Protein 6L0Q (pdb70)

Radius of gyration: 36.06 Å; Cα contacts (8 Å, |Δi|>4): 3704; chains: 4; bounding box: 90×89×101 Å

InterPro domains:
  IPR001216 Cysteine synthase/cystathionine beta-synthase, pyridoxal-phosphate attachment site [PS00901] (115-134)
  IPR001926 Tryptophan synthase beta chain-like, PALP domain [PF00291] (95-368)
  IPR036052 Tryptophan synthase beta chain-like, PALP domain superfamily [G3DSA:3.40.50.1100] (97-376)
  IPR036052 Tryptophan synthase beta chain-like, PALP domain superfamily [G3DSA:3.40.50.1100] (129-228)
  IPR036052 Tryptophan synthase beta chain-like, PALP domain superfamily [SSF53686] (90-382)
  IPR050214 Cysteine synthase/Cystathionine beta-synthase [PTHR10314] (95-377)

Solvent-accessible surface area: 51405 Å² total; per-residue (Å²): 22,1,2,85,11,78,39,24,35,31,6,26,57,62,17,203,46,51,66,3,5,130,40,0,64,89,4,4,143,55,24,80,0,136,12,0,57,33,17,29,56,38,41,62,19,1,10,0,0,22,0,0,15,7,43,12,0,0,24,21,134,66,73,53,10,63,12,48,34,0,5,0,15,32,30,46,8,14,20,11,13,11,0,82,35,1,43,32,8,13,73,72,14,13,8,2,1,0,0,79,5,126,34,166,19,61,81,38,5,94,2,26,0,0,0,0,6,22,0,3,0,0,1,0,16,10,0,7,5,0,14,7,5,0,47,44,17,53,142,201,37,142,158,24,40,34,0,0,2,0,1,31,2,20,6,1,0,0,0,1,0,0,0,106,22,51,37,9,158,5,26,0,2,0,9,20,94,13,36,109,2,0,40,17,0,0,92,1,2,39,11,95,33,55,54,34,108,147,12,111,37,23,29,121,4,23,91,107,0,91,107,12,17,179,111,95,63,13,47,36,5,27,14,29,155,44,47,2,2,0,1,4,5,0,59,10,0,0,27,1,0,6,7,0,4,141,85,37,67,22,54,21,44,0,0,0,0,2,0,17,19,2,1,19,1,0,0,0,1,11,0,2,8,2,36,44,96,54,11,62,1,0,1,0,9,4,14,144,83,57,89,3,23,31,24,34,44,16,117,74,47,11,26,0,3,88,128,15,118,22,72,76,33,58,7,88,0,45,51,131,41,0,7,80,4,0,20,102,0,0,81,18,0,0,0,1,0,0,1,6,0,0,0,0,7,52,0,0,23,54,26,0,71,112,53,69,8,89,94,3,5,0,0,0,0,0,10,1,0,0,10,16,10,50,79,32,1,73,84,42,45,157,87,64,19,95,8,68,55,31,49,108,16,25,44,68,16,196,46,52,65,1,5,136,42,0,60,82,3,3,140,53,22,67,0,129,3,141,29,87,4,138,82,46,48,60,31,3,10,0,2,25,0,0,3,0,41,77,1,0,49,44,71,46,65,52,24,61,12,69,82,0,1,0,18,65,30,40,8,20,16,40,19,11,0,83,34,1,41,34,3,15,93,90,13,6,1,0,0,0,1,63,3,120,21,146,21,63,78,42,5,87,0,23,0,0,0,0,5,16,0,2,0,0,0,0,17,10,0,8,6,0,10,22,3,0,46,50,25,34,180,188,33,149,106,38,32,13,0,0,0,0,1,30,4,24,6,0,0,0,0,3,0,0,0,106,20,45,40,9,132,5,27,0,0,0,6,24,97,12,36,112,2,0,38,17,0,0,88,0,2,40,12,86,31,49,56,28,109,147,7,110,38,20,34,104,2,23,91,97,0,91,113,19,23,182,113,98,62,10,45,31,6,20,16,29,152,45,44,4,2,1,2,6,4,0,43,7,0,0,14,2,0,6,0,0,6,140,29,29,55,22,55,19,47,0,0,0,0,1,0,18,21,2,1,19,0,0,0,0,0,9,0,1,11,3,34,42,104,64,8,68,2,0,0,0,10,5,20,146,80,62,87,4,23,37,22,28,37,14,112,72,51,14,26,0,4,87,128,18,116,21,73,75,35,64,6,98,1,46,42,143,46,0,7,98,7,0,18,81,0,0,78,23,0,2,0,2,0,0,2,5,0,0,0,0,3,62,0,0,22,54,21,0,68,122,54,67,11,104,83,1,7,0,0,0,0,0,10,2,1,0,10,17,12,47,87,40,1,102,96,30,33,192,8,2,3,84,10,76,37,26,39,36,7,21,52,60,20,204,43,57,73,3,7,134,44,0,56,82,2,4,151,49,21,80,2,110,13,0,62,40,7,24,51,59,46,65,14,0,9,0,0,21,0,0,15,6,44,11,0,0,20,40,131,54,71,52,6,63,11,45,32,1,3,0,22,30,28,41,7,16,16,14,17,13,0,79,30,0,47,38,7,10,84,71,13,11,13,2,2,0,1,75,2,109,32,162,15,64,81,39,4,88,1,20,1,0,0,0,5,19,0,2,0,0,2,0,15,10,0,8,5,0,10,11,3,0,47,42,19,48,143,191,33,147,147,35,34,32,0,0,1,0,1,29,4,21,5,0,0,0,0,1,1,0,0,122,22,46,29,7,159,7,28,0,0,0,8,24,96,15,33,104,0,0,46,11,0,0,101,0,2,45,9,88,30,54,54,34,103,152,8,111,43,17,38,109,4,22,90,89,0,93,128,25,24,185,122,100,62,10,49,32,6,19,15,28,156,46,44,3,2,1,3,2,5,0,53,9,0,0,32,2,0,6,6,0,7,140,82,30,65,23,58,23,49,0,0,0,0,1,0,15,20,2,1,18,0,0,0,0,0,9,0,2,12,2,36,43,102,57,8,62,0,0,0,0,16,5,14,157,82,59,85,4,24,35,22,33,45,16,118,72,45,14,27,0,2,83,127,17,119,18,73,75,35,58,7,91,0,46,40,144,46,0,7,88,6,0,15,80,1,0,72,20,0,0,0,2,0,0,1,5,0,0,0,0,3,45,0,0,26,67,27,0,66,129,50,61,10,96,100,0,10,0,0,0,0,0,10,1,1,0,9,12,11,47,86,31,1,84,93,42,38,142,82,59,22,93,10,76,48,28,49,97,14,27,58,63,21,205,48,52,63,4,7,137,40,0,56,78,2,3,146,53,21,71,0,154,2,154,31,94,8,140,79,69,49,62,35,0,9,0,0,23,0,0,2,0,50,79,0,0,44,38,78,43,68,57,20,54,12,61,82,0,1,0,21,69,20,50,7,22,16,31,17,11,0,71,39,0,46,35,6,15,99,92,14,8,1,1,1,0,0,59,3,111,27,155,20,63,87,39,4,93,0,26,0,0,0,0,2,16,0,2,0,0,2,0,18,11,0,8,5,0,12,20,2,0,47,51,19,26,168,191,33,144,103,41,35,13,0,0,1,0,1,31,3,22,5,0,0,0,0,2,0,0,1,106,14,49,38,10,123,6,24,0,1,0,8,20,92,11,36,106,2,0,40,16,0,0,89,1,2,40,8,70,33,54,59,29,103,147,4,105,45,20,36,112,4,20,92,107,0,88,120,18,18,183,111,110,66,9,50,33,6,25,12,28,156,47,48,3,2,0,3,5,5,0,47,12,0,0,26,2,0,5,0,0,5,136,23,28,51,20,53,18,55,0,1,0,0,1,1,18,20,2,1,16,0,0,0,0,1,10,0,2,11,2,32,42,100,59,11,70,2,0,0,0,12,4,15,140,79,52,93,3,22,35,21,36,41,19,115,79,44,9,27,0,4,89,125,16,115,17,76,80,36,57,7,85,0,45,47,145,46,0,8,83,7,0,20,80,0,2,87,20,0,2,0,3,0,0,1,5,0,0,0,0,3,51,0,0,24,65,22,0,67,110,55,59,13,106,80,4,7,0,0,0,0,0,11,1,1,0,7,15,13,45,82,34,1,94,105,28,32,192

Structure (mmCIF, N/CA/C/O backbone):
data_6L0Q
#
_entry.id   6L0Q
#
_cell.length_a   75.200
_cell.length_b   75.200
_cell.length_c   275.280
_cell.angle_alpha   90.000
_cell.angle_beta   90.000
_cell.angle_gamma   90.000
#
_symmetry.space_group_name_H-M   'P 43'
#
loop_
_entity.id
_entity.type
_entity.pdbx_description
1 polymer 'Protein CysO'
2 non-polymer '(2S)-2-[(E)-[2-methyl-3-oxidanyl-5-(phosphonooxymethyl)pyridin-4-yl]methylideneamino]-3-phosphonooxy-propanoic acid'
3 non-polymer (4S)-2-METHYL-2,4-PENTANEDIOL
4 water water
#
loop_
_atom_site.group_PDB
_atom_site.id
_atom_site.type_symbol
_atom_site.label_atom_id
_atom_site.label_alt_id
_atom_site.label_comp_id
_atom_site.label_asym_id
_atom_site.label_entity_id
_atom_site.label_seq_id
_atom_site.pdbx_PDB_ins_code
_atom_site.Cartn_x
_atom_site.Cartn_y
_atom_site.Cartn_z
_atom_site.occupancy
_atom_site.B_iso_or_equiv
_atom_site.auth_seq_id
_atom_site.auth_comp_id
_atom_site.auth_asym_id
_atom_site.auth_atom_id
_atom_site.pdbx_PDB_model_num
ATOM 1 N N . ALA A 1 2 ? 0.150 31.692 39.029 1.00 46.89 2 ALA A N 1
ATOM 2 C CA . ALA A 1 2 ? -0.468 31.178 37.764 1.00 45.75 2 ALA A CA 1
ATOM 3 C C . ALA A 1 2 ? -1.941 30.811 37.961 1.00 42.07 2 ALA A C 1
ATOM 4 O O . ALA A 1 2 ? -2.441 30.808 39.093 1.00 44.23 2 ALA A O 1
ATOM 6 N N . LEU A 1 3 ? -2.619 30.475 36.864 1.00 38.65 3 LEU A N 1
ATOM 7 C CA . LEU A 1 3 ? -4.085 30.490 36.816 1.00 35.06 3 LEU A CA 1
ATOM 8 C C . LEU A 1 3 ? -4.788 29.134 37.011 1.00 31.79 3 LEU A C 1
ATOM 9 O O . LEU A 1 3 ? -4.205 28.068 36.779 1.00 31.72 3 LEU A O 1
ATOM 14 N N . ALA A 1 4 ? -6.050 29.211 37.438 1.00 30.01 4 ALA A N 1
ATOM 15 C CA . ALA A 1 4 ? -6.945 28.056 37.562 1.00 30.43 4 ALA A CA 1
ATOM 16 C C . ALA A 1 4 ? -8.287 28.325 36.873 1.00 31.29 4 ALA A C 1
ATOM 17 O O . ALA A 1 4 ? -8.841 29.420 37.001 1.00 33.47 4 ALA A O 1
ATOM 19 N N . ASP A 1 5 ? -8.797 27.321 36.152 1.00 32.94 5 ASP A N 1
ATOM 20 C CA . ASP A 1 5 ? -10.140 27.366 35.549 1.00 32.08 5 ASP A CA 1
ATOM 21 C C . ASP A 1 5 ? -11.160 27.777 36.620 1.00 31.01 5 ASP A C 1
ATOM 22 O O . ASP A 1 5 ? -11.255 27.157 37.673 1.00 30.78 5 ASP A O 1
ATOM 27 N N . ILE A 1 6 ? -11.893 28.851 36.346 1.00 26.08 6 ILE A N 1
ATOM 28 C CA . ILE A 1 6 ? -12.896 29.371 37.259 1.00 25.94 6 ILE A CA 1
ATOM 29 C C . ILE A 1 6 ? -14.041 28.376 37.516 1.00 27.96 6 ILE A C 1
ATOM 30 O O . ILE A 1 6 ? -14.576 28.321 38.631 1.00 30.93 6 ILE A O 1
ATOM 35 N N . SER A 1 7 ? -14.365 27.557 36.511 1.00 30.85 7 SER A N 1
ATOM 36 C CA . SER A 1 7 ? -15.497 26.610 36.581 1.00 32.68 7 SER A CA 1
ATOM 37 C C . SER A 1 7 ? -15.482 25.632 37.766 1.00 31.92 7 SER A C 1
ATOM 38 O O . SER A 1 7 ? -16.533 25.121 38.139 1.00 32.01 7 SER A O 1
ATOM 41 N N . GLY A 1 8 ? -14.312 25.379 38.358 1.00 31.77 8 GLY A N 1
ATOM 42 C CA . GLY A 1 8 ? -14.229 24.614 39.608 1.00 31.53 8 GLY A CA 1
ATOM 43 C C . GLY A 1 8 ? -14.556 25.398 40.873 1.00 31.38 8 GLY A C 1
ATOM 44 O O . GLY A 1 8 ? -14.673 24.807 41.948 1.00 35.64 8 GLY A O 1
ATOM 45 N N . TYR A 1 9 ? -14.715 26.718 40.750 1.00 30.28 9 TYR A N 1
ATOM 46 C CA . TYR A 1 9 ? -14.837 27.628 41.892 1.00 29.99 9 TYR A CA 1
ATOM 47 C C . TYR A 1 9 ? -16.199 28.301 41.984 1.00 28.46 9 TYR A C 1
ATOM 48 O O . TYR A 1 9 ? -16.424 29.145 42.862 1.00 28.90 9 TYR A O 1
ATOM 57 N N . LEU A 1 10 ? -17.124 27.906 41.117 1.00 26.73 10 LEU A N 1
ATOM 58 C CA . LEU A 1 10 ? -18.379 28.633 40.998 1.00 26.40 10 LEU A CA 1
ATOM 59 C C . LEU A 1 10 ? -19.435 28.282 42.052 1.00 26.61 10 LEU A C 1
ATOM 60 O O . LEU A 1 10 ? -20.527 28.812 41.999 1.00 23.29 10 LEU A O 1
ATOM 65 N N . ASP A 1 11 ? -19.108 27.446 43.040 1.00 28.22 11 ASP A N 1
ATOM 66 C CA . ASP A 1 11 ? -19.944 27.382 44.256 1.00 30.87 11 ASP A CA 1
ATOM 67 C C . ASP A 1 11 ? -20.098 28.727 45.017 1.00 31.03 11 ASP A C 1
ATOM 68 O O . ASP A 1 11 ? -21.041 28.887 45.791 1.00 32.16 11 ASP A O 1
ATOM 73 N N . VAL A 1 12 ? -19.182 29.677 44.797 1.00 31.77 12 VAL A N 1
ATOM 74 C CA . VAL A 1 12 ? -19.321 31.072 45.298 1.00 31.56 12 VAL A CA 1
ATOM 75 C C . VAL A 1 12 ? -20.588 31.818 44.852 1.00 32.49 12 VAL A C 1
ATOM 76 O O . VAL A 1 12 ? -20.967 32.813 45.471 1.00 31.90 12 VAL A O 1
ATOM 80 N N . LEU A 1 13 ? -21.191 31.383 43.746 1.00 34.44 13 LEU A N 1
ATOM 81 C CA . LEU A 1 13 ? -22.494 31.891 43.310 1.00 36.99 13 LEU A CA 1
ATOM 82 C C . LEU A 1 13 ? -23.574 31.587 44.358 1.00 39.23 13 LEU A C 1
ATOM 83 O O . LEU A 1 13 ? -24.391 32.444 44.687 1.00 37.37 13 LEU A O 1
ATOM 88 N N . ASP A 1 14 ? -23.544 30.373 44.898 1.00 41.10 14 ASP A N 1
ATOM 89 C CA . ASP A 1 14 ? -24.543 29.928 45.872 1.00 43.47 14 ASP A CA 1
ATOM 90 C C . ASP A 1 14 ? -24.379 30.543 47.273 1.00 41.72 14 ASP A C 1
ATOM 91 O O . ASP A 1 14 ? -25.351 30.568 48.036 1.00 45.49 14 ASP A O 1
ATOM 96 N N . SER A 1 15 ? -23.178 31.036 47.609 1.00 37.48 15 SER A N 1
ATOM 97 C CA . SER A 1 15 ? -22.855 31.444 48.989 1.00 33.15 15 SER A CA 1
ATOM 98 C C . SER A 1 15 ? -22.618 32.943 49.232 1.00 30.22 15 SER A C 1
ATOM 99 O O . SER A 1 15 ? -22.976 33.428 50.313 1.00 26.38 15 SER A O 1
ATOM 102 N N . VAL A 1 16 ? -22.034 33.666 48.262 1.00 27.76 16 VAL A N 1
ATOM 103 C CA . VAL A 1 16 ? -21.770 35.125 48.395 1.00 27.35 16 VAL A CA 1
ATOM 104 C C . VAL A 1 16 ? -23.086 35.900 48.277 1.00 26.49 16 VAL A C 1
ATOM 105 O O . VAL A 1 16 ? -23.956 35.534 47.477 1.00 24.46 16 VAL A O 1
ATOM 109 N N . ARG A 1 17 ? -23.206 36.967 49.072 1.00 26.29 17 ARG A N 1
ATOM 110 C CA . ARG A 1 17 ? -24.443 37.742 49.208 1.00 26.63 17 ARG A CA 1
ATOM 111 C C . ARG A 1 17 ? -24.169 39.236 49.211 1.00 26.57 17 ARG A C 1
ATOM 112 O O . ARG A 1 17 ? -23.114 39.686 49.660 1.00 28.55 17 ARG A O 1
ATOM 120 N N . GLY A 1 18 ? -25.125 40.011 48.713 1.00 26.64 18 GLY A N 1
ATOM 121 C CA . GLY A 1 18 ? -25.003 41.455 48.731 1.00 25.20 18 GLY A CA 1
ATOM 122 C C . GLY A 1 18 ? -24.034 41.997 47.697 1.00 24.58 18 GLY A C 1
ATOM 123 O O . GLY A 1 18 ? -23.342 41.241 46.998 1.00 22.45 18 GLY A O 1
ATOM 124 N N . PHE A 1 19 ? -23.981 43.320 47.612 1.00 24.86 19 PHE A N 1
ATOM 125 C CA . PHE A 1 19 ? -23.268 44.013 46.548 1.00 22.96 19 PHE A CA 1
ATOM 126 C C . PHE A 1 19 ? -21.846 44.458 46.896 1.00 22.42 19 PHE A C 1
ATOM 127 O O . PHE A 1 19 ? -21.204 45.077 46.064 1.00 20.69 19 PHE A O 1
ATOM 135 N N . SER A 1 20 ? -21.347 44.159 48.100 1.00 23.80 20 SER A N 1
ATOM 136 C CA . SER A 1 20 ? -19.978 44.590 48.470 1.00 25.06 20 SER A CA 1
ATOM 137 C C . SER A 1 20 ? -18.858 43.991 47.595 1.00 23.72 20 SER A C 1
ATOM 138 O O . SER A 1 20 ? -17.792 44.588 47.447 1.00 22.47 20 SER A O 1
ATOM 141 N N . TYR A 1 21 ? -19.088 42.820 47.005 1.00 22.66 21 TYR A N 1
ATOM 142 C CA . TYR A 1 21 ? -18.136 42.262 46.046 1.00 21.97 21 TYR A CA 1
ATOM 143 C C . TYR A 1 21 ? -17.909 43.078 44.776 1.00 22.49 21 TYR A C 1
ATOM 144 O O . TYR A 1 21 ? -16.931 42.846 44.078 1.00 24.27 21 TYR A O 1
ATOM 153 N N . LEU A 1 22 ? -18.818 43.988 44.444 1.00 24.83 22 LEU A N 1
ATOM 154 C CA . LEU A 1 22 ? -18.710 44.691 43.179 1.00 23.64 22 LEU A CA 1
ATOM 155 C C . LEU A 1 22 ? -17.552 45.692 43.259 1.00 25.53 22 LEU A C 1
ATOM 156 O O . LEU A 1 22 ? -16.881 45.913 42.260 1.00 26.84 22 LEU A O 1
ATOM 161 N N . GLU A 1 23 ? -17.259 46.201 44.465 1.00 26.04 23 GLU A N 1
ATOM 162 C CA . GLU A 1 23 ? -16.026 46.966 44.735 1.00 27.08 23 GLU A CA 1
ATOM 163 C C . GLU A 1 23 ? -14.833 46.285 44.090 1.00 24.90 23 GLU A C 1
ATOM 164 O O . GLU A 1 23 ? -14.093 46.904 43.324 1.00 25.94 23 GLU A O 1
ATOM 170 N N . ASN A 1 24 ? -14.674 44.996 44.390 1.00 24.59 24 ASN A N 1
ATOM 171 C CA . ASN A 1 24 ? -13.649 44.183 43.747 1.00 25.90 24 ASN A CA 1
ATOM 172 C C . ASN A 1 24 ? -13.819 44.263 42.226 1.00 22.41 24 ASN A C 1
ATOM 173 O O . ASN A 1 24 ? -12.848 44.540 41.515 1.00 23.36 24 ASN A O 1
ATOM 178 N N . ALA A 1 25 ? -15.048 44.034 41.735 1.00 20.50 25 ALA A N 1
ATOM 179 C CA . ALA A 1 25 ? -15.346 44.119 40.291 1.00 18.65 25 ALA A CA 1
ATOM 180 C C . ALA A 1 25 ? -14.934 45.402 39.625 1.00 17.91 25 ALA A C 1
ATOM 181 O O . ALA A 1 25 ? -14.523 45.357 38.527 1.00 17.91 25 ALA A O 1
ATOM 183 N N . ARG A 1 26 ? -15.082 46.532 40.309 1.00 20.24 26 ARG A N 1
ATOM 184 C CA . ARG A 1 26 ? -14.862 47.822 39.710 1.00 22.26 26 ARG A CA 1
ATOM 185 C C . ARG A 1 26 ? -13.366 48.156 39.717 1.00 21.88 26 ARG A C 1
ATOM 186 O O . ARG A 1 26 ? -12.822 48.611 38.709 1.00 25.13 26 ARG A O 1
ATOM 194 N N . GLU A 1 27 ? -12.700 47.884 40.838 1.00 25.95 27 GLU A N 1
ATOM 195 C CA . GLU A 1 27 ? -11.259 48.059 40.915 1.00 25.57 27 GLU A CA 1
ATOM 196 C C . GLU A 1 27 ? -10.484 47.147 39.951 1.00 25.25 27 GLU A C 1
ATOM 197 O O . GLU A 1 27 ? -9.471 47.569 39.419 1.00 23.42 27 GLU A O 1
ATOM 203 N N . VAL A 1 28 ? -10.951 45.921 39.706 1.00 22.84 28 VAL A N 1
ATOM 204 C CA . VAL A 1 28 ? -10.250 45.020 38.772 1.00 24.73 28 VAL A CA 1
ATOM 205 C C . VAL A 1 28 ? -10.422 45.563 37.341 1.00 24.17 28 VAL A C 1
ATOM 206 O O . VAL A 1 28 ? -9.478 45.571 36.553 1.00 26.83 28 VAL A O 1
ATOM 210 N N . LEU A 1 29 ? -11.622 46.046 37.035 1.00 24.05 29 LEU A N 1
ATOM 211 C CA . LEU A 1 29 ? -11.905 46.673 35.744 1.00 21.96 29 LEU A CA 1
ATOM 212 C C . LEU A 1 29 ? -11.180 48.023 35.561 1.00 22.16 29 LEU A C 1
ATOM 213 O O . LEU A 1 29 ? -10.726 48.327 34.460 1.00 22.90 29 LEU A O 1
ATOM 218 N N . ARG A 1 30 ? -11.046 48.815 36.630 1.00 23.11 30 ARG A N 1
ATOM 219 C CA . ARG A 1 30 ? -10.392 50.129 36.517 1.00 26.95 30 ARG A CA 1
ATOM 220 C C . ARG A 1 30 ? -8.880 49.969 36.354 1.00 27.70 30 ARG A C 1
ATOM 221 O O . ARG A 1 30 ? -8.280 50.555 35.439 1.00 28.96 30 ARG A O 1
ATOM 229 N N . SER A 1 31 ? -8.287 49.165 37.233 1.00 30.78 31 SER A N 1
ATOM 230 C CA . SER A 1 31 ? -6.842 48.931 37.250 1.00 30.59 31 SER A CA 1
ATOM 231 C C . SER A 1 31 ? -6.383 48.189 36.000 1.00 29.71 31 SER A C 1
ATOM 232 O O . SER A 1 31 ? -5.326 48.495 35.453 1.00 29.46 31 SER A O 1
ATOM 235 N N . GLY A 1 32 ? -7.196 47.225 35.563 1.00 27.13 32 GLY A N 1
ATOM 236 C CA . GLY A 1 32 ? -6.876 46.366 34.434 1.00 28.10 32 GLY A CA 1
ATOM 237 C C . GLY A 1 32 ? -6.282 45.037 34.858 1.00 28.62 32 GLY A C 1
ATOM 238 O O . GLY A 1 32 ? -5.954 44.220 33.999 1.00 33.81 32 GLY A O 1
ATOM 239 N N . GLU A 1 33 ? -6.164 44.802 36.167 1.00 28.61 33 GLU A N 1
ATOM 240 C CA . GLU A 1 33 ? -5.570 43.567 36.679 1.00 28.12 33 GLU A CA 1
ATOM 241 C C . GLU A 1 33 ? -6.193 43.073 37.991 1.00 26.83 33 GLU A C 1
ATOM 242 O O . GLU A 1 33 ? -6.886 43.821 38.691 1.00 24.49 33 GLU A O 1
ATOM 248 N N . ALA A 1 34 ? -5.937 41.800 38.294 1.00 25.01 34 ALA A N 1
ATOM 249 C CA . ALA A 1 34 ? -6.344 41.184 39.546 1.00 26.51 34 ALA A CA 1
ATOM 250 C C . ALA A 1 34 ? -5.143 40.553 40.247 1.00 27.73 34 ALA A C 1
ATOM 251 O O . ALA A 1 34 ? -4.383 39.804 39.630 1.00 26.85 34 ALA A O 1
ATOM 253 N N . ARG A 1 35 ? -4.992 40.885 41.532 1.00 33.30 35 ARG A N 1
ATOM 254 C CA . ARG A 1 35 ? -3.907 40.375 42.383 1.00 36.00 35 ARG A CA 1
ATOM 255 C C . ARG A 1 35 ? -4.131 38.909 42.722 1.00 38.20 35 ARG A C 1
ATOM 256 O O . ARG A 1 35 ? -5.270 38.464 42.848 1.00 36.09 35 ARG A O 1
ATOM 264 N N . CYS A 1 36 ? -3.035 38.182 42.907 1.00 40.66 36 CYS A N 1
ATOM 265 C CA . CYS A 1 36 ? -3.087 36.729 43.089 1.00 43.89 36 CYS A CA 1
ATOM 266 C C . CYS A 1 36 ? -3.714 36.344 44.433 1.00 44.53 36 CYS A C 1
ATOM 267 O O . CYS A 1 36 ? -3.318 36.861 45.479 1.00 38.79 36 CYS A O 1
ATOM 270 N N . LEU A 1 37 ? -4.685 35.431 44.385 1.00 46.20 37 LEU A N 1
ATOM 271 C CA A LEU A 1 37 ? -5.361 34.941 45.583 0.50 47.62 37 LEU A CA 1
ATOM 272 C CA B LEU A 1 37 ? -5.356 34.952 45.592 0.50 47.99 37 LEU A CA 1
ATOM 273 C C . LEU A 1 37 ? -4.466 33.932 46.299 1.00 49.92 37 LEU A C 1
ATOM 274 O O . LEU A 1 37 ? -4.141 32.883 45.734 1.00 51.41 37 LEU A O 1
ATOM 283 N N . GLY A 1 38 ? -4.060 34.252 47.531 1.00 53.16 38 GLY A N 1
ATOM 284 C CA . GLY A 1 38 ? -3.226 33.356 48.338 1.00 55.46 38 GLY A CA 1
ATOM 285 C C . GLY A 1 38 ? -3.910 32.020 48.547 1.00 57.26 38 GLY A C 1
ATOM 286 O O . GLY A 1 38 ? -3.294 30.963 48.400 1.00 59.67 38 GLY A O 1
ATOM 287 N N . ASN A 1 39 ? -5.193 32.090 48.893 1.00 59.57 39 ASN A N 1
ATOM 288 C CA . ASN A 1 39 ? -6.092 30.945 48.902 1.00 61.05 39 ASN A CA 1
ATOM 289 C C . ASN A 1 39 ? -7.322 31.364 48.083 1.00 59.67 39 ASN A C 1
ATOM 290 O O . ASN A 1 39 ? -7.979 32.341 48.443 1.00 59.26 39 ASN A O 1
ATOM 295 N N . PRO A 1 40 ? -7.624 30.655 46.969 1.00 58.45 40 PRO A N 1
ATOM 296 C CA . PRO A 1 40 ? -8.796 31.041 46.161 1.00 56.38 40 PRO A CA 1
ATOM 297 C C . PRO A 1 40 ? -10.140 30.818 46.865 1.00 54.17 40 PRO A C 1
ATOM 298 O O . PRO A 1 40 ? -11.063 31.620 46.693 1.00 49.22 40 PRO A O 1
ATOM 302 N N . ARG A 1 41 ? -10.237 29.747 47.654 1.00 52.79 41 ARG A N 1
ATOM 303 C CA . ARG A 1 41 ? -11.459 29.446 48.405 1.00 51.34 41 ARG A CA 1
ATOM 304 C C . ARG A 1 41 ? -11.698 30.344 49.617 1.00 50.46 41 ARG A C 1
ATOM 305 O O . ARG A 1 41 ? -12.819 30.379 50.124 1.00 50.82 41 ARG A O 1
ATOM 313 N N . SER A 1 42 ? -10.661 31.040 50.091 1.00 49.63 42 SER A N 1
ATOM 314 C CA . SER A 1 42 ? -10.795 31.982 51.212 1.00 49.28 42 SER A CA 1
ATOM 315 C C . SER A 1 42 ? -11.087 33.417 50.759 1.00 46.57 42 SER A C 1
ATOM 316 O O . SER A 1 42 ? -11.153 34.319 51.597 1.00 49.07 42 SER A O 1
ATOM 319 N N . GLU A 1 43 ? -11.253 33.634 49.451 1.00 43.01 43 GLU A N 1
ATOM 320 C CA . GLU A 1 43 ? -11.638 34.941 48.918 1.00 38.88 43 GLU A CA 1
ATOM 321 C C . GLU A 1 43 ? -12.874 34.810 48.020 1.00 33.21 43 GLU A C 1
ATOM 322 O O . GLU A 1 43 ? -12.902 35.356 46.911 1.00 26.91 43 GLU A O 1
ATOM 328 N N . PRO A 1 44 ? -13.929 34.122 48.518 1.00 30.02 44 PRO A N 1
ATOM 329 C CA . PRO A 1 44 ? -15.082 33.848 47.661 1.00 30.08 44 PRO A CA 1
ATOM 330 C C . PRO A 1 44 ? -15.722 35.097 47.031 1.00 30.31 44 PRO A C 1
ATOM 331 O O . PRO A 1 44 ? -16.312 34.977 45.957 1.00 34.52 44 PRO A O 1
ATOM 335 N N . GLU A 1 45 ? -15.601 36.259 47.688 1.00 30.73 45 GLU A N 1
ATOM 336 C CA . GLU A 1 45 ? -16.075 37.538 47.139 1.00 31.14 45 GLU A CA 1
ATOM 337 C C . GLU A 1 45 ? -15.316 37.854 45.856 1.00 28.34 45 GLU A C 1
ATOM 338 O O . GLU A 1 45 ? -15.912 38.117 44.804 1.00 25.24 45 GLU A O 1
ATOM 344 N N . TYR A 1 46 ? -13.991 37.793 45.961 1.00 29.15 46 TYR A N 1
ATOM 345 C CA . TYR A 1 46 ? -13.084 38.200 44.883 1.00 27.15 46 TYR A CA 1
ATOM 346 C C . TYR A 1 46 ? -13.205 37.293 43.662 1.00 26.70 46 TYR A C 1
ATOM 347 O O . TYR A 1 46 ? -13.246 37.756 42.519 1.00 24.09 46 TYR A O 1
ATOM 356 N N . VAL A 1 47 ? -13.295 35.994 43.907 1.00 23.32 47 VAL A N 1
ATOM 357 C CA . VAL A 1 47 ? -13.707 35.073 42.851 1.00 27.13 47 VAL A CA 1
ATOM 358 C C . VAL A 1 47 ? -15.045 35.487 42.194 1.00 26.45 47 VAL A C 1
ATOM 359 O O . VAL A 1 47 ? -15.184 35.343 40.969 1.00 25.06 47 VAL A O 1
ATOM 363 N N . LYS A 1 48 ? -16.025 35.967 42.977 1.00 27.53 48 LYS A N 1
ATOM 364 C CA . LYS A 1 48 ? -17.332 36.358 42.398 1.00 25.14 48 LYS A CA 1
ATOM 365 C C . LYS A 1 48 ? -17.229 37.636 41.574 1.00 25.02 48 LYS A C 1
ATOM 366 O O . LYS A 1 48 ? -17.836 37.715 40.504 1.00 23.11 48 LYS A O 1
ATOM 372 N N . ALA A 1 49 ? -16.460 38.621 42.053 1.00 25.84 49 ALA A N 1
ATOM 373 C CA . ALA A 1 49 ? -16.122 39.799 41.236 1.00 26.50 49 ALA A CA 1
ATOM 374 C C . ALA A 1 49 ? -15.539 39.424 39.881 1.00 25.03 49 ALA A C 1
ATOM 375 O O . ALA A 1 49 ? -15.937 39.985 38.871 1.00 23.60 49 ALA A O 1
ATOM 377 N N . LEU A 1 50 ? -14.587 38.487 39.876 1.00 23.42 50 LEU A N 1
ATOM 378 C CA . LEU A 1 50 ? -13.989 37.972 38.636 1.00 23.85 50 LEU A CA 1
ATOM 379 C C . LEU A 1 50 ? -14.949 37.194 37.703 1.00 21.68 50 LEU A C 1
ATOM 380 O O . LEU A 1 50 ? -14.915 37.404 36.489 1.00 22.84 50 LEU A O 1
ATOM 385 N N . TYR A 1 51 ? -15.759 36.266 38.234 1.00 21.93 51 TYR A N 1
ATOM 386 C CA . TYR A 1 51 ? -16.831 35.633 37.433 1.00 20.68 51 TYR A CA 1
ATOM 387 C C . TYR A 1 51 ? -17.641 36.682 36.733 1.00 21.97 51 TYR A C 1
ATOM 388 O O . TYR A 1 51 ? -17.855 36.612 35.527 1.00 21.86 51 TYR A O 1
ATOM 397 N N . VAL A 1 52 ? -18.106 37.629 37.542 1.00 23.54 52 VAL A N 1
ATOM 398 C CA . VAL A 1 52 ? -19.110 38.598 37.152 1.00 23.60 52 VAL A CA 1
ATOM 399 C C . VAL A 1 52 ? -18.623 39.438 35.987 1.00 21.42 52 VAL A C 1
ATOM 400 O O . VAL A 1 52 ? -19.329 39.596 35.004 1.00 23.69 52 VAL A O 1
ATOM 404 N N . ILE A 1 53 ? -17.391 39.917 36.073 1.00 20.47 53 ILE A N 1
ATOM 405 C CA . ILE A 1 53 ? -16.831 40.709 34.991 1.00 20.94 53 ILE A CA 1
ATOM 406 C C . ILE A 1 53 ? -16.519 39.889 33.710 1.00 19.60 53 ILE A C 1
ATOM 407 O O . ILE A 1 53 ? -16.306 40.467 32.650 1.00 19.75 53 ILE A O 1
ATOM 412 N N . GLY A 1 54 ? -16.457 38.554 33.812 1.00 20.26 54 GLY A N 1
ATOM 413 C CA . GLY A 1 54 ? -16.232 37.689 32.654 1.00 19.89 54 GLY A CA 1
ATOM 414 C C . GLY A 1 54 ? -14.928 36.888 32.566 1.00 18.60 54 GLY A C 1
ATOM 415 O O . GLY A 1 54 ? -14.598 36.380 31.485 1.00 20.18 54 GLY A O 1
ATOM 416 N N . ALA A 1 55 ? -14.198 36.749 33.671 1.00 19.26 55 ALA A N 1
ATOM 417 C CA . ALA A 1 55 ? -12.988 35.914 33.665 1.00 21.08 55 ALA A CA 1
ATOM 418 C C . ALA A 1 55 ? -13.364 34.448 33.435 1.00 22.20 55 ALA A C 1
ATOM 419 O O . ALA A 1 55 ? -14.373 33.992 33.961 1.00 24.05 55 ALA A O 1
ATOM 421 N N . SER A 1 56 ? -12.577 33.716 32.641 1.00 23.21 56 SER A N 1
ATOM 422 C CA . SER A 1 56 ? -12.681 32.239 32.630 1.00 23.68 56 SER A CA 1
ATOM 423 C C . SER A 1 56 ? -11.633 31.586 33.550 1.00 24.34 56 SER A C 1
ATOM 424 O O . SER A 1 56 ? -11.708 30.382 33.831 1.00 25.89 56 SER A O 1
ATOM 427 N N . ARG A 1 57 ? -10.685 32.389 34.041 1.00 22.69 57 ARG A N 1
ATOM 428 C CA . ARG A 1 57 ? -9.558 31.913 34.838 1.00 24.24 57 ARG A CA 1
ATOM 429 C C . ARG A 1 57 ? -9.352 3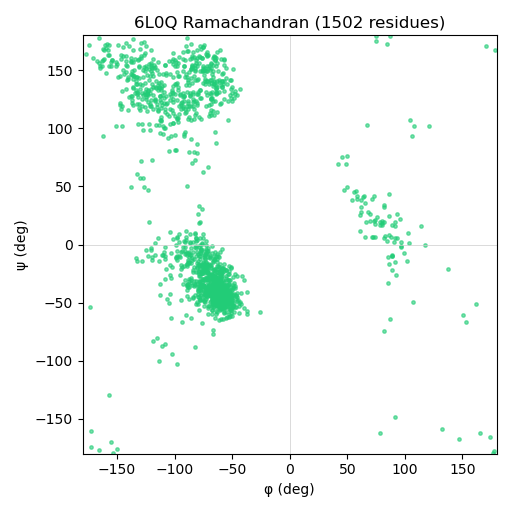2.791 36.056 1.00 23.38 57 ARG A C 1
ATOM 430 O O . ARG A 1 57 ? -9.803 33.936 36.084 1.00 25.93 57 ARG A O 1
ATOM 438 N N . ILE A 1 58 ? -8.671 32.270 37.068 1.00 22.03 58 ILE A N 1
ATOM 439 C CA . ILE A 1 58 ? -8.410 33.060 38.269 1.00 22.25 58 ILE A CA 1
ATOM 440 C C . ILE A 1 58 ? -6.978 32.930 38.772 1.00 22.99 58 ILE A C 1
ATOM 441 O O . ILE A 1 58 ? -6.374 31.873 38.670 1.00 26.84 58 ILE A O 1
ATOM 446 N N . PRO A 1 59 ? -6.442 34.010 39.331 1.00 22.43 59 PRO A N 1
ATOM 447 C CA . PRO A 1 59 ? -5.039 33.962 39.736 1.00 24.87 59 PRO A CA 1
ATOM 448 C C . PRO A 1 59 ? -4.884 33.332 41.127 1.00 27.59 59 PRO A C 1
ATOM 449 O O . PRO A 1 59 ? -5.496 33.806 42.080 1.00 29.90 59 PRO A O 1
ATOM 453 N N . VAL A 1 60 ? -4.094 32.260 41.224 1.00 32.17 60 VAL A N 1
ATOM 454 C CA . VAL A 1 60 ? -3.961 31.464 42.458 1.00 37.57 60 VAL A CA 1
ATOM 455 C C . VAL A 1 60 ? -2.518 31.490 42.961 1.00 40.63 60 VAL A C 1
ATOM 456 O O . VAL A 1 60 ? -1.579 31.503 42.163 1.00 44.76 60 VAL A O 1
ATOM 460 N N . GLY A 1 61 ? -2.355 31.488 44.284 1.00 45.92 61 GLY A N 1
ATOM 461 C CA . GLY A 1 61 ? -1.041 31.378 44.918 1.00 48.88 61 GLY A CA 1
ATOM 462 C C . GLY A 1 61 ? -0.397 32.721 45.202 1.00 51.94 61 GLY A C 1
ATOM 463 O O . GLY A 1 61 ? -1.091 33.709 45.448 1.00 53.65 61 GLY A O 1
ATOM 464 N N . ASP A 1 62 ? 0.934 32.753 45.149 1.00 55.86 62 ASP A N 1
ATOM 465 C CA . ASP A 1 62 ? 1.715 33.903 45.621 1.00 57.85 62 ASP A CA 1
ATOM 466 C C . ASP A 1 62 ? 1.950 34.974 44.553 1.00 56.71 62 ASP A C 1
ATOM 467 O O . ASP A 1 62 ? 2.501 34.691 43.489 1.00 58.34 62 ASP A O 1
ATOM 472 N N . GLY A 1 63 ? 1.510 36.198 44.847 1.00 55.88 63 GLY A N 1
ATOM 473 C CA . GLY A 1 63 ? 2.064 37.408 44.234 1.00 54.71 63 GLY A CA 1
ATOM 474 C C . GLY A 1 63 ? 1.503 37.892 42.910 1.00 51.45 63 GLY A C 1
ATOM 475 O O . GLY A 1 63 ? 0.924 38.977 42.840 1.00 54.38 63 GLY A O 1
ATOM 476 N N . CYS A 1 64 ? 1.675 37.082 41.867 1.00 48.87 64 CYS A N 1
ATOM 477 C CA . CYS A 1 64 ? 1.578 37.533 40.469 1.00 45.79 64 CYS A CA 1
ATOM 478 C C . CYS A 1 64 ? 0.197 38.060 40.056 1.00 40.57 64 CYS A C 1
ATOM 479 O O . CYS A 1 64 ? -0.769 37.294 40.014 1.00 41.14 64 CYS A O 1
ATOM 482 N N . SER A 1 65 ? 0.105 39.355 39.747 1.00 34.92 65 SER A N 1
ATOM 483 C CA . SER A 1 65 ? -1.141 39.911 39.204 1.00 32.95 65 SER A CA 1
ATOM 484 C C . SER A 1 65 ? -1.233 39.677 37.688 1.00 30.00 65 SER A C 1
ATOM 485 O O . SER A 1 65 ? -0.227 39.676 36.970 1.00 27.74 65 SER A O 1
ATOM 488 N N . HIS A 1 66 ? -2.456 39.451 37.225 1.00 25.01 66 HIS A N 1
ATOM 489 C CA . HIS A 1 66 ? -2.726 39.092 35.846 1.00 27.42 66 HIS A CA 1
ATOM 490 C C . HIS A 1 66 ? -3.639 40.149 35.256 1.00 25.38 66 HIS A C 1
ATOM 491 O O . HIS A 1 66 ? -4.419 40.765 35.976 1.00 30.21 66 HIS A O 1
ATOM 498 N N . THR A 1 67 ? -3.517 40.388 33.956 1.00 24.45 67 THR A N 1
ATOM 499 C CA . THR A 1 67 ? -4.371 41.364 33.269 1.00 23.77 67 THR A CA 1
ATOM 500 C C . THR A 1 67 ? -5.772 40.796 33.020 1.00 23.98 67 THR A C 1
ATOM 501 O O . THR A 1 67 ? -5.991 39.603 33.156 1.00 23.53 67 THR A O 1
ATOM 505 N N . LEU A 1 68 ? -6.702 41.659 32.626 1.00 23.48 68 LEU A N 1
ATOM 506 C CA . LEU A 1 68 ? -8.039 41.228 32.184 1.00 23.04 68 LEU A CA 1
ATOM 507 C C . LEU A 1 68 ? -7.975 40.194 31.063 1.00 22.74 68 LEU A C 1
ATOM 508 O O . LEU A 1 68 ? -8.744 39.217 31.062 1.00 25.74 68 LEU A O 1
ATOM 513 N N . GLU A 1 69 ? -7.109 40.437 30.080 1.00 23.46 69 GLU A N 1
ATOM 514 C CA . GLU A 1 69 ? -6.930 39.491 28.974 1.00 24.57 69 GLU A CA 1
ATOM 515 C C . GLU A 1 69 ? -6.424 38.177 29.527 1.00 21.99 69 GLU A C 1
ATOM 516 O O . GLU A 1 69 ? -6.897 37.123 29.138 1.00 19.70 69 GLU A O 1
ATOM 522 N N . GLU A 1 70 ? -5.452 38.234 30.429 1.00 21.98 70 GLU A N 1
ATOM 523 C CA . GLU A 1 70 ? -4.892 36.988 30.972 1.00 23.22 70 GLU A CA 1
ATOM 524 C C . GLU A 1 70 ? -5.905 36.132 31.756 1.00 21.75 70 GLU A C 1
ATOM 525 O O . GLU A 1 70 ? -5.723 34.926 31.867 1.00 24.82 70 GLU A O 1
ATOM 531 N N . LEU A 1 71 ? -6.966 36.755 32.271 1.00 21.80 71 LEU A N 1
ATOM 532 C CA . LEU A 1 71 ? -8.023 36.076 33.037 1.00 22.03 71 LEU A CA 1
ATOM 533 C C . LEU A 1 71 ? -9.162 35.552 32.184 1.00 21.82 71 LEU A C 1
ATOM 534 O O . LEU A 1 71 ? -10.056 34.880 32.705 1.00 26.34 71 LEU A O 1
ATOM 539 N N . GLY A 1 72 ? -9.166 35.913 30.902 1.00 22.57 72 GLY A N 1
ATOM 540 C CA . GLY A 1 72 ? -10.142 35.410 29.946 1.00 21.24 72 GLY A CA 1
ATOM 541 C C . GLY A 1 72 ? -11.275 36.357 29.588 1.00 21.16 72 GLY A C 1
ATOM 542 O O . GLY A 1 72 ? -12.215 35.955 28.883 1.00 17.53 72 GLY A O 1
ATOM 543 N N . VAL A 1 73 ? -11.188 37.623 30.002 1.00 20.46 73 VAL A N 1
ATOM 544 C CA . VAL A 1 73 ? -12.295 38.564 29.756 1.00 20.58 73 VAL A CA 1
ATOM 545 C C . VAL A 1 73 ? -12.473 38.706 28.241 1.00 20.36 73 VAL A C 1
ATOM 546 O O . VAL A 1 73 ? -13.580 38.658 27.724 1.00 17.57 73 VAL A O 1
ATOM 550 N N . PHE A 1 74 ? -11.351 38.805 27.539 1.00 19.88 74 PHE A N 1
ATOM 551 C CA . PHE A 1 74 ? -11.325 38.953 26.097 1.00 20.70 74 PHE A CA 1
ATOM 552 C C . PHE A 1 74 ? -11.281 37.656 25.277 1.00 19.74 74 PHE A C 1
ATOM 553 O O . PHE A 1 74 ? -11.073 37.759 24.060 1.00 18.59 74 PHE A O 1
ATOM 561 N N . ASP A 1 75 ? -11.497 36.475 25.886 1.00 21.34 75 ASP A N 1
ATOM 562 C CA . ASP A 1 75 ? -11.335 35.192 25.161 1.00 23.70 75 ASP A CA 1
ATOM 563 C C . ASP A 1 75 ? -12.457 35.107 24.120 1.00 23.94 75 ASP A C 1
ATOM 564 O O . ASP A 1 75 ? -13.576 35.512 24.404 1.00 25.74 75 ASP A O 1
ATOM 569 N N . ILE A 1 76 ? -12.174 34.579 22.933 1.00 23.86 76 ILE A N 1
ATOM 570 C CA . ILE A 1 76 ? -13.242 34.311 21.960 1.00 24.17 76 ILE A CA 1
ATOM 571 C C . ILE A 1 76 ? -13.907 32.988 22.361 1.00 24.58 76 ILE A C 1
ATOM 572 O O . ILE A 1 76 ? -13.240 31.953 22.465 1.00 25.36 76 ILE A O 1
ATOM 577 N N . SER A 1 77 ? -15.217 33.036 22.613 1.00 23.31 77 SER A N 1
ATOM 578 C CA . SER A 1 77 ? -16.012 31.842 22.881 1.00 21.92 77 SER A CA 1
ATOM 579 C C . SER A 1 77 ? -16.515 31.172 21.596 1.00 21.14 77 SER A C 1
ATOM 580 O O . SER A 1 77 ? -16.655 29.947 21.546 1.00 21.76 77 SER A O 1
ATOM 583 N N . VAL A 1 78 ? -16.800 31.955 20.559 1.00 20.40 78 VAL A N 1
ATOM 584 C CA . VAL A 1 78 ? -17.571 31.408 19.442 1.00 20.41 78 VAL A CA 1
ATOM 585 C C . VAL A 1 78 ? -16.761 30.479 18.513 1.00 21.22 78 VAL A C 1
ATOM 586 O O . VAL A 1 78 ? -15.591 30.744 18.217 1.00 21.00 78 VAL A O 1
ATOM 590 N N . PRO A 1 79 ? -17.372 29.366 18.075 1.00 21.14 79 PRO A N 1
ATOM 591 C CA . PRO A 1 79 ? -16.701 28.570 17.044 1.00 20.89 79 PRO A CA 1
ATOM 592 C C . PRO A 1 79 ? -16.868 29.246 15.671 1.00 18.87 79 PRO A C 1
ATOM 593 O O . PRO A 1 79 ? -18.003 29.590 15.232 1.00 17.32 79 PRO A O 1
ATOM 597 N N . GLY A 1 80 ? -15.744 29.473 15.007 1.00 16.96 80 GLY A N 1
ATOM 598 C CA . GLY A 1 80 ? -15.692 30.064 13.675 1.00 15.45 80 GLY A CA 1
ATOM 599 C C . GLY A 1 80 ? -16.800 29.652 12.731 1.00 16.75 80 GLY A C 1
ATOM 600 O O . GLY A 1 80 ? -17.360 30.491 12.038 1.00 17.87 80 GLY A O 1
ATOM 601 N N . GLU A 1 81 ? -17.134 28.362 12.784 1.00 17.19 81 GLU A N 1
ATOM 602 C CA . GLU A 1 81 ? -18.023 27.677 11.866 1.00 18.17 81 GLU A CA 1
ATOM 603 C C . GLU A 1 81 ? -19.471 27.641 12.372 1.00 16.12 81 GLU A C 1
ATOM 604 O O . GLU A 1 81 ? -20.370 27.180 11.654 1.00 14.12 81 GLU A O 1
ATOM 610 N N . MET A 1 82 ? -19.714 28.116 13.590 1.00 15.81 82 MET A N 1
ATOM 611 C CA . MET A 1 82 ? -21.104 28.277 14.056 1.00 14.74 82 MET A CA 1
ATOM 612 C C . MET A 1 82 ? -21.828 26.924 14.106 1.00 16.07 82 MET A C 1
ATOM 613 O O . MET A 1 82 ? -23.037 26.781 13.816 1.00 13.18 82 MET A O 1
ATOM 618 N N . VAL A 1 83 ? -21.050 25.931 14.529 1.00 12.63 83 VAL A N 1
ATOM 619 C CA . VAL A 1 83 ? -21.593 24.598 14.900 1.00 14.15 83 VAL A CA 1
ATOM 620 C C . VAL A 1 83 ? -21.659 24.467 16.444 1.00 13.05 83 VAL A C 1
ATOM 621 O O . VAL A 1 83 ? -20.731 24.817 17.178 1.00 10.24 83 VAL A O 1
ATOM 625 N N . PHE A 1 84 ? -22.796 23.997 16.978 1.00 12.29 84 PHE A N 1
ATOM 626 C CA . PHE A 1 84 ? -22.999 23.858 18.414 1.00 14.71 84 PHE A CA 1
ATOM 627 C C . PHE A 1 84 ? -23.661 22.530 18.784 1.00 15.74 84 PHE A C 1
ATOM 628 O O . PHE A 1 84 ? -24.637 22.163 18.159 1.00 17.83 84 PHE A O 1
ATOM 636 N N . PRO A 1 85 ? -23.161 21.834 19.822 1.00 17.16 85 PRO A N 1
ATOM 637 C CA . PRO A 1 85 ? -23.778 20.546 20.202 1.00 16.78 85 PRO A CA 1
ATOM 638 C C . PRO A 1 85 ? -25.107 20.588 20.920 1.00 17.05 85 PRO A C 1
ATOM 639 O O . PRO A 1 85 ? -25.720 19.565 21.102 1.00 15.66 85 PRO A O 1
ATOM 643 N N . SER A 1 86 ? -25.568 21.752 21.342 1.00 14.34 86 SER A N 1
ATOM 644 C CA . SER A 1 86 ? -26.886 21.800 21.961 1.00 16.57 86 SER A CA 1
ATOM 645 C C . SER A 1 86 ? -27.345 23.260 21.944 1.00 17.92 86 SER A C 1
ATOM 646 O O . SER A 1 86 ? -26.490 24.145 21.819 1.00 20.92 86 SER A O 1
ATOM 649 N N . PRO A 1 87 ? -28.674 23.510 22.047 1.00 20.46 87 PRO A N 1
ATOM 650 C CA . PRO A 1 87 ? -29.217 24.871 22.097 1.00 20.48 87 PRO A CA 1
ATOM 651 C C . PRO A 1 87 ? -28.700 25.688 23.283 1.00 18.70 87 PRO A C 1
ATOM 652 O O . PRO A 1 87 ? -28.642 26.881 23.166 1.00 21.63 87 PRO A O 1
ATOM 656 N N . LEU A 1 88 ? -28.425 25.045 24.424 1.00 19.55 88 LEU A N 1
ATOM 657 C CA . LEU A 1 88 ? -27.831 25.715 25.592 1.00 19.68 88 LEU A CA 1
ATOM 658 C C . LEU A 1 88 ? -26.343 25.965 25.356 1.00 18.65 88 LEU A C 1
ATOM 659 O O . LEU A 1 88 ? -25.812 26.945 25.860 1.00 21.56 88 LEU A O 1
ATOM 664 N N . ASP A 1 89 ? -25.645 25.059 24.666 1.00 18.69 89 ASP A N 1
ATOM 665 C CA . ASP A 1 89 ? -24.238 25.379 24.343 1.00 16.89 89 ASP A CA 1
ATOM 666 C C . ASP A 1 89 ? -24.236 26.587 23.405 1.00 15.38 89 ASP A C 1
ATOM 667 O O . ASP A 1 89 ? -23.385 27.450 23.527 1.00 14.34 89 ASP A O 1
ATOM 672 N N . PHE A 1 90 ? -25.195 26.642 22.481 1.00 12.90 90 PHE A N 1
ATOM 673 C CA . PHE A 1 90 ? -25.311 27.751 21.508 1.00 13.61 90 PHE A CA 1
ATOM 674 C C . PHE A 1 90 ? -25.624 29.090 22.185 1.00 12.96 90 PHE A C 1
ATOM 675 O O . PHE A 1 90 ? -24.958 30.065 21.907 1.00 15.66 90 PHE A O 1
ATOM 683 N N . PHE A 1 91 ? -26.618 29.129 23.062 1.00 14.45 91 PHE A N 1
ATOM 684 C CA . PHE A 1 91 ? -26.784 30.283 23.975 1.00 13.31 91 PHE A CA 1
ATOM 685 C C . PHE A 1 91 ? -25.470 30.767 24.587 1.00 14.68 91 PHE A C 1
ATOM 686 O O . PHE A 1 91 ? -25.177 31.962 24.573 1.00 12.79 91 PHE A O 1
ATOM 694 N N . GLU A 1 92 ? -24.685 29.851 25.133 1.00 13.77 92 GLU A N 1
ATOM 695 C CA . GLU A 1 92 ? -23.565 30.216 25.986 1.00 15.56 92 GLU A CA 1
ATOM 696 C C . GLU A 1 92 ? -22.349 30.646 25.194 1.00 16.32 92 GLU A C 1
ATOM 697 O O . GLU A 1 92 ? -21.672 31.609 25.568 1.00 16.19 92 GLU A O 1
ATOM 703 N N . ARG A 1 93 ? -22.037 29.866 24.163 1.00 15.31 93 ARG A N 1
ATOM 704 C CA . ARG A 1 93 ? -20.818 30.099 23.359 1.00 16.85 93 ARG A CA 1
ATOM 705 C C . ARG A 1 93 ? -21.078 30.923 22.117 1.00 17.17 93 ARG A C 1
ATOM 706 O O . ARG A 1 93 ? -20.172 31.572 21.600 1.00 14.16 93 ARG A O 1
ATOM 714 N N . GLY A 1 94 ? -22.299 30.884 21.590 1.00 15.97 94 GLY A N 1
ATOM 715 C CA . GLY A 1 94 ? -22.674 31.770 20.522 1.00 17.67 94 GLY A CA 1
ATOM 716 C C . GLY A 1 94 ? -22.818 33.197 20.987 1.00 17.74 94 GLY A C 1
ATOM 717 O O . GLY A 1 94 ? -23.895 33.724 20.934 1.00 16.95 94 GLY A O 1
ATOM 718 N N . LYS A 1 95 ? -21.715 33.821 21.394 1.00 15.93 95 LYS A N 1
ATOM 719 C CA . LYS A 1 95 ? -21.697 35.234 21.812 1.00 15.82 95 LYS A CA 1
ATOM 720 C C . LYS A 1 95 ? -20.372 35.860 21.393 1.00 15.99 95 LYS A C 1
ATOM 721 O O . LYS A 1 95 ? -19.458 35.136 21.128 1.00 15.18 95 LYS A O 1
ATOM 727 N N . PRO A 1 96 ? -20.242 37.187 21.324 1.00 14.39 96 PRO A N 1
ATOM 728 C CA . PRO A 1 96 ? -21.271 38.163 21.662 1.00 16.03 96 PRO A CA 1
ATOM 729 C C . PRO A 1 96 ? -22.454 38.231 20.669 1.00 16.64 96 PRO A C 1
ATOM 730 O O . PRO A 1 96 ? -22.336 37.791 19.525 1.00 15.75 96 PRO A O 1
ATOM 734 N N . THR A 1 97 ? -23.581 38.825 21.075 1.00 17.61 97 THR A N 1
ATOM 735 C CA . THR A 1 97 ? -24.565 39.293 20.093 1.00 18.06 97 THR A CA 1
ATOM 736 C C . THR A 1 97 ? -23.913 40.349 19.155 1.00 17.78 97 THR A C 1
ATOM 737 O O . THR A 1 97 ? -22.852 40.935 19.537 1.00 18.12 97 THR A O 1
ATOM 741 N N . PRO A 1 98 ? -24.507 40.593 17.945 1.00 16.04 98 PRO A N 1
ATOM 742 C CA . PRO A 1 98 ? -23.908 41.448 16.915 1.00 15.59 98 PRO A CA 1
ATOM 743 C C . PRO A 1 98 ? -23.865 42.838 17.461 1.00 14.04 98 PRO A C 1
ATOM 744 O O . PRO A 1 98 ? -24.769 43.181 18.192 1.00 12.50 98 PRO A O 1
ATOM 748 N N . LEU A 1 99 ? -22.744 43.523 17.228 1.00 17.48 99 LEU A N 1
ATOM 749 C CA . LEU A 1 99 ? -22.668 44.975 17.353 1.00 16.40 99 LEU A CA 1
ATOM 750 C C . LEU A 1 99 ? -22.547 45.604 15.959 1.00 16.96 99 LEU A C 1
ATOM 751 O O . LEU A 1 99 ? -21.536 45.411 15.275 1.00 15.60 99 LEU A O 1
ATOM 756 N N . VAL A 1 100 ? -23.563 46.357 15.543 1.00 19.01 100 VAL A N 1
ATOM 757 C CA . VAL A 1 100 ? -23.688 46.791 14.152 1.00 18.11 100 VAL A CA 1
ATOM 758 C C . VAL A 1 100 ? -23.780 48.314 14.032 1.00 20.80 100 VAL A C 1
ATOM 759 O O . VAL A 1 100 ? -24.683 48.941 14.583 1.00 18.33 100 VAL A O 1
ATOM 763 N N . ARG A 1 101 ? -22.844 48.871 13.268 1.00 23.74 101 ARG A N 1
ATOM 764 C CA A ARG A 1 101 ? -22.778 50.311 13.077 0.50 24.58 101 ARG A CA 1
ATOM 765 C CA B ARG A 1 101 ? -22.758 50.316 13.043 0.50 24.84 101 ARG A CA 1
ATOM 766 C C . ARG A 1 101 ? -23.899 50.755 12.143 1.00 24.53 101 ARG A C 1
ATOM 767 O O . ARG A 1 101 ? -24.005 50.287 11.003 1.00 23.24 101 ARG A O 1
ATOM 782 N N . SER A 1 102 ? -24.702 51.683 12.644 1.00 25.42 102 SER A N 1
ATOM 783 C CA . SER A 1 102 ? -25.906 52.134 11.987 1.00 25.72 102 SER A CA 1
ATOM 784 C C . SER A 1 102 ? -25.554 53.179 10.939 1.00 27.01 102 SER A C 1
ATOM 785 O O . SER A 1 102 ? -24.569 53.909 11.089 1.00 28.28 102 SER A O 1
ATOM 788 N N . ARG A 1 103 ? -26.352 53.229 9.875 1.00 28.43 103 ARG A N 1
ATOM 789 C CA . ARG A 1 103 ? -26.290 54.329 8.900 1.00 28.68 103 ARG A CA 1
ATOM 790 C C . ARG A 1 103 ? -26.998 55.605 9.406 1.00 29.34 103 ARG A C 1
ATOM 791 O O . ARG A 1 103 ? -26.867 56.658 8.778 1.00 32.01 103 ARG A O 1
ATOM 799 N N . LEU A 1 104 ? -27.730 55.513 10.524 1.00 28.57 104 LEU A N 1
ATOM 800 C CA . LEU A 1 104 ? -28.620 56.592 11.004 1.00 30.73 104 LEU A CA 1
ATOM 801 C C . LEU A 1 104 ? -27.815 57.809 11.466 1.00 31.08 104 LEU A C 1
ATOM 802 O O . LEU A 1 104 ? -27.008 57.697 12.378 1.00 30.79 104 LEU A O 1
ATOM 807 N N . GLN A 1 105 ? -28.062 58.967 10.853 1.00 32.70 105 GLN A N 1
ATOM 808 C CA . GLN A 1 105 ? -27.280 60.181 11.131 1.00 35.31 105 GLN A CA 1
ATOM 809 C C . GLN A 1 105 ? -27.841 60.985 12.311 1.00 35.01 105 GLN A C 1
ATOM 810 O O . GLN A 1 105 ? -28.981 61.451 12.269 1.00 36.55 105 GLN A O 1
ATOM 816 N N . LEU A 1 106 ? -27.023 61.148 13.352 1.00 33.76 106 LEU A N 1
ATOM 817 C CA . LEU A 1 106 ? -27.395 61.903 14.551 1.00 32.96 106 LEU A CA 1
ATOM 818 C C . LEU A 1 106 ? -26.503 63.133 14.679 1.00 33.73 106 LEU A C 1
ATOM 819 O O . LEU A 1 106 ? -25.343 63.092 14.266 1.00 33.06 106 LEU A O 1
ATOM 824 N N . PRO A 1 107 ? -27.032 64.221 15.275 1.00 35.65 107 PRO A N 1
ATOM 825 C CA . PRO A 1 107 ? -26.269 65.467 15.332 1.00 36.26 107 PRO A CA 1
ATOM 826 C C . PRO A 1 107 ? -25.082 65.439 16.304 1.00 35.91 107 PRO A C 1
ATOM 827 O O . PRO A 1 107 ? -24.997 64.565 17.179 1.00 35.40 107 PRO A O 1
ATOM 831 N N . ASN A 1 108 ? -24.167 66.386 16.106 1.00 34.81 108 ASN A N 1
ATOM 832 C CA . ASN A 1 108 ? -23.033 66.637 17.002 1.00 35.02 108 ASN A CA 1
ATOM 833 C C . ASN A 1 108 ? -22.106 65.427 17.196 1.00 35.03 108 ASN A C 1
ATOM 834 O O . ASN A 1 108 ? -21.623 65.167 18.303 1.00 34.89 108 ASN A O 1
ATOM 839 N N . GLY A 1 109 ? -21.870 64.698 16.105 1.00 33.44 109 GLY A N 1
ATOM 840 C CA . GLY A 1 109 ? -20.866 63.636 16.063 1.00 32.24 109 GLY A CA 1
ATOM 841 C C . GLY A 1 109 ? -21.127 62.438 16.955 1.00 29.92 109 GLY A C 1
ATOM 842 O O . GLY A 1 109 ? -20.188 61.862 17.499 1.00 33.95 109 GLY A O 1
ATOM 843 N N . VAL A 1 110 ? -22.395 62.060 17.108 1.00 27.44 110 VAL A N 1
ATOM 844 C CA . VAL A 1 110 ? -22.761 60.890 17.905 1.00 24.90 110 VAL A CA 1
ATOM 845 C C . VAL A 1 110 ? -22.920 59.743 16.924 1.00 25.26 110 VAL A C 1
ATOM 846 O O . VAL A 1 110 ? -23.831 59.759 16.115 1.00 26.08 110 VAL A O 1
ATOM 850 N N . ARG A 1 111 ? -22.026 58.757 16.987 1.00 23.67 111 ARG A N 1
ATOM 851 C CA . ARG A 1 111 ? -22.039 57.664 16.002 1.00 23.19 111 ARG A CA 1
ATOM 852 C C . ARG A 1 111 ? -22.771 56.473 16.622 1.00 21.28 111 ARG A C 1
ATOM 853 O O . ARG A 1 111 ? -22.400 56.067 17.706 1.00 20.17 111 ARG A O 1
ATOM 861 N N . VAL A 1 112 ? -23.820 55.966 15.950 1.00 21.97 112 VAL A N 1
ATOM 862 C CA . VAL A 1 112 ? -24.722 54.928 16.504 1.00 21.48 112 VAL A CA 1
ATOM 863 C C . VAL A 1 112 ? -24.299 53.496 16.142 1.00 19.51 112 VAL A C 1
ATOM 864 O O . VAL A 1 112 ? -24.169 53.137 14.965 1.00 21.72 112 VAL A O 1
ATOM 868 N N . TRP A 1 113 ? -24.165 52.670 17.166 1.00 15.61 113 TRP A N 1
ATOM 869 C CA . TRP A 1 113 ? -23.920 51.200 16.983 1.00 16.96 113 TRP A CA 1
ATOM 870 C C . TRP A 1 113 ? -25.032 50.516 17.703 1.00 14.95 113 TRP A C 1
ATOM 871 O O . TRP A 1 113 ? -25.299 50.887 18.848 1.00 15.54 113 TRP A O 1
ATOM 882 N N . LEU A 1 114 ? -25.667 49.538 17.053 1.00 15.90 114 LEU A N 1
ATOM 883 C CA . LEU A 1 114 ? -26.789 48.829 17.638 1.00 14.73 114 LEU A CA 1
ATOM 884 C C . LEU A 1 114 ? -26.391 47.431 18.026 1.00 15.75 114 LEU A C 1
ATOM 885 O O . LEU A 1 114 ? -25.995 46.642 17.163 1.00 14.39 114 LEU A O 1
ATOM 890 N N . LYS A 1 115 ? -26.666 47.089 19.271 1.00 15.42 115 LYS A N 1
ATOM 891 C CA . LYS A 1 115 ? -26.312 45.769 19.781 1.00 17.38 115 LYS A CA 1
ATOM 892 C C . LYS A 1 115 ? -27.577 44.926 19.786 1.00 18.83 115 LYS A C 1
ATOM 893 O O . LYS A 1 115 ? -28.511 45.193 20.563 1.00 21.37 115 LYS A O 1
ATOM 899 N N . LEU A 1 116 ? -27.591 43.902 18.939 1.00 20.60 116 LEU A N 1
ATOM 900 C CA . LEU A 1 116 ? -28.840 43.224 18.565 1.00 18.56 116 LEU A CA 1
ATOM 901 C C . LEU A 1 116 ? -29.162 42.033 19.481 1.00 18.96 116 LEU A C 1
ATOM 902 O O . LEU A 1 116 ? -28.685 40.903 19.259 1.00 13.18 116 LEU A O 1
ATOM 907 N N . GLU A 1 117 ? -30.010 42.283 20.476 1.00 19.19 117 GLU A N 1
ATOM 908 C CA . GLU A 1 117 ? -30.416 41.259 21.458 1.00 16.55 117 GLU A CA 1
ATOM 909 C C . GLU A 1 117 ? -31.563 40.280 21.005 1.00 16.32 117 GLU A C 1
ATOM 910 O O . GLU A 1 117 ? -31.884 39.300 21.716 1.00 10.96 117 GLU A O 1
ATOM 916 N N . TRP A 1 118 ? -32.116 40.471 19.810 1.00 15.57 118 TRP A N 1
ATOM 917 C CA . TRP A 1 118 ? -32.904 39.395 19.244 1.00 16.00 118 TRP A CA 1
ATOM 918 C C . TRP A 1 118 ? -32.107 38.181 18.783 1.00 15.42 118 TRP A C 1
ATOM 919 O O . TRP A 1 118 ? -32.714 37.187 18.419 1.00 18.56 118 TRP A O 1
ATOM 930 N N . TYR A 1 119 ? -30.769 38.284 18.722 1.00 15.60 119 TYR A N 1
ATOM 931 C CA . TYR A 1 119 ? -29.880 37.140 18.437 1.00 16.50 119 TYR A CA 1
ATOM 932 C C . TYR A 1 119 ? -29.652 36.143 19.594 1.00 18.30 119 TYR A C 1
ATOM 933 O O . TYR A 1 119 ? -28.615 35.516 19.674 1.00 23.44 119 TYR A O 1
ATOM 942 N N . ASN A 1 120 ? -30.653 35.989 20.452 1.00 17.75 120 ASN A N 1
ATOM 943 C CA . ASN A 1 120 ? -30.655 35.041 21.528 1.00 17.39 120 ASN A CA 1
ATOM 944 C C . ASN A 1 120 ? -31.759 34.038 21.164 1.00 17.26 120 ASN A C 1
ATOM 945 O O . ASN A 1 120 ? -32.828 34.448 20.782 1.00 18.73 120 ASN A O 1
ATOM 950 N N . PRO A 1 121 ? -31.499 32.720 21.297 1.00 15.75 121 PRO A N 1
ATOM 951 C CA . PRO A 1 121 ? -32.197 31.639 20.595 1.00 17.04 121 PRO A CA 1
ATOM 952 C C . PRO A 1 121 ? -33.606 31.271 21.099 1.00 16.24 121 PRO A C 1
ATOM 953 O O . PRO A 1 121 ? -34.441 30.770 20.308 1.00 17.04 121 PRO A O 1
ATOM 957 N N . PHE A 1 122 ? -33.892 31.555 22.357 1.00 17.32 122 PHE A N 1
ATOM 958 C CA . PHE A 1 122 ? -35.156 31.095 22.958 1.00 17.68 122 PHE A CA 1
ATOM 959 C C . PHE A 1 122 ? -36.307 32.114 22.794 1.00 17.88 122 PHE A C 1
ATOM 960 O O . PHE A 1 122 ? -37.318 31.838 22.109 1.00 20.55 122 PHE A O 1
ATOM 968 N N . SER A 1 123 ? -36.134 33.312 23.335 1.00 17.83 123 SER A N 1
ATOM 969 C CA . SER A 1 123 ? -37.133 34.373 23.208 1.00 17.31 123 SER A CA 1
ATOM 970 C C . SER A 1 123 ? -36.815 35.396 22.103 1.00 16.38 123 SER A C 1
ATOM 971 O O . SER A 1 123 ? -37.563 36.354 21.989 1.00 18.52 123 SER A O 1
ATOM 974 N N . LEU A 1 124 ? -35.700 35.263 21.366 1.00 17.45 124 LEU A N 1
ATOM 975 C CA . LEU A 1 124 ? -35.271 36.303 20.397 1.00 15.77 124 LEU A CA 1
ATOM 976 C C . LEU A 1 124 ? -35.284 37.664 21.061 1.00 15.74 124 LEU A C 1
ATOM 977 O O . LEU A 1 124 ? -35.823 38.649 20.526 1.00 13.51 124 LEU A O 1
ATOM 982 N N . SER A 1 125 ? -34.654 37.705 22.231 1.00 15.78 125 SER A N 1
ATOM 983 C CA . SER A 1 125 ? -34.645 38.876 23.085 1.00 15.64 125 SER A CA 1
ATOM 984 C C . SER A 1 125 ? -33.463 38.780 24.112 1.00 15.29 125 SER A C 1
ATOM 985 O O . SER A 1 125 ? -32.920 37.678 24.367 1.00 13.07 125 SER A O 1
ATOM 988 N N . VAL A 1 126 ? -33.071 39.940 24.655 1.00 16.86 126 VAL A N 1
ATOM 989 C CA . VAL A 1 126 ? -32.216 40.118 25.842 1.00 16.23 126 VAL A CA 1
ATOM 990 C C . VAL A 1 126 ? -32.477 39.176 27.047 1.00 15.06 126 VAL A C 1
ATOM 991 O O . VAL A 1 126 ? -31.596 38.952 27.826 1.00 16.61 126 VAL A O 1
ATOM 995 N N . ALA A 1 127 ? -33.707 38.681 27.193 1.00 13.71 127 ALA A N 1
ATOM 996 C CA . ALA A 1 127 ? -34.192 38.148 28.424 1.00 13.87 127 ALA A CA 1
ATOM 997 C C . ALA A 1 127 ? -33.884 36.686 28.420 1.00 12.13 127 ALA A C 1
ATOM 998 O O . ALA A 1 127 ? -34.131 36.032 29.412 1.00 14.38 127 ALA A O 1
ATOM 1000 N N . ASP A 1 128 ? -33.374 36.176 27.305 1.00 12.79 128 ASP A N 1
ATOM 1001 C CA . ASP A 1 128 ? -32.735 34.860 27.437 1.00 13.61 128 ASP A CA 1
ATOM 1002 C C . ASP A 1 128 ? -31.613 34.932 28.518 1.00 13.60 128 ASP A C 1
ATOM 1003 O O . ASP A 1 128 ? -31.532 34.062 29.365 1.00 14.29 128 ASP A O 1
ATOM 1008 N N . ARG A 1 129 ? -30.752 35.955 28.534 1.00 15.60 129 ARG A N 1
ATOM 1009 C CA . ARG A 1 129 ? -29.589 35.920 29.454 1.00 15.16 129 ARG A CA 1
ATOM 1010 C C . ARG A 1 129 ? -29.939 35.698 30.956 1.00 15.38 129 ARG A C 1
ATOM 1011 O O . ARG A 1 129 ? -29.488 34.679 31.534 1.00 13.07 129 ARG A O 1
ATOM 1019 N N . PRO A 1 130 ? -30.703 36.621 31.604 1.00 15.66 130 PRO A N 1
ATOM 1020 C CA . PRO A 1 130 ? -31.209 36.338 32.986 1.00 16.25 130 PRO A CA 1
ATOM 1021 C C . PRO A 1 130 ? -31.908 34.952 33.189 1.00 15.87 130 PRO A C 1
ATOM 1022 O O . PRO A 1 130 ? -31.760 34.374 34.235 1.00 14.50 130 PRO A O 1
ATOM 1026 N N . ALA A 1 131 ? -32.659 34.457 32.195 1.00 19.01 131 ALA A N 1
ATOM 1027 C CA . ALA A 1 131 ? -33.390 33.181 32.302 1.00 19.93 131 ALA A CA 1
ATOM 1028 C C . ALA A 1 131 ? -32.500 31.924 32.361 1.00 18.54 131 ALA A C 1
ATOM 1029 O O . ALA A 1 131 ? -32.761 31.010 33.164 1.00 16.52 131 ALA A O 1
ATOM 1031 N N . VAL A 1 132 ? -31.450 31.909 31.532 1.00 17.60 132 VAL A N 1
ATOM 1032 C CA . VAL A 1 132 ? -30.367 30.918 31.587 1.00 16.71 132 VAL A CA 1
ATOM 1033 C C . VAL A 1 132 ? -29.595 30.993 32.933 1.00 15.49 132 VAL A C 1
ATOM 1034 O O . VAL A 1 132 ? -29.302 29.965 33.544 1.00 17.58 132 VAL A O 1
ATOM 1038 N N . GLU A 1 133 ? -29.279 32.194 33.407 1.00 15.68 133 GLU A N 1
ATOM 1039 C CA . GLU A 1 133 ? -28.482 32.345 34.624 1.00 16.12 133 GLU A CA 1
ATOM 1040 C C . GLU A 1 133 ? -29.276 31.993 35.863 1.00 17.23 133 GLU A C 1
ATOM 1041 O O . GLU A 1 133 ? -28.776 31.353 36.774 1.00 19.22 133 GLU A O 1
ATOM 1047 N N . ILE A 1 134 ? -30.507 32.458 35.903 1.00 18.55 134 ILE A N 1
ATOM 1048 C CA . ILE A 1 134 ? -31.387 32.135 37.013 1.00 18.19 134 ILE A CA 1
ATOM 1049 C C . ILE A 1 134 ? -31.657 30.614 37.051 1.00 18.87 134 ILE A C 1
ATOM 1050 O O . ILE A 1 134 ? -31.588 29.997 38.116 1.00 22.26 134 ILE A O 1
ATOM 1055 N N . ILE A 1 135 ? -31.940 29.981 35.911 1.00 19.99 135 ILE A N 1
ATOM 1056 C CA . ILE A 1 135 ? -32.314 28.557 35.953 1.00 22.23 135 ILE A CA 1
ATOM 1057 C C . ILE A 1 135 ? -31.106 27.634 36.189 1.00 22.51 135 ILE A C 1
ATOM 1058 O O . ILE A 1 135 ? -31.247 26.597 36.867 1.00 24.82 135 ILE A O 1
ATOM 1063 N N . SER A 1 136 ? -29.950 28.020 35.633 1.00 19.53 136 SER A N 1
ATOM 1064 C CA . SER A 1 136 ? -28.629 27.466 35.980 1.00 21.06 136 SER A CA 1
ATOM 1065 C C . SER A 1 136 ? -28.403 27.456 37.490 1.00 20.40 136 SER A C 1
ATOM 1066 O O . SER A 1 136 ? -28.091 26.424 38.092 1.00 21.45 136 SER A O 1
ATOM 1069 N N . ARG A 1 137 ? -28.594 28.600 38.131 1.00 19.32 137 ARG A N 1
ATOM 1070 C CA . ARG A 1 137 ? -28.256 28.687 39.549 1.00 24.59 137 ARG A CA 1
ATOM 1071 C C . ARG A 1 137 ? -29.273 27.972 40.424 1.00 23.82 137 ARG A C 1
ATOM 1072 O O . ARG A 1 137 ? -28.977 27.579 41.553 1.00 28.65 137 ARG A O 1
ATOM 1080 N N . LEU A 1 138 ? -30.468 27.800 39.876 1.00 23.31 138 LEU A N 1
ATOM 1081 C CA . LEU A 1 138 ? -31.549 27.112 40.549 1.00 25.26 138 LEU A CA 1
ATOM 1082 C C . LEU A 1 138 ? -31.231 25.606 40.551 1.00 24.67 138 LEU A C 1
ATOM 1083 O O . LEU A 1 138 ? -31.451 24.930 41.548 1.00 22.67 138 LEU A O 1
ATOM 1088 N N . SER A 1 139 ? -30.632 25.137 39.453 1.00 24.93 139 SER A N 1
ATOM 1089 C CA . SER A 1 139 ? -30.368 23.702 39.178 1.00 25.88 139 SER A CA 1
ATOM 1090 C C . SER A 1 139 ? -29.572 22.918 40.228 1.00 29.09 139 SER A C 1
ATOM 1091 O O . SER A 1 139 ? -29.631 21.681 40.243 1.00 25.81 139 SER A O 1
ATOM 1094 N N . ARG A 1 140 ? -28.806 23.618 41.058 1.00 33.72 140 ARG A N 1
ATOM 1095 C CA . ARG A 1 140 ? -28.081 22.987 42.171 1.00 38.28 140 ARG A CA 1
ATOM 1096 C C . ARG A 1 140 ? -28.973 22.688 43.378 1.00 38.98 140 ARG A C 1
ATOM 1097 O O . ARG A 1 140 ? -28.783 21.671 44.046 1.00 43.32 140 ARG A O 1
ATOM 1105 N N . ARG A 1 141 ? -29.934 23.570 43.647 1.00 39.20 141 ARG A N 1
ATOM 1106 C CA . ARG A 1 141 ? -30.723 23.541 44.885 1.00 38.37 141 ARG A CA 1
ATOM 1107 C C . ARG A 1 141 ? -32.141 22.970 44.732 1.00 33.86 141 ARG A C 1
ATOM 1108 O O . ARG A 1 141 ? -32.676 22.408 45.686 1.00 32.99 141 ARG A O 1
ATOM 1116 N N . VAL A 1 142 ? -32.741 23.098 43.550 1.00 27.75 142 VAL A N 1
ATOM 1117 C CA . VAL A 1 142 ? -34.163 22.782 43.368 1.00 25.52 142 VAL A CA 1
ATOM 1118 C C . VAL A 1 142 ? -34.333 21.554 42.498 1.00 25.97 142 VAL A C 1
ATOM 1119 O O . VAL A 1 142 ? -33.746 21.478 41.416 1.00 25.97 142 VAL A O 1
ATOM 1123 N N . GLU A 1 143 ? -35.194 20.642 42.964 1.00 25.94 143 GLU A N 1
ATOM 1124 C CA . GLU A 1 143 ? -35.394 19.312 42.380 1.00 29.21 143 GLU A CA 1
ATOM 1125 C C . GLU A 1 143 ? -35.986 19.376 40.971 1.00 27.89 143 GLU A C 1
ATOM 1126 O O . GLU A 1 143 ? -36.861 20.202 40.692 1.00 24.61 143 GLU A O 1
ATOM 1132 N N . LYS A 1 144 ? -35.505 18.508 40.083 1.00 28.49 144 LYS A N 1
ATOM 1133 C CA . LYS A 1 144 ? -36.012 18.469 38.710 1.00 29.76 144 LYS A CA 1
ATOM 1134 C C . LYS A 1 144 ? -37.477 18.062 38.721 1.00 28.87 144 LYS A C 1
ATOM 1135 O O . LYS A 1 144 ? -37.860 17.130 39.422 1.00 32.34 144 LYS A O 1
ATOM 1141 N N . GLY A 1 145 ? -38.285 18.785 37.956 1.00 28.03 145 GLY A N 1
ATOM 1142 C CA . GLY A 1 145 ? -39.717 18.540 37.872 1.00 27.24 145 GLY A CA 1
ATOM 1143 C C . GLY A 1 145 ? -40.534 19.523 38.682 1.00 23.82 145 GLY A C 1
ATOM 1144 O O . GLY A 1 145 ? -41.757 19.587 38.513 1.00 29.98 145 GLY A O 1
ATOM 1145 N N . SER A 1 146 ? -39.883 20.266 39.578 1.00 20.57 146 SER A N 1
ATOM 1146 C CA . SER A 1 146 ? -40.533 21.338 40.324 1.00 20.70 146 SER A CA 1
ATOM 1147 C C . SER A 1 146 ? -41.034 22.366 39.317 1.00 19.75 146 SER A C 1
ATOM 1148 O O . SER A 1 146 ? -40.652 22.292 38.156 1.00 21.45 146 SER A O 1
ATOM 1151 N N . LEU A 1 147 ? -41.884 23.299 39.776 1.00 21.06 147 LEU A N 1
ATOM 1152 C CA . LEU A 1 147 ? -42.441 24.402 38.965 1.00 19.48 147 LEU A CA 1
ATOM 1153 C C . LEU A 1 147 ? -41.729 25.737 39.230 1.00 17.82 147 LEU A C 1
ATOM 1154 O O . LEU A 1 147 ? -41.640 26.165 40.362 1.00 20.71 147 LEU A O 1
ATOM 1159 N N . VAL A 1 148 ? -41.211 26.390 38.197 1.00 19.52 148 VAL A N 1
ATOM 1160 C CA . VAL A 1 148 ? -40.676 27.744 38.355 1.00 17.15 148 VAL A CA 1
ATOM 1161 C C . VAL A 1 148 ? -41.616 28.759 37.691 1.00 18.34 148 VAL A C 1
ATOM 1162 O O . VAL A 1 148 ? -42.241 28.457 36.665 1.00 19.22 148 VAL A O 1
ATOM 1166 N N . ALA A 1 149 ? -41.702 29.961 38.248 1.00 17.30 149 ALA A N 1
ATOM 1167 C CA . ALA A 1 149 ? -42.669 30.927 37.726 1.00 18.53 149 ALA A CA 1
ATOM 1168 C C . ALA A 1 149 ? -42.267 32.361 37.895 1.00 17.41 149 ALA A C 1
ATOM 1169 O O . ALA A 1 149 ? -41.485 32.693 38.801 1.00 18.88 149 ALA A O 1
ATOM 1171 N N . ASP A 1 150 ? -42.840 33.227 37.048 1.00 16.78 150 ASP A N 1
ATOM 1172 C CA . ASP A 1 150 ? -42.696 34.666 37.256 1.00 16.27 150 ASP A CA 1
ATOM 1173 C C . ASP A 1 150 ? -43.779 35.459 36.551 1.00 16.22 150 ASP A C 1
ATOM 1174 O O . ASP A 1 150 ? -44.557 34.909 35.783 1.00 13.17 150 ASP A O 1
ATOM 1179 N N . ALA A 1 151 ? -43.805 36.764 36.831 1.00 16.24 151 ALA A N 1
ATOM 1180 C CA . ALA A 1 151 ? -44.526 37.750 36.038 1.00 17.88 151 ALA A CA 1
ATOM 1181 C C . ALA A 1 151 ? -43.630 38.276 34.923 1.00 16.53 151 ALA A C 1
ATOM 1182 O O . ALA A 1 151 ? -42.399 38.528 35.125 1.00 15.74 151 ALA A O 1
ATOM 1184 N N . THR A 1 152 ? -44.245 38.491 33.766 1.00 17.14 152 THR A N 1
ATOM 1185 C CA . THR A 1 152 ? -43.528 38.975 32.606 1.00 18.14 152 THR A CA 1
ATOM 1186 C C . THR A 1 152 ? -44.315 39.992 31.779 1.00 17.66 152 THR A C 1
ATOM 1187 O O . THR A 1 152 ? -45.561 39.956 31.775 1.00 19.53 152 THR A O 1
ATOM 1191 N N . SER A 1 153 ? -43.607 40.867 31.058 1.00 19.01 153 SER A N 1
ATOM 1192 C CA . SER A 1 153 ? -44.220 41.577 29.910 1.00 19.11 153 SER A CA 1
ATOM 1193 C C . SER A 1 153 ? -44.403 40.705 28.661 1.00 19.19 153 SER A C 1
ATOM 1194 O O . SER A 1 153 ? -45.143 41.105 27.754 1.00 18.00 153 SER A O 1
ATOM 1197 N N . SER A 1 154 ? -43.708 39.553 28.594 1.00 19.56 154 SER A N 1
ATOM 1198 C CA . SER A 1 154 ? -43.681 38.641 27.429 1.00 19.83 154 SER A CA 1
ATOM 1199 C C . SER A 1 154 ? -42.381 37.841 27.268 1.00 19.72 154 SER A C 1
ATOM 1200 O O . SER A 1 154 ? -42.423 36.612 27.323 1.00 19.63 154 SER A O 1
ATOM 1203 N N . ASN A 1 155 ? -41.261 38.544 27.093 1.00 18.47 155 ASN A N 1
ATOM 1204 C CA . ASN A 1 155 ? -39.953 37.949 26.769 1.00 19.02 155 ASN A CA 1
ATOM 1205 C C . ASN A 1 155 ? -39.336 37.041 27.841 1.00 17.04 155 ASN A C 1
ATOM 1206 O O . ASN A 1 155 ? -38.978 35.902 27.555 1.00 16.52 155 ASN A O 1
ATOM 1211 N N . PHE A 1 156 ? -39.251 37.517 29.080 1.00 15.55 156 PHE A N 1
ATOM 1212 C CA . PHE A 1 156 ? -38.748 36.666 30.145 1.00 15.61 156 PHE A CA 1
ATOM 1213 C C . PHE A 1 156 ? -39.565 35.371 30.309 1.00 15.94 156 PHE A C 1
ATOM 1214 O O . PHE A 1 156 ? -38.998 34.263 30.485 1.00 15.41 156 PHE A O 1
ATOM 1222 N N . GLY A 1 157 ? -40.891 35.442 30.214 1.00 14.95 157 GLY A N 1
ATOM 1223 C CA . GLY A 1 157 ? -41.671 34.206 30.391 1.00 16.23 157 GLY A CA 1
ATOM 1224 C C . GLY A 1 157 ? -41.365 33.217 29.268 1.00 15.41 157 GLY A C 1
ATOM 1225 O O . GLY A 1 157 ? -41.298 31.973 29.486 1.00 18.09 157 GLY A O 1
ATOM 1226 N N . VAL A 1 158 ? -41.202 33.749 28.057 1.00 16.79 158 VAL A N 1
ATOM 1227 C CA . VAL A 1 158 ? -40.904 32.913 26.888 1.00 16.24 158 VAL A CA 1
ATOM 1228 C C . VAL A 1 158 ? -39.581 32.201 27.146 1.00 16.86 158 VAL A C 1
ATOM 1229 O O . VAL A 1 158 ? -39.562 30.976 27.113 1.00 18.20 158 VAL A O 1
ATOM 1233 N N . ALA A 1 159 ? -38.530 32.981 27.434 1.00 18.01 159 ALA A N 1
ATOM 1234 C CA . ALA A 1 159 ? -37.210 32.477 27.885 1.00 17.14 159 ALA A CA 1
ATOM 1235 C C . ALA A 1 159 ? -37.264 31.517 29.105 1.00 15.42 159 ALA A C 1
ATOM 1236 O O . ALA A 1 159 ? -36.853 30.309 29.025 1.00 14.41 159 ALA A O 1
ATOM 1238 N N . LEU A 1 160 ? -37.792 32.013 30.232 1.00 15.10 160 LEU A N 1
ATOM 1239 C CA . LEU A 1 160 ? -38.054 31.135 31.377 1.00 15.64 160 LEU A CA 1
ATOM 1240 C C . LEU A 1 160 ? -38.667 29.794 30.950 1.00 17.73 160 LEU A C 1
ATOM 1241 O O . LEU A 1 160 ? -38.154 28.735 31.312 1.00 16.14 160 LEU A O 1
ATOM 1246 N N . SER A 1 161 ? -39.733 29.837 30.150 1.00 19.25 161 SER A N 1
ATOM 1247 C CA . SER A 1 161 ? -40.357 28.592 29.668 1.00 20.22 161 SER A CA 1
ATOM 1248 C C . SER A 1 161 ? -39.427 27.634 28.884 1.00 20.10 161 SER A C 1
ATOM 1249 O O . SER A 1 161 ? -39.393 26.444 29.185 1.00 18.04 161 SER A O 1
ATOM 1252 N N . ALA A 1 162 ? -38.724 28.127 27.862 1.00 20.39 162 ALA A N 1
ATOM 1253 C CA . ALA A 1 162 ? -37.798 27.272 27.095 1.00 20.68 162 ALA A CA 1
ATOM 1254 C C . ALA A 1 162 ? -36.675 26.725 27.984 1.00 21.15 162 ALA A C 1
ATOM 1255 O O . ALA A 1 162 ? -36.330 25.538 27.925 1.00 22.04 162 ALA A O 1
ATOM 1257 N N . VAL A 1 163 ? -36.107 27.608 28.798 1.00 19.16 163 VAL A N 1
ATOM 1258 C CA . VAL A 1 163 ? -34.982 27.244 29.647 1.00 18.69 163 VAL A CA 1
ATOM 1259 C C . VAL A 1 163 ? -35.386 26.313 30.781 1.00 19.51 163 VAL A C 1
ATOM 1260 O O . VAL A 1 163 ? -34.685 25.310 31.047 1.00 19.74 163 VAL A O 1
ATOM 1264 N N . ALA A 1 164 ? -36.503 26.589 31.446 1.00 19.60 164 ALA A N 1
ATOM 1265 C CA . ALA A 1 164 ? -36.914 25.685 32.524 1.00 20.52 164 ALA A CA 1
ATOM 1266 C C . ALA A 1 164 ? -37.031 24.294 31.920 1.00 23.82 164 ALA A C 1
ATOM 1267 O O . ALA A 1 164 ? -36.539 23.314 32.494 1.00 24.73 164 ALA A O 1
ATOM 1269 N N . ARG A 1 165 ? -37.593 24.207 30.719 1.00 26.22 165 ARG A N 1
ATOM 1270 C CA . ARG A 1 165 ? -37.762 22.905 30.106 1.00 25.79 165 ARG A CA 1
ATOM 1271 C C . ARG A 1 165 ? -36.457 22.193 29.745 1.00 27.83 165 ARG A C 1
ATOM 1272 O O . ARG A 1 165 ? -36.369 20.990 29.954 1.00 26.70 165 ARG A O 1
ATOM 1280 N N . LEU A 1 166 ? -35.463 22.916 29.219 1.00 25.50 166 LEU A N 1
ATOM 1281 C CA . LEU A 1 166 ? -34.129 22.322 28.952 1.00 25.41 166 LEU A CA 1
ATOM 1282 C C . LEU A 1 166 ? -33.379 21.886 30.229 1.00 23.81 166 LEU A C 1
ATOM 1283 O O . LEU A 1 166 ? -32.432 21.094 30.143 1.00 21.17 166 LEU A O 1
ATOM 1288 N N . TYR A 1 167 ? -33.767 22.452 31.378 1.00 20.55 167 TYR A N 1
ATOM 1289 C CA . TYR A 1 167 ? -33.294 22.021 32.722 1.00 19.04 167 TYR A CA 1
ATOM 1290 C C . TYR A 1 167 ? -34.245 21.062 33.505 1.00 19.95 167 TYR A C 1
ATOM 1291 O O . TYR A 1 167 ? -33.986 20.783 34.671 1.00 21.56 167 TYR A O 1
ATOM 1300 N N . GLY A 1 168 ? -35.332 20.586 32.884 1.00 21.24 168 GLY A N 1
ATOM 1301 C CA . GLY A 1 168 ? -36.256 19.620 33.517 1.00 21.45 168 GLY A CA 1
ATOM 1302 C C . GLY A 1 168 ? -37.287 20.167 34.509 1.00 21.10 168 GLY A C 1
ATOM 1303 O O . GLY A 1 168 ? -37.834 19.417 35.325 1.00 21.26 168 GLY A O 1
ATOM 1304 N N . TYR A 1 169 ? -37.568 21.465 34.441 1.00 21.13 169 TYR A N 1
ATOM 1305 C CA . TYR A 1 169 ? -38.537 22.114 35.326 1.00 22.47 169 TYR A CA 1
ATOM 1306 C C . TYR A 1 169 ? -39.781 22.474 34.520 1.00 23.18 169 TYR A C 1
ATOM 1307 O O . TYR A 1 169 ? -39.725 22.625 33.292 1.00 27.12 169 TYR A O 1
ATOM 1316 N N . ARG A 1 170 ? -40.902 22.567 35.232 1.00 20.47 170 ARG A N 1
ATOM 1317 C CA . ARG A 1 170 ? -42.165 23.005 34.693 1.00 20.37 170 ARG A CA 1
ATOM 1318 C C . ARG A 1 170 ? -42.209 24.526 34.941 1.00 15.97 170 ARG A C 1
ATOM 1319 O O . ARG A 1 170 ? -41.607 25.049 35.876 1.00 12.84 170 ARG A O 1
ATOM 1327 N N . ALA A 1 171 ? -42.959 25.224 34.107 1.00 15.80 171 ALA A N 1
ATOM 1328 C CA . ALA A 1 171 ? -42.901 26.691 34.092 1.00 16.53 171 ALA A CA 1
ATOM 1329 C C . ALA A 1 171 ? -44.288 27.228 34.001 1.00 16.00 171 ALA A C 1
ATOM 1330 O O . ALA A 1 171 ? -45.141 26.623 33.363 1.00 19.14 171 ALA A O 1
ATOM 1332 N N . ARG A 1 172 ? -44.493 28.365 34.645 1.00 16.53 172 ARG A N 1
ATOM 1333 C CA . ARG A 1 172 ? -45.756 29.080 34.605 1.00 17.12 172 ARG A CA 1
ATOM 1334 C C . ARG A 1 172 ? -45.386 30.546 34.549 1.00 17.68 172 ARG A C 1
ATOM 1335 O O . ARG A 1 172 ? -44.434 30.979 35.225 1.00 16.73 172 ARG A O 1
ATOM 1343 N N . VAL A 1 173 ? -46.161 31.283 33.753 1.00 18.27 173 VAL A N 1
ATOM 1344 C CA A VAL A 1 173 ? -45.901 32.667 33.403 0.50 20.15 173 VAL A CA 1
ATOM 1345 C CA B VAL A 1 173 ? -45.888 32.690 33.492 0.50 20.02 173 VAL A CA 1
ATOM 1346 C C . VAL A 1 173 ? -47.182 33.489 33.609 1.00 19.47 173 VAL A C 1
ATOM 1347 O O . VAL A 1 173 ? -48.262 33.069 33.158 1.00 21.46 173 VAL A O 1
ATOM 1354 N N . TYR A 1 174 ? -47.064 34.644 34.241 1.00 22.00 174 TYR A N 1
ATOM 1355 C CA . TYR A 1 174 ? -48.197 35.515 34.510 1.00 21.11 174 TYR A CA 1
ATOM 1356 C C . TYR A 1 174 ? -48.019 36.793 33.669 1.00 21.54 174 TYR A C 1
ATOM 1357 O O . TYR A 1 174 ? -46.980 37.453 33.757 1.00 22.32 174 TYR A O 1
ATOM 1366 N N . LEU A 1 175 ? -49.013 37.125 32.843 1.00 21.87 175 LEU A N 1
ATOM 1367 C CA . LEU A 1 175 ? -48.968 38.350 32.021 1.00 21.59 175 LEU A CA 1
ATOM 1368 C C . LEU A 1 175 ? -50.115 39.310 32.294 1.00 22.58 175 LEU A C 1
ATOM 1369 O O . LEU A 1 175 ? -51.185 38.875 32.688 1.00 22.26 175 LEU A O 1
ATOM 1374 N N . PRO A 1 176 ? -49.895 40.617 32.060 1.00 25.95 176 PRO A N 1
ATOM 1375 C CA . PRO A 1 176 ? -51.029 41.544 31.988 1.00 28.34 176 PRO A CA 1
ATOM 1376 C C . PRO A 1 176 ? -51.786 41.381 30.663 1.00 30.81 176 PRO A C 1
ATOM 1377 O O . PRO A 1 176 ? -51.179 41.012 29.650 1.00 34.81 176 PRO A O 1
ATOM 1381 N N . GLY A 1 177 ? -53.093 41.650 30.674 1.00 30.54 177 GLY A N 1
ATOM 1382 C CA . GLY A 1 177 ? -53.931 41.591 29.463 1.00 31.08 177 GLY A CA 1
ATOM 1383 C C . GLY A 1 177 ? -53.332 42.270 28.239 1.00 29.11 177 GLY A C 1
ATOM 1384 O O . GLY A 1 177 ? -53.386 41.726 27.136 1.00 29.65 177 GLY A O 1
ATOM 1385 N N . ALA A 1 178 ? -52.735 43.443 28.451 1.00 30.47 178 ALA A N 1
ATOM 1386 C CA . ALA A 1 178 ? -52.149 44.263 27.381 1.00 30.84 178 ALA A CA 1
ATOM 1387 C C . ALA A 1 178 ? -50.829 43.743 26.781 1.00 31.41 178 ALA A C 1
ATOM 1388 O O . ALA A 1 178 ? -50.344 44.307 25.802 1.00 29.75 178 ALA A O 1
ATOM 1390 N N . ALA A 1 179 ? -50.245 42.700 27.379 1.00 32.15 179 ALA A N 1
ATOM 1391 C CA . ALA A 1 179 ? -49.080 41.995 26.820 1.00 30.34 179 ALA A CA 1
ATOM 1392 C C . ALA A 1 179 ? -49.250 41.606 25.341 1.00 28.24 179 ALA A C 1
ATOM 1393 O O . ALA A 1 179 ? -50.363 41.359 24.886 1.00 29.48 179 ALA A O 1
ATOM 1395 N N . GLU A 1 180 ? -48.137 41.535 24.604 1.00 27.08 180 GLU A N 1
ATOM 1396 C CA . GLU A 1 180 ? -48.152 41.081 23.205 1.00 28.75 180 GLU A CA 1
ATOM 1397 C C . GLU A 1 180 ? -48.565 39.624 23.116 1.00 27.57 180 GLU A C 1
ATOM 1398 O O . GLU A 1 180 ? -48.430 38.874 24.086 1.00 28.34 180 GLU A O 1
ATOM 1404 N N . GLU A 1 181 ? -49.038 39.224 21.941 1.00 27.52 181 GLU A N 1
ATOM 1405 C CA . GLU A 1 181 ? -49.604 37.889 21.777 1.00 28.31 181 GLU A CA 1
ATOM 1406 C C . GLU A 1 181 ? -48.543 36.803 21.816 1.00 25.89 181 GLU A C 1
ATOM 1407 O O . GLU A 1 181 ? -48.844 35.688 22.236 1.00 24.62 181 GLU A O 1
ATOM 1413 N N . PHE A 1 182 ? -47.317 37.113 21.388 1.00 23.30 182 PHE A N 1
ATOM 1414 C CA . PHE A 1 182 ? -46.247 36.113 21.411 1.00 23.20 182 PHE A CA 1
ATOM 1415 C C . PHE A 1 182 ? -45.895 35.711 22.858 1.00 21.08 182 PHE A C 1
ATOM 1416 O O . PHE A 1 182 ? -45.513 34.570 23.116 1.00 18.97 182 PHE A O 1
ATOM 1424 N N . GLY A 1 183 ? -45.998 36.637 23.806 1.00 19.66 183 GLY A N 1
ATOM 1425 C CA . GLY A 1 183 ? -45.783 36.268 25.219 1.00 19.00 183 GLY A CA 1
ATOM 1426 C C . GLY A 1 183 ? -46.901 35.425 25.842 1.00 18.23 183 GLY A C 1
ATOM 1427 O O . GLY A 1 183 ? -46.685 34.671 26.808 1.00 16.57 183 GLY A O 1
ATOM 1428 N N . LYS A 1 184 ? -48.111 35.590 25.342 1.00 21.88 184 LYS A N 1
ATOM 1429 C CA . LYS A 1 184 ? -49.244 34.795 25.826 1.00 22.40 184 LYS A CA 1
ATOM 1430 C C . LYS A 1 184 ? -49.293 33.415 25.229 1.00 22.80 184 LYS A C 1
ATOM 1431 O O . LYS A 1 184 ? -49.691 32.465 25.905 1.00 22.81 184 LYS A O 1
ATOM 1437 N N . LEU A 1 185 ? -48.940 33.310 23.950 1.00 20.87 185 LEU A N 1
ATOM 1438 C CA . LEU A 1 185 ? -49.028 32.052 23.234 1.00 20.14 185 LEU A CA 1
ATOM 1439 C C . LEU A 1 185 ? -47.798 31.182 23.353 1.00 19.27 185 LEU A C 1
ATOM 1440 O O . LEU A 1 185 ? -47.948 29.998 23.546 1.00 16.22 185 LEU A O 1
ATOM 1445 N N . LEU A 1 186 ? -46.599 31.739 23.162 1.00 18.92 186 LEU A N 1
ATOM 1446 C CA . LEU A 1 186 ? -45.385 30.898 23.019 1.00 19.23 186 LEU A CA 1
ATOM 1447 C C . LEU A 1 186 ? -44.888 30.115 24.246 1.00 18.97 186 LEU A C 1
ATOM 1448 O O . LEU A 1 186 ? -44.317 28.995 24.070 1.00 16.57 186 LEU A O 1
ATOM 1453 N N . PRO A 1 187 ? -45.114 30.637 25.476 1.00 18.89 187 PRO A N 1
ATOM 1454 C CA . PRO A 1 187 ? -44.892 29.751 26.612 1.00 20.24 187 PRO A CA 1
ATOM 1455 C C . PRO A 1 187 ? -45.670 28.453 26.462 1.00 19.79 187 PRO A C 1
ATOM 1456 O O . PRO A 1 187 ? -45.123 27.404 26.712 1.00 21.36 187 PRO A O 1
ATOM 1460 N N . ARG A 1 188 ? -46.913 28.509 25.995 1.00 19.25 188 ARG A N 1
ATOM 1461 C CA . ARG A 1 188 ? -47.671 27.257 25.867 1.00 19.97 188 ARG A CA 1
ATOM 1462 C C . ARG A 1 188 ? -47.060 26.293 24.858 1.00 18.88 188 ARG A C 1
ATOM 1463 O O . ARG A 1 188 ? -46.858 25.095 25.165 1.00 18.97 188 ARG A O 1
ATOM 1471 N N . LEU A 1 189 ? -46.692 26.820 23.692 1.00 18.65 189 LEU A N 1
ATOM 1472 C CA . LEU A 1 189 ? -45.956 26.048 22.697 1.00 19.29 189 LEU A CA 1
ATOM 1473 C C . LEU A 1 189 ? -44.748 25.374 23.343 1.00 19.00 189 LEU A C 1
ATOM 1474 O O . LEU A 1 189 ? -44.381 24.241 23.007 1.00 21.75 189 LEU A O 1
ATOM 1479 N N . LEU A 1 190 ? -44.115 26.118 24.247 1.00 20.11 190 LEU A N 1
ATOM 1480 C CA . LEU A 1 190 ? -42.947 25.650 24.973 1.00 20.16 190 LEU A CA 1
ATOM 1481 C C . LEU A 1 190 ? -43.250 24.763 26.193 1.00 20.86 190 LEU A C 1
ATOM 1482 O O . LEU A 1 190 ? -42.336 24.439 26.943 1.00 22.75 190 LEU A O 1
ATOM 1487 N N . GLY A 1 191 ? -44.506 24.325 26.364 1.00 21.21 191 GLY A N 1
ATOM 1488 C CA . GLY A 1 191 ? -44.878 23.459 27.478 1.00 21.16 191 GLY A CA 1
ATOM 1489 C C . GLY A 1 191 ? -45.117 24.111 28.835 1.00 20.10 191 GLY A C 1
ATOM 1490 O O . GLY A 1 191 ? -45.117 23.424 29.841 1.00 20.34 191 GLY A O 1
ATOM 1491 N N . ALA A 1 192 ? -45.321 25.424 28.883 1.00 19.62 192 ALA A N 1
ATOM 1492 C CA . ALA A 1 192 ? -45.665 26.093 30.116 1.00 19.04 192 ALA A CA 1
ATOM 1493 C C . ALA A 1 192 ? -47.154 26.445 30.294 1.00 19.08 192 ALA A C 1
ATOM 1494 O O . ALA A 1 192 ? -47.969 26.442 29.340 1.00 20.83 192 ALA A O 1
ATOM 1496 N N . GLN A 1 193 ? -47.480 26.751 31.545 1.00 19.67 193 GLN A N 1
ATOM 1497 C CA . GLN A 1 193 ? -48.804 27.205 31.956 1.00 21.16 193 GLN A CA 1
ATOM 1498 C C . GLN A 1 193 ? -48.777 28.703 31.833 1.00 21.66 193 GLN A C 1
ATOM 1499 O O . GLN A 1 193 ? -47.758 29.324 32.115 1.00 21.23 193 GLN A O 1
ATOM 1505 N N . VAL A 1 194 ? -49.911 29.287 31.485 1.00 21.96 194 VAL A N 1
ATOM 1506 C CA . VAL A 1 194 ? -49.980 30.710 31.224 1.00 22.09 194 VAL A CA 1
ATOM 1507 C C . VAL A 1 194 ? -51.174 31.279 31.966 1.00 21.90 194 VAL A C 1
ATOM 1508 O O . VAL A 1 194 ? -52.300 30.847 31.724 1.00 23.17 194 VAL A O 1
ATOM 1512 N N . ILE A 1 195 ? -50.937 32.244 32.852 1.00 20.34 195 ILE A N 1
ATOM 1513 C CA . ILE A 1 195 ? -52.062 32.993 33.466 1.00 24.65 195 ILE A CA 1
ATOM 1514 C C . ILE A 1 195 ? -52.088 34.436 32.920 1.00 22.97 195 ILE A C 1
ATOM 1515 O O . ILE A 1 195 ? -51.081 35.117 32.955 1.00 26.68 195 ILE A O 1
ATOM 1520 N N . VAL A 1 196 ? -53.225 34.898 32.385 1.00 25.19 196 VAL A N 1
ATOM 1521 C CA . VAL A 1 196 ? -53.354 36.317 31.972 1.00 25.57 196 VAL A CA 1
ATOM 1522 C C . VAL A 1 196 ? -54.365 37.042 32.858 1.00 26.83 196 VAL A C 1
ATOM 1523 O O . VAL A 1 196 ? -55.487 36.570 33.015 1.00 26.61 196 VAL A O 1
ATOM 1527 N N . ASP A 1 197 ? -53.958 38.182 33.422 1.00 29.56 197 ASP A N 1
ATOM 1528 C CA . ASP A 1 197 ? -54.846 39.038 34.217 1.00 31.95 197 ASP A CA 1
ATOM 1529 C C . ASP A 1 197 ? -55.223 40.252 33.366 1.00 33.18 197 ASP A C 1
ATOM 1530 O O . ASP A 1 197 ? -54.404 41.159 33.225 1.00 25.69 197 ASP A O 1
ATOM 1535 N N . PRO A 1 198 ? -56.462 40.286 32.821 1.00 36.13 198 PRO A N 1
ATOM 1536 C CA . PRO A 1 198 ? -56.858 41.412 31.958 1.00 38.14 198 PRO A CA 1
ATOM 1537 C C . PRO A 1 198 ? -57.137 42.747 32.670 1.00 39.50 198 PRO A C 1
ATOM 1538 O O . PRO A 1 198 ? -57.333 43.756 31.988 1.00 37.75 198 PRO A O 1
ATOM 1542 N N . GLU A 1 199 ? -57.179 42.746 34.005 1.00 42.28 199 GLU A N 1
ATOM 1543 C CA . GLU A 1 199 ? -57.297 43.975 34.803 1.00 43.47 199 GLU A CA 1
ATOM 1544 C C . GLU A 1 199 ? -55.935 44.574 35.142 1.00 41.93 199 GLU A C 1
ATOM 1545 O O . GLU A 1 199 ? -55.787 45.796 35.132 1.00 41.50 199 GLU A O 1
ATOM 1551 N N . ALA A 1 200 ? -54.958 43.715 35.444 1.00 39.98 200 ALA A N 1
ATOM 1552 C CA . ALA A 1 200 ? -53.608 44.138 35.825 1.00 38.59 200 ALA A CA 1
ATOM 1553 C C . ALA A 1 200 ? -53.031 45.078 34.764 1.00 38.92 200 ALA A C 1
ATOM 1554 O O . ALA A 1 200 ? -52.680 44.628 33.668 1.00 41.38 200 ALA A O 1
ATOM 1556 N N . PRO A 1 201 ? -52.946 46.386 35.079 1.00 37.74 201 PRO A N 1
ATOM 1557 C CA . PRO A 1 201 ? -52.570 47.374 34.072 1.00 37.33 201 PRO A CA 1
ATOM 1558 C C . PRO A 1 201 ? -51.068 47.427 33.764 1.00 36.72 201 PRO A C 1
ATOM 1559 O O . PRO A 1 201 ? -50.677 48.071 32.790 1.00 40.91 201 PRO A O 1
ATOM 1563 N N . SER A 1 202 ? -50.247 46.783 34.596 1.00 32.22 202 SER A N 1
ATOM 1564 C CA . SER A 1 202 ? -48.799 46.708 34.391 1.00 29.97 202 SER A CA 1
ATOM 1565 C C . SER A 1 202 ? -48.388 45.272 34.674 1.00 29.68 202 SER A C 1
ATOM 1566 O O . SER A 1 202 ? -49.233 44.466 35.069 1.00 25.60 202 SER A O 1
ATOM 1569 N N . THR A 1 203 ? -47.109 44.939 34.497 1.00 28.93 203 THR A N 1
ATOM 1570 C CA . THR A 1 203 ? -46.660 43.570 34.849 1.00 30.24 203 THR A CA 1
ATOM 1571 C C . THR A 1 203 ? -46.196 43.465 36.325 1.00 30.31 203 THR A C 1
ATOM 1572 O O . THR A 1 203 ? -46.484 42.454 36.956 1.00 29.31 203 THR A O 1
ATOM 1576 N N . VAL A 1 204 ? -45.579 44.516 36.888 1.00 29.60 204 VAL A N 1
ATOM 1577 C CA . VAL A 1 204 ? -45.234 44.538 38.345 1.00 27.37 204 VAL A CA 1
ATOM 1578 C C . VAL A 1 204 ? -46.446 44.493 39.292 1.00 28.37 204 VAL A C 1
ATOM 1579 O O . VAL A 1 204 ? -46.328 44.018 40.422 1.00 26.18 204 VAL A O 1
ATOM 1583 N N . HIS A 1 205 ? -47.606 44.965 38.839 1.00 30.58 205 HIS A N 1
ATOM 1584 C CA A HIS A 1 205 ? -48.799 44.841 39.677 0.50 31.57 205 HIS A CA 1
ATOM 1585 C CA B HIS A 1 205 ? -48.867 44.842 39.593 0.50 31.28 205 HIS A CA 1
ATOM 1586 C C . HIS A 1 205 ? -49.209 43.375 39.903 1.00 31.73 205 HIS A C 1
ATOM 1587 O O . HIS A 1 205 ? -49.838 43.073 40.907 1.00 28.96 205 HIS A O 1
ATOM 1600 N N . LEU A 1 206 ? -48.797 42.462 39.018 1.00 31.55 206 LEU A N 1
ATOM 1601 C CA . LEU A 1 206 ? -49.043 41.016 39.199 1.00 31.80 206 LEU A CA 1
ATOM 1602 C C . LEU A 1 206 ? -48.218 40.324 40.293 1.00 29.85 206 LEU A C 1
ATOM 1603 O O . LEU A 1 206 ? -48.598 39.244 40.742 1.00 30.36 206 LEU A O 1
ATOM 1608 N N . LEU A 1 207 ? -47.086 40.906 40.690 1.00 28.71 207 LEU A N 1
ATOM 1609 C CA . LEU A 1 207 ? -46.159 40.234 41.615 1.00 26.37 207 LEU A CA 1
ATOM 1610 C C . LEU A 1 207 ? -46.804 39.817 42.949 1.00 25.13 207 LEU A C 1
ATOM 1611 O O . LEU A 1 207 ? -46.469 38.750 43.470 1.00 20.24 207 LEU A O 1
ATOM 1616 N N . PRO A 1 208 ? -47.713 40.650 43.516 1.00 24.68 208 PRO A N 1
ATOM 1617 C CA . PRO A 1 208 ? -48.343 40.205 44.763 1.00 26.12 208 PRO A CA 1
ATOM 1618 C C . PRO A 1 208 ? -49.144 38.912 44.610 1.00 25.17 208 PRO A C 1
ATOM 1619 O O . PRO A 1 208 ? -49.137 38.091 45.526 1.00 27.25 208 PRO A O 1
ATOM 1623 N N . ARG A 1 209 ? -49.786 38.717 43.457 1.00 26.59 209 ARG A N 1
ATOM 1624 C CA . ARG A 1 209 ? -50.480 37.461 43.171 1.00 26.87 209 ARG A CA 1
ATOM 1625 C C . ARG A 1 209 ? -49.464 36.324 43.015 1.00 24.71 209 ARG A C 1
ATOM 1626 O O . ARG A 1 209 ? -49.572 35.305 43.671 1.00 24.98 209 ARG A O 1
ATOM 1634 N N . VAL A 1 210 ? -48.475 36.514 42.149 1.00 23.88 210 VAL A N 1
ATOM 1635 C CA . VAL A 1 210 ? -47.405 35.515 41.990 1.00 21.81 210 VAL A CA 1
ATOM 1636 C C . VAL A 1 210 ? -46.852 35.011 43.327 1.00 22.29 210 VAL A C 1
ATOM 1637 O O . VAL A 1 210 ? -46.654 33.782 43.506 1.00 21.02 210 VAL A O 1
ATOM 1641 N N . MET A 1 211 ? -46.605 35.967 44.229 1.00 21.46 211 MET A N 1
ATOM 1642 C CA . MET A 1 211 ? -46.095 35.714 45.577 1.00 22.17 211 MET A CA 1
ATOM 1643 C C . MET A 1 211 ? -47.115 35.010 46.479 1.00 22.27 211 MET A C 1
ATOM 1644 O O . MET A 1 211 ? -46.762 34.111 47.240 1.00 23.49 211 MET A O 1
ATOM 1649 N N . LYS A 1 212 ? -48.382 35.399 46.381 1.00 22.00 212 LYS A N 1
ATOM 1650 C CA . LYS A 1 212 ? -49.446 34.700 47.114 1.00 22.89 212 LYS A CA 1
ATOM 1651 C C . LYS A 1 212 ? -49.553 33.265 46.607 1.00 21.43 212 LYS A C 1
ATOM 1652 O O . LYS A 1 212 ? -49.475 32.303 47.379 1.00 19.49 212 LYS A O 1
ATOM 1658 N N . ASP A 1 213 ? -49.682 33.114 45.292 1.00 20.69 213 ASP A N 1
ATOM 1659 C CA . ASP A 1 213 ? -49.773 31.780 44.702 1.00 19.78 213 ASP A CA 1
ATOM 1660 C C . ASP A 1 213 ? -48.579 30.923 45.096 1.00 19.67 213 ASP A C 1
ATOM 1661 O O . ASP A 1 213 ? -48.720 29.728 45.347 1.00 23.19 213 ASP A O 1
ATOM 1666 N N . SER A 1 214 ? -47.395 31.528 45.126 1.00 19.04 214 SER A N 1
ATOM 1667 C CA . SER A 1 214 ? -46.191 30.761 45.417 1.00 20.56 214 SER A CA 1
ATOM 1668 C C . SER A 1 214 ? -46.181 30.214 46.844 1.00 18.90 214 SER A C 1
ATOM 1669 O O . SER A 1 214 ? -45.889 29.024 47.058 1.00 20.22 214 SER A O 1
ATOM 1672 N N . LYS A 1 215 ? -46.547 31.074 47.793 1.00 21.04 215 LYS A N 1
ATOM 1673 C CA . LYS A 1 215 ? -46.930 30.650 49.156 1.00 21.44 215 LYS A CA 1
ATOM 1674 C C . LYS A 1 215 ? -47.897 29.464 49.261 1.00 22.91 215 LYS A C 1
ATOM 1675 O O . LYS A 1 215 ? -47.671 28.575 50.093 1.00 25.78 215 LYS A O 1
ATOM 1681 N N . ASN A 1 216 ? -48.995 29.483 48.501 1.00 21.57 216 ASN A N 1
ATOM 1682 C CA . ASN A 1 216 ? -50.005 28.397 48.578 1.00 23.20 216 ASN A CA 1
ATOM 1683 C C . ASN A 1 216 ? -49.531 27.129 47.899 1.00 24.22 216 ASN A C 1
ATOM 1684 O O . ASN A 1 216 ? -49.625 26.031 48.468 1.00 23.88 216 ASN A O 1
ATOM 1689 N N . GLU A 1 217 ? -49.037 27.289 46.674 1.00 21.83 217 GLU A N 1
ATOM 1690 C CA . GLU A 1 217 ? -48.768 26.161 45.786 1.00 22.54 217 GLU A CA 1
ATOM 1691 C C . GLU A 1 217 ? -47.327 25.653 45.825 1.00 21.85 217 GLU A C 1
ATOM 1692 O O . GLU A 1 217 ? -46.996 24.642 45.160 1.00 21.41 217 GLU A O 1
ATOM 1698 N N . GLY A 1 218 ? -46.471 26.373 46.552 1.00 21.38 218 GLY A N 1
ATOM 1699 C CA . GLY A 1 218 ? -45.073 25.994 46.722 1.00 22.41 218 GLY A CA 1
ATOM 1700 C C . GLY A 1 218 ? -44.211 25.920 45.480 1.00 22.45 218 GLY A C 1
ATOM 1701 O O . GLY A 1 218 ? -43.215 25.196 45.466 1.00 25.44 218 GLY A O 1
ATOM 1702 N N . PHE A 1 219 ? -44.561 26.663 44.437 1.00 22.64 219 PHE A N 1
ATOM 1703 C CA . PHE A 1 219 ? -43.615 26.801 43.317 1.00 19.22 219 PHE A CA 1
ATOM 1704 C C . PHE A 1 219 ? -42.498 27.825 43.674 1.00 18.93 219 PHE A C 1
ATOM 1705 O O . PHE A 1 219 ? -42.559 28.532 44.726 1.00 16.83 219 PHE A O 1
ATOM 1713 N N . VAL A 1 220 ? -41.484 27.891 42.804 1.00 16.57 220 VAL A N 1
ATOM 1714 C CA . VAL A 1 220 ? -40.312 28.773 43.001 1.00 17.54 220 VAL A CA 1
ATOM 1715 C C . VAL A 1 220 ? -40.523 30.051 42.213 1.00 15.79 220 VAL A C 1
ATOM 1716 O O . VAL A 1 220 ? -40.475 30.048 40.968 1.00 18.34 220 VAL A O 1
ATOM 1720 N N . HIS A 1 221 ? -40.762 31.154 42.934 1.00 15.90 221 HIS A N 1
ATOM 1721 C CA . HIS A 1 221 ? -40.872 32.430 42.250 1.00 15.19 221 HIS A CA 1
ATOM 1722 C C . HIS A 1 221 ? -39.426 32.877 41.949 1.00 16.80 221 HIS A C 1
ATOM 1723 O O . HIS A 1 221 ? -38.669 33.124 42.872 1.00 16.74 221 HIS A O 1
ATOM 1730 N N . VAL A 1 222 ? -39.022 32.862 40.676 1.00 17.57 222 VAL A N 1
ATOM 1731 C CA . VAL A 1 222 ? -37.639 33.295 40.344 1.00 17.57 222 VAL A CA 1
ATOM 1732 C C . VAL A 1 222 ? -37.489 34.810 40.368 1.00 18.39 222 VAL A C 1
ATOM 1733 O O . VAL A 1 222 ? -36.382 35.346 40.397 1.00 18.01 222 VAL A O 1
ATOM 1737 N N . ASN A 1 223 ? -38.602 35.516 40.307 1.00 16.40 223 ASN A N 1
ATOM 1738 C CA . ASN A 1 223 ? -38.555 36.953 40.541 1.00 17.18 223 ASN A CA 1
ATOM 1739 C C . ASN A 1 223 ? -37.354 37.644 39.859 1.00 16.02 223 ASN A C 1
ATOM 1740 O O . ASN A 1 223 ? -36.400 38.063 40.504 1.00 18.80 223 ASN A O 1
ATOM 1745 N N . GLN A 1 224 ? -37.378 37.701 38.526 1.00 17.72 224 GLN A N 1
ATOM 1746 C CA . GLN A 1 224 ? -36.402 38.515 37.771 1.00 18.78 224 GLN A CA 1
ATOM 1747 C C . GLN A 1 224 ? -36.202 39.941 38.286 1.00 20.04 224 GLN A C 1
ATOM 1748 O O . GLN A 1 224 ? -35.154 40.533 38.060 1.00 20.46 224 GLN A O 1
ATOM 1754 N N . TYR A 1 225 ? -37.196 40.506 38.958 1.00 21.53 225 TYR A N 1
ATOM 1755 C CA . TYR A 1 225 ? -37.104 41.916 39.384 1.00 23.09 225 TYR A CA 1
ATOM 1756 C C . TYR A 1 225 ? -36.063 42.159 40.504 1.00 23.04 225 TYR A C 1
ATOM 1757 O O . TYR A 1 225 ? -35.449 43.236 40.601 1.00 20.29 225 TYR A O 1
ATOM 1766 N N . TYR A 1 226 ? -35.814 41.136 41.307 1.00 22.51 226 TYR A N 1
ATOM 1767 C CA . TYR A 1 226 ? -34.998 41.267 42.507 1.00 22.08 226 TYR A CA 1
ATOM 1768 C C . TYR A 1 226 ? -33.773 40.317 42.542 1.00 20.60 226 TYR A C 1
ATOM 1769 O O . TYR A 1 226 ? -32.881 40.487 43.389 1.00 19.46 226 TYR A O 1
ATOM 1778 N N . ASN A 1 227 ? -33.722 39.363 41.602 1.00 18.23 227 ASN A N 1
ATOM 1779 C CA . ASN A 1 227 ? -32.782 38.231 41.611 1.00 18.47 227 ASN A CA 1
ATOM 1780 C C . ASN A 1 227 ? -31.459 38.690 41.005 1.00 18.46 227 ASN A C 1
ATOM 1781 O O . ASN A 1 227 ? -31.388 39.104 39.831 1.00 21.42 227 ASN A O 1
ATOM 1786 N N . ASP A 1 228 ? -30.404 38.607 41.810 1.00 19.51 228 ASP A N 1
ATOM 1787 C CA . ASP A 1 228 ? -29.113 39.177 41.431 1.00 19.43 228 ASP A CA 1
ATOM 1788 C C . ASP A 1 228 ? -28.485 38.406 40.261 1.00 17.55 228 ASP A C 1
ATOM 1789 O O . ASP A 1 228 ? -27.698 38.943 39.505 1.00 15.33 228 ASP A O 1
ATOM 1794 N N . ALA A 1 229 ? -28.914 37.174 40.019 1.00 15.69 229 ALA A N 1
ATOM 1795 C CA . ALA A 1 229 ? -28.437 36.499 38.809 1.00 18.14 229 ALA A CA 1
ATOM 1796 C C . ALA A 1 229 ? -28.945 37.106 37.462 1.00 17.83 229 ALA A C 1
ATOM 1797 O O . ALA A 1 229 ? -28.491 36.698 36.375 1.00 21.84 229 ALA A O 1
ATOM 1799 N N . ASN A 1 230 ? -29.867 38.076 37.533 1.00 21.76 230 ASN A N 1
ATOM 1800 C CA . ASN A 1 230 ? -30.254 38.912 36.377 1.00 19.91 230 ASN A CA 1
ATOM 1801 C C . ASN A 1 230 ? -29.089 39.858 36.060 1.00 19.36 230 ASN A C 1
ATOM 1802 O O . ASN A 1 230 ? -28.536 39.789 34.998 1.00 14.31 230 ASN A O 1
ATOM 1807 N N . PHE A 1 231 ? -28.732 40.690 37.031 1.00 17.06 231 PHE A N 1
ATOM 1808 C CA . PHE A 1 231 ? -27.652 41.689 36.929 1.00 19.49 231 PHE A CA 1
ATOM 1809 C C . PHE A 1 231 ? -26.325 41.004 36.613 1.00 18.79 231 PHE A C 1
ATOM 1810 O O . PHE A 1 231 ? -25.522 41.462 35.762 1.00 19.99 231 PHE A O 1
ATOM 1818 N N . GLU A 1 232 ? -26.090 39.897 37.303 1.00 17.49 232 GLU A N 1
ATOM 1819 C CA . GLU A 1 232 ? -24.882 39.117 37.057 1.00 18.19 232 GLU A CA 1
ATOM 1820 C C . GLU A 1 232 ? -24.797 38.550 35.640 1.00 15.82 232 GLU A C 1
ATOM 1821 O O . GLU A 1 232 ? -23.758 38.697 35.018 1.00 15.20 232 GLU A O 1
ATOM 1827 N N . ALA A 1 233 ? -25.853 37.894 35.138 1.00 14.55 233 ALA A N 1
ATOM 1828 C CA . ALA A 1 233 ? -25.894 37.446 33.740 1.00 14.56 233 ALA A CA 1
ATOM 1829 C C . ALA A 1 233 ? -25.554 38.577 32.750 1.00 14.29 233 ALA A C 1
ATOM 1830 O O . ALA A 1 233 ? -24.820 38.362 31.784 1.00 14.17 233 ALA A O 1
ATOM 1832 N N . HIS A 1 234 ? -26.049 39.785 33.018 1.00 16.29 234 HIS A N 1
ATOM 1833 C CA . HIS A 1 234 ? -25.786 40.921 32.132 1.00 15.25 234 HIS A CA 1
ATOM 1834 C C . HIS A 1 234 ? -24.372 41.462 32.285 1.00 16.55 234 HIS A C 1
ATOM 1835 O O . HIS A 1 234 ? -23.756 41.863 31.281 1.00 19.16 234 HIS A O 1
ATOM 1842 N N . MET A 1 235 ? -23.858 41.421 33.509 1.00 14.46 235 MET A N 1
ATOM 1843 C CA . MET A 1 235 ? -22.492 41.835 33.778 1.00 17.04 235 MET A CA 1
ATOM 1844 C C . MET A 1 235 ? -21.505 40.978 32.965 1.00 15.37 235 MET A C 1
ATOM 1845 O O . MET A 1 235 ? -20.578 41.516 32.350 1.00 16.86 235 MET A O 1
ATOM 1850 N N . ARG A 1 236 ? -21.665 39.651 32.970 1.00 17.46 236 ARG A N 1
ATOM 1851 C CA . ARG A 1 236 ? -20.682 38.760 32.264 1.00 17.97 236 ARG A CA 1
ATOM 1852 C C . ARG A 1 236 ? -20.972 38.467 30.773 1.00 18.26 236 ARG A C 1
ATOM 1853 O O . ARG A 1 236 ? -20.110 37.934 30.049 1.00 19.91 236 ARG A O 1
ATOM 1861 N N . GLY A 1 237 ? -22.196 38.756 30.348 1.00 17.67 237 GLY A N 1
ATOM 1862 C CA . GLY A 1 237 ? -22.604 38.700 28.961 1.00 16.26 237 GLY A CA 1
ATOM 1863 C C . GLY A 1 237 ? -22.656 40.103 28.419 1.00 15.86 237 GLY A C 1
ATOM 1864 O O . GLY A 1 237 ? -21.645 40.641 28.024 1.00 15.99 237 GLY A O 1
ATOM 1865 N N . THR A 1 238 ? -23.848 40.693 28.463 1.00 13.40 238 THR A N 1
ATOM 1866 C CA . THR A 1 238 ? -24.194 41.907 27.735 1.00 13.22 238 THR A CA 1
ATOM 1867 C C . THR A 1 238 ? -23.193 43.061 27.917 1.00 12.12 238 THR A C 1
ATOM 1868 O O . THR A 1 238 ? -22.770 43.659 26.916 1.00 11.61 238 THR A O 1
ATOM 1872 N N . ALA A 1 239 ? -22.905 43.396 29.166 1.00 13.15 239 ALA A N 1
ATOM 1873 C CA . ALA A 1 239 ? -21.898 44.449 29.496 1.00 12.04 239 ALA A CA 1
ATOM 1874 C C . ALA A 1 239 ? -20.452 44.151 29.094 1.00 13.00 239 ALA A C 1
ATOM 1875 O O . ALA A 1 239 ? -19.838 44.966 28.439 1.00 11.95 239 ALA A O 1
ATOM 1877 N N . ARG A 1 240 ? -19.913 42.983 29.480 1.00 14.65 240 ARG A N 1
ATOM 1878 C CA . ARG A 1 240 ? -18.561 42.620 29.093 1.00 15.75 240 ARG A CA 1
ATOM 1879 C C . ARG A 1 240 ? -18.403 42.634 27.581 1.00 14.57 240 ARG A C 1
ATOM 1880 O O . ARG A 1 240 ? -17.368 42.986 27.055 1.00 12.66 240 ARG A O 1
ATOM 1888 N N . GLU A 1 241 ? -19.432 42.193 26.883 1.00 13.18 241 GLU A N 1
ATOM 1889 C CA . GLU A 1 241 ? -19.488 42.217 25.444 1.00 15.12 241 GLU A CA 1
ATOM 1890 C C . GLU A 1 241 ? -19.304 43.612 24.858 1.00 14.65 241 GLU A C 1
ATOM 1891 O O . GLU A 1 241 ? -18.504 43.754 23.949 1.00 14.91 241 GLU A O 1
ATOM 1897 N N . ILE A 1 242 ? -20.011 44.622 25.398 1.00 13.80 242 ILE A N 1
ATOM 1898 C CA . ILE A 1 242 ? -19.926 46.012 24.900 1.00 16.01 242 ILE A CA 1
ATOM 1899 C C . ILE A 1 242 ? -18.500 46.545 25.146 1.00 15.42 242 ILE A C 1
ATOM 1900 O O . ILE A 1 242 ? -17.976 47.275 24.303 1.00 16.44 242 ILE A O 1
ATOM 1905 N N . PHE A 1 243 ? -17.856 46.112 26.237 1.00 19.19 243 PHE A N 1
ATOM 1906 C CA . PHE A 1 243 ? -16.444 46.466 26.537 1.00 18.99 243 PHE A CA 1
ATOM 1907 C C . PHE A 1 243 ? -15.422 45.849 25.551 1.00 18.88 243 PHE A C 1
ATOM 1908 O O . PHE A 1 243 ? -14.630 46.551 24.897 1.00 19.09 243 PHE A O 1
ATOM 1916 N N . VAL A 1 244 ? -15.470 44.529 25.448 1.00 17.00 244 VAL A N 1
ATOM 1917 C CA . VAL A 1 244 ? -14.617 43.749 24.564 1.00 18.09 244 VAL A CA 1
ATOM 1918 C C . VAL A 1 244 ? -14.890 44.137 23.083 1.00 15.96 244 VAL A C 1
ATOM 1919 O O . VAL A 1 244 ? -13.987 44.546 22.331 1.00 17.90 244 VAL A O 1
ATOM 1923 N N . GLN A 1 245 ? -16.147 44.108 22.635 1.00 15.87 245 GLN A N 1
ATOM 1924 C CA . GLN A 1 245 ? -16.427 44.594 21.288 1.00 15.81 245 GLN A CA 1
ATOM 1925 C C . GLN A 1 245 ? -15.934 46.010 20.958 1.00 15.36 245 GLN A C 1
ATOM 1926 O O . GLN A 1 245 ? -15.444 46.219 19.875 1.00 14.89 245 GLN A O 1
ATOM 1932 N N . SER A 1 246 ? -16.035 46.941 21.906 1.00 19.10 246 SER A N 1
ATOM 1933 C CA . SER A 1 246 ? -15.712 48.342 21.634 1.00 21.08 246 SER A CA 1
ATOM 1934 C C . SER A 1 246 ? -14.217 48.486 21.482 1.00 22.17 246 SER A C 1
ATOM 1935 O O . SER A 1 246 ? -13.744 49.159 20.566 1.00 20.86 246 SER A O 1
ATOM 1938 N N . ARG A 1 247 ? -13.498 47.844 22.393 1.00 25.03 247 ARG A N 1
ATOM 1939 C CA . ARG A 1 247 ? -12.046 47.764 22.343 1.00 30.54 247 ARG A CA 1
ATOM 1940 C C . ARG A 1 247 ? -11.603 47.098 21.053 1.00 34.32 247 ARG A C 1
ATOM 1941 O O . ARG A 1 247 ? -10.992 47.742 20.196 1.00 37.45 247 ARG A O 1
ATOM 1949 N N . ARG A 1 248 ? -11.966 45.830 20.896 1.00 34.54 248 ARG A N 1
ATOM 1950 C CA . ARG A 1 248 ? -11.568 45.045 19.721 1.00 35.67 248 ARG A CA 1
ATOM 1951 C C . ARG A 1 248 ? -12.031 45.641 18.386 1.00 33.38 248 ARG A C 1
ATOM 1952 O O . ARG A 1 248 ? -11.329 45.532 17.386 1.00 33.67 248 ARG A O 1
ATOM 1960 N N . GLY A 1 249 ? -13.199 46.280 18.384 1.00 34.15 249 GLY A N 1
ATOM 1961 C CA . GLY A 1 249 ? -13.689 47.013 17.219 1.00 35.24 249 GLY A CA 1
ATOM 1962 C C . GLY A 1 249 ? -12.942 48.311 16.930 1.00 34.46 249 GLY A C 1
ATOM 1963 O O . GLY A 1 249 ? -13.035 48.843 15.825 1.00 38.73 249 GLY A O 1
ATOM 1964 N N . GLY A 1 250 ? -12.201 48.821 17.917 1.00 33.27 250 GLY A N 1
ATOM 1965 C CA . GLY A 1 250 ? -11.505 50.104 17.808 1.00 30.62 250 GLY A CA 1
ATOM 1966 C C . GLY A 1 250 ? -12.476 51.271 17.882 1.00 29.58 250 GLY A C 1
ATOM 1967 O O . GLY A 1 250 ? -12.346 52.235 17.121 1.00 28.19 250 GLY A O 1
ATOM 1968 N N . LEU A 1 251 ? -13.454 51.174 18.786 1.00 26.66 251 LEU A N 1
ATOM 1969 C CA . LEU A 1 251 ? -14.494 52.210 18.950 1.00 23.97 251 LEU A CA 1
ATOM 1970 C C . LEU A 1 251 ? -14.058 53.276 19.942 1.00 22.88 251 LEU A C 1
ATOM 1971 O O . LEU A 1 251 ? -13.465 52.966 20.977 1.00 22.96 251 LEU A O 1
ATOM 1976 N N . ALA A 1 252 ? -14.446 54.515 19.665 1.00 24.64 252 ALA A N 1
ATOM 1977 C CA . ALA A 1 252 ? -14.303 55.615 20.619 1.00 25.30 252 ALA A CA 1
ATOM 1978 C C . ALA A 1 252 ? -15.505 55.644 21.566 1.00 24.78 252 ALA A C 1
ATOM 1979 O O . ALA A 1 252 ? -16.325 56.551 21.488 1.00 26.90 252 ALA A O 1
ATOM 1981 N N . LEU A 1 253 ? -15.612 54.661 22.465 1.00 22.43 253 LEU A N 1
ATOM 1982 C CA . LEU A 1 253 ? -16.852 54.490 23.236 1.00 19.45 253 LEU A CA 1
ATOM 1983 C C . LEU A 1 253 ? -17.032 55.627 24.240 1.00 20.55 253 LEU A C 1
ATOM 1984 O O . LEU A 1 253 ? -16.292 55.761 25.202 1.00 18.64 253 LEU A O 1
ATOM 1989 N N . ARG A 1 254 ? -18.019 56.465 23.968 1.00 18.85 254 ARG A N 1
ATOM 1990 C CA . ARG A 1 254 ? -18.355 57.597 24.817 1.00 19.34 254 ARG A CA 1
ATOM 1991 C C . ARG A 1 254 ? -19.611 57.360 25.648 1.00 18.05 254 ARG A C 1
ATOM 1992 O O . ARG A 1 254 ? -19.833 58.040 26.665 1.00 18.35 254 ARG A O 1
ATOM 2000 N N . GLY A 1 255 ? -20.421 56.374 25.265 1.00 18.83 255 GLY A N 1
ATOM 2001 C CA . GLY A 1 255 ? -21.657 56.146 25.983 1.00 18.30 255 GLY A CA 1
ATOM 2002 C C . GLY A 1 255 ? -22.454 54.938 25.566 1.00 18.89 255 GLY A C 1
ATOM 2003 O O . GLY A 1 255 ? -22.159 54.294 24.557 1.00 21.85 255 GLY A O 1
ATOM 2004 N N . VAL A 1 256 ? -23.481 54.660 26.354 1.00 20.84 256 VAL A N 1
ATOM 2005 C CA . VAL A 1 256 ? -24.446 53.626 26.029 1.00 22.05 256 VAL A CA 1
ATOM 2006 C C . VAL A 1 256 ? -25.816 54.199 26.179 1.00 23.57 256 VAL A C 1
ATOM 2007 O O . VAL A 1 256 ? -26.031 55.088 26.986 1.00 24.71 256 VAL A O 1
ATOM 2011 N N . ALA A 1 257 ? -26.748 53.631 25.440 1.00 21.99 257 ALA A N 1
ATOM 2012 C CA . ALA A 1 257 ? -28.130 54.031 25.525 1.00 22.26 257 ALA A CA 1
ATOM 2013 C C . ALA A 1 257 ? -28.932 52.750 25.627 1.00 21.87 257 ALA A C 1
ATOM 2014 O O . ALA A 1 257 ? -28.529 51.728 25.059 1.00 20.89 257 ALA A O 1
ATOM 2016 N N . GLY A 1 258 ? -30.016 52.791 26.401 1.00 22.01 258 GLY A N 1
ATOM 2017 C CA . GLY A 1 258 ? -30.939 51.679 26.482 1.00 23.22 258 GLY A CA 1
ATOM 2018 C C . GLY A 1 258 ? -32.194 51.975 27.267 1.00 24.25 258 GLY A C 1
ATOM 2019 O O . GLY A 1 258 ? -32.535 53.141 27.545 1.00 23.84 258 GLY A O 1
ATOM 2020 N N . SER A 1 259 ? -32.828 50.891 27.679 1.00 22.54 259 SER A N 1
ATOM 2021 C CA . SER A 1 259 ? -34.194 50.892 28.158 1.00 22.00 259 SER A CA 1
ATOM 2022 C C . SER A 1 259 ? -34.310 50.002 29.392 1.00 21.95 259 SER A C 1
ATOM 2023 O O . SER A 1 259 ? -33.441 49.141 29.644 1.00 17.41 259 SER A O 1
ATOM 2026 N N . LEU A 1 260 ? -35.376 50.235 30.155 1.00 21.60 260 LEU A N 1
ATOM 2027 C CA . LEU A 1 260 ? -35.443 49.792 31.553 1.00 21.18 260 LEU A CA 1
ATOM 2028 C C . LEU A 1 260 ? -36.732 49.035 31.864 1.00 22.63 260 LEU A C 1
ATOM 2029 O O . LEU A 1 260 ? -37.826 49.597 31.791 1.00 20.85 260 LEU A O 1
ATOM 2034 N N . GLY A 1 261 ? -36.589 47.755 32.206 1.00 22.68 261 GLY A N 1
ATOM 2035 C CA . GLY A 1 261 ? -37.695 46.934 32.704 1.00 22.47 261 GLY A CA 1
ATOM 2036 C C . GLY A 1 261 ? -37.449 46.500 34.145 1.00 22.03 261 GLY A C 1
ATOM 2037 O O . GLY A 1 261 ? -38.004 47.071 35.092 1.00 22.72 261 GLY A O 1
ATOM 2038 N N . THR A 1 262 ? -36.637 45.463 34.324 1.00 21.57 262 THR A N 1
ATOM 2039 C CA . THR A 1 262 ? -36.108 45.122 35.651 1.00 20.26 262 THR A CA 1
ATOM 2040 C C . THR A 1 262 ? -34.932 46.033 36.008 1.00 19.75 262 THR A C 1
ATOM 2041 O O . THR A 1 262 ? -34.599 46.211 37.196 1.00 19.71 262 THR A O 1
ATOM 2045 N N . SER A 1 263 ? -34.321 46.561 34.938 1.00 19.84 263 SER A N 1
ATOM 2046 C CA . SER A 1 263 ? -33.124 47.397 34.912 1.00 19.22 263 SER A CA 1
ATOM 2047 C C . SER A 1 263 ? -31.891 46.525 34.853 1.00 18.45 263 SER A C 1
ATOM 2048 O O . SER A 1 263 ? -30.782 47.033 34.909 1.00 20.68 263 SER A O 1
ATOM 2051 N N . GLY A 1 264 ? -32.059 45.217 34.696 1.00 18.70 264 GLY A N 1
ATOM 2052 C CA . GLY A 1 264 ? -30.901 44.343 34.660 1.00 18.04 264 GLY A CA 1
ATOM 2053 C C . GLY A 1 264 ? -29.844 44.783 33.654 1.00 17.86 264 GLY A C 1
ATOM 2054 O O . GLY A 1 264 ? -28.658 45.012 34.014 1.00 16.68 264 GLY A O 1
ATOM 2055 N N . HIS A 1 265 ? -30.238 44.959 32.396 1.00 17.32 265 HIS A N 1
ATOM 2056 C CA . HIS A 1 265 ? -29.197 44.983 31.371 1.00 17.13 265 HIS A CA 1
ATOM 2057 C C . HIS A 1 265 ? -28.457 46.284 31.303 1.00 19.36 265 HIS A C 1
ATOM 2058 O O . HIS A 1 265 ? -27.252 46.281 31.192 1.00 20.59 265 HIS A O 1
ATOM 2065 N N . MET A 1 266 ? -29.175 47.381 31.465 1.00 19.50 266 MET A N 1
ATOM 2066 C CA . MET A 1 266 ? -28.545 48.692 31.449 1.00 20.04 266 MET A CA 1
ATOM 2067 C C . MET A 1 266 ? -27.792 48.995 32.747 1.00 19.79 266 MET A C 1
ATOM 2068 O O . MET A 1 266 ? -26.696 49.549 32.675 1.00 17.62 266 MET A O 1
ATOM 2073 N N . SER A 1 267 ? -28.331 48.557 33.894 1.00 19.62 267 SER A N 1
ATOM 2074 C CA . SER A 1 267 ? -27.629 48.625 35.192 1.00 21.11 267 SER A CA 1
ATOM 2075 C C . SER A 1 267 ? -26.228 48.030 35.050 1.00 19.95 267 SER A C 1
ATOM 2076 O O . SER A 1 267 ? -25.242 48.736 35.267 1.00 19.82 267 SER A O 1
ATOM 2079 N N . ALA A 1 268 ? -26.148 46.788 34.552 1.00 18.54 268 ALA A N 1
ATOM 2080 C CA . ALA A 1 268 ? -24.866 46.134 34.256 1.00 17.80 268 ALA A CA 1
ATOM 2081 C C . ALA A 1 268 ? -24.031 46.862 33.202 1.00 18.62 268 ALA A C 1
ATOM 2082 O O . ALA A 1 268 ? -22.853 47.131 33.456 1.00 21.44 268 ALA A O 1
ATOM 2084 N N . ALA A 1 269 ? -24.626 47.198 32.055 1.00 18.66 269 ALA A N 1
ATOM 2085 C CA . ALA A 1 269 ? -23.877 47.906 31.005 1.00 18.82 269 ALA A CA 1
ATOM 2086 C C . ALA A 1 269 ? -23.212 49.132 31.650 1.00 19.06 269 ALA A C 1
ATOM 2087 O O . ALA A 1 269 ? -21.998 49.347 31.506 1.00 16.13 269 ALA A O 1
ATOM 2089 N N . ALA A 1 270 ? -23.988 49.894 32.422 1.00 19.08 270 ALA A N 1
ATOM 2090 C CA . ALA A 1 270 ? -23.477 51.189 32.934 1.00 19.35 270 ALA A CA 1
ATOM 2091 C C . ALA A 1 270 ? -22.408 50.969 33.993 1.00 18.79 270 ALA A C 1
ATOM 2092 O O . ALA A 1 270 ? -21.300 51.492 33.902 1.00 20.36 270 ALA A O 1
ATOM 2094 N N . PHE A 1 271 ? -22.748 50.174 34.986 1.00 18.00 271 PHE A N 1
ATOM 2095 C CA . PHE A 1 271 ? -21.826 49.850 36.071 1.00 17.17 271 PHE A CA 1
ATOM 2096 C C . PHE A 1 271 ? -20.475 49.320 35.548 1.00 18.60 271 PHE A C 1
ATOM 2097 O O . PHE A 1 271 ? -19.422 49.807 35.943 1.00 17.94 271 PHE A O 1
ATOM 2105 N N . TYR A 1 272 ? -20.523 48.332 34.663 1.00 20.55 272 TYR A N 1
ATOM 2106 C CA . TYR A 1 272 ? -19.304 47.765 34.061 1.00 18.20 272 TYR A CA 1
ATOM 2107 C C . TYR A 1 272 ? -18.434 48.836 33.372 1.00 18.40 272 TYR A C 1
ATOM 2108 O O . TYR A 1 272 ? -17.283 49.097 33.753 1.00 16.93 272 TYR A O 1
ATOM 2117 N N . LEU A 1 273 ? -18.994 49.457 32.348 1.00 18.62 273 LEU A N 1
ATOM 2118 C CA . LEU A 1 273 ? -18.222 50.328 31.487 1.00 19.61 273 LEU A CA 1
ATOM 2119 C C . LEU A 1 273 ? -17.705 51.491 32.303 1.00 21.91 273 LEU A C 1
ATOM 2120 O O . LEU A 1 273 ? -16.537 51.876 32.185 1.00 20.92 273 LEU A O 1
ATOM 2125 N N . GLN A 1 274 ? -18.566 52.003 33.173 1.00 24.29 274 GLN A N 1
ATOM 2126 C CA . GLN A 1 274 ? -18.187 53.103 34.052 1.00 25.62 274 GLN A CA 1
ATOM 2127 C C . GLN A 1 274 ? -17.131 52.743 35.089 1.00 26.00 274 GLN A C 1
ATOM 2128 O O . GLN A 1 274 ? -16.475 53.640 35.608 1.00 29.46 274 GLN A O 1
ATOM 2134 N N . SER A 1 275 ? -16.975 51.452 35.409 1.00 25.03 275 SER A N 1
ATOM 2135 C CA . SER A 1 275 ? -15.827 51.004 36.190 1.00 23.78 275 SER A CA 1
ATOM 2136 C C . SER A 1 275 ? -14.564 51.213 35.383 1.00 21.63 275 SER A C 1
ATOM 2137 O O . SER A 1 275 ? -13.580 51.697 35.906 1.00 19.35 275 SER A O 1
ATOM 2140 N N . VAL A 1 276 ? -14.603 50.857 34.100 1.00 21.50 276 VAL A N 1
ATOM 2141 C CA . VAL A 1 276 ? -13.458 51.114 33.222 1.00 22.96 276 VAL A CA 1
ATOM 2142 C C . VAL A 1 276 ? -13.150 52.608 33.031 1.00 23.08 276 VAL A C 1
ATOM 2143 O O . VAL A 1 276 ? -12.046 53.042 33.352 1.00 25.39 276 VAL A O 1
ATOM 2147 N N . ASP A 1 277 ? -14.106 53.369 32.497 1.00 22.40 277 ASP A N 1
ATOM 2148 C CA . ASP A 1 277 ? -13.953 54.808 32.271 1.00 22.82 277 ASP A CA 1
ATOM 2149 C C . ASP A 1 277 ? -15.209 55.490 32.831 1.00 23.28 277 ASP A C 1
ATOM 2150 O O . ASP A 1 277 ? -16.246 55.442 32.193 1.00 27.14 277 ASP A O 1
ATOM 2155 N N . PRO A 1 278 ? -15.117 56.132 34.020 1.00 24.58 278 PRO A N 1
ATOM 2156 C CA . PRO A 1 278 ? -16.335 56.702 34.633 1.00 24.74 278 PRO A CA 1
ATOM 2157 C C . PRO A 1 278 ? -17.003 57.856 33.869 1.00 25.02 278 PRO A C 1
ATOM 2158 O O . PRO A 1 278 ? -18.092 58.291 34.271 1.00 28.05 278 PRO A O 1
ATOM 2162 N N . SER A 1 279 ? -16.360 58.338 32.803 1.00 26.38 279 SER A N 1
ATOM 2163 C CA . SER A 1 279 ? -16.922 59.362 31.906 1.00 26.25 279 SER A CA 1
ATOM 2164 C C . SER A 1 279 ? -17.852 58.818 30.803 1.00 26.09 279 SER A C 1
ATOM 2165 O O . SER A 1 279 ? -18.450 59.600 30.047 1.00 25.14 279 SER A O 1
ATOM 2168 N N . ILE A 1 280 ? -17.955 57.494 30.682 1.00 23.81 280 ILE A N 1
ATOM 2169 C CA . ILE A 1 280 ? -18.839 56.891 29.694 1.00 23.87 280 ILE A CA 1
ATOM 2170 C C . ILE A 1 280 ? -20.271 57.113 30.165 1.00 23.18 280 ILE A C 1
ATOM 2171 O O . ILE A 1 280 ? -20.612 56.817 31.307 1.00 21.40 280 ILE A O 1
ATOM 2176 N N . ARG A 1 281 ? -21.087 57.650 29.273 1.00 24.14 281 ARG A N 1
ATOM 2177 C CA . ARG A 1 281 ? -22.454 58.025 29.590 1.00 26.04 281 ARG A CA 1
ATOM 2178 C C . ARG A 1 281 ? -23.400 56.847 29.523 1.00 24.29 281 ARG A C 1
ATOM 2179 O O . ARG A 1 281 ? -23.188 55.906 28.764 1.00 19.63 281 ARG A O 1
ATOM 2187 N N . ALA A 1 282 ? -24.471 56.917 30.304 1.00 22.92 282 ALA A N 1
ATOM 2188 C CA . ALA A 1 282 ? -25.559 55.965 30.173 1.00 25.38 282 ALA A CA 1
ATOM 2189 C C . ALA A 1 282 ? -26.779 56.829 29.936 1.00 23.90 282 ALA A C 1
ATOM 2190 O O . ALA A 1 282 ? -27.113 57.639 30.797 1.00 27.14 282 ALA A O 1
ATOM 2192 N N . VAL A 1 283 ? -27.379 56.705 28.747 1.00 25.24 283 VAL A N 1
ATOM 2193 C CA . VAL A 1 283 ? -28.606 57.421 28.359 1.00 24.92 283 VAL A CA 1
ATOM 2194 C C . VAL A 1 283 ? -29.787 56.448 28.494 1.00 27.86 283 VAL A C 1
ATOM 2195 O O . VAL A 1 283 ? -29.770 55.384 27.882 1.00 35.29 283 VAL A O 1
ATOM 2199 N N . LEU A 1 284 ? -30.802 56.784 29.293 1.00 29.37 284 LEU A N 1
ATOM 2200 C CA . LEU A 1 284 ? -31.846 55.810 29.666 1.00 28.48 284 LEU A CA 1
ATOM 2201 C C . LEU A 1 284 ? -33.270 56.293 29.355 1.00 27.58 284 LEU A C 1
ATOM 2202 O O . LEU A 1 284 ? -33.659 57.415 29.705 1.00 19.09 284 LEU A O 1
ATOM 2207 N N . VAL A 1 285 ? -34.051 55.428 28.712 1.00 28.23 285 VAL A N 1
ATOM 2208 C CA . VAL A 1 285 ? -35.419 55.766 28.303 1.00 29.43 285 VAL A CA 1
ATOM 2209 C C . VAL A 1 285 ? -36.352 55.928 29.501 1.00 31.58 285 VAL A C 1
ATOM 2210 O O . VAL A 1 285 ? -36.477 55.022 30.319 1.00 33.72 285 VAL A O 1
ATOM 2214 N N . GLN A 1 286 ? -37.005 57.088 29.568 1.00 33.94 286 GLN A N 1
ATOM 2215 C CA . GLN A 1 286 ? -38.199 57.293 30.388 1.00 34.31 286 GLN A CA 1
ATOM 2216 C C . GLN A 1 286 ? -39.420 57.190 29.469 1.00 33.91 286 GLN A C 1
ATOM 2217 O O . GLN A 1 286 ? -39.613 58.067 28.624 1.00 34.58 286 GLN A O 1
ATOM 2223 N N . PRO A 1 287 ? -40.239 56.122 29.603 1.00 32.33 287 PRO A N 1
ATOM 2224 C CA . PRO A 1 287 ? -41.465 56.092 28.803 1.00 32.90 287 PRO A CA 1
ATOM 2225 C C . PRO A 1 287 ? -42.400 57.218 29.233 1.00 33.61 287 PRO A C 1
ATOM 2226 O O . PRO A 1 287 ? -42.902 57.198 30.357 1.00 33.38 287 PRO A O 1
ATOM 2230 N N . ALA A 1 288 ? -42.592 58.202 28.354 1.00 34.28 288 ALA A N 1
ATOM 2231 C CA . ALA A 1 288 ? -43.377 59.396 28.673 1.00 34.64 288 ALA A CA 1
ATOM 2232 C C . ALA A 1 288 ? -44.696 59.015 29.327 1.00 36.08 288 ALA A C 1
ATOM 2233 O O . ALA A 1 288 ? -45.423 58.160 28.815 1.00 35.24 288 ALA A O 1
ATOM 2235 N N . GLN A 1 289 ? -44.984 59.657 30.458 1.00 39.19 289 GLN A N 1
ATOM 2236 C CA . GLN A 1 289 ? -46.137 59.324 31.309 1.00 39.69 289 GLN A CA 1
ATOM 2237 C C . GLN A 1 289 ? -47.444 59.270 30.515 1.00 38.50 289 GLN A C 1
ATOM 2238 O O . GLN A 1 289 ? -47.654 60.072 29.604 1.00 39.83 289 GLN A O 1
ATOM 2244 N N . GLY A 1 290 ? -48.302 58.307 30.856 1.00 35.23 290 GLY A N 1
ATOM 2245 C CA . GLY A 1 290 ? -49.493 57.997 30.061 1.00 36.16 290 GLY A CA 1
ATOM 2246 C C . GLY A 1 290 ? -49.298 56.911 29.004 1.00 35.59 290 GLY A C 1
ATOM 2247 O O . GLY A 1 290 ? -50.270 56.236 28.642 1.00 35.86 290 GLY A O 1
ATOM 2248 N N . ASP A 1 291 ? -48.061 56.736 28.514 1.00 33.81 291 ASP A N 1
ATOM 2249 C CA . ASP A 1 291 ? -47.755 55.786 27.431 1.00 31.75 291 ASP A CA 1
ATOM 2250 C C . ASP A 1 291 ? -47.219 54.444 27.913 1.00 31.06 291 ASP A C 1
ATOM 2251 O O . ASP A 1 291 ? -46.586 54.342 28.959 1.00 28.89 291 ASP A O 1
ATOM 2256 N N . SER A 1 292 ? -47.451 53.427 27.096 1.00 31.59 292 SER A N 1
ATOM 2257 C CA . SER A 1 292 ? -46.905 52.102 27.307 1.00 31.53 292 SER A CA 1
ATOM 2258 C C . SER A 1 292 ? -45.995 51.796 26.127 1.00 29.93 292 SER A C 1
ATOM 2259 O O . SER A 1 292 ? -46.419 51.885 24.971 1.00 31.85 292 SER A O 1
ATOM 2262 N N . ILE A 1 293 ? -44.736 51.487 26.422 1.00 28.38 293 ILE A N 1
ATOM 2263 C CA . ILE A 1 293 ? -43.827 50.940 25.438 1.00 26.15 293 ILE A CA 1
ATOM 2264 C C . ILE A 1 293 ? -43.530 49.526 25.944 1.00 23.52 293 ILE A C 1
ATOM 2265 O O . ILE A 1 293 ? -42.923 49.415 27.019 1.00 23.45 293 ILE A O 1
ATOM 2270 N N . PRO A 1 294 ? -43.943 48.463 25.191 1.00 22.70 294 PRO A N 1
ATOM 2271 C CA . PRO A 1 294 ? -43.722 47.075 25.635 1.00 21.73 294 PRO A CA 1
ATOM 2272 C C . PRO A 1 294 ? -42.330 46.709 26.188 1.00 19.36 294 PRO A C 1
ATOM 2273 O O . PRO A 1 294 ? -41.276 46.925 25.550 1.00 21.03 294 PRO A O 1
ATOM 2277 N N . GLY A 1 295 ? -42.383 46.099 27.363 1.00 17.66 295 GLY A N 1
ATOM 2278 C CA . GLY A 1 295 ? -41.235 45.615 28.060 1.00 17.00 295 GLY A CA 1
ATOM 2279 C C . GLY A 1 295 ? -40.566 46.581 28.983 1.00 18.69 295 GLY A C 1
ATOM 2280 O O . GLY A 1 295 ? -39.707 46.168 29.745 1.00 15.46 295 GLY A O 1
ATOM 2281 N N . ILE A 1 296 ? -40.941 47.862 28.941 1.00 17.94 296 ILE A N 1
ATOM 2282 C CA . ILE A 1 296 ? -40.202 48.867 29.678 1.00 19.37 296 ILE A CA 1
ATOM 2283 C C . ILE A 1 296 ? -41.125 49.726 30.519 1.00 21.03 296 ILE A C 1
ATOM 2284 O O . ILE A 1 296 ? -42.350 49.637 30.401 1.00 22.57 296 ILE A O 1
ATOM 2289 N N . ARG A 1 297 ? -40.518 50.501 31.404 1.00 22.17 297 ARG A N 1
ATOM 2290 C CA . ARG A 1 297 ? -41.270 51.374 32.312 1.00 24.73 297 ARG A CA 1
ATOM 2291 C C . ARG A 1 297 ? -40.450 52.545 32.828 1.00 26.43 297 ARG A C 1
ATOM 2292 O O . ARG A 1 297 ? -39.247 52.642 32.578 1.00 24.39 297 ARG A O 1
ATOM 2300 N N . ARG A 1 298 ? -41.142 53.456 33.512 1.00 27.89 298 ARG A N 1
ATOM 2301 C CA . ARG A 1 298 ? -40.519 54.564 34.239 1.00 30.17 298 ARG A CA 1
ATOM 2302 C C . ARG A 1 298 ? -39.789 54.077 35.498 1.00 28.73 298 ARG A C 1
ATOM 2303 O O . ARG A 1 298 ? -40.285 53.213 36.228 1.00 29.51 298 ARG A O 1
ATOM 2311 N N . VAL A 1 299 ? -38.634 54.678 35.766 1.00 31.00 299 VAL A N 1
ATOM 2312 C CA . VAL A 1 299 ? -37.794 54.318 36.919 1.00 31.71 299 VAL A CA 1
ATOM 2313 C C . VAL A 1 299 ? -38.599 54.244 38.232 1.00 33.71 299 VAL A C 1
ATOM 2314 O O . VAL A 1 299 ? -38.658 53.202 38.873 1.00 28.15 299 VAL A O 1
ATOM 2318 N N . GLU A 1 300 ? -39.256 55.337 38.599 1.00 37.50 300 GLU A N 1
ATOM 2319 C CA . GLU A 1 300 ? -39.959 55.429 39.899 1.00 39.79 300 GLU A CA 1
ATOM 2320 C C . GLU A 1 300 ? -41.081 54.402 40.199 1.00 40.94 300 GLU A C 1
ATOM 2321 O O . GLU A 1 300 ? -41.619 54.394 41.309 1.00 39.81 300 GLU A O 1
ATOM 2327 N N . THR A 1 301 ? -41.420 53.532 39.245 1.00 41.88 301 THR A N 1
ATOM 2328 C CA . THR A 1 301 ? -42.276 52.370 39.529 1.00 40.95 301 THR A CA 1
ATOM 2329 C C . THR A 1 301 ? -41.544 51.214 40.251 1.00 40.44 301 THR A C 1
ATOM 2330 O O . THR A 1 301 ? -42.178 50.212 40.581 1.00 41.26 301 THR A O 1
ATOM 2334 N N . GLY A 1 302 ? -40.228 51.334 40.473 1.00 39.61 302 GLY A N 1
ATOM 2335 C CA . GLY A 1 302 ? -39.476 50.394 41.324 1.00 37.40 302 GLY A CA 1
ATOM 2336 C C . GLY A 1 302 ? -38.559 49.457 40.548 1.00 34.82 302 GLY A C 1
ATOM 2337 O O . GLY A 1 302 ? -39.018 48.477 39.962 1.00 35.46 302 GLY A O 1
ATOM 2338 N N . MET A 1 303 ? -37.262 49.763 40.558 1.00 30.80 303 MET A N 1
ATOM 2339 C CA . MET A 1 303 ? -36.234 48.984 39.850 1.00 28.78 303 MET A CA 1
ATOM 2340 C C . MET A 1 303 ? -35.019 48.835 40.756 1.00 27.15 303 MET A C 1
ATOM 2341 O O . MET A 1 303 ? -34.501 49.841 41.230 1.00 30.13 303 MET A O 1
ATOM 2346 N N . LEU A 1 304 ? -34.538 47.606 40.965 1.00 23.98 304 LEU A N 1
ATOM 2347 C CA . LEU A 1 304 ? -33.481 47.368 41.963 1.00 21.73 304 LEU A CA 1
ATOM 2348 C C . LEU A 1 304 ? -32.132 48.013 41.583 1.00 21.98 304 LEU A C 1
ATOM 2349 O O . LEU A 1 304 ? -31.787 49.062 42.102 1.00 21.22 304 LEU A O 1
ATOM 2354 N N . TRP A 1 305 ? -31.436 47.448 40.607 1.00 21.22 305 TRP A N 1
ATOM 2355 C CA . TRP A 1 305 ? -29.992 47.716 40.432 1.00 21.14 305 TRP A CA 1
ATOM 2356 C C . TRP A 1 305 ? -29.661 49.162 40.060 1.00 21.02 305 TRP A C 1
ATOM 2357 O O . TRP A 1 305 ? -28.687 49.732 40.564 1.00 19.67 305 TRP A O 1
ATOM 2368 N N . ILE A 1 306 ? -30.494 49.749 39.209 1.00 25.05 306 ILE A N 1
ATOM 2369 C CA . ILE A 1 306 ? -30.303 51.121 38.712 1.00 29.26 306 ILE A CA 1
ATOM 2370 C C . ILE A 1 306 ? -30.430 52.208 39.803 1.00 30.58 306 ILE A C 1
ATOM 2371 O O . ILE A 1 306 ? -30.052 53.353 39.568 1.00 33.67 306 ILE A O 1
ATOM 2376 N N . ASN A 1 307 ? -30.955 51.851 40.979 1.00 31.76 307 ASN A N 1
ATOM 2377 C CA . ASN A 1 307 ? -31.019 52.744 42.151 1.00 34.03 307 ASN A CA 1
ATOM 2378 C C . ASN A 1 307 ? -30.060 52.399 43.296 1.00 32.79 307 ASN A C 1
ATOM 2379 O O . ASN A 1 307 ? -29.653 53.292 44.045 1.00 32.02 307 ASN A O 1
ATOM 2384 N N . MET A 1 308 ? -29.730 51.117 43.457 1.00 30.94 308 MET A N 1
ATOM 2385 C CA . MET A 1 308 ? -28.893 50.672 44.576 1.00 31.59 308 MET A CA 1
ATOM 2386 C C . MET A 1 308 ? -27.411 50.725 44.243 1.00 29.45 308 MET A C 1
ATOM 2387 O O . MET A 1 308 ? -26.592 51.020 45.108 1.00 27.11 308 MET A O 1
ATOM 2392 N N . LEU A 1 309 ? -27.065 50.458 42.987 1.00 27.26 309 LEU A N 1
ATOM 2393 C CA . LEU A 1 309 ? -25.670 50.518 42.576 1.00 27.61 309 LEU A CA 1
ATOM 2394 C C . LEU A 1 309 ? -25.340 51.952 42.226 1.00 26.84 309 LEU A C 1
ATOM 2395 O O . LEU A 1 309 ? -26.221 52.724 41.857 1.00 25.51 309 LEU A O 1
ATOM 2400 N N . ASP A 1 310 ? -24.058 52.275 42.346 1.00 27.65 310 ASP A N 1
ATOM 2401 C CA . ASP A 1 310 ? -23.519 53.597 42.069 1.00 30.21 310 ASP A CA 1
ATOM 2402 C C . ASP A 1 310 ? -23.332 53.714 40.554 1.00 29.35 310 ASP A C 1
ATOM 2403 O O . ASP A 1 310 ? -22.268 53.399 40.019 1.00 30.60 310 ASP A O 1
ATOM 2408 N N . ILE A 1 311 ? -24.399 54.130 39.873 1.00 28.79 311 ILE A N 1
ATOM 2409 C CA . ILE A 1 311 ? -24.420 54.291 38.415 1.00 27.23 311 ILE A CA 1
ATOM 2410 C C . ILE A 1 311 ? -24.746 55.750 38.092 1.00 28.09 311 ILE A C 1
ATOM 2411 O O . ILE A 1 311 ? -25.655 56.330 38.692 1.00 28.26 311 ILE A O 1
ATOM 2416 N N . SER A 1 312 ? -23.983 56.331 37.168 1.00 27.00 312 SER A N 1
ATOM 2417 C CA . SER A 1 312 ? -24.294 57.639 36.595 1.00 28.32 312 SER A CA 1
ATOM 2418 C C . SER A 1 312 ? -25.123 57.413 35.348 1.00 27.73 312 SER A C 1
ATOM 2419 O O . SER A 1 312 ? -24.697 56.687 34.432 1.00 24.34 312 SER A O 1
ATOM 2422 N N . TYR A 1 313 ? -26.306 58.024 35.324 1.00 26.73 313 TYR A N 1
ATOM 2423 C CA . TYR A 1 313 ? -27.182 57.972 34.163 1.00 27.41 313 TYR A CA 1
ATOM 2424 C C . TYR A 1 313 ? -27.891 59.293 33.934 1.00 27.91 313 TYR A C 1
ATOM 2425 O O . TYR A 1 313 ? -27.795 60.228 34.737 1.00 25.31 313 TYR A O 1
ATOM 2434 N N . THR A 1 314 ? -28.584 59.335 32.807 1.00 26.80 314 THR A N 1
ATOM 2435 C CA . THR A 1 314 ? -29.398 60.450 32.396 1.00 26.97 314 THR A CA 1
ATOM 2436 C C . THR A 1 314 ? -30.650 59.849 31.833 1.00 28.24 314 THR A C 1
ATOM 2437 O O . THR A 1 314 ? -30.641 58.750 31.255 1.00 27.44 314 THR A O 1
ATOM 2441 N N . LEU A 1 315 ? -31.741 60.561 32.019 1.00 28.42 315 LEU A N 1
ATOM 2442 C CA 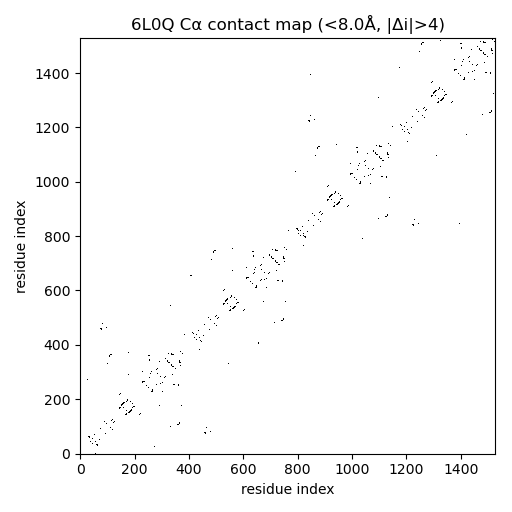. LEU A 1 315 ? -32.978 60.146 31.436 1.00 28.69 315 LEU A CA 1
ATOM 2443 C C . LEU A 1 315 ? -33.298 61.028 30.243 1.00 29.39 315 LEU A C 1
ATOM 2444 O O . LEU A 1 315 ? -32.760 62.134 30.082 1.00 29.38 315 LEU A O 1
ATOM 2449 N N . ALA A 1 316 ? -34.125 60.483 29.370 1.00 26.72 316 ALA A N 1
ATOM 2450 C CA . ALA A 1 316 ? -34.691 61.232 28.274 1.00 27.03 316 ALA A CA 1
ATOM 2451 C C . ALA A 1 316 ? -36.064 60.636 28.050 1.00 28.28 316 ALA A C 1
ATOM 2452 O O . ALA A 1 316 ? -36.190 59.431 27.804 1.00 28.67 316 ALA A O 1
ATOM 2454 N N . GLU A 1 317 ? -37.098 61.462 28.185 1.00 28.31 317 GLU A N 1
ATOM 2455 C CA . GLU A 1 317 ? -38.468 60.975 28.061 1.00 29.33 317 GLU A CA 1
ATOM 2456 C C . GLU A 1 317 ? -38.734 60.657 26.593 1.00 27.21 317 GLU A C 1
ATOM 2457 O O . GLU A 1 317 ? -38.234 61.343 25.704 1.00 28.36 317 GLU A O 1
ATOM 2463 N N . VAL A 1 318 ? -39.455 59.571 26.332 1.00 26.96 318 VAL A N 1
ATOM 2464 C CA . VAL A 1 318 ? -39.795 59.210 24.961 1.00 24.90 318 VAL A CA 1
ATOM 2465 C C . VAL A 1 318 ? -41.216 58.658 24.939 1.00 24.21 318 VAL A C 1
ATOM 2466 O O . VAL A 1 318 ? -41.606 57.870 25.794 1.00 19.38 318 VAL A O 1
ATOM 2470 N N . THR A 1 319 ? -42.003 59.123 23.981 1.00 24.46 319 THR A N 1
ATOM 2471 C CA . THR A 1 319 ? -43.363 58.643 23.806 1.00 26.77 319 THR A CA 1
ATOM 2472 C C . THR A 1 319 ? -43.356 57.374 22.947 1.00 26.59 319 THR A C 1
ATOM 2473 O O . THR A 1 319 ? -42.394 57.114 22.215 1.00 26.30 319 THR A O 1
ATOM 2477 N N . LEU A 1 320 ? -44.439 56.602 23.030 1.00 28.36 320 LEU A N 1
ATOM 2478 C CA . LEU A 1 320 ? -44.693 55.500 22.096 1.00 28.59 320 LEU A CA 1
ATOM 2479 C C . LEU A 1 320 ? -44.551 55.982 20.646 1.00 27.74 320 LEU A C 1
ATOM 2480 O O . LEU A 1 320 ? -43.864 55.359 19.831 1.00 24.87 320 LEU A O 1
ATOM 2485 N N . GLU A 1 321 ? -45.172 57.114 20.331 1.00 25.49 321 GLU A N 1
ATOM 2486 C CA . GLU A 1 321 ? -45.136 57.627 18.972 1.00 24.27 321 GLU A CA 1
ATOM 2487 C C . GLU A 1 321 ? -43.693 57.879 18.555 1.00 23.40 321 GLU A C 1
ATOM 2488 O O . GLU A 1 321 ? -43.278 57.494 17.468 1.00 25.04 321 GLU A O 1
ATOM 2494 N N . GLU A 1 322 ? -42.927 58.491 19.441 1.00 22.83 322 GLU A N 1
ATOM 2495 C CA . GLU A 1 322 ? -41.522 58.755 19.154 1.00 21.59 322 GLU A CA 1
ATOM 2496 C C . GLU A 1 322 ? -40.726 57.461 18.949 1.00 23.11 322 GLU A C 1
ATOM 2497 O O . GLU A 1 322 ? -39.852 57.397 18.076 1.00 22.60 322 GLU A O 1
ATOM 2503 N N . ALA A 1 323 ? -41.068 56.425 19.710 1.00 23.69 323 ALA A N 1
ATOM 2504 C CA . ALA A 1 323 ? -40.330 55.153 19.656 1.00 24.53 323 ALA A CA 1
ATOM 2505 C C . ALA A 1 323 ? -40.564 54.447 18.341 1.00 24.30 323 ALA A C 1
ATOM 2506 O O . ALA A 1 323 ? -39.626 54.042 17.651 1.00 25.28 323 ALA A O 1
ATOM 2508 N N . MET A 1 324 ? -41.831 54.337 17.974 1.00 24.58 324 MET A N 1
ATOM 2509 C CA . MET A 1 324 ? -42.198 53.720 16.721 1.00 24.12 324 MET A CA 1
ATOM 2510 C C . MET A 1 324 ? -41.659 54.494 15.513 1.00 24.24 324 MET A C 1
ATOM 2511 O O . MET A 1 324 ? -41.367 53.874 14.494 1.00 23.57 324 MET A O 1
ATOM 2516 N N . GLU A 1 325 ? -41.492 55.819 15.661 1.00 24.45 325 GLU A N 1
ATOM 2517 C CA . GLU A 1 325 ? -40.843 56.696 14.670 1.00 26.73 325 GLU A CA 1
ATOM 2518 C C . GLU A 1 325 ? -39.351 56.391 14.514 1.00 22.90 325 GLU A C 1
ATOM 2519 O O . GLU A 1 325 ? -38.800 56.596 13.460 1.00 21.07 325 GLU A O 1
ATOM 2525 N N . ALA A 1 326 ? -38.706 55.927 15.576 1.00 20.90 326 ALA A N 1
ATOM 2526 C CA . ALA A 1 326 ? -37.289 55.569 15.508 1.00 20.55 326 ALA A CA 1
ATOM 2527 C C . ALA A 1 326 ? -37.146 54.167 14.907 1.00 21.58 326 ALA A C 1
ATOM 2528 O O . ALA A 1 326 ? -36.190 53.876 14.200 1.00 22.53 326 ALA A O 1
ATOM 2530 N N . VAL A 1 327 ? -38.144 53.328 15.159 1.00 20.80 327 VAL A N 1
ATOM 2531 C CA . VAL A 1 327 ? -38.255 52.010 14.529 1.00 20.12 327 VAL A CA 1
ATOM 2532 C C . VAL A 1 327 ? -38.380 52.157 13.003 1.00 20.40 327 VAL A C 1
ATOM 2533 O O . VAL A 1 327 ? -37.683 51.472 12.240 1.00 19.03 327 VAL A O 1
ATOM 2537 N N . VAL A 1 328 ? -39.253 53.063 12.560 1.00 21.53 328 VAL A N 1
ATOM 2538 C CA . VAL A 1 328 ? -39.436 53.318 11.138 1.00 22.88 328 VAL A CA 1
ATOM 2539 C C . VAL A 1 328 ? -38.090 53.825 10.576 1.00 24.04 328 VAL A C 1
ATOM 2540 O O . VAL A 1 328 ? -37.552 53.234 9.641 1.00 25.33 328 VAL A O 1
ATOM 2544 N N . GLU A 1 329 ? -37.495 54.841 11.195 1.00 26.26 329 GLU A N 1
ATOM 2545 C CA . GLU A 1 329 ? -36.241 55.398 10.675 1.00 28.35 329 GLU A CA 1
ATOM 2546 C C . GLU A 1 329 ? -35.124 54.349 10.601 1.00 25.05 329 GLU A C 1
ATOM 2547 O O . GLU A 1 329 ? -34.499 54.206 9.554 1.00 26.23 329 GLU A O 1
ATOM 2553 N N . VAL A 1 330 ? -34.919 53.571 11.665 1.00 22.08 330 VAL A N 1
ATOM 2554 C CA . VAL A 1 330 ? -33.872 52.540 11.632 1.00 18.52 330 VAL A CA 1
ATOM 2555 C C . VAL A 1 330 ? -34.170 51.516 10.534 1.00 17.38 330 VAL A C 1
ATOM 2556 O O . VAL A 1 330 ? -33.276 51.084 9.837 1.00 15.92 330 VAL A O 1
ATOM 2560 N N . ALA A 1 331 ? -35.435 51.172 10.343 1.00 15.55 331 ALA A N 1
ATOM 2561 C CA . ALA A 1 331 ? -35.812 50.242 9.289 1.00 17.23 331 ALA A CA 1
ATOM 2562 C C . ALA A 1 331 ? -35.421 50.755 7.905 1.00 16.41 331 ALA A C 1
ATOM 2563 O O . ALA A 1 331 ? -34.889 50.022 7.092 1.00 16.02 331 ALA A O 1
ATOM 2565 N N . ARG A 1 332 ? -35.674 52.029 7.654 1.00 16.25 332 ARG A N 1
ATOM 2566 C CA . ARG A 1 332 ? -35.381 52.618 6.350 1.00 18.51 332 ARG A CA 1
ATOM 2567 C C . ARG A 1 332 ? -33.921 53.009 6.141 1.00 19.51 332 ARG A C 1
ATOM 2568 O O . ARG A 1 332 ? -33.473 53.130 4.994 1.00 19.25 332 ARG A O 1
ATOM 2576 N N . SER A 1 333 ? -33.195 53.170 7.243 1.00 21.67 333 SER A N 1
ATOM 2577 C CA . SER A 1 333 ? -31.768 53.463 7.250 1.00 24.06 333 SER A CA 1
ATOM 2578 C C . SER A 1 333 ? -30.951 52.186 7.121 1.00 23.02 333 SER A C 1
ATOM 2579 O O . SER A 1 333 ? -29.981 52.122 6.362 1.00 20.78 333 SER A O 1
ATOM 2582 N N . ASP A 1 334 ? -31.324 51.169 7.884 1.00 22.46 334 ASP A N 1
ATOM 2583 C CA . ASP A 1 334 ? -30.460 50.011 8.026 1.00 21.93 334 ASP A CA 1
ATOM 2584 C C . ASP A 1 334 ? -31.049 48.737 7.503 1.00 21.31 334 ASP A C 1
ATOM 2585 O O . ASP A 1 334 ? -30.328 47.754 7.370 1.00 28.92 334 ASP A O 1
ATOM 2590 N N . GLY A 1 335 ? -32.331 48.744 7.152 1.00 22.60 335 GLY A N 1
ATOM 2591 C CA . GLY A 1 335 ? -33.014 47.501 6.882 1.00 20.28 335 GLY A CA 1
ATOM 2592 C C . GLY A 1 335 ? -33.162 46.570 8.079 1.00 21.50 335 GLY A C 1
ATOM 2593 O O . GLY A 1 335 ? -33.628 45.451 7.899 1.00 23.05 335 GLY A O 1
ATOM 2594 N N . LEU A 1 336 ? -32.774 47.026 9.281 1.00 20.69 336 LEU A N 1
ATOM 2595 C CA . LEU A 1 336 ? -32.988 46.315 10.555 1.00 20.25 336 LEU A CA 1
ATOM 2596 C C . LEU A 1 336 ? -34.393 46.667 11.142 1.00 19.55 336 LEU A C 1
ATOM 2597 O O . LEU A 1 336 ? -34.746 47.852 11.261 1.00 21.41 336 LEU A O 1
ATOM 2602 N N . VAL A 1 337 ? -35.195 45.637 11.468 1.00 18.67 337 VAL A N 1
ATOM 2603 C CA . VAL A 1 337 ? -36.554 45.793 12.070 1.00 16.95 337 VAL A CA 1
ATOM 2604 C C . VAL A 1 337 ? -36.516 45.573 13.601 1.00 16.98 337 VAL A C 1
ATOM 2605 O O . VAL A 1 337 ? -36.610 44.430 14.080 1.00 16.74 337 VAL A O 1
ATOM 2609 N N . ILE A 1 338 ? -36.375 46.662 14.362 1.00 16.74 338 ILE A N 1
ATOM 2610 C CA . ILE A 1 338 ? -36.140 46.643 15.802 1.00 17.36 338 ILE A CA 1
ATOM 2611 C C . ILE A 1 338 ? -37.446 46.907 16.535 1.00 16.05 338 ILE A C 1
ATOM 2612 O O . ILE A 1 338 ? -38.368 47.509 16.003 1.00 13.88 338 ILE A O 1
ATOM 2617 N N . GLY A 1 339 ? -37.550 46.410 17.758 1.00 16.47 339 GLY A N 1
ATOM 2618 C CA . GLY A 1 339 ? -38.833 46.407 18.412 1.00 18.49 339 GLY A CA 1
ATOM 2619 C C . GLY A 1 339 ? -38.957 47.776 19.071 1.00 19.62 339 GLY A C 1
ATOM 2620 O O . GLY A 1 339 ? -37.985 48.515 19.093 1.00 21.15 339 GLY A O 1
ATOM 2621 N N . PRO A 1 340 ? -40.135 48.094 19.628 1.00 23.10 340 PRO A N 1
ATOM 2622 C CA . PRO A 1 340 ? -40.465 49.374 20.276 1.00 22.41 340 PRO A CA 1
ATOM 2623 C C . PRO A 1 340 ? -39.477 49.935 21.285 1.00 20.96 340 PRO A C 1
ATOM 2624 O O . PRO A 1 340 ? -39.328 51.157 21.344 1.00 21.80 340 PRO A O 1
ATOM 2628 N N . SER A 1 341 ? -38.841 49.063 22.092 1.00 16.52 341 SER A N 1
ATOM 2629 C CA . SER A 1 341 ? -38.081 49.497 23.248 1.00 15.17 341 SER A CA 1
ATOM 2630 C C . SER A 1 341 ? -36.707 49.894 22.705 1.00 14.47 341 SER A C 1
ATOM 2631 O O . SER A 1 341 ? -36.102 50.831 23.207 1.00 15.67 341 SER A O 1
ATOM 2634 N N . GLY A 1 342 ? -36.250 49.152 21.691 1.00 13.34 342 GLY A N 1
ATOM 2635 C CA . GLY A 1 342 ? -35.145 49.534 20.803 1.00 13.85 342 GLY A CA 1
ATOM 2636 C C . GLY A 1 342 ? -35.149 50.939 20.217 1.00 16.45 342 GLY A C 1
ATOM 2637 O O . GLY A 1 342 ? -34.138 51.660 20.289 1.00 15.25 342 GLY A O 1
ATOM 2638 N N . GLY A 1 343 ? -36.255 51.290 19.578 1.00 17.40 343 GLY A N 1
ATOM 2639 C CA . GLY A 1 343 ? -36.454 52.610 18.984 1.00 20.24 343 GLY A CA 1
ATOM 2640 C C . GLY A 1 343 ? -36.663 53.724 19.997 1.00 22.82 343 GLY A C 1
ATOM 2641 O O . GLY A 1 343 ? -36.411 54.898 19.704 1.00 24.51 343 GLY A O 1
ATOM 2642 N N . ALA A 1 344 ? -37.124 53.371 21.191 1.00 24.63 344 ALA A N 1
ATOM 2643 C CA . ALA A 1 344 ? -37.157 54.330 22.290 1.00 27.24 344 ALA A CA 1
ATOM 2644 C C . ALA A 1 344 ? -35.741 54.718 22.721 1.00 26.84 344 ALA A C 1
ATOM 2645 O O . ALA A 1 344 ? -35.497 55.880 23.051 1.00 32.10 344 ALA A O 1
ATOM 2647 N N . ALA A 1 345 ? -34.826 53.741 22.715 1.00 27.52 345 ALA A N 1
ATOM 2648 C CA . ALA A 1 345 ? -33.424 53.927 23.136 1.00 25.56 345 ALA A CA 1
ATOM 2649 C C . ALA A 1 345 ? -32.599 54.692 22.102 1.00 23.79 345 ALA A C 1
ATOM 2650 O O . ALA A 1 345 ? -31.791 55.556 22.456 1.00 21.03 345 ALA A O 1
ATOM 2652 N N . VAL A 1 346 ? -32.801 54.338 20.835 1.00 23.09 346 VAL A N 1
ATOM 2653 C CA . VAL A 1 346 ? -32.337 55.121 19.693 1.00 22.97 346 VAL A CA 1
ATOM 2654 C C . VAL A 1 346 ? -32.792 56.579 19.801 1.00 25.17 346 VAL A C 1
ATOM 2655 O O . VAL A 1 346 ? -31.999 57.504 19.624 1.00 26.33 346 VAL A O 1
ATOM 2659 N N . LYS A 1 347 ? -34.077 56.770 20.063 1.00 26.93 347 LYS A N 1
ATOM 2660 C CA . LYS A 1 347 ? -34.646 58.116 20.182 1.00 26.83 347 LYS A CA 1
ATOM 2661 C C . LYS A 1 347 ? -34.038 58.916 21.345 1.00 24.85 347 LYS A C 1
ATOM 2662 O O . LYS A 1 347 ? -33.760 60.104 21.182 1.00 24.59 347 LYS A O 1
ATOM 2668 N N . ALA A 1 348 ? -33.814 58.260 22.488 1.00 21.26 348 ALA A N 1
ATOM 2669 C CA . ALA A 1 348 ? -33.304 58.899 23.710 1.00 20.89 348 ALA A CA 1
ATOM 2670 C C . ALA A 1 348 ? -31.865 59.341 23.460 1.00 21.68 348 ALA A C 1
ATOM 2671 O O . ALA A 1 348 ? -31.430 60.413 23.902 1.00 23.07 348 ALA A O 1
ATOM 2673 N N . LEU A 1 349 ? -31.143 58.527 22.705 1.00 21.91 349 LEU A N 1
ATOM 2674 C CA . LEU A 1 349 ? -29.815 58.894 22.271 1.00 23.36 349 LEU A CA 1
ATOM 2675 C C . LEU A 1 349 ? -29.874 60.098 21.337 1.00 24.25 349 LEU A C 1
ATOM 2676 O O . LEU A 1 349 ? -29.077 61.017 21.499 1.00 28.75 349 LEU A O 1
ATOM 2681 N N . ALA A 1 350 ? -30.812 60.081 20.380 1.00 24.53 350 ALA A N 1
ATOM 2682 C CA . ALA A 1 350 ? -30.996 61.187 19.425 1.00 24.33 350 ALA A CA 1
ATOM 2683 C C . ALA A 1 350 ? -31.434 62.481 20.103 1.00 25.19 350 ALA A C 1
ATOM 2684 O O . ALA A 1 350 ? -31.020 63.546 19.682 1.00 25.14 350 ALA A O 1
ATOM 2686 N N . LYS A 1 351 ? -32.303 62.385 21.107 1.00 27.14 351 LYS A N 1
ATOM 2687 C CA . LYS A 1 351 ? -32.714 63.565 21.898 1.00 28.83 351 LYS A CA 1
ATOM 2688 C C . LYS A 1 351 ? -31.528 64.268 22.560 1.00 28.82 351 LYS A C 1
ATOM 2689 O O . LYS A 1 351 ? -31.472 65.499 22.575 1.00 32.90 351 LYS A O 1
ATOM 2695 N N . LYS A 1 352 ? -30.586 63.492 23.100 1.00 28.95 352 LYS A N 1
ATOM 2696 C CA . LYS A 1 352 ? -29.470 64.057 23.877 1.00 27.21 352 LYS A CA 1
ATOM 2697 C C . LYS A 1 352 ? -28.391 64.640 22.985 1.00 27.74 352 LYS A C 1
ATOM 2698 O O . LYS A 1 352 ? -27.806 65.677 23.310 1.00 29.27 352 LYS A O 1
ATOM 2704 N N . ALA A 1 353 ? -28.140 63.965 21.867 1.00 25.39 353 ALA A N 1
ATOM 2705 C CA . ALA A 1 353 ? -27.237 64.456 20.840 1.00 26.98 353 ALA A CA 1
ATOM 2706 C C . ALA A 1 353 ? -27.783 65.786 20.275 1.00 28.76 353 ALA A C 1
ATOM 2707 O O . ALA A 1 353 ? -27.028 66.740 20.100 1.00 31.15 353 ALA A O 1
ATOM 2709 N N . ALA A 1 354 ? -29.095 65.859 20.036 1.00 31.16 354 ALA A N 1
ATOM 2710 C CA . ALA A 1 354 ? -29.745 67.110 19.584 1.00 30.66 354 ALA A CA 1
ATOM 2711 C C . ALA A 1 354 ? -29.605 68.279 20.575 1.00 31.74 354 ALA A C 1
ATOM 2712 O O . ALA A 1 354 ? -29.569 69.440 20.161 1.00 34.26 354 ALA A O 1
ATOM 2714 N N . GLU A 1 355 ? -29.535 67.957 21.866 1.00 29.73 355 GLU A N 1
ATOM 2715 C CA . GLU A 1 355 ? -29.353 68.937 22.946 1.00 31.39 355 GLU A CA 1
ATOM 2716 C C . GLU A 1 355 ? -27.900 69.398 23.110 1.00 30.45 355 GLU A C 1
ATOM 2717 O O . GLU A 1 355 ? -27.643 70.384 23.797 1.00 30.96 355 GLU A O 1
ATOM 2723 N N . GLY A 1 356 ? -26.951 68.690 22.498 1.00 29.60 356 GLY A N 1
ATOM 2724 C CA . GLY A 1 356 ? -25.530 69.026 22.629 1.00 29.35 356 GLY A CA 1
ATOM 2725 C C . GLY A 1 356 ? -24.901 68.579 23.940 1.00 31.52 356 GLY A C 1
ATOM 2726 O O . GLY A 1 356 ? -23.846 69.084 24.329 1.00 30.77 356 GLY A O 1
ATOM 2727 N N . ASP A 1 357 ? -25.535 67.620 24.615 1.00 31.28 357 ASP A N 1
ATOM 2728 C CA . ASP A 1 357 ? -25.034 67.103 25.892 1.00 34.63 357 ASP A CA 1
ATOM 2729 C C . ASP A 1 357 ? -23.914 66.062 25.713 1.00 33.38 357 ASP A C 1
ATOM 2730 O O . ASP A 1 357 ? -23.181 65.786 26.665 1.00 32.81 357 ASP A O 1
ATOM 2735 N N . LEU A 1 358 ? -23.766 65.513 24.500 1.00 33.84 358 LEU A N 1
ATOM 2736 C CA . LEU A 1 358 ? -22.961 64.304 24.256 1.00 33.04 358 LEU A CA 1
ATOM 2737 C C . LEU A 1 358 ? -21.600 64.553 23.605 1.00 34.02 358 LEU A C 1
ATOM 2738 O O . LEU A 1 358 ? -21.515 65.216 22.573 1.00 32.05 358 LEU A O 1
ATOM 2743 N N . GLU A 1 359 ? -20.543 63.994 24.199 1.00 36.49 359 GLU A N 1
ATOM 2744 C CA . GLU A 1 359 ? -19.191 64.098 23.642 1.00 37.57 359 GLU A CA 1
ATOM 2745 C C . GLU A 1 359 ? -19.126 63.322 22.328 1.00 37.00 359 GLU A C 1
ATOM 2746 O O . GLU A 1 359 ? -19.426 62.130 22.319 1.00 39.21 359 GLU A O 1
ATOM 2752 N N . PRO A 1 360 ? -18.729 63.980 21.219 1.00 35.58 360 PRO A N 1
ATOM 2753 C CA . PRO A 1 360 ? -18.667 63.239 19.960 1.00 33.77 360 PRO A CA 1
ATOM 2754 C C . PRO A 1 360 ? -17.875 61.930 20.060 1.00 30.12 360 PRO A C 1
ATOM 2755 O O . PRO A 1 360 ? -16.854 61.875 20.758 1.00 28.17 360 PRO A O 1
ATOM 2759 N N . GLY A 1 361 ? -18.370 60.901 19.374 1.00 28.51 361 GLY A N 1
ATOM 2760 C CA . GLY A 1 361 ? -17.793 59.556 19.404 1.00 26.39 361 GLY A CA 1
ATOM 2761 C C . GLY A 1 361 ? -18.874 58.497 19.266 1.00 23.87 361 GLY A C 1
ATOM 2762 O O . GLY A 1 361 ? -20.027 58.805 18.962 1.00 20.34 361 GLY A O 1
ATOM 2763 N N . ASP A 1 362 ? -18.499 57.246 19.536 1.00 21.48 362 ASP A N 1
ATOM 2764 C CA . ASP A 1 362 ? -19.369 56.102 19.324 1.00 19.02 362 ASP A CA 1
ATOM 2765 C C . ASP A 1 362 ? -20.190 55.795 20.532 1.00 16.21 362 ASP A C 1
ATOM 2766 O O . ASP A 1 362 ? -19.700 55.859 21.630 1.00 13.88 362 ASP A O 1
ATOM 2771 N N . TYR A 1 363 ? -21.464 55.508 20.289 1.00 18.38 363 TYR A N 1
ATOM 2772 C CA . TYR A 1 363 ? -22.426 55.196 21.326 1.00 19.53 363 TYR A CA 1
ATOM 2773 C C . TYR A 1 363 ? -23.069 53.871 20.914 1.00 18.42 363 TYR A C 1
ATOM 2774 O O . TYR A 1 363 ? -23.259 53.595 19.714 1.00 19.34 363 TYR A O 1
ATOM 2783 N N . VAL A 1 364 ? -23.359 53.058 21.917 1.00 18.96 364 VAL A N 1
ATOM 2784 C CA . VAL A 1 364 ? -23.865 51.706 21.683 1.00 17.57 364 VAL A CA 1
ATOM 2785 C C . VAL A 1 364 ? -25.256 51.662 22.243 1.00 15.40 364 VAL A C 1
ATOM 2786 O O . VAL A 1 364 ? -25.471 51.830 23.449 1.00 17.11 364 VAL A O 1
ATOM 2790 N N . VAL A 1 365 ? -26.201 51.402 21.369 1.00 16.33 365 VAL A N 1
ATOM 2791 C CA . VAL A 1 365 ? -27.557 51.249 21.814 1.00 18.32 365 VAL A CA 1
ATOM 2792 C C . VAL A 1 365 ? -27.873 49.779 21.882 1.00 20.21 365 VAL A C 1
ATOM 2793 O O . VAL A 1 365 ? -27.612 49.043 20.918 1.00 25.98 365 VAL A O 1
ATOM 2797 N N . VAL A 1 366 ? -28.421 49.373 23.027 1.00 19.02 366 VAL A N 1
ATOM 2798 C CA . VAL A 1 366 ? -28.777 48.002 23.295 1.00 18.42 366 VAL A CA 1
ATOM 2799 C C . VAL A 1 366 ? -30.202 47.908 22.776 1.00 17.48 366 VAL A C 1
ATOM 2800 O O . VAL A 1 366 ? -31.065 48.641 23.255 1.00 18.75 366 VAL A O 1
ATOM 2804 N N . VAL A 1 367 ? -30.404 47.024 21.795 1.00 18.16 367 VAL A N 1
ATOM 2805 C CA . VAL A 1 367 ? -31.688 46.833 21.095 1.00 19.31 367 VAL A CA 1
ATOM 2806 C C . VAL A 1 367 ? -32.317 45.572 21.709 1.00 18.07 367 VAL A C 1
ATOM 2807 O O . VAL A 1 367 ? -31.864 44.448 21.415 1.00 21.38 367 VAL A O 1
ATOM 2811 N N . PRO A 1 368 ? -33.351 45.716 22.571 1.00 18.09 368 PRO A N 1
ATOM 2812 C CA . PRO A 1 368 ? -33.746 44.459 23.247 1.00 16.56 368 PRO A CA 1
ATOM 2813 C C . PRO A 1 368 ? -34.323 43.316 22.423 1.00 17.82 368 PRO A C 1
ATOM 2814 O O . PRO A 1 368 ? -34.158 42.159 22.837 1.00 14.21 368 PRO A O 1
ATOM 2818 N N . ASP A 1 369 ? -34.991 43.604 21.307 1.00 17.71 369 ASP A N 1
ATOM 2819 C CA . ASP A 1 369 ? -35.637 42.530 20.525 1.00 18.90 369 ASP A CA 1
ATOM 2820 C C . ASP A 1 369 ? -36.041 43.004 19.116 1.00 17.99 369 ASP A C 1
ATOM 2821 O O . ASP A 1 369 ? -35.742 44.140 18.701 1.00 19.33 369 ASP A O 1
ATOM 2826 N N . THR A 1 370 ? -36.683 42.101 18.399 1.00 20.23 370 THR A N 1
ATOM 2827 C CA . THR A 1 370 ? -37.021 42.263 16.999 1.00 17.28 370 THR A CA 1
ATOM 2828 C C . THR A 1 370 ? -38.458 42.746 16.856 1.00 17.22 370 THR A C 1
ATOM 2829 O O . THR A 1 370 ? -39.359 42.214 17.473 1.00 17.41 370 THR A O 1
ATOM 2833 N N . GLY A 1 371 ? -38.629 43.759 16.015 1.00 16.62 371 GLY A N 1
ATOM 2834 C CA . GLY A 1 371 ? -39.910 44.351 15.657 1.00 17.15 371 GLY A CA 1
ATOM 2835 C C . GLY A 1 371 ? -40.902 43.489 14.931 1.00 17.93 371 GLY A C 1
ATOM 2836 O O . GLY A 1 371 ? -42.068 43.869 14.817 1.00 17.10 371 GLY A O 1
ATOM 2837 N N . PHE A 1 372 ? -40.482 42.307 14.478 1.00 16.97 372 PHE A N 1
ATOM 2838 C CA . PHE A 1 372 ? -41.398 41.363 13.849 1.00 16.38 372 PHE A CA 1
ATOM 2839 C C . PHE A 1 372 ? -42.439 40.874 14.873 1.00 16.49 372 PHE A C 1
ATOM 2840 O O . PHE A 1 372 ? -43.487 40.352 14.495 1.00 17.67 372 PHE A O 1
ATOM 2848 N N . LYS A 1 373 ? -42.119 40.992 16.157 1.00 16.71 373 LYS A N 1
ATOM 2849 C CA . LYS A 1 373 ? -43.031 40.601 17.235 1.00 18.08 373 LYS A CA 1
ATOM 2850 C C . LYS A 1 373 ? -44.091 41.643 17.548 1.00 19.90 373 LYS A C 1
ATOM 2851 O O . LYS A 1 373 ? -44.953 41.389 18.413 1.00 20.36 373 LYS A O 1
ATOM 2857 N N . TYR A 1 374 ? -43.993 42.822 16.929 1.00 17.89 374 TYR A N 1
ATOM 2858 C CA . TYR A 1 374 ? -44.924 43.937 17.198 1.00 18.90 374 TYR A CA 1
ATOM 2859 C C . TYR A 1 374 ? -45.599 44.553 15.965 1.00 19.49 374 TYR A C 1
ATOM 2860 O O . TYR A 1 374 ? -45.551 45.770 15.753 1.00 18.13 374 TYR A O 1
ATOM 2869 N N . LEU A 1 375 ? -46.287 43.715 15.210 1.00 21.03 375 LEU A N 1
ATOM 2870 C CA . LEU A 1 375 ? -46.933 44.118 13.964 1.00 20.51 375 LEU A CA 1
ATOM 2871 C C . LEU A 1 375 ? -48.039 45.170 14.160 1.00 21.79 375 LEU A C 1
ATOM 2872 O O . LEU A 1 375 ? -48.132 46.077 13.367 1.00 21.45 375 LEU A O 1
ATOM 2877 N N . SER A 1 376 ? -48.876 45.022 15.191 1.00 22.73 376 SER A N 1
ATOM 2878 C CA . SER A 1 376 ? -49.964 45.975 15.469 1.00 26.00 376 SER A CA 1
ATOM 2879 C C . SER A 1 376 ? -49.435 47.385 15.646 1.00 25.83 376 SER A C 1
ATOM 2880 O O . SER A 1 376 ? -49.931 48.326 15.017 1.00 30.06 376 SER A O 1
ATOM 2883 N N . LEU A 1 377 ? -48.410 47.503 16.489 1.00 25.27 377 LEU A N 1
ATOM 2884 C CA . LEU A 1 377 ? -47.716 48.767 16.744 1.00 24.01 377 LEU A CA 1
ATOM 2885 C C . LEU A 1 377 ? -47.037 49.299 15.491 1.00 24.71 377 LEU A C 1
ATOM 2886 O O . LEU A 1 377 ? -47.094 50.499 15.226 1.00 25.59 377 LEU A O 1
ATOM 2891 N N . VAL A 1 378 ? -46.398 48.403 14.739 1.00 23.54 378 VAL A N 1
ATOM 2892 C CA . VAL A 1 378 ? -45.810 48.748 13.445 1.00 24.58 378 VAL A CA 1
ATOM 2893 C C . VAL A 1 378 ? -46.891 49.339 12.550 1.00 24.62 378 VAL A C 1
ATOM 2894 O O . VAL A 1 378 ? -46.665 50.388 11.968 1.00 25.79 378 VAL A O 1
ATOM 2898 N N . GLN A 1 379 ? -48.063 48.688 12.489 1.00 23.80 379 GLN A N 1
ATOM 2899 C CA . GLN A 1 379 ? -49.154 49.090 11.569 1.00 23.91 379 GLN A CA 1
ATOM 2900 C C . GLN A 1 379 ? -49.743 50.437 11.947 1.00 25.81 379 GLN A C 1
ATOM 2901 O O . GLN A 1 379 ? -50.107 51.237 11.075 1.00 23.66 379 GLN A O 1
ATOM 2907 N N . ASN A 1 380 ? -49.854 50.663 13.251 1.00 25.70 380 ASN A N 1
ATOM 2908 C CA . ASN A 1 380 ? -50.312 51.952 13.773 1.00 27.50 380 ASN A CA 1
ATOM 2909 C C . ASN A 1 380 ? -49.310 53.065 13.474 1.00 28.36 380 ASN A C 1
ATOM 2910 O O . ASN A 1 380 ? -49.704 54.184 13.144 1.00 29.70 380 ASN A O 1
ATOM 2915 N N . ALA A 1 381 ? -48.015 52.761 13.551 1.00 27.78 381 ALA A N 1
ATOM 2916 C CA . ALA A 1 381 ? -46.989 53.770 13.268 1.00 28.93 381 ALA A CA 1
ATOM 2917 C C . ALA A 1 381 ? -47.056 54.276 11.826 1.00 29.90 381 ALA A C 1
ATOM 2918 O O . ALA A 1 381 ? -46.742 55.433 11.561 1.00 34.33 381 ALA A O 1
ATOM 2920 N N . LEU A 1 382 ? -47.491 53.405 10.917 1.00 30.01 382 LEU A N 1
ATOM 2921 C CA . LEU A 1 382 ? -47.592 53.704 9.490 1.00 30.98 382 LEU A CA 1
ATOM 2922 C C . LEU A 1 382 ? -48.918 54.338 9.055 1.00 35.30 382 LEU A C 1
ATOM 2923 O O . LEU A 1 382 ? -48.941 55.071 8.066 1.00 37.61 382 LEU A O 1
ATOM 2928 N N . GLU A 1 383 ? -50.014 54.030 9.754 1.00 40.57 383 GLU A N 1
ATOM 2929 C CA . GLU A 1 383 ? -51.331 54.618 9.447 1.00 43.79 383 GLU A CA 1
ATOM 2930 C C . GLU A 1 383 ? -51.625 55.812 10.356 1.00 44.72 383 GLU A C 1
ATOM 2931 O O . GLU A 1 383 ? -50.773 56.685 10.546 1.00 44.68 383 GLU A O 1
ATOM 2937 N N . ALA B 1 2 ? 1.280 29.453 -6.716 1.00 39.63 2 ALA B N 1
ATOM 2938 C CA . ALA B 1 2 ? 0.790 30.805 -6.301 1.00 37.43 2 ALA B CA 1
ATOM 2939 C C . ALA B 1 2 ? -0.723 30.934 -6.470 1.00 35.77 2 ALA B C 1
ATOM 2940 O O . ALA B 1 2 ? -1.381 30.011 -6.953 1.00 35.68 2 ALA B O 1
ATOM 2942 N N . LEU B 1 3 ? -1.263 32.077 -6.045 1.00 35.02 3 LEU B N 1
ATOM 2943 C CA . LEU B 1 3 ? -2.699 32.356 -6.107 1.00 34.31 3 LEU B CA 1
ATOM 2944 C C . LEU B 1 3 ? -2.983 33.830 -6.357 1.00 34.05 3 LEU B C 1
ATOM 2945 O O . LEU B 1 3 ? -2.140 34.687 -6.081 1.00 32.96 3 LEU B O 1
ATOM 2950 N N . ALA B 1 4 ? -4.194 34.097 -6.844 1.00 33.08 4 ALA B N 1
ATOM 2951 C CA . ALA B 1 4 ? -4.712 35.449 -7.062 1.00 33.79 4 ALA B CA 1
ATOM 2952 C C . ALA B 1 4 ? -6.009 35.624 -6.276 1.00 34.19 4 ALA B C 1
ATOM 2953 O O . ALA B 1 4 ? -6.809 34.689 -6.209 1.00 37.07 4 ALA B O 1
ATOM 2955 N N . ASP B 1 5 ? -6.216 36.814 -5.697 1.00 32.72 5 ASP B N 1
ATOM 2956 C CA . ASP B 1 5 ? -7.490 37.180 -5.049 1.00 29.75 5 ASP B CA 1
ATOM 2957 C C . ASP B 1 5 ? -8.598 37.093 -6.103 1.00 26.45 5 ASP B C 1
ATOM 2958 O O . ASP B 1 5 ? -8.424 37.508 -7.256 1.00 20.89 5 ASP B O 1
ATOM 2963 N N . ILE B 1 6 ? -9.741 36.525 -5.737 1.00 26.01 6 ILE B N 1
ATOM 2964 C CA . ILE B 1 6 ? -10.778 36.356 -6.749 1.00 24.74 6 ILE B CA 1
ATOM 2965 C C . ILE B 1 6 ? -11.520 37.658 -7.093 1.00 24.89 6 ILE B C 1
ATOM 2966 O O . ILE B 1 6 ? -12.041 37.774 -8.186 1.00 23.69 6 ILE B O 1
ATOM 2971 N N . SER B 1 7 ? -11.549 38.633 -6.184 1.00 26.78 7 SER B N 1
ATOM 2972 C CA . SER B 1 7 ? -12.409 39.809 -6.359 1.00 28.44 7 SER B CA 1
ATOM 2973 C C . SER B 1 7 ? -12.219 40.514 -7.707 1.00 29.57 7 SER B C 1
ATOM 2974 O O . SER B 1 7 ? -13.205 40.796 -8.401 1.00 32.75 7 SER B O 1
ATOM 2977 N N . GLY B 1 8 ? -10.959 40.738 -8.093 1.00 31.17 8 GLY B N 1
ATOM 2978 C CA . GLY B 1 8 ? -10.612 41.356 -9.379 1.00 29.99 8 GLY B CA 1
ATOM 2979 C C . GLY B 1 8 ? -10.683 40.465 -10.620 1.00 28.51 8 GLY B C 1
ATOM 2980 O O . GLY B 1 8 ? -10.033 40.763 -11.635 1.00 27.98 8 GLY B O 1
ATOM 2981 N N . TYR B 1 9 ? -11.420 39.354 -10.519 1.00 26.00 9 TYR B N 1
ATOM 2982 C CA . TYR B 1 9 ? -11.812 38.500 -11.639 1.00 25.67 9 TYR B CA 1
ATOM 2983 C C . TYR B 1 9 ? -13.345 38.399 -11.752 1.00 26.35 9 TYR B C 1
ATOM 2984 O O . TYR B 1 9 ? -13.854 37.798 -12.701 1.00 27.96 9 TYR B O 1
ATOM 2993 N N . LEU B 1 10 ? -14.087 39.017 -10.825 1.00 25.33 10 LEU B N 1
ATOM 2994 C CA . LEU B 1 10 ? -15.547 38.806 -10.742 1.00 26.01 10 LEU B CA 1
ATOM 2995 C C . LEU B 1 10 ? -16.363 39.439 -11.862 1.00 26.49 10 LEU B C 1
ATOM 2996 O O . LEU B 1 10 ? -17.567 39.182 -11.980 1.00 23.93 10 LEU B O 1
ATOM 3001 N N . ASP B 1 11 ? -15.722 40.212 -12.731 1.00 26.49 11 ASP B N 1
ATOM 3002 C CA . ASP B 1 11 ? -16.415 40.703 -13.920 1.00 27.65 11 ASP B CA 1
ATOM 3003 C C . ASP B 1 11 ? -17.063 39.577 -14.730 1.00 26.34 11 ASP B C 1
ATOM 3004 O O . ASP B 1 11 ? -18.054 39.824 -15.423 1.00 26.97 11 ASP B O 1
ATOM 3009 N N . VAL B 1 12 ? -16.522 38.355 -14.604 1.00 24.93 12 VAL B N 1
ATOM 3010 C CA . VAL B 1 12 ? -17.152 37.118 -15.119 1.00 24.80 12 VAL B CA 1
ATOM 3011 C C . VAL B 1 12 ? -18.645 36.945 -14.770 1.00 23.81 12 VAL B C 1
ATOM 3012 O O . VAL B 1 12 ? -19.392 36.439 -15.590 1.00 23.12 12 VAL B O 1
ATOM 3016 N N . LEU B 1 13 ? -19.071 37.381 -13.578 1.00 22.45 13 LEU B N 1
ATOM 3017 C CA . LEU B 1 13 ? -20.486 37.269 -13.143 1.00 24.01 13 LEU B CA 1
ATOM 3018 C C . LEU B 1 13 ? -21.485 37.990 -14.076 1.00 25.60 13 LEU B C 1
ATOM 3019 O O . LEU B 1 13 ? -22.689 37.648 -14.114 1.00 23.05 13 LEU B O 1
ATOM 3024 N N . ASP B 1 14 ? -20.982 38.982 -14.817 1.00 26.59 14 ASP B N 1
ATOM 3025 C CA . ASP B 1 14 ? -21.782 39.725 -15.801 1.00 30.69 14 ASP B CA 1
ATOM 3026 C C . ASP B 1 14 ? -21.828 39.060 -17.167 1.00 31.11 14 ASP B C 1
ATOM 3027 O O . ASP B 1 14 ? -22.809 39.230 -17.898 1.00 35.14 14 ASP B O 1
ATOM 3032 N N . SER B 1 15 ? -20.767 38.341 -17.528 1.00 29.08 15 SER B N 1
ATOM 3033 C CA . SER B 1 15 ? -20.628 37.806 -18.887 1.00 28.00 15 SER B CA 1
ATOM 3034 C C . SER B 1 15 ? -20.905 36.316 -19.017 1.00 26.55 15 SER B C 1
ATOM 3035 O O . SER B 1 15 ? -21.286 35.868 -20.098 1.00 26.68 15 SER B O 1
ATOM 3038 N N . VAL B 1 16 ? -20.727 35.537 -17.948 1.00 22.64 16 VAL B N 1
ATOM 3039 C CA . VAL B 1 16 ? -20.953 34.091 -18.051 1.00 21.60 16 VAL B CA 1
ATOM 3040 C C . VAL B 1 16 ? -22.457 33.848 -18.007 1.00 20.22 16 VAL B C 1
ATOM 3041 O O . VAL B 1 16 ? -23.141 34.393 -17.149 1.00 22.23 16 VAL B O 1
ATOM 3045 N N . ARG B 1 17 ? -22.963 33.025 -18.927 1.00 20.92 17 ARG B N 1
ATOM 3046 C CA . ARG B 1 17 ? -24.389 32.670 -18.968 1.00 19.40 17 ARG B CA 1
ATOM 3047 C C . ARG B 1 17 ? -24.498 31.140 -18.972 1.00 19.65 17 ARG B C 1
ATOM 3048 O O . ARG B 1 17 ? -23.527 30.461 -19.251 1.00 20.96 17 ARG B O 1
ATOM 3056 N N . GLY B 1 18 ? -25.665 30.598 -18.658 1.00 20.05 18 GLY B N 1
ATOM 3057 C CA . GLY B 1 18 ? -25.844 29.147 -18.704 1.00 19.65 18 GLY B CA 1
ATOM 3058 C C . GLY B 1 18 ? -25.397 28.394 -17.456 1.00 20.94 18 GLY B C 1
ATOM 3059 O O . GLY B 1 18 ? -24.823 28.977 -16.530 1.00 20.01 18 GLY B O 1
ATOM 3060 N N . PHE B 1 19 ? -25.707 27.098 -17.457 1.00 22.92 19 PHE B N 1
ATOM 3061 C CA . PHE B 1 19 ? -25.315 26.143 -16.417 1.00 22.17 19 PHE B CA 1
ATOM 3062 C C . PHE B 1 19 ? -24.124 25.241 -16.746 1.00 21.31 19 PHE B C 1
ATOM 3063 O O . PHE B 1 19 ? -23.855 24.351 -15.949 1.00 20.14 19 PHE B O 1
ATOM 3071 N N . SER B 1 20 ? -23.442 25.414 -17.890 1.00 22.73 20 SER B N 1
ATOM 3072 C CA . SER B 1 20 ? -22.283 24.543 -18.216 1.00 23.64 20 SER B CA 1
ATOM 3073 C C . SER B 1 20 ? -21.110 24.738 -17.242 1.00 21.38 20 SER B C 1
ATOM 3074 O O . SER B 1 20 ? -20.427 23.764 -16.895 1.00 20.14 20 SER B O 1
ATOM 3077 N N . TYR B 1 21 ? -20.927 25.974 -16.761 1.00 19.46 21 TYR B N 1
ATOM 3078 C CA . TYR B 1 21 ? -19.961 26.295 -15.701 1.00 18.30 21 TYR B CA 1
ATOM 3079 C C . TYR B 1 21 ? -20.043 25.466 -14.396 1.00 17.56 21 TYR B C 1
ATOM 3080 O O . TYR B 1 21 ? -19.091 25.517 -13.617 1.00 20.15 21 TYR B O 1
ATOM 3089 N N . LEU B 1 22 ? -21.169 24.780 -14.132 1.00 15.60 22 LEU B N 1
ATOM 3090 C CA . LEU B 1 22 ? -21.385 24.068 -12.873 1.00 15.43 22 LEU B CA 1
ATOM 3091 C C . LEU B 1 22 ? -20.698 22.752 -12.975 1.00 17.07 22 LEU B C 1
ATOM 3092 O O . LEU B 1 22 ? -20.174 22.300 -11.972 1.00 12.87 22 LEU B O 1
ATOM 3097 N N . GLU B 1 23 ? -20.671 22.176 -14.186 1.00 19.19 23 GLU B N 1
ATOM 3098 C CA . GLU B 1 23 ? -19.797 21.018 -14.455 1.00 21.02 23 GLU B CA 1
ATOM 3099 C C . GLU B 1 23 ? -18.397 21.174 -13.846 1.00 19.88 23 GLU B C 1
ATOM 3100 O O . GLU B 1 23 ? -17.872 20.194 -13.299 1.00 22.15 23 GLU B O 1
ATOM 3106 N N . ASN B 1 24 ? -17.791 22.370 -13.941 1.00 21.01 24 ASN B N 1
ATOM 3107 C CA . ASN B 1 24 ? -16.527 22.675 -13.251 1.00 21.51 24 ASN B CA 1
ATOM 3108 C C . ASN B 1 24 ? -16.707 22.703 -11.728 1.00 22.56 24 ASN B C 1
ATOM 3109 O O . ASN B 1 24 ? -15.892 22.128 -11.001 1.00 26.90 24 ASN B O 1
ATOM 3114 N N . ALA B 1 25 ? -17.753 23.373 -11.234 1.00 21.05 25 ALA B N 1
ATOM 3115 C CA . ALA B 1 25 ? -17.993 23.404 -9.782 1.00 19.31 25 ALA B CA 1
ATOM 3116 C C . ALA B 1 25 ? -18.048 21.987 -9.231 1.00 17.24 25 ALA B C 1
ATOM 3117 O O . ALA B 1 25 ? -17.443 21.664 -8.199 1.00 16.35 25 ALA B O 1
ATOM 3119 N N . ARG B 1 26 ? -18.790 21.142 -9.937 1.00 19.12 26 ARG B N 1
ATOM 3120 C CA . ARG B 1 26 ? -18.969 19.788 -9.478 1.00 19.31 26 ARG B CA 1
ATOM 3121 C C . ARG B 1 26 ? -17.631 19.070 -9.405 1.00 19.94 26 ARG B C 1
ATOM 3122 O O . ARG B 1 26 ? -17.371 18.398 -8.432 1.00 21.06 26 ARG B O 1
ATOM 3130 N N . GLU B 1 27 ? -16.770 19.282 -10.399 1.00 20.35 27 GLU B N 1
ATOM 3131 C CA . GLU B 1 27 ? -15.479 18.594 -10.456 1.00 22.91 27 GLU B CA 1
ATOM 3132 C C . GLU B 1 27 ? -14.446 19.134 -9.459 1.00 21.36 27 GLU B C 1
ATOM 3133 O O . GLU B 1 27 ? -13.689 18.353 -8.912 1.00 18.85 27 GLU B O 1
ATOM 3139 N N . VAL B 1 28 ? -14.404 20.438 -9.181 1.00 20.42 28 VAL B N 1
ATOM 3140 C CA . VAL B 1 28 ? -13.507 20.914 -8.110 1.00 18.73 28 VAL B CA 1
ATOM 3141 C C . VAL B 1 28 ? -13.911 20.380 -6.717 1.00 17.53 28 VAL B C 1
ATOM 3142 O O . VAL B 1 28 ? -13.084 20.252 -5.820 1.00 18.10 28 VAL B O 1
ATOM 3146 N N . LEU B 1 29 ? -15.187 20.096 -6.531 1.00 17.19 29 LEU B N 1
ATOM 3147 C CA . LEU B 1 29 ? -15.660 19.778 -5.236 1.00 16.97 29 LEU B CA 1
ATOM 3148 C C . LEU B 1 29 ? -15.484 18.274 -5.092 1.00 14.82 29 LEU B C 1
ATOM 3149 O O . LEU B 1 29 ? -15.171 17.809 -4.011 1.00 15.55 29 LEU B O 1
ATOM 3154 N N . ARG B 1 30 ? -15.705 17.531 -6.183 1.00 15.17 30 ARG B N 1
ATOM 3155 C CA . ARG B 1 30 ? -15.561 16.068 -6.124 1.00 17.35 30 ARG B CA 1
ATOM 3156 C C . ARG B 1 30 ? -14.091 15.783 -5.851 1.00 16.88 30 ARG B C 1
ATOM 3157 O O . ARG B 1 30 ? -13.748 14.907 -5.014 1.00 17.60 30 ARG B O 1
ATOM 3165 N N . SER B 1 31 ? -13.220 16.523 -6.527 1.00 20.95 31 SER B N 1
ATOM 3166 C CA . SER B 1 31 ? -11.785 16.258 -6.414 1.00 20.43 31 SER B CA 1
ATOM 3167 C C . SER B 1 31 ? -11.152 17.004 -5.258 1.00 20.69 31 SER B C 1
ATOM 3168 O O . SER B 1 31 ? -10.230 16.477 -4.655 1.00 20.12 31 SER B O 1
ATOM 3171 N N . GLY B 1 32 ? -11.619 18.239 -4.996 1.00 16.46 32 GLY B N 1
ATOM 3172 C CA . GLY B 1 32 ? -11.190 19.046 -3.896 1.00 17.63 32 GLY B CA 1
ATOM 3173 C C . GLY B 1 32 ? -9.905 19.733 -4.277 1.00 17.41 32 GLY B C 1
ATOM 3174 O O . GLY B 1 32 ? -9.010 19.905 -3.441 1.00 17.88 32 GLY B O 1
ATOM 3175 N N . GLU B 1 33 ? -9.800 20.066 -5.559 1.00 18.26 33 GLU B N 1
ATOM 3176 C CA . GLU B 1 33 ? -8.679 20.839 -6.040 1.00 21.67 33 GLU B CA 1
ATOM 3177 C C . GLU B 1 33 ? -9.044 21.590 -7.311 1.00 20.89 33 GLU B C 1
ATOM 3178 O O . GLU B 1 33 ? -10.035 21.280 -7.984 1.00 17.04 33 GLU B O 1
ATOM 3184 N N . ALA B 1 34 ? -8.297 22.649 -7.567 1.00 22.97 34 ALA B N 1
ATOM 3185 C CA . ALA B 1 34 ? -8.477 23.423 -8.779 1.00 24.54 34 ALA B CA 1
ATOM 3186 C C . ALA B 1 34 ? -7.117 23.747 -9.361 1.00 26.51 34 ALA B C 1
ATOM 3187 O O . ALA B 1 34 ? -6.178 24.053 -8.617 1.00 29.30 34 ALA B O 1
ATOM 3189 N N . ARG B 1 35 ? -7.066 23.718 -10.688 1.00 28.51 35 ARG B N 1
ATOM 3190 C CA . ARG B 1 35 ? -5.844 23.838 -11.493 1.00 32.87 35 ARG B CA 1
ATOM 3191 C C . ARG B 1 35 ? -6.059 24.960 -12.498 1.00 33.22 35 ARG B C 1
ATOM 3192 O O . ARG B 1 35 ? -7.181 25.208 -12.887 1.00 27.90 35 ARG B O 1
ATOM 3200 N N . CYS B 1 36 ? -4.995 25.626 -12.934 1.00 38.41 36 CYS B N 1
ATOM 3201 C CA . CYS B 1 36 ? -5.106 26.555 -14.067 1.00 41.29 36 CYS B CA 1
ATOM 3202 C C . CYS B 1 36 ? -3.929 26.389 -15.019 1.00 44.45 36 CYS B C 1
ATOM 3203 O O . CYS B 1 36 ? -2.776 26.535 -14.623 1.00 43.48 36 CYS B O 1
ATOM 3206 N N . LEU B 1 37 ? -4.256 26.126 -16.284 1.00 48.80 37 LEU B N 1
ATOM 3207 C CA . LEU B 1 37 ? -3.271 25.761 -17.310 1.00 51.31 37 LEU B CA 1
ATOM 3208 C C . LEU B 1 37 ? -2.693 26.990 -18.030 1.00 51.51 37 LEU B C 1
ATOM 3209 O O . LEU B 1 37 ? -1.654 26.888 -18.684 1.00 52.50 37 LEU B O 1
ATOM 3214 N N . GLY B 1 38 ? -3.359 28.139 -17.909 1.00 50.98 38 GLY B N 1
ATOM 3215 C CA . GLY B 1 38 ? -2.808 29.403 -18.394 1.00 50.54 38 GLY B CA 1
ATOM 3216 C C . GLY B 1 38 ? -3.422 30.598 -17.689 1.00 49.35 38 GLY B C 1
ATOM 3217 O O . GLY B 1 38 ? -3.469 30.642 -16.457 1.00 51.81 38 GLY B O 1
ATOM 3218 N N . ASN B 1 39 ? -3.892 31.562 -18.476 1.00 46.50 39 ASN B N 1
ATOM 3219 C CA . ASN B 1 39 ? -4.526 32.769 -17.955 1.00 44.42 39 ASN B CA 1
ATOM 3220 C C . ASN B 1 39 ? -5.914 32.416 -17.401 1.00 39.34 39 ASN B C 1
ATOM 3221 O O . ASN B 1 39 ? -6.758 31.937 -18.153 1.00 32.63 39 ASN B O 1
ATOM 3226 N N . PRO B 1 40 ? -6.160 32.650 -16.091 1.00 39.45 40 PRO B N 1
ATOM 3227 C CA . PRO B 1 40 ? -7.515 32.384 -15.566 1.00 39.84 40 PRO B CA 1
ATOM 3228 C C . PRO B 1 40 ? -8.649 33.213 -16.208 1.00 40.09 40 PRO B C 1
ATOM 3229 O O . PRO B 1 40 ? -9.801 32.773 -16.193 1.00 41.26 40 PRO B O 1
ATOM 3233 N N . ARG B 1 41 ? -8.321 34.370 -16.789 1.00 40.31 41 ARG B N 1
ATOM 3234 C CA . ARG B 1 41 ? -9.302 35.190 -17.517 1.00 40.56 41 ARG B CA 1
ATOM 3235 C C . ARG B 1 41 ? -9.750 34.583 -18.854 1.00 39.04 41 ARG B C 1
ATOM 3236 O O . ARG B 1 41 ? -10.779 34.992 -19.387 1.00 40.03 41 ARG B O 1
ATOM 3244 N N . SER B 1 42 ? -8.985 33.629 -19.393 1.00 37.80 42 SER B N 1
ATOM 3245 C CA . SER B 1 42 ? -9.404 32.864 -20.580 1.00 36.91 42 SER B CA 1
ATOM 3246 C C . SER B 1 42 ? -10.261 31.628 -20.245 1.00 34.62 42 SER B C 1
ATOM 3247 O O . SER B 1 42 ? -10.619 30.866 -21.151 1.00 30.01 42 SER B O 1
ATOM 3250 N N . GLU B 1 43 ? -10.554 31.426 -18.954 1.00 34.30 43 GLU B N 1
ATOM 3251 C CA . GLU B 1 43 ? -11.482 30.401 -18.472 1.00 33.92 43 GLU B CA 1
ATOM 3252 C C . GLU B 1 43 ? -12.495 31.065 -17.524 1.00 31.37 43 GLU B C 1
ATOM 3253 O O . GLU B 1 43 ? -12.425 30.871 -16.296 1.00 32.01 43 GLU B O 1
ATOM 3259 N N . PRO B 1 44 ? -13.426 31.873 -18.078 1.00 29.14 44 PRO B N 1
ATOM 3260 C CA . PRO B 1 44 ? -14.415 32.564 -17.242 1.00 27.35 44 PRO B CA 1
ATOM 3261 C C . PRO B 1 44 ? -15.367 31.595 -16.540 1.00 22.95 44 PRO B C 1
ATOM 3262 O O . PRO B 1 44 ? -15.728 31.788 -15.379 1.00 18.04 44 PRO B O 1
ATOM 3266 N N . GLU B 1 45 ? -15.718 30.504 -17.203 1.00 22.97 45 GLU B N 1
ATOM 3267 C CA . GLU B 1 45 ? -16.624 29.567 -16.561 1.00 23.42 45 GLU B CA 1
ATOM 3268 C C . GLU B 1 45 ? -15.983 28.883 -15.354 1.00 22.40 45 GLU B C 1
ATOM 3269 O O . GLU B 1 45 ? -16.679 28.494 -14.424 1.00 19.36 45 GLU B O 1
ATOM 3275 N N . TYR B 1 46 ? -14.657 28.770 -15.348 1.00 23.35 46 TYR B N 1
ATOM 3276 C CA . TYR B 1 46 ? -13.940 28.174 -14.213 1.00 24.54 46 TYR B CA 1
ATOM 3277 C C . TYR B 1 46 ? -13.759 29.191 -13.073 1.00 22.95 46 TYR B C 1
ATOM 3278 O O . TYR B 1 46 ? -13.820 28.845 -11.900 1.00 25.75 46 TYR B O 1
ATOM 3287 N N . VAL B 1 47 ? -13.577 30.460 -13.419 1.00 20.04 47 VAL B N 1
ATOM 3288 C CA . VAL B 1 47 ? -13.593 31.504 -12.423 1.00 18.66 47 VAL B CA 1
ATOM 3289 C C . VAL B 1 47 ? -14.966 31.555 -11.748 1.00 16.82 47 VAL B C 1
ATOM 3290 O O . VAL B 1 47 ? -15.030 31.512 -10.535 1.00 19.53 47 VAL B O 1
ATOM 3294 N N . LYS B 1 48 ? -16.038 31.623 -12.535 1.00 14.84 48 LYS B N 1
ATOM 3295 C CA . LYS B 1 48 ? -17.379 31.639 -11.931 1.00 15.63 48 LYS B CA 1
ATOM 3296 C C . LYS B 1 48 ? -17.656 30.389 -11.102 1.00 13.99 48 LYS B C 1
ATOM 3297 O O . LYS B 1 48 ? -18.260 30.476 -10.044 1.00 15.23 48 LYS B O 1
ATOM 3303 N N . ALA B 1 49 ? -17.236 29.224 -11.568 1.00 15.98 49 ALA B N 1
ATOM 3304 C CA . ALA B 1 49 ? -17.407 28.041 -10.748 1.00 16.53 49 ALA B CA 1
ATOM 3305 C C . ALA B 1 49 ? -16.765 28.216 -9.362 1.00 16.30 49 ALA B C 1
ATOM 3306 O O . ALA B 1 49 ? -17.386 27.929 -8.333 1.00 15.57 49 ALA B O 1
ATOM 3308 N N . LEU B 1 50 ? -15.530 28.724 -9.318 1.00 18.04 50 LEU B N 1
ATOM 3309 C CA . LEU B 1 50 ? -14.814 28.876 -8.052 1.00 19.24 50 LEU B CA 1
ATOM 3310 C C . LEU B 1 50 ? -15.455 29.907 -7.131 1.00 18.61 50 LEU B C 1
ATOM 3311 O O . LEU B 1 50 ? -15.592 29.684 -5.926 1.00 20.41 50 LEU B O 1
ATOM 3316 N N . TYR B 1 51 ? -15.870 31.036 -7.695 1.00 15.79 51 TYR B N 1
ATOM 3317 C CA . TYR B 1 51 ? -16.730 31.924 -6.958 1.00 16.73 51 TYR B CA 1
ATOM 3318 C C . TYR B 1 51 ? -17.941 31.161 -6.371 1.00 14.83 51 TYR B C 1
ATOM 3319 O O . TYR B 1 51 ? -18.161 31.204 -5.179 1.00 11.81 51 TYR B O 1
ATOM 3328 N N . VAL B 1 52 ? -18.709 30.476 -7.230 1.00 16.45 52 VAL B N 1
ATOM 3329 C CA . VAL B 1 52 ? -20.013 29.926 -6.814 1.00 18.32 52 VAL B CA 1
ATOM 3330 C C . VAL B 1 52 ? -19.865 28.816 -5.757 1.00 17.59 52 VAL B C 1
ATOM 3331 O O . VAL B 1 52 ? -20.783 28.570 -4.948 1.00 17.71 52 VAL B O 1
ATOM 3335 N N . ILE B 1 53 ? -18.708 28.166 -5.721 1.00 18.24 53 ILE B N 1
ATOM 3336 C CA . ILE B 1 53 ? -18.442 27.224 -4.625 1.00 16.81 53 ILE B CA 1
ATOM 3337 C C . ILE B 1 53 ? -17.822 27.793 -3.321 1.00 14.95 53 ILE B C 1
ATOM 3338 O O . ILE B 1 53 ? -17.777 27.084 -2.327 1.00 14.43 53 ILE B O 1
ATOM 3343 N N . GLY B 1 54 ? -17.438 29.090 -3.283 1.00 15.24 54 GLY B N 1
ATOM 3344 C CA . GLY B 1 54 ? -16.987 29.783 -2.062 1.00 17.33 54 GLY B CA 1
ATOM 3345 C C . GLY B 1 54 ? -15.556 30.290 -2.097 1.00 15.08 54 GLY B C 1
ATOM 3346 O O . GLY B 1 54 ? -15.031 30.829 -1.093 1.00 16.10 54 GLY B O 1
ATOM 3347 N N . ALA B 1 55 ? -14.888 30.034 -3.207 1.00 14.70 55 ALA B N 1
ATOM 3348 C CA . ALA B 1 55 ? -13.466 30.384 -3.319 1.00 16.31 55 ALA B CA 1
ATOM 3349 C C . ALA B 1 55 ? -13.316 31.911 -3.235 1.00 19.19 55 ALA B C 1
ATOM 3350 O O . ALA B 1 55 ? -14.145 32.652 -3.751 1.00 21.49 55 ALA B O 1
ATOM 3352 N N . SER B 1 56 ? -12.305 32.344 -2.486 1.00 19.88 56 SER B N 1
ATOM 3353 C CA . SER B 1 56 ? -11.932 33.737 -2.310 1.00 22.45 56 SER B CA 1
ATOM 3354 C C . SER B 1 56 ? -10.645 34.001 -3.045 1.00 23.88 56 SER B C 1
ATOM 3355 O O . SER B 1 56 ? -10.263 35.160 -3.170 1.00 21.35 56 SER B O 1
ATOM 3358 N N . ARG B 1 57 ? -9.987 32.908 -3.467 1.00 24.29 57 ARG B N 1
ATOM 3359 C CA . ARG B 1 57 ? -8.705 32.884 -4.161 1.00 26.64 57 ARG B CA 1
ATOM 3360 C C . ARG B 1 57 ? -8.764 31.842 -5.294 1.00 27.54 57 ARG B C 1
ATOM 3361 O O . ARG B 1 57 ? -9.596 30.920 -5.256 1.00 30.73 57 ARG B O 1
ATOM 3369 N N . ILE B 1 58 ? -7.907 31.998 -6.304 1.00 27.05 58 ILE B N 1
ATOM 3370 C CA . ILE B 1 58 ? -7.907 31.119 -7.491 1.00 28.10 58 ILE B CA 1
ATOM 3371 C C . ILE B 1 58 ? -6.475 30.741 -7.916 1.00 29.35 58 ILE B C 1
ATOM 3372 O O . ILE B 1 58 ? -5.531 31.453 -7.572 1.00 34.10 58 ILE B O 1
ATOM 3377 N N . PRO B 1 59 ? -6.310 29.621 -8.656 1.00 29.96 59 PRO B N 1
ATOM 3378 C CA . PRO B 1 59 ? -4.990 29.286 -9.218 1.00 32.27 59 PRO B CA 1
ATOM 3379 C C . PRO B 1 59 ? -4.639 30.164 -10.425 1.00 34.86 59 PRO B C 1
ATOM 3380 O O . PRO B 1 59 ? -5.534 30.574 -11.158 1.00 32.84 59 PRO B O 1
ATOM 3384 N N . VAL B 1 60 ? -3.349 30.427 -10.640 1.00 39.46 60 VAL B N 1
ATOM 3385 C CA . VAL B 1 60 ? -2.920 31.340 -11.712 1.00 42.90 60 VAL B CA 1
ATOM 3386 C C . VAL B 1 60 ? -1.653 30.878 -12.449 1.00 45.72 60 VAL B C 1
ATOM 3387 O O . VAL B 1 60 ? -0.581 30.763 -11.852 1.00 47.54 60 VAL B O 1
ATOM 3391 N N . GLY B 1 61 ? -1.804 30.579 -13.743 1.00 47.69 61 GLY B N 1
ATOM 3392 C CA . GLY B 1 61 ? -0.677 30.485 -14.678 1.00 49.15 61 GLY B CA 1
ATOM 3393 C C . GLY B 1 61 ? 0.099 29.183 -14.808 1.00 50.10 61 GLY B C 1
ATOM 3394 O O . GLY B 1 61 ? 0.549 28.841 -15.907 1.00 52.43 61 GLY B O 1
ATOM 3395 N N . ASP B 1 62 ? 0.229 28.439 -13.712 1.00 49.38 62 ASP B N 1
ATOM 3396 C CA . ASP B 1 62 ? 1.336 27.481 -13.544 1.00 48.67 62 ASP B CA 1
ATOM 3397 C C . ASP B 1 62 ? 0.986 25.986 -13.631 1.00 47.16 62 ASP B C 1
ATOM 3398 O O . ASP B 1 62 ? 1.888 25.151 -13.651 1.00 47.26 62 ASP B O 1
ATOM 3403 N N . GLY B 1 63 ? -0.302 25.645 -13.658 1.00 47.22 63 GLY B N 1
ATOM 3404 C CA . GLY B 1 63 ? -0.729 24.242 -13.613 1.00 46.11 63 GLY B CA 1
ATOM 3405 C C . GLY B 1 63 ? -0.590 23.559 -12.256 1.00 45.98 63 GLY B C 1
ATOM 3406 O O . GLY B 1 63 ? -0.824 22.355 -12.150 1.00 46.99 63 GLY B O 1
ATOM 3407 N N . CYS B 1 64 ? -0.225 24.315 -11.219 1.00 44.99 64 CYS B N 1
ATOM 3408 C CA . CYS B 1 64 ? -0.121 23.788 -9.863 1.00 44.75 64 CYS B CA 1
ATOM 3409 C C . CYS B 1 64 ? -1.519 23.769 -9.285 1.00 40.78 64 CYS B C 1
ATOM 3410 O O . CYS B 1 64 ? -2.188 24.798 -9.234 1.00 43.93 64 CYS B O 1
ATOM 3413 N N . SER B 1 65 ? -1.958 22.597 -8.855 1.00 34.93 65 SER B N 1
ATOM 3414 C CA . SER B 1 65 ? -3.299 22.436 -8.303 1.00 32.96 65 SER B CA 1
ATOM 3415 C C . SER B 1 65 ? -3.325 22.871 -6.832 1.00 27.98 65 SER B C 1
ATOM 3416 O O . SER B 1 65 ? -2.295 22.869 -6.167 1.00 28.18 65 SER B O 1
ATOM 3419 N N . HIS B 1 66 ? -4.508 23.244 -6.336 1.00 24.80 66 HIS B N 1
ATOM 3420 C CA . HIS B 1 66 ? -4.685 23.793 -4.983 1.00 22.33 66 HIS B CA 1
ATOM 3421 C C . HIS B 1 66 ? -5.981 23.255 -4.398 1.00 18.92 66 HIS B C 1
ATOM 3422 O O . HIS B 1 66 ? -6.863 22.915 -5.132 1.00 19.29 66 HIS B O 1
ATOM 3429 N N . THR B 1 67 ? -6.057 23.197 -3.074 1.00 21.06 67 THR B N 1
ATOM 3430 C CA . THR B 1 67 ? -7.169 22.581 -2.346 1.00 21.55 67 THR B CA 1
ATOM 3431 C C . THR B 1 67 ? -8.268 23.601 -2.052 1.00 22.21 67 THR B C 1
ATOM 3432 O O . THR B 1 67 ? -8.067 24.809 -2.202 1.00 20.34 67 THR B O 1
ATOM 3436 N N . LEU B 1 68 ? -9.414 23.130 -1.572 1.00 21.32 68 LEU B N 1
ATOM 3437 C CA . LEU B 1 68 ? -10.481 24.055 -1.170 1.00 22.62 68 LEU B CA 1
ATOM 3438 C C . LEU B 1 68 ? -10.051 24.904 0.039 1.00 23.61 68 LEU B C 1
ATOM 3439 O O . LEU B 1 68 ? -10.381 26.095 0.119 1.00 23.15 68 LEU B O 1
ATOM 3444 N N . GLU B 1 69 ? -9.311 24.294 0.964 1.00 24.77 69 GLU B N 1
ATOM 3445 C CA . GLU B 1 69 ? -8.639 25.016 2.041 1.00 28.19 69 GLU B CA 1
ATOM 3446 C C . GLU B 1 69 ? -7.861 26.172 1.417 1.00 25.63 69 GLU B C 1
ATOM 3447 O O . GLU B 1 69 ? -8.183 27.332 1.656 1.00 24.34 69 GLU B O 1
ATOM 3453 N N . GLU B 1 70 ? -6.905 25.839 0.553 1.00 24.68 70 GLU B N 1
ATOM 3454 C CA . GLU B 1 70 ? -6.026 26.842 -0.079 1.00 25.15 70 GLU B CA 1
ATOM 3455 C C . GLU B 1 70 ? -6.736 27.947 -0.860 1.00 25.54 70 GLU B C 1
ATOM 3456 O O . GLU B 1 70 ? -6.239 29.069 -0.899 1.00 20.52 70 GLU B O 1
ATOM 3462 N N . LEU B 1 71 ? -7.881 27.635 -1.474 1.00 25.63 71 LEU B N 1
ATOM 3463 C CA . LEU B 1 71 ? -8.653 28.633 -2.230 1.00 26.41 71 LEU B CA 1
ATOM 3464 C C . LEU B 1 71 ? -9.647 29.412 -1.361 1.00 25.41 71 LEU B C 1
ATOM 3465 O O . LEU B 1 71 ? -10.256 30.391 -1.819 1.00 25.14 71 LEU B O 1
ATOM 3470 N N . GLY B 1 72 ? -9.795 28.979 -0.113 1.00 22.94 72 GLY B N 1
ATOM 3471 C CA . GLY B 1 72 ? -10.479 29.757 0.905 1.00 24.11 72 GLY B CA 1
ATOM 3472 C C . GLY B 1 72 ? -11.943 29.409 1.006 1.00 23.66 72 GLY B C 1
ATOM 3473 O O . GLY B 1 72 ? -12.755 30.245 1.415 1.00 28.46 72 GLY B O 1
ATOM 3474 N N . VAL B 1 73 ? -12.296 28.186 0.619 1.00 25.21 73 VAL B N 1
ATOM 3475 C CA . VAL B 1 73 ? -13.685 27.746 0.695 1.00 23.31 73 VAL B CA 1
ATOM 3476 C C . VAL B 1 73 ? -14.062 27.689 2.190 1.00 24.17 73 VAL B C 1
ATOM 3477 O O . VAL B 1 73 ? -15.187 28.017 2.565 1.00 18.11 73 VAL B O 1
ATOM 3481 N N . PHE B 1 74 ? -13.076 27.359 3.032 1.00 26.22 74 PHE B N 1
ATOM 3482 C CA . PHE B 1 74 ? -13.260 27.232 4.486 1.00 29.32 74 PHE B CA 1
ATOM 3483 C C . PHE B 1 74 ? -13.014 28.515 5.294 1.00 31.75 74 PHE B C 1
ATOM 3484 O O . PHE B 1 74 ? -13.055 28.478 6.529 1.00 34.86 74 PHE B O 1
ATOM 3492 N N . ASP B 1 75 ? -12.798 29.649 4.626 1.00 33.84 75 ASP B N 1
ATOM 3493 C CA . ASP B 1 75 ? -12.560 30.925 5.323 1.00 36.63 75 ASP B CA 1
ATOM 3494 C C . ASP B 1 75 ? -13.834 31.568 5.889 1.00 37.25 75 ASP B C 1
ATOM 3495 O O . ASP B 1 75 ? -13.744 32.589 6.572 1.00 42.07 75 ASP B O 1
ATOM 3500 N N . ILE B 1 76 ? -15.005 30.989 5.609 1.00 36.03 76 ILE B N 1
ATOM 3501 C CA . ILE B 1 76 ? -16.262 31.446 6.213 1.00 37.12 76 ILE B CA 1
ATOM 3502 C C . ILE B 1 76 ? -16.231 31.203 7.726 1.00 37.28 76 ILE B C 1
ATOM 3503 O O . ILE B 1 76 ? -16.482 30.092 8.208 1.00 40.75 76 ILE B O 1
ATOM 3508 N N . SER B 1 77 ? -15.873 32.267 8.446 1.00 36.34 77 SER B N 1
ATOM 3509 C CA A SER B 1 77 ? -15.792 32.246 9.903 0.50 35.10 77 SER B CA 1
ATOM 3510 C CA B SER B 1 77 ? -15.775 32.248 9.897 0.50 35.70 77 SER B CA 1
ATOM 3511 C C . SER B 1 77 ? -16.453 33.492 10.467 1.00 34.27 77 SER B C 1
ATOM 3512 O O . SER B 1 77 ? -16.208 34.601 9.994 1.00 34.57 77 SER B O 1
ATOM 3517 N N . VAL B 1 78 ? -17.292 33.313 11.485 1.00 32.15 78 VAL B N 1
ATOM 3518 C CA . VAL B 1 78 ? -17.910 34.463 12.143 1.00 31.13 78 VAL B CA 1
ATOM 3519 C C . VAL B 1 78 ? -16.763 35.177 12.891 1.00 29.53 78 VAL B C 1
ATOM 3520 O O . VAL B 1 78 ? -15.860 34.499 13.393 1.00 31.47 78 VAL B O 1
ATOM 3524 N N . PRO B 1 79 ? -16.749 36.529 12.917 1.00 29.48 79 PRO B N 1
ATOM 3525 C CA . PRO B 1 79 ? -15.639 37.207 13.617 1.00 27.14 79 PRO B CA 1
ATOM 3526 C C . PRO B 1 79 ? -15.684 37.008 15.132 1.00 25.26 79 PRO B C 1
ATOM 3527 O O . PRO B 1 79 ? -16.750 36.801 15.696 1.00 18.41 79 PRO B O 1
ATOM 3531 N N . GLY B 1 80 ? -14.522 37.053 15.778 1.00 22.01 80 GLY B N 1
ATOM 3532 C CA . GLY B 1 80 ? -14.419 36.654 17.171 1.00 22.93 80 GLY B CA 1
ATOM 3533 C C . GLY B 1 80 ? -15.303 37.458 18.091 1.00 20.63 80 GLY B C 1
ATOM 3534 O O . GLY B 1 80 ? -15.878 36.934 19.036 1.00 21.12 80 GLY B O 1
ATOM 3535 N N . GLU B 1 81 ? -15.385 38.745 17.782 1.00 22.32 81 GLU B N 1
ATOM 3536 C CA A GLU B 1 81 ? -15.974 39.769 18.617 0.50 22.43 81 GLU B CA 1
ATOM 3537 C CA B GLU B 1 81 ? -16.044 39.685 18.678 0.50 22.39 81 GLU B CA 1
ATOM 3538 C C . GLU B 1 81 ? -17.312 40.275 18.072 1.00 19.76 81 GLU B C 1
ATOM 3539 O O . GLU B 1 81 ? -17.906 41.140 18.665 1.00 19.46 81 GLU B O 1
ATOM 3550 N N . MET B 1 82 ? -17.735 39.784 16.905 1.00 18.81 82 MET B N 1
ATOM 3551 C CA . MET B 1 82 ? -19.094 40.014 16.379 1.00 18.71 82 MET B CA 1
ATOM 3552 C C . MET B 1 82 ? -19.438 41.486 16.196 1.00 18.58 82 MET B C 1
ATOM 3553 O O . MET B 1 82 ? -20.530 41.904 16.534 1.00 16.19 82 MET B O 1
ATOM 3558 N N . VAL B 1 83 ? -18.480 42.243 15.682 1.00 19.62 83 VAL B N 1
ATOM 3559 C CA . VAL B 1 83 ? -18.633 43.676 15.425 1.00 19.61 83 VAL B CA 1
ATOM 3560 C C . VAL B 1 83 ? -18.557 43.860 13.919 1.00 20.73 83 VAL B C 1
ATOM 3561 O O . VAL B 1 83 ? -17.697 43.276 13.271 1.00 21.10 83 VAL B O 1
ATOM 3565 N N . PHE B 1 84 ? -19.492 44.639 13.379 1.00 18.43 84 PHE B N 1
ATOM 3566 C CA . PHE B 1 84 ? -19.677 44.817 11.932 1.00 17.77 84 PHE B CA 1
ATOM 3567 C C . PHE B 1 84 ? -19.802 46.298 11.646 1.00 17.88 84 PHE B C 1
ATOM 3568 O O . PHE B 1 84 ? -20.526 46.977 12.351 1.00 18.19 84 PHE B O 1
ATOM 3576 N N . PRO B 1 85 ? -19.051 46.823 10.648 1.00 19.27 85 PRO B N 1
ATOM 3577 C CA . PRO B 1 85 ? -19.103 48.256 10.305 1.00 19.55 85 PRO B CA 1
ATOM 3578 C C . PRO B 1 85 ? -20.284 48.767 9.464 1.00 19.81 85 PRO B C 1
ATOM 3579 O O . PRO B 1 85 ? -20.316 49.972 9.188 1.00 18.98 85 PRO B O 1
ATOM 3583 N N . SER B 1 86 ? -21.203 47.894 9.026 1.00 18.80 86 SER B N 1
ATOM 3584 C CA . SER B 1 86 ? -22.463 48.324 8.391 1.00 19.37 86 SER B CA 1
ATOM 3585 C C . SER B 1 86 ? -23.498 47.207 8.376 1.00 19.21 86 SER B C 1
ATOM 3586 O O . SER B 1 86 ? -23.164 46.049 8.619 1.00 21.52 86 SER B O 1
ATOM 3589 N N . PRO B 1 87 ? -24.760 47.526 8.051 1.00 19.98 87 PRO B N 1
ATOM 3590 C CA . PRO B 1 87 ? -25.633 46.344 7.947 1.00 18.62 87 PRO B CA 1
ATOM 3591 C C . PRO B 1 87 ? -25.209 45.310 6.858 1.00 17.90 87 PRO B C 1
ATOM 3592 O O . PRO B 1 87 ? -25.232 44.084 7.121 1.00 16.98 87 PRO B O 1
ATOM 3596 N N . LEU B 1 88 ? -24.753 45.760 5.686 1.00 18.78 88 LEU B N 1
ATOM 3597 C CA . LEU B 1 88 ? -24.409 44.789 4.612 1.00 19.18 88 LEU B CA 1
ATOM 3598 C C . LEU B 1 88 ? -23.280 43.898 5.041 1.00 19.67 88 LEU B C 1
ATOM 3599 O O . LEU B 1 88 ? -23.295 42.649 4.876 1.00 17.96 88 LEU B O 1
ATOM 3604 N N . ASP B 1 89 ? -22.277 44.551 5.592 1.00 18.85 89 ASP B N 1
ATOM 3605 C CA . ASP B 1 89 ? -21.178 43.819 6.134 1.00 19.98 89 ASP B CA 1
ATOM 3606 C C . ASP B 1 89 ? -21.681 42.784 7.146 1.00 19.40 89 ASP B C 1
ATOM 3607 O O . ASP B 1 89 ? -21.274 41.587 7.082 1.00 17.88 89 ASP B O 1
ATOM 3612 N N . PHE B 1 90 ? -22.623 43.197 8.002 1.00 21.12 90 PHE B N 1
ATOM 3613 C CA . PHE B 1 90 ? -23.210 42.275 8.964 1.00 20.91 90 PHE B CA 1
ATOM 3614 C C . PHE B 1 90 ? -23.788 41.078 8.218 1.00 20.11 90 PHE B C 1
ATOM 3615 O O . PHE B 1 90 ? -23.393 39.953 8.522 1.00 19.72 90 PHE B O 1
ATOM 3623 N N . PHE B 1 91 ? -24.619 41.310 7.195 1.00 18.36 91 PHE B N 1
ATOM 3624 C CA . PHE B 1 91 ? -25.179 40.170 6.423 1.00 18.08 91 PHE B CA 1
ATOM 3625 C C . PHE B 1 91 ? -24.095 39.226 5.897 1.00 19.89 91 PHE B C 1
ATOM 3626 O O . PHE B 1 91 ? -24.249 38.009 5.987 1.00 22.09 91 PHE B O 1
ATOM 3634 N N . GLU B 1 92 ? -23.006 39.796 5.363 1.00 18.92 92 GLU B N 1
ATOM 3635 C CA . GLU B 1 92 ? -21.986 39.010 4.663 1.00 21.68 92 GLU B CA 1
ATOM 3636 C C . GLU B 1 92 ? -21.105 38.271 5.649 1.00 21.08 92 GLU B C 1
ATOM 3637 O O . GLU B 1 92 ? -20.719 37.115 5.414 1.00 21.91 92 GLU B O 1
ATOM 3643 N N . ARG B 1 93 ? -20.768 38.955 6.737 1.00 19.06 93 ARG B N 1
ATOM 3644 C CA . ARG B 1 93 ? -19.813 38.415 7.710 1.00 21.81 93 ARG B CA 1
ATOM 3645 C C . ARG B 1 93 ? -20.443 37.753 8.943 1.00 21.79 93 ARG B C 1
ATOM 3646 O O . ARG B 1 93 ? -19.746 37.065 9.694 1.00 24.49 93 ARG B O 1
ATOM 3654 N N . GLY B 1 94 ? -21.755 37.895 9.126 1.00 20.16 94 GLY B N 1
ATOM 3655 C CA . GLY B 1 94 ? -22.443 37.331 10.285 1.00 18.41 94 GLY B CA 1
ATOM 3656 C C . GLY B 1 94 ? -22.911 35.919 9.986 1.00 19.07 94 GLY B C 1
ATOM 3657 O O . GLY B 1 94 ? -24.062 35.574 10.238 1.00 18.55 94 GLY B O 1
ATOM 3658 N N . LYS B 1 95 ? -21.980 35.117 9.485 1.00 17.20 95 LYS B N 1
ATOM 3659 C CA . LYS B 1 95 ? -22.219 33.816 8.870 1.00 16.99 95 LYS B CA 1
ATOM 3660 C C . LYS B 1 95 ? -21.051 32.919 9.302 1.00 16.48 95 LYS B C 1
ATOM 3661 O O . LYS B 1 95 ? -20.034 33.457 9.754 1.00 22.02 95 LYS B O 1
ATOM 3667 N N . PRO B 1 96 ? -21.161 31.586 9.200 1.00 16.18 96 PRO B N 1
ATOM 3668 C CA . PRO B 1 96 ? -22.418 30.891 8.875 1.00 13.03 96 PRO B CA 1
ATOM 3669 C C . PRO B 1 96 ? -23.551 31.192 9.807 1.00 12.56 96 PRO B C 1
ATOM 3670 O O . PRO B 1 96 ? -23.359 31.612 10.958 1.00 12.07 96 PRO B O 1
ATOM 3674 N N . THR B 1 97 ? -24.744 30.944 9.308 1.00 11.96 97 THR B N 1
ATOM 3675 C CA . THR B 1 97 ? -25.873 30.828 10.242 1.00 11.19 97 THR B CA 1
ATOM 3676 C C . THR B 1 97 ? -25.648 29.596 11.140 1.00 12.51 97 THR B C 1
ATOM 3677 O O . THR B 1 97 ? -24.907 28.632 10.734 1.00 11.68 97 THR B O 1
ATOM 3681 N N . PRO B 1 98 ? -26.314 29.571 12.312 1.00 13.32 98 PRO B N 1
ATOM 3682 C CA . PRO B 1 98 ? -26.033 28.500 13.256 1.00 13.42 98 PRO B CA 1
ATOM 3683 C C . PRO B 1 98 ? -26.477 27.109 12.829 1.00 13.65 98 PRO B C 1
ATOM 3684 O O . PRO B 1 98 ? -27.586 26.949 12.308 1.00 14.56 98 PRO B O 1
ATOM 3688 N N . LEU B 1 99 ? -25.625 26.124 13.097 1.00 13.63 99 LEU B N 1
ATOM 3689 C CA . LEU B 1 99 ? -25.979 24.703 13.004 1.00 13.70 99 LEU B CA 1
ATOM 3690 C C . LEU B 1 99 ? -25.998 24.124 14.410 1.00 13.89 99 LEU B C 1
ATOM 3691 O O . LEU B 1 99 ? -24.992 24.165 15.067 1.00 12.84 99 LEU B O 1
ATOM 3696 N N . VAL B 1 100 ? -27.134 23.587 14.872 1.00 11.81 100 VAL B N 1
ATOM 3697 C CA . VAL B 1 100 ? -27.348 23.260 16.296 1.00 13.98 100 VAL B CA 1
ATOM 3698 C C . VAL B 1 100 ? -27.935 21.860 16.333 1.00 13.93 100 VAL B C 1
ATOM 3699 O O . VAL B 1 100 ? -28.819 21.541 15.553 1.00 16.06 100 VAL B O 1
ATOM 3703 N N . ARG B 1 101 ? -27.393 21.022 17.201 1.00 12.35 101 ARG B N 1
ATOM 3704 C CA . ARG B 1 101 ? -27.743 19.626 17.224 1.00 15.02 101 ARG B CA 1
ATOM 3705 C C . ARG B 1 101 ? -29.027 19.656 17.963 1.00 12.74 101 ARG B C 1
ATOM 3706 O O . ARG B 1 101 ? -29.075 20.212 19.006 1.00 12.71 101 ARG B O 1
ATOM 3714 N N . SER B 1 102 ? -30.040 19.017 17.416 1.00 16.23 102 SER B N 1
ATOM 3715 C CA . SER B 1 102 ? -31.259 18.798 18.174 1.00 18.50 102 SER B CA 1
ATOM 3716 C C . SER B 1 102 ? -31.254 17.582 19.131 1.00 21.81 102 SER B C 1
ATOM 3717 O O . SER B 1 102 ? -30.630 16.563 18.824 1.00 18.99 102 SER B O 1
ATOM 3720 N N . ARG B 1 103 ? -32.017 17.694 20.231 1.00 26.38 103 ARG B N 1
ATOM 3721 C CA . ARG B 1 103 ? -32.335 16.562 21.127 1.00 31.34 103 ARG B CA 1
ATOM 3722 C C . ARG B 1 103 ? -33.433 15.642 20.569 1.00 33.85 103 ARG B C 1
ATOM 3723 O O . ARG B 1 103 ? -33.568 14.508 21.041 1.00 35.61 103 ARG B O 1
ATOM 3731 N N . LEU B 1 104 ? -34.226 16.123 19.601 1.00 35.17 104 LEU B N 1
ATOM 3732 C CA . LEU B 1 104 ? -35.252 15.286 18.938 1.00 35.91 104 LEU B CA 1
ATOM 3733 C C . LEU B 1 104 ? -34.683 13.939 18.525 1.00 35.79 104 LEU B C 1
ATOM 3734 O O . LEU B 1 104 ? -33.618 13.886 17.911 1.00 36.17 104 LEU B O 1
ATOM 3739 N N . GLN B 1 105 ? -35.401 12.868 18.855 1.00 34.75 105 GLN B N 1
ATOM 3740 C CA . GLN B 1 105 ? -34.946 11.512 18.591 1.00 34.88 105 GLN B CA 1
ATOM 3741 C C . GLN B 1 105 ? -35.732 10.913 17.445 1.00 32.11 105 GLN B C 1
ATOM 3742 O O . GLN B 1 105 ? -36.944 10.684 17.545 1.00 30.45 105 GLN B O 1
ATOM 3748 N N . LEU B 1 106 ? -35.033 10.695 16.337 1.00 28.98 106 LEU B N 1
ATOM 3749 C CA . LEU B 1 106 ? -35.612 10.036 15.186 1.00 27.98 106 LEU B CA 1
ATOM 3750 C C . LEU B 1 106 ? -35.135 8.600 15.248 1.00 28.62 106 LEU B C 1
ATOM 3751 O O . LEU B 1 106 ? -34.144 8.307 15.927 1.00 28.00 106 LEU B O 1
ATOM 3756 N N . PRO B 1 107 ? -35.852 7.692 14.576 1.00 29.04 107 PRO B N 1
ATOM 3757 C CA . PRO B 1 107 ? -35.411 6.298 14.543 1.00 29.16 107 PRO B CA 1
ATOM 3758 C C . PRO B 1 107 ? -34.213 6.040 13.612 1.00 28.90 107 PRO B C 1
ATOM 3759 O O . PRO B 1 107 ? -33.791 6.925 12.847 1.00 27.29 107 PRO B O 1
ATOM 3763 N N . ASN B 1 108 ? -33.664 4.833 13.734 1.00 29.84 108 ASN B N 1
ATOM 3764 C CA . ASN B 1 108 ? -32.638 4.276 12.834 1.00 30.42 108 ASN B CA 1
ATOM 3765 C C . ASN B 1 108 ? -31.299 5.038 12.772 1.00 28.56 108 ASN B C 1
ATOM 3766 O O . ASN B 1 108 ? -30.608 5.036 11.749 1.00 31.38 108 ASN B O 1
ATOM 3771 N N . GLY B 1 109 ? -30.915 5.638 13.897 1.00 25.54 109 GLY B N 1
ATOM 3772 C CA . GLY B 1 109 ? -29.615 6.297 14.032 1.00 22.83 109 GLY B CA 1
ATOM 3773 C C . GLY B 1 109 ? -29.499 7.614 13.287 1.00 21.76 109 GLY B C 1
ATOM 3774 O O . GLY B 1 109 ? -28.387 8.048 12.988 1.00 17.38 109 GLY B O 1
ATOM 3775 N N . VAL B 1 110 ? -30.638 8.227 12.955 1.00 19.39 110 VAL B N 1
ATOM 3776 C CA . VAL B 1 110 ? -30.666 9.503 12.190 1.00 18.24 110 VAL B CA 1
ATOM 3777 C C . VAL B 1 110 ? -30.654 10.665 13.156 1.00 19.27 110 VAL B C 1
ATOM 3778 O O . VAL B 1 110 ? -31.637 10.888 13.863 1.00 16.40 110 VAL B O 1
ATOM 3782 N N . ARG B 1 111 ? -29.553 11.420 13.138 1.00 17.24 111 ARG B N 1
ATOM 3783 C CA . ARG B 1 111 ? -29.280 12.458 14.104 1.00 18.53 111 ARG B CA 1
ATOM 3784 C C . ARG B 1 111 ? -29.579 13.801 13.470 1.00 17.93 111 ARG B C 1
ATOM 3785 O O . ARG B 1 111 ? -29.138 14.070 12.370 1.00 22.65 111 ARG B O 1
ATOM 3793 N N . VAL B 1 112 ? -30.334 14.635 14.170 1.00 19.15 112 VAL B N 1
ATOM 3794 C CA . VAL B 1 112 ? -30.855 15.842 13.564 1.00 16.96 112 VAL B CA 1
ATOM 3795 C C . VAL B 1 112 ? -30.087 17.067 14.033 1.00 16.82 112 VAL B C 1
ATOM 3796 O O . VAL B 1 112 ? -29.977 17.309 15.229 1.00 15.10 112 VAL B O 1
ATOM 3800 N N . TRP B 1 113 ? -29.564 17.809 13.055 1.00 16.99 113 TRP B N 1
ATOM 3801 C CA . TRP B 1 113 ? -29.056 19.157 13.269 1.00 18.01 113 TRP B CA 1
ATOM 3802 C C . TRP B 1 113 ? -29.942 20.169 12.582 1.00 17.71 113 TRP B C 1
ATOM 3803 O O . TRP B 1 113 ? -30.323 19.982 11.420 1.00 20.87 113 TRP B O 1
ATOM 3814 N N . LEU B 1 114 ? -30.234 21.259 13.280 1.00 19.67 114 LEU B N 1
ATOM 3815 C CA . LEU B 1 114 ? -30.937 22.409 12.679 1.00 19.43 114 LEU B CA 1
ATOM 3816 C C . LEU B 1 114 ? -30.020 23.573 12.199 1.00 17.96 114 LEU B C 1
ATOM 3817 O O . LEU B 1 114 ? -29.115 23.995 12.908 1.00 20.96 114 LEU B O 1
ATOM 3822 N N . LYS B 1 115 ? -30.292 24.093 11.001 1.00 15.92 115 LYS B N 1
ATOM 3823 C CA . LYS B 1 115 ? -29.574 25.252 10.491 1.00 15.82 115 LYS B CA 1
ATOM 3824 C C . LYS B 1 115 ? -30.563 26.425 10.443 1.00 13.94 115 LYS B C 1
ATOM 3825 O O . LYS B 1 115 ? -31.494 26.445 9.649 1.00 11.81 115 LYS B O 1
ATOM 3831 N N . LEU B 1 116 ? -30.334 27.375 11.333 1.00 14.34 116 LEU B N 1
ATOM 3832 C CA . LEU B 1 116 ? -31.296 28.412 11.694 1.00 15.53 116 LEU B CA 1
ATOM 3833 C C . LEU B 1 116 ? -31.083 29.643 10.819 1.00 16.09 116 LEU B C 1
ATOM 3834 O O . LEU B 1 116 ? -30.269 30.488 11.105 1.00 16.04 116 LEU B O 1
ATOM 3839 N N . GLU B 1 117 ? -31.829 29.690 9.730 1.00 15.71 117 GLU B N 1
ATOM 3840 C CA . GLU B 1 117 ? -31.721 30.710 8.715 1.00 15.09 117 GLU B CA 1
ATOM 3841 C C . GLU B 1 117 ? -32.510 31.952 9.161 1.00 14.39 117 GLU B C 1
ATOM 3842 O O . GLU B 1 117 ? -32.492 32.997 8.462 1.00 14.97 117 GLU B O 1
ATOM 3848 N N . TRP B 1 118 ? -33.184 31.905 10.320 1.00 14.46 118 TRP B N 1
ATOM 3849 C CA . TRP B 1 118 ? -33.780 33.188 10.796 1.00 15.18 118 TRP B CA 1
ATOM 3850 C C . TRP B 1 118 ? -32.742 34.178 11.327 1.00 16.92 118 TRP B C 1
ATOM 3851 O O . TRP B 1 118 ? -33.089 35.337 11.632 1.00 15.21 118 TRP B O 1
ATOM 3862 N N . TYR B 1 119 ? -31.496 33.706 11.429 1.00 15.50 119 TYR B N 1
ATOM 3863 C CA . TYR B 1 119 ? -30.273 34.487 11.752 1.00 16.22 119 TYR B CA 1
ATOM 3864 C C . TYR B 1 119 ? -29.811 35.475 10.642 1.00 16.22 119 TYR B C 1
ATOM 3865 O O . TYR B 1 119 ? -29.003 36.385 10.886 1.00 15.96 119 TYR B O 1
ATOM 3874 N N . ASN B 1 120 ? -30.405 35.367 9.460 1.00 14.02 120 ASN B N 1
ATOM 3875 C CA . ASN B 1 120 ? -30.229 36.406 8.454 1.00 15.59 120 ASN B CA 1
ATOM 3876 C C . ASN B 1 120 ? -30.925 37.630 8.977 1.00 16.80 120 ASN B C 1
ATOM 3877 O O . ASN B 1 120 ? -32.083 37.478 9.383 1.00 21.07 120 ASN B O 1
ATOM 3882 N N . PRO B 1 121 ? -30.248 38.813 8.961 1.00 19.53 121 PRO B N 1
ATOM 3883 C CA . PRO B 1 121 ? -30.654 40.058 9.643 1.00 19.72 121 PRO B CA 1
ATOM 3884 C C . PRO B 1 121 ? -31.897 40.816 9.231 1.00 19.69 121 PRO B C 1
ATOM 3885 O O . PRO B 1 121 ? -32.318 41.615 10.049 1.00 18.17 121 PRO B O 1
ATOM 3889 N N . PHE B 1 122 ? -32.406 40.640 8.002 1.00 20.97 122 PHE B N 1
ATOM 3890 C CA . PHE B 1 122 ? -33.356 41.582 7.365 1.00 19.60 122 PHE B CA 1
ATOM 3891 C C . PHE B 1 122 ? -34.819 41.024 7.400 1.00 21.17 122 PHE B C 1
ATOM 3892 O O . PHE B 1 122 ? -35.682 41.594 8.077 1.00 25.21 122 PHE B O 1
ATOM 3900 N N . SER B 1 123 ? -35.063 39.891 6.736 1.00 18.20 123 SER B N 1
ATOM 3901 C CA . SER B 1 123 ? -36.357 39.203 6.729 1.00 18.95 123 SER B CA 1
ATOM 3902 C C . SER B 1 123 ? -36.421 38.152 7.820 1.00 18.25 123 SER B C 1
ATOM 3903 O O . SER B 1 123 ? -37.468 37.508 7.998 1.00 20.10 123 SER B O 1
ATOM 3906 N N . LEU B 1 124 ? -35.323 37.979 8.560 1.00 17.43 124 LEU B N 1
ATOM 3907 C CA . LEU B 1 124 ? -35.182 36.861 9.495 1.00 15.25 124 LEU B CA 1
ATOM 3908 C C . LEU B 1 124 ? -35.603 35.566 8.791 1.00 16.86 124 LEU B C 1
ATOM 3909 O O . LEU B 1 124 ? -36.375 34.820 9.298 1.00 15.40 124 LEU B O 1
ATOM 3914 N N . SER B 1 125 ? -35.109 35.358 7.577 1.00 15.08 125 SER B N 1
ATOM 3915 C CA . SER B 1 125 ? -35.347 34.133 6.839 1.00 16.38 125 SER B CA 1
ATOM 3916 C C . SER B 1 125 ? -34.226 33.886 5.829 1.00 14.24 125 SER B C 1
ATOM 3917 O O . SER B 1 125 ? -33.550 34.842 5.437 1.00 16.76 125 SER B O 1
ATOM 3920 N N . VAL B 1 126 ? -34.064 32.618 5.393 1.00 14.72 126 VAL B N 1
ATOM 3921 C CA . VAL B 1 126 ? -33.285 32.198 4.212 1.00 16.08 126 VAL B CA 1
ATOM 3922 C C . VAL B 1 126 ? -33.425 33.138 2.998 1.00 15.16 126 VAL B C 1
ATOM 3923 O O . VAL B 1 126 ? -32.505 33.316 2.242 1.00 16.09 126 VAL B O 1
ATOM 3927 N N . ALA B 1 127 ? -34.567 33.792 2.826 1.00 15.03 127 ALA B N 1
ATOM 3928 C CA . ALA B 1 127 ? -34.676 34.699 1.700 1.00 16.40 127 ALA B CA 1
ATOM 3929 C C . ALA B 1 127 ? -33.656 35.860 1.637 1.00 16.87 127 ALA B C 1
ATOM 3930 O O . ALA B 1 127 ? -33.507 36.439 0.560 1.00 18.03 127 ALA B O 1
ATOM 3932 N N . ASP B 1 128 ? -33.009 36.247 2.755 1.00 19.16 128 ASP B N 1
ATOM 3933 C CA . ASP B 1 128 ? -32.059 37.386 2.709 1.00 18.19 128 ASP B CA 1
ATOM 3934 C C . ASP B 1 128 ? -30.991 37.110 1.662 1.00 17.52 128 ASP B C 1
ATOM 3935 O O . ASP B 1 128 ? -30.608 38.007 0.922 1.00 19.04 128 ASP B O 1
ATOM 3940 N N . ARG B 1 129 ? -30.568 35.840 1.569 1.00 14.74 129 ARG B N 1
ATOM 3941 C CA . ARG B 1 129 ? -29.430 35.487 0.744 1.00 13.68 129 ARG B CA 1
ATOM 3942 C C . ARG B 1 129 ? -29.695 35.777 -0.762 1.00 12.54 129 ARG B C 1
ATOM 3943 O O . ARG B 1 129 ? -28.894 36.382 -1.450 1.00 10.84 129 ARG B O 1
ATOM 3951 N N . PRO B 1 130 ? -30.849 35.337 -1.319 1.00 9.82 130 PRO B N 1
ATOM 3952 C CA . PRO B 1 130 ? -31.081 35.563 -2.723 1.00 11.38 130 PRO B CA 1
ATOM 3953 C C . PRO B 1 130 ? -31.300 37.062 -2.949 1.00 10.37 130 PRO B C 1
ATOM 3954 O O . PRO B 1 130 ? -31.023 37.551 -4.003 1.00 11.74 130 PRO B O 1
ATOM 3958 N N . ALA B 1 131 ? -31.920 37.716 -1.977 1.00 11.37 131 ALA B N 1
ATOM 3959 C CA . ALA B 1 131 ? -32.165 39.177 -2.132 1.00 12.10 131 ALA B CA 1
ATOM 3960 C C . ALA B 1 131 ? -30.876 39.969 -2.315 1.00 12.89 131 ALA B C 1
ATOM 3961 O O . ALA B 1 131 ? -30.793 40.826 -3.227 1.00 12.43 131 ALA B O 1
ATOM 3963 N N . VAL B 1 132 ? -29.928 39.722 -1.405 1.00 13.07 132 VAL B N 1
ATOM 3964 C CA . VAL B 1 132 ? -28.545 40.301 -1.460 1.00 13.13 132 VAL B CA 1
ATOM 3965 C C . VAL B 1 132 ? -27.780 40.022 -2.798 1.00 13.83 132 VAL B C 1
ATOM 3966 O O . VAL B 1 132 ? -27.328 40.920 -3.519 1.00 11.55 132 VAL B O 1
ATOM 3970 N N . GLU B 1 133 ? -27.625 38.754 -3.124 1.00 12.08 133 GLU B N 1
ATOM 3971 C CA . GLU B 1 133 ? -27.047 38.372 -4.371 1.00 14.90 133 GLU B CA 1
ATOM 3972 C C . GLU B 1 133 ? -27.708 39.040 -5.598 1.00 13.43 133 GLU B C 1
ATOM 3973 O O . GLU B 1 133 ? -26.998 39.614 -6.434 1.00 15.23 133 GLU B O 1
ATOM 3979 N N . ILE B 1 134 ? -29.045 38.975 -5.696 1.00 13.51 134 ILE B N 1
ATOM 3980 C CA . ILE B 1 134 ? -29.767 39.443 -6.826 1.00 12.39 134 ILE B CA 1
ATOM 3981 C C . ILE B 1 134 ? -29.652 40.975 -6.951 1.00 13.44 134 ILE B C 1
ATOM 3982 O O . ILE B 1 134 ? -29.459 41.439 -8.042 1.00 17.20 134 ILE B O 1
ATOM 3987 N N . ILE B 1 135 ? -29.691 41.726 -5.843 1.00 17.50 135 ILE B N 1
ATOM 3988 C CA . ILE B 1 135 ? -29.567 43.198 -5.961 1.00 17.16 135 ILE B CA 1
ATOM 3989 C C . ILE B 1 135 ? -28.127 43.674 -6.184 1.00 19.34 135 ILE B C 1
ATOM 3990 O O . ILE B 1 135 ? -27.894 44.654 -6.921 1.00 17.41 135 ILE B O 1
ATOM 3995 N N . SER B 1 136 ? -27.168 42.952 -5.623 1.00 19.76 136 SER B N 1
ATOM 3996 C CA A SER B 1 136 ? -25.760 43.323 -5.760 0.50 24.41 136 SER B CA 1
ATOM 3997 C CA B SER B 1 136 ? -25.757 43.306 -5.759 0.50 24.38 136 SER B CA 1
ATOM 3998 C C . SER B 1 136 ? -25.280 43.126 -7.197 1.00 25.35 136 SER B C 1
ATOM 3999 O O . SER B 1 136 ? -24.522 43.952 -7.715 1.00 30.33 136 SER B O 1
ATOM 4004 N N . ARG B 1 137 ? -25.721 42.049 -7.847 1.00 27.69 137 ARG B N 1
ATOM 4005 C CA A ARG B 1 137 ? -25.299 41.834 -9.226 0.50 29.20 137 ARG B CA 1
ATOM 4006 C CA B ARG B 1 137 ? -25.381 41.774 -9.254 0.50 30.22 137 ARG B CA 1
ATOM 4007 C C . ARG B 1 137 ? -26.008 42.822 -10.145 1.00 30.14 137 ARG B C 1
ATOM 4008 O O . ARG B 1 137 ? -25.394 43.349 -11.063 1.00 32.26 137 ARG B O 1
ATOM 4023 N N . LEU B 1 138 ? -27.278 43.069 -9.861 1.00 32.17 138 LEU B N 1
ATOM 4024 C CA . LEU B 1 138 ? -28.104 44.052 -10.552 1.00 34.55 138 LEU B CA 1
ATOM 4025 C C . LEU B 1 138 ? -27.505 45.473 -10.473 1.00 35.34 138 LEU B C 1
ATOM 4026 O O . LEU B 1 138 ? -27.642 46.253 -11.417 1.00 40.31 138 LEU B O 1
ATOM 4031 N N . SER B 1 139 ? -26.795 45.779 -9.383 1.00 35.28 139 SER B N 1
ATOM 4032 C CA . SER B 1 139 ? -26.249 47.124 -9.136 1.00 34.69 139 SER B CA 1
ATOM 4033 C C . SER B 1 139 ? -25.130 47.647 -10.055 1.00 37.20 139 SER B C 1
ATOM 4034 O O . SER B 1 139 ? -24.696 48.788 -9.891 1.00 39.16 139 SER B O 1
ATOM 4037 N N . ARG B 1 140 ? -24.683 46.844 -11.017 1.00 40.55 140 ARG B N 1
ATOM 4038 C CA . ARG B 1 140 ? -23.749 47.313 -12.042 1.00 44.18 140 ARG B CA 1
ATOM 4039 C C . ARG B 1 140 ? -24.466 47.781 -13.319 1.00 42.66 140 ARG B C 1
ATOM 4040 O O . ARG B 1 140 ? -23.884 48.540 -14.096 1.00 45.68 140 ARG B O 1
ATOM 4048 N N . ARG B 1 141 ? -25.711 47.338 -13.531 1.00 40.81 141 ARG B N 1
ATOM 4049 C CA . ARG B 1 141 ? -26.448 47.618 -14.778 1.00 40.13 141 ARG B CA 1
ATOM 4050 C C . ARG B 1 141 ? -27.774 48.403 -14.648 1.00 36.07 141 ARG B C 1
ATOM 4051 O O . ARG B 1 141 ? -28.313 48.844 -15.669 1.00 33.48 141 ARG B O 1
ATOM 4059 N N . VAL B 1 142 ? -28.282 48.591 -13.423 1.00 29.20 142 VAL B N 1
ATOM 4060 C CA . VAL B 1 142 ? -29.538 49.329 -13.181 1.00 28.72 142 VAL B CA 1
ATOM 4061 C C . VAL B 1 142 ? -29.290 50.605 -12.378 1.00 25.26 142 VAL B C 1
ATOM 4062 O O . VAL B 1 142 ? -28.837 50.544 -11.228 1.00 26.73 142 VAL B O 1
ATOM 4066 N N . GLU B 1 143 ? -29.661 51.743 -12.969 1.00 25.11 143 GLU B N 1
ATOM 4067 C CA . GLU B 1 143 ? -29.490 53.054 -12.348 1.00 26.93 143 GLU B CA 1
ATOM 4068 C C . GLU B 1 143 ? -30.131 53.119 -10.964 1.00 24.43 143 GLU B C 1
ATOM 4069 O O . GLU B 1 143 ? -31.250 52.647 -10.751 1.00 20.09 143 GLU B O 1
ATOM 4075 N N . LYS B 1 144 ? -29.444 53.741 -10.020 1.00 22.22 144 LYS B N 1
ATOM 4076 C CA . LYS B 1 144 ? -30.001 53.861 -8.675 1.00 22.71 144 LYS B CA 1
ATOM 4077 C C . LYS B 1 144 ? -31.278 54.672 -8.736 1.00 21.13 144 LYS B C 1
ATOM 4078 O O . LYS B 1 144 ? -31.426 55.554 -9.580 1.00 22.63 144 LYS B O 1
ATOM 4084 N N . GLY B 1 145 ? -32.193 54.371 -7.825 1.00 20.26 145 GLY B N 1
ATOM 4085 C CA . GLY B 1 145 ? -33.503 54.995 -7.833 1.00 21.14 145 GLY B CA 1
ATOM 4086 C C . GLY B 1 145 ? -34.527 54.217 -8.623 1.00 20.00 145 GLY B C 1
ATOM 4087 O O . GLY B 1 145 ? -35.703 54.485 -8.464 1.00 24.75 145 GLY B O 1
ATOM 4088 N N . SER B 1 146 ? -34.108 53.250 -9.456 1.00 17.80 146 SER B N 1
ATOM 4089 C CA . SER B 1 146 ? -35.040 52.418 -10.201 1.00 17.34 146 SER B CA 1
ATOM 4090 C C . SER B 1 146 ? -35.888 51.608 -9.222 1.00 14.89 146 SER B C 1
ATOM 4091 O O . SER B 1 146 ? -35.476 51.375 -8.095 1.00 15.63 146 SER B O 1
ATOM 4094 N N . LEU B 1 147 ? -37.075 51.195 -9.671 1.00 17.12 147 LEU B N 1
ATOM 4095 C CA . LEU B 1 147 ? -37.907 50.270 -8.932 1.00 14.79 147 LEU B CA 1
ATOM 4096 C C . LEU B 1 147 ? -37.529 48.814 -9.258 1.00 14.16 147 LEU B C 1
ATOM 4097 O O . LEU B 1 147 ? -37.419 48.412 -10.438 1.00 13.22 147 LEU B O 1
ATOM 4102 N N . VAL B 1 148 ? -37.339 48.046 -8.196 1.00 15.53 148 VAL B N 1
ATOM 4103 C CA . VAL B 1 148 ? -37.281 46.580 -8.304 1.00 15.77 148 VAL B CA 1
ATOM 4104 C C . VAL B 1 148 ? -38.490 45.928 -7.646 1.00 17.05 148 VAL B C 1
ATOM 4105 O O . VAL B 1 148 ? -38.901 46.366 -6.557 1.00 17.22 148 VAL B O 1
ATOM 4109 N N . ALA B 1 149 ? -39.014 44.877 -8.290 1.00 16.13 149 ALA B N 1
ATOM 4110 C CA . ALA B 1 149 ? -40.217 44.136 -7.805 1.00 15.99 149 ALA B CA 1
ATOM 4111 C C . ALA B 1 149 ? -40.227 42.608 -7.978 1.00 17.12 149 ALA B C 1
ATOM 4112 O O . ALA B 1 149 ? -39.551 42.054 -8.853 1.00 16.96 149 ALA B O 1
ATOM 4114 N N . ASP B 1 150 ? -41.049 41.948 -7.156 1.00 18.64 150 ASP B N 1
ATOM 4115 C CA . ASP B 1 150 ? -41.340 40.511 -7.330 1.00 17.97 150 ASP B CA 1
ATOM 4116 C C . ASP B 1 150 ? -42.665 39.987 -6.704 1.00 18.25 150 ASP B C 1
ATOM 4117 O O . ASP B 1 150 ? -43.319 40.614 -5.875 1.00 19.04 150 ASP B O 1
ATOM 4122 N N . ALA B 1 151 ? -43.081 38.817 -7.147 1.00 15.99 151 ALA B N 1
ATOM 4123 C CA . ALA B 1 151 ? -44.079 38.079 -6.372 1.00 16.05 151 ALA B CA 1
ATOM 4124 C C . ALA B 1 151 ? -43.453 37.316 -5.192 1.00 16.23 151 ALA B C 1
ATOM 4125 O O . ALA B 1 151 ? -42.392 36.656 -5.312 1.00 15.02 151 ALA B O 1
ATOM 4127 N N . THR B 1 152 ? -44.151 37.288 -4.064 1.00 15.67 152 THR B N 1
ATOM 4128 C CA . THR B 1 152 ? -43.562 36.641 -2.881 1.00 15.80 152 THR B CA 1
ATOM 4129 C C . THR B 1 152 ? -44.647 36.064 -2.017 1.00 16.59 152 THR B C 1
ATOM 4130 O O . THR B 1 152 ? -45.791 36.491 -2.118 1.00 15.89 152 THR B O 1
ATOM 4134 N N . SER B 1 153 ? -44.285 35.048 -1.233 1.00 15.88 153 SER B N 1
ATOM 4135 C CA . SER B 1 153 ? -45.129 34.576 -0.140 1.00 15.83 153 SER B CA 1
ATOM 4136 C C . SER B 1 153 ? -45.062 35.446 1.112 1.00 16.64 153 SER B C 1
ATOM 4137 O O . SER B 1 153 ? -45.976 35.391 1.928 1.00 17.48 153 SER B O 1
ATOM 4140 N N . SER B 1 154 ? -43.947 36.166 1.288 1.00 15.03 154 SER B N 1
ATOM 4141 C CA . SER B 1 154 ? -43.713 37.096 2.410 1.00 17.57 154 SER B CA 1
ATOM 4142 C C . SER B 1 154 ? -42.249 37.417 2.601 1.00 17.92 154 SER B C 1
ATOM 4143 O O . SER B 1 154 ? -41.889 38.562 2.729 1.00 14.83 154 SER B O 1
ATOM 4146 N N . ASN B 1 155 ? -41.420 36.385 2.674 1.00 17.12 155 ASN B N 1
ATOM 4147 C CA . ASN B 1 155 ? -40.064 36.557 3.165 1.00 16.34 155 ASN B CA 1
ATOM 4148 C C . ASN B 1 155 ? -39.166 37.238 2.164 1.00 16.16 155 ASN B C 1
ATOM 4149 O O . ASN B 1 155 ? -38.256 37.971 2.553 1.00 16.52 155 ASN B O 1
ATOM 4154 N N . PHE B 1 156 ? -39.373 36.925 0.901 1.00 14.96 156 PHE B N 1
ATOM 4155 C CA . PHE B 1 156 ? -38.513 37.460 -0.151 1.00 15.67 156 PHE B CA 1
ATOM 4156 C C . PHE B 1 156 ? -38.866 38.942 -0.326 1.00 16.14 156 PHE B C 1
ATOM 4157 O O . PHE B 1 156 ? -37.994 39.796 -0.499 1.00 17.71 156 PHE B O 1
ATOM 4165 N N . GLY B 1 157 ? -40.132 39.287 -0.160 1.00 16.60 157 GLY B N 1
ATOM 4166 C CA . GLY B 1 157 ? -40.499 40.717 -0.250 1.00 15.44 157 GLY B CA 1
ATOM 4167 C C . GLY B 1 157 ? -39.861 41.556 0.842 1.00 14.99 157 GLY B C 1
ATOM 4168 O O . GLY B 1 157 ? -39.460 42.747 0.631 1.00 13.03 157 GLY B O 1
ATOM 4169 N N . VAL B 1 158 ? -39.773 40.961 2.024 1.00 15.40 158 VAL B N 1
ATOM 4170 C CA . VAL B 1 158 ? -39.203 41.648 3.144 1.00 14.40 158 VAL B CA 1
ATOM 4171 C C . VAL B 1 158 ? -37.730 41.843 2.855 1.00 15.56 158 VAL B C 1
ATOM 4172 O O . VAL B 1 158 ? -37.278 42.968 2.969 1.00 15.20 158 VAL B O 1
ATOM 4176 N N . ALA B 1 159 ? -37.041 40.788 2.393 1.00 15.63 159 ALA B N 1
ATOM 4177 C CA . ALA B 1 159 ? -35.585 40.831 2.110 1.00 16.18 159 ALA B CA 1
ATOM 4178 C C . ALA B 1 159 ? -35.268 41.826 1.013 1.00 15.42 159 ALA B C 1
ATOM 4179 O O . ALA B 1 159 ? -34.494 42.729 1.219 1.00 18.15 159 ALA B O 1
ATOM 4181 N N . LEU B 1 160 ? -35.926 41.651 -0.125 1.00 16.81 160 LEU B N 1
ATOM 4182 C CA . LEU B 1 160 ? -35.835 42.544 -1.267 1.00 15.14 160 LEU B CA 1
ATOM 4183 C C . LEU B 1 160 ? -36.069 43.995 -0.777 1.00 16.64 160 LEU B C 1
ATOM 4184 O O . LEU B 1 160 ? -35.302 44.902 -1.113 1.00 16.28 160 LEU B O 1
ATOM 4189 N N . SER B 1 161 ? -37.101 44.172 0.054 1.00 16.31 161 SER B N 1
ATOM 4190 C CA . SER B 1 161 ? -37.454 45.508 0.586 1.00 16.81 161 SER B CA 1
ATOM 4191 C C . SER B 1 161 ? -36.257 46.129 1.366 1.00 16.30 161 SER B C 1
ATOM 4192 O O . SER B 1 161 ? -35.881 47.296 1.136 1.00 17.82 161 SER B O 1
ATOM 4195 N N . ALA B 1 162 ? -35.632 45.343 2.242 1.00 16.31 162 ALA B N 1
ATOM 4196 C CA . ALA B 1 162 ? -34.511 45.804 3.094 1.00 14.99 162 ALA B CA 1
ATOM 4197 C C . ALA B 1 162 ? -33.241 46.074 2.274 1.00 15.49 162 ALA B C 1
ATOM 4198 O O . ALA B 1 162 ? -32.512 47.050 2.530 1.00 18.65 162 ALA B O 1
ATOM 4200 N N . VAL B 1 163 ? -32.965 45.147 1.356 1.00 15.80 163 VAL B N 1
ATOM 4201 C CA . VAL B 1 163 ? -31.733 45.154 0.603 1.00 14.63 163 VAL B CA 1
ATOM 4202 C C . VAL B 1 163 ? -31.806 46.258 -0.431 1.00 16.87 163 VAL B C 1
ATOM 4203 O O . VAL B 1 163 ? -30.800 46.899 -0.695 1.00 19.79 163 VAL B O 1
ATOM 4207 N N . ALA B 1 164 ? -32.971 46.442 -1.053 1.00 17.21 164 ALA B N 1
ATOM 4208 C CA . ALA B 1 164 ? -33.154 47.565 -2.004 1.00 20.02 164 ALA B CA 1
ATOM 4209 C C . ALA B 1 164 ? -32.843 48.917 -1.370 1.00 20.75 164 ALA B C 1
ATOM 4210 O O . ALA B 1 164 ? -32.244 49.799 -2.008 1.00 22.76 164 ALA B O 1
ATOM 4212 N N . ARG B 1 165 ? -33.251 49.046 -0.116 1.00 23.39 165 ARG B N 1
ATOM 4213 C CA . ARG B 1 165 ? -33.029 50.226 0.672 1.00 24.48 165 ARG B CA 1
ATOM 4214 C C . ARG B 1 165 ? -31.530 50.431 0.728 1.00 23.47 165 ARG B C 1
ATOM 4215 O O . ARG B 1 165 ? -31.021 51.489 0.386 1.00 24.58 165 ARG B O 1
ATOM 4223 N N . LEU B 1 166 ? -30.826 49.366 1.086 1.00 20.71 166 LEU B N 1
ATOM 4224 C CA . LEU B 1 166 ? -29.409 49.468 1.386 1.00 21.57 166 LEU B CA 1
ATOM 4225 C C . LEU B 1 166 ? -28.500 49.643 0.144 1.00 20.46 166 LEU B C 1
ATOM 4226 O O . LEU B 1 166 ? -27.319 50.057 0.282 1.00 19.44 166 LEU B O 1
ATOM 4231 N N . TYR B 1 167 ? -29.025 49.296 -1.037 1.00 18.14 167 TYR B N 1
ATOM 4232 C CA . TYR B 1 167 ? -28.340 49.465 -2.340 1.00 17.44 167 TYR B CA 1
ATOM 4233 C C . TYR B 1 167 ? -28.875 50.658 -3.149 1.00 15.91 167 TYR B C 1
ATOM 4234 O O . TYR B 1 167 ? -28.562 50.792 -4.344 1.00 16.54 167 TYR B O 1
ATOM 4243 N N . GLY B 1 168 ? -29.702 51.508 -2.531 1.00 17.81 168 GLY B N 1
ATOM 4244 C CA . GLY B 1 168 ? -30.248 52.670 -3.258 1.00 16.97 168 GLY B CA 1
ATOM 4245 C C . GLY B 1 168 ? -31.309 52.490 -4.354 1.00 16.74 168 GLY B C 1
ATOM 4246 O O . GLY B 1 168 ? -31.258 53.180 -5.372 1.00 18.83 168 GLY B O 1
ATOM 4247 N N . TYR B 1 169 ? -32.262 51.571 -4.144 1.00 16.04 169 TYR B N 1
ATOM 4248 C CA . TYR B 1 169 ? -33.333 51.230 -5.101 1.00 16.69 169 TYR B CA 1
ATOM 4249 C C . TYR B 1 169 ? -34.650 51.284 -4.357 1.00 16.86 169 TYR B C 1
ATOM 4250 O O . TYR B 1 169 ? -34.639 51.233 -3.150 1.00 18.96 169 TYR B O 1
ATOM 4259 N N . ARG B 1 170 ? -35.754 51.409 -5.096 1.00 19.00 170 ARG B N 1
ATOM 4260 C CA . ARG B 1 170 ? -37.094 51.375 -4.533 1.00 21.22 170 ARG B CA 1
ATOM 4261 C C . ARG B 1 170 ? -37.503 49.957 -4.755 1.00 20.60 170 ARG B C 1
ATOM 4262 O O . ARG B 1 170 ? -36.946 49.301 -5.639 1.00 19.60 170 ARG B O 1
ATOM 4270 N N . ALA B 1 171 ? -38.441 49.491 -3.941 1.00 19.46 171 ALA B N 1
ATOM 4271 C CA . ALA B 1 171 ? -39.028 48.175 -4.114 1.00 18.10 171 ALA B CA 1
ATOM 4272 C C . ALA B 1 171 ? -40.531 48.212 -4.059 1.00 17.04 171 ALA B C 1
ATOM 4273 O O . ALA B 1 171 ? -41.138 49.096 -3.420 1.00 16.02 171 ALA B O 1
ATOM 4275 N N . ARG B 1 172 ? -41.077 47.153 -4.643 1.00 15.14 172 ARG B N 1
ATOM 4276 C CA . ARG B 1 172 ? -42.496 46.894 -4.746 1.00 15.70 172 ARG B CA 1
ATOM 4277 C C . ARG B 1 172 ? -42.646 45.378 -4.656 1.00 16.08 172 ARG B C 1
ATOM 4278 O O . ARG B 1 172 ? -41.971 44.638 -5.380 1.00 16.27 172 ARG B O 1
ATOM 4286 N N . VAL B 1 173 ? -43.567 44.923 -3.815 1.00 18.85 173 VAL B N 1
ATOM 4287 C CA . VAL B 1 173 ? -43.793 43.504 -3.612 1.00 19.02 173 VAL B CA 1
ATOM 4288 C C . VAL B 1 173 ? -45.257 43.150 -3.943 1.00 17.31 173 VAL B C 1
ATOM 4289 O O . VAL B 1 173 ? -46.170 43.946 -3.739 1.00 20.73 173 VAL B O 1
ATOM 4293 N N . TYR B 1 174 ? -45.458 41.964 -4.497 1.00 17.18 174 TYR B N 1
ATOM 4294 C CA . TYR B 1 174 ? -46.809 41.475 -4.798 1.00 18.42 174 TYR B CA 1
ATOM 4295 C C . TYR B 1 174 ? -47.013 40.250 -3.941 1.00 17.97 174 TYR B C 1
ATOM 4296 O O . TYR B 1 174 ? -46.117 39.428 -3.837 1.00 18.60 174 TYR B O 1
ATOM 4305 N N . LEU B 1 175 ? -48.170 40.139 -3.289 1.00 17.00 175 LEU B N 1
ATOM 4306 C CA . LEU B 1 175 ? -48.434 38.982 -2.449 1.00 18.64 175 LEU B CA 1
ATOM 4307 C C . LEU B 1 175 ? -49.826 38.465 -2.708 1.00 20.65 175 LEU B C 1
ATOM 4308 O O . LEU B 1 175 ? -50.697 39.242 -3.067 1.00 17.27 175 LEU B O 1
ATOM 4313 N N . PRO B 1 176 ? -50.036 37.151 -2.545 1.00 21.49 176 PRO B N 1
ATOM 4314 C CA . PRO B 1 176 ? -51.425 36.682 -2.559 1.00 22.75 176 PRO B CA 1
ATOM 4315 C C . PRO B 1 176 ? -52.154 37.080 -1.278 1.00 23.23 176 PRO B C 1
ATOM 4316 O O . PRO B 1 176 ? -51.524 37.449 -0.295 1.00 23.35 176 PRO B O 1
ATOM 4320 N N . GLY B 1 177 ? -53.481 37.014 -1.308 1.00 21.92 177 GLY B N 1
ATOM 4321 C CA . GLY B 1 177 ? -54.313 37.200 -0.124 1.00 23.45 177 GLY B CA 1
ATOM 4322 C C . GLY B 1 177 ? -53.971 36.342 1.085 1.00 23.81 177 GLY B C 1
ATOM 4323 O O . GLY B 1 177 ? -53.992 36.826 2.217 1.00 26.84 177 GLY B O 1
ATOM 4324 N N . ALA B 1 178 ? -53.644 35.074 0.840 1.00 26.18 178 ALA B N 1
ATOM 4325 C CA . ALA B 1 178 ? -53.350 34.111 1.899 1.00 28.34 178 ALA B CA 1
ATOM 4326 C C . ALA B 1 178 ? -51.960 34.281 2.543 1.00 29.12 178 ALA B C 1
ATOM 4327 O O . ALA B 1 178 ? -51.602 33.503 3.428 1.00 30.94 178 ALA B O 1
ATOM 4329 N N . ALA B 1 179 ? -51.182 35.277 2.106 1.00 28.30 179 ALA B N 1
ATOM 4330 C CA . ALA B 1 179 ? -49.866 35.572 2.691 1.00 27.18 179 ALA B CA 1
ATOM 4331 C C . ALA B 1 179 ? -49.930 36.083 4.134 1.00 26.94 179 ALA B C 1
ATOM 4332 O O . ALA B 1 179 ? -50.885 36.775 4.515 1.00 28.07 179 ALA B O 1
ATOM 4334 N N . GLU B 1 180 ? -48.894 35.777 4.924 1.00 23.70 180 GLU B N 1
ATOM 4335 C CA . GLU B 1 180 ? -48.872 36.143 6.343 1.00 24.10 180 GLU B CA 1
ATOM 4336 C C . GLU B 1 180 ? -48.871 37.644 6.458 1.00 22.52 180 GLU B C 1
ATOM 4337 O O . GLU B 1 180 ? -48.422 38.370 5.560 1.00 20.45 180 GLU B O 1
ATOM 4343 N N . GLU B 1 181 ? -49.381 38.113 7.575 1.00 24.75 181 GLU B N 1
ATOM 4344 C CA . GLU B 1 181 ? -49.543 39.533 7.732 1.00 25.02 181 GLU B CA 1
ATOM 4345 C C . GLU B 1 181 ? -48.172 40.248 7.703 1.00 23.35 181 GLU B C 1
ATOM 4346 O O . GLU B 1 181 ? -48.086 41.319 7.103 1.00 22.72 181 GLU B O 1
ATOM 4352 N N . PHE B 1 182 ? -47.099 39.604 8.189 1.00 22.46 182 PHE B N 1
ATOM 4353 C CA . PHE B 1 182 ? -45.760 40.245 8.271 1.00 22.08 182 PHE B CA 1
ATOM 4354 C C . PHE B 1 182 ? -45.202 40.563 6.878 1.00 19.94 182 PHE B C 1
ATOM 4355 O O . PHE B 1 182 ? -44.429 41.527 6.694 1.00 19.65 182 PHE B O 1
ATOM 4363 N N . GLY B 1 183 ? -45.546 39.698 5.927 1.00 19.40 183 GLY B N 1
ATOM 4364 C CA . GLY B 1 183 ? -45.229 39.902 4.553 1.00 19.15 183 GLY B CA 1
ATOM 4365 C C . GLY B 1 183 ? -45.909 41.095 3.936 1.00 18.96 183 GLY B C 1
ATOM 4366 O O . GLY B 1 183 ? -45.378 41.683 3.020 1.00 19.74 183 GLY B O 1
ATOM 4367 N N . LYS B 1 184 ? -47.119 41.409 4.386 1.00 21.61 184 LYS B N 1
ATOM 4368 C CA . LYS B 1 184 ? -47.868 42.515 3.809 1.00 21.18 184 LYS B CA 1
ATOM 4369 C C . LYS B 1 184 ? -47.517 43.821 4.496 1.00 21.41 184 LYS B C 1
ATOM 4370 O O . LYS B 1 184 ? -47.543 44.883 3.867 1.00 22.38 184 LYS B O 1
ATOM 4376 N N . LEU B 1 185 ? -47.177 43.741 5.780 1.00 21.65 185 LEU B N 1
ATOM 4377 C CA . LEU B 1 185 ? -46.908 44.915 6.580 1.00 21.24 185 LEU B CA 1
ATOM 4378 C C . LEU B 1 185 ? -45.461 45.382 6.568 1.00 21.00 185 LEU B C 1
ATOM 4379 O O . LEU B 1 185 ? -45.196 46.578 6.472 1.00 21.76 185 LEU B O 1
ATOM 4384 N N . LEU B 1 186 ? -44.516 44.462 6.702 1.00 19.88 186 LEU B N 1
ATOM 4385 C CA . LEU B 1 186 ? -43.139 44.899 6.926 1.00 20.74 186 LEU B CA 1
ATOM 4386 C C . LEU B 1 186 ? -42.448 45.547 5.722 1.00 21.64 186 LEU B C 1
ATOM 4387 O O . LEU B 1 186 ? -41.616 46.421 5.922 1.00 19.29 186 LEU B O 1
ATOM 4392 N N . PRO B 1 187 ? -42.800 45.150 4.483 1.00 20.36 187 PRO B N 1
ATOM 4393 C CA . PRO B 1 187 ? -42.233 45.847 3.317 1.00 19.81 187 PRO B CA 1
ATOM 4394 C C . PRO B 1 187 ? -42.515 47.355 3.354 1.00 20.23 187 PRO B C 1
ATOM 4395 O O . PRO B 1 187 ? -41.644 48.157 3.076 1.00 18.06 187 PRO B O 1
ATOM 4399 N N . ARG B 1 188 ? -43.708 47.709 3.804 1.00 18.66 188 ARG B N 1
ATOM 4400 C CA . ARG B 1 188 ? -44.099 49.117 3.992 1.00 21.24 188 ARG B CA 1
ATOM 4401 C C . ARG B 1 188 ? -43.297 49.824 5.085 1.00 18.91 188 ARG B C 1
ATOM 4402 O O . ARG B 1 188 ? -42.914 50.999 4.936 1.00 17.23 188 ARG B O 1
ATOM 4410 N N . LEU B 1 189 ? -43.023 49.135 6.191 1.00 17.84 189 LEU B N 1
ATOM 4411 C CA . LEU B 1 189 ? -42.145 49.698 7.207 1.00 16.65 189 LEU B CA 1
ATOM 4412 C C . LEU B 1 189 ? -40.759 49.996 6.631 1.00 17.03 189 LEU B C 1
ATOM 4413 O O . LEU B 1 189 ? -40.106 50.941 7.033 1.00 18.73 189 LEU B O 1
ATOM 4418 N N . LEU B 1 190 ? -40.328 49.128 5.713 1.00 17.29 190 LEU B N 1
ATOM 4419 C CA . LEU B 1 190 ? -39.074 49.276 4.976 1.00 19.78 190 LEU B CA 1
ATOM 4420 C C . LEU B 1 190 ? -39.206 50.261 3.770 1.00 19.70 190 LEU B C 1
ATOM 4421 O O . LEU B 1 190 ? -38.244 50.465 3.008 1.00 21.09 190 LEU B O 1
ATOM 4426 N N . GLY B 1 191 ? -40.385 50.876 3.594 1.00 19.79 191 GLY B N 1
ATOM 4427 C CA . GLY B 1 191 ? -40.635 51.878 2.552 1.00 18.32 191 GLY B CA 1
ATOM 4428 C C . GLY B 1 191 ? -40.809 51.345 1.124 1.00 17.76 191 GLY B C 1
ATOM 4429 O O . GLY B 1 191 ? -40.524 52.032 0.148 1.00 17.71 191 GLY B O 1
ATOM 4430 N N . ALA B 1 192 ? -41.202 50.082 0.997 1.00 14.17 192 ALA B N 1
ATOM 4431 C CA . ALA B 1 192 ? -41.563 49.510 -0.274 1.00 16.04 192 ALA B CA 1
ATOM 4432 C C . ALA B 1 192 ? -43.030 49.748 -0.464 1.00 14.60 192 ALA B C 1
ATOM 4433 O O . ALA B 1 192 ? -43.721 50.083 0.495 1.00 18.85 192 ALA B O 1
ATOM 4435 N N . GLN B 1 193 ? -43.492 49.541 -1.690 1.00 17.23 193 GLN B N 1
ATOM 4436 C CA . GLN B 1 193 ? -44.932 49.410 -2.023 1.00 19.88 193 GLN B CA 1
ATOM 4437 C C . GLN B 1 193 ? -45.425 47.975 -1.973 1.00 21.47 193 GLN B C 1
ATOM 4438 O O . GLN B 1 193 ? -44.747 47.061 -2.437 1.00 20.55 193 GLN B O 1
ATOM 4444 N N . VAL B 1 194 ? -46.667 47.800 -1.526 1.00 23.84 194 VAL B N 1
ATOM 4445 C CA . VAL B 1 194 ? -47.263 46.478 -1.367 1.00 24.77 194 VAL B CA 1
ATOM 4446 C C . VAL B 1 194 ? -48.561 46.430 -2.154 1.00 25.30 194 VAL B C 1
ATOM 4447 O O . VAL B 1 194 ? -49.397 47.318 -2.044 1.00 27.57 194 VAL B O 1
ATOM 4451 N N . ILE B 1 195 ? -48.655 45.424 -3.010 1.00 25.87 195 ILE B N 1
ATOM 4452 C CA . ILE B 1 195 ? -49.873 45.055 -3.696 1.00 25.00 195 ILE B CA 1
ATOM 4453 C C . ILE B 1 195 ? -50.217 43.715 -3.092 1.00 26.06 195 ILE B C 1
ATOM 4454 O O . ILE B 1 195 ? -49.324 42.877 -2.893 1.00 30.36 195 ILE B O 1
ATOM 4459 N N . VAL B 1 196 ? -51.489 43.546 -2.748 1.00 25.28 196 VAL B N 1
ATOM 4460 C CA . VAL B 1 196 ? -52.028 42.269 -2.340 1.00 25.31 196 VAL B CA 1
ATOM 4461 C C . VAL B 1 196 ? -53.138 41.936 -3.368 1.00 26.26 196 VAL B C 1
ATOM 4462 O O . VAL B 1 196 ? -53.846 42.837 -3.842 1.00 23.91 196 VAL B O 1
ATOM 4466 N N . ASP B 1 197 ? -53.203 40.673 -3.795 1.00 27.49 197 ASP B N 1
ATOM 4467 C CA . ASP B 1 197 ? -54.282 40.165 -4.660 1.00 31.08 197 ASP B CA 1
ATOM 4468 C C . ASP B 1 197 ? -55.098 39.184 -3.819 1.00 33.33 197 ASP B C 1
ATOM 4469 O O . ASP B 1 197 ? -54.635 38.074 -3.564 1.00 34.20 197 ASP B O 1
ATOM 4474 N N . PRO B 1 198 ? -56.314 39.582 -3.390 1.00 38.14 198 PRO B N 1
ATOM 4475 C CA . PRO B 1 198 ? -57.101 38.696 -2.523 1.00 39.58 198 PRO B CA 1
ATOM 4476 C C . PRO B 1 198 ? -57.587 37.422 -3.224 1.00 41.56 198 PRO B C 1
ATOM 4477 O O . PRO B 1 198 ? -57.804 36.410 -2.553 1.00 45.33 198 PRO B O 1
ATOM 4481 N N . GLU B 1 199 ? -57.733 37.473 -4.551 1.00 42.48 199 GLU B N 1
ATOM 4482 C CA . GLU B 1 199 ? -58.138 36.308 -5.356 1.00 42.79 199 GLU B CA 1
ATOM 4483 C C . GLU B 1 199 ? -57.042 35.257 -5.591 1.00 39.37 199 GLU B C 1
ATOM 4484 O O . GLU B 1 199 ? -57.367 34.098 -5.834 1.00 40.21 199 GLU B O 1
ATOM 4490 N N . ALA B 1 200 ? -55.768 35.650 -5.520 1.00 34.97 200 ALA B N 1
ATOM 4491 C CA . ALA B 1 200 ? -54.654 34.778 -5.940 1.00 32.88 200 ALA B CA 1
ATOM 4492 C C . ALA B 1 200 ? -54.555 33.460 -5.141 1.00 30.04 200 ALA B C 1
ATOM 4493 O O . ALA B 1 200 ? -54.420 33.494 -3.929 1.00 31.26 200 ALA B O 1
ATOM 4495 N N . PRO B 1 201 ? -54.634 32.294 -5.821 1.00 30.95 201 PRO B N 1
ATOM 4496 C CA . PRO B 1 201 ? -54.561 30.990 -5.127 1.00 30.50 201 PRO B CA 1
ATOM 4497 C C . PRO B 1 201 ? -53.157 30.509 -4.730 1.00 30.52 201 PRO B C 1
ATOM 4498 O O . PRO B 1 201 ? -53.041 29.511 -4.004 1.00 30.09 201 PRO B O 1
ATOM 4502 N N . SER B 1 202 ? -52.120 31.198 -5.214 1.00 30.75 202 SER B N 1
ATOM 4503 C CA . SER B 1 202 ? -50.719 30.869 -4.933 1.00 28.42 202 SER B CA 1
ATOM 4504 C C . SER B 1 202 ? -49.869 32.115 -5.212 1.00 25.86 202 SER B C 1
ATOM 4505 O O . SER B 1 202 ? -50.370 33.078 -5.800 1.00 24.11 202 SER B O 1
ATOM 4508 N N . THR B 1 203 ? -48.594 32.124 -4.822 1.00 23.89 203 THR B N 1
ATOM 4509 C CA . THR B 1 203 ? -47.782 33.306 -5.175 1.00 26.69 203 THR B CA 1
ATOM 4510 C C . THR B 1 203 ? -47.356 33.235 -6.645 1.00 26.45 203 THR B C 1
ATOM 4511 O O . THR B 1 203 ? -47.381 34.263 -7.321 1.00 29.45 203 THR B O 1
ATOM 4515 N N . VAL B 1 204 ? -47.050 32.043 -7.165 1.00 28.15 204 VAL B N 1
ATOM 4516 C CA . VAL B 1 204 ? -46.682 31.919 -8.594 1.00 27.48 204 VAL B CA 1
ATOM 4517 C C . VAL B 1 204 ? -47.772 32.384 -9.556 1.00 27.28 204 VAL B C 1
ATOM 4518 O O . VAL B 1 204 ? -47.465 32.743 -10.692 1.00 27.48 204 VAL B O 1
ATOM 4522 N N . HIS B 1 205 ? -49.029 32.344 -9.099 1.00 27.56 205 HIS B N 1
ATOM 4523 C CA A HIS B 1 205 ? -50.179 32.812 -9.875 0.50 28.39 205 HIS B CA 1
ATOM 4524 C CA B HIS B 1 205 ? -50.134 32.789 -9.939 0.50 28.43 205 HIS B CA 1
ATOM 4525 C C . HIS B 1 205 ? -50.051 34.297 -10.202 1.00 27.42 205 HIS B C 1
ATOM 4526 O O . HIS B 1 205 ? -50.575 34.755 -11.201 1.00 24.86 205 HIS B O 1
ATOM 4539 N N . LEU B 1 206 ? -49.349 35.038 -9.335 1.00 26.35 206 LEU B N 1
ATOM 4540 C CA . LEU B 1 206 ? -49.091 36.488 -9.526 1.00 26.92 206 LEU B CA 1
ATOM 4541 C C . LEU B 1 206 ? -48.061 36.896 -10.578 1.00 27.33 206 LEU B C 1
ATOM 4542 O O . LEU B 1 206 ? -48.043 38.062 -11.001 1.00 24.72 206 LEU B O 1
ATOM 4547 N N . LEU B 1 207 ? -47.182 35.977 -10.967 1.00 24.69 207 LEU B N 1
ATOM 4548 C CA . LEU B 1 207 ? -46.066 36.309 -11.866 1.00 23.68 207 LEU B CA 1
ATOM 4549 C C . LEU B 1 207 ? -46.458 37.023 -13.199 1.00 23.66 207 LEU B C 1
ATOM 4550 O O . LEU B 1 207 ? -45.832 38.031 -13.535 1.00 25.58 207 LEU B O 1
ATOM 4555 N N . PRO B 1 208 ? -47.488 36.520 -13.940 1.00 23.68 208 PRO B N 1
ATOM 4556 C CA . PRO B 1 208 ? -48.040 37.165 -15.157 1.00 23.42 208 PRO B CA 1
ATOM 4557 C C . PRO B 1 208 ? -48.437 38.618 -14.977 1.00 21.82 208 PRO B C 1
ATOM 4558 O O . PRO B 1 208 ? -48.223 39.441 -15.864 1.00 25.19 208 PRO B O 1
ATOM 4562 N N . ARG B 1 209 ? -49.056 38.913 -13.848 1.00 21.53 209 ARG B N 1
ATOM 4563 C CA . ARG B 1 209 ? -49.335 40.297 -13.492 1.00 20.63 209 ARG B CA 1
ATOM 4564 C C . ARG B 1 209 ? -48.054 41.111 -13.169 1.00 21.13 209 ARG B C 1
ATOM 4565 O O . ARG B 1 209 ? -47.942 42.277 -13.551 1.00 21.76 209 ARG B O 1
ATOM 4573 N N . VAL B 1 210 ? -47.105 40.522 -12.454 1.00 19.65 210 VAL B N 1
ATOM 4574 C CA . VAL B 1 210 ? -45.875 41.254 -12.141 1.00 17.91 210 VAL B CA 1
ATOM 4575 C C . VAL B 1 210 ? -45.151 41.564 -13.441 1.00 19.33 210 VAL B C 1
ATO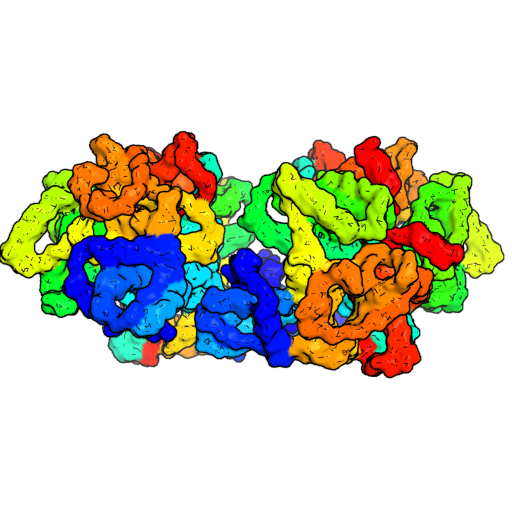M 4576 O O . VAL B 1 210 ? -44.784 42.707 -13.666 1.00 15.40 210 VAL B O 1
ATOM 4580 N N . MET B 1 211 ? -45.018 40.551 -14.296 1.00 20.87 211 MET B N 1
ATOM 4581 C CA . MET B 1 211 ? -44.373 40.697 -15.618 1.00 22.14 211 MET B CA 1
ATOM 4582 C C . MET B 1 211 ? -45.047 41.720 -16.532 1.00 21.91 211 MET B C 1
ATOM 4583 O O . MET B 1 211 ? -44.371 42.522 -17.188 1.00 19.07 211 MET B O 1
ATOM 4588 N N . LYS B 1 212 ? -46.374 41.680 -16.575 1.00 23.59 212 LYS B N 1
ATOM 4589 C CA . LYS B 1 212 ? -47.163 42.663 -17.326 1.00 25.49 212 LYS B CA 1
ATOM 4590 C C . LYS B 1 212 ? -46.991 44.114 -16.801 1.00 23.09 212 LYS B C 1
ATOM 4591 O O . LYS B 1 212 ? -46.721 45.019 -17.595 1.00 24.03 212 LYS B O 1
ATOM 4597 N N . ASP B 1 213 ? -47.123 44.352 -15.493 1.00 20.35 213 ASP B N 1
ATOM 4598 C CA . ASP B 1 213 ? -46.822 45.683 -14.947 1.00 20.23 213 ASP B CA 1
ATOM 4599 C C . ASP B 1 213 ? -45.346 46.092 -15.191 1.00 18.98 213 ASP B C 1
ATOM 4600 O O . ASP B 1 213 ? -45.045 47.266 -15.327 1.00 16.61 213 ASP B O 1
ATOM 4605 N N . SER B 1 214 ? -44.427 45.131 -15.213 1.00 18.78 214 SER B N 1
ATOM 4606 C CA . SER B 1 214 ? -43.011 45.429 -15.481 1.00 19.95 214 SER B CA 1
ATOM 4607 C C . SER B 1 214 ? -42.854 46.058 -16.874 1.00 20.77 214 SER B C 1
ATOM 4608 O O . SER B 1 214 ? -42.086 47.011 -17.039 1.00 19.98 214 SER B O 1
ATOM 4611 N N . LYS B 1 215 ? -43.566 45.493 -17.857 1.00 22.81 215 LYS B N 1
ATOM 4612 C CA . LYS B 1 215 ? -43.593 45.983 -19.248 1.00 24.62 215 LYS B CA 1
ATOM 4613 C C . LYS B 1 215 ? -44.165 47.374 -19.336 1.00 25.88 215 LYS B C 1
ATOM 4614 O O . LYS B 1 215 ? -43.602 48.251 -19.992 1.00 28.51 215 LYS B O 1
ATOM 4620 N N . ASN B 1 216 ? -45.332 47.549 -18.733 1.00 26.19 216 ASN B N 1
ATOM 4621 C CA . ASN B 1 216 ? -45.980 48.851 -18.706 1.00 25.37 216 ASN B CA 1
ATOM 4622 C C . ASN B 1 216 ? -45.083 49.884 -18.056 1.00 22.86 216 ASN B C 1
ATOM 4623 O O . ASN B 1 216 ? -44.638 50.786 -18.728 1.00 22.98 216 ASN B O 1
ATOM 4628 N N . GLU B 1 217 ? -44.797 49.699 -16.766 1.00 21.85 217 GLU B N 1
ATOM 4629 C CA . GLU B 1 217 ? -44.225 50.756 -15.926 1.00 19.60 217 GLU B CA 1
ATOM 4630 C C . GLU B 1 217 ? -42.725 50.824 -15.933 1.00 19.95 217 GLU B C 1
ATOM 4631 O O . GLU B 1 217 ? -42.179 51.765 -15.401 1.00 18.64 217 GLU B O 1
ATOM 4637 N N . GLY B 1 218 ? -42.062 49.795 -16.443 1.00 20.63 218 GLY B N 1
ATOM 4638 C CA . GLY B 1 218 ? -40.595 49.840 -16.613 1.00 20.61 218 GLY B CA 1
ATOM 4639 C C . GLY B 1 218 ? -39.728 49.431 -15.430 1.00 21.57 218 GLY B C 1
ATOM 4640 O O . GLY B 1 218 ? -38.492 49.581 -15.465 1.00 24.32 218 GLY B O 1
ATOM 4641 N N . PHE B 1 219 ? -40.350 48.908 -14.381 1.00 19.90 219 PHE B N 1
ATOM 4642 C CA . PHE B 1 219 ? -39.598 48.467 -13.208 1.00 18.17 219 PHE B CA 1
ATOM 4643 C C . PHE B 1 219 ? -38.914 47.140 -13.492 1.00 17.53 219 PHE B C 1
ATOM 4644 O O . PHE B 1 219 ? -39.321 46.429 -14.385 1.00 19.65 219 PHE B O 1
ATOM 4652 N N . VAL B 1 220 ? -37.901 46.833 -12.696 1.00 16.26 220 VAL B N 1
ATOM 4653 C CA . VAL B 1 220 ? -37.126 45.586 -12.853 1.00 17.01 220 VAL B CA 1
ATOM 4654 C C . VAL B 1 220 ? -37.790 44.472 -12.048 1.00 17.31 220 VAL B C 1
ATOM 4655 O O . VAL B 1 220 ? -37.846 44.531 -10.812 1.00 18.51 220 VAL B O 1
ATOM 4659 N N . HIS B 1 221 ? -38.256 43.444 -12.767 1.00 17.86 221 HIS B N 1
ATOM 4660 C CA . HIS B 1 221 ? -38.799 42.255 -12.152 1.00 18.31 221 HIS B CA 1
ATOM 4661 C C . HIS B 1 221 ? -37.632 41.332 -11.905 1.00 16.06 221 HIS B C 1
ATOM 4662 O O . HIS B 1 221 ? -37.050 40.782 -12.821 1.00 16.30 221 HIS B O 1
ATOM 4669 N N . VAL B 1 222 ? -37.271 41.159 -10.651 1.00 15.59 222 VAL B N 1
ATOM 4670 C CA . VAL B 1 222 ? -35.992 40.517 -10.388 1.00 15.29 222 VAL B CA 1
ATOM 4671 C C . VAL B 1 222 ? -36.122 39.028 -10.525 1.00 15.48 222 VAL B C 1
ATOM 4672 O O . VAL B 1 222 ? -35.124 38.358 -10.660 1.00 16.98 222 VAL B O 1
ATOM 4676 N N . ASN B 1 223 ? -37.373 38.555 -10.477 1.00 15.96 223 ASN B N 1
ATOM 4677 C CA . ASN B 1 223 ? -37.761 37.143 -10.653 1.00 17.50 223 ASN B CA 1
ATOM 4678 C C . ASN B 1 223 ? -37.001 36.047 -9.857 1.00 17.22 223 ASN B C 1
ATOM 4679 O O . ASN B 1 223 ? -36.351 35.164 -10.449 1.00 16.38 223 ASN B O 1
ATOM 4684 N N . GLN B 1 224 ? -37.202 36.028 -8.540 1.00 16.29 224 GLN B N 1
ATOM 4685 C CA . GLN B 1 224 ? -36.598 35.002 -7.674 1.00 15.63 224 GLN B CA 1
ATOM 4686 C C . GLN B 1 224 ? -36.710 33.590 -8.188 1.00 17.86 224 GLN B C 1
ATOM 4687 O O . GLN B 1 224 ? -35.874 32.767 -7.852 1.00 16.83 224 GLN B O 1
ATOM 4693 N N . TYR B 1 225 ? -37.742 33.341 -8.984 1.00 19.63 225 TYR B N 1
ATOM 4694 C CA . TYR B 1 225 ? -38.054 32.013 -9.511 1.00 20.54 225 TYR B CA 1
ATOM 4695 C C . TYR B 1 225 ? -37.128 31.587 -10.642 1.00 20.06 225 TYR B C 1
ATOM 4696 O O . TYR B 1 225 ? -36.872 30.394 -10.850 1.00 21.17 225 TYR B O 1
ATOM 4705 N N . TYR B 1 226 ? -36.631 32.565 -11.386 1.00 20.37 226 TYR B N 1
ATOM 4706 C CA . TYR B 1 226 ? -35.887 32.296 -12.607 1.00 20.05 226 TYR B CA 1
ATOM 4707 C C . TYR B 1 226 ? -34.504 32.928 -12.629 1.00 17.89 226 TYR B C 1
ATOM 4708 O O . TYR B 1 226 ? -33.748 32.671 -13.567 1.00 17.56 226 TYR B O 1
ATOM 4717 N N . ASN B 1 227 ? -34.162 33.726 -11.612 1.00 16.90 227 ASN B N 1
ATOM 4718 C CA . ASN B 1 227 ? -32.875 34.415 -11.551 1.00 17.56 227 ASN B CA 1
ATOM 4719 C C . ASN B 1 227 ? -31.876 33.464 -11.008 1.00 16.41 227 ASN B C 1
ATOM 4720 O O . ASN B 1 227 ? -31.956 33.107 -9.799 1.00 14.96 227 ASN B O 1
ATOM 4725 N N . ASP B 1 228 ? -30.883 33.138 -11.841 1.00 17.33 228 ASP B N 1
ATOM 4726 C CA . ASP B 1 228 ? -29.807 32.275 -11.399 1.00 17.15 228 ASP B CA 1
ATOM 4727 C C . ASP B 1 228 ? -29.006 32.781 -10.190 1.00 16.28 228 ASP B C 1
ATOM 4728 O O . ASP B 1 228 ? -28.434 31.938 -9.520 1.00 16.08 228 ASP B O 1
ATOM 4733 N N . ALA B 1 229 ? -29.035 34.095 -9.869 1.00 13.87 229 ALA B N 1
ATOM 4734 C CA . ALA B 1 229 ? -28.443 34.629 -8.637 1.00 14.70 229 ALA B CA 1
ATOM 4735 C C . ALA B 1 229 ? -29.027 34.073 -7.334 1.00 12.54 229 ALA B C 1
ATOM 4736 O O . ALA B 1 229 ? -28.421 34.124 -6.329 1.00 13.33 229 ALA B O 1
ATOM 4738 N N . ASN B 1 230 ? -30.262 33.562 -7.369 1.00 13.22 230 ASN B N 1
ATOM 4739 C CA . ASN B 1 230 ? -30.844 32.843 -6.265 1.00 13.61 230 ASN B CA 1
ATOM 4740 C C . ASN B 1 230 ? -30.024 31.564 -5.920 1.00 12.67 230 ASN B C 1
ATOM 4741 O O . ASN B 1 230 ? -29.456 31.445 -4.820 1.00 10.26 230 ASN B O 1
ATOM 4746 N N . PHE B 1 231 ? -30.008 30.633 -6.866 1.00 12.57 231 PHE B N 1
ATOM 4747 C CA . PHE B 1 231 ? -29.294 29.396 -6.742 1.00 13.48 231 PHE B CA 1
ATOM 4748 C C . PHE B 1 231 ? -27.879 29.710 -6.310 1.00 12.52 231 PHE B C 1
ATOM 4749 O O . PHE B 1 231 ? -27.411 29.170 -5.299 1.00 15.25 231 PHE B O 1
ATOM 4757 N N . GLU B 1 232 ? -27.262 30.658 -7.028 1.00 12.32 232 GLU B N 1
ATOM 4758 C CA . GLU B 1 232 ? -25.821 30.998 -6.770 1.00 13.91 232 GLU B CA 1
ATOM 4759 C C . GLU B 1 232 ? -25.512 31.433 -5.322 1.00 14.17 232 GLU B C 1
ATOM 4760 O O . GLU B 1 232 ? -24.630 30.820 -4.663 1.00 14.33 232 GLU B O 1
ATOM 4766 N N . ALA B 1 233 ? -26.195 32.516 -4.883 1.00 14.79 233 ALA B N 1
ATOM 4767 C CA . ALA B 1 233 ? -26.405 32.941 -3.470 1.00 13.62 233 ALA B CA 1
ATOM 4768 C C . ALA B 1 233 ? -26.329 31.770 -2.497 1.00 12.74 233 ALA B C 1
ATOM 4769 O O . ALA B 1 233 ? -25.578 31.788 -1.562 1.00 13.22 233 ALA B O 1
ATOM 4771 N N . HIS B 1 234 ? -27.188 30.777 -2.723 1.00 14.77 234 HIS B N 1
ATOM 4772 C CA . HIS B 1 234 ? -27.228 29.533 -1.930 1.00 14.27 234 HIS B CA 1
ATOM 4773 C C . HIS B 1 234 ? -26.159 28.442 -2.121 1.00 12.36 234 HIS B C 1
ATOM 4774 O O . HIS B 1 234 ? -26.012 27.622 -1.240 1.00 11.81 234 HIS B O 1
ATOM 4781 N N . MET B 1 235 ? -25.414 28.503 -3.220 1.00 13.91 235 MET B N 1
ATOM 4782 C CA . MET B 1 235 ? -24.211 27.703 -3.406 1.00 13.41 235 MET B CA 1
ATOM 4783 C C . MET B 1 235 ? -23.075 28.257 -2.577 1.00 14.22 235 MET B C 1
ATOM 4784 O O . MET B 1 235 ? -22.367 27.536 -1.902 1.00 13.15 235 MET B O 1
ATOM 4789 N N . ARG B 1 236 ? -22.865 29.563 -2.672 1.00 12.07 236 ARG B N 1
ATOM 4790 C CA . ARG B 1 236 ? -21.758 30.147 -1.925 1.00 16.54 236 ARG B CA 1
ATOM 4791 C C . ARG B 1 236 ? -22.106 30.399 -0.458 1.00 14.17 236 ARG B C 1
ATOM 4792 O O . ARG B 1 236 ? -21.233 30.700 0.351 1.00 14.34 236 ARG B O 1
ATOM 4800 N N . GLY B 1 237 ? -23.390 30.256 -0.107 1.00 12.56 237 GLY B N 1
ATOM 4801 C CA . GLY B 1 237 ? -23.883 30.616 1.193 1.00 14.70 237 GLY B CA 1
ATOM 4802 C C . GLY B 1 237 ? -24.321 29.381 1.917 1.00 15.09 237 GLY B C 1
ATOM 4803 O O . GLY B 1 237 ? -23.521 28.676 2.502 1.00 18.00 237 GLY B O 1
ATOM 4804 N N . THR B 1 238 ? -25.624 29.166 1.901 1.00 17.16 238 THR B N 1
ATOM 4805 C CA . THR B 1 238 ? -26.236 28.055 2.580 1.00 15.14 238 THR B CA 1
ATOM 4806 C C . THR B 1 238 ? -25.503 26.717 2.405 1.00 14.73 238 THR B C 1
ATOM 4807 O O . THR B 1 238 ? -25.182 26.100 3.410 1.00 13.07 238 THR B O 1
ATOM 4811 N N . ALA B 1 239 ? -25.192 26.350 1.155 1.00 13.41 239 ALA B N 1
ATOM 4812 C CA . ALA B 1 239 ? -24.739 25.014 0.769 1.00 13.07 239 ALA B CA 1
ATOM 4813 C C . ALA B 1 239 ? -23.259 24.927 1.181 1.00 13.62 239 ALA B C 1
ATOM 4814 O O . ALA B 1 239 ? -22.819 24.011 1.877 1.00 13.28 239 ALA B O 1
ATOM 4816 N N . ARG B 1 240 ? -22.482 25.940 0.847 1.00 15.21 240 ARG B N 1
ATOM 4817 C CA A ARG B 1 240 ? -21.070 25.925 1.255 0.50 16.03 240 ARG B CA 1
ATOM 4818 C CA B ARG B 1 240 ? -21.076 25.906 1.258 0.50 15.55 240 ARG B CA 1
ATOM 4819 C C . ARG B 1 240 ? -20.882 25.855 2.776 1.00 15.75 240 ARG B C 1
ATOM 4820 O O . ARG B 1 240 ? -19.989 25.139 3.291 1.00 12.74 240 ARG B O 1
ATOM 4835 N N . GLU B 1 241 ? -21.643 26.679 3.479 1.00 13.91 241 GLU B N 1
ATOM 4836 C CA . GLU B 1 241 ? -21.749 26.598 4.950 1.00 12.93 241 GLU B CA 1
ATOM 4837 C C . GLU B 1 241 ? -22.022 25.174 5.451 1.00 11.88 241 GLU B C 1
ATOM 4838 O O . GLU B 1 241 ? -21.360 24.717 6.377 1.00 9.81 241 GLU B O 1
ATOM 4844 N N . ILE B 1 242 ? -23.041 24.515 4.908 1.00 11.27 242 ILE B N 1
ATOM 4845 C CA . ILE B 1 242 ? -23.361 23.120 5.352 1.00 12.36 242 ILE B CA 1
ATOM 4846 C C . ILE B 1 242 ? -22.174 22.180 5.233 1.00 12.95 242 ILE B C 1
ATOM 4847 O O . ILE B 1 242 ? -21.907 21.398 6.171 1.00 14.37 242 ILE B O 1
ATOM 4852 N N . PHE B 1 243 ? -21.471 22.296 4.111 1.00 14.07 243 PHE B N 1
ATOM 4853 C CA . PHE B 1 243 ? -20.230 21.550 3.836 1.00 15.61 243 PHE B CA 1
ATOM 4854 C C . PHE B 1 243 ? -19.110 21.847 4.858 1.00 16.51 243 PHE B C 1
ATOM 4855 O O . PHE B 1 243 ? -18.605 20.916 5.545 1.00 13.89 243 PHE B O 1
ATOM 4863 N N . VAL B 1 244 ? -18.806 23.135 5.023 1.00 17.86 244 VAL B N 1
ATOM 4864 C CA . VAL B 1 244 ? -17.727 23.605 5.916 1.00 20.17 244 VAL B CA 1
ATOM 4865 C C . VAL B 1 244 ? -18.104 23.266 7.371 1.00 18.85 244 VAL B C 1
ATOM 4866 O O . VAL B 1 244 ? -17.260 22.780 8.119 1.00 20.31 244 VAL B O 1
ATOM 4870 N N . GLN B 1 245 ? -19.373 23.506 7.743 1.00 16.95 245 GLN B N 1
ATOM 4871 C CA . GLN B 1 245 ? -19.874 23.258 9.107 1.00 16.17 245 GLN B CA 1
ATOM 4872 C C . GLN B 1 245 ? -19.806 21.737 9.423 1.00 17.95 245 GLN B C 1
ATOM 4873 O O . GLN B 1 245 ? -19.309 21.304 10.483 1.00 16.35 245 GLN B O 1
ATOM 4879 N N . SER B 1 246 ? -20.263 20.944 8.466 1.00 18.78 246 SER B N 1
ATOM 4880 C CA . SER B 1 246 ? -20.109 19.490 8.545 1.00 19.86 246 SER B CA 1
ATOM 4881 C C . SER B 1 246 ? -18.634 19.095 8.784 1.00 19.94 246 SER B C 1
ATOM 4882 O O . SER B 1 246 ? -18.329 18.392 9.754 1.00 21.94 246 SER B O 1
ATOM 4885 N N . ARG B 1 247 ? -17.723 19.615 7.966 1.00 21.32 247 ARG B N 1
ATOM 4886 C CA . ARG B 1 247 ? -16.323 19.198 8.039 1.00 21.96 247 ARG B CA 1
ATOM 4887 C C . ARG B 1 247 ? -15.685 19.648 9.355 1.00 19.28 247 ARG B C 1
ATOM 4888 O O . ARG B 1 247 ? -15.158 18.827 10.100 1.00 20.70 247 ARG B O 1
ATOM 4896 N N . ARG B 1 248 ? -15.766 20.943 9.659 1.00 19.30 248 ARG B N 1
ATOM 4897 C CA . ARG B 1 248 ? -15.196 21.503 10.884 1.00 19.63 248 ARG B CA 1
ATOM 4898 C C . ARG B 1 248 ? -15.922 21.048 12.161 1.00 17.77 248 ARG B C 1
ATOM 4899 O O . ARG B 1 248 ? -15.411 21.159 13.282 1.00 18.61 248 ARG B O 1
ATOM 4907 N N . GLY B 1 249 ? -17.135 20.537 11.989 1.00 14.51 249 GLY B N 1
ATOM 4908 C CA . GLY B 1 249 ? -17.964 20.267 13.077 1.00 14.68 249 GLY B CA 1
ATOM 4909 C C . GLY B 1 249 ? -17.816 18.826 13.451 1.00 14.75 249 GLY B C 1
ATOM 4910 O O . GLY B 1 249 ? -18.310 18.446 14.479 1.00 19.74 249 GLY B O 1
ATOM 4911 N N . GLY B 1 250 ? -17.155 18.039 12.600 1.00 15.47 250 GLY B N 1
ATOM 4912 C CA . GLY B 1 250 ? -17.046 16.589 12.843 1.00 17.89 250 GLY B CA 1
ATOM 4913 C C . GLY B 1 250 ? -18.348 15.812 12.686 1.00 19.50 250 GLY B C 1
ATOM 4914 O O . GLY B 1 250 ? -18.517 14.750 13.303 1.00 19.96 250 GLY B O 1
ATOM 4915 N N . LEU B 1 251 ? -19.276 16.319 11.869 1.00 19.52 251 LEU B N 1
ATOM 4916 C CA . LEU B 1 251 ? -20.460 15.532 11.490 1.00 19.35 251 LEU B CA 1
ATOM 4917 C C . LEU B 1 251 ? -20.016 14.397 10.569 1.00 19.94 251 LEU B C 1
ATOM 4918 O O . LEU B 1 251 ? -18.968 14.482 9.890 1.00 20.92 251 LEU B O 1
ATOM 4923 N N . ALA B 1 252 ? -20.790 13.320 10.579 1.00 19.04 252 ALA B N 1
ATOM 4924 C CA . ALA B 1 252 ? -20.673 12.301 9.570 1.00 18.07 252 ALA B CA 1
ATOM 4925 C C . ALA B 1 252 ? -21.889 12.562 8.706 1.00 18.80 252 ALA B C 1
ATOM 4926 O O . ALA B 1 252 ? -22.932 11.960 8.894 1.00 18.66 252 ALA B O 1
ATOM 4928 N N . LEU B 1 253 ? -21.771 13.549 7.826 1.00 16.32 253 LEU B N 1
ATOM 4929 C CA . LEU B 1 253 ? -22.925 14.039 7.074 1.00 19.63 253 LEU B CA 1
ATOM 4930 C C . LEU B 1 253 ? -23.438 12.987 6.105 1.00 18.06 253 LEU B C 1
ATOM 4931 O O . LEU B 1 253 ? -22.743 12.647 5.156 1.00 21.00 253 LEU B O 1
ATOM 4936 N N . ARG B 1 254 ? -24.663 12.497 6.331 1.00 20.70 254 ARG B N 1
ATOM 4937 C CA . ARG B 1 254 ? -25.305 11.530 5.425 1.00 20.19 254 ARG B CA 1
ATOM 4938 C C . ARG B 1 254 ? -26.489 12.120 4.649 1.00 17.89 254 ARG B C 1
ATOM 4939 O O . ARG B 1 254 ? -26.966 11.531 3.685 1.00 19.56 254 ARG B O 1
ATOM 4947 N N . GLY B 1 255 ? -26.921 13.327 5.000 1.00 14.87 255 GLY B N 1
ATOM 4948 C CA . GLY B 1 255 ? -27.928 13.935 4.200 1.00 14.50 255 GLY B CA 1
ATOM 4949 C C . GLY B 1 255 ? -28.387 15.286 4.682 1.00 14.66 255 GLY B C 1
ATOM 4950 O O . GLY B 1 255 ? -28.119 15.690 5.772 1.00 12.90 255 GLY B O 1
ATOM 4951 N N . VAL B 1 256 ? -29.121 15.973 3.825 1.00 17.75 256 VAL B N 1
ATOM 4952 C CA . VAL B 1 256 ? -29.774 17.210 4.205 1.00 18.79 256 VAL B CA 1
ATOM 4953 C C . VAL B 1 256 ? -31.266 17.001 4.043 1.00 19.03 256 VAL B C 1
ATOM 4954 O O . VAL B 1 256 ? -31.683 16.043 3.377 1.00 23.56 256 VAL B O 1
ATOM 4958 N N . ALA B 1 257 ? -32.066 17.827 4.712 1.00 18.57 257 ALA B N 1
ATOM 4959 C CA . ALA B 1 257 ? -33.523 17.880 4.481 1.00 17.43 257 ALA B CA 1
ATOM 4960 C C . ALA B 1 257 ? -34.047 19.315 4.569 1.00 17.68 257 ALA B C 1
ATOM 4961 O O . ALA B 1 257 ? -33.571 20.115 5.343 1.00 16.49 257 ALA B O 1
ATOM 4963 N N . GLY B 1 258 ? -35.078 19.594 3.791 1.00 18.07 258 GLY B N 1
ATOM 4964 C CA . GLY B 1 258 ? -35.507 20.962 3.574 1.00 19.70 258 GLY B CA 1
ATOM 4965 C C . GLY B 1 258 ? -36.648 21.051 2.591 1.00 20.07 258 GLY B C 1
ATOM 4966 O O . GLY B 1 258 ? -37.084 20.058 2.047 1.00 20.76 258 GLY B O 1
ATOM 4967 N N . SER B 1 259 ? -37.083 22.271 2.326 1.00 19.36 259 SER B N 1
ATOM 4968 C CA . SER B 1 259 ? -38.349 22.512 1.668 1.00 20.21 259 SER B CA 1
ATOM 4969 C C . SER B 1 259 ? -38.143 23.365 0.429 1.00 18.88 259 SER B C 1
ATOM 4970 O O . SER B 1 259 ? -37.059 23.915 0.236 1.00 21.57 259 SER B O 1
ATOM 4973 N N . LEU B 1 260 ? -39.204 23.494 -0.366 1.00 19.91 260 LEU B N 1
ATOM 4974 C CA . LEU B 1 260 ? -39.123 23.971 -1.754 1.00 17.94 260 LEU B CA 1
ATOM 4975 C C . LEU B 1 260 ? -40.136 25.078 -2.042 1.00 18.36 260 LEU B C 1
ATOM 4976 O O . LEU B 1 260 ? -41.338 24.865 -1.893 1.00 17.22 260 LEU B O 1
ATOM 4981 N N . GLY B 1 261 ? -39.620 26.261 -2.381 1.00 14.75 261 GLY B N 1
ATOM 4982 C CA . GLY B 1 261 ? -40.394 27.445 -2.784 1.00 16.83 261 GLY B CA 1
ATOM 4983 C C . GLY B 1 261 ? -39.970 27.780 -4.210 1.00 15.53 261 GLY B C 1
ATOM 4984 O O . GLY B 1 261 ? -40.583 27.331 -5.188 1.00 15.52 261 GLY B O 1
ATOM 4985 N N . THR B 1 262 ? -38.856 28.500 -4.361 1.00 14.98 262 THR B N 1
ATOM 4986 C CA . THR B 1 262 ? -38.280 28.705 -5.672 1.00 14.66 262 THR B CA 1
ATOM 4987 C C . THR B 1 262 ? -37.404 27.499 -6.048 1.00 12.93 262 THR B C 1
ATOM 4988 O O . THR B 1 262 ? -37.102 27.330 -7.197 1.00 14.85 262 THR B O 1
ATOM 4992 N N . SER B 1 263 ? -37.010 26.722 -5.027 1.00 16.35 263 SER B N 1
ATOM 4993 C CA . SER B 1 263 ? -36.201 25.519 -5.074 1.00 17.61 263 SER B CA 1
ATOM 4994 C C . SER B 1 263 ? -34.727 25.924 -4.933 1.00 19.84 263 SER B C 1
ATOM 4995 O O . SER B 1 263 ? -33.846 25.086 -4.940 1.00 20.88 263 SER B O 1
ATOM 4998 N N . GLY B 1 264 ? -34.467 27.214 -4.748 1.00 18.46 264 GLY B N 1
ATOM 4999 C CA . GLY B 1 264 ? -33.105 27.702 -4.700 1.00 19.51 264 GLY B CA 1
ATOM 5000 C C . GLY B 1 264 ? -32.274 27.076 -3.608 1.00 17.62 264 GLY B C 1
ATOM 5001 O O . GLY B 1 264 ? -31.190 26.518 -3.894 1.00 17.71 264 GLY B O 1
ATOM 5002 N N . HIS B 1 265 ? -32.740 27.163 -2.356 1.00 17.22 265 HIS B N 1
ATOM 5003 C CA . HIS B 1 265 ? -31.811 26.885 -1.256 1.00 16.67 265 HIS B CA 1
ATOM 5004 C C . HIS B 1 265 ? -31.457 25.423 -1.215 1.00 17.36 265 HIS B C 1
ATOM 5005 O O . HIS B 1 265 ? -30.324 25.085 -0.998 1.00 16.47 265 HIS B O 1
ATOM 5012 N N . MET B 1 266 ? -32.414 24.560 -1.497 1.00 16.61 266 MET B N 1
ATOM 5013 C CA . MET B 1 266 ? -32.168 23.126 -1.388 1.00 16.83 266 MET B CA 1
ATOM 5014 C C . MET B 1 266 ? -31.544 22.516 -2.635 1.00 15.57 266 MET B C 1
ATOM 5015 O O . MET B 1 266 ? -31.023 21.373 -2.548 1.00 17.93 266 MET B O 1
ATOM 5020 N N . SER B 1 267 ? -31.582 23.236 -3.776 1.00 13.16 267 SER B N 1
ATOM 5021 C CA . SER B 1 267 ? -31.118 22.723 -5.051 1.00 13.43 267 SER B CA 1
ATOM 5022 C C . SER B 1 267 ? -29.641 22.910 -4.876 1.00 12.78 267 SER B C 1
ATOM 5023 O O . SER B 1 267 ? -28.877 21.951 -4.983 1.00 17.57 267 SER B O 1
ATOM 5026 N N . ALA B 1 268 ? -29.260 24.125 -4.493 1.00 12.92 268 ALA B N 1
ATOM 5027 C CA . ALA B 1 268 ? -27.840 24.383 -4.095 1.00 13.22 268 ALA B CA 1
ATOM 5028 C C . ALA B 1 268 ? -27.285 23.352 -3.090 1.00 13.54 268 ALA B C 1
ATOM 5029 O O . ALA B 1 268 ? -26.205 22.773 -3.322 1.00 14.22 268 ALA B O 1
ATOM 5031 N N . ALA B 1 269 ? -28.020 23.095 -2.011 1.00 12.60 269 ALA B N 1
ATOM 5032 C CA . ALA B 1 269 ? -27.521 22.312 -0.889 1.00 14.27 269 ALA B CA 1
ATOM 5033 C C . ALA B 1 269 ? -27.283 20.917 -1.455 1.00 16.12 269 ALA B C 1
ATOM 5034 O O . ALA B 1 269 ? -26.222 20.370 -1.247 1.00 17.51 269 ALA B O 1
ATOM 5036 N N . ALA B 1 270 ? -28.221 20.429 -2.259 1.00 16.75 270 ALA B N 1
ATOM 5037 C CA . ALA B 1 270 ? -28.128 19.077 -2.824 1.00 16.89 270 ALA B CA 1
ATOM 5038 C C . ALA B 1 270 ? -27.152 18.983 -3.998 1.00 17.46 270 ALA B C 1
ATOM 5039 O O . ALA B 1 270 ? -26.506 17.957 -4.165 1.00 19.96 270 ALA B O 1
ATOM 5041 N N . PHE B 1 271 ? -27.040 20.026 -4.820 1.00 15.29 271 PHE B N 1
ATOM 5042 C CA . PHE B 1 271 ? -26.020 20.029 -5.884 1.00 16.89 271 PHE B CA 1
ATOM 5043 C C . PHE B 1 271 ? -24.626 20.074 -5.258 1.00 16.34 271 PHE B C 1
ATOM 5044 O O . PHE B 1 271 ? -23.737 19.296 -5.630 1.00 14.71 271 PHE B O 1
ATOM 5052 N N . TYR B 1 272 ? -24.433 20.984 -4.315 1.00 15.90 272 TYR B N 1
ATOM 5053 C CA . TYR B 1 272 ? -23.094 21.162 -3.700 1.00 14.36 272 TYR B CA 1
ATOM 5054 C C . TYR B 1 272 ? -22.599 19.881 -3.042 1.00 13.90 272 TYR B C 1
ATOM 5055 O O . TYR B 1 272 ? -21.542 19.294 -3.394 1.00 11.16 272 TYR B O 1
ATOM 5064 N N . LEU B 1 273 ? -23.415 19.373 -2.164 1.00 12.40 273 LEU B N 1
ATOM 5065 C CA . LEU B 1 273 ? -22.973 18.324 -1.264 1.00 11.42 273 LEU B CA 1
ATOM 5066 C C . LEU B 1 273 ? -22.821 17.025 -1.973 1.00 13.04 273 LEU B C 1
ATOM 5067 O O . LEU B 1 273 ? -21.928 16.299 -1.629 1.00 16.15 273 LEU B O 1
ATOM 5072 N N . GLN B 1 274 ? -23.754 16.722 -2.873 1.00 12.70 274 GLN B N 1
ATOM 5073 C CA . GLN B 1 274 ? -23.638 15.555 -3.755 1.00 14.09 274 GLN B CA 1
ATOM 5074 C C . GLN B 1 274 ? -22.409 15.678 -4.674 1.00 15.04 274 GLN B C 1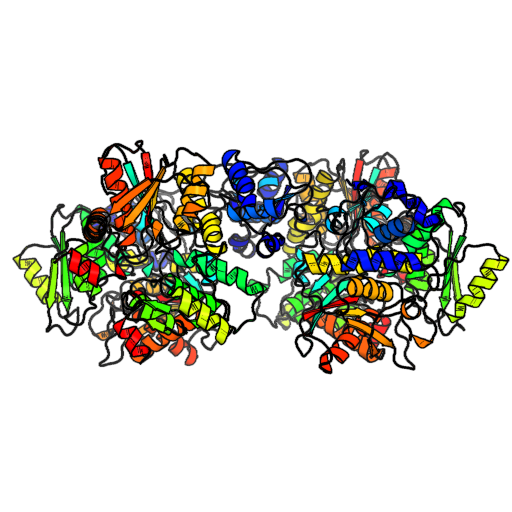
ATOM 5075 O O . GLN B 1 274 ? -21.838 14.668 -5.095 1.00 15.05 274 GLN B O 1
ATOM 5081 N N . SER B 1 275 ? -22.006 16.900 -5.044 1.00 16.04 275 SER B N 1
ATOM 5082 C CA . SER B 1 275 ? -20.729 17.080 -5.771 1.00 19.55 275 SER B CA 1
ATOM 5083 C C . SER B 1 275 ? -19.542 16.503 -4.998 1.00 21.18 275 SER B C 1
ATOM 5084 O O . SER B 1 275 ? -18.666 15.867 -5.592 1.00 26.63 275 SER B O 1
ATOM 5087 N N . VAL B 1 276 ? -19.534 16.721 -3.681 1.00 20.75 276 VAL B N 1
ATOM 5088 C CA . VAL B 1 276 ? -18.469 16.260 -2.790 1.00 21.10 276 VAL B CA 1
ATOM 5089 C C . VAL B 1 276 ? -18.684 14.766 -2.598 1.00 21.06 276 VAL B C 1
ATOM 5090 O O . VAL B 1 276 ? -17.735 14.006 -2.719 1.00 21.72 276 VAL B O 1
ATOM 5094 N N . ASP B 1 277 ? -19.935 14.371 -2.325 1.00 20.95 277 ASP B N 1
ATOM 5095 C CA . ASP B 1 277 ? -20.299 12.974 -1.987 1.00 22.26 277 ASP B CA 1
ATOM 5096 C C . ASP B 1 277 ? -21.688 12.577 -2.524 1.00 20.57 277 ASP B C 1
ATOM 5097 O O . ASP B 1 277 ? -22.720 12.880 -1.880 1.00 18.40 277 ASP B O 1
ATOM 5102 N N . PRO B 1 278 ? -21.722 11.818 -3.641 1.00 20.33 278 PRO B N 1
ATOM 5103 C CA . PRO B 1 278 ? -22.985 11.528 -4.313 1.00 18.96 278 PRO B CA 1
ATOM 5104 C C . PRO B 1 278 ? -24.000 10.750 -3.505 1.00 19.45 278 PRO B C 1
ATOM 5105 O O . PRO B 1 278 ? -25.170 10.734 -3.900 1.00 18.72 278 PRO B O 1
ATOM 5109 N N . SER B 1 279 ? -23.556 10.078 -2.442 1.00 20.18 279 SER B N 1
ATOM 5110 C CA . SER B 1 279 ? -24.467 9.325 -1.563 1.00 20.83 279 SER B CA 1
ATOM 5111 C C . SER B 1 279 ? -25.138 10.144 -0.457 1.00 20.90 279 SER B C 1
ATOM 5112 O O . SER B 1 279 ? -26.042 9.641 0.178 1.00 21.54 279 SER B O 1
ATOM 5115 N N . ILE B 1 280 ? -24.662 11.363 -0.199 1.00 20.78 280 ILE B N 1
ATOM 5116 C CA . ILE B 1 280 ? -25.373 12.323 0.663 1.00 19.84 280 ILE B CA 1
ATOM 5117 C C . ILE B 1 280 ? -26.793 12.457 0.117 1.00 18.62 280 ILE B C 1
ATOM 5118 O O . ILE B 1 280 ? -26.943 12.810 -1.055 1.00 22.20 280 ILE B O 1
ATOM 5123 N N . ARG B 1 281 ? -27.812 12.203 0.949 1.00 18.53 281 ARG B N 1
ATOM 5124 C CA . ARG B 1 281 ? -29.217 12.214 0.516 1.00 20.60 281 ARG B CA 1
ATOM 5125 C C . ARG B 1 281 ? -29.787 13.632 0.561 1.00 21.00 281 ARG B C 1
ATOM 5126 O O . ARG B 1 281 ? -29.312 14.449 1.327 1.00 23.49 281 ARG B O 1
ATOM 5134 N N . ALA B 1 282 ? -30.788 13.913 -0.271 1.00 19.98 282 ALA B N 1
ATOM 5135 C CA . ALA B 1 282 ? -31.589 15.149 -0.174 1.00 20.29 282 ALA B CA 1
ATOM 5136 C C . ALA B 1 282 ? -33.083 14.848 0.032 1.00 21.54 282 ALA B C 1
ATOM 5137 O O . ALA B 1 282 ? -33.777 14.562 -0.936 1.00 20.94 282 ALA B O 1
ATOM 5139 N N . VAL B 1 283 ? -33.551 14.920 1.282 1.00 20.45 283 VAL B N 1
ATOM 5140 C CA . VAL B 1 283 ? -34.941 14.591 1.658 1.00 21.53 283 VAL B CA 1
ATOM 5141 C C . VAL B 1 283 ? -35.711 15.887 1.539 1.00 21.27 283 VAL B C 1
ATOM 5142 O O . VAL B 1 283 ? -35.428 16.780 2.291 1.00 23.62 283 VAL B O 1
ATOM 5146 N N . LEU B 1 284 ? -36.663 15.984 0.605 1.00 21.02 284 LEU B N 1
ATOM 5147 C CA . LEU B 1 284 ? -37.373 17.235 0.334 1.00 22.20 284 LEU B CA 1
ATOM 5148 C C . LEU B 1 284 ? -38.874 17.136 0.644 1.00 23.35 284 LEU B C 1
ATOM 5149 O O . LEU B 1 284 ? -39.528 16.137 0.328 1.00 21.35 284 LEU B O 1
ATOM 5154 N N . VAL B 1 285 ? -39.416 18.212 1.209 1.00 25.57 285 VAL B N 1
ATOM 5155 C CA . VAL B 1 285 ? -40.824 18.286 1.610 1.00 24.74 285 VAL B CA 1
ATOM 5156 C C . VAL B 1 285 ? -41.733 18.414 0.389 1.00 26.00 285 VAL B C 1
ATOM 5157 O O . VAL B 1 285 ? -41.433 19.157 -0.533 1.00 23.54 285 VAL B O 1
ATOM 5161 N N . GLN B 1 286 ? -42.847 17.686 0.404 1.00 29.53 286 GLN B N 1
ATOM 5162 C CA . GLN B 1 286 ? -43.937 17.875 -0.558 1.00 31.09 286 GLN B CA 1
ATOM 5163 C C . GLN B 1 286 ? -45.198 18.173 0.260 1.00 31.20 286 GLN B C 1
ATOM 5164 O O . GLN B 1 286 ? -45.762 17.238 0.835 1.00 35.19 286 GLN B O 1
ATOM 5170 N N . PRO B 1 287 ? -45.655 19.452 0.324 1.00 28.41 287 PRO B N 1
ATOM 5171 C CA . PRO B 1 287 ? -46.889 19.680 1.099 1.00 28.52 287 PRO B CA 1
ATOM 5172 C C . PRO B 1 287 ? -48.073 18.950 0.475 1.00 27.28 287 PRO B C 1
ATOM 5173 O O . PRO B 1 287 ? -48.222 18.976 -0.742 1.00 29.59 287 PRO B O 1
ATOM 5177 N N . ALA B 1 288 ? -48.880 18.291 1.302 1.00 28.79 288 ALA B N 1
ATOM 5178 C CA . ALA B 1 288 ? -49.927 17.388 0.807 1.00 32.11 288 ALA B CA 1
ATOM 5179 C C . ALA B 1 288 ? -50.883 18.110 -0.125 1.00 33.92 288 ALA B C 1
ATOM 5180 O O . ALA B 1 288 ? -50.971 19.342 -0.111 1.00 37.38 288 ALA B O 1
ATOM 5182 N N . GLN B 1 289 ? -51.589 17.335 -0.943 1.00 38.23 289 GLN B N 1
ATOM 5183 C CA . GLN B 1 289 ? -52.562 17.898 -1.872 1.00 39.03 289 GLN B CA 1
ATOM 5184 C C . GLN B 1 289 ? -53.696 18.562 -1.087 1.00 37.77 289 GLN B C 1
ATOM 5185 O O . GLN B 1 289 ? -54.230 17.974 -0.144 1.00 34.72 289 GLN B O 1
ATOM 5191 N N . GLY B 1 290 ? -54.007 19.809 -1.449 1.00 37.64 290 GLY B N 1
ATOM 5192 C CA . GLY B 1 290 ? -55.063 20.593 -0.802 1.00 38.17 290 GLY B CA 1
ATOM 5193 C C . GLY B 1 290 ? -54.622 21.405 0.405 1.00 37.33 290 GLY B C 1
ATOM 5194 O O . GLY B 1 290 ? -55.384 22.238 0.901 1.00 40.96 290 GLY B O 1
ATOM 5195 N N . ASP B 1 291 ? -53.394 21.170 0.868 1.00 33.82 291 ASP B N 1
ATOM 5196 C CA . ASP B 1 291 ? -52.854 21.804 2.059 1.00 31.96 291 ASP B CA 1
ATOM 5197 C C . ASP B 1 291 ? -51.922 22.925 1.628 1.00 27.94 291 ASP B C 1
ATOM 5198 O O . ASP B 1 291 ? -51.418 22.936 0.498 1.00 28.32 291 ASP B O 1
ATOM 5203 N N . SER B 1 292 ? -51.699 23.844 2.561 1.00 25.54 292 SER B N 1
ATOM 5204 C CA . SER B 1 292 ? -50.880 25.027 2.367 1.00 24.69 292 SER B CA 1
ATOM 5205 C C . SER B 1 292 ? -49.930 25.128 3.544 1.00 21.41 292 SER B C 1
ATOM 5206 O O . SER B 1 292 ? -50.370 25.099 4.675 1.00 18.61 292 SER B O 1
ATOM 5209 N N . ILE B 1 293 ? -48.627 25.238 3.281 1.00 22.39 293 ILE B N 1
ATOM 5210 C CA . ILE B 1 293 ? -47.649 25.501 4.343 1.00 22.68 293 ILE B CA 1
ATOM 5211 C C . ILE B 1 293 ? -46.922 26.758 3.888 1.00 20.71 293 ILE B C 1
ATOM 5212 O O . ILE B 1 293 ? -46.520 26.810 2.722 1.00 20.15 293 ILE B O 1
ATOM 5217 N N . PRO B 1 294 ? -46.808 27.789 4.761 1.00 22.31 294 PRO B N 1
ATOM 5218 C CA . PRO B 1 294 ? -46.302 29.066 4.245 1.00 21.79 294 PRO B CA 1
ATOM 5219 C C . PRO B 1 294 ? -44.864 29.044 3.730 1.00 22.33 294 PRO B C 1
ATOM 5220 O O . PRO B 1 294 ? -43.960 28.567 4.442 1.00 22.89 294 PRO B O 1
ATOM 5224 N N . GLY B 1 295 ? -44.677 29.576 2.518 1.00 22.16 295 GLY B N 1
ATOM 5225 C CA . GLY B 1 295 ? -43.354 29.732 1.918 1.00 21.74 295 GLY B CA 1
ATOM 5226 C C . GLY B 1 295 ? -42.935 28.674 0.921 1.00 22.32 295 GLY B C 1
ATOM 5227 O O . GLY B 1 295 ? -41.885 28.809 0.283 1.00 23.07 295 GLY B O 1
ATOM 5228 N N . ILE B 1 296 ? -43.737 27.620 0.785 1.00 19.64 296 ILE B N 1
ATOM 5229 C CA . ILE B 1 296 ? -43.355 26.451 -0.008 1.00 19.55 296 ILE B CA 1
ATOM 5230 C C . ILE B 1 296 ? -44.525 25.906 -0.838 1.00 21.50 296 ILE B C 1
ATOM 5231 O O . ILE B 1 296 ? -45.678 26.335 -0.708 1.00 23.12 296 ILE B O 1
ATOM 5236 N N . ARG B 1 297 ? -44.185 24.974 -1.717 1.00 26.06 297 ARG B N 1
ATOM 5237 C CA . ARG B 1 297 ? -45.051 24.545 -2.798 1.00 27.57 297 ARG B CA 1
ATOM 5238 C C . ARG B 1 297 ? -44.670 23.136 -3.169 1.00 26.63 297 ARG B C 1
ATOM 5239 O O . ARG B 1 297 ? -43.537 22.710 -2.928 1.00 25.21 297 ARG B O 1
ATOM 5247 N N . ARG B 1 298 ? -45.592 22.428 -3.810 1.00 26.49 298 ARG B N 1
ATOM 5248 C CA . ARG B 1 298 ? -45.270 21.131 -4.373 1.00 25.99 298 ARG B CA 1
ATOM 5249 C C . ARG B 1 298 ? -44.300 21.298 -5.553 1.00 25.95 298 ARG B C 1
ATOM 5250 O O . ARG B 1 298 ? -44.263 22.356 -6.185 1.00 23.21 298 ARG B O 1
ATOM 5258 N N . VAL B 1 299 ? -43.538 20.248 -5.849 1.00 28.39 299 VAL B N 1
ATOM 5259 C CA . VAL B 1 299 ? -42.550 20.288 -6.931 1.00 30.52 299 VAL B CA 1
ATOM 5260 C C . VAL B 1 299 ? -43.233 20.514 -8.289 1.00 32.42 299 VAL B C 1
ATOM 5261 O O . VAL B 1 299 ? -42.785 21.340 -9.075 1.00 34.63 299 VAL B O 1
ATOM 5265 N N . GLU B 1 300 ? -44.341 19.819 -8.538 1.00 33.75 300 GLU B N 1
ATOM 5266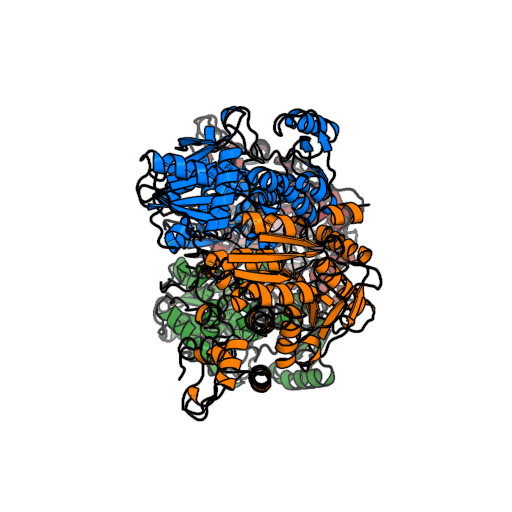 C CA . GLU B 1 300 ? -45.007 19.876 -9.857 1.00 37.03 300 GLU B CA 1
ATOM 5267 C C . GLU B 1 300 ? -45.544 21.254 -10.334 1.00 38.28 300 GLU B C 1
ATOM 5268 O O . GLU B 1 300 ? -45.901 21.385 -11.511 1.00 41.16 300 GLU B O 1
ATOM 5274 N N . THR B 1 301 ? -45.589 22.268 -9.461 1.00 38.38 301 THR B N 1
ATOM 5275 C CA . THR B 1 301 ? -46.103 23.604 -9.838 1.00 37.56 301 THR B CA 1
ATOM 5276 C C . THR B 1 301 ? -45.121 24.519 -10.604 1.00 36.00 301 THR B C 1
ATOM 5277 O O . THR B 1 301 ? -45.454 25.671 -10.875 1.00 36.86 301 THR B O 1
ATOM 5281 N N . GLY B 1 302 ? -43.927 24.030 -10.946 1.00 35.50 302 GLY B N 1
ATOM 5282 C CA . GLY B 1 302 ? -42.988 24.790 -11.779 1.00 34.48 302 GLY B CA 1
ATOM 5283 C C . GLY B 1 302 ? -41.819 25.340 -10.987 1.00 32.63 302 GLY B C 1
ATOM 5284 O O . GLY B 1 302 ? -41.900 26.433 -10.420 1.00 36.77 302 GLY B O 1
ATOM 5285 N N . MET B 1 303 ? -40.733 24.571 -10.962 1.00 27.99 303 MET B N 1
ATOM 5286 C CA . MET B 1 303 ? -39.491 24.931 -10.275 1.00 26.34 303 MET B CA 1
ATOM 5287 C C . MET B 1 303 ? -38.336 24.881 -11.282 1.00 24.51 303 MET B C 1
ATOM 5288 O O . MET B 1 303 ? -38.343 24.048 -12.199 1.00 26.62 303 MET B O 1
ATOM 5293 N N . LEU B 1 304 ? -37.348 25.768 -11.134 1.00 21.50 304 LEU B N 1
ATOM 5294 C CA . LEU B 1 304 ? -36.226 25.816 -12.097 1.00 20.27 304 LEU B CA 1
ATOM 5295 C C . LEU B 1 304 ? -35.092 24.852 -11.791 1.00 20.32 304 LEU B C 1
ATOM 5296 O O . LEU B 1 304 ? -34.794 23.959 -12.593 1.00 21.56 304 LEU B O 1
ATOM 5301 N N . TRP B 1 305 ? -34.435 25.038 -10.646 1.00 20.85 305 TRP B N 1
ATOM 5302 C CA . TRP B 1 305 ? -33.127 24.391 -10.425 1.00 20.56 305 TRP B CA 1
ATOM 5303 C C . TRP B 1 305 ? -33.275 22.940 -10.043 1.00 20.67 305 TRP B C 1
ATOM 5304 O O . TRP B 1 305 ? -32.586 22.072 -10.595 1.00 16.95 305 TRP B O 1
ATOM 5315 N N . ILE B 1 306 ? -34.201 22.664 -9.133 1.00 22.78 306 ILE B N 1
ATOM 5316 C CA . ILE B 1 306 ? -34.381 21.280 -8.698 1.00 25.24 306 ILE B CA 1
ATOM 5317 C C . ILE B 1 306 ? -34.609 20.342 -9.908 1.00 27.63 306 ILE B C 1
ATOM 5318 O O . ILE B 1 306 ? -34.129 19.205 -9.895 1.00 30.09 306 ILE B O 1
ATOM 5323 N N . ASN B 1 307 ? -35.292 20.843 -10.943 1.00 28.05 307 ASN B N 1
ATOM 5324 C CA . ASN B 1 307 ? -35.547 20.101 -12.200 1.00 31.03 307 ASN B CA 1
ATOM 5325 C C . ASN B 1 307 ? -34.428 20.088 -13.248 1.00 31.33 307 ASN B C 1
ATOM 5326 O O . ASN B 1 307 ? -34.284 19.095 -13.953 1.00 34.28 307 ASN B O 1
ATOM 5331 N N . MET B 1 308 ? -33.668 21.178 -13.380 1.00 31.96 308 MET B N 1
ATOM 5332 C CA . MET B 1 308 ? -32.712 21.312 -14.494 1.00 31.36 308 MET B CA 1
ATOM 5333 C C . MET B 1 308 ? -31.318 20.757 -14.192 1.00 29.55 308 MET B C 1
ATOM 5334 O O . MET B 1 308 ? -30.680 20.223 -15.095 1.00 25.69 308 MET B O 1
ATOM 5339 N N . LEU B 1 309 ? -30.856 20.871 -12.942 1.00 26.97 309 LEU B N 1
ATOM 5340 C CA . LEU B 1 309 ? -29.520 20.380 -12.553 1.00 27.81 309 LEU B CA 1
ATOM 5341 C C . LEU B 1 309 ? -29.550 18.875 -12.233 1.00 28.73 309 LEU B C 1
ATOM 5342 O O . LEU B 1 309 ? -30.618 18.305 -12.009 1.00 27.87 309 LEU B O 1
ATOM 5347 N N . ASP B 1 310 ? -28.377 18.239 -12.241 1.00 28.24 310 ASP B N 1
ATOM 5348 C CA . ASP B 1 310 ? -28.272 16.795 -12.006 1.00 30.45 310 ASP B CA 1
ATOM 5349 C C . ASP B 1 310 ? -28.206 16.579 -10.498 1.00 28.63 310 ASP B C 1
ATOM 5350 O O . ASP B 1 310 ? -27.131 16.597 -9.904 1.00 32.76 310 ASP B O 1
ATOM 5355 N N . ILE B 1 311 ? -29.378 16.405 -9.893 1.00 27.78 311 ILE B N 1
ATOM 5356 C CA . ILE B 1 311 ? -29.517 16.314 -8.441 1.00 26.16 311 ILE B CA 1
ATOM 5357 C C . ILE B 1 311 ? -30.343 15.078 -8.107 1.00 26.52 311 ILE B C 1
ATOM 5358 O O . ILE B 1 311 ? -31.361 14.806 -8.762 1.00 26.61 311 ILE B O 1
ATOM 5363 N N . SER B 1 312 ? -29.860 14.314 -7.128 1.00 24.55 312 SER B N 1
ATOM 5364 C CA A SER B 1 312 ? -30.642 13.253 -6.517 0.50 23.52 312 SER B CA 1
ATOM 5365 C CA B SER B 1 312 ? -30.641 13.253 -6.520 0.50 23.89 312 SER B CA 1
ATOM 5366 C C . SER B 1 312 ? -31.467 13.878 -5.406 1.00 22.25 312 SER B C 1
ATOM 5367 O O . SER B 1 312 ? -31.031 14.824 -4.754 1.00 17.22 312 SER B O 1
ATOM 5372 N N . TYR B 1 313 ? -32.674 13.368 -5.210 1.00 19.28 313 TYR B N 1
ATOM 5373 C CA . TYR B 1 313 ? -33.495 13.769 -4.081 1.00 21.88 313 TYR B CA 1
ATOM 5374 C C . TYR B 1 313 ? -34.603 12.775 -3.946 1.00 23.08 313 TYR B C 1
ATOM 5375 O O . TYR B 1 313 ? -34.963 12.128 -4.938 1.00 23.57 313 TYR B O 1
ATOM 5384 N N . THR B 1 314 ? -35.122 12.694 -2.719 1.00 27.12 314 THR B N 1
ATOM 5385 C CA A THR B 1 314 ? -36.289 11.892 -2.378 0.50 27.68 314 THR B CA 1
ATOM 5386 C CA B THR B 1 314 ? -36.314 11.913 -2.415 0.50 28.55 314 THR B CA 1
ATOM 5387 C C . THR B 1 314 ? -37.324 12.808 -1.741 1.00 29.38 314 THR B C 1
ATOM 5388 O O . THR B 1 314 ? -37.003 13.539 -0.790 1.00 28.42 314 THR B O 1
ATOM 5395 N N . LEU B 1 315 ? -38.551 12.742 -2.241 1.00 30.47 315 LEU B N 1
ATOM 5396 C CA . LEU B 1 315 ? -39.630 13.538 -1.722 1.00 31.66 315 LEU B CA 1
ATOM 5397 C C . LEU B 1 315 ? -40.254 12.820 -0.535 1.00 31.15 315 LEU B C 1
ATOM 5398 O O . LEU B 1 315 ? -40.050 11.613 -0.330 1.00 31.40 315 LEU B O 1
ATOM 5403 N N . ALA B 1 316 ? -40.994 13.587 0.258 1.00 29.87 316 ALA B N 1
ATOM 5404 C CA . ALA B 1 316 ? -41.709 13.065 1.414 1.00 28.40 316 ALA B CA 1
ATOM 5405 C C . ALA B 1 316 ? -42.985 13.873 1.558 1.00 27.65 316 ALA B C 1
ATOM 5406 O O . ALA B 1 316 ? -42.922 15.073 1.757 1.00 24.71 316 ALA B O 1
ATOM 5408 N N . GLU B 1 317 ? -44.135 13.222 1.424 1.00 29.27 317 GLU B N 1
ATOM 5409 C CA . GLU B 1 317 ? -45.437 13.895 1.577 1.00 29.59 317 GLU B CA 1
ATOM 5410 C C . GLU B 1 317 ? -45.616 14.337 3.036 1.00 28.27 317 GLU B C 1
ATOM 5411 O O . GLU B 1 317 ? -45.300 13.555 3.926 1.00 32.93 317 GLU B O 1
ATOM 5417 N N . VAL B 1 318 ? -46.104 15.564 3.276 1.00 25.26 318 VAL B N 1
ATOM 5418 C CA . VAL B 1 318 ? -46.251 16.127 4.652 1.00 24.64 318 VAL B CA 1
ATOM 5419 C C . VAL B 1 318 ? -47.454 17.084 4.795 1.00 23.63 318 VAL B C 1
ATOM 5420 O O . VAL B 1 318 ? -47.522 18.119 4.144 1.00 25.11 318 VAL B O 1
ATOM 5424 N N . THR B 1 319 ? -48.381 16.783 5.696 1.00 21.78 319 THR B N 1
ATOM 5425 C CA . THR B 1 319 ? -49.549 17.649 5.855 1.00 21.94 319 THR B CA 1
ATOM 5426 C C . THR B 1 319 ? -49.104 18.820 6.706 1.00 22.00 319 THR B C 1
ATOM 5427 O O . THR B 1 319 ? -48.159 18.671 7.485 1.00 20.81 319 THR B O 1
ATOM 5431 N N . LEU B 1 320 ? -49.773 19.966 6.544 1.00 21.16 320 LEU B N 1
ATOM 5432 C CA . LEU B 1 320 ? -49.617 21.128 7.402 1.00 23.94 320 LEU B CA 1
ATOM 5433 C C . LEU B 1 320 ? -49.738 20.755 8.868 1.00 25.62 320 LEU B C 1
ATOM 5434 O O . LEU B 1 320 ? -48.901 21.148 9.672 1.00 25.40 320 LEU B O 1
ATOM 5439 N N . GLU B 1 321 ? -50.778 19.988 9.200 1.00 25.56 321 GLU B N 1
ATOM 5440 C CA . GLU B 1 321 ? -50.970 19.505 10.560 1.00 27.99 321 GLU B CA 1
ATOM 5441 C C . GLU B 1 321 ? -49.713 18.800 11.048 1.00 25.60 321 GLU B C 1
ATOM 5442 O O . GLU B 1 321 ? -49.308 19.010 12.178 1.00 23.96 321 GLU B O 1
ATOM 5448 N N . GLU B 1 322 ? -49.117 17.979 10.177 1.00 24.92 322 GLU B N 1
ATOM 5449 C CA . GLU B 1 322 ? -47.888 17.244 10.493 1.00 27.24 322 GLU B CA 1
ATOM 5450 C C . GLU B 1 322 ? -46.701 18.203 10.646 1.00 25.35 322 GLU B C 1
ATOM 5451 O O . GLU B 1 322 ? -45.903 18.042 11.560 1.00 25.55 322 GLU B O 1
ATOM 5457 N N . ALA B 1 323 ? -46.594 19.200 9.762 1.00 23.84 323 ALA B N 1
ATOM 5458 C CA . ALA B 1 323 ? -45.530 20.232 9.894 1.00 22.32 323 ALA B CA 1
ATOM 5459 C C . ALA B 1 323 ? -45.603 20.953 11.267 1.00 20.96 323 ALA B C 1
ATOM 5460 O O . ALA B 1 323 ? -44.572 21.267 11.919 1.00 19.14 323 ALA B O 1
ATOM 5462 N N . MET B 1 324 ? -46.820 21.189 11.738 1.00 22.59 324 MET B N 1
ATOM 5463 C CA . MET B 1 324 ? -47.017 21.943 12.977 1.00 22.61 324 MET B CA 1
ATOM 5464 C C . MET B 1 324 ? -46.754 21.143 14.242 1.00 22.93 324 MET B C 1
ATOM 5465 O O . MET B 1 324 ? -46.201 21.681 15.209 1.00 21.58 324 MET B O 1
ATOM 5470 N N . GLU B 1 325 ? -47.073 19.850 14.190 1.00 23.79 325 GLU B N 1
ATOM 5471 C CA . GLU B 1 325 ? -46.742 18.880 15.235 1.00 24.94 325 GLU B CA 1
ATOM 5472 C C . GLU B 1 325 ? -45.216 18.790 15.399 1.00 20.58 325 GLU B C 1
ATOM 5473 O O . GLU B 1 325 ? -44.732 18.567 16.491 1.00 23.88 325 GLU B O 1
ATOM 5479 N N . ALA B 1 326 ? -44.474 18.974 14.309 1.00 21.01 326 ALA B N 1
ATOM 5480 C CA . ALA B 1 326 ? -43.003 18.996 14.376 1.00 18.47 326 ALA B CA 1
ATOM 5481 C C . ALA B 1 326 ? -42.514 20.277 15.057 1.00 17.17 326 ALA B C 1
ATOM 5482 O O . ALA B 1 326 ? -41.575 20.250 15.861 1.00 14.37 326 ALA B O 1
ATOM 5484 N N . VAL B 1 327 ? -43.182 21.403 14.778 1.00 16.75 327 VAL B N 1
ATOM 5485 C CA . VAL B 1 327 ? -42.831 22.669 15.416 1.00 16.82 327 VAL B CA 1
ATOM 5486 C C . VAL B 1 327 ? -42.933 22.470 16.936 1.00 18.33 327 VAL B C 1
ATOM 5487 O O . VAL B 1 327 ? -41.982 22.654 17.685 1.00 14.98 327 VAL B O 1
ATOM 5491 N N . VAL B 1 328 ? -44.087 21.982 17.364 1.00 19.43 328 VAL B N 1
ATOM 5492 C CA . VAL B 1 328 ? -44.311 21.623 18.750 1.00 19.97 328 VAL B CA 1
ATOM 5493 C C . VAL B 1 328 ? -43.210 20.705 19.330 1.00 19.00 328 VAL B C 1
ATOM 5494 O O . VAL B 1 328 ? -42.721 20.983 20.390 1.00 17.09 328 VAL B O 1
ATOM 5498 N N . GLU B 1 329 ? -42.864 19.612 18.642 1.00 18.85 329 GLU B N 1
ATOM 5499 C CA . GLU B 1 329 ? -41.884 18.640 19.165 1.00 21.84 329 GLU B CA 1
ATOM 5500 C C . GLU B 1 329 ? -40.530 19.308 19.330 1.00 19.47 329 GLU B C 1
ATOM 5501 O O . GLU B 1 329 ? -39.849 19.103 20.334 1.00 18.22 329 GLU B O 1
ATOM 5507 N N . VAL B 1 330 ? -40.153 20.131 18.351 1.00 20.49 330 VAL B N 1
ATOM 5508 C CA . VAL B 1 330 ? -38.845 20.802 18.399 1.00 19.15 330 VAL B CA 1
ATOM 5509 C C . VAL B 1 330 ? -38.881 21.865 19.513 1.00 18.62 330 VAL B C 1
ATOM 5510 O O . VAL B 1 330 ? -37.926 22.010 20.275 1.00 17.73 330 VAL B O 1
ATOM 5514 N N . ALA B 1 331 ? -39.989 22.604 19.624 1.00 19.56 331 ALA B N 1
ATOM 5515 C CA . ALA B 1 331 ? -40.141 23.553 20.709 1.00 19.47 331 ALA B CA 1
ATOM 5516 C C . ALA B 1 331 ? -40.035 22.902 22.092 1.00 18.43 331 ALA B C 1
ATOM 5517 O O . ALA B 1 331 ? -39.340 23.434 22.960 1.00 21.80 331 ALA B O 1
ATOM 5519 N N . ARG B 1 332 ? -40.658 21.734 22.258 1.00 21.64 332 ARG B N 1
ATOM 5520 C CA . ARG B 1 332 ? -40.614 21.006 23.541 1.00 21.82 332 ARG B CA 1
ATOM 5521 C C . ARG B 1 332 ? -39.380 20.162 23.825 1.00 23.42 332 ARG B C 1
ATOM 5522 O O . ARG B 1 332 ? -39.070 19.940 24.985 1.00 22.95 332 ARG B O 1
ATOM 5530 N N . SER B 1 333 ? -38.660 19.740 22.787 1.00 22.71 333 SER B N 1
ATOM 5531 C CA . SER B 1 333 ? -37.391 19.041 22.962 1.00 25.56 333 SER B CA 1
ATOM 5532 C C . SER B 1 333 ? -36.181 19.984 23.034 1.00 24.09 333 SER B C 1
ATOM 5533 O O . SER B 1 333 ? -35.228 19.696 23.769 1.00 27.97 333 SER B O 1
ATOM 5536 N N . ASP B 1 334 ? -36.208 21.082 22.271 1.00 21.89 334 ASP B N 1
ATOM 5537 C CA . ASP B 1 334 ? -35.032 21.977 22.102 1.00 19.70 334 ASP B CA 1
ATOM 5538 C C . ASP B 1 334 ? -35.257 23.408 22.568 1.00 20.99 334 ASP B C 1
ATOM 5539 O O . ASP B 1 334 ? -34.306 24.192 22.647 1.00 21.83 334 ASP B O 1
ATOM 5544 N N . GLY B 1 335 ? -36.500 23.797 22.814 1.00 18.40 335 GLY B N 1
ATOM 5545 C CA . GLY B 1 335 ? -36.774 25.187 23.197 1.00 19.08 335 GLY B CA 1
ATOM 5546 C C . GLY B 1 335 ? -36.637 26.219 22.091 1.00 18.60 335 GLY B C 1
ATOM 5547 O O . GLY B 1 335 ? -36.740 27.415 22.357 1.00 18.67 335 GLY B O 1
ATOM 5548 N N . LEU B 1 336 ? -36.411 25.751 20.858 1.00 19.49 336 LEU B N 1
ATOM 5549 C CA . LEU B 1 336 ? -36.346 26.579 19.660 1.00 18.55 336 LEU B CA 1
ATOM 5550 C C . LEU B 1 336 ? -37.671 26.491 18.965 1.00 19.55 336 LEU B C 1
ATOM 5551 O O . LEU B 1 336 ? -38.214 25.404 18.833 1.00 18.49 336 LEU B O 1
ATOM 5556 N N . VAL B 1 337 ? -38.157 27.627 18.481 1.00 19.27 337 VAL B N 1
ATOM 5557 C CA . VAL B 1 337 ? -39.468 27.725 17.851 1.00 19.82 337 VAL B CA 1
ATOM 5558 C C . VAL B 1 337 ? -39.275 27.963 16.357 1.00 17.77 337 VAL B C 1
ATOM 5559 O O . VAL B 1 337 ? -39.020 29.079 15.905 1.00 17.82 337 VAL B O 1
ATOM 5563 N N . ILE B 1 338 ? -39.445 26.912 15.582 1.00 15.84 338 ILE B N 1
ATOM 5564 C CA . ILE B 1 338 ? -39.196 26.985 14.149 1.00 16.13 338 ILE B CA 1
ATOM 5565 C C . ILE B 1 338 ? -40.448 27.334 13.346 1.00 15.70 338 ILE B C 1
ATOM 5566 O O . ILE B 1 338 ? -41.589 27.140 13.812 1.00 13.97 338 ILE B O 1
ATOM 5571 N N . GLY B 1 339 ? -40.233 27.825 12.118 1.00 16.49 339 GLY B N 1
ATOM 5572 C CA . GLY B 1 339 ? -41.295 27.999 11.151 1.00 17.47 339 GLY B CA 1
ATOM 5573 C C . GLY B 1 339 ? -41.982 26.713 10.686 1.00 17.77 339 GLY B C 1
ATOM 5574 O O . GLY B 1 339 ? -41.466 25.586 10.825 1.00 16.68 339 GLY B O 1
ATOM 5575 N N . PRO B 1 340 ? -43.180 26.862 10.128 1.00 17.89 340 PRO B N 1
ATOM 5576 C CA . PRO B 1 340 ? -43.888 25.714 9.603 1.00 18.45 340 PRO B CA 1
ATOM 5577 C C . PRO B 1 340 ? -43.030 24.925 8.599 1.00 17.69 340 PRO B C 1
ATOM 5578 O O . PRO B 1 340 ? -42.845 23.693 8.755 1.00 19.75 340 PRO B O 1
ATOM 5582 N N . SER B 1 341 ? -42.459 25.642 7.630 1.00 17.81 341 SER B N 1
ATOM 5583 C CA . SER B 1 341 ? -41.682 24.997 6.559 1.00 17.27 341 SER B CA 1
ATOM 5584 C C . SER B 1 341 ? -40.561 24.267 7.246 1.00 18.12 341 SER B C 1
ATOM 5585 O O . SER B 1 341 ? -40.136 23.233 6.775 1.00 18.02 341 SER B O 1
ATOM 5588 N N . GLY B 1 342 ? -40.095 24.820 8.363 1.00 15.73 342 GLY B N 1
ATOM 5589 C CA . GLY B 1 342 ? -39.040 24.147 9.139 1.00 16.10 342 GLY B CA 1
ATOM 5590 C C . GLY B 1 342 ? -39.574 22.850 9.691 1.00 16.19 342 GLY B C 1
ATOM 5591 O O . GLY B 1 342 ? -39.004 21.746 9.492 1.00 16.11 342 GLY B O 1
ATOM 5592 N N . GLY B 1 343 ? -40.715 22.941 10.359 1.00 16.11 343 GLY B N 1
ATOM 5593 C CA . GLY B 1 343 ? -41.330 21.710 10.891 1.00 17.74 343 GLY B CA 1
ATOM 5594 C C . GLY B 1 343 ? -41.466 20.651 9.803 1.00 17.72 343 GLY B C 1
ATOM 5595 O O . GLY B 1 343 ? -41.092 19.460 9.983 1.00 18.44 343 GLY B O 1
ATOM 5596 N N . ALA B 1 344 ? -42.001 21.064 8.657 1.00 19.41 344 ALA B N 1
ATOM 5597 C CA . ALA B 1 344 ? -42.265 20.141 7.545 1.00 18.71 344 ALA B CA 1
ATOM 5598 C C . ALA B 1 344 ? -41.025 19.367 7.090 1.00 19.90 344 ALA B C 1
ATOM 5599 O O . ALA B 1 344 ? -41.111 18.167 6.862 1.00 18.83 344 ALA B O 1
ATOM 5601 N N . ALA B 1 345 ? -39.877 20.042 7.034 1.00 20.69 345 ALA B N 1
ATOM 5602 C CA . ALA B 1 345 ? -38.594 19.413 6.693 1.00 21.83 345 ALA B CA 1
ATOM 5603 C C . ALA B 1 345 ? -38.214 18.366 7.726 1.00 21.50 345 ALA B C 1
ATOM 5604 O O . ALA B 1 345 ? -37.844 17.211 7.389 1.00 18.72 345 ALA B O 1
ATOM 5606 N N . VAL B 1 346 ? -38.328 18.775 8.987 1.00 21.63 346 VAL B N 1
ATOM 5607 C CA . VAL B 1 346 ? -38.061 17.897 10.114 1.00 19.41 346 VAL B CA 1
ATOM 5608 C C . VAL B 1 346 ? -38.943 16.672 9.974 1.00 20.31 346 VAL B C 1
ATOM 5609 O O . VAL B 1 346 ? -38.426 15.559 9.919 1.00 20.96 346 VAL B O 1
ATOM 5613 N N . LYS B 1 347 ? -40.250 16.891 9.839 1.00 20.79 347 LYS B N 1
ATOM 5614 C CA . LYS B 1 347 ? -41.191 15.773 9.662 1.00 24.45 347 LYS B CA 1
ATOM 5615 C C . LYS B 1 347 ? -40.829 14.882 8.466 1.00 25.16 347 LYS B C 1
ATOM 5616 O O . LYS B 1 347 ? -40.852 13.653 8.590 1.00 21.37 347 LYS B O 1
ATOM 5622 N N . ALA B 1 348 ? -40.459 15.502 7.342 1.00 26.21 348 ALA B N 1
ATOM 5623 C CA . ALA B 1 348 ? -39.988 14.768 6.150 1.00 25.24 348 ALA B CA 1
ATOM 5624 C C . ALA B 1 348 ? -38.862 13.796 6.485 1.00 24.98 348 ALA B C 1
ATOM 5625 O O . ALA B 1 348 ? -38.899 12.606 6.112 1.00 25.78 348 ALA B O 1
ATOM 5627 N N . LEU B 1 349 ? -37.862 14.301 7.197 1.00 24.02 349 LEU B N 1
ATOM 5628 C CA . LEU B 1 349 ? -36.725 13.489 7.566 1.00 23.57 349 LEU B CA 1
ATOM 5629 C C . LEU B 1 349 ? -37.178 12.328 8.439 1.00 23.12 349 LEU B C 1
ATOM 5630 O O . LEU B 1 349 ? -36.887 11.163 8.129 1.00 23.60 349 LEU B O 1
ATOM 5635 N N . ALA B 1 350 ? -37.911 12.660 9.505 1.00 24.36 350 ALA B N 1
ATOM 5636 C CA . ALA B 1 350 ? -38.505 11.670 10.407 1.00 25.17 350 ALA B CA 1
ATOM 5637 C C . ALA B 1 350 ? -39.157 10.554 9.612 1.00 26.07 350 ALA B C 1
ATOM 5638 O O . ALA B 1 350 ? -38.909 9.375 9.883 1.00 22.98 350 ALA B O 1
ATOM 5640 N N . LYS B 1 351 ? -39.952 10.938 8.610 1.00 28.48 351 LYS B N 1
ATOM 5641 C CA . LYS B 1 351 ? -40.682 9.971 7.783 1.00 30.51 351 LYS B CA 1
ATOM 5642 C C . LYS B 1 351 ? -39.718 9.022 7.065 1.00 31.91 351 LYS B C 1
ATOM 5643 O O . LYS B 1 351 ? -39.900 7.806 7.118 1.00 32.32 351 LYS B O 1
ATOM 5649 N N . LYS B 1 352 ? -38.675 9.584 6.450 1.00 31.92 352 LYS B N 1
ATOM 5650 C CA . LYS B 1 352 ? -37.649 8.803 5.743 1.00 30.73 352 LYS B CA 1
ATOM 5651 C C . LYS B 1 352 ? -36.804 7.925 6.664 1.00 29.93 352 LYS B C 1
ATOM 5652 O O . LYS B 1 352 ? -36.359 6.842 6.253 1.00 29.36 352 LYS B O 1
ATOM 5658 N N . ALA B 1 353 ? -36.576 8.402 7.887 1.00 26.48 353 ALA B N 1
ATOM 5659 C CA . ALA B 1 353 ? -35.826 7.652 8.900 1.00 27.55 353 ALA B CA 1
ATOM 5660 C C . ALA B 1 353 ? -36.612 6.421 9.344 1.00 29.76 353 ALA B C 1
ATOM 5661 O O . ALA B 1 353 ? -36.082 5.315 9.322 1.00 30.40 353 ALA B O 1
ATOM 5663 N N . ALA B 1 354 ? -37.878 6.622 9.718 1.00 32.50 354 ALA B N 1
ATOM 5664 C CA . ALA B 1 354 ? -38.808 5.516 10.043 1.00 34.07 354 ALA B CA 1
ATOM 5665 C C . ALA B 1 354 ? -38.956 4.456 8.937 1.00 35.83 354 ALA B C 1
ATOM 5666 O O . ALA B 1 354 ? -39.069 3.264 9.239 1.00 39.96 354 ALA B O 1
ATOM 5668 N N . GLU B 1 355 ? -38.942 4.872 7.669 1.00 37.40 355 GLU B N 1
ATOM 5669 C CA . GLU B 1 355 ? -39.054 3.921 6.541 1.00 38.74 355 GLU B CA 1
ATOM 5670 C C . GLU B 1 355 ? -37.831 3.008 6.352 1.00 36.47 355 GLU B C 1
ATOM 5671 O O . GLU B 1 355 ? -37.882 2.068 5.552 1.00 35.65 355 GLU B O 1
ATOM 5677 N N . GLY B 1 356 ? -36.741 3.293 7.069 1.00 36.06 356 GLY B N 1
ATOM 5678 C CA . GLY B 1 356 ? -35.529 2.490 7.023 1.00 33.75 356 GLY B CA 1
ATOM 5679 C C . GLY B 1 356 ? -34.664 2.840 5.831 1.00 32.20 356 GLY B C 1
ATOM 5680 O O . GLY B 1 356 ? -33.782 2.065 5.457 1.00 28.75 356 GLY B O 1
ATOM 5681 N N . ASP B 1 357 ? -34.887 4.029 5.269 1.00 30.54 357 ASP B N 1
ATOM 5682 C CA . ASP B 1 357 ? -34.327 4.418 3.976 1.00 31.68 357 ASP B CA 1
ATOM 5683 C C . ASP B 1 357 ? -32.980 5.147 4.088 1.00 28.16 357 ASP B C 1
ATOM 5684 O O . ASP B 1 357 ? -32.234 5.218 3.113 1.00 30.06 357 ASP B O 1
ATOM 5689 N N . LEU B 1 358 ? -32.665 5.667 5.274 1.00 26.35 358 LEU B N 1
ATOM 5690 C CA . LEU B 1 358 ? -31.500 6.512 5.471 1.00 24.76 358 LEU B CA 1
ATOM 5691 C C . LEU B 1 358 ? -30.358 5.791 6.171 1.00 23.60 358 LEU B C 1
ATOM 5692 O O . LEU B 1 358 ? -30.568 4.947 7.026 1.00 21.82 358 LEU B O 1
ATOM 5697 N N . GLU B 1 359 ? -29.145 6.169 5.797 1.00 23.45 359 GLU B N 1
ATOM 5698 C CA A GLU B 1 359 ? -27.956 5.748 6.507 0.50 24.14 359 GLU B CA 1
ATOM 5699 C CA B GLU B 1 359 ? -27.945 5.757 6.518 0.50 23.62 359 GLU B CA 1
ATOM 5700 C C . GLU B 1 359 ? -27.901 6.373 7.916 1.00 24.31 359 GLU B C 1
ATOM 5701 O O . GLU B 1 359 ? -28.219 7.563 8.094 1.00 21.16 359 GLU B O 1
ATOM 5712 N N . PRO B 1 360 ? -27.507 5.583 8.934 1.00 23.41 360 PRO B N 1
ATOM 5713 C CA . PRO B 1 360 ? -27.315 6.257 10.231 1.00 23.93 360 PRO B CA 1
ATOM 5714 C C . PRO B 1 360 ? -26.237 7.331 10.158 1.00 22.64 360 PRO B C 1
ATOM 5715 O O . PRO B 1 360 ? -25.152 7.079 9.639 1.00 22.13 360 PRO B O 1
ATOM 5719 N N . GLY B 1 361 ? -26.542 8.525 10.658 1.00 23.03 361 GLY B N 1
ATOM 5720 C CA . GLY B 1 361 ? -25.529 9.565 10.779 1.00 21.61 361 GLY B CA 1
ATOM 5721 C C . GLY B 1 361 ? -26.149 10.921 11.025 1.00 20.75 361 GLY B C 1
ATOM 5722 O O . GLY B 1 361 ? -27.308 11.019 11.426 1.00 21.13 361 GLY B O 1
ATOM 5723 N N . ASP B 1 362 ? -25.356 11.966 10.790 1.00 18.75 362 ASP B N 1
ATOM 5724 C CA . ASP B 1 362 ? -25.802 13.339 10.983 1.00 17.80 362 ASP B CA 1
ATOM 5725 C C . ASP B 1 362 ? -26.546 13.813 9.733 1.00 15.44 362 ASP B C 1
ATOM 5726 O O . ASP B 1 362 ? -26.065 13.586 8.605 1.00 13.82 362 ASP B O 1
ATOM 5731 N N . TYR B 1 363 ? -27.730 14.404 9.947 1.00 16.19 363 TYR B N 1
ATOM 5732 C CA . TYR B 1 363 ? -28.552 15.002 8.882 1.00 15.89 363 TYR B CA 1
ATOM 5733 C C . TYR B 1 363 ? -28.765 16.461 9.214 1.00 14.77 363 TYR B C 1
ATOM 5734 O O . TYR B 1 363 ? -29.111 16.758 10.346 1.00 18.43 363 TYR B O 1
ATOM 5743 N N . VAL B 1 364 ? -28.529 17.360 8.252 1.00 12.86 364 VAL B N 1
ATOM 5744 C CA . VAL B 1 364 ? -28.807 18.806 8.452 1.00 12.33 364 VAL B CA 1
ATOM 5745 C C . VAL B 1 364 ? -30.196 19.094 7.917 1.00 11.53 364 VAL B C 1
ATOM 5746 O O . VAL B 1 364 ? -30.458 18.907 6.716 1.00 11.20 364 VAL B O 1
ATOM 5750 N N . VAL B 1 365 ? -31.022 19.607 8.821 1.00 15.42 365 VAL B N 1
ATOM 5751 C CA . VAL B 1 365 ? -32.298 20.272 8.464 1.00 14.80 365 VAL B CA 1
ATOM 5752 C C . VAL B 1 365 ? -32.231 21.831 8.266 1.00 13.30 365 VAL B C 1
ATOM 5753 O O . VAL B 1 365 ? -31.985 22.642 9.239 1.00 13.43 365 VAL B O 1
ATOM 5757 N N . VAL B 1 366 ? -32.538 22.244 7.039 1.00 11.30 366 VAL B N 1
ATOM 5758 C CA . VAL B 1 366 ? -32.467 23.709 6.723 1.00 10.81 366 VAL B CA 1
ATOM 5759 C C . VAL B 1 366 ? -33.781 24.211 7.229 1.00 11.30 366 VAL B C 1
ATOM 5760 O O . VAL B 1 366 ? -34.777 23.856 6.618 1.00 14.27 366 VAL B O 1
ATOM 5764 N N . VAL B 1 367 ? -33.749 25.014 8.298 1.00 12.37 367 VAL B N 1
ATOM 5765 C CA . VAL B 1 367 ? -34.927 25.633 8.866 1.00 11.98 367 VAL B CA 1
ATOM 5766 C C . VAL B 1 367 ? -35.073 27.060 8.252 1.00 12.43 367 VAL B C 1
ATOM 5767 O O . VAL B 1 367 ? -34.213 27.908 8.519 1.00 12.19 367 VAL B O 1
ATOM 5771 N N . PRO B 1 368 ? -36.158 27.342 7.490 1.00 13.46 368 PRO B N 1
ATOM 5772 C CA . PRO B 1 368 ? -36.120 28.648 6.770 1.00 12.55 368 PRO B CA 1
ATOM 5773 C C . PRO B 1 368 ? -36.447 29.903 7.602 1.00 12.41 368 PRO B C 1
ATOM 5774 O O . PRO B 1 368 ? -35.898 30.970 7.338 1.00 12.30 368 PRO B O 1
ATOM 5778 N N . ASP B 1 369 ? -37.299 29.825 8.615 1.00 11.83 369 ASP B N 1
ATOM 5779 C CA . ASP B 1 369 ? -37.475 31.013 9.473 1.00 14.89 369 ASP B CA 1
ATOM 5780 C C . ASP B 1 369 ? -37.964 30.636 10.898 1.00 14.01 369 ASP B C 1
ATOM 5781 O O . ASP B 1 369 ? -37.916 29.467 11.321 1.00 14.23 369 ASP B O 1
ATOM 5786 N N . THR B 1 370 ? -38.345 31.651 11.651 1.00 15.09 370 THR B N 1
ATOM 5787 C CA . THR B 1 370 ? -38.636 31.516 13.064 1.00 15.62 370 THR B CA 1
ATOM 5788 C C . THR B 1 370 ? -40.170 31.436 13.146 1.00 16.05 370 THR B C 1
ATOM 5789 O O . THR B 1 370 ? -40.875 32.151 12.447 1.00 17.09 370 THR B O 1
ATOM 5793 N N . GLY B 1 371 ? -40.660 30.546 13.993 1.00 17.17 371 GLY B N 1
ATOM 5794 C CA . GLY B 1 371 ? -42.099 30.370 14.219 1.00 16.85 371 GLY B CA 1
ATOM 5795 C C . GLY B 1 371 ? -42.700 31.538 14.989 1.00 16.90 371 GLY B C 1
ATOM 5796 O O . GLY B 1 371 ? -43.929 31.613 15.174 1.00 19.65 371 GLY B O 1
ATOM 5797 N N . PHE B 1 372 ? -41.866 32.448 15.468 1.00 16.91 372 PHE B N 1
ATOM 5798 C CA . PHE B 1 372 ? -42.367 33.706 16.036 1.00 16.57 372 PHE B CA 1
ATOM 5799 C C . PHE B 1 372 ? -43.210 34.544 15.045 1.00 17.40 372 PHE B C 1
ATOM 5800 O O . PHE B 1 372 ? -44.033 35.384 15.471 1.00 18.57 372 PHE B O 1
ATOM 5808 N N . LYS B 1 373 ? -42.999 34.354 13.741 1.00 18.23 373 LYS B N 1
ATOM 5809 C CA . LYS B 1 373 ? -43.819 35.013 12.718 1.00 19.01 373 LYS B CA 1
ATOM 5810 C C . LYS B 1 373 ? -45.181 34.351 12.395 1.00 20.50 373 LYS B C 1
ATOM 5811 O O . LYS B 1 373 ? -45.889 34.855 11.517 1.00 23.46 373 LYS B O 1
ATOM 5817 N N . TYR B 1 374 ? -45.530 33.224 13.028 1.00 19.72 374 TYR B N 1
ATOM 5818 C CA . TYR B 1 374 ? -46.714 32.416 12.613 1.00 19.66 374 TYR B CA 1
ATOM 5819 C C . TYR B 1 374 ? -47.606 32.026 13.811 1.00 19.47 374 TYR B C 1
ATOM 5820 O O . TYR B 1 374 ? -47.813 30.841 14.073 1.00 23.60 374 TYR B O 1
ATOM 5829 N N . LEU B 1 375 ? -48.135 33.022 14.516 1.00 20.97 375 LEU B N 1
ATOM 5830 C CA . LEU B 1 375 ? -48.863 32.810 15.768 1.00 20.90 375 LEU B CA 1
ATOM 5831 C C . LEU B 1 375 ? -50.274 32.208 15.540 1.00 23.11 375 LEU B C 1
ATOM 5832 O O . LEU B 1 375 ? -50.761 31.435 16.367 1.00 24.01 375 LEU B O 1
ATOM 5837 N N . SER B 1 376 ? -50.915 32.508 14.416 1.00 24.60 376 SER B N 1
ATOM 5838 C CA . SER B 1 376 ? -52.205 31.859 14.118 1.00 24.11 376 SER B CA 1
ATOM 5839 C C . SER B 1 376 ? -52.019 30.346 13.949 1.00 23.11 376 SER B C 1
ATOM 5840 O O . SER B 1 376 ? -52.774 29.576 14.517 1.00 23.67 376 SER B O 1
ATOM 5843 N N . LEU B 1 377 ? -50.981 29.927 13.223 1.00 21.81 377 LEU B N 1
ATOM 5844 C CA . LEU B 1 377 ? -50.737 28.494 12.978 1.00 23.41 377 LEU B CA 1
ATOM 5845 C C . LEU B 1 377 ? -50.279 27.755 14.233 1.00 24.46 377 LEU B C 1
ATOM 5846 O O . LEU B 1 377 ? -50.640 26.586 14.439 1.00 29.35 377 LEU B O 1
ATOM 5851 N N . VAL B 1 378 ? -49.470 28.431 15.049 1.00 24.39 378 VAL B N 1
ATOM 5852 C CA . VAL B 1 378 ? -49.044 27.913 16.348 1.00 24.11 378 VAL B CA 1
ATOM 5853 C C . VAL B 1 378 ? -50.275 27.655 17.221 1.00 25.50 378 VAL B C 1
ATOM 5854 O O . VAL B 1 378 ? -50.392 26.584 17.821 1.00 24.72 378 VAL B O 1
ATOM 5858 N N . GLN B 1 379 ? -51.197 28.618 17.265 1.00 26.64 379 GLN B N 1
ATOM 5859 C CA . GLN B 1 379 ? -52.407 28.469 18.092 1.00 29.66 379 GLN B CA 1
ATOM 5860 C C . GLN B 1 379 ? -53.248 27.278 17.647 1.00 30.69 379 GLN B C 1
ATOM 5861 O O . GLN B 1 379 ? -53.744 26.507 18.480 1.00 33.19 379 GLN B O 1
ATOM 5867 N N . ASN B 1 380 ? -53.394 27.130 16.333 1.00 28.03 380 ASN B N 1
ATOM 5868 C CA . ASN B 1 380 ? -54.201 26.055 15.765 1.00 28.90 380 ASN B CA 1
ATOM 5869 C C . ASN B 1 380 ? -53.537 24.694 16.009 1.00 26.95 380 ASN B C 1
ATOM 5870 O O . ASN B 1 380 ? -54.213 23.715 16.297 1.00 23.25 380 ASN B O 1
ATOM 5875 N N . ALA B 1 381 ? -52.208 24.648 15.955 1.00 25.14 381 ALA B N 1
ATOM 5876 C CA . ALA B 1 381 ? -51.476 23.421 16.259 1.00 26.22 381 ALA B CA 1
ATOM 5877 C C . ALA B 1 381 ? -51.666 22.983 17.713 1.00 27.69 381 ALA B C 1
ATOM 5878 O O . ALA B 1 381 ? -51.603 21.795 18.009 1.00 28.88 381 ALA B O 1
ATOM 5880 N N . LEU B 1 382 ? -51.854 23.959 18.601 1.00 27.94 382 LEU B N 1
ATOM 5881 C CA . LEU B 1 382 ? -52.103 23.717 20.024 1.00 31.02 382 LEU B CA 1
ATOM 5882 C C . LEU B 1 382 ? -53.599 23.534 20.301 1.00 33.78 382 LEU B C 1
ATOM 5883 O O . LEU B 1 382 ? -53.974 23.114 21.396 1.00 31.36 382 LEU B O 1
ATOM 5888 N N . GLU B 1 383 ? -54.428 23.915 19.323 1.00 38.07 383 GLU B N 1
ATOM 5889 C CA . GLU B 1 383 ? -55.812 23.434 19.136 1.00 43.46 383 GLU B CA 1
ATOM 5890 C C . GLU B 1 383 ? -56.735 23.652 20.330 1.00 46.12 383 GLU B C 1
ATOM 5891 O O . GLU B 1 383 ? -57.586 24.544 20.301 1.00 51.17 383 GLU B O 1
ATOM 5897 N N . ALA C 1 2 ? -5.932 37.852 21.171 1.00 41.91 2 ALA C N 1
ATOM 5898 C CA . ALA C 1 2 ? -7.089 37.194 21.850 1.00 40.57 2 ALA C CA 1
ATOM 5899 C C . ALA C 1 2 ? -6.899 35.686 21.926 1.00 36.36 2 ALA C C 1
ATOM 5900 O O . ALA C 1 2 ? -6.410 35.073 20.972 1.00 41.08 2 ALA C O 1
ATOM 5902 N N . LEU C 1 3 ? -7.318 35.094 23.042 1.00 32.76 3 LEU C N 1
ATOM 5903 C CA . LEU C 1 3 ? -7.170 33.657 23.259 1.00 28.98 3 LEU C CA 1
ATOM 5904 C C . LEU C 1 3 ? -8.477 32.917 23.005 1.00 28.00 3 LEU C C 1
ATOM 5905 O O . LEU C 1 3 ? -9.556 33.431 23.276 1.00 23.12 3 LEU C O 1
ATOM 5910 N N . ALA C 1 4 ? -8.357 31.709 22.460 1.00 27.70 4 ALA C N 1
ATOM 5911 C CA . ALA C 1 4 ? -9.492 30.820 22.247 1.00 27.05 4 ALA C CA 1
ATOM 5912 C C . ALA C 1 4 ? -9.193 29.562 23.026 1.00 27.01 4 ALA C C 1
ATOM 5913 O O . ALA C 1 4 ? -8.035 29.256 23.278 1.00 23.10 4 ALA C O 1
ATOM 5915 N N . ASP C 1 5 ? -10.251 28.864 23.417 1.00 27.75 5 ASP C N 1
ATOM 5916 C CA . ASP C 1 5 ? -10.163 27.630 24.190 1.00 28.43 5 ASP C CA 1
ATOM 5917 C C . ASP C 1 5 ? -9.786 26.467 23.249 1.00 28.22 5 ASP C C 1
ATOM 5918 O O . ASP C 1 5 ? -10.376 26.321 22.187 1.00 26.07 5 ASP C O 1
ATOM 5923 N N . ILE C 1 6 ? -8.808 25.641 23.630 1.00 30.86 6 ILE C N 1
ATOM 5924 C CA . ILE C 1 6 ? -8.262 24.653 22.673 1.00 31.56 6 ILE C CA 1
ATOM 5925 C C . ILE C 1 6 ? -9.162 23.439 22.451 1.00 29.84 6 ILE C C 1
ATOM 5926 O O . ILE C 1 6 ? -9.048 22.790 21.412 1.00 30.28 6 ILE C O 1
ATOM 5931 N N . SER C 1 7 ? -10.032 23.126 23.416 1.00 34.54 7 SER C N 1
ATOM 5932 C CA . SER C 1 7 ? -10.973 22.002 23.280 1.00 36.07 7 SER C CA 1
ATOM 5933 C C . SER C 1 7 ? -11.741 22.066 21.953 1.00 36.95 7 SER C C 1
ATOM 5934 O O . SER C 1 7 ? -11.831 21.069 21.235 1.00 37.80 7 SER C O 1
ATOM 5937 N N . GLY C 1 8 ? -12.227 23.255 21.599 1.00 37.50 8 GLY C N 1
ATOM 5938 C CA . GLY C 1 8 ? -12.926 23.466 20.329 1.00 37.85 8 GLY C CA 1
ATOM 5939 C C . GLY C 1 8 ? -12.173 23.196 19.027 1.00 37.58 8 GLY C C 1
ATOM 5940 O O . GLY C 1 8 ? -12.782 23.254 17.959 1.00 37.96 8 GLY C O 1
ATOM 5941 N N . TYR C 1 9 ? -10.866 22.911 19.100 1.00 38.30 9 TYR C N 1
ATOM 5942 C CA . TYR C 1 9 ? -10.013 22.700 17.921 1.00 36.88 9 TYR C CA 1
ATOM 5943 C C . TYR C 1 9 ? -9.321 21.323 17.925 1.00 37.13 9 TYR C C 1
ATOM 5944 O O . TYR C 1 9 ? -8.350 21.111 17.194 1.00 38.06 9 TYR C O 1
ATOM 5953 N N . LEU C 1 10 ? -9.838 20.378 18.712 1.00 37.27 10 LEU C N 1
ATOM 5954 C CA . LEU C 1 10 ? -9.215 19.053 18.840 1.00 39.04 10 LEU C CA 1
ATOM 5955 C C . LEU C 1 10 ? -9.657 18.032 17.779 1.00 39.34 10 LEU C C 1
ATOM 5956 O O . LEU C 1 10 ? -9.323 16.849 17.883 1.00 43.20 10 LEU C O 1
ATOM 5961 N N . ASP C 1 11 ? -10.391 18.485 16.760 1.00 40.51 11 ASP C N 1
ATOM 5962 C CA . ASP C 1 11 ? -10.551 17.723 15.512 1.00 40.10 11 ASP C CA 1
ATOM 5963 C C . ASP C 1 11 ? -9.219 17.506 14.770 1.00 37.98 11 ASP C C 1
ATOM 5964 O O . ASP C 1 11 ? -9.098 16.568 13.980 1.00 39.41 11 ASP C O 1
ATOM 5969 N N . VAL C 1 12 ? -8.234 18.377 15.016 1.00 35.56 12 VAL C N 1
ATOM 5970 C CA . VAL C 1 12 ? -6.900 18.239 14.405 1.00 34.39 12 VAL C CA 1
ATOM 5971 C C . VAL C 1 12 ? -6.134 16.981 14.844 1.00 34.42 12 VAL C C 1
ATOM 5972 O O . VAL C 1 12 ? -5.240 16.527 14.131 1.00 35.08 12 VAL C O 1
ATOM 5976 N N . LEU C 1 13 ? -6.489 16.429 16.007 1.00 33.60 13 LEU C N 1
ATOM 5977 C CA . LEU C 1 13 ? -5.883 15.198 16.530 1.00 32.82 13 LEU C CA 1
ATOM 5978 C C . LEU C 1 13 ? -6.296 13.971 15.716 1.00 34.04 13 LEU C C 1
ATOM 5979 O O . LEU C 1 13 ? -5.594 12.963 15.714 1.00 33.83 13 LEU C O 1
ATOM 5984 N N . ASP C 1 14 ? -7.460 14.053 15.069 1.00 35.02 14 ASP C N 1
ATOM 5985 C CA . ASP C 1 14 ? -7.937 13.002 14.169 1.00 38.64 14 ASP C CA 1
ATOM 5986 C C . ASP C 1 14 ? -7.429 13.165 12.727 1.00 37.03 14 ASP C C 1
ATOM 5987 O O . ASP C 1 14 ? -7.497 12.211 11.947 1.00 39.59 14 ASP C O 1
ATOM 5992 N N . SER C 1 15 ? -6.920 14.352 12.377 1.00 34.44 15 SER C N 1
ATOM 5993 C CA . SER C 1 15 ? -6.427 14.637 11.024 1.00 32.38 15 SER C CA 1
ATOM 5994 C C . SER C 1 15 ? -4.899 14.670 10.896 1.00 30.48 15 SER C C 1
ATOM 5995 O O . SER C 1 15 ? -4.353 14.024 10.015 1.00 28.23 15 SER C O 1
ATOM 5998 N N . VAL C 1 16 ? -4.213 15.417 11.762 1.00 29.18 16 VAL C N 1
ATOM 5999 C CA . VAL C 1 16 ? -2.759 15.642 11.604 1.00 27.20 16 VAL C CA 1
ATOM 6000 C C . VAL C 1 16 ? -2.032 14.298 11.623 1.00 27.50 16 VAL C C 1
ATOM 6001 O O . VAL C 1 16 ? -2.434 13.384 12.358 1.00 30.49 16 VAL C O 1
ATOM 6005 N N . ARG C 1 17 ? -1.013 14.170 10.771 1.00 26.67 17 ARG C N 1
ATOM 6006 C CA . ARG C 1 17 ? -0.139 13.000 10.744 1.00 24.71 17 ARG C CA 1
ATOM 6007 C C . ARG C 1 17 ? 1.307 13.453 10.796 1.00 23.92 17 ARG C C 1
ATOM 6008 O O . ARG C 1 17 ? 1.599 14.607 10.529 1.00 19.96 17 ARG C O 1
ATOM 6016 N N . GLY C 1 18 ? 2.201 12.539 11.146 1.00 20.76 18 GLY C N 1
ATOM 6017 C CA . GLY C 1 18 ? 3.642 12.791 11.088 1.00 22.27 18 GLY C CA 1
ATOM 6018 C C . GLY C 1 18 ? 4.255 13.435 12.309 1.00 23.33 18 GLY C C 1
ATOM 6019 O O . GLY C 1 18 ? 3.574 13.725 13.296 1.00 23.97 18 GLY C O 1
ATOM 6020 N N . PHE C 1 19 ? 5.568 13.642 12.252 1.00 25.57 19 PHE C N 1
ATOM 6021 C CA . PHE C 1 19 ? 6.265 14.360 13.310 1.00 24.88 19 PHE C CA 1
ATOM 6022 C C . PHE C 1 19 ? 6.635 15.784 12.972 1.00 26.70 19 PHE C C 1
ATOM 6023 O O . PHE C 1 19 ? 7.075 16.499 13.869 1.00 30.42 19 PHE C O 1
ATOM 6031 N N . SER C 1 20 ? 6.452 16.235 11.728 1.00 27.90 20 SER C N 1
ATOM 6032 C CA . SER C 1 20 ? 6.928 17.580 11.391 1.00 26.26 20 SER C CA 1
ATOM 6033 C C . SER C 1 20 ? 6.313 18.620 12.350 1.00 23.88 20 SER C C 1
ATOM 6034 O O . SER C 1 20 ? 7.027 19.499 12.785 1.00 25.77 20 SER C O 1
ATOM 6037 N N . TYR C 1 21 ? 5.046 18.439 12.760 1.00 25.09 21 TYR C N 1
ATOM 6038 C CA . TYR C 1 21 ? 4.393 19.351 13.730 1.00 23.91 21 TYR C CA 1
ATOM 6039 C C . TYR C 1 21 ? 5.259 19.638 14.974 1.00 23.46 21 TYR C C 1
ATOM 6040 O O . TYR C 1 21 ? 5.157 20.738 15.526 1.00 24.61 21 TYR C O 1
ATOM 6049 N N . LEU C 1 22 ? 6.071 18.655 15.411 1.00 23.18 22 LEU C N 1
ATOM 6050 C CA . LEU C 1 22 ? 7.014 18.811 16.545 1.00 22.51 22 LEU C CA 1
ATOM 6051 C C . LEU C 1 22 ? 8.097 19.861 16.391 1.00 21.94 22 LEU C C 1
ATOM 6052 O O . LEU C 1 22 ? 8.628 20.278 17.390 1.00 20.30 22 LEU C O 1
ATOM 6057 N N . GLU C 1 23 ? 8.441 20.296 15.177 1.00 24.63 23 GLU C N 1
ATOM 6058 C CA . GLU C 1 23 ? 9.356 21.442 15.060 1.00 27.13 23 GLU C CA 1
ATOM 6059 C C . GLU C 1 23 ? 8.716 22.747 15.590 1.00 26.75 23 GLU C C 1
ATOM 6060 O O . GLU C 1 23 ? 9.437 23.633 16.054 1.00 28.13 23 GLU C O 1
ATOM 6066 N N . ASN C 1 24 ? 7.381 22.854 15.537 1.00 27.59 24 ASN C N 1
ATOM 6067 C CA . ASN C 1 24 ? 6.654 24.029 16.086 1.00 28.51 24 ASN C CA 1
ATOM 6068 C C . ASN C 1 24 ? 6.610 24.013 17.616 1.00 27.50 24 ASN C C 1
ATOM 6069 O O . ASN C 1 24 ? 6.767 25.052 18.282 1.00 21.40 24 ASN C O 1
ATOM 6074 N N . ALA C 1 25 ? 6.325 22.836 18.158 1.00 29.66 25 ALA C N 1
ATOM 6075 C CA . ALA C 1 25 ? 6.301 22.617 19.604 1.00 28.55 25 ALA C CA 1
ATOM 6076 C C . ALA C 1 25 ? 7.652 22.992 20.212 1.00 27.49 25 ALA C C 1
ATOM 6077 O O . ALA C 1 25 ? 7.722 23.831 21.122 1.00 25.19 25 ALA C O 1
ATOM 6079 N N . ARG C 1 26 ? 8.715 22.383 19.675 1.00 28.14 26 ARG C N 1
ATOM 6080 C CA . ARG C 1 26 ? 10.102 22.651 20.096 1.00 28.64 26 ARG C CA 1
ATOM 6081 C C . ARG C 1 26 ? 10.456 24.135 20.064 1.00 28.59 26 ARG C C 1
ATOM 6082 O O . ARG C 1 26 ? 11.076 24.642 21.004 1.00 28.51 26 ARG C O 1
ATOM 6090 N N . GLU C 1 27 ? 10.065 24.807 18.981 1.00 27.47 27 GLU C N 1
ATOM 6091 C CA . GLU C 1 27 ? 10.269 26.243 18.835 1.00 28.34 27 GLU C CA 1
ATOM 6092 C C . GLU C 1 27 ? 9.519 27.032 19.898 1.00 26.17 27 GLU C C 1
ATOM 6093 O O . GLU C 1 27 ? 10.080 27.918 20.538 1.00 29.06 27 GLU C O 1
ATOM 6099 N N . VAL C 1 28 ? 8.251 26.699 20.087 1.00 25.53 28 VAL C N 1
ATOM 6100 C CA . VAL C 1 28 ? 7.444 27.361 21.115 1.00 22.30 28 VAL C CA 1
ATOM 6101 C C . VAL C 1 28 ? 8.020 27.205 22.530 1.00 21.18 28 VAL C C 1
ATOM 6102 O O . VAL C 1 28 ? 8.084 28.187 23.274 1.00 19.03 28 VAL C O 1
ATOM 6106 N N . LEU C 1 29 ? 8.443 25.987 22.881 1.00 20.90 29 LEU C N 1
ATOM 6107 C CA . LEU C 1 29 ? 9.079 25.705 24.171 1.00 23.30 29 LEU C CA 1
ATOM 6108 C C . LEU C 1 29 ? 10.428 26.409 24.330 1.00 23.12 29 LEU C C 1
ATOM 6109 O O . LEU C 1 29 ? 10.703 26.983 25.394 1.00 23.66 29 LEU C O 1
ATOM 6114 N N . ARG C 1 30 ? 11.233 26.395 23.262 1.00 25.62 30 ARG C N 1
ATOM 6115 C CA . ARG C 1 30 ? 12.548 27.038 23.263 1.00 24.94 30 ARG C CA 1
ATOM 6116 C C . ARG C 1 30 ? 12.428 28.548 23.494 1.00 23.89 30 ARG C C 1
ATOM 6117 O O . ARG C 1 30 ? 13.103 29.087 24.377 1.00 23.62 30 ARG C O 1
ATOM 6125 N N . SER C 1 31 ? 11.567 29.206 22.714 1.00 23.95 31 SER C N 1
ATOM 6126 C CA . SER C 1 31 ? 11.257 30.646 22.885 1.00 26.19 31 SER C CA 1
ATOM 6127 C C . SER C 1 31 ? 10.365 30.985 24.085 1.00 27.01 31 SER C C 1
ATOM 6128 O O . SER C 1 31 ? 10.342 32.128 24.548 1.00 27.19 31 SER C O 1
ATOM 6131 N N . GLY C 1 32 ? 9.598 30.008 24.554 1.00 26.22 32 GLY C N 1
ATOM 6132 C CA . GLY C 1 32 ? 8.608 30.227 25.586 1.00 27.49 32 GLY C CA 1
ATOM 6133 C C . GLY C 1 32 ? 7.437 31.082 25.124 1.00 27.78 32 GLY C C 1
ATOM 6134 O O . GLY C 1 32 ? 6.807 31.751 25.947 1.00 26.20 32 GLY C O 1
ATOM 6135 N N . GLU C 1 33 ? 7.130 31.054 23.823 1.00 31.14 33 GLU C N 1
ATOM 6136 C CA A GLU C 1 33 ? 6.015 31.839 23.300 0.50 31.76 33 GLU C CA 1
ATOM 6137 C CA B GLU C 1 33 ? 6.097 31.919 23.250 0.50 32.73 33 GLU C CA 1
ATOM 6138 C C . GLU C 1 33 ? 5.520 31.358 21.943 1.00 31.65 33 GLU C C 1
ATOM 6139 O O . GLU C 1 33 ? 6.209 30.635 21.220 1.00 32.87 33 GLU C O 1
ATOM 6150 N N . ALA C 1 34 ? 4.283 31.739 21.641 1.00 30.92 34 ALA C N 1
ATOM 6151 C CA . ALA C 1 34 ? 3.587 31.328 20.427 1.00 32.75 34 ALA C CA 1
ATOM 6152 C C . ALA C 1 34 ? 2.925 32.534 19.767 1.00 34.54 34 ALA C C 1
ATOM 6153 O O . ALA C 1 34 ? 2.380 33.411 20.452 1.00 32.67 34 ALA C O 1
ATOM 6155 N N . ARG C 1 35 ? 2.984 32.550 18.438 1.00 38.71 35 ARG C N 1
ATOM 6156 C CA . ARG C 1 35 ? 2.431 33.623 17.606 1.00 42.20 35 ARG C CA 1
ATOM 6157 C C . ARG C 1 35 ? 0.935 33.451 17.427 1.00 44.51 35 ARG C C 1
ATOM 6158 O O . ARG C 1 35 ? 0.408 32.348 17.589 1.00 44.87 35 ARG C O 1
ATOM 6166 N N . CYS C 1 36 ? 0.267 34.538 17.047 1.00 49.55 36 CYS C N 1
ATOM 6167 C CA . CYS C 1 36 ? -1.133 34.474 16.618 1.00 52.79 36 CYS C CA 1
ATOM 6168 C C . CYS C 1 36 ? -1.282 33.700 15.316 1.00 52.95 36 CYS C C 1
ATOM 6169 O O . CYS C 1 36 ? -0.353 33.625 14.509 1.00 52.20 36 CYS C O 1
ATOM 6172 N N . LEU C 1 37 ? -2.476 33.146 15.128 1.00 54.81 37 LEU C N 1
ATOM 6173 C CA . LEU C 1 37 ? -2.795 32.315 13.976 1.00 56.55 37 LEU C CA 1
ATOM 6174 C C . LEU C 1 37 ? -3.843 33.019 13.122 1.00 57.46 37 LEU C C 1
ATOM 6175 O O . LEU C 1 37 ? -4.964 33.259 13.584 1.00 58.90 37 LEU C O 1
ATOM 6180 N N . GLY C 1 38 ? -3.470 33.375 11.892 1.00 58.00 38 GLY C N 1
ATOM 6181 C CA . GLY C 1 38 ? -4.425 33.879 10.905 1.00 57.92 38 GLY C CA 1
ATOM 6182 C C . GLY C 1 38 ? -5.414 32.776 10.583 1.00 57.51 38 GLY C C 1
ATOM 6183 O O . GLY C 1 38 ? -5.212 32.010 9.639 1.00 59.52 38 GLY C O 1
ATOM 6184 N N . ASN C 1 39 ? -6.477 32.713 11.385 1.00 56.23 39 ASN C N 1
ATOM 6185 C CA . ASN C 1 39 ? -7.393 31.572 11.453 1.00 55.63 39 ASN C CA 1
ATOM 6186 C C . ASN C 1 39 ? -6.657 30.350 12.046 1.00 54.12 39 ASN C C 1
ATOM 6187 O O . ASN C 1 39 ? -5.862 29.706 11.354 1.00 50.01 39 ASN C O 1
ATOM 6192 N N . PRO C 1 40 ? -6.905 30.040 13.338 1.00 53.40 40 PRO C N 1
ATOM 6193 C CA . PRO C 1 40 ? -6.310 28.856 13.983 1.00 52.82 40 PRO C CA 1
ATOM 6194 C C . PRO C 1 40 ? -6.530 27.538 13.239 1.00 52.19 40 PRO C C 1
ATOM 6195 O O . PRO C 1 40 ? -5.654 26.675 13.261 1.00 52.01 40 PRO C O 1
ATOM 6199 N N . ARG C 1 41 ? -7.684 27.402 12.586 1.00 53.64 41 ARG C N 1
ATOM 6200 C CA . ARG C 1 41 ? -8.024 26.206 11.804 1.00 52.88 41 ARG C CA 1
ATOM 6201 C C . ARG C 1 41 ? -7.111 25.982 10.594 1.00 51.58 41 ARG C C 1
ATOM 6202 O O . ARG C 1 41 ? -6.858 24.837 10.216 1.00 53.97 41 ARG C O 1
ATOM 6210 N N . SER C 1 42 ? -6.614 27.068 9.999 1.00 49.46 42 SER C N 1
ATOM 6211 C CA . SER C 1 42 ? -5.641 26.986 8.899 1.00 47.65 42 SER C CA 1
ATOM 6212 C C . SER C 1 42 ? -4.255 26.481 9.326 1.00 44.68 42 SER C C 1
ATOM 6213 O O . SER C 1 42 ? -3.420 26.194 8.463 1.00 43.36 42 SER C O 1
ATOM 6216 N N . GLU C 1 43 ? -4.008 26.403 10.637 1.00 41.11 43 GLU C N 1
ATOM 6217 C CA . GLU C 1 43 ? -2.755 25.893 11.193 1.00 37.60 43 GLU C CA 1
ATOM 6218 C C . GLU C 1 43 ? -3.013 24.661 12.080 1.00 32.80 43 GLU C C 1
ATOM 6219 O O . GLU C 1 43 ? -2.905 24.741 13.315 1.00 25.70 43 GLU C O 1
ATOM 6225 N N . PRO C 1 44 ? -3.346 23.508 11.456 1.00 29.38 44 PRO C N 1
ATOM 6226 C CA . PRO C 1 44 ? -3.592 22.297 12.255 1.00 28.28 44 PRO C CA 1
ATOM 6227 C C . PRO C 1 44 ? -2.346 21.813 13.019 1.00 26.44 44 PRO C C 1
ATOM 6228 O O . PRO C 1 44 ? -2.439 21.494 14.200 1.00 20.40 44 PRO C O 1
ATOM 6232 N N . GLU C 1 45 ? -1.193 21.805 12.356 1.00 27.82 45 GLU C N 1
ATOM 6233 C CA . GLU C 1 45 ? 0.065 21.353 12.980 1.00 29.39 45 GLU C CA 1
ATOM 6234 C C . GLU C 1 45 ? 0.549 22.281 14.117 1.00 26.79 45 GLU C C 1
ATOM 6235 O O . GLU C 1 45 ? 1.247 21.853 15.057 1.00 21.33 45 GLU C O 1
ATOM 6241 N N . TYR C 1 46 ? 0.182 23.555 14.044 1.00 26.89 46 TYR C N 1
ATOM 6242 C CA . TYR C 1 46 ? 0.498 24.467 15.130 1.00 24.28 46 TYR C CA 1
ATOM 6243 C C . TYR C 1 46 ? -0.461 24.226 16.283 1.00 23.35 46 TYR C C 1
ATOM 6244 O O . TYR C 1 46 ? -0.021 24.120 17.423 1.00 23.15 46 TYR C O 1
ATOM 6253 N N . VAL C 1 47 ? -1.751 24.066 15.976 1.00 20.96 47 VAL C N 1
ATOM 6254 C CA . VAL C 1 47 ? -2.739 23.767 16.993 1.00 19.68 47 VAL C CA 1
ATOM 6255 C C . VAL C 1 47 ? -2.297 22.495 17.707 1.00 16.09 47 VAL C C 1
ATOM 6256 O O . VAL C 1 47 ? -2.147 22.514 18.915 1.00 18.25 47 VAL C O 1
ATOM 6260 N N . LYS C 1 48 ? -2.017 21.424 16.959 1.00 14.59 48 LYS C N 1
ATOM 6261 C CA . LYS C 1 48 ? -1.615 20.181 17.588 1.00 15.29 48 LYS C CA 1
ATOM 6262 C C . LYS C 1 48 ? -0.401 20.387 18.480 1.00 14.04 48 LYS C C 1
ATOM 6263 O O . LYS C 1 48 ? -0.364 19.936 19.629 1.00 11.91 48 LYS C O 1
ATOM 6269 N N . ALA C 1 49 ? 0.602 21.069 17.933 1.00 15.26 49 ALA C N 1
ATOM 6270 C CA . ALA C 1 49 ? 1.808 21.308 18.709 1.00 16.52 49 ALA C CA 1
ATOM 6271 C C . ALA C 1 49 ? 1.523 21.928 20.067 1.00 19.07 49 ALA C C 1
ATOM 6272 O O . ALA C 1 49 ? 2.106 21.543 21.073 1.00 15.30 49 ALA C O 1
ATOM 6274 N N . LEU C 1 50 ? 0.596 22.874 20.097 1.00 20.63 50 LEU C N 1
ATOM 6275 C CA . LEU C 1 50 ? 0.256 23.540 21.341 1.00 20.57 50 LEU C CA 1
ATOM 6276 C C . LEU C 1 50 ? -0.460 22.597 22.320 1.00 20.63 50 LEU C C 1
ATOM 6277 O O . LEU C 1 50 ? -0.227 22.634 23.526 1.00 17.64 50 LEU C O 1
ATOM 6282 N N . TYR C 1 51 ? -1.312 21.730 21.785 1.00 19.69 51 TYR C N 1
ATOM 6283 C CA . TYR C 1 51 ? -1.999 20.752 22.589 1.00 20.24 51 TYR C CA 1
ATOM 6284 C C . TYR C 1 51 ? -0.962 19.770 23.162 1.00 18.97 51 TYR C C 1
ATOM 6285 O O . TYR C 1 51 ? -1.019 19.445 24.327 1.00 17.75 51 TYR C O 1
ATOM 6294 N N . VAL C 1 52 ? 0.030 19.384 22.363 1.00 18.76 52 VAL C N 1
ATOM 6295 C CA . VAL C 1 52 ? 1.038 18.406 22.819 1.00 17.81 52 VAL C CA 1
ATOM 6296 C C . VAL C 1 52 ? 2.023 18.970 23.891 1.00 16.91 52 VAL C C 1
ATOM 6297 O O . VAL C 1 52 ? 2.575 18.216 24.729 1.00 14.42 52 VAL C O 1
ATOM 6301 N N . ILE C 1 53 ? 2.170 20.295 23.960 1.00 17.19 53 ILE C N 1
ATOM 6302 C CA . ILE C 1 53 ? 2.950 20.905 25.043 1.00 17.97 53 ILE C CA 1
ATOM 6303 C C . ILE C 1 53 ? 2.098 21.391 26.231 1.00 17.35 53 ILE C C 1
ATOM 6304 O O . ILE C 1 53 ? 2.629 21.978 27.171 1.00 16.40 53 ILE C O 1
ATOM 6309 N N . GLY C 1 54 ? 0.805 21.037 26.232 1.00 17.94 54 GLY C N 1
ATOM 6310 C CA . GLY C 1 54 ? -0.057 21.238 27.375 1.00 19.61 54 GLY C CA 1
ATOM 6311 C C . GLY C 1 54 ? -0.763 22.578 27.417 1.00 20.06 54 GLY C C 1
ATOM 6312 O O . GLY C 1 54 ? -1.246 22.961 28.480 1.00 19.09 54 GLY C O 1
ATOM 6313 N N . ALA C 1 55 ? -0.801 23.278 26.279 1.00 22.12 55 ALA C N 1
ATOM 6314 C CA . ALA C 1 55 ? -1.604 24.510 26.122 1.00 23.09 55 ALA C CA 1
ATOM 6315 C C . ALA C 1 55 ? -3.101 24.177 26.211 1.00 23.60 55 ALA C C 1
ATOM 6316 O O . ALA C 1 55 ? -3.532 23.179 25.665 1.00 24.81 55 ALA C O 1
ATOM 6318 N N . SER C 1 56 ? -3.866 25.020 26.906 1.00 24.25 56 SER C N 1
ATOM 6319 C CA . SER C 1 56 ? -5.323 24.862 27.060 1.00 24.81 56 SER C CA 1
ATOM 6320 C C . SER C 1 56 ? -6.065 25.941 26.273 1.00 24.48 56 SER C C 1
ATOM 6321 O O . SER C 1 56 ? -7.308 25.945 26.194 1.00 24.62 56 SER C O 1
ATOM 6324 N N . ARG C 1 57 ? -5.298 26.874 25.717 1.00 23.21 57 ARG C N 1
ATOM 6325 C CA . ARG C 1 57 ? -5.835 27.993 24.967 1.00 25.25 57 ARG C CA 1
ATOM 6326 C C . ARG C 1 57 ? -4.837 28.329 23.892 1.00 25.39 57 ARG C C 1
ATOM 6327 O O . ARG C 1 57 ? -3.627 28.234 24.126 1.00 25.47 57 ARG C O 1
ATOM 6335 N N . ILE C 1 58 ? -5.338 28.753 22.740 1.00 25.81 58 ILE C N 1
ATOM 6336 C CA . ILE C 1 58 ? -4.489 29.039 21.598 1.00 26.18 58 ILE C CA 1
ATOM 6337 C C . ILE C 1 58 ? -4.629 30.512 21.240 1.00 27.63 58 ILE C C 1
ATOM 6338 O O . ILE C 1 58 ? -5.670 31.119 21.519 1.00 25.67 58 ILE C O 1
ATOM 6343 N N . PRO C 1 59 ? -3.579 31.100 20.647 1.00 29.04 59 PRO C N 1
ATOM 6344 C CA . PRO C 1 59 ? -3.735 32.441 20.106 1.00 30.14 59 PRO C CA 1
ATOM 6345 C C . PRO C 1 59 ? -4.668 32.401 18.895 1.00 31.98 59 PRO C C 1
ATOM 6346 O O . PRO C 1 59 ? -4.810 31.347 18.273 1.00 31.13 59 PRO C O 1
ATOM 6350 N N . VAL C 1 60 ? -5.301 33.530 18.587 1.00 34.89 60 VAL C N 1
ATOM 6351 C CA . VAL C 1 60 ? -6.286 33.620 17.505 1.00 39.65 60 VAL C CA 1
ATOM 6352 C C . VAL C 1 60 ? -6.230 34.981 16.820 1.00 43.91 60 VAL C C 1
ATOM 6353 O O . VAL C 1 60 ? -6.444 36.011 17.459 1.00 44.62 60 VAL C O 1
ATOM 6357 N N . GLY C 1 61 ? -5.936 34.966 15.522 1.00 48.81 61 GLY C N 1
ATOM 6358 C CA . GLY C 1 61 ? -6.242 36.081 14.630 1.00 52.40 61 GLY C CA 1
ATOM 6359 C C . GLY C 1 61 ? -5.304 37.274 14.580 1.00 55.86 61 GLY C C 1
ATOM 6360 O O . GLY C 1 61 ? -4.546 37.427 13.621 1.00 57.77 61 GLY C O 1
ATOM 6361 N N . ASP C 1 62 ? -5.356 38.110 15.617 1.00 60.21 62 ASP C N 1
ATOM 6362 C CA . ASP C 1 62 ? -4.954 39.526 15.508 1.00 63.30 62 ASP C CA 1
ATOM 6363 C C . ASP C 1 62 ? -3.465 39.798 15.240 1.00 63.03 62 ASP C C 1
ATOM 6364 O O . ASP C 1 62 ? -3.137 40.717 14.483 1.00 67.09 62 ASP C O 1
ATOM 6369 N N . GLY C 1 63 ? -2.582 39.016 15.857 1.00 61.04 63 GLY C N 1
ATOM 6370 C CA . GLY C 1 63 ? -1.127 39.167 15.667 1.00 58.85 63 GLY C CA 1
ATOM 6371 C C . GLY C 1 63 ? -0.273 39.068 16.925 1.00 56.42 63 GLY C C 1
ATOM 6372 O O . GLY C 1 63 ? 0.928 38.801 16.835 1.00 56.05 63 GLY C O 1
ATOM 6373 N N . CYS C 1 64 ? -0.884 39.286 18.091 1.00 53.02 64 CYS C N 1
ATOM 6374 C CA . CYS C 1 64 ? -0.171 39.301 19.370 1.00 49.04 64 CYS C CA 1
ATOM 6375 C C . CYS C 1 64 ? 0.354 37.916 19.771 1.00 42.79 64 CYS C C 1
ATOM 6376 O O . CYS C 1 64 ? -0.397 36.943 19.778 1.00 42.38 64 CYS C O 1
ATOM 6379 N N . SER C 1 65 ? 1.639 37.834 20.119 1.00 36.12 65 SER C N 1
ATOM 6380 C CA . SER C 1 65 ? 2.208 36.586 20.639 1.00 32.01 65 SER C CA 1
ATOM 6381 C C . SER C 1 65 ? 1.760 36.360 22.084 1.00 28.75 65 SER C C 1
ATOM 6382 O O . SER C 1 65 ? 1.183 37.246 22.707 1.00 24.03 65 SER C O 1
ATOM 6385 N N . HIS C 1 66 ? 2.032 35.171 22.616 1.00 26.73 66 HIS C N 1
ATOM 6386 C CA . HIS C 1 66 ? 1.610 34.830 23.977 1.00 26.20 66 HIS C CA 1
ATOM 6387 C C . HIS C 1 66 ? 2.575 33.863 24.611 1.00 24.74 66 HIS C C 1
ATOM 6388 O O . HIS C 1 66 ? 3.104 32.990 23.930 1.00 20.51 66 HIS C O 1
ATOM 6395 N N . THR C 1 67 ? 2.783 34.031 25.915 1.00 23.99 67 THR C N 1
ATOM 6396 C CA . THR C 1 67 ? 3.701 33.181 26.672 1.00 23.70 67 THR C CA 1
ATOM 6397 C C . THR C 1 67 ? 3.084 31.839 27.012 1.00 23.55 67 THR C C 1
ATOM 6398 O O . THR C 1 67 ? 1.859 31.678 27.024 1.00 23.65 67 THR C O 1
ATOM 6402 N N . LEU C 1 68 ? 3.951 30.901 27.358 1.00 22.81 68 LEU C N 1
ATOM 6403 C CA . LEU C 1 68 ? 3.521 29.560 27.771 1.00 22.81 68 LEU C CA 1
ATOM 6404 C C . LEU C 1 68 ? 2.500 29.646 28.922 1.00 23.77 68 LEU C C 1
ATOM 6405 O O . LEU C 1 68 ? 1.510 28.921 28.928 1.00 24.00 68 LEU C O 1
ATOM 6410 N N . GLU C 1 69 ? 2.751 30.550 29.869 1.00 25.40 69 GLU C N 1
ATOM 6411 C CA . GLU C 1 69 ? 1.840 30.841 30.998 1.00 28.80 69 GLU C CA 1
ATOM 6412 C C . GLU C 1 69 ? 0.474 31.346 30.531 1.00 27.21 69 GLU C C 1
ATOM 6413 O O . GLU C 1 69 ? -0.568 30.920 31.042 1.00 25.50 69 GLU C O 1
ATOM 6419 N N . GLU C 1 70 ? 0.481 32.273 29.578 1.00 26.69 70 GLU C N 1
ATOM 6420 C CA . GLU C 1 70 ? -0.770 32.785 29.000 1.00 27.79 70 GLU C CA 1
ATOM 6421 C C . GLU C 1 70 ? -1.560 31.687 28.278 1.00 27.85 70 GLU C C 1
ATOM 6422 O O . GLU C 1 70 ? -2.794 31.630 28.381 1.00 27.96 70 GLU C O 1
ATOM 6428 N N . LEU C 1 71 ? -0.846 30.795 27.591 1.00 26.77 71 LEU C N 1
ATOM 6429 C CA . LEU C 1 71 ? -1.474 29.652 26.919 1.00 24.13 71 LEU C CA 1
ATOM 6430 C C . LEU C 1 71 ? -1.877 28.482 27.845 1.00 22.61 71 LEU C C 1
ATOM 6431 O O . LEU C 1 71 ? -2.507 27.537 27.384 1.00 21.13 71 LEU C O 1
ATOM 6436 N N . GLY C 1 72 ? -1.547 28.556 29.137 1.00 18.68 72 GLY C N 1
ATOM 6437 C CA . GLY C 1 72 ? -2.121 27.644 30.145 1.00 20.01 72 GLY C CA 1
ATOM 6438 C C . GLY C 1 72 ? -1.338 26.377 30.412 1.00 19.27 72 GLY C C 1
ATOM 6439 O O . GLY C 1 72 ? -1.780 25.534 31.207 1.00 19.38 72 GLY C O 1
ATOM 6440 N N . VAL C 1 73 ? -0.153 26.271 29.802 1.00 20.31 73 VAL C N 1
ATOM 6441 C CA . VAL C 1 73 ? 0.864 25.261 30.133 1.00 20.25 73 VAL C CA 1
ATOM 6442 C C . VAL C 1 73 ? 1.179 25.152 31.636 1.00 18.81 73 VAL C C 1
ATOM 6443 O O . VAL C 1 73 ? 1.471 24.048 32.109 1.00 19.17 73 VAL C O 1
ATOM 6447 N N . PHE C 1 74 ? 1.139 26.286 32.350 1.00 18.12 74 PHE C N 1
ATOM 6448 C CA . PHE C 1 74 ? 1.280 26.373 33.807 1.00 19.28 74 PHE C CA 1
ATOM 6449 C C . PHE C 1 74 ? -0.067 26.474 34.572 1.00 18.16 74 PHE C C 1
ATOM 6450 O O . PHE C 1 74 ? -0.064 26.702 35.765 1.00 22.03 74 PHE C O 1
ATOM 6458 N N . ASP C 1 75 ? -1.210 26.357 33.910 1.00 18.35 75 ASP C N 1
ATOM 6459 C CA . ASP C 1 75 ? -2.455 26.173 34.673 1.00 19.59 75 ASP C CA 1
ATOM 6460 C C . ASP C 1 75 ? -2.468 24.980 35.660 1.00 20.15 75 ASP C C 1
ATOM 6461 O O . ASP C 1 75 ? -1.940 23.876 35.405 1.00 17.57 75 ASP C O 1
ATOM 6466 N N . ILE C 1 76 ? -3.127 25.235 36.774 1.00 17.98 76 ILE C N 1
ATOM 6467 C CA . ILE C 1 76 ? -3.348 24.267 37.833 1.00 19.39 76 ILE C CA 1
ATOM 6468 C C . ILE C 1 76 ? -4.658 23.573 37.467 1.00 19.62 76 ILE C C 1
ATOM 6469 O O . ILE C 1 76 ? -5.617 24.251 37.105 1.00 22.82 76 ILE C O 1
ATOM 6474 N N . SER C 1 77 ? -4.684 22.237 37.485 1.00 17.08 77 SER C N 1
ATOM 6475 C CA . SER C 1 77 ? -5.911 21.490 37.156 1.00 17.05 77 SER C CA 1
ATOM 6476 C C . SER C 1 77 ? -6.545 20.855 38.363 1.00 17.26 77 SER C C 1
ATOM 6477 O O . SER C 1 77 ? -7.737 20.488 38.324 1.00 19.42 77 SER C O 1
ATOM 6480 N N . VAL C 1 78 ? -5.754 20.663 39.410 1.00 15.68 78 VAL C N 1
ATOM 6481 C CA . VAL C 1 78 ? -6.200 19.876 40.550 1.00 18.82 78 VAL C CA 1
ATOM 6482 C C . VAL C 1 78 ? -7.116 20.761 41.373 1.00 18.87 78 VAL C C 1
ATOM 6483 O O . VAL C 1 78 ? -6.704 21.861 41.756 1.00 18.78 78 VAL C O 1
ATOM 6487 N N . PRO C 1 79 ? -8.346 20.286 41.656 1.00 18.91 79 PRO C N 1
ATOM 6488 C CA . PRO C 1 79 ? -9.059 20.960 42.721 1.00 18.15 79 PRO C CA 1
ATOM 6489 C C . PRO C 1 79 ? -8.302 20.766 44.040 1.00 16.86 79 PRO C C 1
ATOM 6490 O O . PRO C 1 79 ? -7.920 19.636 44.387 1.00 16.24 79 PRO C O 1
ATOM 6494 N N . GLY C 1 80 ? -8.078 21.840 44.789 1.00 19.18 80 GLY C N 1
ATOM 6495 C CA . GLY C 1 80 ? -7.417 21.741 46.096 1.00 18.75 80 GLY C CA 1
ATOM 6496 C C . GLY C 1 80 ? -8.055 20.738 47.056 1.00 19.36 80 GLY C C 1
ATOM 6497 O O . GLY C 1 80 ? -7.371 19.968 47.743 1.00 21.39 80 GLY C O 1
ATOM 6498 N N . GLU C 1 81 ? -9.380 20.690 47.081 1.00 20.36 81 GLU C N 1
ATOM 6499 C CA . GLU C 1 81 ? -10.042 19.708 47.939 1.00 19.61 81 GLU C CA 1
ATOM 6500 C C . GLU C 1 81 ? -9.913 18.239 47.468 1.00 17.33 81 GLU C C 1
ATOM 6501 O O . GLU C 1 81 ? -10.334 17.352 48.189 1.00 17.12 81 GLU C O 1
ATOM 6507 N N . MET C 1 82 ? -9.323 17.977 46.300 1.00 16.68 82 MET C N 1
ATOM 6508 C CA . MET C 1 82 ? -9.195 16.613 45.777 1.00 16.40 82 MET C CA 1
ATOM 6509 C C . MET C 1 82 ? -10.521 15.844 45.648 1.00 15.57 82 MET C C 1
ATOM 6510 O O . MET C 1 82 ? -10.606 14.667 46.021 1.00 16.34 82 MET C O 1
ATOM 6515 N N . VAL C 1 83 ? -11.535 16.519 45.112 1.00 15.31 83 VAL C N 1
ATOM 6516 C CA . VAL C 1 83 ? -12.865 15.939 44.903 1.00 16.26 83 VAL C CA 1
ATOM 6517 C C . VAL C 1 83 ? -13.264 16.034 43.424 1.00 16.99 83 VAL C C 1
ATOM 6518 O O . VAL C 1 83 ? -13.245 17.141 42.811 1.00 12.77 83 VAL C O 1
ATOM 6522 N N . PHE C 1 84 ? -13.684 14.881 42.888 1.00 16.22 84 PHE C N 1
ATOM 6523 C CA . PHE C 1 84 ? -13.825 14.600 41.441 1.00 16.76 84 PHE C CA 1
ATOM 6524 C C . PHE C 1 84 ? -15.139 13.871 41.121 1.00 17.79 84 PHE C C 1
ATOM 6525 O O . PHE C 1 84 ? -15.492 12.894 41.799 1.00 17.84 84 PHE C O 1
ATOM 6533 N N . PRO C 1 85 ? -15.850 14.314 40.067 1.00 18.92 85 PRO C N 1
ATOM 6534 C CA . PRO C 1 85 ? -17.206 13.802 39.816 1.00 18.53 85 PRO C CA 1
ATOM 6535 C C . PRO C 1 85 ? -17.251 12.465 39.044 1.00 19.49 85 PRO C C 1
ATOM 6536 O O . PRO C 1 85 ? -18.347 11.972 38.749 1.00 18.48 85 PRO C O 1
ATOM 6540 N N . SER C 1 86 ? -16.084 11.894 38.727 1.00 15.40 86 SER C N 1
ATOM 6541 C CA . SER C 1 86 ? -15.951 10.615 37.991 1.00 17.03 86 SER C CA 1
ATOM 6542 C C . SER C 1 86 ? -14.481 10.166 38.020 1.00 16.81 86 SER C C 1
ATOM 6543 O O . SER C 1 86 ? -13.573 10.996 38.220 1.00 18.14 86 SER C O 1
ATOM 6546 N N . PRO C 1 87 ? -14.221 8.871 37.763 1.00 17.26 87 PRO C N 1
ATOM 6547 C CA . PRO C 1 87 ? -12.841 8.372 37.658 1.00 17.06 87 PRO C CA 1
ATOM 6548 C C . PRO C 1 87 ? -12.039 9.025 36.505 1.00 17.18 87 PRO C C 1
ATOM 6549 O O . PRO C 1 87 ? -10.863 9.435 36.703 1.00 14.29 87 PRO C O 1
ATOM 6553 N N . LEU C 1 88 ? -12.653 9.163 35.324 1.00 16.83 88 LEU C N 1
ATOM 6554 C CA . LEU C 1 88 ? -11.965 9.815 34.193 1.00 18.94 88 LEU C CA 1
ATOM 6555 C C . LEU C 1 88 ? -11.534 11.231 34.535 1.00 18.08 88 LEU C C 1
ATOM 6556 O O . LEU C 1 88 ? -10.346 11.598 34.399 1.00 13.24 88 LEU C O 1
ATOM 6561 N N . ASP C 1 89 ? -12.468 11.992 35.078 1.00 16.77 89 ASP C N 1
ATOM 6562 C CA . ASP C 1 89 ? -12.152 13.322 35.560 1.00 17.35 89 ASP C CA 1
ATOM 6563 C C . ASP C 1 89 ? -11.035 13.308 36.615 1.00 17.05 89 ASP C C 1
ATOM 6564 O O . ASP C 1 89 ? -10.128 14.179 36.594 1.00 20.36 89 ASP C O 1
ATOM 6569 N N . PHE C 1 90 ? -11.064 12.306 37.488 1.00 16.29 90 PHE C N 1
ATOM 6570 C CA . PHE C 1 90 ? -9.995 12.163 38.480 1.00 16.07 90 PHE C CA 1
ATOM 6571 C C . PHE C 1 90 ? -8.705 12.044 37.722 1.00 17.30 90 PHE C C 1
ATOM 6572 O O . PHE C 1 90 ? -7.726 12.725 38.038 1.00 16.73 90 PHE C O 1
ATOM 6580 N N . PHE C 1 91 ? -8.719 11.185 36.704 1.00 16.45 91 PHE C N 1
ATOM 6581 C CA . PHE C 1 91 ? -7.459 10.882 36.031 1.00 17.13 91 PHE C CA 1
ATOM 6582 C C . PHE C 1 91 ? -6.952 12.151 35.371 1.00 19.87 91 PHE C C 1
ATOM 6583 O O . PHE C 1 91 ? -5.775 12.493 35.501 1.00 21.02 91 PHE C O 1
ATOM 6591 N N . GLU C 1 92 ? -7.863 12.856 34.703 1.00 22.93 92 GLU C N 1
ATOM 6592 C CA . GLU C 1 92 ? -7.501 14.020 33.899 1.00 24.39 92 GLU C CA 1
ATOM 6593 C C . GLU C 1 92 ? -7.000 15.166 34.794 1.00 24.42 92 GLU C C 1
ATOM 6594 O O . GLU C 1 92 ? -5.877 15.639 34.648 1.00 25.87 92 GLU C O 1
ATOM 6600 N N . ARG C 1 93 ? -7.825 15.581 35.745 1.00 23.62 93 ARG C N 1
ATOM 6601 C CA . ARG C 1 93 ? -7.532 16.777 36.537 1.00 23.68 93 ARG C CA 1
ATOM 6602 C C . ARG C 1 93 ? -6.699 16.492 37.802 1.00 20.57 93 ARG C C 1
ATOM 6603 O O . ARG C 1 93 ? -6.128 17.419 38.365 1.00 22.27 93 ARG C O 1
ATOM 6611 N N . GLY C 1 94 ? -6.613 15.227 38.237 1.00 18.37 94 GLY C N 1
ATOM 6612 C CA . GLY C 1 94 ? -5.858 14.830 39.417 1.00 17.28 94 GLY C CA 1
ATOM 6613 C C . GLY C 1 94 ? -4.417 14.680 39.005 1.00 17.25 94 GLY C C 1
ATOM 6614 O O . GLY C 1 94 ? -3.873 13.557 38.934 1.00 18.12 94 GLY C O 1
ATOM 6615 N N . LYS C 1 95 ? -3.805 15.822 38.769 1.00 18.17 95 LYS C N 1
ATOM 6616 C CA . LYS C 1 95 ? -2.491 15.897 38.153 1.00 15.71 95 LYS C CA 1
ATOM 6617 C C . LYS C 1 95 ? -1.837 17.195 38.579 1.00 15.87 95 LYS C C 1
ATOM 6618 O O . LYS C 1 95 ? -2.552 18.147 38.937 1.00 16.30 95 LYS C O 1
ATOM 6624 N N . PRO C 1 96 ? -0.504 17.304 38.611 1.00 14.47 96 PRO C N 1
ATOM 6625 C CA . PRO C 1 96 ? 0.522 16.367 38.260 1.00 12.60 96 PRO C CA 1
ATOM 6626 C C . PRO C 1 96 ? 0.504 15.170 39.111 1.00 11.13 96 PRO C C 1
ATOM 6627 O O . PRO C 1 96 ? -0.051 15.219 40.184 1.00 11.92 96 PRO C O 1
ATOM 6631 N N . THR C 1 97 ? 1.212 14.127 38.696 1.00 11.31 97 THR C N 1
ATOM 6632 C CA . THR C 1 97 ? 1.570 13.088 39.656 1.00 11.15 97 THR C CA 1
ATOM 6633 C C . THR C 1 97 ? 2.683 13.595 40.606 1.00 12.07 97 THR C C 1
ATOM 6634 O O . THR C 1 97 ? 3.539 14.360 40.174 1.00 12.43 97 THR C O 1
ATOM 6638 N N . PRO C 1 98 ? 2.722 13.103 41.852 1.00 12.88 98 PRO C N 1
ATOM 6639 C CA . PRO C 1 98 ? 3.745 13.638 42.797 1.00 13.74 98 PRO C CA 1
ATOM 6640 C C . PRO C 1 98 ? 5.235 13.561 42.423 1.00 14.87 98 PRO C C 1
ATOM 6641 O O . PRO C 1 98 ? 5.796 12.490 42.111 1.00 16.57 98 PRO C O 1
ATOM 6645 N N . LEU C 1 99 ? 5.917 14.678 42.596 1.00 12.86 99 LEU C N 1
ATOM 6646 C CA . LEU C 1 99 ? 7.382 14.647 42.539 1.00 13.80 99 LEU C CA 1
ATOM 6647 C C . LEU C 1 99 ? 7.916 14.815 43.928 1.00 14.63 99 LEU C C 1
ATOM 6648 O O . LEU C 1 99 ? 7.651 15.830 44.539 1.00 14.83 99 LEU C O 1
ATOM 6653 N N . VAL C 1 100 ? 8.685 13.849 44.436 1.00 15.17 100 VAL C N 1
ATOM 6654 C CA . VAL C 1 100 ? 9.083 13.845 45.830 1.00 17.95 100 VAL C CA 1
ATOM 6655 C C . VAL C 1 100 ? 10.617 13.789 45.894 1.00 18.95 100 VAL C C 1
ATOM 6656 O O . VAL C 1 100 ? 11.210 12.936 45.255 1.00 23.95 100 VAL C O 1
ATOM 6660 N N . ARG C 1 101 ? 11.248 14.663 46.680 1.00 18.70 101 ARG C N 1
ATOM 6661 C CA . ARG C 1 101 ? 12.712 14.616 46.864 1.00 20.04 101 ARG C CA 1
ATOM 6662 C C . ARG C 1 101 ? 13.028 13.402 47.740 1.00 19.44 101 ARG C C 1
ATOM 6663 O O . ARG C 1 101 ? 12.355 13.160 48.778 1.00 16.73 101 ARG C O 1
ATOM 6671 N N . SER C 1 102 ? 14.004 12.619 47.276 1.00 18.81 102 SER C N 1
ATOM 6672 C CA . SER C 1 102 ? 14.498 11.457 47.983 1.00 20.04 102 SER C CA 1
ATOM 6673 C C . SER C 1 102 ? 15.570 11.878 48.979 1.00 21.60 102 SER C C 1
ATOM 6674 O O . SER C 1 102 ? 16.268 12.885 48.779 1.00 22.03 102 SER C O 1
ATOM 6677 N N . ARG C 1 103 ? 15.656 11.095 50.049 1.00 23.71 103 ARG C N 1
ATOM 6678 C CA . ARG C 1 103 ? 16.695 11.207 51.071 1.00 24.73 103 ARG C CA 1
ATOM 6679 C C . ARG C 1 103 ? 17.910 10.367 50.682 1.00 26.33 103 ARG C C 1
ATOM 6680 O O . ARG C 1 103 ? 18.915 10.422 51.376 1.00 25.35 103 ARG C O 1
ATOM 6688 N N . LEU C 1 104 ? 17.803 9.570 49.604 1.00 30.57 104 LEU C N 1
ATOM 6689 C CA . LEU C 1 104 ? 18.976 9.002 48.911 1.00 33.57 104 LEU C CA 1
ATOM 6690 C C . LEU C 1 104 ? 20.060 10.056 48.750 1.00 34.93 104 LEU C C 1
ATOM 6691 O O . LEU C 1 104 ? 19.777 11.188 48.353 1.00 34.13 104 LEU C O 1
ATOM 6696 N N . GLN C 1 105 ? 21.293 9.679 49.059 1.00 35.22 105 GLN C N 1
ATOM 6697 C CA . GLN C 1 105 ? 22.444 10.510 48.745 1.00 35.56 105 GLN C CA 1
ATOM 6698 C C . GLN C 1 105 ? 23.191 9.838 47.609 1.00 33.97 105 GLN C C 1
ATOM 6699 O O . GLN C 1 105 ? 23.659 8.704 47.747 1.00 31.22 105 GLN C O 1
ATOM 6705 N N . LEU C 1 106 ? 23.249 10.524 46.471 1.00 30.72 106 LEU C N 1
ATOM 6706 C CA . LEU C 1 106 ? 24.114 10.121 45.372 1.00 31.26 106 LEU C CA 1
ATOM 6707 C C . LEU C 1 106 ? 25.338 11.036 45.414 1.00 30.47 106 LEU C C 1
ATOM 6708 O O . LEU C 1 106 ? 25.284 12.130 45.997 1.00 30.00 106 LEU C O 1
ATOM 6713 N N . PRO C 1 107 ? 26.455 10.586 44.826 1.00 30.02 107 PRO C N 1
ATOM 6714 C CA . PRO C 1 107 ? 27.676 11.395 44.865 1.00 30.39 107 PRO C CA 1
ATOM 6715 C C . PRO C 1 107 ? 27.648 12.606 43.930 1.00 30.21 107 PRO C C 1
ATOM 6716 O O . PRO C 1 107 ? 26.722 12.768 43.126 1.00 29.92 107 PRO C O 1
ATOM 6720 N N . ASN C 1 108 ? 28.666 13.450 44.068 1.00 30.27 108 ASN C N 1
ATOM 6721 C CA . ASN C 1 108 ? 28.953 14.532 43.120 1.00 31.02 108 ASN C CA 1
ATOM 6722 C C . ASN C 1 108 ? 27.852 15.603 42.960 1.00 30.80 108 ASN C C 1
ATOM 6723 O O . ASN C 1 108 ? 27.764 16.263 41.922 1.00 32.70 108 ASN C O 1
ATOM 6728 N N . GLY C 1 109 ? 27.054 15.808 44.008 1.00 32.38 109 GLY C N 1
ATOM 6729 C CA . GLY C 1 109 ? 26.008 16.832 44.000 1.00 32.24 109 GLY C CA 1
ATOM 6730 C C . GLY C 1 109 ? 24.800 16.477 43.149 1.00 31.78 109 GLY C C 1
ATOM 6731 O O . GLY C 1 109 ? 24.041 17.364 42.741 1.00 34.14 109 GLY C O 1
ATOM 6732 N N . VAL C 1 110 ? 24.615 15.184 42.881 1.00 29.71 110 VAL C N 1
ATOM 6733 C CA . VAL C 1 110 ? 23.471 14.714 42.109 1.00 28.60 110 VAL C CA 1
ATOM 6734 C C . VAL C 1 110 ? 22.316 14.452 43.086 1.00 27.90 110 VAL C C 1
ATOM 6735 O O . VAL C 1 110 ? 22.353 13.507 43.895 1.00 23.66 110 VAL C O 1
ATOM 6739 N N . ARG C 1 111 ? 21.313 15.323 43.028 1.00 28.42 111 ARG C N 1
ATOM 6740 C CA . ARG C 1 111 ? 20.142 15.231 43.896 1.00 26.64 111 ARG C CA 1
ATOM 6741 C C . ARG C 1 111 ? 18.999 14.551 43.147 1.00 27.70 111 ARG C C 1
ATOM 6742 O O . ARG C 1 111 ? 18.784 14.806 41.960 1.00 30.06 111 ARG C O 1
ATOM 6750 N N . VAL C 1 112 ? 18.284 13.682 43.857 1.00 27.02 112 VAL C N 1
ATOM 6751 C CA . VAL C 1 112 ? 17.304 12.783 43.268 1.00 26.28 112 VAL C CA 1
ATOM 6752 C C . VAL C 1 112 ? 15.926 13.256 43.688 1.00 21.75 112 VAL C C 1
ATOM 6753 O O . VAL C 1 112 ? 15.706 13.520 44.857 1.00 20.72 112 VAL C O 1
ATOM 6757 N N . TRP C 1 113 ? 15.031 13.363 42.708 1.00 21.02 113 TRP C N 1
ATOM 6758 C CA . TRP C 1 113 ? 13.604 13.531 42.917 1.00 18.50 113 TRP C CA 1
ATOM 6759 C C . TRP C 1 113 ? 12.882 12.336 42.272 1.00 18.14 113 TRP C C 1
ATOM 6760 O O . TRP C 1 113 ? 13.303 11.811 41.227 1.00 17.50 113 TRP C O 1
ATOM 6771 N N . LEU C 1 114 ? 11.760 11.933 42.858 1.00 18.15 114 LEU C N 1
ATOM 6772 C CA . LEU C 1 114 ? 11.053 10.763 42.387 1.00 18.30 114 LEU C CA 1
ATOM 6773 C C . LEU C 1 114 ? 9.669 11.172 41.887 1.00 15.36 114 LEU C C 1
ATOM 6774 O O . LEU C 1 114 ? 8.924 11.889 42.583 1.00 16.18 114 LEU C O 1
ATOM 6779 N N . LYS C 1 115 ? 9.382 10.800 40.651 1.00 14.19 115 LYS C N 1
ATOM 6780 C CA . LYS C 1 115 ? 8.052 11.131 40.047 1.00 13.65 115 LYS C CA 1
ATOM 6781 C C . LYS C 1 115 ? 7.293 9.828 40.148 1.00 14.22 115 LYS C C 1
ATOM 6782 O O . LYS C 1 115 ? 7.679 8.875 39.499 1.00 13.18 115 LYS C O 1
ATOM 6788 N N . LEU C 1 116 ? 6.208 9.783 40.926 1.00 14.00 116 LEU C N 1
ATOM 6789 C CA . LEU C 1 116 ? 5.655 8.519 41.356 1.00 15.24 116 LEU C CA 1
ATOM 6790 C C . LEU C 1 116 ? 4.437 8.242 40.515 1.00 13.72 116 LEU C C 1
ATOM 6791 O O . LEU C 1 116 ? 3.375 8.675 40.878 1.00 15.62 116 LEU C O 1
ATOM 6796 N N . GLU C 1 117 ? 4.595 7.511 39.406 1.00 13.65 117 GLU C N 1
ATOM 6797 C CA . GLU C 1 117 ? 3.503 7.342 38.444 1.00 13.62 117 GLU C CA 1
ATOM 6798 C C . GLU C 1 117 ? 2.455 6.343 38.863 1.00 12.33 117 GLU C C 1
ATOM 6799 O O . GLU C 1 117 ? 1.461 6.266 38.130 1.00 13.34 117 GLU C O 1
ATOM 6805 N N . TRP C 1 118 ? 2.665 5.612 39.962 1.00 14.23 118 TRP C N 1
ATOM 6806 C CA . TRP C 1 118 ? 1.631 4.735 40.532 1.00 13.69 118 TRP C CA 1
ATOM 6807 C C . TRP C 1 118 ? 0.427 5.523 40.986 1.00 14.38 118 TRP C C 1
ATOM 6808 O O . TRP C 1 118 ? -0.661 4.931 41.156 1.00 13.87 118 TRP C O 1
ATOM 6819 N N . TYR C 1 119 ? 0.577 6.857 41.051 1.00 14.82 119 TYR C N 1
ATOM 6820 C CA . TYR C 1 119 ? -0.490 7.752 41.443 1.00 16.60 119 TYR C CA 1
ATOM 6821 C C . TYR C 1 119 ? -1.422 7.983 40.261 1.00 18.15 119 TYR C C 1
ATOM 6822 O O . TYR C 1 119 ? -2.017 9.048 40.147 1.00 18.43 119 TYR C O 1
ATOM 6831 N N . ASN C 1 120 ? -1.480 7.021 39.335 1.00 17.90 120 ASN C N 1
ATOM 6832 C CA . ASN C 1 120 ? -2.592 6.913 38.402 1.00 17.23 120 ASN C CA 1
ATOM 6833 C C . ASN C 1 120 ? -3.614 5.925 38.881 1.00 18.01 120 ASN C C 1
ATOM 6834 O O . ASN C 1 120 ? -3.252 4.958 39.526 1.00 20.55 120 ASN C O 1
ATOM 6839 N N . PRO C 1 121 ? -4.911 6.201 38.611 1.00 20.37 121 PRO C N 1
ATOM 6840 C CA . PRO C 1 121 ? -5.917 5.432 39.340 1.00 19.80 121 PRO C CA 1
ATOM 6841 C C . PRO C 1 121 ? -6.336 4.053 38.851 1.00 18.72 121 PRO C C 1
ATOM 6842 O O . PRO C 1 121 ? -7.009 3.401 39.629 1.00 18.15 121 PRO C O 1
ATOM 6846 N N . PHE C 1 122 ? -5.984 3.644 37.626 1.00 17.08 122 PHE C N 1
ATOM 6847 C CA . PHE C 1 122 ? -6.613 2.477 36.936 1.00 17.85 122 PHE C CA 1
ATOM 6848 C C . PHE C 1 122 ? -5.667 1.295 36.905 1.00 18.44 122 PHE C C 1
ATOM 6849 O O . PHE C 1 122 ? -6.070 0.147 37.164 1.00 21.25 122 PHE C O 1
ATOM 6857 N N . SER C 1 123 ? -4.420 1.576 36.522 1.00 18.97 123 SER C N 1
ATOM 6858 C CA . SER C 1 123 ? -3.366 0.567 36.525 1.00 16.97 123 SER C CA 1
ATOM 6859 C C . SER C 1 123 ? -2.307 0.748 37.616 1.00 16.74 123 SER C C 1
ATOM 6860 O O . SER C 1 123 ? -1.387 -0.071 37.694 1.00 17.36 123 SER C O 1
ATOM 6863 N N . LEU C 1 124 ? -2.401 1.797 38.433 1.00 15.73 124 LEU C N 1
ATOM 6864 C CA . LEU C 1 124 ? -1.377 2.060 39.434 1.00 15.57 124 LEU C CA 1
ATOM 6865 C C . LEU C 1 124 ? 0.017 2.115 38.758 1.00 16.39 124 LEU C C 1
ATOM 6866 O O . LEU C 1 124 ? 1.027 1.641 39.267 1.00 18.56 124 LEU C O 1
ATOM 6871 N N . SER C 1 125 ? 0.029 2.710 37.569 1.00 13.93 125 SER C N 1
ATOM 6872 C CA . SER C 1 125 ? 1.265 2.930 36.835 1.00 14.20 125 SER C CA 1
ATOM 6873 C C . SER C 1 125 ? 1.121 3.962 35.778 1.00 12.33 125 SER C C 1
ATOM 6874 O O . SER C 1 125 ? 0.022 4.228 35.282 1.00 14.01 125 SER C O 1
ATOM 6877 N N . VAL C 1 126 ? 2.284 4.360 35.292 1.00 12.97 126 VAL C N 1
ATOM 6878 C CA . VAL C 1 126 ? 2.420 5.302 34.194 1.00 13.82 126 VAL C CA 1
ATOM 6879 C C . VAL C 1 126 ? 1.635 4.924 32.931 1.00 14.28 126 VAL C C 1
ATOM 6880 O O . VAL C 1 126 ? 1.209 5.811 32.184 1.00 15.58 126 VAL C O 1
ATOM 6884 N N . ALA C 1 127 ? 1.444 3.621 32.675 1.00 13.63 127 ALA C N 1
ATOM 6885 C CA . ALA C 1 127 ? 0.647 3.184 31.544 1.00 15.54 127 ALA C CA 1
ATOM 6886 C C . ALA C 1 127 ? -0.785 3.834 31.428 1.00 15.29 127 ALA C C 1
ATOM 6887 O O . ALA C 1 127 ? -1.361 3.770 30.357 1.00 14.57 127 ALA C O 1
ATOM 6889 N N . ASP C 1 128 ? -1.368 4.412 32.502 1.00 18.38 128 ASP C N 1
ATOM 6890 C CA . ASP C 1 128 ? -2.765 4.991 32.424 1.00 16.73 128 ASP C CA 1
ATOM 6891 C C . ASP C 1 128 ? -2.877 6.066 31.365 1.00 16.04 128 ASP C C 1
ATOM 6892 O O . ASP C 1 128 ? -3.926 6.311 30.769 1.00 11.75 128 ASP C O 1
ATOM 6897 N N . ARG C 1 129 ? -1.764 6.741 31.170 1.00 14.35 129 ARG C N 1
ATOM 6898 C CA . ARG C 1 129 ? -1.734 7.924 30.392 1.00 13.65 129 ARG C CA 1
ATOM 6899 C C . ARG C 1 129 ? -1.872 7.624 28.917 1.00 15.24 129 ARG C C 1
ATOM 6900 O O . ARG C 1 129 ? -2.683 8.275 28.232 1.00 16.11 129 ARG C O 1
ATOM 6908 N N . PRO C 1 130 ? -1.110 6.628 28.409 1.00 13.17 130 PRO C N 1
ATOM 6909 C CA . PRO C 1 130 ? -1.370 6.328 27.008 1.00 15.25 130 PRO C CA 1
ATOM 6910 C C . PRO C 1 130 ? -2.705 5.656 26.883 1.00 14.30 130 PRO C C 1
ATOM 6911 O O . PRO C 1 130 ? -3.415 5.903 25.923 1.00 19.81 130 PRO C O 1
ATOM 6915 N N . ALA C 1 131 ? -3.087 4.826 27.843 1.00 14.54 131 ALA C N 1
ATOM 6916 C CA . ALA C 1 131 ? -4.386 4.158 27.649 1.00 14.13 131 ALA C CA 1
ATOM 6917 C C . ALA C 1 131 ? -5.459 5.207 27.463 1.00 15.76 131 ALA C C 1
ATOM 6918 O O . ALA C 1 131 ? -6.222 5.126 26.496 1.00 15.64 131 ALA C O 1
ATOM 6920 N N . VAL C 1 132 ? -5.503 6.211 28.344 1.00 16.21 132 VAL C N 1
ATOM 6921 C CA . VAL C 1 132 ? -6.604 7.197 28.223 1.00 16.20 132 VAL C CA 1
ATOM 6922 C C . VAL C 1 132 ? -6.530 7.971 26.908 1.00 14.32 132 VAL C C 1
ATOM 6923 O O . VAL C 1 132 ? -7.514 8.193 26.203 1.00 14.64 132 VAL C O 1
ATOM 6927 N N . GLU C 1 133 ? -5.346 8.415 26.557 1.00 13.43 133 GLU C N 1
ATOM 6928 C CA . GLU C 1 133 ? -5.206 9.180 25.354 1.00 14.95 133 GLU C CA 1
ATOM 6929 C C . GLU C 1 133 ? -5.665 8.413 24.104 1.00 13.19 133 GLU C C 1
ATOM 6930 O O . GLU C 1 133 ? -6.361 8.960 23.245 1.00 14.07 133 GLU C O 1
ATOM 6936 N N . ILE C 1 134 ? -5.286 7.120 24.030 1.00 12.36 134 ILE C N 1
ATOM 6937 C CA . ILE C 1 134 ? -5.501 6.244 22.893 1.00 13.52 134 ILE C CA 1
ATOM 6938 C C . ILE C 1 134 ? -6.953 5.977 22.703 1.00 14.37 134 ILE C C 1
ATOM 6939 O O . ILE C 1 134 ? -7.438 6.088 21.579 1.00 14.47 134 ILE C O 1
ATOM 6944 N N . ILE C 1 135 ? -7.582 5.578 23.806 1.00 15.63 135 ILE C N 1
ATOM 6945 C CA . ILE C 1 135 ? -9.008 5.249 23.806 1.00 15.91 135 ILE C CA 1
ATOM 6946 C C . ILE C 1 135 ? -9.808 6.501 23.472 1.00 18.43 135 ILE C C 1
ATOM 6947 O O . ILE C 1 135 ? -10.705 6.433 22.633 1.00 15.82 135 ILE C O 1
ATOM 6952 N N . SER C 1 136 ? -9.424 7.650 24.032 1.00 18.57 136 SER C N 1
ATOM 6953 C CA . SER C 1 136 ? -10.248 8.855 23.923 1.00 23.82 136 SER C CA 1
ATOM 6954 C C . SER C 1 136 ? -10.360 9.332 22.477 1.00 24.50 136 SER C C 1
ATOM 6955 O O . SER C 1 136 ? -11.397 9.838 22.076 1.00 27.59 136 SER C O 1
ATOM 6958 N N . ARG C 1 137 ? -9.297 9.137 21.703 1.00 27.43 137 ARG C N 1
ATOM 6959 C CA A ARG C 1 137 ? -9.283 9.516 20.298 0.50 27.68 137 ARG C CA 1
ATOM 6960 C CA B ARG C 1 137 ? -9.301 9.505 20.287 0.50 28.20 137 ARG C CA 1
ATOM 6961 C C . ARG C 1 137 ? -10.060 8.502 19.452 1.00 27.89 137 ARG C C 1
ATOM 6962 O O . ARG C 1 137 ? -10.667 8.862 18.455 1.00 27.60 137 ARG C O 1
ATOM 6977 N N . LEU C 1 138 ? -10.003 7.240 19.871 1.00 27.51 138 LEU C N 1
ATOM 6978 C CA . LEU C 1 138 ? -10.750 6.130 19.272 1.00 28.65 138 LEU C CA 1
ATOM 6979 C C . LEU C 1 138 ? -12.279 6.290 19.447 1.00 27.38 138 LEU C C 1
ATOM 6980 O O . LEU C 1 138 ? -13.070 5.861 18.595 1.00 24.78 138 LEU C O 1
ATOM 6985 N N . SER C 1 139 ? -12.696 6.948 20.524 1.00 24.68 139 SER C N 1
ATOM 6986 C CA . SER C 1 139 ? -14.128 7.095 20.842 1.00 28.70 139 SER C CA 1
ATOM 6987 C C . SER C 1 139 ? -14.907 7.947 19.834 1.00 31.05 139 SER C C 1
ATOM 6988 O O . SER C 1 139 ? -16.141 7.952 19.859 1.00 35.99 139 SER C O 1
ATOM 6991 N N . ARG C 1 140 ? -14.188 8.647 18.959 1.00 36.95 140 ARG C N 1
ATOM 6992 C CA . ARG C 1 140 ? -14.777 9.478 17.912 1.00 41.60 140 ARG C CA 1
ATOM 6993 C C . ARG C 1 140 ? -15.018 8.692 16.609 1.00 42.08 140 ARG C C 1
ATOM 6994 O O . ARG C 1 140 ? -15.797 9.140 15.767 1.00 42.12 140 ARG C O 1
ATOM 7002 N N . ARG C 1 141 ? -14.352 7.540 16.455 1.00 41.93 141 ARG C N 1
ATOM 7003 C CA . ARG C 1 141 ? -14.329 6.769 15.194 1.00 40.94 141 ARG C CA 1
ATOM 7004 C C . ARG C 1 141 ? -14.694 5.272 15.278 1.00 36.88 141 ARG C C 1
ATOM 7005 O O . ARG C 1 141 ? -14.927 4.651 14.238 1.00 37.64 141 ARG C O 1
ATOM 7013 N N . VAL C 1 142 ? -14.732 4.689 16.479 1.00 30.79 142 VAL C N 1
ATOM 7014 C CA . VAL C 1 142 ? -15.021 3.259 16.652 1.00 27.42 142 VAL C CA 1
ATOM 7015 C C . VAL C 1 142 ? -16.310 3.126 17.441 1.00 25.57 142 VAL C C 1
ATOM 7016 O O . VAL C 1 142 ? -16.442 3.667 18.545 1.00 21.90 142 VAL C O 1
ATOM 7020 N N . GLU C 1 143 ? -17.274 2.409 16.863 1.00 25.63 143 GLU C N 1
ATOM 7021 C CA . GLU C 1 143 ? -18.544 2.181 17.534 1.00 26.75 143 GLU C CA 1
ATOM 7022 C C . GLU C 1 143 ? -18.347 1.489 18.876 1.00 27.22 143 GLU C C 1
ATOM 7023 O O . GLU C 1 143 ? -17.551 0.544 18.984 1.00 24.46 143 GLU C O 1
ATOM 7029 N N . LYS C 1 144 ? -19.094 1.952 19.878 1.00 28.18 144 LYS C N 1
ATOM 7030 C CA . LYS C 1 144 ? -19.136 1.314 21.194 1.00 27.67 144 LYS C CA 1
ATOM 7031 C C . LYS C 1 144 ? -19.515 -0.154 21.034 1.00 26.19 144 LYS C C 1
ATOM 7032 O O . LYS C 1 144 ? -20.157 -0.535 20.048 1.00 24.56 144 LYS C O 1
ATOM 7038 N N . GLY C 1 145 ? -19.051 -0.970 21.968 1.00 24.04 145 GLY C N 1
ATOM 7039 C CA . GLY C 1 145 ? -19.199 -2.435 21.899 1.00 22.86 145 GLY C CA 1
ATOM 7040 C C . GLY C 1 145 ? -18.078 -3.151 21.175 1.00 24.80 145 GLY C C 1
ATOM 7041 O O . GLY C 1 145 ? -17.862 -4.355 21.396 1.00 24.27 145 GLY C O 1
ATOM 7042 N N . SER C 1 146 ? -17.364 -2.426 20.314 1.00 24.05 146 SER C N 1
ATOM 7043 C CA . SER C 1 146 ? -16.169 -2.933 19.658 1.00 25.41 146 SER C CA 1
ATOM 7044 C C . SER C 1 146 ? -15.111 -3.396 20.641 1.00 22.52 146 SER C C 1
ATOM 7045 O O . SER C 1 146 ? -15.025 -2.929 21.792 1.00 19.82 146 SER C O 1
ATOM 7048 N N . LEU C 1 147 ? -14.294 -4.314 20.144 1.00 20.26 147 LEU C N 1
ATOM 7049 C CA . LEU C 1 147 ? -13.291 -4.965 20.939 1.00 18.20 147 LEU C CA 1
ATOM 7050 C C . LEU C 1 147 ? -11.997 -4.306 20.545 1.00 15.89 147 LEU C C 1
ATOM 7051 O O . LEU C 1 147 ? -11.683 -4.134 19.337 1.00 15.93 147 LEU C O 1
ATOM 7056 N N . VAL C 1 148 ? -11.286 -3.845 21.565 1.00 15.54 148 VAL C N 1
ATOM 7057 C CA . VAL C 1 148 ? -9.995 -3.238 21.355 1.00 17.09 148 VAL C CA 1
ATOM 7058 C C . VAL C 1 148 ? -9.025 -4.141 22.083 1.00 16.14 148 VAL C C 1
ATOM 7059 O O . VAL C 1 148 ? -9.427 -4.781 23.052 1.00 17.67 148 VAL C O 1
ATOM 7063 N N . ALA C 1 149 ? -7.774 -4.172 21.622 1.00 18.92 149 ALA C N 1
ATOM 7064 C CA . ALA C 1 149 ? -6.771 -5.082 22.169 1.00 18.99 149 ALA C CA 1
ATOM 7065 C C . ALA C 1 149 ? -5.311 -4.676 21.954 1.00 18.08 149 ALA C C 1
ATOM 7066 O O . ALA C 1 149 ? -4.971 -3.817 21.130 1.00 18.49 149 ALA C O 1
ATOM 7068 N N . ASP C 1 150 ? -4.447 -5.312 22.737 1.00 19.65 150 ASP C N 1
ATOM 7069 C CA . ASP C 1 150 ? -3.006 -5.078 22.630 1.00 20.44 150 ASP C CA 1
ATOM 7070 C C . ASP C 1 150 ? -2.154 -6.107 23.390 1.00 22.26 150 ASP C C 1
ATOM 7071 O O . ASP C 1 150 ? -2.615 -6.740 24.348 1.00 24.75 150 ASP C O 1
ATOM 7076 N N . ALA C 1 151 ? -0.892 -6.235 22.972 1.00 21.73 151 ALA C N 1
ATOM 7077 C CA . ALA C 1 151 ? 0.115 -6.953 23.753 1.00 23.09 151 ALA C CA 1
ATOM 7078 C C . ALA C 1 151 ? 0.494 -6.041 24.903 1.00 21.93 151 ALA C C 1
ATOM 7079 O O . ALA C 1 151 ? 0.412 -4.826 24.758 1.00 22.51 151 ALA C O 1
ATOM 7081 N N . THR C 1 152 ? 0.920 -6.637 26.018 1.00 21.57 152 THR C N 1
ATOM 7082 C CA . THR C 1 152 ? 1.374 -5.914 27.205 1.00 21.51 152 THR C CA 1
ATOM 7083 C C . THR C 1 152 ? 2.175 -6.832 28.139 1.00 20.31 152 THR C C 1
ATOM 7084 O O . THR C 1 152 ? 1.977 -8.053 28.148 1.00 21.10 152 THR C O 1
ATOM 7088 N N . SER C 1 153 ? 3.066 -6.216 28.916 1.00 19.35 153 SER C N 1
ATOM 7089 C CA . SER C 1 153 ? 3.823 -6.875 29.974 1.00 18.67 153 SER C CA 1
ATOM 7090 C C . SER C 1 153 ? 2.966 -7.067 31.221 1.00 19.04 153 SER C C 1
ATOM 7091 O O . SER C 1 153 ? 3.013 -8.121 31.853 1.00 20.83 153 SER C O 1
ATOM 7094 N N . SER C 1 154 ? 2.209 -6.025 31.576 1.00 18.24 154 SER C N 1
ATOM 7095 C CA . SER C 1 154 ? 1.105 -6.102 32.542 1.00 18.20 154 SER C CA 1
ATOM 7096 C C . SER C 1 154 ? 0.344 -4.764 32.589 1.00 17.16 154 SER C C 1
ATOM 7097 O O . SER C 1 154 ? -0.882 -4.681 32.535 1.00 16.84 154 SER C O 1
ATOM 7100 N N . ASN C 1 155 ? 1.097 -3.717 32.812 1.00 16.83 155 ASN C N 1
ATOM 7101 C CA . ASN C 1 155 ? 0.489 -2.460 33.174 1.00 16.13 155 ASN C CA 1
ATOM 7102 C C . ASN C 1 155 ? -0.521 -1.949 32.153 1.00 16.45 155 ASN C C 1
ATOM 7103 O O . ASN C 1 155 ? -1.687 -1.665 32.534 1.00 17.22 155 ASN C O 1
ATOM 7108 N N . PHE C 1 156 ? -0.090 -1.865 30.894 1.00 16.32 156 PHE C N 1
ATOM 7109 C CA . PHE C 1 156 ? -0.920 -1.297 29.817 1.00 15.67 156 PHE C CA 1
ATOM 7110 C C . PHE C 1 156 ? -2.180 -2.095 29.744 1.00 16.89 156 PHE C C 1
ATOM 7111 O O . PHE C 1 156 ? -3.224 -1.519 29.588 1.00 19.39 156 PHE C O 1
ATOM 7119 N N . GLY C 1 157 ? -2.076 -3.419 29.884 1.00 18.59 157 GLY C N 1
ATOM 7120 C CA . GLY C 1 157 ? -3.261 -4.275 29.893 1.00 15.92 157 GLY C CA 1
ATOM 7121 C C . GLY C 1 157 ? -4.382 -3.926 30.857 1.00 18.00 157 GLY C C 1
ATOM 7122 O O . GLY C 1 157 ? -5.567 -3.956 30.485 1.00 14.50 157 GLY C O 1
ATOM 7123 N N . VAL C 1 158 ? -4.006 -3.574 32.081 1.00 17.63 158 VAL C N 1
ATOM 7124 C CA . VAL C 1 158 ? -4.943 -3.279 33.137 1.00 16.11 158 VAL C CA 1
ATOM 7125 C C . VAL C 1 158 ? -5.546 -1.906 32.810 1.00 15.23 158 VAL C C 1
ATOM 7126 O O . VAL C 1 158 ? -6.766 -1.731 32.871 1.00 12.91 158 VAL C O 1
ATOM 7130 N N . ALA C 1 159 ? -4.686 -0.999 32.388 1.00 14.92 159 ALA C N 1
ATOM 7131 C CA . ALA C 1 159 ? -5.078 0.412 32.118 1.00 16.53 159 ALA C CA 1
ATOM 7132 C C . ALA C 1 159 ? -6.126 0.419 31.002 1.00 16.70 159 ALA C C 1
ATOM 7133 O O . ALA C 1 159 ? -7.144 1.168 31.030 1.00 18.01 159 ALA C O 1
ATOM 7135 N N . LEU C 1 160 ? -5.870 -0.427 30.014 1.00 16.72 160 LEU C N 1
ATOM 7136 C CA . LEU C 1 160 ? -6.663 -0.502 28.822 1.00 15.02 160 LEU C CA 1
ATOM 7137 C C . LEU C 1 160 ? -7.969 -1.174 29.192 1.00 14.43 160 LEU C C 1
ATOM 7138 O O . LEU C 1 160 ? -8.995 -0.849 28.633 1.00 14.95 160 LEU C O 1
ATOM 7143 N N . SER C 1 161 ? -7.908 -2.167 30.074 1.00 13.12 161 SER C N 1
ATOM 7144 C CA . SER C 1 161 ? -9.151 -2.875 30.441 1.00 13.58 161 SER C CA 1
ATOM 7145 C C . SER C 1 161 ? -10.078 -1.942 31.142 1.00 16.14 161 SER C C 1
ATOM 7146 O O . SER C 1 161 ? -11.299 -1.979 30.890 1.00 17.07 161 SER C O 1
ATOM 7149 N N . ALA C 1 162 ? -9.484 -1.043 31.935 1.00 15.87 162 ALA C N 1
ATOM 7150 C CA . ALA C 1 162 ? -10.231 -0.129 32.787 1.00 16.12 162 ALA C CA 1
ATOM 7151 C C . ALA C 1 162 ? -10.834 0.956 31.890 1.00 16.63 162 ALA C C 1
ATOM 7152 O O . ALA C 1 162 ? -12.064 1.173 31.853 1.00 18.36 162 ALA C O 1
ATOM 7154 N N . VAL C 1 163 ? -9.973 1.570 31.097 1.00 16.49 163 VAL C N 1
ATOM 7155 C CA . VAL C 1 163 ? -10.394 2.729 30.311 1.00 17.25 163 VAL C CA 1
ATOM 7156 C C . VAL C 1 163 ? -11.374 2.304 29.210 1.00 17.06 163 VAL C C 1
ATOM 7157 O O . VAL C 1 163 ? -12.316 3.031 28.894 1.00 14.92 163 VAL C O 1
ATOM 7161 N N . ALA C 1 164 ? -11.155 1.127 28.631 1.00 17.54 164 ALA C N 1
ATOM 7162 C CA . ALA C 1 164 ? -11.967 0.658 27.495 1.00 19.38 164 ALA C CA 1
ATOM 7163 C C . ALA C 1 164 ? -13.412 0.528 27.918 1.00 21.90 164 ALA C C 1
ATOM 7164 O O . ALA C 1 164 ? -14.340 0.901 27.188 1.00 26.92 164 ALA C O 1
ATOM 7166 N N . ARG C 1 165 ? -13.591 -0.060 29.088 1.00 24.76 165 ARG C N 1
ATOM 7167 C CA . ARG C 1 165 ? -14.909 -0.293 29.620 1.00 25.37 165 ARG C CA 1
ATOM 7168 C C . ARG C 1 165 ? -15.580 1.028 30.022 1.00 25.27 165 ARG C C 1
ATOM 7169 O O . ARG C 1 165 ? -16.768 1.203 29.756 1.00 22.38 165 ARG C O 1
ATOM 7177 N N . LEU C 1 166 ? -14.822 1.968 30.598 1.00 24.68 166 LEU C N 1
ATOM 7178 C CA . LEU C 1 166 ? -15.363 3.307 30.906 1.00 25.75 166 LEU C CA 1
ATOM 7179 C C . LEU C 1 166 ? -15.946 3.991 29.665 1.00 25.21 166 LEU C C 1
ATOM 7180 O O . LEU C 1 166 ? -16.958 4.686 29.758 1.00 26.83 166 LEU C O 1
ATOM 7185 N N . TYR C 1 167 ? -15.310 3.758 28.517 1.00 25.78 167 TYR C N 1
ATOM 7186 C CA . TYR C 1 167 ? -15.685 4.369 27.231 1.00 24.85 167 TYR C CA 1
ATOM 7187 C C . TYR C 1 167 ? -16.697 3.549 26.413 1.00 23.06 167 TYR C C 1
ATOM 7188 O O . TYR C 1 167 ? -17.116 3.984 25.339 1.00 21.91 167 TYR C O 1
ATOM 7197 N N . GLY C 1 168 ? -17.080 2.379 26.926 1.00 23.90 168 GLY C N 1
ATOM 7198 C CA . GLY C 1 168 ? -18.022 1.488 26.269 1.00 23.63 168 GLY C CA 1
ATOM 7199 C C . GLY C 1 168 ? -17.390 0.620 25.195 1.00 21.02 168 GLY C C 1
ATOM 7200 O O . GLY C 1 168 ? -18.046 0.302 24.210 1.00 21.51 168 GLY C O 1
ATOM 7201 N N . TYR C 1 169 ? -16.121 0.248 25.375 1.00 19.00 169 TYR C N 1
ATOM 7202 C CA . TYR C 1 169 ? -15.479 -0.788 24.552 1.00 18.36 169 TYR C CA 1
ATOM 7203 C C . TYR C 1 169 ? -15.249 -2.068 25.326 1.00 17.17 169 TYR C C 1
ATOM 7204 O O . TYR C 1 169 ? -15.127 -2.071 26.557 1.00 17.27 169 TYR C O 1
ATOM 7213 N N . ARG C 1 170 ? -15.182 -3.159 24.572 1.00 18.00 170 ARG C N 1
ATOM 7214 C CA . ARG C 1 170 ? -14.776 -4.437 25.117 1.00 19.76 170 ARG C CA 1
ATOM 7215 C C . ARG C 1 170 ? -13.254 -4.404 25.072 1.00 19.37 170 ARG C C 1
ATOM 7216 O O . ARG C 1 170 ? -12.694 -3.518 24.436 1.00 20.19 170 ARG C O 1
ATOM 7224 N N . ALA C 1 171 ? -12.604 -5.329 25.781 1.00 22.88 171 ALA C N 1
ATOM 7225 C CA . ALA C 1 171 ? -11.134 -5.397 25.821 1.00 21.98 171 ALA C CA 1
ATOM 7226 C C . ALA C 1 171 ? -10.555 -6.817 25.785 1.00 20.60 171 ALA C C 1
ATOM 7227 O O . ALA C 1 171 ? -11.099 -7.739 26.377 1.00 17.07 171 ALA C O 1
ATOM 7229 N N . ARG C 1 172 ? -9.417 -6.957 25.117 1.00 19.87 172 ARG C N 1
ATOM 7230 C CA . ARG C 1 172 ? -8.635 -8.201 25.142 1.00 21.15 172 ARG C CA 1
ATOM 7231 C C . ARG C 1 172 ? -7.164 -7.878 25.360 1.00 20.73 172 ARG C C 1
ATOM 7232 O O . ARG C 1 172 ? -6.576 -7.064 24.656 1.00 23.74 172 ARG C O 1
ATOM 7240 N N . VAL C 1 173 ? -6.556 -8.565 26.306 1.00 21.31 173 VAL C N 1
ATOM 7241 C CA . VAL C 1 173 ? -5.136 -8.381 26.568 1.00 21.09 173 VAL C CA 1
ATOM 7242 C C . VAL C 1 173 ? -4.369 -9.667 26.203 1.00 20.93 173 VAL C C 1
ATOM 7243 O O . VAL C 1 173 ? -4.859 -10.751 26.458 1.00 21.54 173 VAL C O 1
ATOM 7247 N N . TYR C 1 174 ? -3.196 -9.509 25.578 1.00 20.31 174 TYR C N 1
ATOM 7248 C CA . TYR C 1 174 ? -2.249 -10.615 25.293 1.00 21.08 174 TYR C CA 1
ATOM 7249 C C . TYR C 1 174 ? -0.997 -10.383 26.132 1.00 21.89 174 TYR C C 1
ATOM 7250 O O . TYR C 1 174 ? -0.435 -9.293 26.061 1.00 22.32 174 TYR C O 1
ATOM 7259 N N . LEU C 1 175 ? -0.556 -11.387 26.902 1.00 23.13 175 LEU C N 1
ATOM 7260 C CA . LEU C 1 175 ? 0.650 -11.260 27.741 1.00 22.64 175 LEU C CA 1
ATOM 7261 C C . LEU C 1 175 ? 1.551 -12.491 27.642 1.00 24.37 175 LEU C C 1
ATOM 7262 O O . LEU C 1 175 ? 1.061 -13.617 27.554 1.00 25.89 175 LEU C O 1
ATOM 7267 N N . PRO C 1 176 ? 2.878 -12.280 27.703 1.00 24.48 176 PRO C N 1
ATOM 7268 C CA . PRO C 1 176 ? 3.777 -13.424 27.762 1.00 23.99 176 PRO C CA 1
ATOM 7269 C C . PRO C 1 176 ? 3.656 -14.227 29.071 1.00 22.96 176 PRO C C 1
ATOM 7270 O O . PRO C 1 176 ? 3.173 -13.732 30.097 1.00 18.60 176 PRO C O 1
ATOM 7274 N N . GLY C 1 177 ? 4.125 -15.467 29.031 1.00 25.38 177 GLY C N 1
ATOM 7275 C CA . GLY C 1 177 ? 4.187 -16.305 30.219 1.00 27.05 177 GLY C CA 1
ATOM 7276 C C . GLY C 1 177 ? 4.829 -15.677 31.454 1.00 27.21 177 GLY C C 1
ATOM 7277 O O . GLY C 1 177 ? 4.359 -15.901 32.566 1.00 30.15 177 GLY C O 1
ATOM 7278 N N . ALA C 1 178 ? 5.878 -14.870 31.262 1.00 30.37 178 ALA C N 1
ATOM 7279 C CA . ALA C 1 178 ? 6.673 -14.314 32.376 1.00 29.98 178 ALA C CA 1
ATOM 7280 C C . ALA C 1 178 ? 6.088 -13.062 33.060 1.00 28.67 178 ALA C C 1
ATOM 7281 O O . ALA C 1 178 ? 6.741 -12.457 33.921 1.00 28.32 178 ALA C O 1
ATOM 7283 N N . ALA C 1 179 ? 4.875 -12.670 32.675 1.00 27.02 179 ALA C N 1
ATOM 7284 C CA . ALA C 1 179 ? 4.231 -11.500 33.237 1.00 25.30 179 ALA C CA 1
ATOM 7285 C C . ALA C 1 179 ? 3.652 -11.781 34.614 1.00 25.10 179 ALA C C 1
ATOM 7286 O O . ALA C 1 179 ? 3.418 -12.938 35.010 1.00 21.67 179 ALA C O 1
ATOM 7288 N N . GLU C 1 180 ? 3.402 -10.684 35.318 1.00 24.68 180 GLU C N 1
ATOM 7289 C CA . GLU C 1 180 ? 3.037 -10.702 36.712 1.00 25.23 180 GLU C CA 1
ATOM 7290 C C . GLU C 1 180 ? 1.609 -11.178 36.798 1.00 24.38 180 GLU C C 1
ATOM 7291 O O . GLU C 1 180 ? 0.808 -10.851 35.914 1.00 20.68 180 GLU C O 1
ATOM 7297 N N . GLU C 1 181 ? 1.302 -11.918 37.865 1.00 23.21 181 GLU C N 1
ATOM 7298 C CA A GLU C 1 181 ? -0.072 -12.380 38.136 0.50 26.37 181 GLU C CA 1
ATOM 7299 C CA B GLU C 1 181 ? -0.071 -12.382 38.131 0.50 26.52 181 GLU C CA 1
ATOM 7300 C C . GLU C 1 181 ? -1.093 -11.236 38.041 1.00 27.73 181 GLU C C 1
ATOM 7301 O O . GLU C 1 181 ? -2.203 -11.423 37.507 1.00 27.83 181 GLU C O 1
ATOM 7312 N N . PHE C 1 182 ? -0.732 -10.051 38.551 1.00 26.46 182 PHE C N 1
ATOM 7313 C CA . PHE C 1 182 ? -1.646 -8.898 38.477 1.00 23.80 182 PHE C CA 1
ATOM 7314 C C . PHE C 1 182 ? -2.083 -8.625 37.043 1.00 22.56 182 PHE C C 1
ATOM 7315 O O . PHE C 1 182 ? -3.260 -8.429 36.797 1.00 22.30 182 PHE C O 1
ATOM 7323 N N . GLY C 1 183 ? -1.143 -8.690 36.102 1.00 22.21 183 GLY C N 1
ATOM 7324 C CA . GLY C 1 183 ? -1.428 -8.393 34.700 1.00 23.92 183 GLY C CA 1
ATOM 7325 C C . GLY C 1 183 ? -2.293 -9.430 34.010 1.00 23.21 183 GLY C C 1
ATOM 7326 O O . GLY C 1 183 ? -3.019 -9.108 33.078 1.00 28.87 183 GLY C O 1
ATOM 7327 N N . LYS C 1 184 ? -2.191 -10.675 34.467 1.00 22.22 184 LYS C N 1
ATOM 7328 C CA . LYS C 1 184 ? -2.985 -11.770 33.959 1.00 21.24 184 LYS C CA 1
ATOM 7329 C C . LYS C 1 184 ? -4.398 -11.705 34.557 1.00 19.13 184 LYS C C 1
ATOM 7330 O O . LYS C 1 184 ? -5.375 -12.092 33.905 1.00 22.10 184 LYS C O 1
ATOM 7336 N N . LEU C 1 185 ? -4.521 -11.192 35.788 1.00 20.26 185 LEU C N 1
ATOM 7337 C CA . LEU C 1 185 ? -5.750 -11.355 36.584 1.00 20.30 185 LEU C CA 1
ATOM 7338 C C . LEU C 1 185 ? -6.637 -10.119 36.669 1.00 20.76 185 LEU C C 1
ATOM 7339 O O . LEU C 1 185 ? -7.876 -10.219 36.601 1.00 22.49 185 LEU C O 1
ATOM 7344 N N . LEU C 1 186 ? -6.030 -8.956 36.864 1.00 19.05 186 LEU C N 1
ATOM 7345 C CA . LEU C 1 186 ? -6.839 -7.760 37.094 1.00 20.95 186 LEU C CA 1
ATOM 7346 C C . LEU C 1 186 ? -7.720 -7.428 35.878 1.00 20.60 186 LEU C C 1
ATOM 7347 O O . LEU C 1 186 ? -8.885 -7.088 36.079 1.00 22.01 186 LEU C O 1
ATOM 7352 N N . PRO C 1 187 ? -7.220 -7.624 34.629 1.00 21.22 187 PRO C N 1
ATOM 7353 C CA . PRO C 1 187 ? -8.088 -7.387 33.451 1.00 20.49 187 PRO C CA 1
ATOM 7354 C C . PRO C 1 187 ? -9.351 -8.240 33.447 1.00 19.46 187 PRO C C 1
ATOM 7355 O O . PRO C 1 187 ? -10.420 -7.749 33.101 1.00 19.39 187 PRO C O 1
ATOM 7359 N N . ARG C 1 188 ? -9.220 -9.505 33.856 1.00 18.24 188 ARG C N 1
ATOM 7360 C CA . ARG C 1 188 ? -10.392 -10.349 34.074 1.00 20.55 188 ARG C CA 1
ATOM 7361 C C . ARG C 1 188 ? -11.329 -9.748 35.107 1.00 18.45 188 ARG C C 1
ATOM 7362 O O . ARG C 1 188 ? -12.538 -9.865 34.947 1.00 17.66 188 ARG C O 1
ATOM 7370 N N . LEU C 1 189 ? -10.780 -9.113 36.154 1.00 19.24 189 LEU C N 1
ATOM 7371 C CA . LEU C 1 189 ? -11.603 -8.408 37.146 1.00 17.78 189 LEU C CA 1
ATOM 7372 C C . LEU C 1 189 ? -12.319 -7.237 36.518 1.00 19.58 189 LEU C C 1
ATOM 7373 O O . LEU C 1 189 ? -13.511 -7.039 36.765 1.00 16.63 189 LEU C O 1
ATOM 7378 N N . LEU C 1 190 ? -11.584 -6.492 35.694 1.00 18.42 190 LEU C N 1
ATOM 7379 C CA . LEU C 1 190 ? -12.139 -5.339 34.975 1.00 20.73 190 LEU C CA 1
ATOM 7380 C C . LEU C 1 190 ? -13.032 -5.648 33.735 1.00 20.82 190 LEU C C 1
ATOM 7381 O O . LEU C 1 190 ? -13.530 -4.711 33.091 1.00 21.31 190 LEU C O 1
ATOM 7386 N N . GLY C 1 191 ? -13.241 -6.934 33.402 1.00 19.67 191 GLY C N 1
ATOM 7387 C CA . GLY C 1 191 ? -14.185 -7.354 32.336 1.00 21.32 191 GLY C CA 1
ATOM 7388 C C . GLY C 1 191 ? -13.585 -7.787 31.008 1.00 20.09 191 GLY C C 1
ATOM 7389 O O . GLY C 1 191 ? -14.328 -8.139 30.081 1.00 18.75 191 GLY C O 1
ATOM 7390 N N . ALA C 1 192 ? -12.251 -7.777 30.922 1.00 17.84 192 ALA C N 1
ATOM 7391 C CA . ALA C 1 192 ? -11.500 -8.012 29.697 1.00 19.76 192 ALA C CA 1
ATOM 7392 C C . ALA C 1 192 ? -11.266 -9.486 29.515 1.00 19.37 192 ALA C C 1
ATOM 7393 O O . ALA C 1 192 ? -11.086 -10.212 30.510 1.00 19.06 192 ALA C O 1
ATOM 7395 N N . GLN C 1 193 ? -11.203 -9.917 28.257 1.00 20.91 193 GLN C N 1
ATOM 7396 C CA . GLN C 1 193 ? -10.644 -11.237 27.927 1.00 21.62 193 GLN C CA 1
ATOM 7397 C C . GLN C 1 193 ? -9.123 -11.201 28.081 1.00 22.66 193 GLN C C 1
ATOM 7398 O O . GLN C 1 193 ? -8.485 -10.221 27.705 1.00 24.42 193 GLN C O 1
ATOM 7404 N N . VAL C 1 194 ? -8.540 -12.278 28.601 1.00 20.56 194 VAL C N 1
ATOM 7405 C CA . VAL C 1 194 ? -7.084 -12.392 28.726 1.00 22.04 194 VAL C CA 1
ATOM 7406 C C . VAL C 1 194 ? -6.488 -13.620 28.046 1.00 25.06 194 VAL C C 1
ATOM 7407 O O . VAL C 1 194 ? -6.893 -14.748 28.321 1.00 27.28 194 VAL C O 1
ATOM 7411 N N . ILE C 1 195 ? -5.455 -13.380 27.241 1.00 26.44 195 ILE C N 1
ATOM 7412 C CA . ILE C 1 195 ? -4.716 -14.433 26.565 1.00 25.42 195 ILE C CA 1
ATOM 7413 C C . ILE C 1 195 ? -3.270 -14.366 26.994 1.00 25.00 195 ILE C C 1
ATOM 7414 O O . ILE C 1 195 ? -2.618 -13.331 26.849 1.00 23.72 195 ILE C O 1
ATOM 7419 N N . VAL C 1 196 ? -2.786 -15.488 27.514 1.00 24.29 196 VAL C N 1
ATOM 7420 C CA . VAL C 1 196 ? -1.424 -15.642 27.971 1.00 26.54 196 VAL C CA 1
ATOM 7421 C C . VAL C 1 196 ? -0.790 -16.649 27.040 1.00 29.49 196 VAL C C 1
ATOM 7422 O O . VAL C 1 196 ? -1.403 -17.679 26.753 1.00 33.29 196 VAL C O 1
ATOM 7426 N N . ASP C 1 197 ? 0.433 -16.363 26.602 1.00 31.52 197 ASP C N 1
ATOM 7427 C CA . ASP C 1 197 ? 1.201 -17.272 25.759 1.00 34.69 197 ASP C CA 1
ATOM 7428 C C . ASP C 1 197 ? 2.426 -17.771 26.543 1.00 35.91 197 ASP C C 1
ATOM 7429 O O . ASP C 1 197 ? 3.400 -17.032 26.693 1.00 40.49 197 ASP C O 1
ATOM 7434 N N . PRO C 1 198 ? 2.377 -19.022 27.059 1.00 38.99 198 PRO C N 1
ATOM 7435 C CA . PRO C 1 198 ? 3.519 -19.630 27.764 1.00 39.05 198 PRO C CA 1
ATOM 7436 C C . PRO C 1 198 ? 4.878 -19.525 27.052 1.00 40.55 198 PRO C C 1
ATOM 7437 O O . PRO C 1 198 ? 5.885 -19.234 27.701 1.00 38.93 198 PRO C O 1
ATOM 7441 N N . GLU C 1 199 ? 4.887 -19.750 25.738 1.00 42.75 199 GLU C N 1
ATOM 7442 C CA . GLU C 1 199 ? 6.131 -19.810 24.944 1.00 44.53 199 GLU C CA 1
ATOM 7443 C C . GLU C 1 199 ? 6.797 -18.460 24.640 1.00 43.22 199 GLU C C 1
ATOM 7444 O O . GLU C 1 199 ? 7.961 -18.441 24.231 1.00 43.78 199 GLU C O 1
ATOM 7450 N N . ALA C 1 200 ? 6.075 -17.352 24.822 1.00 41.06 200 ALA C N 1
ATOM 7451 C CA . ALA C 1 200 ? 6.585 -16.021 24.465 1.00 39.99 200 ALA C CA 1
ATOM 7452 C C . ALA C 1 200 ? 7.756 -15.592 25.365 1.00 38.51 200 ALA C C 1
ATOM 7453 O O . ALA C 1 200 ? 7.619 -15.624 26.589 1.00 36.58 200 ALA C O 1
ATOM 7455 N N . PRO C 1 201 ? 8.909 -15.212 24.764 1.00 36.97 201 PRO C N 1
ATOM 7456 C CA . PRO C 1 201 ? 10.043 -14.696 25.537 1.00 36.95 201 PRO C CA 1
ATOM 7457 C C . PRO C 1 201 ? 9.990 -13.185 25.801 1.00 34.94 201 PRO C C 1
ATOM 7458 O O . PRO C 1 201 ? 10.817 -12.676 26.564 1.00 35.41 201 PRO C O 1
ATOM 7462 N N . SER C 1 202 ? 9.055 -12.482 25.161 1.00 33.71 202 SER C N 1
ATOM 7463 C CA . SER C 1 202 ? 8.859 -11.046 25.376 1.00 31.86 202 SER C CA 1
ATOM 7464 C C . SER C 1 202 ? 7.505 -10.589 24.850 1.00 30.05 202 SER C C 1
ATOM 7465 O O . SER C 1 202 ? 6.912 -11.217 23.966 1.00 24.85 202 SER C O 1
ATOM 7468 N N . THR C 1 203 ? 7.031 -9.466 25.370 1.00 28.79 203 THR C N 1
ATOM 7469 C CA . THR C 1 203 ? 5.737 -8.940 24.923 1.00 29.50 203 THR C CA 1
ATOM 7470 C C . THR C 1 203 ? 5.774 -8.565 23.435 1.00 27.28 203 THR C C 1
ATOM 7471 O O . THR C 1 203 ? 4.844 -8.902 22.718 1.00 28.01 203 THR C O 1
ATOM 7475 N N . VAL C 1 204 ? 6.835 -7.913 22.951 1.00 27.38 204 VAL C N 1
ATOM 7476 C CA . VAL C 1 204 ? 6.909 -7.597 21.508 1.00 29.92 204 VAL C CA 1
ATOM 7477 C C . VAL C 1 204 ? 6.745 -8.856 20.646 1.00 29.41 204 VAL C C 1
ATOM 7478 O O . VAL C 1 204 ? 6.103 -8.796 19.596 1.00 29.70 204 VAL C O 1
ATOM 7482 N N . HIS C 1 205 ? 7.252 -9.998 21.123 1.00 29.73 205 HIS C N 1
ATOM 7483 C CA . HIS C 1 205 ? 7.137 -11.275 20.395 1.00 31.30 205 HIS C CA 1
ATOM 7484 C C . HIS C 1 205 ? 5.686 -11.691 20.159 1.00 29.91 205 HIS C C 1
ATOM 7485 O O . HIS C 1 205 ? 5.419 -12.481 19.251 1.00 28.61 205 HIS C O 1
ATOM 7492 N N . LEU C 1 206 ? 4.772 -11.183 20.990 1.00 25.60 206 LEU C N 1
ATOM 7493 C CA . LEU C 1 206 ? 3.331 -11.381 20.800 1.00 24.10 206 LEU C CA 1
ATOM 7494 C C . LEU C 1 206 ? 2.733 -10.568 19.647 1.00 24.08 206 LEU C C 1
ATOM 7495 O O . LEU C 1 206 ? 1.638 -10.895 19.200 1.00 21.34 206 LEU C O 1
ATOM 7500 N N . LEU C 1 207 ? 3.426 -9.525 19.181 1.00 24.29 207 LEU C N 1
ATOM 7501 C CA . LEU C 1 207 ? 2.818 -8.537 18.267 1.00 26.67 207 LEU C CA 1
ATOM 7502 C C . LEU C 1 207 ? 2.305 -9.086 16.919 1.00 25.87 207 LEU C C 1
ATOM 7503 O O . LEU C 1 207 ? 1.227 -8.675 16.487 1.00 30.59 207 LEU C O 1
ATOM 7508 N N . PRO C 1 208 ? 3.045 -10.012 16.264 1.00 26.36 208 PRO C N 1
ATOM 7509 C CA . PRO C 1 208 ? 2.484 -10.653 15.061 1.00 24.25 208 PRO C CA 1
ATOM 7510 C C . PRO C 1 208 ? 1.176 -11.430 15.297 1.00 23.85 208 PRO C C 1
ATOM 7511 O O . PRO C 1 208 ? 0.247 -11.297 14.493 1.00 23.31 208 PRO C O 1
ATOM 7515 N N . ARG C 1 209 ? 1.120 -12.212 16.376 1.00 22.08 209 ARG C N 1
ATOM 7516 C CA . ARG C 1 209 ? -0.097 -12.957 16.771 1.00 24.15 209 ARG C CA 1
ATOM 7517 C C . ARG C 1 209 ? -1.305 -12.040 17.009 1.00 23.00 209 ARG C C 1
ATOM 7518 O O . ARG C 1 209 ? -2.446 -12.399 16.649 1.00 19.53 209 ARG C O 1
ATOM 7526 N N . VAL C 1 210 ? -1.069 -10.894 17.653 1.00 23.39 210 VAL C N 1
ATOM 7527 C CA . VAL C 1 210 ? -2.137 -9.905 17.847 1.00 23.58 210 VAL C CA 1
ATOM 7528 C C . VAL C 1 210 ? -2.581 -9.323 16.504 1.00 23.03 210 VAL C C 1
ATOM 7529 O O . VAL C 1 210 ? -3.771 -9.270 16.252 1.00 19.34 210 VAL C O 1
ATOM 7533 N N . MET C 1 211 ? -1.645 -8.931 15.633 1.00 23.41 211 MET C N 1
ATOM 7534 C CA . MET C 1 211 ? -2.007 -8.372 14.312 1.00 24.81 211 MET C CA 1
ATOM 7535 C C . MET C 1 211 ? -2.811 -9.376 13.479 1.00 24.20 211 MET C C 1
ATOM 7536 O O . MET C 1 211 ? -3.818 -9.027 12.871 1.00 18.74 211 MET C O 1
ATOM 7541 N N . LYS C 1 212 ? -2.357 -10.626 13.475 1.00 23.82 212 LYS C N 1
ATOM 7542 C CA . LYS C 1 212 ? -3.030 -11.704 12.760 1.00 24.71 212 LYS C CA 1
ATOM 7543 C C . LYS C 1 212 ? -4.448 -11.908 13.277 1.00 22.44 212 LYS C C 1
ATOM 7544 O O . LYS C 1 212 ? -5.363 -12.008 12.489 1.00 21.76 212 LYS C O 1
ATOM 7550 N N . ASP C 1 213 ? -4.611 -11.961 14.604 1.00 19.22 213 ASP C N 1
ATOM 7551 C CA . ASP C 1 213 ? -5.939 -12.106 15.229 1.00 18.88 213 ASP C CA 1
ATOM 7552 C C . ASP C 1 213 ? -6.817 -10.894 14.860 1.00 17.38 213 ASP C C 1
ATOM 7553 O O . ASP C 1 213 ? -8.006 -11.054 14.598 1.00 16.42 213 ASP C O 1
ATOM 7558 N N . SER C 1 214 ? -6.228 -9.685 14.827 1.00 19.18 214 SER C N 1
ATOM 7559 C CA . SER C 1 214 ? -6.977 -8.466 14.444 1.00 20.84 214 SER C CA 1
ATOM 7560 C C . SER C 1 214 ? -7.514 -8.563 13.014 1.00 23.20 214 SER C C 1
ATOM 7561 O O . SER C 1 214 ? -8.637 -8.139 12.744 1.00 27.59 214 SER C O 1
ATOM 7564 N N . LYS C 1 215 ? -6.720 -9.138 12.113 1.00 25.60 215 LYS C N 1
ATOM 7565 C CA . LYS C 1 215 ? -7.158 -9.332 10.728 1.00 25.10 215 LYS C CA 1
ATOM 7566 C C . LYS C 1 215 ? -8.312 -10.320 10.678 1.00 24.63 215 LYS C C 1
ATOM 7567 O O . LYS C 1 215 ? -9.325 -10.073 10.032 1.00 23.47 215 LYS C O 1
ATOM 7573 N N . ASN C 1 216 ? -8.176 -11.425 11.393 1.00 21.96 216 ASN C N 1
ATOM 7574 C CA . ASN C 1 216 ? -9.211 -12.447 11.381 1.00 23.90 216 ASN C CA 1
ATOM 7575 C C . ASN C 1 216 ? -10.512 -12.026 12.045 1.00 22.97 216 ASN C C 1
ATOM 7576 O O . ASN C 1 216 ? -11.576 -12.157 11.432 1.00 26.61 216 ASN C O 1
ATOM 7581 N N . GLU C 1 217 ? -10.427 -11.463 13.252 1.00 22.49 217 GLU C N 1
ATOM 7582 C CA . GLU C 1 217 ? -11.612 -11.162 14.061 1.00 24.20 217 GLU C CA 1
ATOM 7583 C C . GLU C 1 217 ? -12.184 -9.765 13.856 1.00 22.64 217 GLU C C 1
ATOM 7584 O O . GLU C 1 217 ? -13.391 -9.567 14.005 1.00 20.84 217 GLU C O 1
ATOM 7590 N N . GLY C 1 218 ? -11.326 -8.795 13.539 1.00 19.53 218 GLY C N 1
ATOM 7591 C CA . GLY C 1 218 ? -11.764 -7.429 13.245 1.00 21.43 218 GLY C CA 1
ATOM 7592 C C . GLY C 1 218 ? -11.797 -6.505 14.449 1.00 20.44 218 GLY C C 1
ATOM 7593 O O . GLY C 1 218 ? -12.450 -5.449 14.421 1.00 25.69 218 GLY C O 1
ATOM 7594 N N . PHE C 1 219 ? -11.082 -6.862 15.511 1.00 19.59 219 PHE C N 1
ATOM 7595 C CA . PHE C 1 219 ? -10.952 -5.941 16.651 1.00 20.67 219 PHE C CA 1
ATOM 7596 C C . PHE C 1 219 ? -9.884 -4.897 16.376 1.00 20.23 219 PHE C C 1
ATOM 7597 O O . PHE C 1 219 ? -8.960 -5.111 15.584 1.00 21.87 219 PHE C O 1
ATOM 7605 N N . VAL C 1 220 ? -9.967 -3.785 17.086 1.00 19.98 220 VAL C N 1
ATOM 7606 C CA . VAL C 1 220 ? -9.009 -2.724 16.895 1.00 17.39 220 VAL C CA 1
ATOM 7607 C C . VAL C 1 220 ? -7.790 -3.065 17.736 1.00 16.46 220 VAL C C 1
ATOM 7608 O O . VAL C 1 220 ? -7.908 -3.271 18.928 1.00 14.57 220 VAL C O 1
ATOM 7612 N N . HIS C 1 221 ? -6.631 -3.101 17.089 1.00 18.46 221 HIS C N 1
ATOM 7613 C CA . HIS C 1 221 ? -5.367 -3.319 17.771 1.00 18.54 221 HIS C CA 1
ATOM 7614 C C . HIS C 1 221 ? -4.760 -1.952 17.986 1.00 18.12 221 HIS C C 1
ATOM 7615 O O . HIS C 1 221 ? -4.313 -1.357 17.035 1.00 19.72 221 HIS C O 1
ATOM 7622 N N . VAL C 1 222 ? -4.748 -1.483 19.232 1.00 17.86 222 VAL C N 1
ATOM 7623 C CA . VAL C 1 222 ? -4.495 -0.072 19.500 1.00 17.08 222 VAL C CA 1
ATOM 7624 C C . VAL C 1 222 ? -2.999 0.238 19.378 1.00 17.31 222 VAL C C 1
ATOM 7625 O O . VAL C 1 222 ? -2.623 1.394 19.176 1.00 18.41 222 VAL C O 1
ATOM 7629 N N . ASN C 1 223 ? -2.178 -0.796 19.568 1.00 20.48 223 ASN C N 1
ATOM 7630 C CA . ASN C 1 223 ? -0.708 -0.804 19.383 1.00 21.32 223 ASN C CA 1
ATOM 7631 C C . ASN C 1 223 ? 0.060 0.321 20.061 1.00 20.49 223 ASN C C 1
ATOM 7632 O O . ASN C 1 223 ? 0.573 1.270 19.410 1.00 19.99 223 ASN C O 1
ATOM 7637 N N . GLN C 1 224 ? 0.200 0.154 21.374 1.00 17.90 224 GLN C N 1
ATOM 7638 C CA . GLN C 1 224 ? 0.959 1.088 22.206 1.00 16.40 224 GLN C CA 1
ATOM 7639 C C . GLN C 1 224 ? 2.408 1.296 21.775 1.00 15.91 224 GLN C C 1
ATOM 7640 O O . GLN C 1 224 ? 2.971 2.276 22.151 1.00 15.08 224 GLN C O 1
ATOM 7646 N N . TYR C 1 225 ? 2.991 0.373 21.018 1.00 18.33 225 TYR C N 1
ATOM 7647 C CA . TYR C 1 225 ? 4.345 0.536 20.479 1.00 18.65 225 TYR C CA 1
ATOM 7648 C C . TYR C 1 225 ? 4.433 1.452 19.271 1.00 18.37 225 TYR C C 1
ATOM 7649 O O . TYR C 1 225 ? 5.515 1.841 18.903 1.00 18.70 225 TYR C O 1
ATOM 7658 N N . TYR C 1 226 ? 3.298 1.713 18.619 1.00 18.41 226 TYR C N 1
ATOM 7659 C CA . TYR C 1 226 ? 3.240 2.419 17.337 1.00 20.09 226 TYR C CA 1
ATOM 7660 C C . TYR C 1 226 ? 2.166 3.498 17.321 1.00 18.65 226 TYR C C 1
ATOM 7661 O O . TYR C 1 226 ? 2.130 4.271 16.394 1.00 19.13 226 TYR C O 1
ATOM 7670 N N . ASN C 1 227 ? 1.274 3.520 18.313 1.00 18.62 227 ASN C N 1
ATOM 7671 C CA . ASN C 1 227 ? 0.275 4.581 18.405 1.00 19.13 227 ASN C CA 1
ATOM 7672 C C . ASN C 1 227 ? 0.912 5.864 18.952 1.00 17.01 227 ASN C C 1
ATOM 7673 O O . ASN C 1 227 ? 1.193 5.985 20.156 1.00 12.58 227 ASN C O 1
ATOM 7678 N N . ASP C 1 228 ? 1.073 6.860 18.072 1.00 17.97 228 ASP C N 1
ATOM 7679 C CA . ASP C 1 228 ? 1.648 8.139 18.491 1.00 18.36 228 ASP C CA 1
ATOM 7680 C C . ASP C 1 228 ? 0.968 8.795 19.696 1.00 17.68 228 ASP C C 1
ATOM 7681 O O . ASP C 1 228 ? 1.599 9.641 20.347 1.00 17.13 228 ASP C O 1
ATOM 7686 N N . ALA C 1 229 ? -0.298 8.455 19.982 1.00 18.83 229 ALA C N 1
ATOM 7687 C CA . ALA C 1 229 ? -1.000 9.048 21.129 1.00 16.35 229 ALA C CA 1
ATOM 7688 C C . ALA C 1 229 ? -0.307 8.716 22.440 1.00 15.60 229 ALA C C 1
ATOM 7689 O O . ALA C 1 229 ? -0.411 9.441 23.381 1.00 12.60 229 ALA C O 1
ATOM 7691 N N . ASN C 1 230 ? 0.349 7.547 22.490 1.00 12.47 230 ASN C N 1
ATOM 7692 C CA . ASN C 1 230 ? 1.147 7.143 23.583 1.00 13.92 230 ASN C CA 1
ATOM 7693 C C . ASN C 1 230 ? 2.108 8.261 23.860 1.00 14.83 230 ASN C C 1
ATOM 7694 O O . ASN C 1 230 ? 2.022 8.842 24.942 1.00 15.95 230 ASN C O 1
ATOM 7699 N N . PHE C 1 231 ? 2.953 8.569 22.867 1.00 17.36 231 PHE C N 1
ATOM 7700 C CA . PHE C 1 231 ? 3.953 9.640 22.963 1.00 15.92 231 PHE C CA 1
ATOM 7701 C C . PHE C 1 231 ? 3.265 10.960 23.289 1.00 14.22 231 PHE C C 1
ATOM 7702 O O . PHE C 1 231 ? 3.724 11.678 24.179 1.00 14.05 231 PHE C O 1
ATOM 7710 N N . GLU C 1 232 ? 2.120 11.255 22.661 1.00 13.13 232 GLU C N 1
ATOM 7711 C CA . GLU C 1 232 ? 1.549 12.599 22.870 1.00 14.17 232 GLU C CA 1
ATOM 7712 C C . GLU C 1 232 ? 0.976 12.764 24.278 1.00 15.20 232 GLU C C 1
ATOM 7713 O O . GLU C 1 232 ? 0.885 13.915 24.782 1.00 16.34 232 GLU C O 1
ATOM 7719 N N . ALA C 1 233 ? 0.617 11.630 24.904 1.00 15.96 233 ALA C N 1
ATOM 7720 C CA . ALA C 1 233 ? 0.021 11.586 26.263 1.00 16.56 233 ALA C CA 1
ATOM 7721 C C . ALA C 1 233 ? 1.057 12.098 27.247 1.00 16.75 233 ALA C C 1
ATOM 7722 O O . ALA C 1 233 ? 0.797 12.942 28.108 1.00 20.17 233 ALA C O 1
ATOM 7724 N N . HIS C 1 234 ? 2.261 11.589 27.041 1.00 15.77 234 HIS C N 1
ATOM 7725 C CA . HIS C 1 234 ? 3.393 11.856 27.891 1.00 16.65 234 HIS C CA 1
ATOM 7726 C C . HIS C 1 234 ? 4.005 13.218 27.597 1.00 14.42 234 HIS C C 1
ATOM 7727 O O . HIS C 1 234 ? 4.654 13.754 28.460 1.00 14.03 234 HIS C O 1
ATOM 7734 N N . MET C 1 235 ? 3.807 13.791 26.408 1.00 16.72 235 MET C N 1
ATOM 7735 C CA . MET C 1 235 ? 4.189 15.205 26.210 1.00 15.44 235 MET C CA 1
ATOM 7736 C C . MET C 1 235 ? 3.320 16.145 27.031 1.00 15.79 235 MET C C 1
ATOM 7737 O O . MET C 1 235 ? 3.805 16.894 27.849 1.00 17.42 235 MET C O 1
ATOM 7742 N N . ARG C 1 236 ? 2.026 16.083 26.758 1.00 15.58 236 ARG C N 1
ATOM 7743 C CA . ARG C 1 236 ? 1.063 16.904 27.445 1.00 17.42 236 ARG C CA 1
ATOM 7744 C C . ARG C 1 236 ? 0.962 16.632 28.950 1.00 14.71 236 ARG C C 1
ATOM 7745 O O . ARG C 1 236 ? 0.663 17.527 29.679 1.00 13.93 236 ARG C O 1
ATOM 7753 N N . GLY C 1 237 ? 1.214 15.380 29.384 1.00 13.08 237 GLY C N 1
ATOM 7754 C CA . GLY C 1 237 ? 1.215 14.908 30.761 1.00 16.67 237 GLY C CA 1
ATOM 7755 C C . GLY C 1 237 ? 2.597 14.838 31.412 1.00 17.32 237 GLY C C 1
ATOM 7756 O O . GLY C 1 237 ? 3.087 15.852 31.874 1.00 19.82 237 GLY C O 1
ATOM 7757 N N . THR C 1 238 ? 3.171 13.628 31.533 1.00 18.64 238 THR C N 1
ATOM 7758 C CA . THR C 1 238 ? 4.454 13.377 32.204 1.00 19.33 238 THR C CA 1
ATOM 7759 C C . THR C 1 238 ? 5.462 14.495 31.961 1.00 20.09 238 THR C C 1
ATOM 7760 O O . THR C 1 238 ? 5.891 15.169 32.896 1.00 21.03 238 THR C O 1
ATOM 7764 N N . ALA C 1 239 ? 5.773 14.714 30.690 1.00 19.53 239 ALA C N 1
ATOM 7765 C CA . ALA C 1 239 ? 6.860 15.576 30.288 1.00 18.84 239 ALA C CA 1
ATOM 7766 C C . ALA C 1 239 ? 6.527 16.989 30.674 1.00 18.15 239 ALA C C 1
ATOM 7767 O O . ALA C 1 239 ? 7.306 17.609 31.388 1.00 20.19 239 ALA C O 1
ATOM 7769 N N . ARG C 1 240 ? 5.341 17.465 30.289 1.00 17.56 240 ARG C N 1
ATOM 7770 C CA . ARG C 1 240 ? 4.902 18.806 30.734 1.00 18.11 240 ARG C CA 1
ATOM 7771 C C . ARG C 1 240 ? 5.086 18.940 32.255 1.00 17.73 240 ARG C C 1
ATOM 7772 O O . ARG C 1 240 ? 5.755 19.862 32.756 1.00 15.98 240 ARG C O 1
ATOM 7780 N N . GLU C 1 241 ? 4.533 17.990 32.999 1.00 17.60 241 GLU C N 1
ATOM 7781 C CA . GLU C 1 241 ? 4.613 18.029 34.464 1.00 16.00 241 GLU C CA 1
ATOM 7782 C C . GLU C 1 241 ? 6.053 18.185 35.026 1.00 15.98 241 GLU C C 1
ATOM 7783 O O . GLU C 1 241 ? 6.307 19.023 35.877 1.00 16.50 241 GLU C O 1
ATOM 7789 N N . ILE C 1 242 ? 6.979 17.387 34.536 1.00 16.39 242 ILE C N 1
ATOM 7790 C CA . ILE C 1 242 ? 8.374 17.533 34.943 1.00 16.27 242 ILE C CA 1
ATOM 7791 C C . ILE C 1 242 ? 8.777 19.004 34.789 1.00 16.98 242 ILE C C 1
ATOM 7792 O O . ILE C 1 242 ? 9.255 19.641 35.767 1.00 19.34 242 ILE C O 1
ATOM 7797 N N . PHE C 1 243 ? 8.584 19.536 33.577 1.00 15.79 243 PHE C N 1
ATOM 7798 C CA . PHE C 1 243 ? 8.944 20.923 33.273 1.00 16.93 243 PHE C CA 1
ATOM 7799 C C . PHE C 1 243 ? 8.309 21.853 34.304 1.00 15.77 243 PHE C C 1
ATOM 7800 O O . PHE C 1 243 ? 8.980 22.620 35.018 1.00 15.69 243 PHE C O 1
ATOM 7808 N N . VAL C 1 244 ? 6.988 21.763 34.436 1.00 15.70 244 VAL C N 1
ATOM 7809 C CA . VAL C 1 244 ? 6.324 22.693 35.348 1.00 16.82 244 VAL C CA 1
ATOM 7810 C C . VAL C 1 244 ? 6.694 22.563 36.829 1.00 15.60 244 VAL C C 1
ATOM 7811 O O . VAL C 1 244 ? 6.736 23.559 37.562 1.00 16.42 244 VAL C O 1
ATOM 7815 N N . GLN C 1 245 ? 6.951 21.329 37.268 1.00 13.80 245 GLN C N 1
ATOM 7816 C CA . GLN C 1 245 ? 7.150 21.007 38.623 1.00 14.41 245 GLN C CA 1
ATOM 7817 C C . GLN C 1 245 ? 8.546 21.453 38.935 1.00 15.15 245 GLN C C 1
ATOM 7818 O O . GLN C 1 245 ? 8.776 22.006 39.987 1.00 19.09 245 GLN C O 1
ATOM 7824 N N . SER C 1 246 ? 9.426 21.295 37.948 1.00 16.34 246 SER C N 1
ATOM 7825 C CA . SER C 1 246 ? 10.820 21.717 38.111 1.00 16.84 246 SER C CA 1
ATOM 7826 C C . SER C 1 246 ? 10.840 23.268 38.253 1.00 17.70 246 SER C C 1
ATOM 7827 O O . SER C 1 246 ? 11.476 23.786 39.165 1.00 23.32 246 SER C O 1
ATOM 7830 N N . ARG C 1 247 ? 10.072 23.994 37.440 1.00 21.59 247 ARG C N 1
ATOM 7831 C CA . ARG C 1 247 ? 10.013 25.469 37.561 1.00 24.13 247 ARG C CA 1
ATOM 7832 C C . ARG C 1 247 ? 9.455 25.952 38.902 1.00 25.38 247 ARG C C 1
ATOM 7833 O O . ARG C 1 247 ? 10.117 26.704 39.634 1.00 21.12 247 ARG C O 1
ATOM 7841 N N . ARG C 1 248 ? 8.234 25.534 39.223 1.00 25.47 248 ARG C N 1
ATOM 7842 C CA . ARG C 1 248 ? 7.595 25.974 40.474 1.00 30.19 248 ARG C CA 1
ATOM 7843 C C . ARG C 1 248 ? 8.188 25.373 41.759 1.00 27.34 248 ARG C C 1
ATOM 7844 O O . ARG C 1 248 ? 7.991 25.920 42.846 1.00 29.37 248 ARG C O 1
ATOM 7852 N N . GLY C 1 249 ? 8.918 24.265 41.638 1.00 25.55 249 GLY C N 1
ATOM 7853 C CA . GLY C 1 249 ? 9.561 23.633 42.779 1.00 23.84 249 GLY C CA 1
ATOM 7854 C C . GLY C 1 249 ? 10.911 24.231 43.120 1.00 23.73 249 GLY C C 1
ATOM 7855 O O . GLY C 1 249 ? 11.478 23.935 44.186 1.00 22.99 249 GLY C O 1
ATOM 7856 N N . GLY C 1 250 ? 11.430 25.060 42.212 1.00 22.28 250 GLY C N 1
ATOM 7857 C CA . GLY C 1 250 ? 12.729 25.723 42.395 1.00 24.20 250 GLY C CA 1
ATOM 7858 C C . GLY C 1 250 ? 13.918 24.841 42.079 1.00 25.42 250 GLY C C 1
ATOM 7859 O O . GLY C 1 250 ? 15.048 25.145 42.485 1.00 26.39 250 GLY C O 1
ATOM 7860 N N . LEU C 1 251 ? 13.688 23.759 41.340 1.00 26.65 251 LEU C N 1
ATOM 7861 C CA . LEU C 1 251 ? 14.766 22.847 40.994 1.00 25.69 251 LEU C CA 1
ATOM 7862 C C . LEU C 1 251 ? 15.695 23.569 40.017 1.00 26.56 251 LEU C C 1
ATOM 7863 O O . LEU C 1 251 ? 15.283 24.520 39.338 1.00 25.65 251 LEU C O 1
ATOM 7868 N N . ALA C 1 252 ? 16.966 23.194 40.072 1.00 22.78 252 ALA C N 1
ATOM 7869 C CA . ALA C 1 252 ? 17.923 23.444 39.025 1.00 21.77 252 ALA C CA 1
ATOM 7870 C C . ALA C 1 252 ? 17.958 22.127 38.285 1.00 22.41 252 ALA C C 1
ATOM 7871 O O . ALA C 1 252 ? 18.786 21.282 38.570 1.00 19.76 252 ALA C O 1
ATOM 7873 N N . LEU C 1 253 ? 16.978 21.922 37.399 1.00 20.11 253 LEU C N 1
ATOM 7874 C CA . LEU C 1 253 ? 16.908 20.700 36.594 1.00 23.98 253 LEU C CA 1
ATOM 7875 C C . LEU C 1 253 ? 18.194 20.535 35.791 1.00 25.28 253 LEU C C 1
ATOM 7876 O O . LEU C 1 253 ? 18.621 21.457 35.094 1.00 28.50 253 LEU C O 1
ATOM 7881 N N . ARG C 1 254 ? 18.840 19.386 35.950 1.00 30.26 254 ARG C N 1
ATOM 7882 C CA . ARG C 1 254 ? 19.965 19.012 35.090 1.00 33.24 254 ARG C CA 1
ATOM 7883 C C . ARG C 1 254 ? 19.747 17.708 34.326 1.00 32.66 254 ARG C C 1
ATOM 7884 O O . ARG C 1 254 ? 20.563 17.350 33.473 1.00 35.19 254 ARG C O 1
ATOM 7892 N N . GLY C 1 255 ? 18.637 17.022 34.596 1.00 30.83 255 GLY C N 1
ATOM 7893 C CA . GLY C 1 255 ? 18.284 15.835 33.853 1.00 25.84 255 GLY C CA 1
ATOM 7894 C C . GLY C 1 255 ? 17.122 15.063 34.433 1.00 23.48 255 GLY C C 1
ATOM 7895 O O . GLY C 1 255 ? 16.629 15.354 35.524 1.00 20.54 255 GLY C O 1
ATOM 7896 N N . VAL C 1 256 ? 16.686 14.092 33.648 1.00 22.04 256 VAL C N 1
ATOM 7897 C CA . VAL C 1 256 ? 15.690 13.124 34.037 1.00 21.51 256 VAL C CA 1
ATOM 7898 C C . VAL C 1 256 ? 16.350 11.755 33.874 1.00 19.64 256 VAL C C 1
ATOM 7899 O O . VAL C 1 256 ? 17.319 11.624 33.089 1.00 22.08 256 VAL C O 1
ATOM 7903 N N . ALA C 1 257 ? 15.858 10.763 34.614 1.00 21.69 257 ALA C N 1
ATOM 7904 C CA . ALA C 1 257 ? 16.165 9.355 34.373 1.00 19.35 257 ALA C CA 1
ATOM 7905 C C . ALA C 1 257 ? 14.939 8.426 34.335 1.00 18.87 257 ALA C C 1
ATOM 7906 O O . ALA C 1 257 ? 13.887 8.653 34.943 1.00 17.23 257 ALA C O 1
ATOM 7908 N N . GLY C 1 258 ? 15.076 7.341 33.612 1.00 20.45 258 GLY C N 1
ATOM 7909 C CA . GLY C 1 258 ? 13.913 6.503 33.443 1.00 19.68 258 GLY C CA 1
ATOM 7910 C C . GLY C 1 258 ? 14.201 5.354 32.553 1.00 21.19 258 GLY C C 1
ATOM 7911 O O . GLY C 1 258 ? 15.302 5.212 32.044 1.00 19.07 258 GLY C O 1
ATOM 7912 N N . SER C 1 259 ? 13.160 4.580 32.331 1.00 19.38 259 SER C N 1
ATOM 7913 C CA . SER C 1 259 ? 13.260 3.267 31.733 1.00 19.92 259 SER C CA 1
ATOM 7914 C C . SER C 1 259 ? 12.436 3.254 30.449 1.00 20.32 259 SER C C 1
ATOM 7915 O O . SER C 1 259 ? 11.712 4.235 30.180 1.00 23.22 259 SER C O 1
ATOM 7918 N N . LEU C 1 260 ? 12.622 2.205 29.634 1.00 20.51 260 LEU C N 1
ATOM 7919 C CA . LEU C 1 260 ? 11.999 2.092 28.296 1.00 20.95 260 LEU C CA 1
ATOM 7920 C C . LEU C 1 260 ? 11.338 0.755 28.102 1.00 23.40 260 LEU C C 1
ATOM 7921 O O . LEU C 1 260 ? 12.007 -0.279 28.204 1.00 22.28 260 LEU C O 1
ATOM 7926 N N . GLY C 1 261 ? 10.036 0.810 27.839 1.00 21.88 261 GLY C N 1
ATOM 7927 C CA . GLY C 1 261 ? 9.207 -0.289 27.370 1.00 21.63 261 GLY C CA 1
ATOM 7928 C C . GLY C 1 261 ? 8.821 0.029 25.931 1.00 22.11 261 GLY C C 1
ATOM 7929 O O . GLY C 1 261 ? 9.506 -0.389 25.005 1.00 24.80 261 GLY C O 1
ATOM 7930 N N . THR C 1 262 ? 7.724 0.768 25.724 1.00 19.15 262 THR C N 1
ATOM 7931 C CA . THR C 1 262 ? 7.453 1.361 24.406 1.00 17.25 262 THR C CA 1
ATOM 7932 C C . THR C 1 262 ? 8.382 2.555 24.053 1.00 16.58 262 THR C C 1
ATOM 7933 O O . THR C 1 262 ? 8.460 2.950 22.896 1.00 19.08 262 THR C O 1
ATOM 7937 N N . SER C 1 263 ? 9.081 3.091 25.063 1.00 18.63 263 SER C N 1
ATOM 7938 C CA . SER C 1 263 ? 9.793 4.387 25.023 1.00 18.51 263 SER C CA 1
ATOM 7939 C C . SER C 1 263 ? 8.919 5.661 25.010 1.00 20.37 263 SER C C 1
ATOM 7940 O O . SER C 1 263 ? 9.445 6.756 24.900 1.00 20.11 263 SER C O 1
ATOM 7943 N N . GLY C 1 264 ? 7.609 5.538 25.174 1.00 21.51 264 GLY C N 1
ATOM 7944 C CA . GLY C 1 264 ? 6.732 6.709 25.124 1.00 19.55 264 GLY C CA 1
ATOM 7945 C C . GLY C 1 264 ? 7.005 7.800 26.152 1.00 19.09 264 GLY C C 1
ATOM 7946 O O . GLY C 1 264 ? 7.118 8.981 25.791 1.00 20.43 264 GLY C O 1
ATOM 7947 N N . HIS C 1 265 ? 7.104 7.428 27.430 1.00 16.05 265 HIS C N 1
ATOM 7948 C CA . HIS C 1 265 ? 7.199 8.421 28.517 1.00 17.31 265 HIS C CA 1
ATOM 7949 C C . HIS C 1 265 ? 8.588 9.073 28.544 1.00 17.02 265 HIS C C 1
ATOM 7950 O O . HIS C 1 265 ? 8.689 10.305 28.575 1.00 17.46 265 HIS C O 1
ATOM 7957 N N . MET C 1 266 ? 9.659 8.294 28.454 1.00 17.37 266 MET C N 1
ATOM 7958 C CA . MET C 1 266 ? 10.980 8.929 28.466 1.00 16.52 266 MET C CA 1
ATOM 7959 C C . MET C 1 266 ? 11.370 9.657 27.152 1.00 16.61 266 MET C C 1
ATOM 7960 O O . MET C 1 266 ? 12.227 10.565 27.193 1.00 16.92 266 MET C O 1
ATOM 7965 N N . SER C 1 267 ? 10.803 9.272 26.004 1.00 15.23 267 SER C N 1
ATOM 7966 C CA . SER C 1 267 ? 11.053 10.046 24.763 1.00 15.49 267 SER C CA 1
ATOM 7967 C C . SER C 1 267 ? 10.379 11.384 24.975 1.00 16.00 267 SER C C 1
ATOM 7968 O O . SER C 1 267 ? 10.834 12.400 24.528 1.00 14.76 267 SER C O 1
ATOM 7971 N N . ALA C 1 268 ? 9.225 11.358 25.618 1.00 16.25 268 ALA C N 1
ATOM 7972 C CA . ALA C 1 268 ? 8.465 12.587 25.743 1.00 17.48 268 ALA C CA 1
ATOM 7973 C C . ALA C 1 268 ? 9.181 13.546 26.687 1.00 17.61 268 ALA C C 1
ATOM 7974 O O . ALA C 1 268 ? 9.329 14.783 26.391 1.00 15.88 268 ALA C O 1
ATOM 7976 N N . ALA C 1 269 ? 9.669 12.958 27.791 1.00 18.06 269 ALA C N 1
ATOM 7977 C CA . ALA C 1 269 ? 10.375 13.657 28.848 1.00 18.92 269 ALA C CA 1
ATOM 7978 C C . ALA C 1 269 ? 11.657 14.293 28.292 1.00 20.16 269 ALA C C 1
ATOM 7979 O O . ALA C 1 269 ? 11.882 15.486 28.457 1.00 23.35 269 ALA C O 1
ATOM 7981 N N . ALA C 1 270 ? 12.437 13.520 27.542 1.00 21.65 270 ALA C N 1
ATOM 7982 C CA . ALA C 1 270 ? 13.642 14.053 26.897 1.00 22.36 270 ALA C CA 1
ATOM 7983 C C . ALA C 1 270 ? 13.386 15.096 25.790 1.00 22.81 270 ALA C C 1
ATOM 7984 O O . ALA C 1 270 ? 14.176 16.019 25.649 1.00 24.28 270 ALA C O 1
ATOM 7986 N N . PHE C 1 271 ? 12.300 14.966 25.028 1.00 22.40 271 PHE C N 1
ATOM 7987 C CA . PHE C 1 271 ? 12.071 15.839 23.865 1.00 21.97 271 PHE C CA 1
ATOM 7988 C C . PHE C 1 271 ? 11.572 17.171 24.364 1.00 20.06 271 PHE C C 1
ATOM 7989 O O . PHE C 1 271 ? 12.025 18.211 23.926 1.00 20.31 271 PHE C O 1
ATOM 7997 N N . TYR C 1 272 ? 10.590 17.100 25.254 1.00 18.21 272 TYR C N 1
ATOM 7998 C CA . TYR C 1 272 ? 10.017 18.289 25.871 1.00 20.08 272 TYR C CA 1
ATOM 7999 C C . TYR C 1 272 ? 11.104 19.107 26.570 1.00 19.65 272 TYR C C 1
ATOM 8000 O O . TYR C 1 272 ? 11.188 20.325 26.359 1.00 18.72 272 TYR C O 1
ATOM 8009 N N . LEU C 1 273 ? 11.909 18.448 27.406 1.00 20.24 273 LEU C N 1
ATOM 8010 C CA . LEU C 1 273 ? 12.862 19.133 28.290 1.00 18.88 273 LEU C CA 1
ATOM 8011 C C . LEU C 1 273 ? 14.060 19.698 27.528 1.00 18.72 273 LEU C C 1
ATOM 8012 O O . LEU C 1 273 ? 14.535 20.789 27.857 1.00 18.36 273 LEU C O 1
ATOM 8017 N N . GLN C 1 274 ? 14.518 18.963 26.524 1.00 17.52 274 GLN C N 1
ATOM 8018 C CA . GLN C 1 274 ? 15.612 19.410 25.643 1.00 17.01 274 GLN C CA 1
ATOM 8019 C C . GLN C 1 274 ? 15.200 20.484 24.659 1.00 19.44 274 GLN C C 1
ATOM 8020 O O . GLN C 1 274 ? 16.055 21.135 24.077 1.00 18.99 274 GLN C O 1
ATOM 8026 N N . SER C 1 275 ? 13.897 20.635 24.461 1.00 18.82 275 SER C N 1
ATOM 8027 C CA . SER C 1 275 ? 13.328 21.771 23.732 1.00 21.31 275 SER C CA 1
ATOM 8028 C C . SER C 1 275 ? 13.501 23.075 24.495 1.00 24.03 275 SER C C 1
ATOM 8029 O O . SER C 1 275 ? 13.772 24.125 23.897 1.00 31.30 275 SER C O 1
ATOM 8032 N N . VAL C 1 276 ? 13.299 22.996 25.807 1.00 26.85 276 VAL C N 1
ATOM 8033 C CA . VAL C 1 276 ? 13.479 24.122 26.719 1.00 25.73 276 VAL C CA 1
ATOM 8034 C C . VAL C 1 276 ? 14.974 24.357 26.970 1.00 26.71 276 VAL C C 1
ATOM 8035 O O . VAL C 1 276 ? 15.412 25.501 27.121 1.00 27.95 276 VAL C O 1
ATOM 8039 N N . ASP C 1 277 ? 15.743 23.272 27.000 1.00 26.27 277 ASP C N 1
ATOM 8040 C CA . ASP C 1 277 ? 17.135 23.317 27.450 1.00 27.59 277 ASP C CA 1
ATOM 8041 C C . ASP C 1 277 ? 17.872 22.061 26.967 1.00 28.62 277 ASP C C 1
ATOM 8042 O O . ASP C 1 277 ? 17.854 21.044 27.659 1.00 25.35 277 ASP C O 1
ATOM 8047 N N . PRO C 1 278 ? 18.534 22.141 25.789 1.00 29.17 278 PRO C N 1
ATOM 8048 C CA . PRO C 1 278 ? 19.302 21.047 25.173 1.00 29.37 278 PRO C CA 1
ATOM 8049 C C . PRO C 1 278 ? 20.313 20.314 26.067 1.00 27.45 278 PRO C C 1
ATOM 8050 O O . PRO C 1 278 ? 20.601 19.154 25.806 1.00 23.93 278 PRO C O 1
ATOM 8054 N N . SER C 1 279 ? 20.857 20.979 27.086 1.00 26.73 279 SER C N 1
ATOM 8055 C CA . SER C 1 279 ? 21.820 20.339 27.991 1.00 27.87 279 SER C CA 1
ATOM 8056 C C . SER C 1 279 ? 21.196 19.389 29.029 1.00 27.30 279 SER C C 1
ATOM 8057 O O . SER C 1 279 ? 21.923 18.707 29.754 1.00 27.36 279 SER C O 1
ATOM 8060 N N . ILE C 1 280 ? 19.865 19.340 29.115 1.00 27.58 280 ILE C N 1
ATOM 8061 C CA . ILE C 1 280 ? 19.203 18.431 30.050 1.00 27.04 280 ILE C CA 1
ATOM 8062 C C . ILE C 1 280 ? 19.506 16.998 29.606 1.00 25.75 280 ILE C C 1
ATOM 8063 O O . ILE C 1 280 ? 19.256 16.625 28.453 1.00 23.95 280 ILE C O 1
ATOM 8068 N N . ARG C 1 281 ? 20.089 16.234 30.529 1.00 25.79 281 ARG C N 1
ATOM 8069 C CA . ARG C 1 281 ? 20.428 14.831 30.311 1.00 27.27 281 ARG C CA 1
ATOM 8070 C C . ARG C 1 281 ? 19.174 13.941 30.382 1.00 27.44 281 ARG C C 1
ATOM 8071 O O . ARG C 1 281 ? 18.213 14.255 31.085 1.00 31.70 281 ARG C O 1
ATOM 8079 N N . ALA C 1 282 ? 19.189 12.848 29.626 1.00 27.32 282 ALA C N 1
ATOM 8080 C CA . ALA C 1 282 ? 18.167 11.808 29.711 1.00 24.90 282 ALA C CA 1
ATOM 8081 C C . ALA C 1 282 ? 18.943 10.532 29.904 1.00 22.64 282 ALA C C 1
ATOM 8082 O O . ALA C 1 282 ? 19.534 10.030 28.945 1.00 19.75 282 ALA C O 1
ATOM 8084 N N . VAL C 1 283 ? 19.026 10.101 31.165 1.00 22.77 283 VAL C N 1
ATOM 8085 C CA . VAL C 1 283 ? 19.757 8.898 31.543 1.00 22.93 283 VAL C CA 1
ATOM 8086 C C . VAL C 1 283 ? 18.747 7.799 31.551 1.00 22.85 283 VAL C C 1
ATOM 8087 O O . VAL C 1 283 ? 17.779 7.847 32.306 1.00 15.62 283 VAL C O 1
ATOM 8091 N N . LEU C 1 284 ? 19.029 6.789 30.746 1.00 23.87 284 LEU C N 1
ATOM 8092 C CA . LEU C 1 284 ? 18.087 5.734 30.438 1.00 25.00 284 LEU C CA 1
ATOM 8093 C C . LEU C 1 284 ? 18.667 4.401 30.860 1.00 25.37 284 LEU C C 1
ATOM 8094 O O . LEU C 1 284 ? 19.892 4.255 30.977 1.00 25.94 284 LEU C O 1
ATOM 8099 N N . VAL C 1 285 ? 17.757 3.456 31.098 1.00 24.61 285 VAL C N 1
ATOM 8100 C CA . VAL C 1 285 ? 18.055 2.126 31.601 1.00 24.42 285 VAL C CA 1
ATOM 8101 C C . VAL C 1 285 ? 18.241 1.212 30.410 1.00 25.22 285 VAL C C 1
ATOM 8102 O O . VAL C 1 285 ? 17.400 1.181 29.512 1.00 22.49 285 VAL C O 1
ATOM 8106 N N . GLN C 1 286 ? 19.365 0.502 30.404 1.00 28.65 286 GLN C N 1
ATOM 8107 C CA . GLN C 1 286 ? 19.611 -0.609 29.497 1.00 29.47 286 GLN C CA 1
ATOM 8108 C C . GLN C 1 286 ? 19.658 -1.894 30.332 1.00 29.47 286 GLN C C 1
ATOM 8109 O O . GLN C 1 286 ? 20.702 -2.223 30.893 1.00 31.48 286 GLN C O 1
ATOM 8115 N N . PRO C 1 287 ? 18.526 -2.622 30.429 1.00 27.30 287 PRO C N 1
ATOM 8116 C CA . PRO C 1 287 ? 18.525 -3.914 31.124 1.00 27.08 287 PRO C CA 1
ATOM 8117 C C . PRO C 1 287 ? 19.651 -4.813 30.611 1.00 27.25 287 PRO C C 1
ATOM 8118 O O . PRO C 1 287 ? 19.822 -4.918 29.398 1.00 27.54 287 PRO C O 1
ATOM 8122 N N . ALA C 1 288 ? 20.388 -5.441 31.526 1.00 29.87 288 ALA C N 1
ATOM 8123 C CA . ALA C 1 288 ? 21.540 -6.282 31.172 1.00 30.84 288 ALA C CA 1
ATOM 8124 C C . ALA C 1 288 ? 21.114 -7.500 30.353 1.00 32.81 288 ALA C C 1
ATOM 8125 O O . ALA C 1 288 ? 20.127 -8.149 30.685 1.00 30.45 288 ALA C O 1
ATOM 8127 N N . GLN C 1 289 ? 21.848 -7.799 29.281 1.00 36.14 289 GLN C N 1
ATOM 8128 C CA . GLN C 1 289 ? 21.575 -9.000 28.478 1.00 39.46 289 GLN C CA 1
ATOM 8129 C C . GLN C 1 289 ? 21.429 -10.214 29.390 1.00 39.79 289 GLN C C 1
ATOM 8130 O O . GLN C 1 289 ? 22.306 -10.474 30.214 1.00 40.49 289 GLN C O 1
ATOM 8136 N N . GLY C 1 290 ? 20.308 -10.925 29.253 1.00 40.90 290 GLY C N 1
ATOM 8137 C CA . GLY C 1 290 ? 20.003 -12.104 30.064 1.00 41.91 290 GLY C CA 1
ATOM 8138 C C . GLY C 1 290 ? 18.927 -11.837 31.099 1.00 41.66 290 GLY C C 1
ATOM 8139 O O . GLY C 1 290 ? 17.967 -12.606 31.214 1.00 44.78 290 GLY C O 1
ATOM 8140 N N . ASP C 1 291 ? 19.093 -10.751 31.854 1.00 40.09 291 ASP C N 1
ATOM 8141 C CA . ASP C 1 291 ? 18.134 -10.365 32.891 1.00 37.50 291 ASP C CA 1
ATOM 8142 C C . ASP C 1 291 ? 16.847 -9.792 32.306 1.00 34.86 291 ASP C C 1
ATOM 8143 O O . ASP C 1 291 ? 16.844 -9.210 31.218 1.00 38.68 291 ASP C O 1
ATOM 8148 N N . SER C 1 292 ? 15.766 -9.966 33.060 1.00 31.88 292 SER C N 1
ATOM 8149 C CA . SER C 1 292 ? 14.443 -9.484 32.701 1.00 28.84 292 SER C CA 1
ATOM 8150 C C . SER C 1 292 ? 13.974 -8.540 33.804 1.00 26.16 292 SER C C 1
ATOM 8151 O O . SER C 1 292 ? 13.860 -8.950 34.950 1.00 26.11 292 SER C O 1
ATOM 8154 N N . ILE C 1 293 ? 13.716 -7.281 33.465 1.00 24.17 293 ILE C N 1
ATOM 8155 C CA . ILE C 1 293 ? 13.185 -6.318 34.443 1.00 21.74 293 ILE C CA 1
ATOM 8156 C C . ILE C 1 293 ? 11.773 -6.050 33.957 1.00 22.01 293 ILE C C 1
ATOM 8157 O O . ILE C 1 293 ? 11.609 -5.675 32.784 1.00 20.01 293 ILE C O 1
ATOM 8162 N N . PRO C 1 294 ? 10.762 -6.308 34.826 1.00 23.52 294 PRO C N 1
ATOM 8163 C CA . PRO C 1 294 ? 9.387 -6.302 34.348 1.00 23.38 294 PRO C CA 1
ATOM 8164 C C . PRO C 1 294 ? 8.989 -4.946 33.809 1.00 22.64 294 PRO C C 1
ATOM 8165 O O . PRO C 1 294 ? 9.396 -3.931 34.362 1.00 20.49 294 PRO C O 1
ATOM 8169 N N . GLY C 1 295 ? 8.239 -4.959 32.712 1.00 21.70 295 GLY C N 1
ATOM 8170 C CA . GLY C 1 295 ? 7.757 -3.744 32.072 1.00 22.58 295 GLY C CA 1
ATOM 8171 C C . GLY C 1 295 ? 8.710 -3.080 31.090 1.00 23.55 295 GLY C C 1
ATOM 8172 O O . GLY C 1 295 ? 8.286 -2.158 30.384 1.00 23.67 295 GLY C O 1
ATOM 8173 N N . ILE C 1 296 ? 9.980 -3.512 31.031 1.00 23.56 296 ILE C N 1
ATOM 8174 C CA . ILE C 1 296 ? 10.997 -2.835 30.189 1.00 23.39 296 ILE C CA 1
ATOM 8175 C C . ILE C 1 296 ? 11.895 -3.785 29.378 1.00 24.31 296 ILE C C 1
ATOM 8176 O O . ILE C 1 296 ? 11.885 -5.007 29.603 1.00 23.33 296 ILE C O 1
ATOM 8181 N N . ARG C 1 297 ? 12.629 -3.185 28.430 1.00 26.12 297 ARG C N 1
ATOM 8182 C CA . ARG C 1 297 ? 13.376 -3.871 27.357 1.00 26.70 297 ARG C CA 1
ATOM 8183 C C . ARG C 1 297 ? 14.644 -3.098 26.942 1.00 26.64 297 ARG C C 1
ATOM 8184 O O . ARG C 1 297 ? 14.857 -1.946 27.324 1.00 21.86 297 ARG C O 1
ATOM 8192 N N . ARG C 1 298 ? 15.474 -3.715 26.108 1.00 26.72 298 ARG C N 1
ATOM 8193 C CA . ARG C 1 298 ? 16.690 -3.037 25.648 1.00 28.30 298 ARG C CA 1
ATOM 8194 C C . ARG C 1 298 ? 16.356 -2.112 24.485 1.00 29.55 298 ARG C C 1
ATOM 8195 O O . ARG C 1 298 ? 15.390 -2.350 23.765 1.00 28.09 298 ARG C O 1
ATOM 8203 N N . VAL C 1 299 ? 17.168 -1.074 24.297 1.00 30.78 299 VAL C N 1
ATOM 8204 C CA . VAL C 1 299 ? 16.931 -0.087 23.235 1.00 33.59 299 VAL C CA 1
ATOM 8205 C C . VAL C 1 299 ? 16.910 -0.721 21.842 1.00 34.93 299 VAL C C 1
ATOM 8206 O O . VAL C 1 299 ? 16.032 -0.402 21.044 1.00 35.16 299 VAL C O 1
ATOM 8210 N N . GLU C 1 300 ? 17.849 -1.629 21.572 1.00 36.11 300 GLU C N 1
ATOM 8211 C CA . GLU C 1 300 ? 17.973 -2.248 20.237 1.00 36.92 300 GLU C CA 1
ATOM 8212 C C . GLU C 1 300 ? 16.818 -3.169 19.791 1.00 37.36 300 GLU C C 1
ATOM 8213 O O . GLU C 1 300 ? 16.732 -3.488 18.601 1.00 37.41 300 GLU C O 1
ATOM 8219 N N . THR C 1 301 ? 15.942 -3.597 20.708 1.00 36.28 301 THR C N 1
ATOM 8220 C CA . THR C 1 301 ? 14.810 -4.482 20.342 1.00 36.68 301 THR C CA 1
ATOM 8221 C C . THR C 1 301 ? 13.642 -3.784 19.620 1.00 35.96 301 THR C C 1
ATOM 8222 O O . THR C 1 301 ? 12.609 -4.412 19.383 1.00 36.54 301 THR C O 1
ATOM 8226 N N . GLY C 1 302 ? 13.787 -2.501 19.287 1.00 35.17 302 GLY C N 1
ATOM 8227 C CA . GLY C 1 302 ? 12.842 -1.815 18.410 1.00 33.37 302 GLY C CA 1
ATOM 8228 C C . GLY C 1 302 ? 11.934 -0.908 19.212 1.00 31.52 302 GLY C C 1
ATOM 8229 O O . GLY C 1 302 ? 11.055 -1.377 19.938 1.00 30.60 302 GLY C O 1
ATOM 8230 N N . MET C 1 303 ? 12.168 0.393 19.097 1.00 28.24 303 MET C N 1
ATOM 8231 C CA . MET C 1 303 ? 11.363 1.395 19.790 1.00 25.68 303 MET C CA 1
ATOM 8232 C C . MET C 1 303 ? 11.161 2.546 18.829 1.00 24.75 303 MET C C 1
ATOM 8233 O O . MET C 1 303 ? 12.069 2.898 18.061 1.00 23.38 303 MET C O 1
ATOM 8238 N N . LEU C 1 304 ? 9.970 3.122 18.863 1.00 24.07 304 LEU C N 1
ATOM 8239 C CA . LEU C 1 304 ? 9.621 4.163 17.921 1.00 21.86 304 LEU C CA 1
ATOM 8240 C C . LEU C 1 304 ? 10.239 5.511 18.227 1.00 21.84 304 LEU C C 1
ATOM 8241 O O . LEU C 1 304 ? 11.082 5.993 17.478 1.00 23.34 304 LEU C O 1
ATOM 8246 N N . TRP C 1 305 ? 9.824 6.147 19.319 1.00 19.70 305 TRP C N 1
ATOM 8247 C CA . TRP C 1 305 ? 10.016 7.599 19.402 1.00 21.12 305 TRP C CA 1
ATOM 8248 C C . TRP C 1 305 ? 11.438 7.888 19.799 1.00 22.55 305 TRP C C 1
ATOM 8249 O O . TRP C 1 305 ? 12.047 8.792 19.237 1.00 22.74 305 TRP C O 1
ATOM 8260 N N . ILE C 1 306 ? 11.985 7.100 20.729 1.00 22.24 306 ILE C N 1
ATOM 8261 C CA . ILE C 1 306 ? 13.364 7.346 21.201 1.00 24.93 306 ILE C CA 1
ATOM 8262 C C . ILE C 1 306 ? 14.386 7.379 20.058 1.00 26.04 306 ILE C C 1
ATOM 8263 O O . ILE C 1 306 ? 15.340 8.163 20.102 1.00 23.55 306 ILE C O 1
ATOM 8268 N N . ASN C 1 307 ? 14.170 6.530 19.050 1.00 28.19 307 ASN C N 1
ATOM 8269 C CA . ASN C 1 307 ? 15.027 6.464 17.870 1.00 30.33 307 ASN C CA 1
ATOM 8270 C C . ASN C 1 307 ? 14.712 7.588 16.898 1.00 31.18 307 ASN C C 1
ATOM 8271 O O . ASN C 1 307 ? 15.594 8.370 16.536 1.00 35.98 307 ASN C O 1
ATOM 8276 N N . MET C 1 308 ? 13.452 7.666 16.480 1.00 31.29 308 MET C N 1
ATOM 8277 C CA . MET C 1 308 ? 13.054 8.567 15.392 1.00 30.27 308 MET C CA 1
ATOM 8278 C C . MET C 1 308 ? 13.265 10.065 15.680 1.00 29.11 308 MET C C 1
ATOM 8279 O O . MET C 1 308 ? 13.661 10.800 14.777 1.00 31.25 308 MET C O 1
ATOM 8284 N N . LEU C 1 309 ? 13.065 10.496 16.931 1.00 28.56 309 LEU C N 1
ATOM 8285 C CA . LEU C 1 309 ? 13.047 11.930 17.302 1.00 27.99 309 LEU C CA 1
ATOM 8286 C C . LEU C 1 309 ? 14.433 12.536 17.615 1.00 29.73 309 LEU C C 1
ATOM 8287 O O . LEU C 1 309 ? 15.375 11.817 17.921 1.00 32.30 309 LEU C O 1
ATOM 8292 N N . ASP C 1 310 ? 14.548 13.864 17.537 1.00 30.91 310 ASP C N 1
ATOM 8293 C CA . ASP C 1 310 ? 15.830 14.539 17.823 1.00 32.11 310 ASP C CA 1
ATOM 8294 C C . ASP C 1 310 ? 16.027 14.679 19.344 1.00 31.29 310 ASP C C 1
ATOM 8295 O O . ASP C 1 310 ? 15.840 15.768 19.920 1.00 26.90 310 ASP C O 1
ATOM 8300 N N . ILE C 1 311 ? 16.436 13.562 19.953 1.00 28.15 311 ILE C N 1
ATOM 8301 C CA . ILE C 1 311 ? 16.526 13.373 21.401 1.00 30.18 311 ILE C CA 1
ATOM 8302 C C . ILE C 1 311 ? 17.910 12.850 21.792 1.00 29.03 311 ILE C C 1
ATOM 8303 O O . ILE C 1 311 ? 18.351 11.807 21.281 1.00 29.00 311 ILE C O 1
ATOM 8308 N N . SER C 1 312 ? 18.563 13.567 22.708 1.00 28.98 312 SER C N 1
ATOM 8309 C CA A SER C 1 312 ? 19.848 13.155 23.282 0.50 28.12 312 SER C CA 1
ATOM 8310 C CA B SER C 1 312 ? 19.847 13.136 23.255 0.50 28.78 312 SER C CA 1
ATOM 8311 C C . SER C 1 312 ? 19.614 12.264 24.492 1.00 28.33 312 SER C C 1
ATOM 8312 O O . SER C 1 312 ? 18.736 12.552 25.319 1.00 25.55 312 SER C O 1
ATOM 8317 N N . TYR C 1 313 ? 20.395 11.191 24.617 1.00 26.19 313 TYR C N 1
ATOM 8318 C CA . TYR C 1 313 ? 20.291 10.338 25.801 1.00 25.46 313 TYR C CA 1
ATOM 8319 C C . TYR C 1 313 ? 21.534 9.516 26.094 1.00 26.10 313 TYR C C 1
ATOM 8320 O O . TYR C 1 313 ? 22.290 9.168 25.181 1.00 25.85 313 TYR C O 1
ATOM 8329 N N . THR C 1 314 ? 21.711 9.183 27.372 1.00 26.34 314 THR C N 1
ATOM 8330 C CA . THR C 1 314 ? 22.820 8.339 27.819 1.00 26.68 314 THR C CA 1
ATOM 8331 C C . THR C 1 314 ? 22.310 7.044 28.467 1.00 27.89 314 THR C C 1
ATOM 8332 O O . THR C 1 314 ? 21.633 7.081 29.489 1.00 24.46 314 THR C O 1
ATOM 8336 N N . LEU C 1 315 ? 22.634 5.902 27.862 1.00 29.72 315 LEU C N 1
ATOM 8337 C CA . LEU C 1 315 ? 22.216 4.593 28.385 1.00 33.61 315 LEU C CA 1
ATOM 8338 C C . LEU C 1 315 ? 23.160 4.025 29.441 1.00 33.67 315 LEU C C 1
ATOM 8339 O O . LEU C 1 315 ? 24.384 4.157 29.321 1.00 33.57 315 LEU C O 1
ATOM 8344 N N . ALA C 1 316 ? 22.571 3.358 30.440 1.00 34.26 316 ALA C N 1
ATOM 8345 C CA . ALA C 1 316 ? 23.299 2.677 31.520 1.00 33.92 316 ALA C CA 1
ATOM 8346 C C . ALA C 1 316 ? 22.850 1.222 31.662 1.00 33.97 316 ALA C C 1
ATOM 8347 O O . ALA C 1 316 ? 21.648 0.946 31.775 1.00 30.40 316 ALA C O 1
ATOM 8349 N N . GLU C 1 317 ? 23.822 0.310 31.664 1.00 33.87 317 GLU C N 1
ATOM 8350 C CA . GLU C 1 317 ? 23.603 -1.115 31.954 1.00 35.28 317 GLU C CA 1
ATOM 8351 C C . GLU C 1 317 ? 23.210 -1.343 33.415 1.00 32.89 317 GLU C C 1
ATOM 8352 O O . GLU C 1 317 ? 23.945 -0.917 34.311 1.00 31.59 317 GLU C O 1
ATOM 8358 N N . VAL C 1 318 ? 22.072 -2.016 33.636 1.00 30.06 318 VAL C N 1
ATOM 8359 C CA . VAL C 1 318 ? 21.560 -2.374 34.972 1.00 29.21 318 VAL C CA 1
ATOM 8360 C C . VAL C 1 318 ? 21.033 -3.824 34.990 1.00 27.97 318 VAL C C 1
ATOM 8361 O O . VAL C 1 318 ? 20.118 -4.165 34.241 1.00 29.39 318 VAL C O 1
ATOM 8365 N N . THR C 1 319 ? 21.585 -4.660 35.869 1.00 26.09 319 THR C N 1
ATOM 8366 C CA . THR C 1 319 ? 21.105 -6.038 36.044 1.00 26.22 319 THR C CA 1
ATOM 8367 C C . THR C 1 319 ? 19.813 -5.958 36.837 1.00 24.06 319 THR C C 1
ATOM 8368 O O . THR C 1 319 ? 19.582 -4.938 37.483 1.00 23.12 319 THR C O 1
ATOM 8372 N N . LEU C 1 320 ? 18.988 -7.014 36.784 1.00 22.84 320 LEU C N 1
ATOM 8373 C CA . LEU C 1 320 ? 17.815 -7.170 37.673 1.00 23.91 320 LEU C CA 1
ATOM 8374 C C . LEU C 1 320 ? 18.186 -7.080 39.146 1.00 24.18 320 LEU C C 1
ATOM 8375 O O . LEU C 1 320 ? 17.496 -6.428 39.923 1.00 22.13 320 LEU C O 1
ATOM 8380 N N . GLU C 1 321 ? 19.268 -7.760 39.526 1.00 24.37 321 GLU C N 1
ATOM 8381 C CA . GLU C 1 321 ? 19.737 -7.760 40.910 1.00 27.20 321 GLU C CA 1
ATOM 8382 C C . GLU C 1 321 ? 19.982 -6.330 41.398 1.00 26.11 321 GLU C C 1
ATOM 8383 O O . GLU C 1 321 ? 19.477 -5.942 42.443 1.00 25.56 321 GLU C O 1
ATOM 8389 N N . GLU C 1 322 ? 20.706 -5.559 40.590 1.00 25.24 322 GLU C N 1
ATOM 8390 C CA . GLU C 1 322 ? 21.015 -4.153 40.859 1.00 27.87 322 GLU C CA 1
ATOM 8391 C C . GLU C 1 322 ? 19.778 -3.263 40.912 1.00 25.42 322 GLU C C 1
ATOM 8392 O O . GLU C 1 322 ? 19.658 -2.415 41.802 1.00 27.55 322 GLU C O 1
ATOM 8398 N N . ALA C 1 323 ? 18.875 -3.414 39.946 1.00 23.79 323 ALA C N 1
ATOM 8399 C CA . ALA C 1 323 ? 17.608 -2.666 40.029 1.00 20.32 323 ALA C CA 1
ATOM 8400 C C . ALA C 1 323 ? 16.855 -3.012 41.341 1.00 20.05 323 ALA C C 1
ATOM 8401 O O . ALA C 1 323 ? 16.310 -2.124 41.991 1.00 16.72 323 ALA C O 1
ATOM 8403 N N . MET C 1 324 ? 16.895 -4.271 41.799 1.00 19.65 324 MET C N 1
ATOM 8404 C CA . MET C 1 324 ? 16.228 -4.621 43.075 1.00 21.19 324 MET C CA 1
ATOM 8405 C C . MET C 1 324 ? 17.019 -4.146 44.307 1.00 21.01 324 MET C C 1
ATOM 8406 O O . MET C 1 324 ? 16.446 -3.810 45.332 1.00 19.33 324 MET C O 1
ATOM 8411 N N . GLU C 1 325 ? 18.343 -4.117 44.217 1.00 22.97 325 GLU C N 1
ATOM 8412 C CA . GLU C 1 325 ? 19.121 -3.448 45.250 1.00 24.97 325 GLU C CA 1
ATOM 8413 C C . GLU C 1 325 ? 18.613 -2.009 45.450 1.00 22.13 325 GLU C C 1
ATOM 8414 O O . GLU C 1 325 ? 18.417 -1.578 46.588 1.00 19.79 325 GLU C O 1
ATOM 8420 N N . ALA C 1 326 ? 18.374 -1.286 44.356 1.00 22.88 326 ALA C N 1
ATOM 8421 C CA . ALA C 1 326 ? 17.897 0.110 44.440 1.00 20.76 326 ALA C CA 1
ATOM 8422 C C . ALA C 1 326 ? 16.496 0.194 45.024 1.00 19.44 326 ALA C C 1
ATOM 8423 O O . ALA C 1 326 ? 16.234 1.016 45.896 1.00 19.86 326 ALA C O 1
ATOM 8425 N N . VAL C 1 327 ? 15.598 -0.690 44.595 1.00 18.15 327 VAL C N 1
ATOM 8426 C CA . VAL C 1 327 ? 14.311 -0.786 45.289 1.00 18.50 327 VAL C CA 1
ATOM 8427 C C . VAL C 1 327 ? 14.515 -0.821 46.815 1.00 19.82 327 VAL C C 1
ATOM 8428 O O . VAL C 1 327 ? 13.931 -0.021 47.533 1.00 23.21 327 VAL C O 1
ATOM 8432 N N . VAL C 1 328 ? 15.342 -1.750 47.304 1.00 19.46 328 VAL C N 1
ATOM 8433 C CA . VAL C 1 328 ? 15.633 -1.888 48.731 1.00 19.38 328 VAL C CA 1
ATOM 8434 C C . VAL C 1 328 ? 16.135 -0.622 49.392 1.00 16.59 328 VAL C C 1
ATOM 8435 O O . VAL C 1 328 ? 15.766 -0.354 50.512 1.00 17.09 328 VAL C O 1
ATOM 8439 N N . GLU C 1 329 ? 17.052 0.081 48.715 1.00 18.03 329 GLU C N 1
ATOM 8440 C CA . GLU C 1 329 ? 17.695 1.266 49.275 1.00 19.59 329 GLU C CA 1
ATOM 8441 C C . GLU C 1 329 ? 16.769 2.476 49.204 1.00 18.44 329 GLU C C 1
ATOM 8442 O O . GLU C 1 329 ? 16.850 3.344 50.060 1.00 16.86 329 GLU C O 1
ATOM 8448 N N . VAL C 1 330 ? 15.853 2.499 48.239 1.00 19.82 330 VAL C N 1
ATOM 8449 C CA . VAL C 1 330 ? 14.790 3.505 48.263 1.00 19.28 330 VAL C CA 1
ATOM 8450 C C . VAL C 1 330 ? 13.761 3.209 49.370 1.00 19.98 330 VAL C C 1
ATOM 8451 O O . VAL C 1 330 ? 13.303 4.117 50.055 1.00 20.64 330 VAL C O 1
ATOM 8455 N N . ALA C 1 331 ? 13.358 1.955 49.548 1.00 21.74 331 ALA C N 1
ATOM 8456 C CA . ALA C 1 331 ? 12.477 1.662 50.679 1.00 20.12 331 ALA C CA 1
ATOM 8457 C C . ALA C 1 331 ? 13.076 2.086 52.031 1.00 23.12 331 ALA C C 1
ATOM 8458 O O . ALA C 1 331 ? 12.401 2.747 52.818 1.00 28.58 331 ALA C O 1
ATOM 8460 N N . ARG C 1 332 ? 14.346 1.761 52.265 1.00 22.75 332 ARG C N 1
ATOM 8461 C CA . ARG C 1 332 ? 15.002 2.066 53.558 1.00 22.95 332 ARG C CA 1
ATOM 8462 C C . ARG C 1 332 ? 15.400 3.521 53.753 1.00 23.56 332 ARG C C 1
ATOM 8463 O O . ARG C 1 332 ? 15.646 3.943 54.883 1.00 27.74 332 ARG C O 1
ATOM 8471 N N . SER C 1 333 ? 15.480 4.283 52.667 1.00 22.12 333 SER C N 1
ATOM 8472 C CA A SER C 1 333 ? 15.822 5.699 52.751 0.50 21.36 333 SER C CA 1
ATOM 8473 C CA B SER C 1 333 ? 15.824 5.699 52.750 0.50 23.14 333 SER C CA 1
ATOM 8474 C C . SER C 1 333 ? 14.569 6.546 52.926 1.00 21.98 333 SER C C 1
ATOM 8475 O O . SER C 1 333 ? 14.438 7.251 53.921 1.00 23.73 333 SER C O 1
ATOM 8480 N N . ASP C 1 334 ? 13.658 6.444 51.952 1.00 22.68 334 ASP C N 1
ATOM 8481 C CA . ASP C 1 334 ? 12.440 7.271 51.823 1.00 22.45 334 ASP C CA 1
ATOM 8482 C C . ASP C 1 334 ? 11.116 6.697 52.325 1.00 19.98 334 ASP C C 1
ATOM 8483 O O . ASP C 1 334 ? 10.115 7.415 52.352 1.00 16.55 334 ASP C O 1
ATOM 8488 N N . GLY C 1 335 ? 11.068 5.401 52.604 1.00 18.77 335 GLY C N 1
ATOM 8489 C CA . GLY C 1 335 ? 9.831 4.756 53.060 1.00 19.25 335 GLY C CA 1
ATOM 8490 C C . GLY C 1 335 ? 8.841 4.458 51.950 1.00 19.99 335 GLY C C 1
ATOM 8491 O O . GLY C 1 335 ? 7.669 4.164 52.216 1.00 17.71 335 GLY C O 1
ATOM 8492 N N . LEU C 1 336 ? 9.336 4.487 50.717 1.00 16.39 336 LEU C N 1
ATOM 8493 C CA . LEU C 1 336 ? 8.553 4.322 49.515 1.00 16.80 336 LEU C CA 1
ATOM 8494 C C . LEU C 1 336 ? 8.960 3.046 48.826 1.00 18.41 336 LEU C C 1
ATOM 8495 O O . LEU C 1 336 ? 10.121 2.827 48.613 1.00 21.45 336 LEU C O 1
ATOM 8500 N N . VAL C 1 337 ? 7.980 2.300 48.349 1.00 17.79 337 VAL C N 1
ATOM 8501 C CA . VAL C 1 337 ? 8.224 0.991 47.779 1.00 18.66 337 VAL C CA 1
ATOM 8502 C C . VAL C 1 337 ? 7.984 1.134 46.278 1.00 18.20 337 VAL C C 1
ATOM 8503 O O . VAL C 1 337 ? 6.837 1.172 45.786 1.00 18.24 337 VAL C O 1
ATOM 8507 N N . ILE C 1 338 ? 9.072 1.257 45.529 1.00 20.50 338 ILE C N 1
ATOM 8508 C CA . ILE C 1 338 ? 8.977 1.401 44.074 1.00 19.44 338 ILE C CA 1
ATOM 8509 C C . ILE C 1 338 ? 9.064 0.067 43.276 1.00 18.39 338 ILE C C 1
ATOM 8510 O O . ILE C 1 338 ? 9.431 -0.980 43.803 1.00 16.76 338 ILE C O 1
ATOM 8515 N N . GLY C 1 339 ? 8.683 0.127 42.005 1.00 17.37 339 GLY C N 1
ATOM 8516 C CA . GLY C 1 339 ? 8.806 -1.004 41.088 1.00 16.69 339 GLY C CA 1
ATOM 8517 C C . GLY C 1 339 ? 10.211 -1.363 40.627 1.00 17.79 339 GLY C C 1
ATOM 8518 O O . GLY C 1 339 ? 11.127 -0.585 40.731 1.00 16.59 339 GLY C O 1
ATOM 8519 N N . PRO C 1 340 ? 10.382 -2.574 40.087 1.00 16.52 340 PRO C N 1
ATOM 8520 C CA . PRO C 1 340 ? 11.731 -2.903 39.599 1.00 17.84 340 PRO C CA 1
ATOM 8521 C C . PRO C 1 340 ? 12.238 -1.904 38.535 1.00 17.82 340 PRO C C 1
ATOM 8522 O O . PRO C 1 340 ? 13.422 -1.464 38.586 1.00 17.62 340 PRO C O 1
ATOM 8526 N N . SER C 1 341 ? 11.359 -1.479 37.619 1.00 18.86 341 SER C N 1
ATOM 8527 C CA . SER C 1 341 ? 11.764 -0.471 36.615 1.00 20.38 341 SER C CA 1
ATOM 8528 C C . SER C 1 341 ? 12.173 0.860 37.255 1.00 20.50 341 SER C C 1
ATOM 8529 O O . SER C 1 341 ? 13.121 1.492 36.789 1.00 22.54 341 SER C O 1
ATOM 8532 N N . GLY C 1 342 ? 11.468 1.279 38.305 1.00 21.61 342 GLY C N 1
ATOM 8533 C CA . GLY C 1 342 ? 11.847 2.479 39.049 1.00 20.59 342 GLY C CA 1
ATOM 8534 C C . GLY C 1 342 ? 13.231 2.231 39.612 1.00 20.86 342 GLY C C 1
ATOM 8535 O O . GLY C 1 342 ? 14.166 2.996 39.336 1.00 24.17 342 GLY C O 1
ATOM 8536 N N . GLY C 1 343 ? 13.363 1.115 40.335 1.00 20.35 343 GLY C N 1
ATOM 8537 C CA . GLY C 1 343 ? 14.659 0.661 40.860 1.00 17.91 343 GLY C CA 1
ATOM 8538 C C . GLY C 1 343 ? 15.770 0.885 39.848 1.00 17.49 343 GLY C C 1
ATOM 8539 O O . GLY C 1 343 ? 16.788 1.568 40.127 1.00 17.54 343 GLY C O 1
ATOM 8540 N N . ALA C 1 344 ? 15.560 0.345 38.652 1.00 16.70 344 ALA C N 1
ATOM 8541 C CA . ALA C 1 344 ? 16.583 0.376 37.597 1.00 16.53 344 ALA C CA 1
ATOM 8542 C C . ALA C 1 344 ? 16.898 1.816 37.175 1.00 17.27 344 ALA C C 1
ATOM 8543 O O . ALA C 1 344 ? 18.057 2.230 37.042 1.00 14.07 344 ALA C O 1
ATOM 8545 N N . ALA C 1 345 ? 15.872 2.618 37.035 1.00 15.97 345 ALA C N 1
ATOM 8546 C CA . ALA C 1 345 ? 16.107 4.039 36.763 1.00 17.42 345 ALA C CA 1
ATOM 8547 C C . ALA C 1 345 ? 16.993 4.749 37.828 1.00 19.65 345 ALA C C 1
ATOM 8548 O O . ALA C 1 345 ? 17.916 5.519 37.482 1.00 19.65 345 ALA C O 1
ATOM 8550 N N . VAL C 1 346 ? 16.772 4.453 39.105 1.00 19.16 346 VAL C N 1
ATOM 8551 C CA . VAL C 1 346 ? 17.511 5.112 40.182 1.00 19.52 346 VAL C CA 1
ATOM 8552 C C . VAL C 1 346 ? 18.960 4.636 40.078 1.00 20.97 346 VAL C C 1
ATOM 8553 O O . VAL C 1 346 ? 19.885 5.443 40.120 1.00 20.83 346 VAL C O 1
ATOM 8557 N N . LYS C 1 347 ? 19.118 3.341 39.832 1.00 20.58 347 LYS C N 1
ATOM 8558 C CA . LYS C 1 347 ? 20.440 2.710 39.716 1.00 23.19 347 LYS C CA 1
ATOM 8559 C C . LYS C 1 347 ? 21.219 3.192 38.498 1.00 24.33 347 LYS C C 1
ATOM 8560 O O . LYS C 1 347 ? 22.407 3.525 38.605 1.00 26.71 347 LYS C O 1
ATOM 8566 N N . ALA C 1 348 ? 20.560 3.198 37.343 1.00 23.83 348 ALA C N 1
ATOM 8567 C CA . ALA C 1 348 ? 21.056 3.939 36.169 1.00 25.27 348 ALA C CA 1
ATOM 8568 C C . ALA C 1 348 ? 21.720 5.290 36.539 1.00 26.34 348 ALA C C 1
ATOM 8569 O O . ALA C 1 348 ? 22.900 5.480 36.244 1.00 27.27 348 ALA C O 1
ATOM 8571 N N . LEU C 1 349 ? 20.983 6.182 37.222 1.00 27.75 349 LEU C N 1
ATOM 8572 C CA . LEU C 1 349 ? 21.440 7.568 37.521 1.00 27.49 349 LEU C CA 1
ATOM 8573 C C . LEU C 1 349 ? 22.575 7.608 38.540 1.00 27.58 349 LEU C C 1
ATOM 8574 O O . LEU C 1 349 ? 23.526 8.388 38.402 1.00 27.50 349 LEU C O 1
ATOM 8579 N N . ALA C 1 350 ? 22.430 6.794 39.580 1.00 30.26 350 ALA C N 1
ATOM 8580 C CA . ALA C 1 350 ? 23.471 6.584 40.592 1.00 30.91 350 ALA C CA 1
ATOM 8581 C C . ALA C 1 350 ? 24.828 6.222 39.980 1.00 32.50 350 ALA C C 1
ATOM 8582 O O . ALA C 1 350 ? 25.858 6.746 40.409 1.00 31.85 350 ALA C O 1
ATOM 8584 N N . LYS C 1 351 ? 24.818 5.335 38.984 1.00 32.09 351 LYS C N 1
ATOM 8585 C CA . LYS C 1 351 ? 26.049 4.914 38.297 1.00 33.08 351 LYS C CA 1
ATOM 8586 C C . LYS C 1 351 ? 26.688 6.065 37.513 1.00 32.66 351 LYS C C 1
ATOM 8587 O O . LYS C 1 351 ? 27.900 6.284 37.595 1.00 34.38 351 LYS C O 1
ATOM 8593 N N . LYS C 1 352 ? 25.868 6.793 36.759 1.00 32.12 352 LYS C N 1
ATOM 8594 C CA . LYS C 1 352 ? 26.329 7.993 36.056 1.00 32.14 352 LYS C CA 1
ATOM 8595 C C . LYS C 1 352 ? 26.737 9.116 37.027 1.00 30.67 352 LYS C C 1
ATOM 8596 O O . LYS C 1 352 ? 27.702 9.839 36.757 1.00 30.79 352 LYS C O 1
ATOM 8602 N N . ALA C 1 353 ? 26.036 9.253 38.156 1.00 29.86 353 ALA C N 1
ATOM 8603 C CA . ALA C 1 353 ? 26.456 10.185 39.214 1.00 29.48 353 ALA C CA 1
ATOM 8604 C C . ALA C 1 353 ? 27.890 9.898 39.663 1.00 29.69 353 ALA C C 1
ATOM 8605 O O . ALA C 1 353 ? 28.710 10.821 39.760 1.00 24.13 353 ALA C O 1
ATOM 8607 N N . ALA C 1 354 ? 28.177 8.615 39.894 1.00 29.50 354 ALA C N 1
ATOM 8608 C CA . ALA C 1 354 ? 29.449 8.163 40.491 1.00 30.39 354 ALA C CA 1
ATOM 8609 C C . ALA C 1 354 ? 30.643 8.190 39.534 1.00 32.80 354 ALA C C 1
ATOM 8610 O O . ALA C 1 354 ? 31.781 8.369 39.974 1.00 32.04 354 ALA C O 1
ATOM 8612 N N . GLU C 1 355 ? 30.388 8.003 38.239 1.00 35.08 355 GLU C N 1
ATOM 8613 C CA . GLU C 1 355 ? 31.417 8.210 37.212 1.00 38.78 355 GLU C CA 1
ATOM 8614 C C . GLU C 1 355 ? 31.946 9.652 37.200 1.00 39.81 355 GLU C C 1
ATOM 8615 O O . GLU C 1 355 ? 33.106 9.879 36.860 1.00 42.85 355 GLU C O 1
ATOM 8621 N N . GLY C 1 356 ? 31.100 10.609 37.590 1.00 43.80 356 GLY C N 1
ATOM 8622 C CA . GLY C 1 356 ? 31.369 12.038 37.420 1.00 43.59 356 GLY C CA 1
ATOM 8623 C C . GLY C 1 356 ? 30.808 12.549 36.104 1.00 45.92 356 GLY C C 1
ATOM 8624 O O . GLY C 1 356 ? 31.158 13.644 35.660 1.00 46.62 356 GLY C O 1
ATOM 8625 N N . ASP C 1 357 ? 29.914 11.764 35.497 1.00 45.95 357 ASP C N 1
ATOM 8626 C CA . ASP C 1 357 ? 29.386 12.035 34.161 1.00 45.78 357 ASP C CA 1
ATOM 8627 C C . ASP C 1 357 ? 28.344 13.160 34.142 1.00 43.17 357 ASP C C 1
ATOM 8628 O O . ASP C 1 357 ? 28.118 13.768 33.095 1.00 46.58 357 ASP C O 1
ATOM 8633 N N . LEU C 1 358 ? 27.722 13.437 35.290 1.00 40.27 358 LEU C N 1
ATOM 8634 C CA . LEU C 1 358 ? 26.617 14.391 35.379 1.00 37.78 358 LEU C CA 1
ATOM 8635 C C . LEU C 1 358 ? 27.002 15.670 36.128 1.00 37.96 358 LEU C C 1
ATOM 8636 O O . LEU C 1 358 ? 27.798 15.633 37.065 1.00 40.34 358 LEU C O 1
ATOM 8641 N N . GLU C 1 359 ? 26.410 16.791 35.717 1.00 37.29 359 GLU C N 1
ATOM 8642 C CA . GLU C 1 359 ? 26.580 18.069 36.414 1.00 37.39 359 GLU C CA 1
ATOM 8643 C C . GLU C 1 359 ? 25.865 18.049 37.777 1.00 36.82 359 GLU C C 1
ATOM 8644 O O . GLU C 1 359 ? 24.876 17.333 37.932 1.00 35.76 359 GLU C O 1
ATOM 8650 N N . PRO C 1 360 ? 26.353 18.841 38.763 1.00 36.03 360 PRO C N 1
ATOM 8651 C CA . PRO C 1 360 ? 25.646 18.940 40.052 1.00 33.92 360 PRO C CA 1
ATOM 8652 C C . PRO C 1 360 ? 24.291 19.655 39.932 1.00 32.30 360 PRO C C 1
ATOM 8653 O O . PRO C 1 360 ? 24.218 20.778 39.417 1.00 30.75 360 PRO C O 1
ATOM 8657 N N . GLY C 1 361 ? 23.229 19.009 40.405 1.00 30.16 361 GLY C N 1
ATOM 8658 C CA . GLY C 1 361 ? 21.891 19.569 40.257 1.00 29.25 361 GLY C CA 1
ATOM 8659 C C . GLY C 1 361 ? 20.772 18.667 40.721 1.00 28.06 361 GLY C C 1
ATOM 8660 O O . GLY C 1 361 ? 20.999 17.672 41.424 1.00 27.89 361 GLY C O 1
ATOM 8661 N N . ASP C 1 362 ? 19.560 19.046 40.321 1.00 28.23 362 ASP C N 1
ATOM 8662 C CA . ASP C 1 362 ? 18.354 18.260 40.556 1.00 25.62 362 ASP C CA 1
ATOM 8663 C C . ASP C 1 362 ? 18.111 17.338 39.324 1.00 23.29 362 ASP C C 1
ATOM 8664 O O . ASP C 1 362 ? 18.180 17.776 38.162 1.00 22.98 362 ASP C O 1
ATOM 8669 N N . TYR C 1 363 ? 17.880 16.049 39.577 1.00 23.34 363 TYR C N 1
ATOM 8670 C CA . TYR C 1 363 ? 17.471 15.110 38.542 1.00 20.10 363 TYR C CA 1
ATOM 8671 C C . TYR C 1 363 ? 16.139 14.446 38.916 1.00 17.83 363 TYR C C 1
ATOM 8672 O O . TYR C 1 363 ? 15.983 13.994 40.029 1.00 15.55 363 TYR C O 1
ATOM 8681 N N . VAL C 1 364 ? 15.207 14.396 37.964 1.00 17.10 364 VAL C N 1
ATOM 8682 C CA . VAL C 1 364 ? 13.915 13.663 38.131 1.00 17.68 364 VAL C CA 1
ATOM 8683 C C . VAL C 1 364 ? 13.944 12.217 37.564 1.00 16.09 364 VAL C C 1
ATOM 8684 O O . VAL C 1 364 ? 14.185 12.033 36.353 1.00 17.23 364 VAL C O 1
ATOM 8688 N N . VAL C 1 365 ? 13.703 11.224 38.448 1.00 16.55 365 VAL C N 1
ATOM 8689 C CA . VAL C 1 365 ? 13.598 9.801 38.097 1.00 16.59 365 VAL C CA 1
ATOM 8690 C C . VAL C 1 365 ? 12.103 9.540 37.942 1.00 16.68 365 VAL C C 1
ATOM 8691 O O . VAL C 1 365 ? 11.377 9.767 38.902 1.00 11.67 365 VAL C O 1
ATOM 8695 N N . VAL C 1 366 ? 11.667 9.114 36.746 1.00 17.74 366 VAL C N 1
ATOM 8696 C CA . VAL C 1 366 ? 10.264 8.618 36.565 1.00 15.79 366 VAL C CA 1
ATOM 8697 C C . VAL C 1 366 ? 10.183 7.160 37.021 1.00 15.88 366 VAL C C 1
ATOM 8698 O O . VAL C 1 366 ? 10.727 6.275 36.363 1.00 17.90 366 VAL C O 1
ATOM 8702 N N . VAL C 1 367 ? 9.432 6.966 38.100 1.00 15.97 367 VAL C N 1
ATOM 8703 C CA . VAL C 1 367 ? 9.175 5.685 38.742 1.00 14.12 367 VAL C CA 1
ATOM 8704 C C . VAL C 1 367 ? 7.828 5.249 38.186 1.00 15.87 367 VAL C C 1
ATOM 8705 O O . VAL C 1 367 ? 6.797 5.847 38.557 1.00 13.48 367 VAL C O 1
ATOM 8709 N N . PRO C 1 368 ? 7.832 4.252 37.262 1.00 15.15 368 PRO C N 1
ATOM 8710 C CA . PRO C 1 368 ? 6.607 3.852 36.564 1.00 15.88 368 PRO C CA 1
ATOM 8711 C C . PRO C 1 368 ? 5.550 3.201 37.437 1.00 16.62 368 PRO C C 1
ATOM 8712 O O . PRO C 1 368 ? 4.365 3.419 37.211 1.00 15.82 368 PRO C O 1
ATOM 8716 N N . ASP C 1 369 ? 5.928 2.381 38.413 1.00 16.04 369 ASP C N 1
ATOM 8717 C CA . ASP C 1 369 ? 4.870 1.824 39.277 1.00 17.82 369 ASP C CA 1
ATOM 8718 C C . ASP C 1 369 ? 5.340 1.539 40.713 1.00 16.66 369 ASP C C 1
ATOM 8719 O O . ASP C 1 369 ? 6.433 1.964 41.099 1.00 17.07 369 ASP C O 1
ATOM 8724 N N . THR C 1 370 ? 4.439 0.957 41.498 1.00 15.12 370 THR C N 1
ATOM 8725 C CA . THR C 1 370 ? 4.631 0.613 42.919 1.00 15.56 370 THR C CA 1
ATOM 8726 C C . THR C 1 370 ? 5.256 -0.775 43.090 1.00 16.80 370 THR C C 1
ATOM 8727 O O . THR C 1 370 ? 4.859 -1.708 42.443 1.00 16.72 370 THR C O 1
ATOM 8731 N N . GLY C 1 371 ? 6.212 -0.904 43.996 1.00 19.26 371 GLY C N 1
ATOM 8732 C CA . GLY C 1 371 ? 6.755 -2.227 44.346 1.00 18.22 371 GLY C CA 1
ATOM 8733 C C . GLY C 1 371 ? 5.733 -3.196 44.930 1.00 20.10 371 GLY C C 1
ATOM 8734 O O . GLY C 1 371 ? 5.941 -4.427 44.912 1.00 20.89 371 GLY C O 1
ATOM 8735 N N . PHE C 1 372 ? 4.607 -2.690 45.436 1.00 20.53 372 PHE C N 1
ATOM 8736 C CA . PHE C 1 372 ? 3.555 -3.588 45.959 1.00 21.52 372 PHE C CA 1
ATOM 8737 C C . PHE C 1 372 ? 3.131 -4.719 44.988 1.00 20.53 372 PHE C C 1
ATOM 8738 O O . PHE C 1 372 ? 2.607 -5.730 45.462 1.00 21.12 372 PHE C O 1
ATOM 8746 N N . LYS C 1 373 ? 3.392 -4.566 43.677 1.00 20.80 373 LYS C N 1
ATOM 8747 C CA . LYS C 1 373 ? 2.941 -5.482 42.607 1.00 21.50 373 LYS C CA 1
ATOM 8748 C C . LYS C 1 373 ? 3.936 -6.615 42.268 1.00 22.88 373 LYS C C 1
ATOM 8749 O O . LYS C 1 373 ? 3.662 -7.440 41.389 1.00 24.40 373 LYS C O 1
ATOM 8755 N N . TYR C 1 374 ? 5.048 -6.675 43.000 1.00 20.70 374 TYR C N 1
ATOM 8756 C CA . TYR C 1 374 ? 6.221 -7.452 42.620 1.00 21.51 374 TYR C CA 1
ATOM 8757 C C . TYR C 1 374 ? 6.761 -8.161 43.856 1.00 20.86 374 TYR C C 1
ATOM 8758 O O . TYR C 1 374 ? 7.956 -8.087 44.179 1.00 21.54 374 TYR C O 1
ATOM 8767 N N . LEU C 1 375 ? 5.863 -8.828 44.561 1.00 21.49 375 LEU C N 1
ATOM 8768 C CA . LEU C 1 375 ? 6.226 -9.491 45.821 1.00 22.06 375 LEU C CA 1
ATOM 8769 C C . LEU C 1 375 ? 7.261 -10.600 45.632 1.00 24.37 375 LEU C C 1
ATOM 8770 O O . LEU C 1 375 ? 8.158 -10.733 46.447 1.00 22.75 375 LEU C O 1
ATOM 8775 N N . SER C 1 376 ? 7.168 -11.356 44.536 1.00 25.26 376 SER C N 1
ATOM 8776 C CA . SER C 1 376 ? 8.170 -12.390 44.240 1.00 24.78 376 SER C CA 1
ATOM 8777 C C . SER C 1 376 ? 9.580 -11.825 44.108 1.00 22.85 376 SER C C 1
ATOM 8778 O O . SER C 1 376 ? 10.493 -12.324 44.747 1.00 19.19 376 SER C O 1
ATOM 8781 N N . LEU C 1 377 ? 9.751 -10.778 43.305 1.00 21.23 377 LEU C N 1
ATOM 8782 C CA . LEU C 1 377 ? 11.080 -10.146 43.157 1.00 22.08 377 LEU C CA 1
ATOM 8783 C C . LEU C 1 377 ? 11.574 -9.505 44.463 1.00 22.67 377 LEU C C 1
ATOM 8784 O O . LEU C 1 377 ? 12.780 -9.415 44.693 1.00 20.96 377 LEU C O 1
ATOM 8789 N N . VAL C 1 378 ? 10.667 -9.058 45.333 1.00 22.26 378 VAL C N 1
ATOM 8790 C CA . VAL C 1 378 ? 11.109 -8.468 46.612 1.00 22.23 378 VAL C CA 1
ATOM 8791 C C . VAL C 1 378 ? 11.684 -9.564 47.512 1.00 22.85 378 VAL C C 1
ATOM 8792 O O . VAL C 1 378 ? 12.812 -9.457 48.011 1.00 21.67 378 VAL C O 1
ATOM 8796 N N . GLN C 1 379 ? 10.892 -10.607 47.705 1.00 24.78 379 GLN C N 1
ATOM 8797 C CA . GLN C 1 379 ? 11.338 -11.807 48.404 1.00 28.83 379 GLN C CA 1
ATOM 8798 C C . GLN C 1 379 ? 12.737 -12.207 47.909 1.00 29.44 379 GLN C C 1
ATOM 8799 O O . GLN C 1 379 ? 13.686 -12.209 48.692 1.00 32.77 379 GLN C O 1
ATOM 8805 N N . ASN C 1 380 ? 12.867 -12.461 46.602 1.00 31.18 380 ASN C N 1
ATOM 8806 C CA . ASN C 1 380 ? 14.149 -12.888 46.000 1.00 31.99 380 ASN C CA 1
ATOM 8807 C C . ASN C 1 380 ? 15.322 -11.966 46.335 1.00 31.94 380 ASN C C 1
ATOM 8808 O O . ASN C 1 380 ? 16.423 -12.440 46.625 1.00 29.68 380 ASN C O 1
ATOM 8813 N N . ALA C 1 381 ? 15.073 -10.659 46.293 1.00 32.20 381 ALA C N 1
ATOM 8814 C CA . ALA C 1 381 ? 16.103 -9.655 46.549 1.00 33.13 381 ALA C CA 1
ATOM 8815 C C . ALA C 1 381 ? 16.517 -9.594 48.016 1.00 35.81 381 ALA C C 1
ATOM 8816 O O . ALA C 1 381 ? 17.671 -9.288 48.319 1.00 37.96 381 ALA C O 1
ATOM 8818 N N . LEU C 1 382 ? 15.576 -9.868 48.920 1.00 36.24 382 LEU C N 1
ATOM 8819 C CA . LEU C 1 382 ? 15.871 -9.893 50.355 1.00 38.35 382 LEU C CA 1
ATOM 8820 C C . LEU C 1 382 ? 16.641 -11.155 50.775 1.00 42.04 382 LEU C C 1
ATOM 8821 O O . LEU C 1 382 ? 17.498 -11.087 51.658 1.00 42.93 382 LEU C O 1
ATOM 8826 N N . GLU C 1 383 ? 16.342 -12.289 50.138 1.00 47.07 383 GLU C N 1
ATOM 8827 C CA . GLU C 1 383 ? 17.061 -13.550 50.374 1.00 50.96 383 GLU C CA 1
ATOM 8828 C C . GLU C 1 383 ? 17.966 -13.888 49.192 1.00 52.31 383 GLU C C 1
ATOM 8829 O O . GLU C 1 383 ? 18.895 -13.143 48.880 1.00 54.19 383 GLU C O 1
ATOM 8835 N N . ALA D 1 2 ? -5.781 38.929 66.979 1.00 40.41 2 ALA D N 1
ATOM 8836 C CA . ALA D 1 2 ? -6.914 37.985 66.729 1.00 40.09 2 ALA D CA 1
ATOM 8837 C C . ALA D 1 2 ? -6.469 36.519 66.821 1.00 37.26 2 ALA D C 1
ATOM 8838 O O . ALA D 1 2 ? -6.760 35.850 67.811 1.00 38.74 2 ALA D O 1
ATOM 8840 N N . LEU D 1 3 ? -5.740 36.039 65.813 1.00 33.96 3 LEU D N 1
ATOM 8841 C CA . LEU D 1 3 ? -5.346 34.624 65.721 1.00 31.55 3 LEU D CA 1
ATOM 8842 C C . LEU D 1 3 ? -3.856 34.419 66.009 1.00 31.40 3 LEU D C 1
ATOM 8843 O O . LEU D 1 3 ? -3.037 35.278 65.681 1.00 33.21 3 LEU D O 1
ATOM 8848 N N . ALA D 1 4 ? -3.524 33.285 66.634 1.00 30.45 4 ALA D N 1
ATOM 8849 C CA . ALA D 1 4 ? -2.135 32.848 66.829 1.00 29.77 4 ALA D CA 1
ATOM 8850 C C . ALA D 1 4 ? -1.922 31.502 66.133 1.00 28.70 4 ALA D C 1
ATOM 8851 O O . ALA D 1 4 ? -2.865 30.721 65.981 1.00 24.64 4 ALA D O 1
ATOM 8853 N N . ASP D 1 5 ? -0.678 31.273 65.712 1.00 27.35 5 ASP D N 1
ATOM 8854 C CA . ASP D 1 5 ? -0.204 30.041 65.061 1.00 28.71 5 ASP D CA 1
ATOM 8855 C C . ASP D 1 5 ? -0.226 28.902 66.090 1.00 26.83 5 ASP D C 1
ATOM 8856 O O . ASP D 1 5 ? 0.511 28.952 67.076 1.00 25.24 5 ASP D O 1
ATOM 8861 N N . ILE D 1 6 ? -1.065 27.885 65.861 1.00 26.31 6 ILE D N 1
ATOM 8862 C CA . ILE D 1 6 ? -1.249 26.773 66.817 1.00 27.18 6 ILE D CA 1
ATOM 8863 C C . ILE D 1 6 ? 0.036 25.973 67.112 1.00 27.15 6 ILE D C 1
ATOM 8864 O O . ILE D 1 6 ? 0.147 25.376 68.183 1.00 25.69 6 ILE D O 1
ATOM 8869 N N . SER D 1 7 ? 1.002 25.960 66.184 1.00 28.28 7 SER D N 1
ATOM 8870 C CA . SER D 1 7 ? 2.313 25.324 66.445 1.00 27.71 7 SER D CA 1
ATOM 8871 C C . SER D 1 7 ? 3.008 25.854 67.721 1.00 26.04 7 SER D C 1
ATOM 8872 O O . SER D 1 7 ? 3.723 25.111 68.401 1.00 22.30 7 SER D O 1
ATOM 8875 N N . GLY D 1 8 ? 2.775 27.124 68.065 1.00 22.64 8 GLY D N 1
ATOM 8876 C CA . GLY D 1 8 ? 3.293 27.668 69.322 1.00 24.62 8 GLY D CA 1
ATOM 8877 C C . GLY D 1 8 ? 2.681 27.070 70.582 1.00 23.16 8 GLY D C 1
ATOM 8878 O O . GLY D 1 8 ? 3.198 27.269 71.683 1.00 24.73 8 GLY D O 1
ATOM 8879 N N . TYR D 1 9 ? 1.567 26.354 70.445 1.00 24.59 9 TYR D N 1
ATOM 8880 C CA . TYR D 1 9 ? 0.833 25.842 71.580 1.00 24.17 9 TYR D CA 1
ATOM 8881 C C . TYR D 1 9 ? 0.767 24.336 71.660 1.00 23.67 9 TYR D C 1
ATOM 8882 O O . TYR D 1 9 ? 0.158 23.833 72.588 1.00 21.74 9 TYR D O 1
ATOM 8891 N N . LEU D 1 10 ? 1.397 23.630 70.718 1.00 24.76 10 LEU D N 1
ATOM 8892 C CA . LEU D 1 10 ? 1.193 22.186 70.557 1.00 25.78 10 LEU D CA 1
ATOM 8893 C C . LEU D 1 10 ? 1.805 21.261 71.620 1.00 24.78 10 LEU D C 1
ATOM 8894 O O . LEU D 1 10 ? 1.551 20.070 71.569 1.00 23.46 10 LEU D O 1
ATOM 8899 N N . ASP D 1 11 ? 2.549 21.795 72.598 1.00 25.58 11 ASP D N 1
ATOM 8900 C CA . ASP D 1 11 ? 2.905 21.038 73.827 1.00 26.42 11 ASP D CA 1
ATOM 8901 C C . ASP D 1 11 ? 1.714 20.501 74.629 1.00 25.58 11 ASP D C 1
ATOM 8902 O O . ASP D 1 11 ? 1.876 19.620 75.480 1.00 24.34 11 ASP D O 1
ATOM 8907 N N . VAL D 1 12 ? 0.516 21.026 74.387 1.00 25.72 12 VAL D N 1
ATOM 8908 C CA . VAL D 1 12 ? -0.667 20.452 75.017 1.00 24.33 12 VAL D CA 1
ATOM 8909 C C . VAL D 1 12 ? -0.863 18.991 74.633 1.00 25.11 12 VAL D C 1
ATOM 8910 O O . VAL D 1 12 ? -1.470 18.247 75.377 1.00 23.93 12 VAL D O 1
ATOM 8914 N N . LEU D 1 13 ? -0.383 18.602 73.450 1.00 28.11 13 LEU D N 1
ATOM 8915 C CA . LEU D 1 13 ? -0.395 17.196 73.043 1.00 30.02 13 LEU D CA 1
ATOM 8916 C C . LEU D 1 13 ? 0.400 16.296 73.994 1.00 29.81 13 LEU D C 1
ATOM 8917 O O . LEU D 1 13 ? 0.047 15.143 74.193 1.00 31.05 13 LEU D O 1
ATOM 8922 N N . ASP D 1 14 ? 1.484 16.812 74.562 1.00 31.68 14 ASP D N 1
ATOM 8923 C CA . ASP D 1 14 ? 2.275 16.039 75.523 1.00 32.52 14 ASP D CA 1
ATOM 8924 C C . ASP D 1 14 ? 1.678 15.979 76.932 1.00 31.49 14 ASP D C 1
ATOM 8925 O O . ASP D 1 14 ? 2.081 15.122 77.715 1.00 32.36 14 ASP D O 1
ATOM 8930 N N . SER D 1 15 ? 0.740 16.873 77.258 1.00 30.16 15 SER D N 1
ATOM 8931 C CA . SER D 1 15 ? 0.165 16.954 78.608 1.00 29.26 15 SER D CA 1
ATOM 8932 C C . SER D 1 15 ? -1.320 16.569 78.744 1.00 24.82 15 SER D C 1
ATOM 8933 O O . SER D 1 15 ? -1.672 15.894 79.699 1.00 23.97 15 SER D O 1
ATOM 8936 N N . VAL D 1 16 ? -2.183 17.010 77.826 1.00 23.93 16 VAL D N 1
ATOM 8937 C CA . VAL D 1 16 ? -3.629 16.692 77.906 1.00 21.69 16 VAL D CA 1
ATOM 8938 C C . VAL D 1 16 ? -3.870 15.181 77.897 1.00 23.70 16 VAL D C 1
ATOM 8939 O O . VAL D 1 16 ? -3.238 14.441 77.140 1.00 26.35 16 VAL D O 1
ATOM 8943 N N . ARG D 1 17 ? -4.756 14.735 78.788 1.00 21.41 17 ARG D N 1
ATOM 8944 C CA . ARG D 1 17 ? -5.087 13.329 78.936 1.00 21.95 17 ARG D CA 1
ATOM 8945 C C . ARG D 1 17 ? -6.595 13.230 78.935 1.00 20.81 17 ARG D C 1
ATOM 8946 O O . ARG D 1 17 ? -7.280 14.233 79.145 1.00 19.72 17 ARG D O 1
ATOM 8954 N N . GLY D 1 18 ? -7.082 12.034 78.641 1.00 19.84 18 GLY D N 1
ATOM 8955 C CA . GLY D 1 18 ? -8.489 11.713 78.674 1.00 19.50 18 GLY D CA 1
ATOM 8956 C C . GLY D 1 18 ? -9.293 12.263 77.511 1.00 18.20 18 GLY D C 1
ATOM 8957 O O . GLY D 1 18 ? -8.775 12.969 76.645 1.00 18.70 18 GLY D O 1
ATOM 8958 N N . PHE D 1 19 ? -10.586 11.975 77.507 1.00 19.93 19 PHE D N 1
ATOM 8959 C CA . PHE D 1 19 ? -11.425 12.361 76.378 1.00 18.96 19 PHE D CA 1
ATOM 8960 C C . PHE D 1 19 ? -12.200 13.666 76.601 1.00 20.24 19 PHE D C 1
ATOM 8961 O O . PHE D 1 19 ? -12.829 14.163 75.667 1.00 18.48 19 PHE D O 1
ATOM 8969 N N . SER D 1 20 ? -12.136 14.250 77.799 1.00 21.21 20 SER D N 1
ATOM 8970 C CA . SER D 1 20 ? -12.955 15.438 78.085 1.00 22.79 20 SER D CA 1
ATOM 8971 C C . SER D 1 20 ? -12.741 16.613 77.085 1.00 21.45 20 SER D C 1
ATOM 8972 O O . SER D 1 20 ? -13.659 17.383 76.840 1.00 22.70 20 SER D O 1
ATOM 8975 N N . TYR D 1 21 ? -11.554 16.737 76.483 1.00 19.32 21 TYR D N 1
ATOM 8976 C CA . TYR D 1 21 ? -11.301 17.808 75.491 1.00 18.68 21 TYR D CA 1
ATOM 8977 C C . TYR D 1 21 ? -12.238 17.652 74.267 1.00 18.87 21 TYR D C 1
ATOM 8978 O O . TYR D 1 21 ? -12.673 18.614 73.604 1.00 14.62 21 TYR D O 1
ATOM 8987 N N . LEU D 1 22 ? -12.608 16.421 73.982 1.00 16.73 22 LEU D N 1
ATOM 8988 C CA . LEU D 1 22 ? -13.496 16.169 72.844 1.00 19.57 22 LEU D CA 1
ATOM 8989 C C . LEU D 1 22 ? -14.883 16.814 72.992 1.00 20.07 22 LEU D C 1
ATOM 8990 O O . LEU D 1 22 ? -15.670 16.817 72.025 1.00 21.94 22 LEU D O 1
ATOM 8995 N N . GLU D 1 23 ? -15.192 17.364 74.170 1.00 20.61 23 GLU D N 1
ATOM 8996 C CA . GLU D 1 23 ? -16.462 18.054 74.346 1.00 21.50 23 GLU D CA 1
ATOM 8997 C C . GLU D 1 23 ? -16.262 19.365 73.669 1.00 18.61 23 GLU D C 1
ATOM 8998 O O . GLU D 1 23 ? -17.114 19.816 72.970 1.00 19.43 23 GLU D O 1
ATOM 9004 N N . ASN D 1 24 ? -15.064 19.933 73.823 1.00 17.49 24 ASN D N 1
ATOM 9005 C CA . ASN D 1 24 ? -14.738 21.181 73.151 1.00 18.86 24 ASN D CA 1
ATOM 9006 C C . ASN D 1 24 ? -14.735 21.049 71.633 1.00 15.27 24 ASN D C 1
ATOM 9007 O O . ASN D 1 24 ? -15.215 21.945 70.927 1.00 14.79 24 ASN D O 1
ATOM 9012 N N . ALA D 1 25 ? -14.147 19.954 71.130 1.00 14.25 25 ALA D N 1
ATOM 9013 C CA . ALA D 1 25 ? -14.119 19.642 69.716 1.00 14.64 25 ALA D CA 1
ATOM 9014 C C . ALA D 1 25 ? -15.501 19.596 69.081 1.00 13.92 25 ALA D C 1
ATOM 9015 O O . ALA D 1 25 ? -15.672 20.116 67.987 1.00 15.32 25 ALA D O 1
ATOM 9017 N N . ARG D 1 26 ? -16.451 18.939 69.770 1.00 16.75 26 ARG D N 1
ATOM 9018 C CA . ARG D 1 26 ? -17.803 18.773 69.247 1.00 18.18 26 ARG D CA 1
ATOM 9019 C C . ARG D 1 26 ? -18.523 20.119 69.258 1.00 17.80 26 ARG D C 1
ATOM 9020 O O . ARG D 1 26 ? -19.224 20.473 68.273 1.00 16.84 26 ARG D O 1
ATOM 9028 N N . GLU D 1 27 ? -18.361 20.882 70.341 1.00 17.82 27 GLU D N 1
ATOM 9029 C CA . GLU D 1 27 ? -19.056 22.179 70.409 1.00 20.92 27 GLU D CA 1
ATOM 9030 C C . GLU D 1 27 ? -18.586 23.145 69.323 1.00 20.54 27 GLU D C 1
ATOM 9031 O O . GLU D 1 27 ? -19.418 23.792 68.657 1.00 22.16 27 GLU D O 1
ATOM 9037 N N . VAL D 1 28 ? -17.258 23.236 69.153 1.00 18.69 28 VAL D N 1
ATOM 9038 C CA . VAL D 1 28 ? -16.633 24.059 68.145 1.00 18.42 28 VAL D CA 1
ATOM 9039 C C . VAL D 1 28 ? -17.117 23.633 66.752 1.00 17.22 28 VAL D C 1
ATOM 9040 O O . VAL D 1 28 ? -17.610 24.450 65.991 1.00 16.52 28 VAL D O 1
ATOM 9044 N N . LEU D 1 29 ? -17.040 22.333 66.451 1.00 15.58 29 LEU D N 1
ATOM 9045 C CA . LEU D 1 29 ? -17.563 21.809 65.193 1.00 17.46 29 LEU D CA 1
ATOM 9046 C C . LEU D 1 29 ? -19.040 22.103 64.973 1.00 18.05 29 LEU D C 1
ATOM 9047 O O . LEU D 1 29 ? -19.402 22.505 63.863 1.00 17.13 29 LEU D O 1
ATOM 9052 N N . ARG D 1 30 ? -19.857 21.920 66.017 1.00 21.42 30 ARG D N 1
ATOM 9053 C CA . ARG D 1 30 ? -21.321 22.179 65.954 1.00 20.71 30 ARG D CA 1
ATOM 9054 C C . ARG D 1 30 ? -21.656 23.654 65.719 1.00 19.63 30 ARG D C 1
ATOM 9055 O O . ARG D 1 30 ? -22.281 24.006 64.715 1.00 17.83 30 ARG D O 1
ATOM 9063 N N . SER D 1 31 ? -21.274 24.508 66.658 1.00 18.91 31 SER D N 1
ATOM 9064 C CA . SER D 1 31 ? -21.410 25.958 66.453 1.00 21.15 31 SER D CA 1
ATOM 9065 C C . SER D 1 31 ? -20.594 26.557 65.263 1.00 21.33 31 SER D C 1
ATOM 9066 O O . SER D 1 31 ? -20.788 27.723 64.908 1.00 20.43 31 SER D O 1
ATOM 9069 N N . GLY D 1 32 ? -19.687 25.795 64.640 1.00 19.46 32 GLY D N 1
ATOM 9070 C CA . GLY D 1 32 ? -18.806 26.334 63.636 1.00 20.40 32 GLY D CA 1
ATOM 9071 C C . GLY D 1 32 ? -17.867 27.446 64.093 1.00 21.94 32 GLY D C 1
ATOM 9072 O O . GLY D 1 32 ? -17.269 28.093 63.242 1.00 22.74 32 GLY D O 1
ATOM 9073 N N . GLU D 1 33 ? -17.746 27.670 65.411 1.00 24.47 33 GLU D N 1
ATOM 9074 C CA . GLU D 1 33 ? -16.949 28.785 65.945 1.00 26.05 33 GLU D CA 1
ATOM 9075 C C . GLU D 1 33 ? -16.226 28.487 67.255 1.00 25.78 33 GLU D C 1
ATOM 9076 O O . GLU D 1 33 ? -16.696 27.711 68.093 1.00 24.15 33 GLU D O 1
ATOM 9082 N N . ALA D 1 34 ? -15.087 29.158 67.420 1.00 25.12 34 ALA D N 1
ATOM 9083 C CA . ALA D 1 34 ? -14.288 29.083 68.633 1.00 25.67 34 ALA D CA 1
ATOM 9084 C C . ALA D 1 34 ? -14.058 30.480 69.199 1.00 26.99 34 ALA D C 1
ATOM 9085 O O . ALA D 1 34 ? -14.014 31.458 68.462 1.00 25.66 34 ALA D O 1
ATOM 9087 N N . ARG D 1 35 ? -13.887 30.534 70.515 1.00 31.75 35 ARG D N 1
ATOM 9088 C CA . ARG D 1 35 ? -13.644 31.766 71.262 1.00 38.76 35 ARG D CA 1
ATOM 9089 C C . ARG D 1 35 ? -12.681 31.407 72.389 1.00 42.00 35 ARG D C 1
ATOM 9090 O O . ARG D 1 35 ? -12.734 30.289 72.910 1.00 45.30 35 ARG D O 1
ATOM 9098 N N . CYS D 1 36 ? -11.809 32.338 72.760 1.00 46.16 36 CYS D N 1
ATOM 9099 C CA . CYS D 1 36 ? -10.919 32.146 73.906 1.00 48.89 36 CYS D CA 1
ATOM 9100 C C . CYS D 1 36 ? -11.169 33.230 74.944 1.00 50.42 36 CYS D C 1
ATOM 9101 O O . CYS D 1 36 ? -11.023 34.419 74.665 1.00 51.05 36 CYS D O 1
ATOM 9104 N N . LEU D 1 37 ? -11.570 32.789 76.134 1.00 54.78 37 LEU D N 1
ATOM 9105 C CA . LEU D 1 37 ? -11.806 33.660 77.271 1.00 57.17 37 LEU D CA 1
ATOM 9106 C C . LEU D 1 37 ? -10.488 33.717 78.050 1.00 57.19 37 LEU D C 1
ATOM 9107 O O . LEU D 1 37 ? -10.182 32.832 78.853 1.00 59.30 37 LEU D O 1
ATOM 9112 N N . GLY D 1 38 ? -9.693 34.746 77.766 1.00 56.95 38 GLY D N 1
ATOM 9113 C CA . GLY D 1 38 ? -8.368 34.896 78.361 1.00 54.66 38 GLY D CA 1
ATOM 9114 C C . GLY D 1 38 ? -7.313 34.019 77.708 1.00 52.33 38 GLY D C 1
ATOM 9115 O O . GLY D 1 38 ? -7.507 33.508 76.602 1.00 52.67 38 GLY D O 1
ATOM 9116 N N . ASN D 1 39 ? -6.209 33.829 78.430 1.00 48.24 39 ASN D N 1
ATOM 9117 C CA . ASN D 1 39 ? -4.983 33.221 77.907 1.00 46.03 39 ASN D CA 1
ATOM 9118 C C . ASN D 1 39 ? -5.222 31.786 77.396 1.00 41.84 39 ASN D C 1
ATOM 9119 O O . ASN D 1 39 ? -5.692 30.944 78.159 1.00 39.97 39 ASN D O 1
ATOM 9124 N N . PRO D 1 40 ? -4.922 31.511 76.104 1.00 39.73 40 PRO D N 1
ATOM 9125 C CA . PRO D 1 40 ? -5.144 30.153 75.558 1.00 37.37 40 PRO D CA 1
ATOM 9126 C C . PRO D 1 40 ? -4.358 29.013 76.231 1.00 35.62 40 PRO D C 1
ATOM 9127 O O . PRO D 1 40 ? -4.831 27.879 76.243 1.00 28.63 40 PRO D O 1
ATOM 9131 N N . ARG D 1 41 ? -3.192 29.306 76.803 1.00 35.31 41 ARG D N 1
ATOM 9132 C CA . ARG D 1 41 ? -2.394 28.275 77.486 1.00 36.61 41 ARG D CA 1
ATOM 9133 C C . ARG D 1 41 ? -3.035 27.769 78.780 1.00 35.69 41 ARG D C 1
ATOM 9134 O O . ARG D 1 41 ? -2.794 26.632 79.181 1.00 37.92 41 ARG D O 1
ATOM 9142 N N . SER D 1 42 ? -3.864 28.600 79.414 1.00 34.03 42 SER D N 1
ATOM 9143 C CA . SER D 1 42 ? -4.672 28.162 80.557 1.00 33.68 42 SER D CA 1
ATOM 9144 C C . SER D 1 42 ? -5.964 27.447 80.136 1.00 31.34 42 SER D C 1
ATOM 9145 O O . SER D 1 42 ? -6.820 27.192 80.977 1.00 33.87 42 SER D O 1
ATOM 9148 N N . GLU D 1 43 ? -6.110 27.140 78.841 1.00 30.16 43 GLU D N 1
ATOM 9149 C CA . GLU D 1 43 ? -7.203 26.318 78.338 1.00 28.39 43 GLU D CA 1
ATOM 9150 C C . GLU D 1 43 ? -6.625 25.213 77.449 1.00 24.46 43 GLU D C 1
ATOM 9151 O O . GLU D 1 43 ? -7.009 25.082 76.293 1.00 19.19 43 GLU D O 1
ATOM 9157 N N . PRO D 1 44 ? -5.716 24.385 77.996 1.00 21.97 44 PRO D N 1
ATOM 9158 C CA . PRO D 1 44 ? -4.989 23.481 77.096 1.00 20.90 44 PRO D CA 1
ATOM 9159 C C . PRO D 1 44 ? -5.880 22.506 76.332 1.00 20.30 44 PRO D C 1
ATOM 9160 O O . PRO D 1 44 ? -5.520 22.132 75.199 1.00 17.65 44 PRO D O 1
ATOM 9164 N N . GLU D 1 45 ? -7.002 22.102 76.955 1.00 20.43 45 GLU D N 1
ATOM 9165 C CA . GLU D 1 45 ? -7.983 21.172 76.352 1.00 21.45 45 GLU D CA 1
ATOM 9166 C C . GLU D 1 45 ? -8.664 21.795 75.136 1.00 19.93 45 GLU D C 1
ATOM 9167 O O . GLU D 1 45 ? -8.842 21.162 74.087 1.00 20.42 45 GLU D O 1
ATOM 9173 N N . TYR D 1 46 ? -9.049 23.054 75.293 1.00 18.18 46 TYR D N 1
ATOM 9174 C CA . TYR D 1 46 ? -9.583 23.812 74.203 1.00 17.81 46 TYR D CA 1
ATOM 9175 C C . TYR D 1 46 ? -8.604 23.828 73.042 1.00 16.10 46 TYR D C 1
ATOM 9176 O O . TYR D 1 46 ? -8.976 23.599 71.905 1.00 16.28 46 TYR D O 1
ATOM 9185 N N . VAL D 1 47 ? -7.329 24.073 73.337 1.00 17.83 47 VAL D N 1
ATOM 9186 C CA . VAL D 1 47 ? -6.313 24.101 72.291 1.00 19.40 47 VAL D CA 1
ATOM 9187 C C . VAL D 1 47 ? -6.174 22.763 71.532 1.00 19.15 47 VAL D C 1
ATOM 9188 O O . VAL D 1 47 ? -6.061 22.753 70.282 1.00 21.18 47 VAL D O 1
ATOM 9192 N N . LYS D 1 48 ? -6.181 21.660 72.279 1.00 18.75 48 LYS D N 1
ATOM 9193 C CA . LYS D 1 48 ? -6.069 20.318 71.698 1.00 18.20 48 LYS D CA 1
ATOM 9194 C C . LYS D 1 48 ? -7.302 20.040 70.845 1.00 16.51 48 LYS D C 1
ATOM 9195 O O . LYS D 1 48 ? -7.211 19.514 69.742 1.00 13.74 48 LYS D O 1
ATOM 9201 N N . ALA D 1 49 ? -8.475 20.358 71.366 1.00 17.48 49 ALA D N 1
ATOM 9202 C CA . ALA D 1 49 ? -9.677 20.233 70.542 1.00 18.12 49 ALA D CA 1
ATOM 9203 C C . ALA D 1 49 ? -9.585 20.986 69.201 1.00 18.16 49 ALA D C 1
ATOM 9204 O O . ALA D 1 49 ? -9.993 20.463 68.142 1.00 18.97 49 ALA D O 1
ATOM 9206 N N . LEU D 1 50 ? -9.042 22.201 69.210 1.00 18.34 50 LEU D N 1
ATOM 9207 C CA . LEU D 1 50 ? -8.783 22.880 67.957 1.00 18.60 50 LEU D CA 1
ATOM 9208 C C . LEU D 1 50 ? -7.757 22.150 67.068 1.00 16.51 50 LEU D C 1
ATOM 9209 O O . LEU D 1 50 ? -7.966 22.116 65.889 1.00 15.33 50 LEU D O 1
ATOM 9214 N N . TYR D 1 51 ? -6.673 21.588 67.628 1.00 19.80 51 TYR D N 1
ATOM 9215 C CA . TYR D 1 51 ? -5.685 20.819 66.805 1.00 19.48 51 TYR D CA 1
ATOM 9216 C C . TYR D 1 51 ? -6.271 19.536 66.221 1.00 20.37 51 TYR D C 1
ATOM 9217 O O . TYR D 1 51 ? -6.013 19.168 65.069 1.00 18.56 51 TYR D O 1
ATOM 9226 N N . VAL D 1 52 ? -7.058 18.849 67.028 1.00 19.35 52 VAL D N 1
ATOM 9227 C CA . VAL D 1 52 ? -7.647 17.588 66.619 1.00 18.35 52 VAL D CA 1
ATOM 9228 C C . VAL D 1 52 ? -8.655 17.779 65.452 1.00 17.51 52 VAL D C 1
ATOM 9229 O O . VAL D 1 52 ? -8.672 16.993 64.515 1.00 16.56 52 VAL D O 1
ATOM 9233 N N . ILE D 1 53 ? -9.468 18.835 65.444 1.00 15.56 53 ILE D N 1
ATOM 9234 C CA . ILE D 1 53 ? -10.368 19.053 64.284 1.00 16.34 53 ILE D CA 1
ATOM 9235 C C . ILE D 1 53 ? -9.629 19.652 63.058 1.00 15.32 53 ILE D C 1
ATOM 9236 O O . ILE D 1 53 ? -10.220 19.896 61.975 1.00 15.50 53 ILE D O 1
ATOM 9241 N N . GLY D 1 54 ? -8.330 19.885 63.223 1.00 15.02 54 GLY D N 1
ATOM 9242 C CA . GLY D 1 54 ? -7.519 20.457 62.170 1.00 15.10 54 GLY D CA 1
ATOM 9243 C C . GLY D 1 54 ? -7.392 21.958 61.966 1.00 15.54 54 GLY D C 1
ATOM 9244 O O . GLY D 1 54 ? -7.048 22.357 60.876 1.00 13.62 54 GLY D O 1
ATOM 9245 N N . ALA D 1 55 ? -7.601 22.779 62.999 1.00 17.51 55 ALA D N 1
ATOM 9246 C CA . ALA D 1 55 ? -7.207 24.183 62.912 1.00 17.83 55 ALA D CA 1
ATOM 9247 C C . ALA D 1 55 ? -5.685 24.280 62.841 1.00 19.07 55 ALA D C 1
ATOM 9248 O O . ALA D 1 55 ? -4.984 23.502 63.500 1.00 21.64 55 ALA D O 1
ATOM 9250 N N . SER D 1 56 ? -5.204 25.253 62.072 1.00 20.26 56 SER D N 1
ATOM 9251 C CA . SER D 1 56 ? -3.788 25.679 62.125 1.00 21.23 56 SER D CA 1
ATOM 9252 C C . SER D 1 56 ? -3.576 26.944 62.987 1.00 21.84 56 SER D C 1
ATOM 9253 O O . SER D 1 56 ? -2.448 27.311 63.265 1.00 22.10 56 SER D O 1
ATOM 9256 N N . ARG D 1 57 ? -4.655 27.617 63.391 1.00 21.84 57 ARG D N 1
ATOM 9257 C CA . ARG D 1 57 ? -4.566 28.842 64.210 1.00 23.40 57 ARG D CA 1
ATOM 9258 C C . ARG D 1 57 ? -5.593 28.773 65.319 1.00 21.99 57 ARG D C 1
ATOM 9259 O O . ARG D 1 57 ? -6.599 28.110 65.159 1.00 20.60 57 ARG D O 1
ATOM 9267 N N . ILE D 1 58 ? -5.380 29.515 66.403 1.00 19.96 58 ILE D N 1
ATOM 9268 C CA . ILE D 1 58 ? -6.325 29.517 67.517 1.00 21.35 58 ILE D CA 1
ATOM 9269 C C . ILE D 1 58 ? -6.732 30.942 67.890 1.00 21.30 58 ILE D C 1
ATOM 9270 O O . ILE D 1 58 ? -5.959 31.862 67.722 1.00 20.80 58 ILE D O 1
ATOM 9275 N N . PRO D 1 59 ? -7.954 31.127 68.407 1.00 20.87 59 PRO D N 1
ATOM 9276 C CA . PRO D 1 59 ? -8.243 32.450 68.971 1.00 23.16 59 PRO D CA 1
ATOM 9277 C C . PRO D 1 59 ? -7.267 32.823 70.105 1.00 26.75 59 PRO D C 1
ATOM 9278 O O . PRO D 1 59 ? -6.783 31.941 70.805 1.00 26.78 59 PRO D O 1
ATOM 9282 N N . VAL D 1 60 ? -6.945 34.109 70.225 1.00 32.51 60 VAL D N 1
ATOM 9283 C CA . VAL D 1 60 ? -6.280 34.653 71.419 1.00 37.18 60 VAL D CA 1
ATOM 9284 C C . VAL D 1 60 ? -7.334 35.095 72.439 1.00 41.46 60 VAL D C 1
ATOM 9285 O O . VAL D 1 60 ? -8.537 35.030 72.167 1.00 42.60 60 VAL D O 1
ATOM 9289 N N . GLY D 1 61 ? -6.886 35.572 73.600 1.00 44.97 61 GLY D N 1
ATOM 9290 C CA . GLY D 1 61 ? -7.783 35.898 74.710 1.00 46.79 61 GLY D CA 1
ATOM 9291 C C . GLY D 1 61 ? -8.553 37.209 74.675 1.00 48.40 61 GLY D C 1
ATOM 9292 O O . GLY D 1 61 ? -8.809 37.787 75.733 1.00 50.89 61 GLY D O 1
ATOM 9293 N N . ASP D 1 62 ? -8.937 37.671 73.484 1.00 49.53 62 ASP D N 1
ATOM 9294 C CA . ASP D 1 62 ? -9.802 38.856 73.334 1.00 50.21 62 ASP D CA 1
ATOM 9295 C C . ASP D 1 62 ? -11.310 38.534 73.386 1.00 50.54 62 ASP D C 1
ATOM 9296 O O . ASP D 1 62 ? -12.130 39.450 73.448 1.00 51.76 62 ASP D O 1
ATOM 9301 N N . GLY D 1 63 ? -11.665 37.246 73.339 1.00 49.97 63 GLY D N 1
ATOM 9302 C CA . GLY D 1 63 ? -13.064 36.807 73.416 1.00 49.39 63 GLY D CA 1
ATOM 9303 C C . GLY D 1 63 ? -13.859 36.869 72.118 1.00 48.41 63 GLY D C 1
ATOM 9304 O O . GLY D 1 63 ? -15.065 36.594 72.122 1.00 49.15 63 GLY D O 1
ATOM 9305 N N . CYS D 1 64 ? -13.196 37.209 71.011 1.00 46.68 64 CYS D N 1
ATOM 9306 C CA . CYS D 1 64 ? -13.849 37.332 69.706 1.00 45.92 64 CYS D CA 1
ATOM 9307 C C . CYS D 1 64 ? -13.934 35.975 69.028 1.00 41.68 64 CYS D C 1
ATOM 9308 O O . CYS D 1 64 ? -12.976 35.203 69.063 1.00 39.30 64 CYS D O 1
ATOM 9311 N N . SER D 1 65 ? -15.074 35.705 68.398 1.00 39.82 65 SER D N 1
ATOM 9312 C CA . SER D 1 65 ? -15.317 34.426 67.732 1.00 38.06 65 SER D CA 1
ATOM 9313 C C . SER D 1 65 ? -14.602 34.359 66.386 1.00 35.18 65 SER D C 1
ATOM 9314 O O . SER D 1 65 ? -14.406 35.384 65.722 1.00 34.71 65 SER D O 1
ATOM 9317 N N . HIS D 1 66 ? -14.214 33.146 66.001 1.00 30.12 66 HIS D N 1
ATOM 9318 C CA . HIS D 1 66 ? -13.570 32.890 64.725 1.00 29.48 66 HIS D CA 1
ATOM 9319 C C . HIS D 1 66 ? -14.117 31.607 64.136 1.00 25.69 66 HIS D C 1
ATOM 9320 O O . HIS D 1 66 ? -14.109 30.558 64.787 1.00 22.75 66 HIS D O 1
ATOM 9327 N N . THR D 1 67 ? -14.581 31.695 62.896 1.00 24.35 67 THR D N 1
ATOM 9328 C CA . THR D 1 67 ? -15.120 30.532 62.196 1.00 23.72 67 THR D CA 1
ATOM 9329 C C . THR D 1 67 ? -14.060 29.490 61.925 1.00 23.60 67 THR D C 1
ATOM 9330 O O . THR D 1 67 ? -12.848 29.791 61.907 1.00 21.63 67 THR D O 1
ATOM 9334 N N . LEU D 1 68 ? -14.543 28.287 61.634 1.00 22.40 68 LEU D N 1
ATOM 9335 C CA . LEU D 1 68 ? -13.689 27.154 61.293 1.00 22.98 68 LEU D CA 1
ATOM 9336 C C . LEU D 1 68 ? -12.764 27.491 60.117 1.00 21.00 68 LEU D C 1
ATOM 9337 O O . LEU D 1 68 ? -11.632 27.037 60.093 1.00 21.94 68 LEU D O 1
ATOM 9342 N N . GLU D 1 69 ? -13.220 28.292 59.151 1.00 21.91 69 GLU D N 1
ATOM 9343 C CA . GLU D 1 69 ? -12.335 28.744 58.057 1.00 24.03 69 GLU D CA 1
ATOM 9344 C C . GLU D 1 69 ? -11.176 29.681 58.4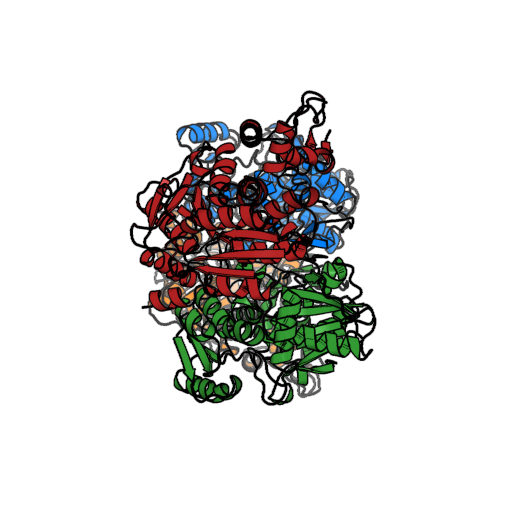85 1.00 21.84 69 GLU D C 1
ATOM 9345 O O . GLU D 1 69 ? -10.039 29.550 57.998 1.00 19.30 69 GLU D O 1
ATOM 9351 N N . GLU D 1 70 ? -11.471 30.629 59.374 1.00 22.97 70 GLU D N 1
ATOM 9352 C CA . GLU D 1 70 ? -10.463 31.539 59.907 1.00 24.65 70 GLU D CA 1
ATOM 9353 C C . GLU D 1 70 ? -9.453 30.733 60.712 1.00 23.43 70 GLU D C 1
ATOM 9354 O O . GLU D 1 70 ? -8.235 30.945 60.598 1.00 25.44 70 GLU D O 1
ATOM 9360 N N . LEU D 1 71 ? -9.953 29.752 61.458 1.00 21.97 71 LEU D N 1
ATOM 9361 C CA . LEU D 1 71 ? -9.085 28.866 62.235 1.00 21.58 71 LEU D CA 1
ATOM 9362 C C . LEU D 1 71 ? -8.149 27.984 61.378 1.00 18.78 71 LEU D C 1
ATOM 9363 O O . LEU D 1 71 ? -7.212 27.391 61.921 1.00 20.93 71 LEU D O 1
ATOM 9368 N N . GLY D 1 72 ? -8.373 27.916 60.066 1.00 18.15 72 GLY D N 1
ATOM 9369 C CA . GLY D 1 72 ? -7.546 27.129 59.148 1.00 17.63 72 GLY D CA 1
ATOM 9370 C C . GLY D 1 72 ? -8.001 25.702 58.842 1.00 18.99 72 GLY D C 1
ATOM 9371 O O . GLY D 1 72 ? -7.313 24.997 58.116 1.00 18.18 72 GLY D O 1
ATOM 9372 N N . VAL D 1 73 ? -9.166 25.285 59.331 1.00 20.27 73 VAL D N 1
ATOM 9373 C CA . VAL D 1 73 ? -9.712 23.923 59.082 1.00 20.48 73 VAL D CA 1
ATOM 9374 C C . VAL D 1 73 ? -9.901 23.560 57.584 1.00 21.34 73 VAL D C 1
ATOM 9375 O O . VAL D 1 73 ? -9.693 22.408 57.162 1.00 22.77 73 VAL D O 1
ATOM 9379 N N . PHE D 1 74 ? -10.297 24.543 56.792 1.00 22.39 74 PHE D N 1
ATOM 9380 C CA . PHE D 1 74 ? -10.564 24.342 55.368 1.00 23.78 74 PHE D CA 1
ATOM 9381 C C . PHE D 1 74 ? -9.300 24.582 54.532 1.00 25.26 74 PHE D C 1
ATOM 9382 O O . PHE D 1 74 ? -9.334 24.459 53.310 1.00 26.45 74 PHE D O 1
ATOM 9390 N N . ASP D 1 75 ? -8.171 24.839 55.199 1.00 26.08 75 ASP D N 1
ATOM 9391 C CA . ASP D 1 75 ? -6.899 25.185 54.547 1.00 30.34 75 ASP D CA 1
ATOM 9392 C C . ASP D 1 75 ? -6.151 23.960 53.982 1.00 32.59 75 ASP D C 1
ATOM 9393 O O . ASP D 1 75 ? -4.948 24.043 53.710 1.00 36.25 75 ASP D O 1
ATOM 9398 N N . ILE D 1 76 ? -6.852 22.842 53.798 1.00 31.36 76 ILE D N 1
ATOM 9399 C CA . ILE D 1 76 ? -6.231 21.554 53.492 1.00 35.30 76 ILE D CA 1
ATOM 9400 C C . ILE D 1 76 ? -6.357 21.348 51.985 1.00 35.53 76 ILE D C 1
ATOM 9401 O O . ILE D 1 76 ? -7.277 20.689 51.496 1.00 36.36 76 ILE D O 1
ATOM 9406 N N . SER D 1 77 ? -5.430 21.980 51.271 1.00 36.38 77 SER D N 1
ATOM 9407 C CA . SER D 1 77 ? -5.394 21.993 49.812 1.00 35.33 77 SER D CA 1
ATOM 9408 C C . SER D 1 77 ? -4.119 21.320 49.351 1.00 34.55 77 SER D C 1
ATOM 9409 O O . SER D 1 77 ? -3.040 21.579 49.887 1.00 33.95 77 SER D O 1
ATOM 9412 N N . VAL D 1 78 ? -4.238 20.462 48.344 1.00 32.21 78 VAL D N 1
ATOM 9413 C CA . VAL D 1 78 ? -3.072 19.796 47.783 1.00 31.75 78 VAL D CA 1
ATOM 9414 C C . VAL D 1 78 ? -2.286 20.898 47.034 1.00 29.40 78 VAL D C 1
ATOM 9415 O O . VAL D 1 78 ? -2.920 21.761 46.417 1.00 31.46 78 VAL D O 1
ATOM 9419 N N . PRO D 1 79 ? -0.928 20.933 47.143 1.00 27.71 79 PRO D N 1
ATOM 9420 C CA . PRO D 1 79 ? -0.214 21.963 46.364 1.00 26.32 79 PRO D CA 1
ATOM 9421 C C . PRO D 1 79 ? -0.411 21.749 44.860 1.00 23.02 79 PRO D C 1
ATOM 9422 O O . PRO D 1 79 ? -0.251 20.632 44.376 1.00 20.06 79 PRO D O 1
ATOM 9426 N N . GLY D 1 80 ? -0.787 22.806 44.142 1.00 22.70 80 GLY D N 1
ATOM 9427 C CA . GLY D 1 80 ? -1.184 22.691 42.741 1.00 21.32 80 GLY D CA 1
ATOM 9428 C C . GLY D 1 80 ? -0.218 21.986 41.798 1.00 22.14 80 GLY D C 1
ATOM 9429 O O . GLY D 1 80 ? -0.645 21.341 40.850 1.00 23.55 80 GLY D O 1
ATOM 9430 N N . GLU D 1 81 ? 1.083 22.132 42.036 1.00 20.81 81 GLU D N 1
ATOM 9431 C CA . GLU D 1 81 ? 2.094 21.465 41.211 1.00 22.35 81 GLU D CA 1
ATOM 9432 C C . GLU D 1 81 ? 2.500 20.092 41.748 1.00 19.62 81 GLU D C 1
ATOM 9433 O O . GLU D 1 81 ? 3.248 19.386 41.095 1.00 15.94 81 GLU D O 1
ATOM 9439 N N . MET D 1 82 ? 2.047 19.714 42.940 1.00 17.51 82 MET D N 1
ATOM 9440 C CA . MET D 1 82 ? 2.442 18.406 43.516 1.00 18.26 82 MET D CA 1
ATOM 9441 C C . MET D 1 82 ? 3.969 18.167 43.680 1.00 18.90 82 MET D C 1
ATOM 9442 O O . MET D 1 82 ? 4.470 17.087 43.344 1.00 17.69 82 MET D O 1
ATOM 9447 N N . VAL D 1 83 ? 4.686 19.164 44.211 1.00 17.39 83 VAL D N 1
ATOM 9448 C CA . VAL D 1 83 ? 6.146 19.072 44.494 1.00 18.85 83 VAL D CA 1
ATOM 9449 C C . VAL D 1 83 ? 6.372 19.023 46.011 1.00 18.06 83 VAL D C 1
ATOM 9450 O O . VAL D 1 83 ? 5.959 19.929 46.736 1.00 17.78 83 VAL D O 1
ATOM 9454 N N . PHE D 1 84 ? 7.021 17.964 46.485 1.00 18.25 84 PHE D N 1
ATOM 9455 C CA . PHE D 1 84 ? 7.196 17.730 47.912 1.00 18.89 84 PHE D CA 1
ATOM 9456 C C . PHE D 1 84 ? 8.678 17.533 48.217 1.00 19.70 84 PHE D C 1
ATOM 9457 O O . PHE D 1 84 ? 9.305 16.603 47.691 1.00 19.77 84 PHE D O 1
ATOM 9465 N N . PRO D 1 85 ? 9.254 18.424 49.048 1.00 22.41 85 PRO D N 1
ATOM 9466 C CA . PRO D 1 85 ? 10.697 18.392 49.313 1.00 22.62 85 PRO D CA 1
ATOM 9467 C C . PRO D 1 85 ? 11.215 17.230 50.164 1.00 21.66 85 PRO D C 1
ATOM 9468 O O . PRO D 1 85 ? 12.419 17.154 50.382 1.00 25.13 85 PRO D O 1
ATOM 9472 N N . SER D 1 86 ? 10.334 16.360 50.660 1.00 19.17 86 SER D N 1
ATOM 9473 C CA . SER D 1 86 ? 10.719 15.246 51.540 1.00 17.61 86 SER D CA 1
ATOM 9474 C C . SER D 1 86 ? 9.559 14.286 51.582 1.00 19.39 86 SER D C 1
ATOM 9475 O O . SER D 1 86 ? 8.455 14.719 51.456 1.00 15.63 86 SER D O 1
ATOM 9478 N N . PRO D 1 87 ? 9.820 12.998 51.805 1.00 19.91 87 PRO D N 1
ATOM 9479 C CA . PRO D 1 87 ? 8.759 12.005 51.950 1.00 19.89 87 PRO D CA 1
ATOM 9480 C C . PRO D 1 87 ? 7.747 12.255 53.071 1.00 18.22 87 PRO D C 1
ATOM 9481 O O . PRO D 1 87 ? 6.543 11.933 52.917 1.00 19.85 87 PRO D O 1
ATOM 9485 N N . LEU D 1 88 ? 8.197 12.814 54.193 1.00 16.77 88 LEU D N 1
ATOM 9486 C CA . LEU D 1 88 ? 7.281 13.132 55.294 1.00 17.92 88 LEU D CA 1
ATOM 9487 C C . LEU D 1 88 ? 6.478 14.368 54.914 1.00 16.23 88 LEU D C 1
ATOM 9488 O O . LEU D 1 88 ? 5.312 14.495 55.305 1.00 15.50 88 LEU D O 1
ATOM 9493 N N . ASP D 1 89 ? 7.088 15.248 54.112 1.00 18.76 89 ASP D N 1
ATOM 9494 C CA . ASP D 1 89 ? 6.384 16.448 53.656 1.00 18.26 89 ASP D CA 1
ATOM 9495 C C . ASP D 1 89 ? 5.265 16.021 52.740 1.00 17.44 89 ASP D C 1
ATOM 9496 O O . ASP D 1 89 ? 4.266 16.697 52.694 1.00 14.42 89 ASP D O 1
ATOM 9501 N N . PHE D 1 90 ? 5.459 14.895 52.043 1.00 14.80 90 PHE D N 1
ATOM 9502 C CA . PHE D 1 90 ? 4.547 14.418 50.996 1.00 14.47 90 PHE D CA 1
ATOM 9503 C C . PHE D 1 90 ? 3.308 13.764 51.646 1.00 14.35 90 PHE D C 1
ATOM 9504 O O . PHE D 1 90 ? 2.106 14.037 51.252 1.00 13.56 90 PHE D O 1
ATOM 9512 N N . PHE D 1 91 ? 3.597 12.912 52.630 1.00 16.39 91 PHE D N 1
ATOM 9513 C CA . PHE D 1 91 ? 2.555 12.351 53.461 1.00 15.59 91 PHE D CA 1
ATOM 9514 C C . PHE D 1 91 ? 1.734 13.497 54.040 1.00 17.80 91 PHE D C 1
ATOM 9515 O O . PHE D 1 91 ? 0.516 13.443 54.014 1.00 15.78 91 PHE D O 1
ATOM 9523 N N . GLU D 1 92 ? 2.398 14.516 54.568 1.00 20.29 92 GLU D N 1
ATOM 9524 C CA . GLU D 1 92 ? 1.669 15.619 55.225 1.00 23.16 92 GLU D CA 1
ATOM 9525 C C . GLU D 1 92 ? 0.800 16.460 54.280 1.00 23.14 92 GLU D C 1
ATOM 9526 O O . GLU D 1 92 ? -0.399 16.577 54.537 1.00 24.21 92 GLU D O 1
ATOM 9532 N N . ARG D 1 93 ? 1.388 16.991 53.200 1.00 23.14 93 ARG D N 1
ATOM 9533 C CA . ARG D 1 93 ? 0.721 17.952 52.297 1.00 22.02 93 ARG D CA 1
ATOM 9534 C C . ARG D 1 93 ? 0.036 17.359 51.051 1.00 19.93 93 ARG D C 1
ATOM 9535 O O . ARG D 1 93 ? -0.745 18.057 50.399 1.00 16.70 93 ARG D O 1
ATOM 9543 N N . GLY D 1 94 ? 0.370 16.120 50.655 1.00 16.59 94 GLY D N 1
ATOM 9544 C CA . GLY D 1 94 ? -0.333 15.454 49.555 1.00 18.02 94 GLY D CA 1
ATOM 9545 C C . GLY D 1 94 ? -1.700 14.980 50.047 1.00 17.71 94 GLY D C 1
ATOM 9546 O O . GLY D 1 94 ? -2.000 13.795 50.067 1.00 19.17 94 GLY D O 1
ATOM 9547 N N . LYS D 1 95 ? -2.546 15.913 50.449 1.00 18.20 95 LYS D N 1
ATOM 9548 C CA . LYS D 1 95 ? -3.804 15.556 51.090 1.00 16.67 95 LYS D CA 1
ATOM 9549 C C . LYS D 1 95 ? -4.761 16.685 50.738 1.00 15.22 95 LYS D C 1
ATOM 9550 O O . LYS D 1 95 ? -4.316 17.749 50.430 1.00 14.01 95 LYS D O 1
ATOM 9556 N N . PRO D 1 96 ? -6.073 16.462 50.689 1.00 13.59 96 PRO D N 1
ATOM 9557 C CA . PRO D 1 96 ? -6.736 15.243 51.046 1.00 13.87 96 PRO D CA 1
ATOM 9558 C C . PRO D 1 96 ? -6.548 14.094 50.090 1.00 13.17 96 PRO D C 1
ATOM 9559 O O . PRO D 1 96 ? -6.191 14.267 48.949 1.00 12.84 96 PRO D O 1
ATOM 9563 N N . THR D 1 97 ? -6.901 12.900 50.553 1.00 14.60 97 THR D N 1
ATOM 9564 C CA . THR D 1 97 ? -6.898 11.784 49.639 1.00 14.50 97 THR D CA 1
ATOM 9565 C C . THR D 1 97 ? -8.118 11.905 48.734 1.00 14.08 97 THR D C 1
ATOM 9566 O O . THR D 1 97 ? -9.130 12.436 49.163 1.00 16.94 97 THR D O 1
ATOM 9570 N N . PRO D 1 98 ? -8.030 11.413 47.490 1.00 14.18 98 PRO D N 1
ATOM 9571 C CA . PRO D 1 98 ? -9.154 11.542 46.559 1.00 13.98 98 PRO D CA 1
ATOM 9572 C C . PRO D 1 98 ? -10.510 11.106 47.061 1.00 13.65 98 PRO D C 1
ATOM 9573 O O . PRO D 1 98 ? -10.640 10.037 47.631 1.00 11.90 98 PRO D O 1
ATOM 9577 N N . LEU D 1 99 ? -11.495 11.938 46.780 1.00 13.69 99 LEU D N 1
ATOM 9578 C CA . LEU D 1 99 ? -12.904 11.599 46.912 1.00 14.30 99 LEU D CA 1
ATOM 9579 C C . LEU D 1 99 ? -13.469 11.542 45.485 1.00 14.58 99 LEU D C 1
ATOM 9580 O O . LEU D 1 99 ? -13.643 12.551 44.860 1.00 14.99 99 LEU D O 1
ATOM 9585 N N . VAL D 1 100 ? -13.747 10.337 44.984 1.00 15.90 100 VAL D N 1
ATOM 9586 C CA . VAL D 1 100 ? -14.260 10.131 43.633 1.00 15.77 100 VAL D CA 1
ATOM 9587 C C . VAL D 1 100 ? -15.720 9.621 43.592 1.00 17.17 100 VAL D C 1
ATOM 9588 O O . VAL D 1 100 ? -15.995 8.523 44.086 1.00 15.55 100 VAL D O 1
ATOM 9592 N N . ARG D 1 101 ? -16.645 10.401 43.015 1.00 19.15 101 ARG D N 1
ATOM 9593 C CA . ARG D 1 101 ? -18.017 9.900 42.687 1.00 22.75 101 ARG D CA 1
ATOM 9594 C C . ARG D 1 101 ? -18.036 8.559 41.898 1.00 22.06 101 ARG D C 1
ATOM 9595 O O . ARG D 1 101 ? -17.355 8.411 40.871 1.00 25.90 101 ARG D O 1
ATOM 9603 N N . SER D 1 102 ? -18.832 7.595 42.369 1.00 19.96 102 SER D N 1
ATOM 9604 C CA . SER D 1 102 ? -18.871 6.271 41.749 1.00 23.97 102 SER D CA 1
ATOM 9605 C C . SER D 1 102 ? -19.991 6.271 40.713 1.00 25.95 102 SER D C 1
ATOM 9606 O O . SER D 1 102 ? -20.977 7.001 40.845 1.00 31.11 102 SER D O 1
ATOM 9609 N N . ARG D 1 103 ? -19.818 5.480 39.663 1.00 27.86 103 ARG D N 1
ATOM 9610 C CA . ARG D 1 103 ? -20.881 5.245 38.699 1.00 30.59 103 ARG D CA 1
ATOM 9611 C C . ARG D 1 103 ? -21.786 4.092 39.159 1.00 29.93 103 ARG D C 1
ATOM 9612 O O . ARG D 1 103 ? -22.734 3.746 38.459 1.00 28.58 103 ARG D O 1
ATOM 9620 N N . LEU D 1 104 ? -21.507 3.510 40.332 1.00 29.11 104 LEU D N 1
ATOM 9621 C CA . LEU D 1 104 ? -22.306 2.400 40.853 1.00 30.01 104 LEU D CA 1
ATOM 9622 C C . LEU D 1 104 ? -23.687 2.902 41.283 1.00 30.55 104 LEU D C 1
ATOM 9623 O O . LEU D 1 104 ? -23.796 3.772 42.141 1.00 28.30 104 LEU D O 1
ATOM 9628 N N . GLN D 1 105 ? -24.733 2.366 40.664 1.00 31.95 105 GLN D N 1
ATOM 9629 C CA . GLN D 1 105 ? -26.102 2.728 41.029 1.00 36.31 105 GLN D CA 1
ATOM 9630 C C . GLN D 1 105 ? -26.514 1.939 42.266 1.00 36.61 105 GLN D C 1
ATOM 9631 O O . GLN D 1 105 ? -26.327 0.721 42.316 1.00 38.81 105 GLN D O 1
ATOM 9637 N N . LEU D 1 106 ? -27.036 2.652 43.267 1.00 36.37 106 LEU D N 1
ATOM 9638 C CA . LEU D 1 106 ? -27.613 2.066 44.478 1.00 37.50 106 LEU D CA 1
ATOM 9639 C C . LEU D 1 106 ? -29.061 2.546 44.578 1.00 36.72 106 LEU D C 1
ATOM 9640 O O . LEU D 1 106 ? -29.376 3.641 44.110 1.00 35.11 106 LEU D O 1
ATOM 9645 N N . PRO D 1 107 ? -29.940 1.741 45.202 1.00 37.32 107 PRO D N 1
ATOM 9646 C CA . PRO D 1 107 ? -31.363 2.070 45.220 1.00 35.40 107 PRO D CA 1
ATOM 9647 C C . PRO D 1 107 ? -31.719 3.194 46.194 1.00 32.68 107 PRO D C 1
ATOM 9648 O O . PRO D 1 107 ? -31.004 3.418 47.178 1.00 34.65 107 PRO D O 1
ATOM 9652 N N . ASN D 1 108 ? -32.814 3.895 45.900 1.00 29.43 108 ASN D N 1
ATOM 9653 C CA . ASN D 1 108 ? -33.387 4.911 46.799 1.00 27.31 108 ASN D CA 1
ATOM 9654 C C . ASN D 1 108 ? -32.487 6.123 47.028 1.00 23.66 108 ASN D C 1
ATOM 9655 O O . ASN D 1 108 ? -32.363 6.619 48.163 1.00 19.84 108 ASN D O 1
ATOM 9660 N N . GLY D 1 109 ? -31.867 6.571 45.935 1.00 25.91 109 GLY D N 1
ATOM 9661 C CA . GLY D 1 109 ? -31.154 7.828 45.872 1.00 25.73 109 GLY D CA 1
ATOM 9662 C C . GLY D 1 109 ? -29.900 7.928 46.725 1.00 26.62 109 GLY D C 1
ATOM 9663 O O . GLY D 1 109 ? -29.433 9.019 47.007 1.00 30.31 109 GLY D O 1
ATOM 9664 N N . VAL D 1 110 ? -29.339 6.796 47.131 1.00 26.74 110 VAL D N 1
ATOM 9665 C CA . VAL D 1 110 ? -28.109 6.818 47.912 1.00 26.19 110 VAL D CA 1
ATOM 9666 C C . VAL D 1 110 ? -26.964 6.955 46.892 1.00 25.79 110 VAL D C 1
ATOM 9667 O O . VAL D 1 110 ? -26.689 6.011 46.154 1.00 29.43 110 VAL D O 1
ATOM 9671 N N . ARG D 1 111 ? -26.324 8.130 46.837 1.00 26.66 111 ARG D N 1
ATOM 9672 C CA . ARG D 1 111 ? -25.232 8.412 45.870 1.00 23.91 111 ARG D CA 1
ATOM 9673 C C . ARG D 1 111 ? -23.849 8.169 46.475 1.00 20.71 111 ARG D C 1
ATOM 9674 O O . ARG D 1 111 ? -23.569 8.650 47.546 1.00 15.65 111 ARG D O 1
ATOM 9682 N N . VAL D 1 112 ? -23.005 7.399 45.780 1.00 19.88 112 VAL D N 1
ATOM 9683 C CA . VAL D 1 112 ? -21.771 6.872 46.369 1.00 18.33 112 VAL D CA 1
ATOM 9684 C C . VAL D 1 112 ? -20.543 7.665 45.929 1.00 15.86 112 VAL D C 1
ATOM 9685 O O . VAL D 1 112 ? -20.377 7.945 44.743 1.00 17.82 112 VAL D O 1
ATOM 9689 N N . TRP D 1 113 ? -19.668 7.947 46.892 1.00 16.00 113 TRP D N 1
ATOM 9690 C CA . TRP D 1 113 ? -18.400 8.621 46.628 1.00 14.97 113 TRP D CA 1
ATOM 9691 C C . TRP D 1 113 ? -17.364 7.790 47.394 1.00 12.00 113 TRP D C 1
ATOM 9692 O O . TRP D 1 113 ? -17.603 7.471 48.575 1.00 10.49 113 TRP D O 1
ATOM 9703 N N . LEU D 1 114 ? -16.212 7.573 46.746 1.00 13.50 114 LEU D N 1
ATOM 9704 C CA . LEU D 1 114 ? -15.197 6.628 47.212 1.00 13.27 114 LEU D CA 1
ATOM 9705 C C . LEU D 1 114 ? -13.978 7.431 47.636 1.00 11.03 114 LEU D C 1
ATOM 9706 O O . LEU D 1 114 ? -13.333 7.991 46.807 1.00 10.42 114 LEU D O 1
ATOM 9711 N N . LYS D 1 115 ? -13.780 7.494 48.935 1.00 10.90 115 LYS D N 1
ATOM 9712 C CA . LYS D 1 115 ? -12.533 8.089 49.502 1.00 12.26 115 LYS D CA 1
ATOM 9713 C C . LYS D 1 115 ? -11.440 7.047 49.436 1.00 14.30 115 LYS D C 1
ATOM 9714 O O . LYS D 1 115 ? -11.568 5.995 50.077 1.00 14.06 115 LYS D O 1
ATOM 9720 N N . LEU D 1 116 ? -10.348 7.363 48.716 1.00 14.64 116 LEU D N 1
ATOM 9721 C CA . LEU D 1 116 ? -9.369 6.354 48.272 1.00 15.44 116 LEU D CA 1
ATOM 9722 C C . LEU D 1 116 ? -8.098 6.445 49.099 1.00 13.28 116 LEU D C 1
ATOM 9723 O O . LEU D 1 116 ? -7.190 7.168 48.738 1.00 15.54 116 LEU D O 1
ATOM 9728 N N . GLU D 1 117 ? -8.042 5.682 50.185 1.00 15.00 117 GLU D N 1
ATOM 9729 C CA . GLU D 1 117 ? -6.932 5.705 51.153 1.00 13.83 117 GLU D CA 1
ATOM 9730 C C . GLU D 1 117 ? -5.607 5.066 50.763 1.00 13.70 117 GLU D C 1
ATOM 9731 O O . GLU D 1 117 ? -4.677 5.256 51.520 1.00 12.98 117 GLU D O 1
ATOM 9737 N N . TRP D 1 118 ? -5.561 4.292 49.671 1.00 14.57 118 TRP D N 1
ATOM 9738 C CA . TRP D 1 118 ? -4.291 3.822 49.101 1.00 13.51 118 TRP D CA 1
ATOM 9739 C C . TRP D 1 118 ? -3.429 4.931 48.555 1.00 13.04 118 TRP D C 1
ATOM 9740 O O . TRP D 1 118 ? -2.254 4.716 48.293 1.00 13.89 118 TRP D O 1
ATOM 9751 N N . TYR D 1 119 ? -3.965 6.153 48.453 1.00 12.61 119 TYR D N 1
ATOM 9752 C CA . TYR D 1 119 ? -3.146 7.273 48.042 1.00 13.17 119 TYR D CA 1
ATOM 9753 C C . TYR D 1 119 ? -2.208 7.778 49.149 1.00 13.29 119 TYR D C 1
ATOM 9754 O O . TYR D 1 119 ? -1.586 8.787 48.934 1.00 14.49 119 TYR D O 1
ATOM 9763 N N . ASN D 1 120 ? -2.098 7.060 50.277 1.00 15.40 120 ASN D N 1
ATOM 9764 C CA . ASN D 1 120 ? -1.113 7.321 51.331 1.00 16.24 120 ASN D CA 1
ATOM 9765 C C . ASN D 1 120 ? 0.177 6.645 50.868 1.00 16.25 120 ASN D C 1
ATOM 9766 O O . ASN D 1 120 ? 0.098 5.613 50.239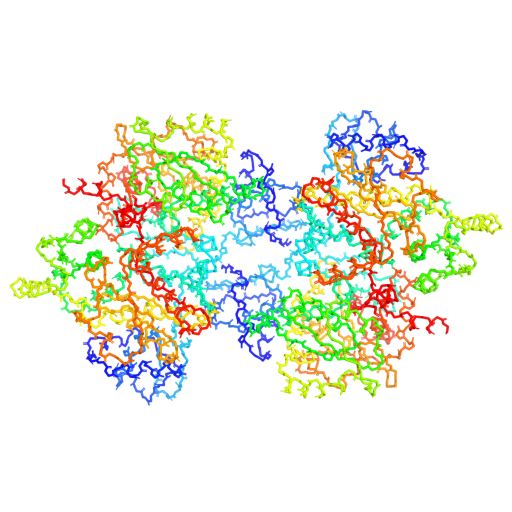 1.00 17.41 120 ASN D O 1
ATOM 9771 N N . PRO D 1 121 ? 1.344 7.275 51.105 1.00 13.75 121 PRO D N 1
ATOM 9772 C CA . PRO D 1 121 ? 2.502 6.952 50.271 1.00 14.07 121 PRO D CA 1
ATOM 9773 C C . PRO D 1 121 ? 3.310 5.701 50.713 1.00 15.35 121 PRO D C 1
ATOM 9774 O O . PRO D 1 121 ? 3.969 5.082 49.881 1.00 18.07 121 PRO D O 1
ATOM 9778 N N . PHE D 1 122 ? 3.203 5.313 51.974 1.00 16.08 122 PHE D N 1
ATOM 9779 C CA . PHE D 1 122 ? 4.077 4.308 52.561 1.00 17.19 122 PHE D CA 1
ATOM 9780 C C . PHE D 1 122 ? 3.412 2.969 52.437 1.00 17.45 122 PHE D C 1
ATOM 9781 O O . PHE D 1 122 ? 3.863 2.150 51.639 1.00 19.91 122 PHE D O 1
ATOM 9789 N N . SER D 1 123 ? 2.300 2.770 53.146 1.00 16.72 123 SER D N 1
ATOM 9790 C CA . SER D 1 123 ? 1.613 1.463 53.129 1.00 14.64 123 SER D CA 1
ATOM 9791 C C . SER D 1 123 ? 0.536 1.285 52.030 1.00 14.00 123 SER D C 1
ATOM 9792 O O . SER D 1 123 ? -0.062 0.248 51.944 1.00 14.35 123 SER D O 1
ATOM 9795 N N . LEU D 1 124 ? 0.204 2.332 51.293 1.00 11.20 124 LEU D N 1
ATOM 9796 C CA . LEU D 1 124 ? -0.807 2.273 50.245 1.00 13.05 124 LEU D CA 1
ATOM 9797 C C . LEU D 1 124 ? -2.105 1.946 50.912 1.00 12.30 124 LEU D C 1
ATOM 9798 O O . LEU D 1 124 ? -2.926 1.071 50.442 1.00 15.21 124 LEU D O 1
ATOM 9803 N N . SER D 1 125 ? -2.274 2.589 52.056 1.00 12.71 125 SER D N 1
ATOM 9804 C CA . SER D 1 125 ? -3.447 2.334 52.892 1.00 12.25 125 SER D CA 1
ATOM 9805 C C . SER D 1 125 ? -3.806 3.446 53.857 1.00 13.07 125 SER D C 1
ATOM 9806 O O . SER D 1 125 ? -3.012 4.325 54.190 1.00 12.64 125 SER D O 1
ATOM 9809 N N . VAL D 1 126 ? -4.995 3.318 54.402 1.00 14.11 126 VAL D N 1
ATOM 9810 C CA . VAL D 1 126 ? -5.410 4.192 55.502 1.00 14.34 126 VAL D CA 1
ATOM 9811 C C . VAL D 1 126 ? -4.442 4.285 56.729 1.00 13.56 126 VAL D C 1
ATOM 9812 O O . VAL D 1 126 ? -4.421 5.277 57.412 1.00 13.57 126 VAL D O 1
ATOM 9816 N N . ALA D 1 127 ? -3.613 3.263 56.971 1.00 13.53 127 ALA D N 1
ATOM 9817 C CA . ALA D 1 127 ? -2.945 3.056 58.218 1.00 13.54 127 ALA D CA 1
ATOM 9818 C C . ALA D 1 127 ? -1.631 3.823 58.315 1.00 12.65 127 ALA D C 1
ATOM 9819 O O . ALA D 1 127 ? -1.046 3.819 59.367 1.00 13.34 127 ALA D O 1
ATOM 9821 N N . ASP D 1 128 ? -1.167 4.418 57.216 1.00 13.22 128 ASP D N 1
ATOM 9822 C CA . ASP D 1 128 ? -0.191 5.524 57.330 1.00 13.22 128 ASP D CA 1
ATOM 9823 C C . ASP D 1 128 ? -0.584 6.615 58.337 1.00 13.28 128 ASP D C 1
ATOM 9824 O O . ASP D 1 128 ? 0.277 7.181 59.027 1.00 12.76 128 ASP D O 1
ATOM 9829 N N . ARG D 1 129 ? -1.851 7.049 58.345 1.00 12.15 129 ARG D N 1
ATOM 9830 C CA . ARG D 1 129 ? -2.148 8.252 59.151 1.00 13.95 129 ARG D CA 1
ATOM 9831 C C . ARG D 1 129 ? -1.835 8.055 60.648 1.00 13.64 129 ARG D C 1
ATOM 9832 O O . ARG D 1 129 ? -1.000 8.811 61.214 1.00 13.35 129 ARG D O 1
ATOM 9840 N N . PRO D 1 130 ? -2.426 7.017 61.310 1.00 12.59 130 PRO D N 1
ATOM 9841 C CA . PRO D 1 130 ? -2.058 6.693 62.714 1.00 12.66 130 PRO D CA 1
ATOM 9842 C C . PRO D 1 130 ? -0.529 6.472 62.956 1.00 14.10 130 PRO D C 1
ATOM 9843 O O . PRO D 1 130 ? -0.018 6.986 63.963 1.00 12.84 130 PRO D O 1
ATOM 9847 N N . ALA D 1 131 ? 0.169 5.772 62.041 1.00 16.26 131 ALA D N 1
ATOM 9848 C CA . ALA D 1 131 ? 1.616 5.529 62.165 1.00 16.18 131 ALA D CA 1
ATOM 9849 C C . ALA D 1 131 ? 2.351 6.837 62.259 1.00 15.16 131 ALA D C 1
ATOM 9850 O O . ALA D 1 131 ? 2.960 7.088 63.255 1.00 18.42 131 ALA D O 1
ATOM 9852 N N . VAL D 1 132 ? 2.196 7.695 61.259 1.00 16.16 132 VAL D N 1
ATOM 9853 C CA . VAL D 1 132 ? 2.830 9.003 61.326 1.00 14.74 132 VAL D CA 1
ATOM 9854 C C . VAL D 1 132 ? 2.491 9.721 62.662 1.00 12.96 132 VAL D C 1
ATOM 9855 O O . VAL D 1 132 ? 3.401 10.341 63.310 1.00 13.65 132 VAL D O 1
ATOM 9859 N N . GLU D 1 133 ? 1.214 9.727 63.084 1.00 12.93 133 GLU D N 1
ATOM 9860 C CA . GLU D 1 133 ? 0.865 10.507 64.303 1.00 14.24 133 GLU D CA 1
ATOM 9861 C C . GLU D 1 133 ? 1.453 9.856 65.557 1.00 14.34 133 GLU D C 1
ATOM 9862 O O . GLU D 1 133 ? 1.919 10.535 66.465 1.00 16.71 133 GLU D O 1
ATOM 9868 N N . ILE D 1 134 ? 1.398 8.522 65.615 1.00 12.73 134 ILE D N 1
ATOM 9869 C CA . ILE D 1 134 ? 1.879 7.831 66.747 1.00 13.00 134 ILE D CA 1
ATOM 9870 C C . ILE D 1 134 ? 3.368 8.057 66.904 1.00 12.67 134 ILE D C 1
ATOM 9871 O O . ILE D 1 134 ? 3.793 8.357 67.995 1.00 11.51 134 ILE D O 1
ATOM 9876 N N . ILE D 1 135 ? 4.100 7.864 65.813 1.00 13.21 135 ILE D N 1
ATOM 9877 C CA . ILE D 1 135 ? 5.554 8.013 65.819 1.00 14.62 135 ILE D CA 1
ATOM 9878 C C . ILE D 1 135 ? 5.888 9.465 66.157 1.00 13.26 135 ILE D C 1
ATOM 9879 O O . ILE D 1 135 ? 6.653 9.738 67.087 1.00 14.12 135 ILE D O 1
ATOM 9884 N N . SER D 1 136 ? 5.240 10.392 65.480 1.00 18.75 136 SER D N 1
ATOM 9885 C CA . SER D 1 136 ? 5.480 11.794 65.749 1.00 18.69 136 SER D CA 1
ATOM 9886 C C . SER D 1 136 ? 5.290 12.169 67.234 1.00 19.99 136 SER D C 1
ATOM 9887 O O . SER D 1 136 ? 6.086 12.899 67.811 1.00 18.11 136 SER D O 1
ATOM 9890 N N . ARG D 1 137 ? 4.242 11.647 67.852 1.00 18.10 137 ARG D N 1
ATOM 9891 C CA . ARG D 1 137 ? 3.951 11.920 69.259 1.00 20.38 137 ARG D CA 1
ATOM 9892 C C . ARG D 1 137 ? 5.029 11.326 70.192 1.00 20.42 137 ARG D C 1
ATOM 9893 O O . ARG D 1 137 ? 5.400 11.921 71.190 1.00 21.52 137 ARG D O 1
ATOM 9901 N N . LEU D 1 138 ? 5.554 10.169 69.801 1.00 18.83 138 LEU D N 1
ATOM 9902 C CA . LEU D 1 138 ? 6.609 9.472 70.518 1.00 21.64 138 LEU D CA 1
ATOM 9903 C C . LEU D 1 138 ? 7.994 10.166 70.374 1.00 19.67 138 LEU D C 1
ATOM 9904 O O . LEU D 1 138 ? 8.851 10.037 71.262 1.00 15.13 138 LEU D O 1
ATOM 9909 N N . SER D 1 139 ? 8.166 10.982 69.327 1.00 20.03 139 SER D N 1
ATOM 9910 C CA . SER D 1 139 ? 9.499 11.417 68.840 1.00 23.30 139 SER D CA 1
ATOM 9911 C C . SER D 1 139 ? 10.344 12.278 69.773 1.00 28.74 139 SER D C 1
ATOM 9912 O O . SER D 1 139 ? 11.580 12.264 69.670 1.00 30.95 139 SER D O 1
ATOM 9915 N N . ARG D 1 140 ? 9.689 13.032 70.652 1.00 33.77 140 ARG D N 1
ATOM 9916 C CA . ARG D 1 140 ? 10.386 13.871 71.632 1.00 38.27 140 ARG D CA 1
ATOM 9917 C C . ARG D 1 140 ? 10.602 13.173 72.986 1.00 38.07 140 ARG D C 1
ATOM 9918 O O . ARG D 1 140 ? 11.477 13.594 73.747 1.00 42.03 140 ARG D O 1
ATOM 9926 N N . ARG D 1 141 ? 9.842 12.108 73.272 1.00 36.48 141 ARG D N 1
ATOM 9927 C CA . ARG D 1 141 ? 9.989 11.344 74.530 1.00 35.03 141 ARG D CA 1
ATOM 9928 C C . ARG D 1 141 ? 10.753 10.006 74.432 1.00 29.94 141 ARG D C 1
ATOM 9929 O O . ARG D 1 141 ? 11.209 9.499 75.450 1.00 32.62 141 ARG D O 1
ATOM 9937 N N . VAL D 1 142 ? 10.878 9.425 73.238 1.00 24.37 142 VAL D N 1
ATOM 9938 C CA . VAL D 1 142 ? 11.596 8.153 73.065 1.00 20.46 142 VAL D CA 1
ATOM 9939 C C . VAL D 1 142 ? 12.882 8.441 72.277 1.00 19.82 142 VAL D C 1
ATOM 9940 O O . VAL D 1 142 ? 12.876 9.101 71.233 1.00 15.82 142 VAL D O 1
ATOM 9944 N N . GLU D 1 143 ? 13.999 7.974 72.819 1.00 20.61 143 GLU D N 1
ATOM 9945 C CA . GLU D 1 143 ? 15.293 8.235 72.211 1.00 23.63 143 GLU D CA 1
ATOM 9946 C C . GLU D 1 143 ? 15.379 7.605 70.836 1.00 22.97 143 GLU D C 1
ATOM 9947 O O . GLU D 1 143 ? 14.950 6.463 70.641 1.00 23.94 143 GLU D O 1
ATOM 9953 N N . LYS D 1 144 ? 15.999 8.325 69.902 1.00 21.40 144 LYS D N 1
ATOM 9954 C CA . LYS D 1 144 ? 16.236 7.807 68.571 1.00 22.38 144 LYS D CA 1
ATOM 9955 C C . LYS D 1 144 ? 17.053 6.522 68.655 1.00 21.43 144 LYS D C 1
ATOM 9956 O O . LYS D 1 144 ? 17.860 6.352 69.580 1.00 22.82 144 LYS D O 1
ATOM 9962 N N . GLY D 1 145 ? 16.792 5.612 67.716 1.00 19.64 145 GLY D N 1
ATOM 9963 C CA . GLY D 1 145 ? 17.403 4.280 67.702 1.00 19.90 145 GLY D CA 1
ATOM 9964 C C . GLY D 1 145 ? 16.667 3.193 68.472 1.00 20.35 145 GLY D C 1
ATOM 9965 O O . GLY D 1 145 ? 17.035 2.011 68.357 1.00 19.06 145 GLY D O 1
ATOM 9966 N N . SER D 1 146 ? 15.639 3.588 69.240 1.00 18.90 146 SER D N 1
ATOM 9967 C CA . SER D 1 146 ? 14.809 2.687 70.017 1.00 19.25 146 SER D CA 1
ATOM 9968 C C . SER D 1 146 ? 13.941 1.921 69.043 1.00 17.82 146 SER D C 1
ATOM 9969 O O . SER D 1 146 ? 13.657 2.412 67.893 1.00 15.54 146 SER D O 1
ATOM 9972 N N . LEU D 1 147 ? 13.558 0.726 69.501 1.00 21.02 147 LEU D N 1
ATOM 9973 C CA . LEU D 1 147 ? 12.728 -0.207 68.762 1.00 21.42 147 LEU D CA 1
ATOM 9974 C C . LEU D 1 147 ? 11.253 0.013 69.102 1.00 18.70 147 LEU D C 1
ATOM 9975 O O . LEU D 1 147 ? 10.878 0.026 70.279 1.00 20.79 147 LEU D O 1
ATOM 9980 N N . VAL D 1 148 ? 10.434 0.176 68.072 1.00 17.42 148 VAL D N 1
ATOM 9981 C CA . VAL D 1 148 ? 8.981 0.381 68.240 1.00 16.19 148 VAL D CA 1
ATOM 9982 C C . VAL D 1 148 ? 8.315 -0.827 67.627 1.00 14.89 148 VAL D C 1
ATOM 9983 O O . VAL D 1 148 ? 8.855 -1.467 66.727 1.00 15.20 148 VAL D O 1
ATOM 9987 N N . ALA D 1 149 ? 7.091 -1.118 68.043 1.00 15.90 149 ALA D N 1
ATOM 9988 C CA . ALA D 1 149 ? 6.575 -2.404 67.628 1.00 16.16 149 ALA D CA 1
ATOM 9989 C C . ALA D 1 149 ? 5.096 -2.483 67.825 1.00 15.51 149 ALA D C 1
ATOM 9990 O O . ALA D 1 149 ? 4.577 -1.815 68.695 1.00 17.11 149 ALA D O 1
ATOM 9992 N N . ASP D 1 150 ? 4.449 -3.326 67.037 1.00 15.17 150 ASP D N 1
ATOM 9993 C CA . ASP D 1 150 ? 3.053 -3.679 67.285 1.00 15.77 150 ASP D CA 1
ATOM 9994 C C . ASP D 1 150 ? 2.692 -4.954 66.581 1.00 14.77 150 ASP D C 1
ATOM 9995 O O . ASP D 1 150 ? 3.406 -5.461 65.696 1.00 11.97 150 ASP D O 1
ATOM 10000 N N . ALA D 1 151 ? 1.485 -5.391 66.919 1.00 16.30 151 ALA D N 1
ATOM 10001 C CA . ALA D 1 151 ? 0.748 -6.339 66.116 1.00 16.60 151 ALA D CA 1
ATOM 10002 C C . ALA D 1 151 ? -0.021 -5.603 65.006 1.00 14.71 151 ALA D C 1
ATOM 10003 O O . ALA D 1 151 ? -0.401 -4.412 65.157 1.00 14.16 151 ALA D O 1
ATOM 10005 N N . THR D 1 152 ? -0.263 -6.322 63.926 1.00 16.33 152 THR D N 1
ATOM 10006 C CA . THR D 1 152 ? -0.932 -5.804 62.719 1.00 18.32 152 THR D CA 1
ATOM 10007 C C . THR D 1 152 ? -1.521 -6.936 61.862 1.00 19.58 152 THR D C 1
ATOM 10008 O O . THR D 1 152 ? -0.936 -8.029 61.790 1.00 20.75 152 THR D O 1
ATOM 10012 N N . SER D 1 153 ? -2.641 -6.653 61.179 1.00 19.96 153 SER D N 1
ATOM 10013 C CA . SER D 1 153 ? -3.126 -7.503 60.069 1.00 20.25 153 SER D CA 1
ATOM 10014 C C . SER D 1 153 ? -2.258 -7.466 58.790 1.00 19.66 153 SER D C 1
ATOM 10015 O O . SER D 1 153 ? -2.357 -8.376 57.947 1.00 22.42 153 SER D O 1
ATOM 10018 N N . SER D 1 154 ? -1.410 -6.438 58.671 1.00 19.38 154 SER D N 1
ATOM 10019 C CA . SER D 1 154 ? -0.486 -6.197 57.526 1.00 16.70 154 SER D CA 1
ATOM 10020 C C . SER D 1 154 ? -0.190 -4.681 57.407 1.00 16.90 154 SER D C 1
ATOM 10021 O O . SER D 1 154 ? 0.924 -4.198 57.615 1.00 17.57 154 SER D O 1
ATOM 10024 N N . ASN D 1 155 ? -1.211 -3.923 57.069 1.00 15.86 155 ASN D N 1
ATOM 10025 C CA . ASN D 1 155 ? -1.004 -2.482 56.742 1.00 15.38 155 ASN D CA 1
ATOM 10026 C C . ASN D 1 155 ? -0.234 -1.572 57.756 1.00 14.86 155 ASN D C 1
ATOM 10027 O O . ASN D 1 155 ? 0.863 -1.006 57.406 1.00 12.08 155 ASN D O 1
ATOM 10032 N N . PHE D 1 156 ? -0.792 -1.415 58.953 1.00 15.31 156 PHE D N 1
ATOM 10033 C CA . PHE D 1 156 ? -0.151 -0.666 60.060 1.00 14.78 156 PHE D CA 1
ATOM 10034 C C . PHE D 1 156 ? 1.279 -1.101 60.177 1.00 15.07 156 PHE D C 1
ATOM 10035 O O . PHE D 1 156 ? 2.164 -0.288 60.228 1.00 14.19 156 PHE D O 1
ATOM 10043 N N . GLY D 1 157 ? 1.516 -2.407 60.101 1.00 15.36 157 GLY D N 1
ATOM 10044 C CA . GLY D 1 157 ? 2.880 -2.898 60.154 1.00 14.67 157 GLY D CA 1
ATOM 10045 C C . GLY D 1 157 ? 3.798 -2.312 59.103 1.00 15.60 157 GLY D C 1
ATOM 10046 O O . GLY D 1 157 ? 4.932 -1.981 59.436 1.00 17.85 157 GLY D O 1
ATOM 10047 N N . VAL D 1 158 ? 3.323 -2.224 57.857 1.00 16.33 158 VAL D N 1
ATOM 10048 C CA . VAL D 1 158 ? 4.109 -1.654 56.731 1.00 17.20 158 VAL D CA 1
ATOM 10049 C C . VAL D 1 158 ? 4.287 -0.151 56.997 1.00 16.54 158 VAL D C 1
ATOM 10050 O O . VAL D 1 158 ? 5.368 0.432 56.840 1.00 17.25 158 VAL D O 1
ATOM 10054 N N . ALA D 1 159 ? 3.195 0.478 57.389 1.00 17.67 159 ALA D N 1
ATOM 10055 C CA . ALA D 1 159 ? 3.217 1.907 57.717 1.00 17.13 159 ALA D CA 1
ATOM 10056 C C . ALA D 1 159 ? 4.209 2.199 58.826 1.00 15.64 159 ALA D C 1
ATOM 10057 O O . ALA D 1 159 ? 5.060 3.145 58.710 1.00 16.47 159 ALA D O 1
ATOM 10059 N N . LEU D 1 160 ? 4.146 1.367 59.870 1.00 14.79 160 LEU D N 1
ATOM 10060 C CA . LEU D 1 160 ? 4.990 1.558 61.066 1.00 14.00 160 LEU D CA 1
ATOM 10061 C C . LEU D 1 160 ? 6.428 1.436 60.671 1.00 14.89 160 LEU D C 1
ATOM 10062 O O . LEU D 1 160 ? 7.244 2.165 61.197 1.00 15.14 160 LEU D O 1
ATOM 10067 N N . SER D 1 161 ? 6.739 0.436 59.845 1.00 15.49 161 SER D N 1
ATOM 10068 C CA . SER D 1 161 ? 8.123 0.206 59.413 1.00 15.94 161 SER D CA 1
ATOM 10069 C C . SER D 1 161 ? 8.733 1.354 58.635 1.00 17.37 161 SER D C 1
ATOM 10070 O O . SER D 1 161 ? 9.812 1.827 58.987 1.00 18.51 161 SER D O 1
ATOM 10073 N N . ALA D 1 162 ? 8.021 1.815 57.611 1.00 17.79 162 ALA D N 1
ATOM 10074 C CA . ALA D 1 162 ? 8.422 3.009 56.856 1.00 17.82 162 ALA D CA 1
ATOM 10075 C C . ALA D 1 162 ? 8.557 4.258 57.758 1.00 18.13 162 ALA D C 1
ATOM 10076 O O . ALA D 1 162 ? 9.564 4.996 57.732 1.00 17.58 162 ALA D O 1
ATOM 10078 N N . VAL D 1 163 ? 7.529 4.487 58.560 1.00 17.87 163 VAL D N 1
ATOM 10079 C CA . VAL D 1 163 ? 7.479 5.692 59.415 1.00 19.45 163 VAL D CA 1
ATOM 10080 C C . VAL D 1 163 ? 8.644 5.710 60.428 1.00 20.97 163 VAL D C 1
ATOM 10081 O O . VAL D 1 163 ? 9.349 6.743 60.587 1.00 17.97 163 VAL D O 1
ATOM 10085 N N . ALA D 1 164 ? 8.892 4.563 61.062 1.00 21.17 164 ALA D N 1
ATOM 10086 C CA . ALA D 1 164 ? 10.001 4.433 62.009 1.00 22.56 164 ALA D CA 1
ATOM 10087 C C . ALA D 1 164 ? 11.302 4.818 61.299 1.00 22.34 164 ALA D C 1
ATOM 10088 O O . ALA D 1 164 ? 12.080 5.605 61.825 1.00 23.19 164 ALA D O 1
ATOM 10090 N N . ARG D 1 165 ? 11.471 4.334 60.072 1.00 24.80 165 ARG D N 1
ATOM 10091 C CA . ARG D 1 165 ? 12.641 4.631 59.221 1.00 26.49 165 ARG D CA 1
ATOM 10092 C C . ARG D 1 165 ? 12.825 6.123 58.910 1.00 24.46 165 ARG D C 1
ATOM 10093 O O . ARG D 1 165 ? 13.947 6.635 58.869 1.00 27.25 165 ARG D O 1
ATOM 10101 N N . LEU D 1 166 ? 11.724 6.813 58.655 1.00 22.04 166 LEU D N 1
ATOM 10102 C CA . LEU D 1 166 ? 11.765 8.268 58.500 1.00 19.66 166 LEU D CA 1
ATOM 10103 C C . LEU D 1 166 ? 12.002 9.050 59.788 1.00 20.11 166 LEU D C 1
ATOM 10104 O O . LEU D 1 166 ? 12.479 10.171 59.711 1.00 21.79 166 LEU D O 1
ATOM 10109 N N . TYR D 1 167 ? 11.667 8.497 60.955 1.00 20.22 167 TYR D N 1
ATOM 10110 C CA . TYR D 1 167 ? 11.859 9.228 62.219 1.00 21.12 167 TYR D CA 1
ATOM 10111 C C . TYR D 1 167 ? 13.124 8.861 63.004 1.00 20.93 167 TYR D C 1
ATOM 10112 O O . TYR D 1 167 ? 13.452 9.566 63.967 1.00 21.75 167 TYR D O 1
ATOM 10121 N N . GLY D 1 168 ? 13.802 7.768 62.613 1.00 21.74 168 GLY D N 1
ATOM 10122 C CA . GLY D 1 168 ? 15.001 7.252 63.295 1.00 21.31 168 GLY D CA 1
ATOM 10123 C C . GLY D 1 168 ? 14.785 6.143 64.325 1.00 18.73 168 GLY D C 1
ATOM 10124 O O . GLY D 1 168 ? 15.620 5.955 65.217 1.00 19.26 168 GLY D O 1
ATOM 10125 N N . TYR D 1 169 ? 13.663 5.419 64.231 1.00 18.16 169 TYR D N 1
ATOM 10126 C CA . TYR D 1 169 ? 13.451 4.231 65.057 1.00 15.25 169 TYR D CA 1
ATOM 10127 C C . TYR D 1 169 ? 13.712 2.922 64.267 1.00 13.55 169 TYR D C 1
ATOM 10128 O O . TYR D 1 169 ? 13.674 2.872 63.055 1.00 12.91 169 TYR D O 1
ATOM 10137 N N . ARG D 1 170 ? 14.051 1.875 65.007 1.00 14.49 170 ARG D N 1
ATOM 10138 C CA . ARG D 1 170 ? 13.967 0.515 64.487 1.00 17.12 170 ARG D CA 1
ATOM 10139 C C . ARG D 1 170 ? 12.556 -0.063 64.674 1.00 15.06 170 ARG D C 1
ATOM 10140 O O . ARG D 1 170 ? 11.861 0.279 65.631 1.00 13.15 170 ARG D O 1
ATOM 10148 N N . ALA D 1 171 ? 12.144 -0.977 63.796 1.00 14.62 171 ALA D N 1
ATOM 10149 C CA . ALA D 1 171 ? 10.779 -1.539 63.918 1.00 15.18 171 ALA D CA 1
ATOM 10150 C C . ALA D 1 171 ? 10.751 -3.061 63.984 1.00 15.43 171 ALA D C 1
ATOM 10151 O O . ALA D 1 171 ? 11.537 -3.750 63.342 1.00 17.47 171 ALA D O 1
ATOM 10153 N N . ARG D 1 172 ? 9.761 -3.563 64.695 1.00 16.94 172 ARG D N 1
ATOM 10154 C CA . ARG D 1 172 ? 9.398 -4.954 64.624 1.00 18.43 172 ARG D CA 1
ATOM 10155 C C . ARG D 1 172 ? 7.881 -5.009 64.487 1.00 18.98 172 ARG D C 1
ATOM 10156 O O . ARG D 1 172 ? 7.148 -4.203 65.086 1.00 21.47 172 ARG D O 1
ATOM 10164 N N . VAL D 1 173 ? 7.432 -5.980 63.708 1.00 20.07 173 VAL D N 1
ATOM 10165 C CA . VAL D 1 173 ? 6.021 -6.182 63.406 1.00 18.19 173 VAL D CA 1
ATOM 10166 C C . VAL D 1 173 ? 5.734 -7.656 63.615 1.00 19.08 173 VAL D C 1
ATOM 10167 O O . VAL D 1 173 ? 6.518 -8.474 63.149 1.00 15.98 173 VAL D O 1
ATOM 10171 N N . TYR D 1 174 ? 4.659 -7.932 64.367 1.00 19.62 174 TYR D N 1
ATOM 10172 C CA . TYR D 1 174 ? 4.108 -9.257 64.636 1.00 19.85 174 TYR D CA 1
ATOM 10173 C C . TYR D 1 174 ? 2.796 -9.484 63.860 1.00 20.93 174 TYR D C 1
ATOM 10174 O O . TYR D 1 174 ? 1.796 -8.773 64.065 1.00 23.44 174 TYR D O 1
ATOM 10183 N N . LEU D 1 175 ? 2.778 -10.523 63.028 1.00 22.87 175 LEU D N 1
ATOM 10184 C CA . LEU D 1 175 ? 1.592 -10.851 62.240 1.00 23.69 175 LEU D CA 1
ATOM 10185 C C . LEU D 1 175 ? 1.019 -12.244 62.580 1.00 23.97 175 LEU D C 1
ATOM 10186 O O . LEU D 1 175 ? 1.743 -13.125 63.053 1.00 26.94 175 LEU D O 1
ATOM 10191 N N . PRO D 1 176 ? -0.289 -12.444 62.348 1.00 25.18 176 PRO D N 1
ATOM 10192 C CA . PRO D 1 176 ? -0.836 -13.796 62.384 1.00 25.87 176 PRO D CA 1
ATOM 10193 C C . PRO D 1 176 ? -0.506 -14.509 61.072 1.00 25.87 176 PRO D C 1
ATOM 10194 O O . PRO D 1 176 ? -0.265 -13.854 60.054 1.00 20.25 176 PRO D O 1
ATOM 10198 N N . GLY D 1 177 ? -0.481 -15.839 61.091 1.00 28.83 177 GLY D N 1
ATOM 10199 C CA . GLY D 1 177 ? -0.225 -16.625 59.887 1.00 29.58 177 GLY D CA 1
ATOM 10200 C C . GLY D 1 177 ? -1.135 -16.297 58.707 1.00 29.69 177 GLY D C 1
ATOM 10201 O O . GLY D 1 177 ? -0.677 -16.207 57.577 1.00 30.81 177 GLY D O 1
ATOM 10202 N N . ALA D 1 178 ? -2.419 -16.070 58.968 1.00 31.79 178 ALA D N 1
ATOM 10203 C CA . ALA D 1 178 ? -3.369 -15.755 57.892 1.00 32.11 178 ALA D CA 1
ATOM 10204 C C . ALA D 1 178 ? -3.230 -14.342 57.271 1.00 32.43 178 ALA D C 1
ATOM 10205 O O . ALA D 1 178 ? -4.027 -13.990 56.394 1.00 32.72 178 ALA D O 1
ATOM 10207 N N . ALA D 1 179 ? -2.235 -13.549 57.698 1.00 30.11 179 ALA D N 1
ATOM 10208 C CA . ALA D 1 179 ? -1.949 -12.239 57.077 1.00 29.85 179 ALA D CA 1
ATOM 10209 C C . ALA D 1 179 ? -1.462 -12.360 55.634 1.00 29.00 179 ALA D C 1
ATOM 10210 O O . ALA D 1 179 ? -0.984 -13.416 55.215 1.00 25.57 179 ALA D O 1
ATOM 10212 N N . GLU D 1 180 ? -1.559 -11.250 54.900 1.00 29.94 180 GLU D N 1
ATOM 10213 C CA . GLU D 1 180 ? -1.136 -11.173 53.495 1.00 30.99 180 GLU D CA 1
ATOM 10214 C C . GLU D 1 180 ? 0.376 -11.176 53.401 1.00 31.62 180 GLU D C 1
ATOM 10215 O O . GLU D 1 180 ? 1.064 -10.665 54.287 1.00 30.53 180 GLU D O 1
ATOM 10221 N N . GLU D 1 181 ? 0.882 -11.724 52.302 1.00 31.37 181 GLU D N 1
ATOM 10222 C CA . GLU D 1 181 ? 2.322 -11.788 52.084 1.00 28.71 181 GLU D CA 1
ATOM 10223 C C . GLU D 1 181 ? 2.979 -10.412 52.080 1.00 24.99 181 GLU D C 1
ATOM 10224 O O . GLU D 1 181 ? 4.071 -10.260 52.620 1.00 24.99 181 GLU D O 1
ATOM 10230 N N . PHE D 1 182 ? 2.308 -9.416 51.510 1.00 20.91 182 PHE D N 1
ATOM 10231 C CA . PHE D 1 182 ? 2.829 -8.048 51.543 1.00 20.14 182 PHE D CA 1
ATOM 10232 C C . PHE D 1 182 ? 3.148 -7.638 52.992 1.00 17.44 182 PHE D C 1
ATOM 10233 O O . PHE D 1 182 ? 4.231 -7.158 53.252 1.00 19.07 182 PHE D O 1
ATOM 10241 N N . GLY D 1 183 ? 2.265 -7.914 53.946 1.00 17.41 183 GLY D N 1
ATOM 10242 C CA . GLY D 1 183 ? 2.509 -7.510 55.333 1.00 17.54 183 GLY D CA 1
ATOM 10243 C C . GLY D 1 183 ? 3.594 -8.289 56.079 1.00 19.71 183 GLY D C 1
ATOM 10244 O O . GLY D 1 183 ? 4.228 -7.767 57.000 1.00 20.80 183 GLY D O 1
ATOM 10245 N N . LYS D 1 184 ? 3.776 -9.554 55.703 1.00 20.94 184 LYS D N 1
ATOM 10246 C CA . LYS D 1 184 ? 4.939 -10.349 56.119 1.00 22.34 184 LYS D CA 1
ATOM 10247 C C . LYS D 1 184 ? 6.272 -9.879 55.492 1.00 21.74 184 LYS D C 1
ATOM 10248 O O . LYS D 1 184 ? 7.315 -9.882 56.159 1.00 23.13 184 LYS D O 1
ATOM 10254 N N . LEU D 1 185 ? 6.223 -9.447 54.228 1.00 21.02 185 LEU D N 1
ATOM 10255 C CA . LEU D 1 185 ? 7.408 -9.158 53.427 1.00 21.29 185 LEU D CA 1
ATOM 10256 C C . LEU D 1 185 ? 7.876 -7.717 53.420 1.00 19.73 185 LEU D C 1
ATOM 10257 O O . LEU D 1 185 ? 9.078 -7.434 53.541 1.00 19.52 185 LEU D O 1
ATOM 10262 N N . LEU D 1 186 ? 6.935 -6.803 53.211 1.00 18.02 186 LEU D N 1
ATOM 10263 C CA . LEU D 1 186 ? 7.305 -5.413 52.983 1.00 16.19 186 LEU D CA 1
ATOM 10264 C C . LEU D 1 186 ? 7.994 -4.765 54.206 1.00 16.02 186 LEU D C 1
ATOM 10265 O O . LEU D 1 186 ? 8.964 -4.035 54.005 1.00 15.29 186 LEU D O 1
ATOM 10270 N N . PRO D 1 187 ? 7.556 -5.055 55.457 1.00 16.08 187 PRO D N 1
ATOM 10271 C CA . PRO D 1 187 ? 8.391 -4.552 56.570 1.00 16.08 187 PRO D CA 1
ATOM 10272 C C . PRO D 1 187 ? 9.861 -4.994 56.412 1.00 18.01 187 PRO D C 1
ATOM 10273 O O . PRO D 1 187 ? 10.755 -4.203 56.678 1.00 18.62 187 PRO D O 1
ATOM 10277 N N . ARG D 1 188 ? 10.125 -6.234 55.991 1.00 19.97 188 ARG D N 1
ATOM 10278 C CA . ARG D 1 188 ? 11.537 -6.646 55.804 1.00 21.03 188 ARG D CA 1
ATOM 10279 C C . ARG D 1 188 ? 12.274 -5.780 54.764 1.00 22.41 188 ARG D C 1
ATOM 10280 O O . ARG D 1 188 ? 13.434 -5.409 54.971 1.00 24.77 188 ARG D O 1
ATOM 10288 N N . LEU D 1 189 ? 11.595 -5.436 53.671 1.00 23.65 189 LEU D N 1
ATOM 10289 C CA . LEU D 1 189 ? 12.133 -4.507 52.661 1.00 23.46 189 LEU D CA 1
ATOM 10290 C C . LEU D 1 189 ? 12.509 -3.170 53.304 1.00 22.06 189 LEU D C 1
ATOM 10291 O O . LEU D 1 189 ? 13.621 -2.633 53.084 1.00 20.93 189 LEU D O 1
ATOM 10296 N N . LEU D 1 190 ? 11.608 -2.697 54.161 1.00 20.53 190 LEU D N 1
ATOM 10297 C CA . LEU D 1 190 ? 11.715 -1.404 54.834 1.00 19.12 190 LEU D CA 1
ATOM 10298 C C . LEU D 1 190 ? 12.693 -1.374 56.027 1.00 17.19 190 LEU D C 1
ATOM 10299 O O . LEU D 1 190 ? 12.757 -0.365 56.706 1.00 18.91 190 LEU D O 1
ATOM 10304 N N . GLY D 1 191 ? 13.448 -2.447 56.313 1.00 16.79 191 GLY D N 1
ATOM 10305 C CA . GLY D 1 191 ? 14.371 -2.416 57.453 1.00 16.71 191 GLY D CA 1
ATOM 10306 C C . GLY D 1 191 ? 13.935 -2.999 58.788 1.00 18.83 191 GLY D C 1
ATOM 10307 O O . GLY D 1 191 ? 14.729 -3.022 59.725 1.00 18.67 191 GLY D O 1
ATOM 10308 N N . ALA D 1 192 ? 12.703 -3.497 58.872 1.00 19.44 192 ALA D N 1
ATOM 10309 C CA . ALA D 1 192 ? 12.092 -3.920 60.120 1.00 22.03 192 ALA D CA 1
ATOM 10310 C C . ALA D 1 192 ? 12.180 -5.440 60.349 1.00 21.25 192 ALA D C 1
ATOM 10311 O O . ALA D 1 192 ? 12.140 -6.248 59.394 1.00 22.53 192 ALA D O 1
ATOM 10313 N N . GLN D 1 193 ? 12.268 -5.808 61.625 1.00 20.97 193 GLN D N 1
ATOM 10314 C CA . GLN D 1 193 ? 12.119 -7.204 62.082 1.00 19.68 193 GLN D CA 1
ATOM 10315 C C . GLN D 1 193 ? 10.692 -7.654 61.855 1.00 20.38 193 GLN D C 1
ATOM 10316 O O . GLN D 1 193 ? 9.794 -6.837 61.943 1.00 19.20 193 GLN D O 1
ATOM 10322 N N . VAL D 1 194 ? 10.479 -8.942 61.553 1.00 17.17 194 VAL D N 1
ATOM 10323 C CA . VAL D 1 194 ? 9.119 -9.468 61.325 1.00 19.38 194 VAL D CA 1
ATOM 10324 C C . VAL D 1 194 ? 8.931 -10.765 62.096 1.00 19.41 194 VAL D C 1
ATOM 10325 O O . VAL D 1 194 ? 9.729 -11.685 61.908 1.00 21.09 194 VAL D O 1
ATOM 10329 N N . ILE D 1 195 ? 7.844 -10.869 62.868 1.00 18.21 195 ILE D N 1
ATOM 10330 C CA . ILE D 1 195 ? 7.519 -12.083 63.647 1.00 20.29 195 ILE D CA 1
ATOM 10331 C C . ILE D 1 195 ? 6.150 -12.605 63.215 1.00 21.13 195 ILE D C 1
ATOM 10332 O O . ILE D 1 195 ? 5.181 -11.901 63.364 1.00 16.01 195 ILE D O 1
ATOM 10337 N N . VAL D 1 196 ? 6.073 -13.846 62.720 1.00 20.77 196 VAL D N 1
ATOM 10338 C CA . VAL D 1 196 ? 4.830 -14.423 62.164 1.00 22.98 196 VAL D CA 1
ATOM 10339 C C . VAL D 1 196 ? 4.490 -15.624 63.008 1.00 26.04 196 VAL D C 1
ATOM 10340 O O . VAL D 1 196 ? 5.336 -16.509 63.169 1.00 27.33 196 VAL D O 1
ATOM 10344 N N . ASP D 1 197 ? 3.245 -15.668 63.473 1.00 27.82 197 ASP D N 1
ATOM 10345 C CA . ASP D 1 197 ? 2.746 -16.707 64.362 1.00 30.77 197 ASP D CA 1
ATOM 10346 C C . ASP D 1 197 ? 1.644 -17.481 63.634 1.00 31.70 197 ASP D C 1
ATOM 10347 O O . ASP D 1 197 ? 0.507 -16.998 63.541 1.00 31.40 197 ASP D O 1
ATOM 10352 N N . PRO D 1 198 ? 1.967 -18.689 63.130 1.00 33.85 198 PRO D N 1
ATOM 10353 C CA . PRO D 1 198 ? 0.959 -19.516 62.452 1.00 36.11 198 PRO D CA 1
ATOM 10354 C C . PRO D 1 198 ? -0.264 -19.897 63.306 1.00 37.33 198 PRO D C 1
ATOM 10355 O O . PRO D 1 198 ? -1.337 -20.123 62.748 1.00 37.58 198 PRO D O 1
ATOM 10359 N N . GLU D 1 199 ? -0.100 -19.975 64.629 1.00 40.80 199 GLU D N 1
ATOM 10360 C CA . GLU D 1 199 ? -1.197 -20.361 65.534 1.00 42.70 199 GLU D CA 1
ATOM 10361 C C . GLU D 1 199 ? -2.179 -19.230 65.871 1.00 41.83 199 GLU D C 1
ATOM 10362 O O . GLU D 1 199 ? -3.293 -19.513 66.310 1.00 41.62 199 GLU D O 1
ATOM 10368 N N . ALA D 1 200 ? -1.775 -17.971 65.673 1.00 40.20 200 ALA D N 1
ATOM 10369 C CA . ALA D 1 200 ? -2.633 -16.815 65.973 1.00 38.00 200 ALA D CA 1
ATOM 10370 C C . ALA D 1 200 ? -3.840 -16.715 65.024 1.00 36.61 200 ALA D C 1
ATOM 10371 O O . ALA D 1 200 ? -3.664 -16.428 63.836 1.00 35.90 200 ALA D O 1
ATOM 10373 N N . PRO D 1 201 ? -5.068 -16.937 65.542 1.00 33.34 201 PRO D N 1
ATOM 10374 C CA . PRO D 1 201 ? -6.243 -16.870 64.668 1.00 33.43 201 PRO D CA 1
ATOM 10375 C C . PRO D 1 201 ? -6.644 -15.443 64.269 1.00 30.75 201 PRO D C 1
ATOM 10376 O O . PRO D 1 201 ? -7.206 -15.260 63.190 1.00 32.11 201 PRO D O 1
ATOM 10380 N N . SER D 1 202 ? -6.381 -14.466 65.142 1.00 31.14 202 SER D N 1
ATOM 10381 C CA . SER D 1 202 ? -6.616 -13.042 64.871 1.00 30.86 202 SER D CA 1
ATOM 10382 C C . SER D 1 202 ? -5.359 -12.237 65.185 1.00 30.74 202 SER D C 1
ATOM 10383 O O . SER D 1 202 ? -4.398 -12.770 65.761 1.00 32.41 202 SER D O 1
ATOM 10386 N N . THR D 1 203 ? -5.363 -10.945 64.857 1.00 29.18 203 THR D N 1
ATOM 10387 C CA . THR D 1 203 ? -4.176 -10.129 65.177 1.00 28.30 203 THR D CA 1
ATOM 10388 C C . THR D 1 203 ? -4.281 -9.613 66.619 1.00 25.91 203 THR D C 1
ATOM 10389 O O . THR D 1 203 ? -3.270 -9.466 67.278 1.00 23.87 203 THR D O 1
ATOM 10393 N N . VAL D 1 204 ? -5.494 -9.424 67.143 1.00 24.30 204 VAL D N 1
ATOM 10394 C CA . VAL D 1 204 ? -5.637 -9.044 68.557 1.00 25.17 204 VAL D CA 1
ATOM 10395 C C . VAL D 1 204 ? -5.144 -10.125 69.533 1.00 26.83 204 VAL D C 1
ATOM 10396 O O . VAL D 1 204 ? -4.663 -9.803 70.627 1.00 25.77 204 VAL D O 1
ATOM 10400 N N . HIS D 1 205 ? -5.206 -11.390 69.102 1.00 27.18 205 HIS D N 1
ATOM 10401 C CA . HIS D 1 205 ? -4.676 -12.532 69.865 1.00 29.07 205 HIS D CA 1
ATOM 10402 C C . HIS D 1 205 ? -3.180 -12.401 70.144 1.00 26.08 205 HIS D C 1
ATOM 10403 O O . HIS D 1 205 ? -2.684 -12.956 71.128 1.00 27.48 205 HIS D O 1
ATOM 10410 N N . LEU D 1 206 ? -2.477 -11.682 69.273 1.00 23.79 206 LEU D N 1
ATOM 10411 C CA . LEU D 1 206 ? -1.045 -11.432 69.434 1.00 21.73 206 LEU D CA 1
ATOM 10412 C C . LEU D 1 206 ? -0.729 -10.453 70.556 1.00 22.60 206 LEU D C 1
ATOM 10413 O O . LEU D 1 206 ? 0.378 -10.462 71.058 1.00 18.96 206 LEU D O 1
ATOM 10418 N N . LEU D 1 207 ? -1.670 -9.590 70.935 1.00 23.94 207 LEU D N 1
ATOM 10419 C CA . LEU D 1 207 ? -1.329 -8.476 71.828 1.00 25.13 207 LEU D CA 1
ATOM 10420 C C . LEU D 1 207 ? -0.773 -8.878 73.205 1.00 25.32 207 LEU D C 1
ATOM 10421 O O . LEU D 1 207 ? 0.116 -8.194 73.702 1.00 23.89 207 LEU D O 1
ATOM 10426 N N . PRO D 1 208 ? -1.250 -9.997 73.806 1.00 25.52 208 PRO D N 1
ATOM 10427 C CA . PRO D 1 208 ? -0.546 -10.420 75.026 1.00 25.24 208 PRO D CA 1
ATOM 10428 C C . PRO D 1 208 ? 0.949 -10.677 74.783 1.00 24.12 208 PRO D C 1
ATOM 10429 O O . PRO D 1 208 ? 1.751 -10.173 75.557 1.00 20.87 208 PRO D O 1
ATOM 10433 N N . ARG D 1 209 ? 1.308 -11.373 73.689 1.00 23.82 209 ARG D N 1
ATOM 10434 C CA . ARG D 1 209 ? 2.721 -11.694 73.387 1.00 24.12 209 ARG D CA 1
ATOM 10435 C C . ARG D 1 209 ? 3.566 -10.418 73.207 1.00 24.02 209 ARG D C 1
ATOM 10436 O O . ARG D 1 209 ? 4.623 -10.304 73.806 1.00 21.45 209 ARG D O 1
ATOM 10444 N N . VAL D 1 210 ? 3.074 -9.455 72.425 1.00 23.00 210 VAL D N 1
ATOM 10445 C CA . VAL D 1 210 ? 3.779 -8.174 72.199 1.00 22.68 210 VAL D CA 1
ATOM 10446 C C . VAL D 1 210 ? 3.976 -7.343 73.491 1.00 21.61 210 VAL D C 1
ATOM 10447 O O . VAL D 1 210 ? 4.961 -6.581 73.609 1.00 22.44 210 VAL D O 1
ATOM 10451 N N . MET D 1 211 ? 3.040 -7.442 74.431 1.00 22.33 211 MET D N 1
ATOM 10452 C CA . MET D 1 211 ? 3.179 -6.737 75.722 1.00 22.87 211 MET D CA 1
ATOM 10453 C C . MET D 1 211 ? 4.233 -7.436 76.576 1.00 24.60 211 MET D C 1
ATOM 10454 O O . MET D 1 211 ? 5.130 -6.784 77.168 1.00 25.04 211 MET D O 1
ATOM 10459 N N . LYS D 1 212 ? 4.159 -8.767 76.588 1.00 22.97 212 LYS D N 1
ATOM 10460 C CA . LYS D 1 212 ? 5.115 -9.585 77.313 1.00 23.29 212 LYS D CA 1
ATOM 10461 C C . LYS D 1 212 ? 6.487 -9.254 76.770 1.00 20.45 212 LYS D C 1
ATOM 10462 O O . LYS D 1 212 ? 7.442 -9.058 77.514 1.00 18.66 212 LYS D O 1
ATOM 10468 N N . ASP D 1 213 ? 6.570 -9.228 75.448 1.00 19.82 213 ASP D N 1
ATOM 10469 C CA . ASP D 1 213 ? 7.847 -9.120 74.771 1.00 18.37 213 ASP D CA 1
ATOM 10470 C C . ASP D 1 213 ? 8.411 -7.744 75.042 1.00 19.05 213 ASP D C 1
ATOM 10471 O O . ASP D 1 213 ? 9.612 -7.571 75.313 1.00 20.68 213 ASP D O 1
ATOM 10476 N N . SER D 1 214 ? 7.532 -6.756 74.973 1.00 18.90 214 SER D N 1
ATOM 10477 C CA . SER D 1 214 ? 7.933 -5.382 75.215 1.00 20.89 214 SER D CA 1
ATOM 10478 C C . SER D 1 214 ? 8.516 -5.253 76.612 1.00 21.15 214 SER D C 1
ATOM 10479 O O . SER D 1 214 ? 9.615 -4.708 76.800 1.00 24.05 214 SER D O 1
ATOM 10482 N N . LYS D 1 215 ? 7.773 -5.776 77.582 1.00 19.36 215 LYS D N 1
ATOM 10483 C CA . LYS D 1 215 ? 8.220 -5.817 78.969 1.00 21.52 215 LYS D CA 1
ATOM 10484 C C . LYS D 1 215 ? 9.592 -6.422 79.128 1.00 19.84 215 LYS D C 1
ATOM 10485 O O . LYS D 1 215 ? 10.357 -5.936 79.941 1.00 19.40 215 LYS D O 1
ATOM 10491 N N . ASN D 1 216 ? 9.881 -7.506 78.400 1.00 19.57 216 ASN D N 1
ATOM 10492 C CA . ASN D 1 216 ? 11.154 -8.230 78.584 1.00 22.05 216 ASN D CA 1
ATOM 10493 C C . ASN D 1 216 ? 12.341 -7.579 77.894 1.00 24.14 216 ASN D C 1
ATOM 10494 O O . ASN D 1 216 ? 13.459 -7.615 78.417 1.00 24.09 216 ASN D O 1
ATOM 10499 N N . GLU D 1 217 ? 12.111 -7.060 76.689 1.00 26.66 217 GLU D N 1
ATOM 10500 C CA . GLU D 1 217 ? 13.186 -6.507 75.856 1.00 28.46 217 GLU D CA 1
ATOM 10501 C C . GLU D 1 217 ? 13.353 -5.005 76.061 1.00 27.87 217 GLU D C 1
ATOM 10502 O O . GLU D 1 217 ? 14.477 -4.491 76.015 1.00 32.00 217 GLU D O 1
ATOM 10508 N N . GLY D 1 218 ? 12.241 -4.315 76.304 1.00 24.36 218 GLY D N 1
ATOM 10509 C CA . GLY D 1 218 ? 12.227 -2.873 76.495 1.00 25.97 218 GLY D CA 1
ATOM 10510 C C . GLY D 1 218 ? 12.126 -2.137 75.177 1.00 23.08 218 GLY D C 1
ATOM 10511 O O . GLY D 1 218 ? 12.855 -1.178 74.954 1.00 29.32 218 GLY D O 1
ATOM 10512 N N . PHE D 1 219 ? 11.253 -2.620 74.289 1.00 21.73 219 PHE D N 1
ATOM 10513 C CA . PHE D 1 219 ? 10.807 -1.845 73.140 1.00 21.03 219 PHE D CA 1
ATOM 10514 C C . PHE D 1 219 ? 9.478 -1.158 73.468 1.00 20.66 219 PHE D C 1
ATOM 10515 O O . PHE D 1 219 ? 8.752 -1.540 74.414 1.00 23.30 219 PHE D O 1
ATOM 10523 N N . VAL D 1 220 ? 9.161 -0.144 72.676 1.00 19.60 220 VAL D N 1
ATOM 10524 C CA . VAL D 1 220 ? 7.974 0.631 72.908 1.00 18.20 220 VAL D CA 1
ATOM 10525 C C . VAL D 1 220 ? 6.887 -0.038 72.098 1.00 15.14 220 VAL D C 1
ATOM 10526 O O . VAL D 1 220 ? 6.951 -0.071 70.869 1.00 15.88 220 VAL D O 1
ATOM 10530 N N . HIS D 1 221 ? 5.877 -0.542 72.796 1.00 15.67 221 HIS D N 1
ATOM 10531 C CA . HIS D 1 221 ? 4.715 -1.059 72.139 1.00 14.85 221 HIS D CA 1
ATOM 10532 C C . HIS D 1 221 ? 3.722 0.062 71.848 1.00 16.03 221 HIS D C 1
ATOM 10533 O O . HIS D 1 221 ? 3.122 0.595 72.752 1.00 17.09 221 HIS D O 1
ATOM 10540 N N . VAL D 1 222 ? 3.618 0.425 70.567 1.00 17.64 222 VAL D N 1
ATOM 10541 C CA . VAL D 1 222 ? 2.894 1.624 70.152 1.00 18.52 222 VAL D CA 1
ATOM 10542 C C . VAL D 1 222 ? 1.372 1.397 70.148 1.00 19.81 222 VAL D C 1
ATOM 10543 O O . VAL D 1 222 ? 0.577 2.345 70.217 1.00 21.34 222 VAL D O 1
ATOM 10547 N N . ASN D 1 223 ? 0.970 0.136 70.073 1.00 16.67 223 ASN D N 1
ATOM 10548 C CA . ASN D 1 223 ? -0.412 -0.298 70.387 1.00 17.08 223 ASN D CA 1
ATOM 10549 C C . ASN D 1 223 ? -1.532 0.584 69.780 1.00 15.24 223 ASN D C 1
ATOM 10550 O O . ASN D 1 223 ? -2.165 1.419 70.463 1.00 16.67 223 ASN D O 1
ATOM 10555 N N . GLN D 1 224 ? -1.729 0.399 68.475 1.00 15.54 224 GLN D N 1
ATOM 10556 C CA . GLN D 1 224 ? -2.742 1.084 67.663 1.00 16.14 224 GLN D CA 1
ATOM 10557 C C . GLN D 1 224 ? -4.152 0.797 68.168 1.00 16.10 224 GLN D C 1
ATOM 10558 O O . GLN D 1 224 ? -5.075 1.559 67.909 1.00 17.97 224 GLN D O 1
ATOM 10564 N N . TYR D 1 225 ? -4.332 -0.323 68.842 1.00 17.39 225 TYR D N 1
ATOM 10565 C CA . TYR D 1 225 ? -5.656 -0.632 69.402 1.00 17.43 225 TYR D CA 1
ATOM 10566 C C . TYR D 1 225 ? -6.066 0.286 70.545 1.00 18.11 225 TYR D C 1
ATOM 10567 O O . TYR D 1 225 ? -7.228 0.353 70.884 1.00 16.39 225 TYR D O 1
ATOM 10576 N N . TYR D 1 226 ? -5.108 0.967 71.172 1.00 19.93 226 TYR D N 1
ATOM 10577 C CA . TYR D 1 226 ? -5.380 1.697 72.422 1.00 21.63 226 TYR D CA 1
ATOM 10578 C C . TYR D 1 226 ? -4.822 3.145 72.445 1.00 20.90 226 TYR D C 1
ATOM 10579 O O . TYR D 1 226 ? -5.240 3.972 73.277 1.00 20.37 226 TYR D O 1
ATOM 10588 N N . ASN D 1 227 ? -3.939 3.465 71.496 1.00 20.07 227 ASN D N 1
ATOM 10589 C CA . ASN D 1 227 ? -3.200 4.737 71.474 1.00 17.62 227 ASN D CA 1
ATOM 10590 C C . ASN D 1 227 ? -4.071 5.783 70.763 1.00 17.88 227 ASN D C 1
ATOM 10591 O O . ASN D 1 227 ? -4.479 5.587 69.588 1.00 16.41 227 ASN D O 1
ATOM 10596 N N . ASP D 1 228 ? -4.414 6.853 71.501 1.00 17.69 228 ASP D N 1
ATOM 10597 C CA . ASP D 1 228 ? -5.385 7.854 71.044 1.00 18.37 228 ASP D CA 1
ATOM 10598 C C . ASP D 1 228 ? -4.887 8.683 69.876 1.00 14.90 228 ASP D C 1
ATOM 10599 O O . ASP D 1 228 ? -5.686 9.151 69.071 1.00 13.72 228 ASP D O 1
ATOM 10604 N N . ALA D 1 229 ? -3.566 8.830 69.714 1.00 15.10 229 ALA D N 1
ATOM 10605 C CA . ALA D 1 229 ? -3.044 9.391 68.509 1.00 15.76 229 ALA D CA 1
ATOM 10606 C C . ALA D 1 229 ? -3.558 8.726 67.188 1.00 16.05 229 ALA D C 1
ATOM 10607 O O . ALA D 1 229 ? -3.648 9.411 66.178 1.00 17.08 229 ALA D O 1
ATOM 10609 N N . ASN D 1 230 ? -3.881 7.415 67.200 1.00 14.76 230 ASN D N 1
ATOM 10610 C CA . ASN D 1 230 ? -4.584 6.749 66.120 1.00 16.75 230 ASN D CA 1
ATOM 10611 C C . ASN D 1 230 ? -5.851 7.510 65.779 1.00 16.64 230 ASN D C 1
ATOM 10612 O O . ASN D 1 230 ? -6.041 7.880 64.618 1.00 19.89 230 ASN D O 1
ATOM 10617 N N . PHE D 1 231 ? -6.707 7.709 66.793 1.00 19.55 231 PHE D N 1
ATOM 10618 C CA . PHE D 1 231 ? -8.019 8.394 66.626 1.00 17.30 231 PHE D CA 1
ATOM 10619 C C . PHE D 1 231 ? -7.835 9.854 66.283 1.00 16.40 231 PHE D C 1
ATOM 10620 O O . PHE D 1 231 ? -8.516 10.350 65.410 1.00 14.97 231 PHE D O 1
ATOM 10628 N N . GLU D 1 232 ? -6.843 10.488 66.909 1.00 14.26 232 GLU D N 1
ATOM 10629 C CA . GLU D 1 232 ? -6.564 11.912 66.642 1.00 14.59 232 GLU D CA 1
ATOM 10630 C C . GLU D 1 232 ? -5.966 12.117 65.242 1.00 13.03 232 GLU D C 1
ATOM 10631 O O . GLU D 1 232 ? -6.146 13.175 64.593 1.00 10.07 232 GLU D O 1
ATOM 10637 N N . ALA D 1 233 ? -5.247 11.118 64.713 1.00 11.31 233 ALA D N 1
ATOM 10638 C CA . ALA D 1 233 ? -4.776 11.199 63.337 1.00 11.78 233 ALA D CA 1
ATOM 10639 C C . ALA D 1 233 ? -5.936 11.135 62.336 1.00 11.34 233 ALA D C 1
ATOM 10640 O O . ALA D 1 233 ? -5.898 11.710 61.273 1.00 14.51 233 ALA D O 1
ATOM 10642 N N . HIS D 1 234 ? -7.015 10.442 62.718 1.00 12.12 234 HIS D N 1
ATOM 10643 C CA . HIS D 1 234 ? -8.105 10.319 61.785 1.00 11.90 234 HIS D CA 1
ATOM 10644 C C . HIS D 1 234 ? -9.010 11.529 61.899 1.00 12.51 234 HIS D C 1
ATOM 10645 O O . HIS D 1 234 ? -9.554 11.977 60.883 1.00 11.02 234 HIS D O 1
ATOM 10652 N N . MET D 1 235 ? -9.138 12.028 63.121 1.00 12.31 235 MET D N 1
ATOM 10653 C CA . MET D 1 235 ? -9.914 13.258 63.358 1.00 13.79 235 MET D CA 1
ATOM 10654 C C . MET D 1 235 ? -9.323 14.327 62.459 1.00 14.04 235 MET D C 1
ATOM 10655 O O . MET D 1 235 ? -10.034 14.913 61.637 1.00 13.09 235 MET D O 1
ATOM 10660 N N . ARG D 1 236 ? -8.003 14.533 62.540 1.00 17.23 236 ARG D N 1
ATOM 10661 C CA . ARG D 1 236 ? -7.412 15.666 61.848 1.00 19.38 236 ARG D CA 1
ATOM 10662 C C . ARG D 1 236 ? -7.099 15.438 60.368 1.00 17.66 236 ARG D C 1
ATOM 10663 O O . ARG D 1 236 ? -7.165 16.385 59.591 1.00 21.43 236 ARG D O 1
ATOM 10671 N N . GLY D 1 237 ? -6.764 14.199 59.998 1.00 16.33 237 GLY D N 1
ATOM 10672 C CA . GLY D 1 237 ? -6.703 13.767 58.606 1.00 16.38 237 GLY D CA 1
ATOM 10673 C C . GLY D 1 237 ? -8.075 13.376 58.025 1.00 15.87 237 GLY D C 1
ATOM 10674 O O . GLY D 1 237 ? -8.765 14.218 57.466 1.00 16.48 237 GLY D O 1
ATOM 10675 N N . THR D 1 238 ? -8.460 12.099 58.188 1.00 14.64 238 THR D N 1
ATOM 10676 C CA . THR D 1 238 ? -9.536 11.462 57.438 1.00 16.65 238 THR D CA 1
ATOM 10677 C C . THR D 1 238 ? -10.869 12.131 57.625 1.00 14.96 238 THR D C 1
ATOM 10678 O O . THR D 1 238 ? -11.590 12.365 56.632 1.00 14.53 238 THR D O 1
ATOM 10682 N N . ALA D 1 239 ? -11.232 12.399 58.870 1.00 14.55 239 ALA D N 1
ATOM 10683 C CA . ALA D 1 239 ? -12.573 12.958 59.148 1.00 14.68 239 ALA D CA 1
ATOM 10684 C C . ALA D 1 239 ? -12.659 14.416 58.668 1.00 15.75 239 ALA D C 1
ATOM 10685 O O . ALA D 1 239 ? -13.521 14.761 57.849 1.00 17.45 239 ALA D O 1
ATOM 10687 N N . ARG D 1 240 ? -11.739 15.259 59.128 1.00 16.37 240 ARG D N 1
ATOM 10688 C CA . ARG D 1 240 ? -11.676 16.645 58.629 1.00 16.42 240 ARG D CA 1
ATOM 10689 C C . ARG D 1 240 ? -11.655 16.698 57.093 1.00 15.91 240 ARG D C 1
ATOM 10690 O O . ARG D 1 240 ? -12.236 17.571 56.452 1.00 15.98 240 ARG D O 1
ATOM 10698 N N . GLU D 1 241 ? -10.984 15.749 56.472 1.00 14.14 241 GLU D N 1
ATOM 10699 C CA . GLU D 1 241 ? -10.964 15.743 55.043 1.00 14.77 241 GLU D CA 1
ATOM 10700 C C . GLU D 1 241 ? -12.351 15.426 54.468 1.00 13.93 241 GLU D C 1
ATOM 10701 O O . GLU D 1 241 ? -12.756 16.060 53.505 1.00 15.81 241 GLU D O 1
ATOM 10707 N N . ILE D 1 242 ? -13.026 14.428 55.037 1.00 16.32 242 ILE D N 1
ATOM 10708 C CA . ILE D 1 242 ? -14.401 14.091 54.602 1.00 14.61 242 ILE D CA 1
ATOM 10709 C C . ILE D 1 242 ? -15.313 15.331 54.708 1.00 17.17 242 ILE D C 1
ATOM 10710 O O . ILE D 1 242 ? -16.053 15.666 53.753 1.00 16.81 242 ILE D O 1
ATOM 10715 N N . PHE D 1 243 ? -15.257 16.012 55.859 1.00 15.54 243 PHE D N 1
ATOM 10716 C CA . PHE D 1 243 ? -15.963 17.309 56.060 1.00 15.39 243 PHE D CA 1
ATOM 10717 C C . PHE D 1 243 ? -15.576 18.404 55.044 1.00 13.90 243 PHE D C 1
ATOM 10718 O O . PHE D 1 243 ? -16.395 18.972 54.339 1.00 14.42 243 PHE D O 1
ATOM 10726 N N . VAL D 1 244 ? -14.291 18.696 54.897 1.00 11.84 244 VAL D N 1
ATOM 10727 C CA . VAL D 1 244 ? -13.935 19.732 53.974 1.00 12.46 244 VAL D CA 1
ATOM 10728 C C . VAL D 1 244 ? -14.270 19.433 52.484 1.00 11.30 244 VAL D C 1
ATOM 10729 O O . VAL D 1 244 ? -14.664 20.294 51.738 1.00 12.26 244 VAL D O 1
ATOM 10733 N N . GLN D 1 245 ? -14.071 18.184 52.044 1.00 10.03 245 GLN D N 1
ATOM 10734 C CA . GLN D 1 245 ? -14.272 17.781 50.724 1.00 10.10 245 GLN D CA 1
ATOM 10735 C C . GLN D 1 245 ? -15.746 17.826 50.465 1.00 9.34 245 GLN D C 1
ATOM 10736 O O . GLN D 1 245 ? -16.090 18.118 49.400 1.00 11.49 245 GLN D O 1
ATOM 10742 N N . SER D 1 246 ? -16.564 17.505 51.466 1.00 12.92 246 SER D N 1
ATOM 10743 C CA . SER D 1 246 ? -18.018 17.474 51.210 1.00 12.97 246 SER D CA 1
ATOM 10744 C C . SER D 1 246 ? -18.646 18.849 51.061 1.00 14.34 246 SER D C 1
ATOM 10745 O O . SER D 1 246 ? -19.524 19.012 50.227 1.00 13.20 246 SER D O 1
ATOM 10748 N N . ARG D 1 247 ? -18.234 19.770 51.927 1.00 15.12 247 ARG D N 1
ATOM 10749 C CA . ARG D 1 247 ? -18.542 21.186 51.763 1.00 19.03 247 ARG D CA 1
ATOM 10750 C C . ARG D 1 247 ? -18.002 21.778 50.428 1.00 19.61 247 ARG D C 1
ATOM 10751 O O . ARG D 1 247 ? -18.764 22.358 49.631 1.00 19.66 247 ARG D O 1
ATOM 10759 N N . ARG D 1 248 ? -16.707 21.630 50.159 1.00 20.46 248 ARG D N 1
ATOM 10760 C CA . ARG D 1 248 ? -16.092 22.340 49.029 1.00 22.23 248 ARG D CA 1
ATOM 10761 C C . ARG D 1 248 ? -16.472 21.750 47.666 1.00 20.73 248 ARG D C 1
ATOM 10762 O O . ARG D 1 248 ? -16.727 22.484 46.702 1.00 19.67 248 ARG D O 1
ATOM 10770 N N . GLY D 1 249 ? -16.502 20.422 47.597 1.00 21.80 249 GLY D N 1
ATOM 10771 C CA . GLY D 1 249 ? -17.039 19.706 46.443 1.00 25.17 249 GLY D CA 1
ATOM 10772 C C . GLY D 1 249 ? -18.562 19.726 46.265 1.00 28.16 249 GLY D C 1
ATOM 10773 O O . GLY D 1 249 ? -19.071 19.107 45.328 1.00 31.21 249 GLY D O 1
ATOM 10774 N N . GLY D 1 250 ? -19.300 20.382 47.169 1.00 29.31 250 GLY D N 1
ATOM 10775 C CA . GLY D 1 250 ? -20.740 20.644 46.978 1.00 29.02 250 GLY D CA 1
ATOM 10776 C C . GLY D 1 250 ? -21.705 19.520 47.333 1.00 26.32 250 GLY D C 1
ATOM 10777 O O . GLY D 1 250 ? -22.918 19.634 47.103 1.00 25.79 250 GLY D O 1
ATOM 10778 N N . LEU D 1 251 ? -21.176 18.449 47.922 1.00 23.78 251 LEU D N 1
ATOM 10779 C CA . LEU D 1 251 ? -21.959 17.290 48.335 1.00 21.42 251 LEU D CA 1
ATOM 10780 C C . LEU D 1 251 ? -23.031 17.608 49.376 1.00 20.34 251 LEU D C 1
ATOM 10781 O O . LEU D 1 251 ? -22.785 18.411 50.286 1.00 23.53 251 LEU D O 1
ATOM 10786 N N . ALA D 1 252 ? -24.198 16.967 49.232 1.00 19.57 252 ALA D N 1
ATOM 10787 C CA . ALA D 1 252 ? -25.192 16.867 50.293 1.00 19.75 252 ALA D CA 1
ATOM 10788 C C . ALA D 1 252 ? -24.857 15.644 51.134 1.00 19.06 252 ALA D C 1
ATOM 10789 O O . ALA D 1 252 ? -25.456 14.600 50.957 1.00 18.29 252 ALA D O 1
ATOM 10791 N N . LEU D 1 253 ? -23.892 15.767 52.039 1.00 17.50 253 LEU D N 1
ATOM 10792 C CA . LEU D 1 253 ? -23.465 14.620 52.838 1.00 16.22 253 LEU D CA 1
ATOM 10793 C C . LEU D 1 253 ? -24.518 14.167 53.847 1.00 15.85 253 LEU D C 1
ATOM 10794 O O . LEU D 1 253 ? -24.811 14.865 54.808 1.00 15.05 253 LEU D O 1
ATOM 10799 N N . ARG D 1 254 ? -25.061 12.966 53.632 1.00 16.96 254 ARG D N 1
ATOM 10800 C CA . ARG D 1 254 ? -26.041 12.384 54.562 1.00 19.82 254 ARG D CA 1
ATOM 10801 C C . ARG D 1 254 ? -25.505 11.153 55.356 1.00 19.04 254 ARG D C 1
ATOM 10802 O O . ARG D 1 254 ? -26.112 10.703 56.322 1.00 20.45 254 ARG D O 1
ATOM 10810 N N . GLY D 1 255 ? -24.336 10.648 54.989 1.00 19.48 255 GLY D N 1
ATOM 10811 C CA . GLY D 1 255 ? -23.752 9.543 55.714 1.00 19.98 255 GLY D CA 1
ATOM 10812 C C . GLY D 1 255 ? -22.399 9.134 55.205 1.00 20.03 255 GLY D C 1
ATOM 10813 O O . GLY D 1 255 ? -21.981 9.517 54.093 1.00 21.37 255 GLY D O 1
ATOM 10814 N N . VAL D 1 256 ? -21.715 8.370 56.048 1.00 18.28 256 VAL D N 1
ATOM 10815 C CA . VAL D 1 256 ? -20.436 7.797 55.727 1.00 18.21 256 VAL D CA 1
ATOM 10816 C C . VAL D 1 256 ? -20.558 6.303 55.941 1.00 16.32 256 VAL D C 1
ATOM 10817 O O . VAL D 1 256 ? -21.392 5.830 56.738 1.00 16.39 256 VAL D O 1
ATOM 10821 N N . ALA D 1 257 ? -19.732 5.569 55.223 1.00 15.94 257 ALA D N 1
ATOM 10822 C CA . ALA D 1 257 ? -19.725 4.115 55.282 1.00 15.75 257 ALA D CA 1
ATOM 10823 C C . ALA D 1 257 ? -18.297 3.689 55.476 1.00 16.38 257 ALA D C 1
ATOM 10824 O O . ALA D 1 257 ? -17.407 4.277 54.874 1.00 18.15 257 ALA D O 1
ATOM 10826 N N . GLY D 1 258 ? -18.104 2.631 56.260 1.00 17.97 258 GLY D N 1
ATOM 10827 C CA . GLY D 1 258 ? -16.761 2.124 56.513 1.00 16.83 258 GLY D CA 1
ATOM 10828 C C . GLY D 1 258 ? -16.662 0.828 57.275 1.00 17.90 258 GLY D C 1
ATOM 10829 O O . GLY D 1 258 ? -17.655 0.194 57.626 1.00 15.76 258 GLY D O 1
ATOM 10830 N N . SER D 1 259 ? -15.428 0.474 57.581 1.00 14.37 259 SER D N 1
ATOM 10831 C CA . SER D 1 259 ? -15.134 -0.772 58.261 1.00 16.12 259 SER D CA 1
ATOM 10832 C C . SER D 1 259 ? -14.292 -0.509 59.490 1.00 16.20 259 SER D C 1
ATOM 10833 O O . SER D 1 259 ? -13.842 0.607 59.690 1.00 14.94 259 SER D O 1
ATOM 10836 N N . LEU D 1 260 ? -14.041 -1.557 60.277 1.00 15.36 260 LEU D N 1
ATOM 10837 C CA . LEU D 1 260 ? -13.433 -1.427 61.604 1.00 17.67 260 LEU D CA 1
ATOM 10838 C C . LEU D 1 260 ? -12.366 -2.490 61.782 1.00 20.13 260 LEU D C 1
ATOM 10839 O O . LEU D 1 260 ? -12.666 -3.666 61.684 1.00 19.13 260 LEU D O 1
ATOM 10844 N N . GLY D 1 261 ? -11.125 -2.055 62.010 1.00 24.30 261 GLY D N 1
ATOM 10845 C CA . GLY D 1 261 ? -10.051 -2.891 62.547 1.00 24.21 261 GLY D CA 1
ATOM 10846 C C . GLY D 1 261 ? -9.785 -2.443 63.980 1.00 22.97 261 GLY D C 1
ATOM 10847 O O . GLY D 1 261 ? -10.334 -3.012 64.937 1.00 22.31 261 GLY D O 1
ATOM 10848 N N . THR D 1 262 ? -8.939 -1.425 64.141 1.00 19.01 262 THR D N 1
ATOM 10849 C CA . THR D 1 262 ? -8.817 -0.712 65.447 1.00 18.13 262 THR D CA 1
ATOM 10850 C C . THR D 1 262 ? -10.114 0.092 65.790 1.00 16.60 262 THR D C 1
ATOM 10851 O O . THR D 1 262 ? -10.494 0.309 66.979 1.00 17.13 262 THR D O 1
ATOM 10855 N N . SER D 1 263 ? -10.829 0.485 64.736 1.00 17.29 263 SER D N 1
ATOM 10856 C CA . SER D 1 263 ? -11.956 1.465 64.793 1.00 15.40 263 SER D CA 1
ATOM 10857 C C . SER D 1 263 ? -11.511 2.929 64.735 1.00 16.01 263 SER D C 1
ATOM 10858 O O . SER D 1 263 ? -12.341 3.803 64.833 1.00 14.00 263 SER D O 1
ATOM 10861 N N . GLY D 1 264 ? -10.219 3.206 64.575 1.00 17.47 264 GLY D N 1
ATOM 10862 C CA . GLY D 1 264 ? -9.760 4.594 64.569 1.00 16.51 264 GLY D CA 1
ATOM 10863 C C . GLY D 1 264 ? -10.315 5.491 63.474 1.00 14.95 264 GLY D C 1
ATOM 10864 O O . GLY D 1 264 ? -10.618 6.711 63.737 1.00 14.75 264 GLY D O 1
ATOM 10865 N N . HIS D 1 265 ? -10.454 4.961 62.253 1.00 14.99 265 HIS D N 1
ATOM 10866 C CA . HIS D 1 265 ? -10.831 5.858 61.156 1.00 14.06 265 HIS D CA 1
ATOM 10867 C C . HIS D 1 265 ? -12.319 6.118 61.178 1.00 14.84 265 HIS D C 1
ATOM 10868 O O . HIS D 1 265 ? -12.723 7.294 61.222 1.00 12.53 265 HIS D O 1
ATOM 10875 N N . MET D 1 266 ? -13.102 5.061 61.266 1.00 15.36 266 MET D N 1
ATOM 10876 C CA . MET D 1 266 ? -14.548 5.236 61.305 1.00 15.32 266 MET D CA 1
ATOM 10877 C C . MET D 1 266 ? -15.058 5.837 62.636 1.00 17.25 266 MET D C 1
ATOM 10878 O O . MET D 1 266 ? -15.958 6.662 62.600 1.00 13.59 266 MET D O 1
ATOM 10883 N N . SER D 1 267 ? -14.463 5.518 63.789 1.00 15.90 267 SER D N 1
ATOM 10884 C CA . SER D 1 267 ? -14.745 6.340 65.012 1.00 17.15 267 SER D CA 1
ATOM 10885 C C . SER D 1 267 ? -14.662 7.826 64.753 1.00 18.43 267 SER D C 1
ATOM 10886 O O . SER D 1 267 ? -15.466 8.629 65.234 1.00 13.99 267 SER D O 1
ATOM 10889 N N . ALA D 1 268 ? -13.628 8.189 64.025 1.00 18.05 268 ALA D N 1
ATOM 10890 C CA . ALA D 1 268 ? -13.282 9.589 63.881 1.00 17.12 268 ALA D CA 1
ATOM 10891 C C . ALA D 1 268 ? -14.157 10.287 62.869 1.00 16.74 268 ALA D C 1
ATOM 10892 O O . ALA D 1 268 ? -14.627 11.423 63.110 1.00 17.95 268 ALA D O 1
ATOM 10894 N N . ALA D 1 269 ? -14.392 9.603 61.756 1.00 16.88 269 ALA D N 1
ATOM 10895 C CA . ALA D 1 269 ? -15.345 10.033 60.740 1.00 14.43 269 ALA D CA 1
ATOM 10896 C C . ALA D 1 269 ? -16.721 10.301 61.347 1.00 15.79 269 ALA D C 1
ATOM 10897 O O . ALA D 1 269 ? -17.257 11.449 61.197 1.00 14.41 269 ALA D O 1
ATOM 10899 N N . ALA D 1 270 ? -17.217 9.298 62.077 1.00 16.10 270 ALA D N 1
ATOM 10900 C CA . ALA D 1 270 ? -18.519 9.397 62.788 1.00 15.98 270 ALA D CA 1
ATOM 10901 C C . ALA D 1 270 ? -18.504 10.624 63.683 1.00 15.92 270 ALA D C 1
ATOM 10902 O O . ALA D 1 270 ? -19.343 11.500 63.570 1.00 15.09 270 ALA D O 1
ATOM 10904 N N . PHE D 1 271 ? -17.478 10.719 64.515 1.00 17.47 271 PHE D N 1
ATOM 10905 C CA . PHE D 1 271 ? -17.560 11.627 65.652 1.00 17.56 271 PHE D CA 1
ATOM 10906 C C . PHE D 1 271 ? -17.459 13.044 65.151 1.00 18.22 271 PHE D C 1
ATOM 10907 O O . PHE D 1 271 ? -18.184 13.908 65.612 1.00 18.95 271 PHE D O 1
ATOM 10915 N N . TYR D 1 272 ? -16.566 13.263 64.186 1.00 18.54 272 TYR D N 1
ATOM 10916 C CA . TYR D 1 272 ? -16.353 14.598 63.617 1.00 19.06 272 TYR D CA 1
ATOM 10917 C C . TYR D 1 272 ? -17.598 15.090 62.903 1.00 17.95 272 TYR D C 1
ATOM 10918 O O . TYR D 1 272 ? -18.090 16.170 63.190 1.00 20.35 272 TYR D O 1
ATOM 10927 N N . LEU D 1 273 ? -18.068 14.325 61.933 1.00 19.86 273 LEU D N 1
ATOM 10928 C CA . LEU D 1 273 ? -19.230 14.728 61.135 1.00 19.29 273 LEU D CA 1
ATOM 10929 C C . LEU D 1 273 ? -20.561 14.840 61.966 1.00 20.07 273 LEU D C 1
ATOM 10930 O O . LEU D 1 273 ? -21.374 15.768 61.755 1.00 18.39 273 LEU D O 1
ATOM 10935 N N . GLN D 1 274 ? -20.757 13.943 62.933 1.00 20.15 274 GLN D N 1
ATOM 10936 C CA . GLN D 1 274 ? -21.948 13.984 63.803 1.00 20.53 274 GLN D CA 1
ATOM 10937 C C . GLN D 1 274 ? -21.943 15.099 64.836 1.00 18.36 274 GLN D C 1
ATOM 10938 O O . GLN D 1 274 ? -22.942 15.282 65.534 1.00 21.90 274 GLN D O 1
ATOM 10944 N N . SER D 1 275 ? -20.788 15.753 65.013 1.00 16.94 275 SER D N 1
ATOM 10945 C CA . SER D 1 275 ? -20.662 17.016 65.729 1.00 16.23 275 SER D CA 1
ATOM 10946 C C . SER D 1 275 ? -21.268 18.164 64.922 1.00 16.68 275 SER D C 1
ATOM 10947 O O . SER D 1 275 ? -22.009 19.012 65.455 1.00 16.47 275 SER D O 1
ATOM 10950 N N . VAL D 1 276 ? -20.949 18.158 63.643 1.00 17.89 276 VAL D N 1
ATOM 10951 C CA . VAL D 1 276 ? -21.443 19.150 62.692 1.00 18.53 276 VAL D CA 1
ATOM 10952 C C . VAL D 1 276 ? -22.940 18.966 62.497 1.00 20.63 276 VAL D C 1
ATOM 10953 O O . VAL D 1 276 ? -23.679 19.933 62.560 1.00 19.11 276 VAL D O 1
ATOM 10957 N N . ASP D 1 277 ? -23.362 17.719 62.287 1.00 18.56 277 ASP D N 1
ATOM 10958 C CA . ASP D 1 277 ? -24.753 17.386 61.973 1.00 20.89 277 ASP D CA 1
ATOM 10959 C C . ASP D 1 277 ? -25.001 15.958 62.517 1.00 21.11 277 ASP D C 1
ATOM 10960 O O . ASP D 1 277 ? -24.569 15.001 61.883 1.00 23.26 277 ASP D O 1
ATOM 10965 N N . PRO D 1 278 ? -25.675 15.809 63.697 1.00 21.75 278 PRO D N 1
ATOM 10966 C CA . PRO D 1 278 ? -25.950 14.467 64.290 1.00 22.18 278 PRO D CA 1
ATOM 10967 C C . PRO D 1 278 ? -26.795 13.517 63.424 1.00 21.11 278 PRO D C 1
ATOM 10968 O O . PRO D 1 278 ? -26.803 12.311 63.668 1.00 24.06 278 PRO D O 1
ATOM 10972 N N . SER D 1 279 ? -27.481 14.062 62.426 1.00 22.05 279 SER D N 1
ATOM 10973 C CA . SER D 1 279 ? -28.257 13.277 61.466 1.00 20.87 279 SER D CA 1
ATOM 10974 C C . SER D 1 279 ? -27.390 12.519 60.437 1.00 19.16 279 SER D C 1
ATOM 10975 O O . SER D 1 279 ? -27.912 11.771 59.616 1.00 19.96 279 SER D O 1
ATOM 10978 N N . ILE D 1 280 ? -26.074 12.727 60.433 1.00 18.46 280 ILE D N 1
ATOM 10979 C CA . ILE D 1 280 ? -25.264 12.065 59.441 1.00 16.26 280 ILE D CA 1
ATOM 10980 C C . ILE D 1 280 ? -25.069 10.641 59.933 1.00 16.39 280 ILE D C 1
ATOM 10981 O O . ILE D 1 280 ? -24.662 10.412 61.095 1.00 13.71 280 ILE D O 1
ATOM 10986 N N . ARG D 1 281 ? -25.320 9.712 59.018 1.00 17.66 281 ARG D N 1
ATOM 10987 C CA . ARG D 1 281 ? -25.312 8.297 59.333 1.00 19.91 281 ARG D CA 1
ATOM 10988 C C . ARG D 1 281 ? -23.891 7.748 59.241 1.00 20.38 281 ARG D C 1
ATOM 10989 O O . ARG D 1 281 ? -23.068 8.273 58.488 1.00 17.45 281 ARG D O 1
ATOM 10997 N N . ALA D 1 282 ? -23.638 6.694 60.022 1.00 19.36 282 ALA D N 1
ATOM 10998 C CA . ALA D 1 282 ? -22.358 5.953 60.047 1.00 18.81 282 ALA D CA 1
ATOM 10999 C C . ALA D 1 282 ? -22.673 4.471 59.867 1.00 18.92 282 ALA D C 1
ATOM 11000 O O . ALA D 1 282 ? -23.156 3.801 60.786 1.00 19.16 282 ALA D O 1
ATOM 11002 N N . VAL D 1 283 ? -22.418 3.992 58.662 1.00 18.82 283 VAL D N 1
ATOM 11003 C CA . VAL D 1 283 ? -22.823 2.657 58.249 1.00 20.03 283 VAL D CA 1
ATOM 11004 C C . VAL D 1 283 ? -21.551 1.843 58.272 1.00 20.80 283 VAL D C 1
ATOM 11005 O O . VAL D 1 283 ? -20.639 2.050 57.478 1.00 18.58 283 VAL D O 1
ATOM 11009 N N . LEU D 1 284 ? -21.502 0.933 59.230 1.00 21.90 284 LEU D N 1
ATOM 11010 C CA . LEU D 1 284 ? -20.310 0.208 59.570 1.00 23.08 284 LEU D CA 1
ATOM 11011 C C . LEU D 1 284 ? -20.576 -1.253 59.204 1.00 23.08 284 LEU D C 1
ATOM 11012 O O . LEU D 1 284 ? -21.726 -1.690 59.222 1.00 24.43 284 LEU D O 1
ATOM 11017 N N . VAL D 1 285 ? -19.516 -1.939 58.777 1.00 20.72 285 VAL D N 1
ATOM 11018 C CA . VAL D 1 285 ? -19.502 -3.360 58.367 1.00 20.00 285 VAL D CA 1
ATOM 11019 C C . VAL D 1 285 ? -19.285 -4.309 59.551 1.00 21.43 285 VAL D C 1
ATOM 11020 O O . VAL D 1 285 ? -18.296 -4.172 60.279 1.00 21.86 285 VAL D O 1
ATOM 11024 N N . GLN D 1 286 ? -20.160 -5.303 59.688 1.00 23.99 286 GLN D N 1
ATOM 11025 C CA . GLN D 1 286 ? -19.926 -6.482 60.525 1.00 26.52 286 GLN D CA 1
ATOM 11026 C C . GLN D 1 286 ? -19.521 -7.672 59.655 1.00 26.21 286 GLN D C 1
ATOM 11027 O O . GLN D 1 286 ? -20.397 -8.261 59.014 1.00 27.69 286 GLN D O 1
ATOM 11033 N N . PRO D 1 287 ? -18.222 -8.046 59.632 1.00 27.55 287 PRO D N 1
ATOM 11034 C CA . PRO D 1 287 ? -17.856 -9.287 58.924 1.00 27.26 287 PRO D CA 1
ATOM 11035 C C . PRO D 1 287 ? -18.714 -10.447 59.401 1.00 27.23 287 PRO D C 1
ATOM 11036 O O . PRO D 1 287 ? -18.818 -10.657 60.606 1.00 29.15 287 PRO D O 1
ATOM 11040 N N . ALA D 1 288 ? -19.328 -11.175 58.472 1.00 28.40 288 ALA D N 1
ATOM 11041 C CA . ALA D 1 288 ? -20.244 -12.260 58.835 1.00 30.43 288 ALA D CA 1
ATOM 11042 C C . ALA D 1 288 ? -19.504 -13.261 59.707 1.00 30.90 288 ALA D C 1
ATOM 11043 O O . ALA D 1 288 ? -18.324 -13.512 59.479 1.00 26.33 288 ALA D O 1
ATOM 11045 N N . GLN D 1 289 ? -20.188 -13.790 60.723 1.00 33.21 289 GLN D N 1
ATOM 11046 C CA . GLN D 1 289 ? -19.615 -14.826 61.589 1.00 37.75 289 GLN D CA 1
ATOM 11047 C C . GLN D 1 289 ? -19.049 -15.959 60.725 1.00 36.28 289 GLN D C 1
ATOM 11048 O O . GLN D 1 289 ? -19.749 -16.481 59.857 1.00 39.36 289 GLN D O 1
ATOM 11054 N N . GLY D 1 290 ? -17.777 -16.293 60.943 1.00 35.43 290 GLY D N 1
ATOM 11055 C CA . GLY D 1 290 ? -17.093 -17.356 60.199 1.00 35.02 290 GLY D CA 1
ATOM 11056 C C . GLY D 1 290 ? -16.240 -16.922 59.013 1.00 33.50 290 GLY D C 1
ATOM 11057 O O . GLY D 1 290 ? -15.610 -17.774 58.392 1.00 35.18 290 GLY D O 1
ATOM 11058 N N . ASP D 1 291 ? -16.206 -15.621 58.703 1.00 32.41 291 ASP D N 1
ATOM 11059 C CA . ASP D 1 291 ? -15.442 -15.083 57.557 1.00 32.15 291 ASP D CA 1
ATOM 11060 C C . ASP D 1 291 ? -14.359 -14.093 57.987 1.00 31.08 291 ASP D C 1
ATOM 11061 O O . ASP D 1 291 ? -14.625 -13.203 58.789 1.00 27.77 291 ASP D O 1
ATOM 11066 N N . SER D 1 292 ? -13.158 -14.229 57.417 1.00 30.09 292 SER D N 1
ATOM 11067 C CA . SER D 1 292 ? -12.102 -13.218 57.573 1.00 29.44 292 SER D CA 1
ATOM 11068 C C . SER D 1 292 ? -12.019 -12.250 56.387 1.00 27.34 292 SER D C 1
ATOM 11069 O O . SER D 1 292 ? -11.589 -12.622 55.288 1.00 26.79 292 SER D O 1
ATOM 11072 N N . ILE D 1 293 ? -12.443 -11.007 56.631 1.00 24.93 293 ILE D N 1
ATOM 11073 C CA . ILE D 1 293 ? -12.208 -9.893 55.710 1.00 21.28 293 ILE D CA 1
ATOM 11074 C C . ILE D 1 293 ? -10.907 -9.219 56.164 1.00 20.69 293 ILE D C 1
ATOM 11075 O O . ILE D 1 293 ? -10.821 -8.746 57.324 1.00 19.76 293 ILE D O 1
ATOM 11080 N N . PRO D 1 294 ? -9.878 -9.188 55.279 1.00 20.68 294 PRO D N 1
ATOM 11081 C CA . PRO D 1 294 ? -8.564 -8.731 55.754 1.00 20.40 294 PRO D CA 1
ATOM 11082 C C . PRO D 1 294 ? -8.563 -7.321 56.319 1.00 19.15 294 PRO D C 1
ATOM 11083 O O . PRO D 1 294 ? -9.162 -6.429 55.728 1.00 18.45 294 PRO D O 1
ATOM 11087 N N . GLY D 1 295 ? -7.905 -7.140 57.459 1.00 17.65 295 GLY D N 1
ATOM 11088 C CA . GLY D 1 295 ? -7.835 -5.816 58.105 1.00 19.06 295 GLY D CA 1
ATOM 11089 C C . GLY D 1 295 ? -8.985 -5.475 59.031 1.00 19.08 295 GLY D C 1
ATOM 11090 O O . GLY D 1 295 ? -8.909 -4.511 59.829 1.00 16.52 295 GLY D O 1
ATOM 11091 N N . ILE D 1 296 ? -10.090 -6.207 58.925 1.00 20.83 296 ILE D N 1
ATOM 11092 C CA . ILE D 1 296 ? -11.268 -5.805 59.672 1.00 20.84 296 ILE D CA 1
ATOM 11093 C C . ILE D 1 296 ? -11.812 -6.935 60.547 1.00 22.15 296 ILE D C 1
ATOM 11094 O O . ILE D 1 296 ? -11.464 -8.112 60.368 1.00 21.41 296 ILE D O 1
ATOM 11099 N N . ARG D 1 297 ? -12.669 -6.560 61.485 1.00 22.32 297 ARG D N 1
ATOM 11100 C CA . ARG D 1 297 ? -13.224 -7.518 62.442 1.00 24.97 297 ARG D CA 1
ATOM 11101 C C . ARG D 1 297 ? -14.577 -7.069 62.966 1.00 25.31 297 ARG D C 1
ATOM 11102 O O . ARG D 1 297 ? -15.117 -6.036 62.530 1.00 21.55 297 ARG D O 1
ATOM 11110 N N . ARG D 1 298 ? -15.140 -7.888 63.849 1.00 28.46 298 ARG D N 1
ATOM 11111 C CA . ARG D 1 298 ? -16.431 -7.615 64.449 1.00 31.26 298 ARG D CA 1
ATOM 11112 C C . ARG D 1 298 ? -16.266 -6.773 65.714 1.00 30.61 298 ARG D C 1
ATOM 11113 O O . ARG D 1 298 ? -15.343 -6.993 66.514 1.00 31.50 298 ARG D O 1
ATOM 11121 N N . VAL D 1 299 ? -17.177 -5.818 65.888 1.00 30.27 299 VAL D N 1
ATOM 11122 C CA . VAL D 1 299 ? -17.161 -4.904 67.030 1.00 28.33 299 VAL D CA 1
ATOM 11123 C C . VAL D 1 299 ? -16.945 -5.648 68.350 1.00 29.58 299 VAL D C 1
ATOM 11124 O O . VAL D 1 299 ? -16.102 -5.252 69.136 1.00 28.02 299 VAL D O 1
ATOM 11128 N N . GLU D 1 300 ? -17.674 -6.744 68.567 1.00 33.37 300 GLU D N 1
ATOM 11129 C CA . GLU D 1 300 ? -17.671 -7.412 69.880 1.00 34.68 300 GLU D CA 1
ATOM 11130 C C . GLU D 1 300 ? -16.320 -7.994 70.358 1.00 36.45 300 GLU D C 1
ATOM 11131 O O . GLU D 1 300 ? -16.198 -8.326 71.538 1.00 38.02 300 GLU D O 1
ATOM 11137 N N . THR D 1 301 ? -15.334 -8.131 69.465 1.00 36.63 301 THR D N 1
ATOM 11138 C CA . THR D 1 301 ? -14.000 -8.630 69.848 1.00 38.53 301 THR D CA 1
ATOM 11139 C C . THR D 1 301 ? -13.143 -7.632 70.656 1.00 38.23 301 THR D C 1
ATOM 11140 O O . THR D 1 301 ? -12.139 -8.035 71.255 1.00 42.20 301 THR D O 1
ATOM 11144 N N . GLY D 1 302 ? -13.518 -6.350 70.665 1.00 36.87 302 GLY D N 1
ATOM 11145 C CA . GLY D 1 302 ? -12.876 -5.347 71.527 1.00 34.95 302 GLY D CA 1
ATOM 11146 C C . GLY D 1 302 ? -12.266 -4.186 70.759 1.00 31.91 302 GLY D C 1
ATOM 11147 O O . GLY D 1 302 ? -11.174 -4.317 70.196 1.00 32.17 302 GLY D O 1
ATOM 11148 N N . MET D 1 303 ? -12.965 -3.052 70.757 1.00 27.54 303 MET D N 1
ATOM 11149 C CA . MET D 1 303 ? -12.559 -1.839 70.021 1.00 26.81 303 MET D CA 1
ATOM 11150 C C . MET D 1 303 ? -12.795 -0.592 70.866 1.00 26.38 303 MET D C 1
ATOM 11151 O O . MET D 1 303 ? -13.912 -0.371 71.336 1.00 28.53 303 MET D O 1
ATOM 11156 N N . LEU D 1 304 ? -11.763 0.242 71.006 1.00 23.52 304 LEU D N 1
ATOM 11157 C CA . LEU D 1 304 ? -11.786 1.383 71.931 1.00 23.84 304 LEU D CA 1
ATOM 11158 C C . LEU D 1 304 ? -12.779 2.504 71.563 1.00 23.11 304 LEU D C 1
ATOM 11159 O O . LEU D 1 304 ? -13.871 2.581 72.126 1.00 23.24 304 LEU D O 1
ATOM 11164 N N . TRP D 1 305 ? -12.429 3.323 70.580 1.00 20.58 305 TRP D N 1
ATOM 11165 C CA . TRP D 1 305 ? -13.106 4.637 70.371 1.00 21.85 305 TRP D CA 1
ATOM 11166 C C . TRP D 1 305 ? -14.603 4.515 69.993 1.00 23.06 305 TRP D C 1
ATOM 11167 O O . TRP D 1 305 ? -15.421 5.334 70.416 1.00 27.56 305 TRP D O 1
ATOM 11178 N N . ILE D 1 306 ? -14.960 3.488 69.229 1.00 25.49 306 ILE D N 1
ATOM 11179 C CA . ILE D 1 306 ? -16.353 3.283 68.796 1.00 26.77 306 ILE D CA 1
ATOM 11180 C C . ILE D 1 306 ? -17.294 2.955 69.969 1.00 29.27 306 ILE D C 1
ATOM 11181 O O . ILE D 1 306 ? -18.476 3.298 69.936 1.00 26.70 306 ILE D O 1
ATOM 11186 N N . ASN D 1 307 ? -16.769 2.313 71.007 1.00 30.77 307 ASN D N 1
ATOM 11187 C CA . ASN D 1 307 ? -17.566 2.017 72.193 1.00 29.70 307 ASN D CA 1
ATOM 11188 C C . ASN D 1 307 ? -17.587 3.213 73.155 1.00 27.43 307 ASN D C 1
ATOM 11189 O O . ASN D 1 307 ? -18.655 3.618 73.620 1.00 29.27 307 ASN D O 1
ATOM 11194 N N . MET D 1 308 ? -16.426 3.810 73.414 1.00 22.91 308 MET D N 1
ATOM 11195 C CA . MET D 1 308 ? -16.308 4.827 74.455 1.00 21.88 308 MET D CA 1
ATOM 11196 C C . MET D 1 308 ? -16.816 6.209 74.052 1.00 21.59 308 MET D C 1
ATOM 11197 O O . MET D 1 308 ? -17.236 6.994 74.908 1.00 22.90 308 MET D O 1
ATOM 11202 N N . LEU D 1 309 ? -16.776 6.522 72.762 1.00 22.89 309 LEU D N 1
ATOM 11203 C CA . LEU D 1 309 ? -17.147 7.871 72.335 1.00 21.67 309 LEU D CA 1
ATOM 11204 C C . LEU D 1 309 ? -18.615 7.924 72.024 1.00 20.90 309 LEU D C 1
ATOM 11205 O O . LEU D 1 309 ? -19.206 6.908 71.692 1.00 20.80 309 LEU D O 1
ATOM 11210 N N . ASP D 1 310 ? -19.170 9.131 72.057 1.00 21.30 310 ASP D N 1
ATOM 11211 C CA . ASP D 1 310 ? -20.591 9.333 71.767 1.00 23.98 310 ASP D CA 1
ATOM 11212 C C . ASP D 1 310 ? -20.863 9.417 70.246 1.00 22.45 310 ASP D C 1
ATOM 11213 O O . ASP D 1 310 ? -21.064 10.509 69.688 1.00 20.99 310 ASP D O 1
ATOM 11218 N N . ILE D 1 311 ? -20.916 8.242 69.615 1.00 21.39 311 ILE D N 1
ATOM 11219 C CA . ILE D 1 311 ? -21.028 8.066 68.158 1.00 24.28 311 ILE D CA 1
ATOM 11220 C C . ILE D 1 311 ? -22.250 7.188 67.853 1.00 23.33 311 ILE D C 1
ATOM 11221 O O . ILE D 1 311 ? -22.338 6.066 68.360 1.00 26.89 311 ILE D O 1
ATOM 11226 N N . SER D 1 312 ? -23.161 7.681 67.012 1.00 25.33 312 SER D N 1
ATOM 11227 C CA . SER D 1 312 ? -24.269 6.869 66.472 1.00 26.13 312 SER D CA 1
ATOM 11228 C C . SER D 1 312 ? -23.845 6.063 65.243 1.00 24.42 312 SER D C 1
ATOM 11229 O O . SER D 1 312 ? -23.309 6.623 64.296 1.00 25.07 312 SER D O 1
ATOM 11232 N N . TYR D 1 313 ? -24.125 4.761 65.225 1.00 25.92 313 TYR D N 1
ATOM 11233 C CA . TYR D 1 313 ? -23.877 3.957 64.016 1.00 25.20 313 TYR D CA 1
ATOM 11234 C C . TYR D 1 313 ? -24.900 2.847 63.765 1.00 25.40 313 TYR D C 1
ATOM 11235 O O . TYR D 1 313 ? -25.762 2.551 64.602 1.00 24.66 313 TYR D O 1
ATOM 11244 N N . THR D 1 314 ? -24.802 2.252 62.583 1.00 25.50 314 THR D N 1
ATOM 11245 C CA . THR D 1 314 ? -25.574 1.065 62.237 1.00 27.04 314 THR D CA 1
ATOM 11246 C C . THR D 1 314 ? -24.617 0.001 61.701 1.00 26.19 314 THR D C 1
ATOM 11247 O O . THR D 1 314 ? -23.718 0.306 60.932 1.00 23.66 314 THR D O 1
ATOM 11251 N N . LEU D 1 315 ? -24.793 -1.251 62.110 1.00 24.20 315 LEU D N 1
ATOM 11252 C CA . LEU D 1 315 ? -23.997 -2.338 61.535 1.00 24.76 315 LEU D CA 1
ATOM 11253 C C . LEU D 1 315 ? -24.777 -3.054 60.421 1.00 26.89 315 LEU D C 1
ATOM 11254 O O . LEU D 1 315 ? -26.007 -3.181 60.481 1.00 27.48 315 LEU D O 1
ATOM 11259 N N . ALA D 1 316 ? -24.053 -3.486 59.392 1.00 28.81 316 ALA D N 1
ATOM 11260 C CA . ALA D 1 316 ? -24.579 -4.407 58.386 1.00 29.17 316 ALA D CA 1
ATOM 11261 C C . ALA D 1 316 ? -23.636 -5.588 58.318 1.00 30.23 316 ALA D C 1
ATOM 11262 O O . ALA D 1 316 ? -22.412 -5.410 58.364 1.00 33.68 316 ALA D O 1
ATOM 11264 N N . GLU D 1 317 ? -24.202 -6.785 58.216 1.00 27.56 317 GLU D N 1
ATOM 11265 C CA . GLU D 1 317 ? -23.425 -8.012 58.135 1.00 29.06 317 GLU D CA 1
ATOM 11266 C C . GLU D 1 317 ? -22.999 -8.194 56.685 1.00 25.64 317 GLU D C 1
ATOM 11267 O O . GLU D 1 317 ? -23.862 -8.229 55.794 1.00 23.16 317 GLU D O 1
ATOM 11273 N N . VAL D 1 318 ? -21.688 -8.304 56.444 1.00 25.65 318 VAL D N 1
ATOM 11274 C CA . VAL D 1 318 ? -21.150 -8.617 55.105 1.00 25.94 318 VAL D CA 1
ATOM 11275 C C . VAL D 1 318 ? -20.240 -9.850 55.142 1.00 25.57 318 VAL D C 1
ATOM 11276 O O . VAL D 1 318 ? -19.384 -9.967 56.006 1.00 24.86 318 VAL D O 1
ATOM 11280 N N . THR D 1 319 ? -20.434 -10.769 54.195 1.00 27.02 319 THR D N 1
ATOM 11281 C CA . THR D 1 319 ? -19.576 -11.948 54.065 1.00 26.52 319 THR D CA 1
ATOM 11282 C C . THR D 1 319 ? -18.380 -11.620 53.170 1.00 25.87 319 THR D C 1
ATOM 11283 O O . THR D 1 319 ? -18.362 -10.601 52.492 1.00 22.97 319 THR D O 1
ATOM 11287 N N . LEU D 1 320 ? -17.370 -12.484 53.163 1.00 24.49 320 LEU D N 1
ATOM 11288 C CA . LEU D 1 320 ? -16.206 -12.261 52.310 1.00 24.70 320 LEU D CA 1
ATOM 11289 C C . LEU D 1 320 ? -16.634 -12.293 50.844 1.00 23.84 320 LEU D C 1
ATOM 11290 O O . LEU D 1 320 ? -16.206 -11.480 50.041 1.00 21.73 320 LEU D O 1
ATOM 11295 N N . GLU D 1 321 ? -17.502 -13.242 50.524 1.00 25.77 321 GLU D N 1
ATOM 11296 C CA . GLU D 1 321 ? -18.115 -13.362 49.204 1.00 26.74 321 GLU D CA 1
ATOM 11297 C C . GLU D 1 321 ? -18.798 -12.078 48.720 1.00 26.16 321 GLU D C 1
ATOM 11298 O O . GLU D 1 321 ? -18.569 -11.646 47.589 1.00 27.12 321 GLU D O 1
ATOM 11304 N N . GLU D 1 322 ? -19.628 -11.491 49.582 1.00 24.87 322 GLU D N 1
ATOM 11305 C CA . GLU D 1 322 ? -20.347 -10.242 49.281 1.00 23.11 322 GLU D CA 1
ATOM 11306 C C . GLU D 1 322 ? -19.381 -9.058 49.127 1.00 20.55 322 GLU D C 1
ATOM 11307 O O . GLU D 1 322 ? -19.497 -8.245 48.191 1.00 19.32 322 GLU D O 1
ATOM 11313 N N . ALA D 1 323 ? -18.424 -8.984 50.045 1.00 21.34 323 ALA D N 1
ATOM 11314 C CA . ALA D 1 323 ? -17.368 -7.988 49.976 1.00 20.43 323 ALA D CA 1
ATOM 11315 C C . ALA D 1 323 ? -16.723 -8.012 48.606 1.00 20.10 323 ALA D C 1
ATOM 11316 O O . ALA D 1 323 ? -16.805 -7.018 47.892 1.00 20.78 323 ALA D O 1
ATOM 11318 N N . MET D 1 324 ? -16.176 -9.170 48.210 1.00 20.13 324 MET D N 1
ATOM 11319 C CA . MET D 1 324 ? -15.512 -9.314 46.910 1.00 21.63 324 MET D CA 1
ATOM 11320 C C . MET D 1 324 ? -16.502 -9.175 45.732 1.00 20.84 324 MET D C 1
ATOM 11321 O O . MET D 1 324 ? -16.134 -8.669 44.698 1.00 24.16 324 MET D O 1
ATOM 11326 N N . GLU D 1 325 ? -17.765 -9.561 45.905 1.00 23.15 325 GLU D N 1
ATOM 11327 C CA . GLU D 1 325 ? -18.787 -9.215 44.908 1.00 24.21 325 GLU D CA 1
ATOM 11328 C C . GLU D 1 325 ? -18.756 -7.697 44.613 1.00 22.53 325 GLU D C 1
ATOM 11329 O O . GLU D 1 325 ? -18.800 -7.277 43.437 1.00 18.59 325 GLU D O 1
ATOM 11335 N N . ALA D 1 326 ? -18.647 -6.892 45.675 1.00 22.05 326 ALA D N 1
ATOM 11336 C CA . ALA D 1 326 ? -18.623 -5.424 45.546 1.00 22.56 326 ALA D CA 1
ATOM 11337 C C . ALA D 1 326 ? -17.318 -4.887 44.985 1.00 22.66 326 ALA D C 1
ATOM 11338 O O . ALA D 1 326 ? -17.310 -3.827 44.355 1.00 24.94 326 ALA D O 1
ATOM 11340 N N . VAL D 1 327 ? -16.216 -5.590 45.227 1.00 22.13 327 VAL D N 1
ATOM 11341 C CA . VAL D 1 327 ? -14.979 -5.290 44.514 1.00 22.28 327 VAL D CA 1
ATOM 11342 C C . VAL D 1 327 ? -15.159 -5.594 43.005 1.00 21.84 327 VAL D C 1
ATOM 11343 O O . VAL D 1 327 ? -14.667 -4.851 42.157 1.00 22.63 327 VAL D O 1
ATOM 11347 N N . VAL D 1 328 ? -15.879 -6.664 42.659 1.00 22.93 328 VAL D N 1
ATOM 11348 C CA . VAL D 1 328 ? -16.057 -6.980 41.245 1.00 23.21 328 VAL D CA 1
ATOM 11349 C C . VAL D 1 328 ? -16.912 -5.884 40.612 1.00 21.53 328 VAL D C 1
ATOM 11350 O O . VAL D 1 328 ? -16.549 -5.380 39.559 1.00 24.05 328 VAL D O 1
ATOM 11354 N N . GLU D 1 329 ? -17.997 -5.482 41.283 1.00 25.25 329 GLU D N 1
ATOM 11355 C CA . GLU D 1 329 ? -18.890 -4.432 40.754 1.00 25.42 329 GLU D CA 1
ATOM 11356 C C . GLU D 1 329 ? -18.287 -3.029 40.593 1.00 23.37 329 GLU D C 1
ATOM 11357 O O . GLU D 1 329 ? -18.560 -2.371 39.595 1.00 20.00 329 GLU D O 1
ATOM 11363 N N . VAL D 1 330 ? -17.482 -2.579 41.555 1.00 20.17 330 VAL D N 1
ATOM 11364 C CA . VAL D 1 330 ? -16.761 -1.299 41.432 1.00 18.49 330 VAL D CA 1
ATOM 11365 C C . VAL D 1 330 ? -15.733 -1.295 40.283 1.00 16.78 330 VAL D C 1
ATOM 11366 O O . VAL D 1 330 ? -15.675 -0.376 39.475 1.00 15.85 330 VAL D O 1
ATOM 11370 N N . ALA D 1 331 ? -14.968 -2.371 40.135 1.00 15.99 331 ALA D N 1
ATOM 11371 C CA . ALA D 1 331 ? -14.037 -2.475 39.043 1.00 18.05 331 ALA D CA 1
ATOM 11372 C C . ALA D 1 331 ? -14.705 -2.234 37.690 1.00 19.04 331 ALA D C 1
ATOM 11373 O O . ALA D 1 331 ? -14.209 -1.461 36.877 1.00 19.13 331 ALA D O 1
ATOM 11375 N N . ARG D 1 332 ? -15.872 -2.845 37.528 1.00 19.89 332 ARG D N 1
ATOM 11376 C CA . ARG D 1 332 ? -16.589 -2.901 36.267 1.00 21.42 332 ARG D CA 1
ATOM 11377 C C . ARG D 1 332 ? -17.403 -1.642 36.077 1.00 20.83 332 ARG D C 1
ATOM 11378 O O . ARG D 1 332 ? -17.690 -1.277 34.955 1.00 22.25 332 ARG D O 1
ATOM 11386 N N . SER D 1 333 ? -17.738 -0.978 37.177 1.00 20.65 333 SER D N 1
ATOM 11387 C CA . SER D 1 333 ? -18.425 0.303 37.125 1.00 21.99 333 SER D CA 1
ATOM 11388 C C . SER D 1 333 ? -17.465 1.452 36.870 1.00 21.50 333 SER D C 1
ATOM 11389 O O . SER D 1 333 ? -17.701 2.254 35.986 1.00 20.52 333 SER D O 1
ATOM 11392 N N . ASP D 1 334 ? -16.402 1.521 37.668 1.00 21.29 334 ASP D N 1
ATOM 11393 C CA . ASP D 1 334 ? -15.570 2.722 37.785 1.00 22.89 334 ASP D CA 1
ATOM 11394 C C . ASP D 1 334 ? -14.164 2.576 37.260 1.00 20.50 334 ASP D C 1
ATOM 11395 O O . ASP D 1 334 ? -13.489 3.578 37.103 1.00 21.06 334 ASP D O 1
ATOM 11400 N N . GLY D 1 335 ? -13.715 1.344 37.015 1.00 21.32 335 GLY D N 1
ATOM 11401 C CA . GLY D 1 335 ? -12.331 1.095 36.625 1.00 19.96 335 GLY D CA 1
ATOM 11402 C C . GLY D 1 335 ? -11.309 1.229 37.741 1.00 19.94 335 GLY D C 1
ATOM 11403 O O . GLY D 1 335 ? -10.110 1.352 37.459 1.00 18.72 335 GLY D O 1
ATOM 11404 N N . LEU D 1 336 ? -11.794 1.182 38.984 1.00 17.99 336 LEU D N 1
ATOM 11405 C CA . LEU D 1 336 ? -11.012 1.249 40.229 1.00 17.85 336 LEU D CA 1
ATOM 11406 C C . LEU D 1 336 ? -11.026 -0.118 40.916 1.00 18.16 336 LEU D C 1
ATOM 11407 O O . LEU D 1 336 ? -12.083 -0.780 41.036 1.00 16.25 336 LEU D O 1
ATOM 11412 N N . VAL D 1 337 ? -9.857 -0.512 41.417 1.00 15.65 337 VAL D N 1
ATOM 11413 C CA . VAL D 1 337 ? -9.644 -1.841 42.028 1.00 15.02 337 VAL D CA 1
ATOM 11414 C C . VAL D 1 337 ? -9.469 -1.560 43.518 1.00 15.48 337 VAL D C 1
ATOM 11415 O O . VAL D 1 337 ? -8.358 -1.231 43.984 1.00 11.67 337 VAL D O 1
ATOM 11419 N N . ILE D 1 338 ? -10.583 -1.683 44.245 1.00 15.28 338 ILE D N 1
ATOM 11420 C CA . ILE D 1 338 ? -10.683 -1.465 45.705 1.00 17.69 338 ILE D CA 1
ATOM 11421 C C . ILE D 1 338 ? -10.474 -2.756 46.514 1.00 18.16 338 ILE D C 1
ATOM 11422 O O . ILE D 1 338 ? -10.735 -3.859 46.018 1.00 19.53 338 ILE D O 1
ATOM 11427 N N . GLY D 1 339 ? -10.013 -2.611 47.761 1.00 17.48 339 GLY D N 1
ATOM 11428 C CA . GLY D 1 339 ? -9.577 -3.760 48.589 1.00 19.03 339 GLY D CA 1
ATOM 11429 C C . GLY D 1 339 ? -10.768 -4.469 49.222 1.00 18.59 339 GLY D C 1
ATOM 11430 O O . GLY D 1 339 ? -11.862 -3.930 49.169 1.00 19.28 339 GLY D O 1
ATOM 11431 N N . PRO D 1 340 ? -10.583 -5.693 49.797 1.00 18.52 340 PRO D N 1
ATOM 11432 C CA . PRO D 1 340 ? -11.768 -6.364 50.362 1.00 18.24 340 PRO D CA 1
ATOM 11433 C C . PRO D 1 340 ? -12.550 -5.577 51.413 1.00 18.14 340 PRO D C 1
ATOM 11434 O O . PRO D 1 340 ? -13.769 -5.632 51.400 1.00 15.79 340 PRO D O 1
ATOM 11438 N N . SER D 1 341 ? -11.884 -4.858 52.309 1.00 17.04 341 SER D N 1
ATOM 11439 C CA . SER D 1 341 ? -12.610 -4.064 53.329 1.00 17.11 341 SER D CA 1
ATOM 11440 C C . SER D 1 341 ? -13.390 -2.882 52.692 1.00 16.96 341 SER D C 1
ATOM 11441 O O . SER D 1 341 ? -14.494 -2.534 53.134 1.00 20.00 341 SER D O 1
ATOM 11444 N N . GLY D 1 342 ? -12.802 -2.285 51.658 1.00 16.73 342 GLY D N 1
ATOM 11445 C CA . GLY D 1 342 ? -13.475 -1.297 50.828 1.00 16.58 342 GLY D CA 1
ATOM 11446 C C . GLY D 1 342 ? -14.763 -1.796 50.171 1.00 18.34 342 GLY D C 1
ATOM 11447 O O . GLY D 1 342 ? -15.752 -1.069 50.106 1.00 19.00 342 GLY D O 1
ATOM 11448 N N . GLY D 1 343 ? -14.730 -3.022 49.650 1.00 18.57 343 GLY D N 1
ATOM 11449 C CA . GLY D 1 343 ? -15.942 -3.707 49.107 1.00 18.87 343 GLY D CA 1
ATOM 11450 C C . GLY D 1 343 ? -16.985 -4.128 50.145 1.00 19.88 343 GLY D C 1
ATOM 11451 O O . GLY D 1 343 ? -18.209 -4.138 49.883 1.00 20.88 343 GLY D O 1
ATOM 11452 N N . ALA D 1 344 ? -16.517 -4.484 51.330 1.00 18.85 344 ALA D N 1
ATOM 11453 C CA . ALA D 1 344 ? -17.387 -4.775 52.461 1.00 18.75 344 ALA D CA 1
ATOM 11454 C C . ALA D 1 344 ? -18.162 -3.508 52.790 1.00 18.72 344 ALA D C 1
ATOM 11455 O O . ALA D 1 344 ? -19.389 -3.504 52.921 1.00 18.49 344 ALA D O 1
ATOM 11457 N N . ALA D 1 345 ? -17.436 -2.412 52.828 1.00 18.26 345 ALA D N 1
ATOM 11458 C CA . ALA D 1 345 ? -18.047 -1.109 53.099 1.00 18.37 345 ALA D CA 1
ATOM 11459 C C . ALA D 1 345 ? -19.047 -0.621 52.032 1.00 19.49 345 ALA D C 1
ATOM 11460 O O . ALA D 1 345 ? -20.032 0.026 52.371 1.00 16.87 345 ALA D O 1
ATOM 11462 N N . VAL D 1 346 ? -18.802 -0.916 50.757 1.00 18.22 346 VAL D N 1
ATOM 11463 C CA . VAL D 1 346 ? -19.736 -0.506 49.697 1.00 19.58 346 VAL D CA 1
ATOM 11464 C C . VAL D 1 346 ? -20.993 -1.365 49.859 1.00 20.28 346 VAL D C 1
ATOM 11465 O O . VAL D 1 346 ? -22.130 -0.894 49.667 1.00 20.97 346 VAL D O 1
ATOM 11469 N N . LYS D 1 347 ? -20.778 -2.617 50.257 1.00 20.24 347 LYS D N 1
ATOM 11470 C CA . LYS D 1 347 ? -21.872 -3.593 50.366 1.00 21.77 347 LYS D CA 1
ATOM 11471 C C . LYS D 1 347 ? -22.779 -3.300 51.568 1.00 20.58 347 LYS D C 1
ATOM 11472 O O . LYS D 1 347 ? -24.013 -3.442 51.504 1.00 21.34 347 LYS D O 1
ATOM 11478 N N . ALA D 1 348 ? -22.174 -2.901 52.671 1.00 19.00 348 ALA D N 1
ATOM 11479 C CA . ALA D 1 348 ? -22.948 -2.490 53.842 1.00 19.62 348 ALA D CA 1
ATOM 11480 C C . ALA D 1 348 ? -23.800 -1.252 53.540 1.00 20.97 348 ALA D C 1
ATOM 11481 O O . ALA D 1 348 ? -24.956 -1.180 53.976 1.00 24.00 348 ALA D O 1
ATOM 11483 N N . LEU D 1 349 ? -23.247 -0.282 52.805 1.00 22.64 349 LEU D N 1
ATOM 11484 C CA . LEU D 1 349 ? -24.028 0.907 52.403 1.00 21.73 349 LEU D CA 1
ATOM 11485 C C . LEU D 1 349 ? -25.218 0.539 51.503 1.00 23.80 349 LEU D C 1
ATOM 11486 O O . LEU D 1 349 ? -26.301 1.115 51.672 1.00 24.22 349 LEU D O 1
ATOM 11491 N N . ALA D 1 350 ? -25.013 -0.423 50.595 1.00 24.44 350 ALA D N 1
ATOM 11492 C CA . ALA D 1 350 ? -26.038 -0.907 49.637 1.00 25.01 350 ALA D CA 1
ATOM 11493 C C . ALA D 1 350 ? -27.168 -1.681 50.308 1.00 27.17 350 ALA D C 1
ATOM 11494 O O . ALA D 1 350 ? -28.330 -1.573 49.890 1.00 28.25 350 ALA D O 1
ATOM 11496 N N . LYS D 1 351 ? -26.809 -2.508 51.291 1.00 26.02 351 LYS D N 1
ATOM 11497 C CA . LYS D 1 351 ? -27.794 -3.163 52.170 1.00 26.87 351 LYS D CA 1
ATOM 11498 C C . LYS D 1 351 ? -28.682 -2.166 52.890 1.00 27.78 351 LYS D C 1
ATOM 11499 O O . LYS D 1 351 ? -29.907 -2.260 52.820 1.00 27.12 351 LYS D O 1
ATOM 11505 N N . LYS D 1 352 ? -28.071 -1.210 53.583 1.00 29.64 352 LYS D N 1
ATOM 11506 C CA . LYS D 1 352 ? -28.851 -0.190 54.290 1.00 32.67 352 LYS D CA 1
ATOM 11507 C C . LYS D 1 352 ? -29.657 0.643 53.287 1.00 33.73 352 LYS D C 1
ATOM 11508 O O . LYS D 1 352 ? -30.821 0.957 53.536 1.00 35.80 352 LYS D O 1
ATOM 11514 N N . ALA D 1 353 ? -29.046 0.956 52.143 1.00 35.12 353 ALA D N 1
ATOM 11515 C CA . ALA D 1 353 ? -29.736 1.657 51.053 1.00 34.53 353 ALA D CA 1
ATOM 11516 C C . ALA D 1 353 ? -30.954 0.881 50.538 1.00 35.77 353 ALA D C 1
ATOM 11517 O O . ALA D 1 353 ? -32.019 1.467 50.328 1.00 35.35 353 ALA D O 1
ATOM 11519 N N . ALA D 1 354 ? -30.787 -0.430 50.353 1.00 34.53 354 ALA D N 1
ATOM 11520 C CA . ALA D 1 354 ? -31.862 -1.309 49.862 1.00 36.54 354 ALA D CA 1
ATOM 11521 C C . ALA D 1 354 ? -33.043 -1.449 50.828 1.00 37.78 354 ALA D C 1
ATOM 11522 O O . ALA D 1 354 ? -34.160 -1.730 50.389 1.00 36.23 354 ALA D O 1
ATOM 11524 N N . GLU D 1 355 ? -32.789 -1.259 52.127 1.00 40.27 355 GLU D N 1
ATOM 11525 C CA . GLU D 1 355 ? -33.828 -1.313 53.172 1.00 41.97 355 GLU D CA 1
ATOM 11526 C C . GLU D 1 355 ? -34.728 -0.063 53.266 1.00 44.38 355 GLU D C 1
ATOM 11527 O O . GLU D 1 355 ? -35.664 -0.045 54.072 1.00 47.36 355 GLU D O 1
ATOM 11533 N N . GLY D 1 356 ? -34.455 0.976 52.472 1.00 44.25 356 GLY D N 1
ATOM 11534 C CA . GLY D 1 356 ? -35.136 2.267 52.619 1.00 44.38 356 GLY D CA 1
ATOM 11535 C C . GLY D 1 356 ? -34.729 2.983 53.897 1.00 43.60 356 GLY D C 1
ATOM 11536 O O . GLY D 1 356 ? -35.409 3.910 54.348 1.00 44.40 356 GLY D O 1
ATOM 11537 N N . ASP D 1 357 ? -33.579 2.589 54.442 1.00 42.38 357 ASP D N 1
ATOM 11538 C CA . ASP D 1 357 ? -33.146 2.992 55.771 1.00 40.87 357 ASP D CA 1
ATOM 11539 C C . ASP D 1 357 ? -32.399 4.341 55.773 1.00 36.44 357 ASP D C 1
ATOM 11540 O O . ASP D 1 357 ? -32.051 4.825 56.848 1.00 36.94 357 ASP D O 1
ATOM 11545 N N . LEU D 1 358 ? -32.174 4.946 54.595 1.00 30.51 358 LEU D N 1
ATOM 11546 C CA . LEU D 1 358 ? -31.294 6.119 54.446 1.00 26.83 358 LEU D CA 1
ATOM 11547 C C . LEU D 1 358 ? -31.878 7.268 53.602 1.00 25.45 358 LEU D C 1
ATOM 11548 O O . LEU D 1 358 ? -32.438 7.040 52.537 1.00 22.63 358 LEU D O 1
ATOM 11553 N N . GLU D 1 359 ? -31.692 8.511 54.052 1.00 27.69 359 GLU D N 1
ATOM 11554 C CA . GLU D 1 359 ? -32.080 9.678 53.252 1.00 28.56 359 GLU D CA 1
ATOM 11555 C C . GLU D 1 359 ? -31.307 9.587 51.948 1.00 27.60 359 GLU D C 1
ATOM 11556 O O . GLU D 1 359 ? -30.124 9.235 52.004 1.00 27.77 359 GLU D O 1
ATOM 11562 N N . PRO D 1 360 ? -31.930 9.938 50.792 1.00 25.72 360 PRO D N 1
ATOM 11563 C CA . PRO D 1 360 ? -31.147 10.058 49.567 1.00 24.30 360 PRO D CA 1
ATOM 11564 C C . PRO D 1 360 ? -30.167 11.196 49.733 1.00 22.94 360 PRO D C 1
ATOM 11565 O O . PRO D 1 360 ? -30.362 12.030 50.606 1.00 21.26 360 PRO D O 1
ATOM 11569 N N . GLY D 1 361 ? -29.135 11.194 48.897 1.00 19.75 361 GLY D N 1
ATOM 11570 C CA . GLY D 1 361 ? -28.092 12.214 48.898 1.00 18.67 361 GLY D CA 1
ATOM 11571 C C . GLY D 1 361 ? -26.761 11.502 48.859 1.00 20.08 361 GLY D C 1
ATOM 11572 O O . GLY D 1 361 ? -26.706 10.308 48.539 1.00 18.82 361 GLY D O 1
ATOM 11573 N N . ASP D 1 362 ? -25.717 12.211 49.285 1.00 19.71 362 ASP D N 1
ATOM 11574 C CA . ASP D 1 362 ? -24.325 11.792 49.130 1.00 18.24 362 ASP D CA 1
ATOM 11575 C C . ASP D 1 362 ? -23.666 11.056 50.316 1.00 17.80 362 ASP D C 1
ATOM 11576 O O . ASP D 1 362 ? -23.726 11.486 51.463 1.00 18.67 362 ASP D O 1
ATOM 11581 N N . TYR D 1 363 ? -23.071 9.904 50.015 1.00 16.86 363 TYR D N 1
ATOM 11582 C CA . TYR D 1 363 ? -22.464 9.058 51.031 1.00 18.13 363 TYR D CA 1
ATOM 11583 C C . TYR D 1 363 ? -21.034 8.697 50.644 1.00 15.58 363 TYR D C 1
ATOM 11584 O O . TYR D 1 363 ? -20.806 8.295 49.511 1.00 13.89 363 TYR D O 1
ATOM 11593 N N . VAL D 1 364 ? -20.107 8.891 51.589 1.00 14.88 364 VAL D N 1
ATOM 11594 C CA . VAL D 1 364 ? -18.645 8.714 51.391 1.00 14.65 364 VAL D CA 1
ATOM 11595 C C . VAL D 1 364 ? -18.210 7.391 52.052 1.00 13.06 364 VAL D C 1
ATOM 11596 O O . VAL D 1 364 ? -18.375 7.194 53.279 1.00 12.41 364 VAL D O 1
ATOM 11600 N N . VAL D 1 365 ? -17.735 6.481 51.200 1.00 10.81 365 VAL D N 1
ATOM 11601 C CA . VAL D 1 365 ? -17.299 5.156 51.663 1.00 13.58 365 VAL D CA 1
ATOM 11602 C C . VAL D 1 365 ? -15.815 5.368 51.710 1.00 14.66 365 VAL D C 1
ATOM 11603 O O . VAL D 1 365 ? -15.308 5.912 50.725 1.00 16.40 365 VAL D O 1
ATOM 11607 N N . VAL D 1 366 ? -15.170 5.019 52.846 1.00 15.77 366 VAL D N 1
ATOM 11608 C CA . VAL D 1 366 ? -13.718 5.095 53.035 1.00 16.83 366 VAL D CA 1
ATOM 11609 C C . VAL D 1 366 ? -13.194 3.751 52.556 1.00 16.73 366 VAL D C 1
ATOM 11610 O O . VAL D 1 366 ? -13.589 2.720 53.065 1.00 18.07 366 VAL D O 1
ATOM 11614 N N . VAL D 1 367 ? -12.277 3.798 51.604 1.00 16.83 367 VAL D N 1
ATOM 11615 C CA . VAL D 1 367 ? -11.772 2.605 50.954 1.00 15.29 367 VAL D CA 1
ATOM 11616 C C . VAL D 1 367 ? -10.364 2.506 51.518 1.00 15.66 367 VAL D C 1
ATOM 11617 O O . VAL D 1 367 ? -9.516 3.269 51.067 1.00 17.69 367 VAL D O 1
ATOM 11621 N N . PRO D 1 368 ? -10.149 1.634 52.532 1.00 14.91 368 PRO D N 1
ATOM 11622 C CA . PRO D 1 368 ? -8.889 1.614 53.235 1.00 15.76 368 PRO D CA 1
ATOM 11623 C C . PRO D 1 368 ? -7.678 1.415 52.393 1.00 16.65 368 PRO D C 1
ATOM 11624 O O . PRO D 1 368 ? -6.631 1.958 52.757 1.00 18.91 368 PRO D O 1
ATOM 11628 N N . ASP D 1 369 ? -7.787 0.617 51.331 1.00 16.30 369 ASP D N 1
ATOM 11629 C CA . ASP D 1 369 ? -6.632 0.324 50.494 1.00 18.31 369 ASP D CA 1
ATOM 11630 C C . ASP D 1 369 ? -6.971 -0.313 49.142 1.00 16.76 369 ASP D C 1
ATOM 11631 O O . ASP D 1 369 ? -8.142 -0.609 48.856 1.00 19.78 369 ASP D O 1
ATOM 11636 N N . THR D 1 370 ? -5.925 -0.547 48.353 1.00 15.98 370 THR D N 1
ATOM 11637 C CA . THR D 1 370 ? -6.036 -1.055 47.004 1.00 14.86 370 THR D CA 1
ATOM 11638 C C . THR D 1 370 ? -6.253 -2.564 46.900 1.00 14.82 370 THR D C 1
ATOM 11639 O O . THR D 1 370 ? -5.658 -3.340 47.618 1.00 14.78 370 THR D O 1
ATOM 11643 N N . GLY D 1 371 ? -7.079 -2.950 45.931 1.00 16.53 371 GLY D N 1
ATOM 11644 C CA . GLY D 1 371 ? -7.318 -4.358 45.605 1.00 17.36 371 GLY D CA 1
ATOM 11645 C C . GLY D 1 371 ? -6.175 -5.085 44.920 1.00 19.37 371 GLY D C 1
ATOM 11646 O O . GLY D 1 371 ? -6.173 -6.307 44.946 1.00 19.17 371 GLY D O 1
ATOM 11647 N N . PHE D 1 372 ? -5.217 -4.338 44.331 1.00 20.31 372 PHE D N 1
ATOM 11648 C CA . PHE D 1 372 ? -3.954 -4.866 43.757 1.00 21.88 372 PHE D CA 1
ATOM 11649 C C . PHE D 1 372 ? -3.192 -5.744 44.790 1.00 22.02 372 PHE D C 1
ATOM 11650 O O . PHE D 1 372 ? -2.466 -6.681 44.443 1.00 23.12 372 PHE D O 1
ATOM 11658 N N . LYS D 1 373 ? -3.361 -5.416 46.067 1.00 22.14 373 LYS D N 1
ATOM 11659 C CA . LYS D 1 373 ? -2.733 -6.128 47.186 1.00 23.46 373 LYS D CA 1
ATOM 11660 C C . LYS D 1 373 ? -3.307 -7.478 47.551 1.00 23.94 373 LYS D C 1
ATOM 11661 O O . LYS D 1 373 ? -2.723 -8.183 48.398 1.00 26.89 373 LYS D O 1
ATOM 11667 N N . TYR D 1 374 ? -4.463 -7.802 46.978 1.00 22.45 374 TYR D N 1
ATOM 11668 C CA . TYR D 1 374 ? -5.232 -8.989 47.334 1.00 21.25 374 TYR D CA 1
ATOM 11669 C C . TYR D 1 374 ? -5.475 -9.865 46.106 1.00 20.58 374 TYR D C 1
ATOM 11670 O O . TYR D 1 374 ? -6.574 -10.351 45.878 1.00 19.66 374 TYR D O 1
ATOM 11679 N N . LEU D 1 375 ? -4.419 -10.104 45.344 1.00 20.11 375 LEU D N 1
ATOM 11680 C CA . LEU D 1 375 ? -4.535 -10.894 44.107 1.00 22.28 375 LEU D CA 1
ATOM 11681 C C . LEU D 1 375 ? -5.305 -12.226 44.330 1.00 21.43 375 LEU D C 1
ATOM 11682 O O . LEU D 1 375 ? -6.222 -12.541 43.573 1.00 21.90 375 LEU D O 1
ATOM 11687 N N . SER D 1 376 ? -5.015 -12.932 45.426 1.00 24.96 376 SER D N 1
ATOM 11688 C CA . SER D 1 376 ? -5.575 -14.279 45.669 1.00 25.80 376 SER D CA 1
ATOM 11689 C C . SER D 1 376 ? -7.077 -14.312 45.932 1.00 24.49 376 SER D C 1
ATOM 11690 O O . SER D 1 376 ? -7.781 -15.189 45.432 1.00 26.21 376 SER D O 1
ATOM 11693 N N . LEU D 1 377 ? -7.558 -13.370 46.741 1.00 23.74 377 LEU D N 1
ATOM 11694 C CA . LEU D 1 377 ? -9.003 -13.138 46.896 1.00 23.35 377 LEU D CA 1
ATOM 11695 C C . LEU D 1 377 ? -9.728 -12.751 45.592 1.00 22.62 377 LEU D C 1
ATOM 11696 O O . LEU D 1 377 ? -10.874 -13.167 45.377 1.00 20.85 377 LEU D O 1
ATOM 11701 N N . VAL D 1 378 ? -9.071 -11.956 44.745 1.00 23.20 378 VAL D N 1
ATOM 11702 C CA . VAL D 1 378 ? -9.648 -11.506 43.472 1.00 23.68 378 VAL D CA 1
ATOM 11703 C C . VAL D 1 378 ? -9.891 -12.725 42.576 1.00 22.67 378 VAL D C 1
ATOM 11704 O O . VAL D 1 378 ? -10.957 -12.884 41.999 1.00 26.09 378 VAL D O 1
ATOM 11708 N N . GLN D 1 379 ? -8.876 -13.575 42.493 1.00 25.24 379 GLN D N 1
ATOM 11709 C CA . GLN D 1 379 ? -8.942 -14.820 41.734 1.00 24.30 379 GLN D CA 1
ATOM 11710 C C . GLN D 1 379 ? -10.047 -15.748 42.234 1.00 25.72 379 GLN D C 1
ATOM 11711 O O . GLN D 1 379 ? -10.893 -16.169 41.458 1.00 24.98 379 GLN D O 1
ATOM 11717 N N . ASN D 1 380 ? -10.062 -16.044 43.535 1.00 26.25 380 ASN D N 1
ATOM 11718 C CA . ASN D 1 380 ? -11.180 -16.811 44.108 1.00 27.34 380 ASN D CA 1
ATOM 11719 C C . ASN D 1 380 ? -12.557 -16.247 43.773 1.00 25.71 380 ASN D C 1
ATOM 11720 O O . ASN D 1 380 ? -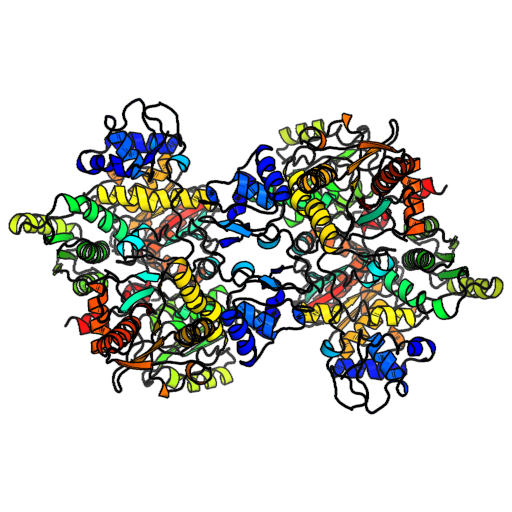13.474 -17.014 43.494 1.00 29.31 380 ASN D O 1
ATOM 11725 N N . ALA D 1 381 ? -12.693 -14.919 43.830 1.00 25.19 381 ALA D N 1
ATOM 11726 C CA . ALA D 1 381 ? -13.966 -14.220 43.575 1.00 27.41 381 ALA D CA 1
ATOM 11727 C C . ALA D 1 381 ? -14.512 -14.359 42.154 1.00 29.58 381 ALA D C 1
ATOM 11728 O O . ALA D 1 381 ? -15.724 -14.478 41.959 1.00 29.61 381 ALA D O 1
ATOM 11730 N N . LEU D 1 382 ? -13.627 -14.298 41.163 1.00 32.17 382 LEU D N 1
ATOM 11731 C CA . LEU D 1 382 ? -14.037 -14.475 39.765 1.00 35.36 382 LEU D CA 1
ATOM 11732 C C . LEU D 1 382 ? -14.539 -15.913 39.553 1.00 38.89 382 LEU D C 1
ATOM 11733 O O . LEU D 1 382 ? -15.413 -16.147 38.717 1.00 38.43 382 LEU D O 1
ATOM 11738 N N . GLU D 1 383 ? -13.967 -16.846 40.323 1.00 44.44 383 GLU D N 1
ATOM 11739 C CA . GLU D 1 383 ? -14.549 -18.166 40.639 1.00 47.68 383 GLU D CA 1
ATOM 11740 C C . GLU D 1 383 ? -14.500 -19.153 39.476 1.00 50.97 383 GLU D C 1
ATOM 11741 O O . GLU D 1 383 ? -14.021 -20.278 39.629 1.00 54.40 383 GLU D O 1
#

Organism: Aeropyrum pernix (strain ATCC 700893 / DSM 11879 / JCM 9820 / NBRC 100138 / K1) (NCBI:txid272557)

Sequence (1528 aa):
ALADISGYLDVLDSVRGFSYLENAREVLRSGEARCLLGNPRSEPEYVKALYVIGASRIPVGDGCSHTLEELGVFDISVPGEMVFPSPLDFFERGKPTPLVRRSRLQLPNGVRVWLKLEWYNPFSLSVADRPAVEIISRLSRRVEKGSLVADATSSNFGVALSAVARLYGYRARVVYLPGAAEEFGKLLPRLLGAQVIVDPEAPSTVHHLLPRVMKDSKNEGFVHVNQYYNDANFEAHMRGTAREIFVQSRRGGLALRGVAGSLGTSGHMSAAAFYLQSVDPSIRAVLVQPAQGDSIPGIRRVETGMLWINMLDISYTLAEVTLEEAMEAVVEVARSDGLVIGPSGGAAVKALAKKAAEGDLEPGDYVVVVPDTGFKYLSLVQNALEALADISGYLDVLDSVRGFSYLENAREVLRSGEARCLGNPRSEPEYVKALYVIGASRIPVGDGCSHTLEELGVFDISSVPGEEMVFPSPLDFFERGKPTPLVRSRLQLPNGVRVWLKLEWYNPFSLSVADRPAVEIISSRRLSRRVEKGSLVADATSSNFGVALSAVARLYGYRARVYLPGAAEEFGKLLPRLLGAQVIVDPEAPSTVHHLLPRVMKDSKNEGFVHVNQYYNDANFEAHMRGTARREIFVQSRRGGLALRGVAGSLGTSGHMSAAAFYLQSVDPSIRAVLVQPAQGDSIPGIRRVETGMLWINMLDISSYTTLAEVTLEEAMEAVVEVARSDGLVIGPSGGAAVKALAKKAAEGDLEEPGDYVVVVPDTGFKYLSLVQNALEALADISGYLDVLDSVRGFSYLENAREVLRSGEEARCLGNPRSEPEYVKALYVIGASRIPVGDGCSHTLEELGVFDISVPGEMVFPSPLDFFERGKPTPLVRSRLQLPNGVRVWLKLEWYNPFSLSVADRPAVEIISRRLSRRVEKGSLVADATSSNFGVALSAVARLYGYRARVYLPGAAEEEFGKLLPRLLGAQVIVDPEAPSTVHLLPRVMKDSKNEGFVHVNQYYNDANFEAHMRGTAREIFVQSRRGGLALRGVAGSLGTSGHMSAAAFYLQSVDPSIRAVLVQPAQGDSIPGIRRVETGMLWINMLDISSYTLAEVTLEEAMEAVVEVARSSDGLVIGPSGGAAVKALAKKAAEGDLEPGDYVVVVPDTGFKYLSLVQNALEALADISGYLDVLDSVRGFSYLENAREVLRSGEARCLGNPRSEPEYVKALYVIGASRIPVGDGCSHTLEELGVFDISVPGEMVFPSPLDFFERGKPTPLVRSRLQLPNGVRVWLKLEWYNPFSLSVADRPAVEIISRLSRRVEKGSLVADATSSNFGVALSAVARLYGYRARVYLPGAAEEFGKLLPRLLGAQVIVDPEAPSTVHLLPRVMKDSKNEGFVHVNQYYNDANFEAHMRGTAREIFVQSRRGGLALRGVAGSLGTSGHMSAAAFYLQSVDPSIRAVLVQPAQGDSIPGIRRVETGMLWINMLDISYTLAEVTLEEAMEAVVEVARSDGLVIGPSGGAAVKALAKKAAEGDLEPGDYVVVVPDTGFKYLSLVQNALE

Foldseek 3Di:
DKDFLVVVPCLVVPDDDDPLCVLLLVLLAVQKDWADQQCNVPSSNSLSLVLQAFRMGHYRDTDIDGCVRRPLLPQLEDPVLDDPDLVSCQVSVDDADWAWFLDDFADQETETERQQLPHPFLNFPLLLLLLLLLVVVLVPDDAAFEEEEFALARNQRNNLQNSVVSRYEYEYEYELPRFVNSQPNSVVSRYHYHYHPVQPHRVSCVVVVVVCCVVVVGHYSPCLPHCSLLSSLSNHVQSRCVSCCVVVVWPQQEEWFFAASNRNLLNNQSSVCSHPVRYEYEYEAAAPPADQRRGHHPVVDHPRNPPDDGDYDYDYAYLLQQLVQQVVSCVRPVARAASRQSSRVSSSSVCSVVVNTDNTYYYYYGGRGNVSPVVSNVVSVD/DKDFLPVLCVLVVVDDDDPLVVLLLQCQQVQKDFDQAAVNVVSSNSLSCVLQAFRMHDHGDRDMDGCVRRCLLVLDADPVLDAPDLVRCQVRVDDADWAWFPDDFPDQETEIERQCLSRPFLSFPLLLLLQLLVVSVLVPDDAAFEEEEQFLARNLRNVLQNNLVSRYEYEYEYELPRFPNSQPNSVVSVHHYHYHPPDPHSVSCGVVVVVVCVVVVGHYSPCLPHVSLLSSQSNHVQSRVVSCCVVVVWPQQEEFFEAASNRNQLSNQSNVCSNPVRHEYQYEAEAPPADFGRHHHPVPDHPRNPPDDGHYDYAYAYLLQLLVQQVSRCVRPVFRAGSRQSRRVSSVSVCNVVVNTDNTYYYRHGTRGCVSPVVSNVVNVD/DKDFLVVVCVLVVPDDDCPLLVLLLQCLQVQKDWEDQAVNVCSSNSLSCVLQQFRIGHYRDTDMDGNVRRCLLPQQADPVLDAPDLVRCQVRVDDQDWAWFLDDFPDQETEIERQQLPHDFQSFPLLQLLQLLVVSCLVPDDAAFEEEEFFLARVQRSNLQNQVVSRYEYEYEYELPHFPNRQPNSVVSRHHYHYHDPDPGRVSCVVVVVVVCVVVVGHYSDCLPNCSLLSSLSNHVQSRVVNCCVVVVWPQQEEWFEDQLCRNLLNNQSSVCSNPVRYEYQYEAEAPPADFGRHHHPVVDHPRNPPDPGDYHYDYDYLLQLLVQQVVRCVGPVFRAGSRLSRRVSSVSVCSVVVNTHNTYYYYYGGRGNVRPVVSNVVNVD/DKDFLVVLPCLLVPDDDCPLVVLLLQCLAVQKDFAQAAVNVVSSNSLSLVLLAFRIHHGNPGDIDGPVRSCLLVLDAPPVQDAPDLVSNLVNVDDADWAWFLDDFPDQETETERQALVRPFQNFPLLLLLLLLCVSCLVPDDAAFEEEEEALQRVQRSNLQNNLVRRYEYEYEYEPPHFVNSQPNSVVSRHHYHYHPPDPDRVSCVVVVVVVCVVPVGHYSPCLPHCSLLSSLSNHVQSRVVSCCVVVVFPQQEEWFEDQLCRNLLNNQSSVCSRPVRREYQYEAEAPPADQRRGHHPVVGHPSVVPDPGDYDYDYDYLLQLLVQQVVRCVGPVFRFGSRLSSRVSSSSVCSVVVNTNRTYYYYYGGRGNVSVVPSNVVNVD

Secondary structure (DSSP, 8-state):
-EEEGGGSTTHHHH--SSTHHHHHHHHHHHSEEPPBSSSTT-HHHHHHHHHHT-SEEEBSSS--EETTTTTTT-B-S-TT-EESSHHHHHHHS-SPPEEE-----STTEEEEEEEGGGSTTTSBTTHHHHHHHHHHHTTTS-TT-EEEEE-SSHHHHHHHHHHHHTT-EEEEEEETTS-HHHHHHHHHTT-EEEEESS--SSGGGHHHHHHHHHHH--EE--TTT-HHHHHHHIIIIIHHHHHHHHHHT--EEEEEE--SSSHHHHHHHHHHHHH-TT-EEEEEEE-TT---TT---GGG--SHHHHS----EEEEE-HHHHHHHHHHHHHHHS--B-HHHHHHHHHHHHHHHHT-S-SEEEEEEE-BBGGG-HHHHHHHH-/-EEESGGGTTHHHH--SSTTHHHHHHHHHHTEE--SS-GGG-HHHHHHHHHHT-SEEE-SS---EEHHHHTGGG----TT-EESSHHHHHHHS-SPPEEE-----STTEEEEEEEGGGSTTTSBTTHHHHHHHHHHHTTTS-TT-EEEEE-SSHHHHHHHHHHHHTT-EEEEEEETTS-HHHHHHHHHTT-EEEEETT-SSSGGGHHHHHHHHHHH--EE--TTT-HHHHHHHIIIIIHHHHHHHHHHT--EEEEEE--SSSHHHHHHHHHHHHH-TTSEEEEEEEPTT---TT---GGG--SHHHHS----EEEEE-HHHHHHHHHHHHHHHS--B-HHHHHHHHHHHHHHHTT-S-SEEEEEEE-BBGGG-HHHHHHHH-/-EEEGGGGTTHHHH--SSTTHHHHHHHHHHTEE---SSGGG-HHHHHHHHHTT-SEEE-SS---EETTTTTTT-B-S-TT-EESSHHHHHHHS-SPPEEE-----STTEEEEEEETT-STTTSBTTHHHHHHHHHHHTTTS-TT-EEEEE-SSHHHHHHHHHHHHTT-EEEEEEETTS-HHHHHHHHHTT-EEEEETT-SSSGGGHHHHHHHHHHH--EE--TTT-HHHHHHHIIIIIHHHHHHHHHHT--EEEEEE--SSSHHHHHHHHHHHHH-TT-EEEEEEEPTT---TT---GGG--SHHHHSS---EEEEE-HHHHHHHHHHHHHHHS--B-HHHHHHHHHHHHHHHHT-S-SEEEEEEE-BBGGG-HHHHHHHH-/-EEEGGGGTTHHHH--SSTHHHHHHHHHHHTEE---S-GGG-HHHHHHHHHTT-SEEE-TT---EETTTTTTT-----TT-EESSHHHHHHHS-SPPEEE-----STTEEEEEEEGGGSTTTSBTTHHHHHHHHHHHTTTS-TT-EEEEE-SSHHHHHHHHHHHHHT-EEEEEEETTS-HHHHHHHHHTT-EEEEETT-SSSGGGHHHHHHHHHHHT-EE--TTT-HHHHHHHIIIIIHHHHHHHHHTT--EEEEEE--SSSHHHHHHHHHHHHH-TT-EEEEEEEPTT---TT---GGG--HHHHHS----EEEEE-HHHHHHHHHHHHHHHS--B-HHHHHHHHHHHHHHHTT-S-SEEEEEEE-BBGGGGHHHHHHHH-

B-factor: mean 25.19, std 9.4, range [9.34, 68.91]

Nearest PDB structures (foldseek):
  5b36-assembly2_B  TM=1.001E+00  e=3.227E-74  Aeropyrum pernix K1
  3vsc-assembly2_B  TM=1.000E+00  e=1.435E-74  Aeropyrum pernix K1
  6l0q-assembly3_C  TM=9.987E-01  e=2.280E-74  Aeropyrum pernix K1
  6l0r-assembly4_D  TM=9.997E-01  e=2.912E-73  Aeropyrum pernix K1
  3x44-assembly1_A  TM=8.788E-01  e=6.765E-21  Streptomyces lavendulae